Protein 5IOB (pdb70)

Solvent-accessible surface area: 94144 Å² total

Organism: Corynebacterium glutamicum (strain ATCC 13032 / DSM 20300 / JCM 1318 / BCRC 11384 / CCUG 27702 / LMG 3730 / NBRC 12168 / NCIMB 10025 / NRRL B-2784 / 534) (NCBI:txid196627)

Sequence (2459 aa):
PTAEDLARAQIPEQQRDQVASLVGVANYDQALDALNQGVGGIFIGSWTDENLLTEPGRNIEALREAVGRDFSVSIDFEGGRVQRATNILGDFPSPRVAQTTPEQVEDLAEILGTGLAAHGVTVNFAPVVDVDAWGLPVVFSNDPAVAATYATAFAKGLSKVGITPVFKHFPGHGTPALDELKTYDDLIPYGQALSETDGAVVGHIVPGLGTDGVPSSIDPATYQLLRSGDYPGGVPFDGVIYTDDLSGSAISSPAEAVLASLKAGADQALWIDYGSLGSAIDRVDAAVSSGEYPQEQLASALRVQLLYIPTAEDLARAQIPEQQRDQVASLVGVANYDQALDALNQGVGGIFIGSWTDENLLTEPGRNIEALREAVGRDFSVSIDFEGGRVQRATNILGDFPSPRVAQTTPEQVEDLAEILGTGLAAHGVTVNFAPVVDVDAWGLPVSFSNDPAVAATYATAFAKGLSKVGITPVFKHFPGHGTPALDELKTYDDLIPYGQALSETDGAVVGHIVPGLGTDGVPSSIDPATYQLLRSGDDYPGGVPFDGVIYTDDLSGHSPAEAVLASLKAGADQALWIDYGSLGSAIDRVDAAVSSGEYPQEQLASALRVQLLYITPPAPTAEDLARAQIPEQQRDQVASLVGVANYDQALDALNQGVGGIFIGSWTDENLLTEPGRNIEALRREAVGRDFSVSIDFEGGRVQRATNILGDFPSPRVAQTTPEQVEDLAEILGTGLAAHGVTVNFAPVVDVDAWGLPVFSNDPAVAATYATAFAKGLSKVGITPVFKHFPGHTPALDELKTYDDLIPYGQALSETDGAVVGHIVPGLGTDGVPSSIDPATYQLLRSGDYPGGVPFDGVIYTDDLSGSAISATHSPAEAVLASLKAGADQALWIDYGSLGSAIDRVDAAVSSGEYPQEQLASALRVQLLYISTPPAPTAEDLARAQIPEQQRDQVASLVGVANYDQALDALNQGVGGIFIGSWTDENLLTEPGRNIEALREAVGRDFSVSIDFEGGRVQRATNILGDFPSPRVAQTTPEQVEDLAEILGTGLAAHGVTVNFAPVVDVDAWGLPFSNDPAVAATYATAFAKGLSKVGIITPVFKHFPGHGTPALDELKTYDDLIPYGQALSETDGAVVGHIVPGLGTDGVPSSIDPATYQLLRSGDYPGGVPFDGVIYTDDLSGHSPAEAVLASLKAGADQALWIDYGSLGSAIDRVDAAVSSGEYPQEQLASALRVQLLYIPTAEDLARAQIPEQQRDQVASLVGVANYDQALDALNQGVGGIFIGSWTDENLLTEPGRNIEALREAVGRDFSVSIDFEGGRVQRATNILGDFPSPRVAQTTPEQVEDLAEILGTGLAAHGVTVNFAPVVDVDAWGLPVFSNDPAVAATYATAFAKGLSKVGITPVFKHFPGHTPALDELKTYDDLIPYGQALSETDGAVVGHIVPGLGTDGVPSSIDPATYQLLRSGDYPGGVPFDGVIYTDDLSGTHSPAEAVLASLKAGADQALWIDYGSLGSAIDRVDAAVSSGEYPQEQLASALRVQLLYIPPAPTAEDLARAQIPEQQRDQVASLVGVANYDQALDALNQGVGGIFIGSWTDENLLTEPGRNIEALREAVGRDFSVSIDFEGGRVQRATNILGDFPSPRVAQTTPEQVEDLAEILGTGLAAHGVTVNFAPVVDVDAWGLFSNDPAVAATYATAFAKGLSKVGITPVFKHFPGHGTPALDELKTYDLIPYGQALSETDGAVVGHIVPGLGTDGVPSSIDPATYQLLRSGDYPGGVPFDGVIYTDDLSGHSPAEAVLASLKAGADQALWIDYGSLGSAIDRVDAAVSSGEYPQEQLASALRVQLLYISTPPAPTAEDLARAQIPEQQRDQVASLVGVANYDQALDALNQGVGGIFIGSWTDENLLTEPGRNIEALREAVGRDFSVSIDFEGGRRVQRATNILGDFPSPRVAQTTPEQVEDLAEILGTGLAAHGVTVNFAPVVDVDAWGLPVFSNDPAVAATYATAFAKGLSKVGITPVFKHFPGHGTPALDELKTYDDLIPYGQALSETDGAVVGHIVPGLGTDGVPSSIDPATYQLLRSGDYPGGVPFDGVIYTDDLSGSAISATHSPAEAVLASLKAGADQALWIDYGSLGSAIDRVDAAVSSGEYPQEQLASALRVQLLYIPTAEDLARAQIPEQQRDQVASLVGVANYDQALDALNQGVGGIFIGSWTDENLLTEPGRNIEALREAVGRDFSVSIDFEGGRVQRATNILGDFPSPRVAQTTPEQVEDLAEILGTGLAAHGVTVNFAPVVDVDAWGLFSNDPAVAATYATAFAKGLSKVGITPVFKHFPGHTPALDELKTYDLIPYGQALSETDGAVVGHIVPGLGTDGVPSSIDPATYQLLRSGDYPGGVPFDGVIYTDDLSGHSPAEAVLASLKAGADQALWIDYGSLGSAIDRVDAAVSSGEYPQEQLASALRVQLLYI

Foldseek 3Di:
DDLLVVLLVVQDDDLLLNLQLLAEAAFQVRQLVSVVSNHQEYEAWLSHDPCCQPPVCGHQVVSCVSHPDDHAYEYAAEADDPTGRDPPLPGDHFLQVCVVDLQVLLQVLLVSLLSVVVSPHQEYADDELAQPSNHDDDVVGGDSVSSLSNRQSNQNSNVVNRHAYEYDAPPHDPVEAPVVSLVGRNVSQLSNQVPHPHHYHEFAHHPFADHQGTLLLGLRRQVCQQPLPGVSGDGHLAAYEYDAQQDDPSHPPLVSSQSNLLSLHLHYYHYPCPCSVVNSVSNSVCCVVCVRPPVSSSSSSNSSSSVD/DDLLVVLLVVQDDDLLLNVQLLAEDQFQVRQLVSVVSNHQEYEDELNHDQCLQPPPCRHVVVSCVVRVDDHAYEYAQAADDHGNCCVPQNHHHFLQVCVVDLQVLLQVLLVSLLSVVVRPHQEYADDELAQCRNHDDDVPDGDSVSSLSNRQSNQNSNVVNRHAYEYDAPPHDCLEAPVSSLVHSNVSQLSNVPRHPHHYHEFAHHPQADHPGTLLLGLSRQVCQQPLPGVSGDGDLAAYEYDAQVVVPLLNSQLSNLLSLHLHYYHHDPPCSVVSSVVNSVCCVVCVRPPVSSSSSSNSSSSPD/DDDDDDLLNVLLVLQDDDLLLNLQLLEEAQFQVRQLVSVVSNHQEYEAWLSHDPCLQPPPCRHLVVSCVVHVDDHAYEYAAEADDPTGRDPPLPGDHFLQVLVVDLQVLLQVLLVSLQSVVVRPHQEYADDELAQCSNHDHDVPGDSVSSLSNRQSNQNSNVVNRHAYEYDAPPHDAEAPVVSLVHSNQSQLSNQVVHPHHYHEFAHHPFADHQGTLLLGLSRVVCQQPLPGVSGDGHLAAYEYDALQDDPSGDDADPLRSQQSNVLSLHLHYYHYDDDCSVVNSVVNSVCCVVCVRPPVSSSSSSNSSSSVD/DDDDDQDLLNVLLVVQDPDLLLNLQCLAEDQFLVRQLVSVVSRHQEYEDELNHALCLQPPVCRHQVVSCVVNVDDHAYEYAQAACDHGNNCVPQNHHHFLQVCVVDLQVLLQVLLVSLLSCVVSPHQEYADDELAQPSNADVVVGDSVSSLSNRQSNQNSNVVNRYAYEYDAPPYDVLEAPVVSLVHSNVSQLSNVVRHPHHYHEFAHHPQADHPGTLLLGLSRQVCQQPLPGVSGDHDLAAYEYDAQQVVPPLNSQLSNLQSQHLHYYHHDPPCSVVSSVVNSVCCVVCVRPPVSSSSSSNSSSSPD/DDLLVVLLVPQDDDLLLNLQLLAEAAFQVRVLVSVVSNHQEYEAWLSHDPCCQPPVCRHQVVSCVSHVDDHAYEYAAEAPDPTGRDPPLPGDHFLQVLVVDLLVLLQVLLVSLLSVVVSPHQEYADDELAQVSNHDPEVGGDSVSSLSNRQSNQNSNVVNRHAYEYDAPPHDAEAPVVSLVGSNVSQLNNQPPHPHHYHEFAHHPFADHPGTLLLGLRRQVCQQPLPGVSGDGHLAAYEYDAPQPVDDLLRSSQSNLQSLHLHYYHYPCPCSVVNSVSNSVCCVVCVRPPVSSSSSSNSSSSVD/DDDCDLLNVLLVVQDPDLLLLVQLLAEDQFQVRQLVSVVSNHQEYEDELNHACCLQVVPCRHLVVSCVVSVGDHAYEYAQAAPDHGNCCVPLNHHHFLCVLVVDLQVLLQVLLVSLLSCVVRPHQEYADDELAQPSNHVLVGDSVSSLSNRQSNQNSNVVNRHAYEYDAPPHVCVEAPVVSLVRSNQSQLSNVPRHPHHYHEFAHHPQADHPGTLLLGLSRQVCQQPLPGVNGDGDLAAYEYDAQQVVPPLNSQQSNLLSQHLHYYHHPPPCSVVSSVVNSVCCVVVVRPPVSSSSSSNSSSSVD/DDDDDDDLLNVLLVQQDDDLLLNLQLLEEAQFQVRQLVSVVSNHQEYEAWLSHDCCCQPPVCGHQVVSCVSHPDDHAYEYAAEADDPTGRDPPLPGDHFLCVLVVDLQVLLQVLLVSLLVVVVSPHQEYADDELAQPSNHDPDVPGDSVSSLSNRQSNQNSNVVNRHAYEYDAPPYDCLEAPVVSLVHSNQSQLSNQVRHPHHYHEFAHHPQADHQGTLLLGLSRQVCQQPLPGVSGDHDLAAYEYDALVDDPSGDDDDLLRSQQSNLQSQHLHYYHYDDDCSVVNSVSNSVCCVVCVRPPVSSSSSSNSSSSVD/DDLLVVLLVVQDDDLLLNVQLLAEDAFLVRQLVSLVSNHQAYEDELRHDQCCQPPPCRHQVVSCVVSVDDHAYEYAQAACDHGNCCVPLNHHHFLQVCVVDLQVLLQVLLVSLLSCVVRPHQEYADDELAQCSNDVLVGDSVSSLSNRQSNQNSNVVNRHAYEYDAPPHDPEAVVVSLVRSNVSQLSNVVRHPHHYHEFAHPNFADHPGTLLLGLSRLVCQQPLPGVNGDGDLAAYEYDAQVVVPLLNSQQSNLLSLHLHYYHHPPPCSVVSSVVNSVCCVVCVRPPVSSSSSSNSSSSVD

Secondary structure (DSSP, 8-state):
--HHHHHHHTS-SSHHHHHHT--B-SSHHHHHHHHHTT-SEEEESTTS-THHHH-TTSSHHHHHHHSSS--EEEE---SS-S--S-STT-BPPPS------HHHHHHHHHHHHHHHHHTT--EE---B--TGGGSPPP---S-HHHHHHHHHHHHHHHHTTT-EEB-BSTT------HHHHTTTTTHHHHHHHHHS--B------TTSSSTT--GGG-HHHHHHHHHT-STT-----S--BPP-TT--TT--HHHHHHHHHHHT-SB---S-GGGHHHHHHHHHHHHHSSSS-TT--HHHHHHHHTT-/--HHHHHHHHS-SSHHHHHHT--EESSHHHHHHHHTTT-SEEEE-TTS-THHHH-TTSSHHHHHHHS-S--EEEE---SS---TTHHHH-BPPPTT-----HHHHHHHHHHHHHHHHHTT--EE---B--GGGSS--------HHHHHHHHHHHHHHHHHTT-EEB-BSTT------HHHHHTTTTHHHHHHHHHS--B------TTSSSTT--GGG-HHHHHHHHHT-STT-----S--BPP-TT---HHHHHHHHHHHT-SB---B-SSTHHHHHHHHHHHHHHTSS-S---HHHHHHHHTT-/-PPPPPHHHHHHHHS-SSHHHHHHH--B-SSHHHHHHHHHTT-SEEEESTTS-THHHH-TTSSHHHHHHHS-S--EEEE---SS-S--S-STT-BPPPS------HHHHHHHHHHHHHHHHHTT--EE---B--TGGGSS----S-HHHHHHHHHHHHHHHHTTT-EEB-BSTT-----HHHHTTTTTTHHHHHHHH---B------TTSSSTT--GGG-HHHHHHHHHT-STT-----S--BPP-TT--TTS----HHHHHHHHHHHT-SB----S-S-HHHHHHHHHHHHHTTSS-S---HHHHHHHTTT-/--PPPPPHHHHHHHHS-SSHHHHHHT--EESSHHHHHHHHTTT-SEEEE-TTS-THHHHSTTSSHHHHHHHH-S--EEEE---SS---TTHHHH-BPPPS------HHHHHHHHHHHHHHHHHTT--EE---B--GGGGS------HHHHHHHHHHHHHHHHTTT-EEB-BSTT------HHHHHTTTTHHHHHHHHHS--B------TTSSSTT--GGG-HHHHHHHHHT-STT-----S--BPP-TT---HHHHHHHHHHHT-SB---B-SS-HHHHHHHHHHHHHHTSS-S---HHHHHHHHTT-/--HHHHHHHTS-SSHHHHHHT--B-SSHHHHHHHHTTT-SEEE-STTS-THHHH-TTSSHHHHHHHS-S--EEEE---SS-S--S-STT-BPPPS------HHHHHHHHHHHHHHHHHTT--EE---B--HHHHS-----S-HHHHHHHHHHHHHHHHTTT-EEB-BSTT-----HHHHTTTTTTHHHHHHHHS--B------TTSSSTT--GGG-HHHHHHHHHT-STT-----S--BPP-S-----HHHHHHHHHHHT-SB---S-GGGHHHHHHHHHHHHHSSSS-S---HHHHHHHHTT-/-----HHHHHHHTS-SSHHHHHHT--EESSHHHHHHHHHTT-SEEEE-TTS-THHHH-TTSSHHHHHHHH-S--EEEE---SS---TTHHHH-BPPPS------HHHHHHHHHHHHHHHHHTT--EE---B--GGGG----S-HHHHHHHHHHHHHHHHHTT-EEB-BSTT------HHHHTTTTTHHHHHHHHHS--B------TTSSSTT--GGG-HHHHHHHHHT-STT-----S--BPP-TT---HHHHHHHHHHHT-SB---B-TT-HHHHHHHHHHHHHHTSS-S---HHHHHHHHTT-/--PPPP-HHHHHHHTS-SSHHHHHHH--B-SSHHHHHHHHHTT-SEEEESTTS-THHHH-TTSSHHHHHHHSSS--EEEE---SS-S--S-STT-BPPPS------HHHHHHHHHHHHHHHHHTT--EE---B--GGGGSS----S-HHHHHHHHHHHHHHHHTTT-EEB-BSTT------HHHHTTTTTTHHHHHHHH---B------TTSSSTT--GGG-HHHHHHHHHT-STT-----S--BPP-TT--TTS----HHHHHHHHHHHT-SB----SSS-HHHHHHHHHHHHHHTSS-S---HHHHHHHTT--/--HHHHHHHHS-SSHHHHHHT--EESSHHHHHHHHTTT-SEEEE-TTS-THHHHSTTSSHHHHHHHH-S--EEEE---SS---TTHHHH-BPPPS------HHHHHHHHHHHHHHHHHTT--EE---B--GGGG----S-HHHHHHHHHHHHHHHHHTT-EEB-BSTT-----HHHHTTTTTHHHHHHHHHS--B------TTSSSTT--GGG-HHHHHHHHHT-STT-----S--BPP-TT---HHHHHHHHHHHT-SB---B-TT-HHHHHHHHHHHHHHTSS-S---HHHHHHHHTT-

B-factor: mean 41.88, std 15.78, range [12.42, 142.04]

Nearest PDB structures (foldseek):
  5iob-assembly3_E  TM=9.865E-01  e=6.590E-57  Corynebacterium glutamicum ATCC 13032
  5iob-assembly2_C  TM=9.921E-01  e=2.551E-56  Corynebacterium glutamicum ATCC 13032
  5iob-assembly1_B  TM=9.792E-01  e=7.179E-54  Corynebacterium glutamicum ATCC 13032
  5iob-assembly2_D  TM=9.743E-01  e=2.940E-53  Corynebacterium glutamicum ATCC 13032
  5iob-assembly3_F  TM=9.694E-01  e=1.076E-52  Corynebacterium glutamicum ATCC 13032

CATH classification: 3.20.20.300

InterPro domains:
  IPR001764 Glycoside hydrolase, family 3, N-terminal [PF00933] (71-385)
  IPR017853 Glycoside hydrolase superfamily [SSF51445] (114-388)
  IPR036962 Glycoside hydrolase, family 3, N-terminal domain superfamily [G3DSA:3.20.20.300] (42-388)
  IPR050226 NagZ Beta-hexosaminidase [PTHR30480] (70-387)

Structure (mmCIF, N/CA/C/O backbone):
data_5IOB
#
_entry.id   5IOB
#
_cell.length_a   308.075
_cell.length_b   91.355
_cell.length_c   120.018
_cell.angle_alpha   90.000
_cell.angle_beta   90.000
_cell.angle_gamma   90.000
#
_symmetry.space_group_name_H-M   'P 21 21 2'
#
loop_
_entity.id
_entity.type
_entity.pdbx_description
1 polymer 'Beta-glucosidase-related glycosidases'
2 non-polymer GLYCEROL
3 non-polymer '2-(N-MORPHOLINO)-ETHANESULFONIC ACID'
4 non-polymer 'SULFATE ION'
5 non-polymer 'CHLORIDE ION'
6 water water
#
loop_
_atom_site.group_PDB
_atom_site.id
_atom_site.type_symbol
_atom_site.label_atom_id
_atom_site.label_alt_id
_atom_site.label_comp_id
_atom_site.label_asym_id
_atom_site.label_entity_id
_atom_site.label_seq_id
_atom_site.pdbx_PDB_ins_code
_atom_site.Cartn_x
_atom_site.Cartn_y
_atom_site.Cartn_z
_atom_site.occupancy
_atom_site.B_iso_or_equiv
_atom_site.auth_seq_id
_atom_site.auth_comp_id
_atom_site.auth_asym_id
_atom_site.auth_atom_id
_atom_site.pdbx_PDB_model_num
ATOM 1 N N . PRO A 1 14 ? 24.050 -34.458 153.935 1.00 98.29 55 PRO A N 1
ATOM 2 C CA . PRO A 1 14 ? 24.821 -33.253 154.221 1.00 95.45 55 PRO A CA 1
ATOM 3 C C . PRO A 1 14 ? 26.050 -33.171 153.318 1.00 96.64 55 PRO A C 1
ATOM 4 O O . PRO A 1 14 ? 27.045 -33.859 153.552 1.00 103.09 55 PRO A O 1
ATOM 6 N N . THR A 1 15 ? 25.972 -32.332 152.287 1.00 88.41 56 THR A N 1
ATOM 7 C CA . THR A 1 15 ? 27.056 -32.160 151.331 1.00 78.94 56 THR A CA 1
ATOM 8 C C . THR A 1 15 ? 27.963 -31.001 151.741 1.00 82.50 56 THR A C 1
ATOM 9 O O . THR A 1 15 ? 27.657 -30.223 152.648 1.00 84.37 56 THR A O 1
ATOM 11 N N . ALA A 1 16 ? 29.105 -30.894 151.056 1.00 78.28 57 ALA A N 1
ATOM 12 C CA . ALA A 1 16 ? 29.985 -29.753 151.285 1.00 65.01 57 ALA A CA 1
ATOM 13 C C . ALA A 1 16 ? 29.300 -28.453 150.890 1.00 59.75 57 ALA A C 1
ATOM 14 O O . ALA A 1 16 ? 29.379 -27.452 151.612 1.00 57.78 57 ALA A O 1
ATOM 16 N N . GLU A 1 17 ? 28.599 -28.460 149.755 1.00 63.12 58 GLU A N 1
ATOM 17 C CA . GLU A 1 17 ? 27.890 -27.270 149.300 1.00 65.88 58 GLU A CA 1
ATOM 18 C C . GLU A 1 17 ? 26.725 -26.920 150.217 1.00 67.73 58 GLU A C 1
ATOM 19 O O . GLU A 1 17 ? 26.384 -25.741 150.365 1.00 69.43 58 GLU A O 1
ATOM 25 N N . ASP A 1 18 ? 26.103 -27.921 150.841 1.00 70.21 59 ASP A N 1
ATOM 26 C CA . ASP A 1 18 ? 25.056 -27.625 151.812 1.00 70.78 59 ASP A CA 1
ATOM 27 C C . ASP A 1 18 ? 25.625 -26.894 153.021 1.00 64.82 59 ASP A C 1
ATOM 28 O O . ASP A 1 18 ? 25.024 -25.928 153.505 1.00 68.41 59 ASP A O 1
ATOM 33 N N . LEU A 1 19 ? 26.792 -27.325 153.509 1.00 58.05 60 LEU A N 1
ATOM 34 C CA . LEU A 1 19 ? 27.383 -26.675 154.675 1.00 63.51 60 LEU A CA 1
ATOM 35 C C . LEU A 1 19 ? 27.744 -25.226 154.376 1.00 60.70 60 LEU A C 1
ATOM 36 O O . LEU A 1 19 ? 27.550 -24.344 155.220 1.00 66.37 60 LEU A O 1
ATOM 41 N N . ALA A 1 20 ? 28.267 -24.959 153.179 1.00 53.60 61 ALA A N 1
ATOM 42 C CA . ALA A 1 20 ? 28.610 -23.585 152.828 1.00 47.61 61 ALA A CA 1
ATOM 43 C C . ALA A 1 20 ? 27.358 -22.745 152.615 1.00 54.21 61 ALA A C 1
ATOM 44 O O . ALA A 1 20 ? 27.288 -21.600 153.078 1.00 59.32 61 ALA A O 1
ATOM 46 N N . ARG A 1 21 ? 26.354 -23.298 151.926 1.00 57.29 62 ARG A N 1
ATOM 47 C CA . ARG A 1 21 ? 25.113 -22.560 151.706 1.00 63.33 62 ARG A CA 1
ATOM 48 C C . ARG A 1 21 ? 24.500 -22.091 153.019 1.00 59.22 62 ARG A C 1
ATOM 49 O O . ARG A 1 21 ? 23.881 -21.021 153.071 1.00 55.30 62 ARG A O 1
ATOM 57 N N . ALA A 1 22 ? 24.674 -22.871 154.088 1.00 55.10 63 ALA A N 1
ATOM 58 C CA . ALA A 1 22 ? 24.109 -22.518 155.382 1.00 57.06 63 ALA A CA 1
ATOM 59 C C . ALA A 1 22 ? 24.864 -21.378 156.052 1.00 62.88 63 ALA A C 1
ATOM 60 O O . ALA A 1 22 ? 24.288 -20.686 156.900 1.00 63.48 63 ALA A O 1
ATOM 62 N N . GLN A 1 23 ? 26.131 -21.168 155.694 1.00 64.44 64 GLN A N 1
ATOM 63 C CA . GLN A 1 23 ? 26.947 -20.109 156.274 1.00 60.18 64 GLN A CA 1
ATOM 64 C C . GLN A 1 23 ? 26.899 -18.816 155.472 1.00 56.84 64 GLN A C 1
ATOM 65 O O . GLN A 1 23 ? 27.624 -17.872 155.801 1.00 53.93 64 GLN A O 1
ATOM 71 N N . ILE A 1 24 ? 26.083 -18.756 154.424 1.00 56.23 65 ILE A N 1
ATOM 72 C CA . ILE A 1 24 ? 25.918 -17.487 153.709 1.00 52.22 65 ILE A CA 1
ATOM 73 C C . ILE A 1 24 ? 25.277 -16.475 154.649 1.00 45.59 65 ILE A C 1
ATOM 74 O O . ILE A 1 24 ? 24.325 -16.828 155.374 1.00 43.34 65 ILE A O 1
ATOM 79 N N . PRO A 1 25 ? 25.750 -15.228 154.701 1.00 44.81 66 PRO A N 1
ATOM 80 C CA . PRO A 1 25 ? 25.241 -14.284 155.706 1.00 46.28 66 PRO A CA 1
ATOM 81 C C . PRO A 1 25 ? 23.746 -14.042 155.558 1.00 53.62 66 PRO A C 1
ATOM 82 O O . PRO A 1 25 ? 23.151 -14.274 154.503 1.00 48.21 66 PRO A O 1
ATOM 86 N N . GLU A 1 26 ? 23.144 -13.566 156.652 1.00 61.17 67 GLU A N 1
ATOM 87 C CA . GLU A 1 26 ? 21.694 -13.415 156.733 1.00 63.95 67 GLU A CA 1
ATOM 88 C C . GLU A 1 26 ? 21.214 -12.159 156.010 1.00 58.12 67 GLU A C 1
ATOM 89 O O . GLU A 1 26 ? 20.345 -12.226 155.135 1.00 52.84 67 GLU A O 1
ATOM 95 N N . GLN A 1 27 ? 21.762 -11.002 156.371 1.00 56.79 68 GLN A N 1
ATOM 96 C CA . GLN A 1 27 ? 21.343 -9.750 155.759 1.00 50.99 68 GLN A CA 1
ATOM 97 C C . GLN A 1 27 ? 21.963 -9.584 154.376 1.00 56.24 68 GLN A C 1
ATOM 98 O O . GLN A 1 27 ? 23.077 -10.043 154.108 1.00 56.21 68 GLN A O 1
ATOM 104 N N . GLN A 1 28 ? 21.219 -8.916 153.490 1.00 52.80 69 GLN A N 1
ATOM 105 C CA . GLN A 1 28 ? 21.705 -8.706 152.133 1.00 46.27 69 GLN A CA 1
ATOM 106 C C . GLN A 1 28 ? 22.971 -7.861 152.117 1.00 44.66 69 GLN A C 1
ATOM 107 O O . GLN A 1 28 ? 23.846 -8.075 151.269 1.00 45.79 69 GLN A O 1
ATOM 113 N N . ARG A 1 29 ? 23.093 -6.907 153.047 1.00 44.82 70 ARG A N 1
ATOM 114 C CA . ARG A 1 29 ? 24.282 -6.062 153.091 1.00 41.33 70 ARG A CA 1
ATOM 115 C C . ARG A 1 29 ? 25.526 -6.882 153.397 1.00 38.72 70 ARG A C 1
ATOM 116 O O . ARG A 1 29 ? 26.589 -6.659 152.804 1.00 36.55 70 ARG A O 1
ATOM 124 N N . ASP A 1 30 ? 25.410 -7.838 154.318 1.00 42.27 71 ASP A N 1
ATOM 125 C CA . ASP A 1 30 ? 26.533 -8.718 154.617 1.00 39.90 71 ASP A CA 1
ATOM 126 C C . ASP A 1 30 ? 26.812 -9.679 153.475 1.00 43.68 71 ASP A C 1
ATOM 127 O O . ASP A 1 30 ? 27.967 -10.073 153.268 1.00 44.20 71 ASP A O 1
ATOM 132 N N . GLN A 1 31 ? 25.777 -10.059 152.720 1.00 41.59 72 GLN A N 1
ATOM 133 C CA . GLN A 1 31 ? 25.981 -10.946 151.582 1.00 40.08 72 GLN A CA 1
ATOM 134 C C . GLN A 1 31 ? 26.872 -10.291 150.533 1.00 45.28 72 GLN A C 1
ATOM 135 O O . GLN A 1 31 ? 27.906 -10.850 150.144 1.00 47.44 72 GLN A O 1
ATOM 141 N N . VAL A 1 32 ? 26.504 -9.092 150.072 1.00 40.40 73 VAL A N 1
ATOM 142 C CA . VAL A 1 32 ? 27.316 -8.467 149.030 1.00 35.40 73 VAL A CA 1
ATOM 143 C C . VAL A 1 32 ? 28.687 -8.089 149.577 1.00 34.70 73 VAL A C 1
ATOM 144 O O . VAL A 1 32 ? 29.692 -8.192 148.864 1.00 38.19 73 VAL A O 1
ATOM 148 N N . ALA A 1 33 ? 28.763 -7.680 150.849 1.00 33.84 74 ALA A N 1
ATOM 149 C CA . ALA A 1 33 ? 30.053 -7.333 151.437 1.00 29.74 74 ALA A CA 1
ATOM 150 C C . ALA A 1 33 ? 30.979 -8.541 151.512 1.00 36.26 74 ALA A C 1
ATOM 151 O O . ALA A 1 33 ? 32.204 -8.385 151.415 1.00 30.46 74 ALA A O 1
ATOM 153 N N . SER A 1 34 ? 30.417 -9.746 151.685 1.00 34.58 75 SER A N 1
ATOM 154 C CA . SER A 1 34 ? 31.214 -10.970 151.639 1.00 34.81 75 SER A CA 1
ATOM 155 C C . SER A 1 34 ? 31.866 -11.187 150.279 1.00 34.53 75 SER A C 1
ATOM 156 O O . SER A 1 34 ? 32.799 -11.992 150.172 1.00 31.65 75 SER A O 1
ATOM 159 N N . LEU A 1 35 ? 31.386 -10.510 149.240 1.00 27.32 76 LEU A N 1
ATOM 160 C CA . LEU A 1 35 ? 31.974 -10.601 147.911 1.00 29.14 76 LEU A CA 1
ATOM 161 C C . LEU A 1 35 ? 33.074 -9.576 147.696 1.00 37.43 76 LEU A C 1
ATOM 162 O O . LEU A 1 35 ? 33.542 -9.408 146.562 1.00 27.13 76 LEU A O 1
ATOM 183 N N . VAL A 1 38 ? 39.418 -6.046 150.716 1.00 31.65 79 VAL A N 1
ATOM 184 C CA . VAL A 1 38 ? 40.070 -4.742 150.718 1.00 33.53 79 VAL A CA 1
ATOM 185 C C . VAL A 1 38 ? 41.470 -4.855 151.303 1.00 26.59 79 VAL A C 1
ATOM 186 O O . VAL A 1 38 ? 41.735 -5.665 152.198 1.00 22.12 79 VAL A O 1
ATOM 190 N N . GLY A 1 39 ? 42.372 -4.025 150.784 1.00 22.40 80 GLY A N 1
ATOM 191 C CA . GLY A 1 39 ? 43.656 -3.839 151.428 1.00 22.93 80 GLY A CA 1
ATOM 192 C C . GLY A 1 39 ? 43.495 -3.121 152.757 1.00 33.76 80 GLY A C 1
ATOM 193 O O . GLY A 1 39 ? 42.655 -2.232 152.910 1.00 34.15 80 GLY A O 1
ATOM 194 N N . VAL A 1 40 ? 44.316 -3.514 153.729 1.00 24.82 81 VAL A N 1
ATOM 195 C CA . VAL A 1 40 ? 44.236 -2.994 155.086 1.00 29.09 81 VAL A CA 1
ATOM 196 C C . VAL A 1 40 ? 45.588 -2.430 155.487 1.00 33.75 81 VAL A C 1
ATOM 197 O O . VAL A 1 40 ? 46.635 -2.983 155.133 1.00 30.97 81 VAL A O 1
ATOM 201 N N . ALA A 1 41 ? 45.560 -1.333 156.243 1.00 32.93 82 ALA A N 1
ATOM 202 C CA . ALA A 1 41 ? 46.777 -0.627 156.604 1.00 28.90 82 ALA A CA 1
ATOM 203 C C . ALA A 1 41 ? 47.331 -1.053 157.948 1.00 28.51 82 ALA A C 1
ATOM 204 O O . ALA A 1 41 ? 48.541 -0.929 158.170 1.00 29.85 82 ALA A O 1
ATOM 206 N N . ASN A 1 42 ? 46.483 -1.544 158.845 1.00 30.30 83 ASN A N 1
ATOM 207 C CA . ASN A 1 42 ? 46.908 -1.960 160.181 1.00 29.93 83 ASN A CA 1
ATOM 208 C C . ASN A 1 42 ? 45.755 -2.718 160.832 1.00 22.68 83 ASN A C 1
ATOM 209 O O . ASN A 1 42 ? 44.679 -2.873 160.247 1.00 28.15 83 ASN A O 1
ATOM 214 N N . TYR A 1 43 ? 45.998 -3.190 162.056 1.00 33.52 84 TYR A N 1
ATOM 215 C CA . TYR A 1 43 ? 45.008 -3.979 162.785 1.00 30.29 84 TYR A CA 1
ATOM 216 C C . TYR A 1 43 ? 43.710 -3.203 162.991 1.00 32.32 84 TYR A C 1
ATOM 217 O O . TYR A 1 43 ? 42.613 -3.738 162.799 1.00 36.24 84 TYR A O 1
ATOM 226 N N . ASP A 1 44 ? 43.813 -1.942 163.406 1.00 30.02 85 ASP A N 1
ATOM 227 C CA . ASP A 1 44 ? 42.604 -1.180 163.688 1.00 30.21 85 ASP A CA 1
ATOM 228 C C . ASP A 1 44 ? 41.785 -0.983 162.425 1.00 29.50 85 ASP A C 1
ATOM 229 O O . ASP A 1 44 ? 40.553 -1.072 162.451 1.00 39.35 85 ASP A O 1
ATOM 234 N N . GLN A 1 45 ? 42.448 -0.744 161.299 1.00 25.59 86 GLN A N 1
ATOM 235 C CA . GLN A 1 45 ? 41.705 -0.609 160.052 1.00 29.91 86 GLN A CA 1
ATOM 236 C C . GLN A 1 45 ? 41.107 -1.945 159.624 1.00 28.54 86 GLN A C 1
ATOM 237 O O . GLN A 1 45 ? 39.965 -1.999 159.152 1.00 27.45 86 GLN A O 1
ATOM 243 N N . ALA A 1 46 ? 41.857 -3.036 159.805 1.00 33.28 87 ALA A N 1
ATOM 244 C CA . ALA A 1 46 ? 41.373 -4.357 159.413 1.00 30.25 87 ALA A CA 1
ATOM 245 C C . ALA A 1 46 ? 40.161 -4.765 160.238 1.00 24.69 87 ALA A C 1
ATOM 246 O O . ALA A 1 46 ? 39.159 -5.243 159.696 1.00 28.93 87 ALA A O 1
ATOM 248 N N . LEU A 1 47 ? 40.233 -4.574 161.557 1.00 29.65 88 LEU A N 1
ATOM 249 C CA . LEU A 1 47 ? 39.104 -4.913 162.418 1.00 27.70 88 LEU A CA 1
ATOM 250 C C . LEU A 1 47 ? 37.890 -4.053 162.098 1.00 34.04 88 LEU A C 1
ATOM 251 O O . LEU A 1 47 ? 36.751 -4.527 162.190 1.00 38.43 88 LEU A O 1
ATOM 256 N N . ASP A 1 48 ? 38.113 -2.794 161.708 1.00 34.49 89 ASP A N 1
ATOM 257 C CA . ASP A 1 48 ? 37.005 -1.922 161.327 1.00 32.38 89 ASP A CA 1
ATOM 258 C C . ASP A 1 48 ? 36.415 -2.350 159.992 1.00 39.10 89 ASP A C 1
ATOM 259 O O . ASP A 1 48 ? 35.193 -2.299 159.798 1.00 42.86 89 ASP A O 1
ATOM 264 N N . ALA A 1 49 ? 37.269 -2.762 159.053 1.00 34.26 90 ALA A N 1
ATOM 265 C CA . ALA A 1 49 ? 36.766 -3.290 157.792 1.00 29.05 90 ALA A CA 1
ATOM 266 C C . ALA A 1 49 ? 35.952 -4.554 158.023 1.00 30.36 90 ALA A C 1
ATOM 267 O O . ALA A 1 49 ? 34.888 -4.734 157.422 1.00 34.98 90 ALA A O 1
ATOM 269 N N . LEU A 1 50 ? 36.427 -5.430 158.914 1.00 37.38 91 LEU A N 1
ATOM 270 C CA . LEU A 1 50 ? 35.783 -6.725 159.103 1.00 31.84 91 LEU A CA 1
ATOM 271 C C . LEU A 1 50 ? 34.451 -6.592 159.828 1.00 40.06 91 LEU A C 1
ATOM 272 O O . LEU A 1 50 ? 33.535 -7.389 159.591 1.00 29.48 91 LEU A O 1
ATOM 277 N N . ASN A 1 51 ? 34.313 -5.598 160.704 1.00 39.74 92 ASN A N 1
ATOM 278 C CA . ASN A 1 51 ? 33.031 -5.400 161.365 1.00 40.75 92 ASN A CA 1
ATOM 279 C C . ASN A 1 51 ? 32.010 -4.703 160.476 1.00 47.72 92 ASN A C 1
ATOM 280 O O . ASN A 1 51 ? 30.838 -4.620 160.860 1.00 50.74 92 ASN A O 1
ATOM 285 N N . GLN A 1 52 ? 32.418 -4.211 159.305 1.00 43.69 93 GLN A N 1
ATOM 286 C CA . GLN A 1 52 ? 31.486 -3.763 158.280 1.00 38.40 93 GLN A CA 1
ATOM 287 C C . GLN A 1 52 ? 31.022 -4.904 157.388 1.00 40.34 93 GLN A C 1
ATOM 288 O O . GLN A 1 52 ? 30.225 -4.671 156.474 1.00 40.68 93 GLN A O 1
ATOM 294 N N . GLY A 1 53 ? 31.511 -6.120 157.618 1.00 43.02 94 GLY A N 1
ATOM 295 C CA . GLY A 1 53 ? 31.067 -7.286 156.881 1.00 35.76 94 GLY A CA 1
ATOM 296 C C . GLY A 1 53 ? 31.907 -7.685 155.691 1.00 37.80 94 GLY A C 1
ATOM 297 O O . GLY A 1 53 ? 31.483 -8.554 154.922 1.00 36.52 94 GLY A O 1
ATOM 298 N N . VAL A 1 54 ? 33.086 -7.095 155.512 1.00 37.17 95 VAL A N 1
ATOM 299 C CA . VAL A 1 54 ? 33.870 -7.386 154.321 1.00 34.26 95 VAL A CA 1
ATOM 300 C C . VAL A 1 54 ? 34.324 -8.843 154.336 1.00 34.09 95 VAL A C 1
ATOM 301 O O . VAL A 1 54 ? 34.574 -9.438 155.396 1.00 29.30 95 VAL A O 1
ATOM 305 N N . GLY A 1 55 ? 34.419 -9.436 153.144 1.00 31.75 96 GLY A N 1
ATOM 306 C CA . GLY A 1 55 ? 34.696 -10.859 153.058 1.00 36.76 96 GLY A CA 1
ATOM 307 C C . GLY A 1 55 ? 36.126 -11.235 153.404 1.00 42.37 96 GLY A C 1
ATOM 308 O O . GLY A 1 55 ? 36.371 -12.324 153.934 1.00 47.73 96 GLY A O 1
ATOM 309 N N . GLY A 1 56 ? 37.082 -10.363 153.109 1.00 36.44 97 GLY A N 1
ATOM 310 C CA . GLY A 1 56 ? 38.469 -10.665 153.421 1.00 26.11 97 GLY A CA 1
ATOM 311 C C . GLY A 1 56 ? 39.319 -9.420 153.334 1.00 28.79 97 GLY A C 1
ATOM 312 O O . GLY A 1 56 ? 38.873 -8.359 152.888 1.00 34.65 97 GLY A O 1
ATOM 313 N N . ILE A 1 57 ? 40.569 -9.569 153.759 1.00 25.85 98 ILE A N 1
ATOM 314 C CA . ILE A 1 57 ? 41.516 -8.468 153.792 1.00 24.32 98 ILE A CA 1
ATOM 315 C C . ILE A 1 57 ? 42.759 -8.879 153.020 1.00 30.80 98 ILE A C 1
ATOM 316 O O . ILE A 1 57 ? 43.055 -10.065 152.858 1.00 32.77 98 ILE A O 1
ATOM 321 N N . PHE A 1 58 ? 43.500 -7.873 152.560 1.00 33.41 99 PHE A N 1
ATOM 322 C CA . PHE A 1 58 ? 44.616 -8.042 151.631 1.00 28.59 99 PHE A CA 1
ATOM 323 C C . PHE A 1 58 ? 45.850 -7.399 152.257 1.00 20.76 99 PHE A C 1
ATOM 324 O O . PHE A 1 58 ? 45.878 -6.182 152.468 1.00 26.20 99 PHE A O 1
ATOM 332 N N . ILE A 1 59 ? 46.856 -8.216 152.573 1.00 25.30 100 ILE A N 1
ATOM 333 C CA . ILE A 1 59 ? 48.085 -7.751 153.214 1.00 22.24 100 ILE A CA 1
ATOM 334 C C . ILE A 1 59 ? 49.092 -7.398 152.129 1.00 28.03 100 ILE A C 1
ATOM 335 O O . ILE A 1 59 ? 49.286 -8.168 151.183 1.00 32.13 100 ILE A O 1
ATOM 340 N N . GLY A 1 60 ? 49.750 -6.254 152.267 1.00 27.16 101 GLY A N 1
ATOM 341 C CA . GLY A 1 60 ? 50.696 -5.837 151.256 1.00 24.45 101 GLY A CA 1
ATOM 342 C C . GLY A 1 60 ? 51.701 -4.846 151.799 1.00 26.94 101 GLY A C 1
ATOM 343 O O . GLY A 1 60 ? 51.799 -4.629 153.007 1.00 32.01 101 GLY A O 1
ATOM 344 N N . SER A 1 61 ? 52.462 -4.246 150.878 1.00 31.33 102 SER A N 1
ATOM 345 C CA . SER A 1 61 ? 53.436 -3.229 151.266 1.00 36.70 102 SER A CA 1
ATOM 346 C C . SER A 1 61 ? 52.777 -2.028 151.933 1.00 32.48 102 SER A C 1
ATOM 347 O O . SER A 1 61 ? 53.445 -1.295 152.667 1.00 36.03 102 SER A O 1
ATOM 350 N N . TRP A 1 62 ? 51.486 -1.817 151.697 1.00 34.74 103 TRP A N 1
ATOM 351 C CA . TRP A 1 62 ? 50.700 -0.791 152.363 1.00 28.58 103 TRP A CA 1
ATOM 352 C C . TRP A 1 62 ? 50.308 -1.160 153.791 1.00 31.95 103 TRP A C 1
ATOM 353 O O . TRP A 1 62 ? 49.620 -0.371 154.440 1.00 38.34 103 TRP A O 1
ATOM 364 N N . THR A 1 63 ? 50.709 -2.324 154.296 1.00 31.39 104 THR A N 1
ATOM 365 C CA . THR A 1 63 ? 50.234 -2.829 155.578 1.00 25.16 104 THR A CA 1
ATOM 366 C C . THR A 1 63 ? 51.317 -2.734 156.646 1.00 27.91 104 THR A C 1
ATOM 367 O O . THR A 1 63 ? 52.474 -3.080 156.402 1.00 28.11 104 THR A O 1
ATOM 371 N N . ASP A 1 64 ? 50.926 -2.273 157.832 1.00 28.87 105 ASP A N 1
ATOM 372 C CA . ASP A 1 64 ? 51.770 -2.366 159.020 1.00 34.08 105 ASP A CA 1
ATOM 373 C C . ASP A 1 64 ? 52.240 -3.798 159.227 1.00 34.55 105 ASP A C 1
ATOM 374 O O . ASP A 1 64 ? 51.428 -4.710 159.398 1.00 33.50 105 ASP A O 1
ATOM 379 N N . GLU A 1 65 ? 53.560 -3.988 159.235 1.00 35.34 106 GLU A N 1
ATOM 380 C CA . GLU A 1 65 ? 54.116 -5.325 159.423 1.00 34.56 106 GLU A CA 1
ATOM 381 C C . GLU A 1 65 ? 53.686 -5.949 160.744 1.00 33.90 106 GLU A C 1
ATOM 382 O O . GLU A 1 65 ? 53.645 -7.178 160.858 1.00 36.30 106 GLU A O 1
ATOM 388 N N . ASN A 1 66 ? 53.372 -5.131 161.752 1.00 34.86 107 ASN A N 1
ATOM 389 C CA . ASN A 1 66 ? 52.988 -5.672 163.049 1.00 32.04 107 ASN A CA 1
ATOM 390 C C . ASN A 1 66 ? 51.717 -6.493 162.969 1.00 24.55 107 ASN A C 1
ATOM 391 O O . ASN A 1 66 ? 51.509 -7.368 163.816 1.00 34.01 107 ASN A O 1
ATOM 396 N N . LEU A 1 67 ? 50.874 -6.237 161.966 1.00 22.98 108 LEU A N 1
ATOM 397 C CA . LEU A 1 67 ? 49.646 -7.008 161.794 1.00 23.64 108 LEU A CA 1
ATOM 398 C C . LEU A 1 67 ? 49.935 -8.493 161.639 1.00 25.76 108 LEU A C 1
ATOM 399 O O . LEU A 1 67 ? 49.081 -9.330 161.952 1.00 28.00 108 LEU A O 1
ATOM 404 N N . LEU A 1 68 ? 51.126 -8.842 161.158 1.00 26.56 109 LEU A N 1
ATOM 405 C CA . LEU A 1 68 ? 51.501 -10.238 160.988 1.00 28.69 109 LEU A CA 1
ATOM 406 C C . LEU A 1 68 ? 52.163 -10.835 162.221 1.00 30.99 109 LEU A C 1
ATOM 407 O O . LEU A 1 68 ? 52.201 -12.064 162.346 1.00 36.85 109 LEU A O 1
ATOM 412 N N . THR A 1 69 ? 52.664 -10.005 163.141 1.00 32.53 110 THR A N 1
ATOM 413 C CA . THR A 1 69 ? 53.583 -10.482 164.171 1.00 34.78 110 THR A CA 1
ATOM 414 C C . THR A 1 69 ? 53.189 -10.109 165.598 1.00 31.77 110 THR A C 1
ATOM 415 O O . THR A 1 69 ? 53.575 -10.805 166.542 1.00 38.55 110 THR A O 1
ATOM 419 N N . GLU A 1 70 ? 52.456 -9.019 165.785 1.00 34.51 111 GLU A N 1
ATOM 420 C CA . GLU A 1 70 ? 52.298 -8.460 167.129 1.00 40.28 111 GLU A CA 1
ATOM 421 C C . GLU A 1 70 ? 51.250 -9.241 167.913 1.00 43.89 111 GLU A C 1
ATOM 422 O O . GLU A 1 70 ? 50.081 -9.264 167.511 1.00 39.35 111 GLU A O 1
ATOM 428 N N . PRO A 1 71 ? 51.618 -9.884 169.024 1.00 38.90 112 PRO A N 1
ATOM 429 C CA . PRO A 1 71 ? 50.633 -10.657 169.790 1.00 41.38 112 PRO A CA 1
ATOM 430 C C . PRO A 1 71 ? 49.503 -9.764 170.270 1.00 41.74 112 PRO A C 1
ATOM 431 O O . PRO A 1 71 ? 49.726 -8.636 170.715 1.00 41.96 112 PRO A O 1
ATOM 435 N N . GLY A 1 72 ? 48.275 -10.274 170.154 1.00 38.35 113 GLY A N 1
ATOM 436 C CA . GLY A 1 72 ? 47.089 -9.500 170.456 1.00 33.85 113 GLY A CA 1
ATOM 437 C C . GLY A 1 72 ? 46.675 -8.523 169.380 1.00 34.94 113 GLY A C 1
ATOM 438 O O . GLY A 1 72 ? 45.575 -7.956 169.468 1.00 35.06 113 GLY A O 1
ATOM 439 N N . ARG A 1 73 ? 47.516 -8.304 168.363 1.00 32.43 114 ARG A N 1
ATOM 440 C CA . ARG A 1 73 ? 47.199 -7.393 167.271 1.00 33.65 114 ARG A CA 1
ATOM 441 C C . ARG A 1 73 ? 47.602 -7.998 165.933 1.00 33.74 114 ARG A C 1
ATOM 442 O O . ARG A 1 73 ? 47.999 -7.271 165.014 1.00 30.69 114 ARG A O 1
ATOM 450 N N . ASN A 1 74 ? 47.533 -9.319 165.814 1.00 32.09 115 ASN A N 1
ATOM 451 C CA . ASN A 1 74 ? 47.880 -10.018 164.586 1.00 30.36 115 ASN A CA 1
ATOM 452 C C . ASN A 1 74 ? 46.643 -10.721 164.033 1.00 32.25 115 ASN A C 1
ATOM 453 O O . ASN A 1 74 ? 45.520 -10.525 164.511 1.00 34.52 115 ASN A O 1
ATOM 458 N N . ILE A 1 75 ? 46.860 -11.559 163.020 1.00 21.34 116 ILE A N 1
ATOM 459 C CA . ILE A 1 75 ? 45.731 -12.162 162.326 1.00 25.36 116 ILE A CA 1
ATOM 460 C C . ILE A 1 75 ? 44.960 -13.078 163.263 1.00 26.50 116 ILE A C 1
ATOM 461 O O . ILE A 1 75 ? 43.725 -13.041 163.309 1.00 30.64 116 ILE A O 1
ATOM 466 N N . GLU A 1 76 ? 45.675 -13.901 164.037 1.00 28.69 117 GLU A N 1
ATOM 467 C CA . GLU A 1 76 ? 45.016 -14.764 165.013 1.00 29.11 117 GLU A CA 1
ATOM 468 C C . GLU A 1 76 ? 44.112 -13.966 165.939 1.00 39.13 117 GLU A C 1
ATOM 469 O O . GLU A 1 76 ? 43.018 -14.420 166.292 1.00 40.76 117 GLU A O 1
ATOM 475 N N . ALA A 1 77 ? 44.553 -12.766 166.339 1.00 38.00 118 ALA A N 1
ATOM 476 C CA . ALA A 1 77 ? 43.720 -11.902 167.171 1.00 35.05 118 ALA A CA 1
ATOM 477 C C . ALA A 1 77 ? 42.526 -11.354 166.400 1.00 36.61 118 ALA A C 1
ATOM 478 O O . ALA A 1 77 ? 41.456 -11.148 166.988 1.00 36.38 118 ALA A O 1
ATOM 480 N N . LEU A 1 78 ? 42.683 -11.110 165.092 1.00 26.33 119 LEU A N 1
ATOM 481 C CA . LEU A 1 78 ? 41.529 -10.757 164.269 1.00 31.54 119 LEU A CA 1
ATOM 482 C C . LEU A 1 78 ? 40.492 -11.872 164.267 1.00 35.29 119 LEU A C 1
ATOM 483 O O . LEU A 1 78 ? 39.292 -11.612 164.415 1.00 35.18 119 LEU A O 1
ATOM 488 N N . ARG A 1 79 ? 40.935 -13.124 164.095 1.00 32.05 120 ARG A N 1
ATOM 489 C CA . ARG A 1 79 ? 39.984 -14.233 164.044 1.00 35.85 120 ARG A CA 1
ATOM 490 C C . ARG A 1 79 ? 39.248 -14.403 165.364 1.00 38.48 120 ARG A C 1
ATOM 491 O O . ARG A 1 79 ? 38.127 -14.920 165.379 1.00 45.95 120 ARG A O 1
ATOM 499 N N . GLU A 1 80 ? 39.860 -13.985 166.475 1.00 39.16 121 GLU A N 1
ATOM 500 C CA . GLU A 1 80 ? 39.192 -14.044 167.769 1.00 45.35 121 GLU A CA 1
ATOM 501 C C . GLU A 1 80 ? 38.194 -12.909 167.949 1.00 48.53 121 GLU A C 1
ATOM 502 O O . GLU A 1 80 ? 37.180 -13.086 168.630 1.00 56.30 121 GLU A O 1
ATOM 508 N N . ALA A 1 81 ? 38.469 -11.740 167.371 1.00 48.43 122 ALA A N 1
ATOM 509 C CA . ALA A 1 81 ? 37.575 -10.598 167.523 1.00 41.52 122 ALA A CA 1
ATOM 510 C C . ALA A 1 81 ? 36.388 -10.657 166.576 1.00 41.79 122 ALA A C 1
ATOM 511 O O . ALA A 1 81 ? 35.350 -10.054 166.864 1.00 45.28 122 ALA A O 1
ATOM 513 N N . VAL A 1 82 ? 36.519 -11.372 165.466 1.00 34.88 123 VAL A N 1
ATOM 514 C CA . VAL A 1 82 ? 35.479 -11.494 164.456 1.00 33.84 123 VAL A CA 1
ATOM 515 C C . VAL A 1 82 ? 34.949 -12.919 164.511 1.00 48.31 123 VAL A C 1
ATOM 516 O O . VAL A 1 82 ? 35.727 -13.878 164.448 1.00 59.66 123 VAL A O 1
ATOM 520 N N . GLY A 1 83 ? 33.631 -13.062 164.618 1.00 53.01 124 GLY A N 1
ATOM 521 C CA . GLY A 1 83 ? 33.065 -14.394 164.764 1.00 58.86 124 GLY A CA 1
ATOM 522 C C . GLY A 1 83 ? 33.251 -15.268 163.537 1.00 59.14 124 GLY A C 1
ATOM 523 O O . GLY A 1 83 ? 33.614 -16.443 163.649 1.00 64.22 124 GLY A O 1
ATOM 524 N N . ARG A 1 84 ? 33.020 -14.709 162.354 1.00 53.53 125 ARG A N 1
ATOM 525 C CA . ARG A 1 84 ? 32.908 -15.493 161.135 1.00 52.95 125 ARG A CA 1
ATOM 526 C C . ARG A 1 84 ? 34.278 -15.778 160.526 1.00 48.37 125 ARG A C 1
ATOM 527 O O . ARG A 1 84 ? 35.293 -15.171 160.879 1.00 39.54 125 ARG A O 1
ATOM 535 N N . ASP A 1 85 ? 34.291 -16.715 159.583 1.00 42.24 126 ASP A N 1
ATOM 536 C CA . ASP A 1 85 ? 35.482 -16.980 158.798 1.00 41.69 126 ASP A CA 1
ATOM 537 C C . ASP A 1 85 ? 35.675 -15.888 157.756 1.00 43.29 126 ASP A C 1
ATOM 538 O O . ASP A 1 85 ? 34.713 -15.330 157.222 1.00 44.36 126 ASP A O 1
ATOM 543 N N . PHE A 1 86 ? 36.938 -15.582 157.470 1.00 36.50 127 PHE A N 1
ATOM 544 C CA . PHE A 1 86 ? 37.257 -14.595 156.451 1.00 34.78 127 PHE A CA 1
ATOM 545 C C . PHE A 1 86 ? 38.605 -14.938 155.843 1.00 33.57 127 PHE A C 1
ATOM 546 O O . PHE A 1 86 ? 39.420 -15.649 156.435 1.00 36.26 127 PHE A O 1
ATOM 554 N N . SER A 1 87 ? 38.837 -14.417 154.655 1.00 27.67 128 SER A N 1
ATOM 555 C CA . SER A 1 87 ? 40.057 -14.731 153.941 1.00 28.88 128 SER A CA 1
ATOM 556 C C . SER A 1 87 ? 41.124 -13.691 154.244 1.00 33.20 128 SER A C 1
ATOM 557 O O . SER A 1 87 ? 40.826 -12.528 154.530 1.00 31.39 128 SER A O 1
ATOM 560 N N . VAL A 1 88 ? 42.378 -14.130 154.207 1.00 27.95 129 VAL A N 1
ATOM 561 C CA . VAL A 1 88 ? 43.526 -13.250 154.350 1.00 28.28 129 VAL A CA 1
ATOM 562 C C . VAL A 1 88 ? 44.411 -13.510 153.138 1.00 32.78 129 VAL A C 1
ATOM 563 O O . VAL A 1 88 ? 44.946 -14.615 152.977 1.00 31.47 129 VAL A O 1
ATOM 567 N N . SER A 1 89 ? 44.525 -12.516 152.262 1.00 31.34 130 SER A N 1
ATOM 568 C CA . SER A 1 89 ? 45.291 -12.633 151.033 1.00 26.59 130 SER A CA 1
ATOM 569 C C . SER A 1 89 ? 46.621 -11.897 151.144 1.00 24.03 130 SER A C 1
ATOM 570 O O . SER A 1 89 ? 46.799 -10.986 151.956 1.00 34.79 130 SER A O 1
ATOM 573 N N . ILE A 1 90 ? 47.562 -12.328 150.305 1.00 25.47 131 ILE A N 1
ATOM 574 C CA . ILE A 1 90 ? 48.883 -11.730 150.190 1.00 21.90 131 ILE A CA 1
ATOM 575 C C . ILE A 1 90 ? 49.335 -11.977 148.763 1.00 24.24 131 ILE A C 1
ATOM 576 O O . ILE A 1 90 ? 48.825 -12.865 148.078 1.00 29.95 131 ILE A O 1
ATOM 581 N N . ASP A 1 91 ? 50.297 -11.186 148.311 1.00 23.10 132 ASP A N 1
ATOM 582 C CA . ASP A 1 91 ? 50.914 -11.378 147.005 1.00 24.91 132 ASP A CA 1
ATOM 583 C C . ASP A 1 91 ? 52.383 -11.723 147.249 1.00 21.99 132 ASP A C 1
ATOM 584 O O . ASP A 1 91 ? 53.210 -10.847 147.511 1.00 22.42 132 ASP A O 1
ATOM 589 N N . PHE A 1 92 ? 52.702 -13.007 147.125 1.00 27.07 133 PHE A N 1
ATOM 590 C CA . PHE A 1 92 ? 53.982 -13.580 147.541 1.00 22.49 133 PHE A CA 1
ATOM 591 C C . PHE A 1 92 ? 54.389 -14.532 146.416 1.00 24.99 133 PHE A C 1
ATOM 592 O O . PHE A 1 92 ? 54.023 -15.708 146.437 1.00 29.43 133 PHE A O 1
ATOM 600 N N . GLU A 1 93 ? 55.126 -14.018 145.428 1.00 23.55 134 GLU A N 1
ATOM 601 C CA . GLU A 1 93 ? 55.296 -14.728 144.161 1.00 25.30 134 GLU A CA 1
ATOM 602 C C . GLU A 1 93 ? 56.722 -14.794 143.642 1.00 27.07 134 GLU A C 1
ATOM 603 O O . GLU A 1 93 ? 56.986 -15.601 142.740 1.00 27.94 134 GLU A O 1
ATOM 609 N N . GLY A 1 94 ? 57.643 -13.985 144.157 1.00 28.77 135 GLY A N 1
ATOM 610 C CA . GLY A 1 94 ? 58.976 -13.921 143.596 1.00 23.98 135 GLY A CA 1
ATOM 611 C C . GLY A 1 94 ? 59.095 -12.894 142.488 1.00 31.64 135 GLY A C 1
ATOM 612 O O . GLY A 1 94 ? 58.178 -12.732 141.678 1.00 37.62 135 GLY A O 1
ATOM 613 N N . GLY A 1 95 ? 60.215 -12.177 142.452 1.00 30.75 136 GLY A N 1
ATOM 614 C CA . GLY A 1 95 ? 60.499 -11.280 141.353 1.00 25.60 136 GLY A CA 1
ATOM 615 C C . GLY A 1 95 ? 59.777 -9.950 141.371 1.00 36.42 136 GLY A C 1
ATOM 616 O O . GLY A 1 95 ? 59.897 -9.200 140.397 1.00 33.57 136 GLY A O 1
ATOM 617 N N . ARG A 1 96 ? 59.046 -9.621 142.440 1.00 34.73 137 ARG A N 1
ATOM 618 C CA . ARG A 1 96 ? 58.315 -8.360 142.543 1.00 35.58 137 ARG A CA 1
ATOM 619 C C . ARG A 1 96 ? 58.825 -7.551 143.730 1.00 42.20 137 ARG A C 1
ATOM 620 O O . ARG A 1 96 ? 59.074 -8.106 144.806 1.00 39.98 137 ARG A O 1
ATOM 628 N N . VAL A 1 97 ? 58.954 -6.235 143.548 1.00 34.73 138 VAL A N 1
ATOM 629 C CA . VAL A 1 97 ? 59.452 -5.407 144.645 1.00 33.27 138 VAL A CA 1
ATOM 630 C C . VAL A 1 97 ? 58.368 -5.080 145.664 1.00 33.93 138 VAL A C 1
ATOM 631 O O . VAL A 1 97 ? 58.687 -4.709 146.797 1.00 42.95 138 VAL A O 1
ATOM 635 N N . GLN A 1 98 ? 57.094 -5.234 145.312 1.00 39.08 139 GLN A N 1
ATOM 636 C CA . GLN A 1 98 ? 55.995 -4.818 146.184 1.00 41.85 139 GLN A CA 1
ATOM 637 C C . GLN A 1 98 ? 55.711 -5.926 147.201 1.00 40.67 139 GLN A C 1
ATOM 638 O O . GLN A 1 98 ? 54.737 -6.675 147.108 1.00 48.24 139 GLN A O 1
ATOM 644 N N . ARG A 1 99 ? 56.578 -6.018 148.206 1.00 37.64 140 ARG A N 1
ATOM 645 C CA . ARG A 1 99 ? 56.515 -7.074 149.212 1.00 36.69 140 ARG A CA 1
ATOM 646 C C . ARG A 1 99 ? 55.870 -6.573 150.500 1.00 41.59 140 ARG A C 1
ATOM 647 O O . ARG A 1 99 ? 56.170 -5.472 150.970 1.00 43.55 140 ARG A O 1
ATOM 655 N N . ALA A 1 100 ? 55.001 -7.401 151.087 1.00 39.50 141 ALA A N 1
ATOM 656 C CA . ALA A 1 100 ? 54.363 -7.017 152.344 1.00 31.80 141 ALA A CA 1
ATOM 657 C C . ALA A 1 100 ? 55.381 -6.908 153.467 1.00 33.15 141 ALA A C 1
ATOM 658 O O . ALA A 1 100 ? 55.360 -5.945 154.244 1.00 41.46 141 ALA A O 1
ATOM 660 N N . THR A 1 101 ? 56.283 -7.880 153.561 1.00 30.37 142 THR A N 1
ATOM 661 C CA . THR A 1 101 ? 57.250 -7.952 154.644 1.00 29.93 142 THR A CA 1
ATOM 662 C C . THR A 1 101 ? 58.478 -8.689 154.134 1.00 27.24 142 THR A C 1
ATOM 663 O O . THR A 1 101 ? 58.477 -9.250 153.038 1.00 36.87 142 THR A O 1
ATOM 667 N N . ASN A 1 102 ? 59.531 -8.697 154.947 1.00 27.83 143 ASN A N 1
ATOM 668 C CA . ASN A 1 102 ? 60.727 -9.451 154.617 1.00 35.97 143 ASN A CA 1
ATOM 669 C C . ASN A 1 102 ? 60.949 -10.645 155.532 1.00 35.13 143 ASN A C 1
ATOM 670 O O . ASN A 1 102 ? 61.800 -11.486 155.222 1.00 38.46 143 ASN A O 1
ATOM 675 N N . ILE A 1 103 ? 60.191 -10.765 156.626 1.00 26.47 144 ILE A N 1
ATOM 676 C CA . ILE A 1 103 ? 60.439 -11.852 157.565 1.00 29.52 144 ILE A CA 1
ATOM 677 C C . ILE A 1 103 ? 60.043 -13.212 157.006 1.00 25.24 144 ILE A C 1
ATOM 678 O O . ILE A 1 103 ? 60.496 -14.236 157.521 1.00 33.78 144 ILE A O 1
ATOM 683 N N . LEU A 1 104 ? 59.228 -13.260 155.958 1.00 23.27 145 LEU A N 1
ATOM 684 C CA . LEU A 1 104 ? 58.732 -14.526 155.434 1.00 20.52 145 LEU A CA 1
ATOM 685 C C . LEU A 1 104 ? 59.592 -15.096 154.312 1.00 30.62 145 LEU A C 1
ATOM 686 O O . LEU A 1 104 ? 59.286 -16.184 153.810 1.00 25.65 145 LEU A O 1
ATOM 691 N N . GLY A 1 105 ? 60.651 -14.399 153.910 1.00 30.45 146 GLY A N 1
ATOM 692 C CA . GLY A 1 105 ? 61.434 -14.823 152.766 1.00 23.77 146 GLY A CA 1
ATOM 693 C C . GLY A 1 105 ? 60.791 -14.375 151.466 1.00 29.13 146 GLY A C 1
ATOM 694 O O . GLY A 1 105 ? 59.936 -13.484 151.432 1.00 30.61 146 GLY A O 1
ATOM 695 N N . ASP A 1 106 ? 61.226 -15.001 150.377 1.00 22.13 147 ASP A N 1
ATOM 696 C CA . ASP A 1 106 ? 60.581 -14.807 149.089 1.00 26.40 147 ASP A CA 1
ATOM 697 C C . ASP A 1 106 ? 61.020 -15.917 148.148 1.00 26.89 147 ASP A C 1
ATOM 698 O O . ASP A 1 106 ? 62.118 -16.467 148.284 1.00 26.14 147 ASP A O 1
ATOM 703 N N . PHE A 1 107 ? 60.143 -16.243 147.203 1.00 23.44 148 PHE A N 1
ATOM 704 C CA . PHE A 1 107 ? 60.515 -17.096 146.094 1.00 25.60 148 PHE A CA 1
ATOM 705 C C . PHE A 1 107 ? 61.568 -16.399 145.235 1.00 31.19 148 PHE A C 1
ATOM 706 O O . PHE A 1 107 ? 61.650 -15.169 145.219 1.00 30.09 148 PHE A O 1
ATOM 714 N N . PRO A 1 108 ? 62.389 -17.160 144.511 1.00 26.42 149 PRO A N 1
ATOM 715 C CA . PRO A 1 108 ? 63.131 -16.571 143.390 1.00 19.02 149 PRO A CA 1
ATOM 716 C C . PRO A 1 108 ? 62.156 -16.124 142.319 1.00 25.57 149 PRO A C 1
ATOM 717 O O . PRO A 1 108 ? 60.963 -16.439 142.348 1.00 25.01 149 PRO A O 1
ATOM 721 N N . SER A 1 109 ? 62.673 -15.378 141.352 1.00 32.14 150 SER A N 1
ATOM 722 C CA . SER A 1 109 ? 61.828 -15.032 140.224 1.00 28.49 150 SER A CA 1
ATOM 723 C C . SER A 1 109 ? 61.392 -16.309 139.511 1.00 28.04 150 SER A C 1
ATOM 724 O O . SER A 1 109 ? 62.123 -17.307 139.503 1.00 30.18 150 SER A O 1
ATOM 727 N N . PRO A 1 110 ? 60.192 -16.320 138.935 1.00 29.95 151 PRO A N 1
ATOM 728 C CA . PRO A 1 110 ? 59.756 -17.506 138.184 1.00 23.07 151 PRO A CA 1
ATOM 729 C C . PRO A 1 110 ? 60.713 -17.902 137.079 1.00 30.19 151 PRO A C 1
ATOM 730 O O . PRO A 1 110 ? 60.810 -19.091 136.752 1.00 32.72 151 PRO A O 1
ATOM 734 N N . ARG A 1 111 ? 61.416 -16.940 136.475 1.00 37.82 152 ARG A N 1
ATOM 735 C CA . ARG A 1 111 ? 62.417 -17.289 135.473 1.00 34.25 152 ARG A CA 1
ATOM 736 C C . ARG A 1 111 ? 63.554 -18.077 136.105 1.00 33.74 152 ARG A C 1
ATOM 737 O O . ARG A 1 111 ? 63.977 -19.111 135.576 1.00 36.06 152 ARG A O 1
ATOM 745 N N . VAL A 1 112 ? 64.042 -17.610 137.255 1.00 29.27 153 VAL A N 1
ATOM 746 C CA . VAL A 1 112 ? 65.112 -18.306 137.964 1.00 32.37 153 VAL A CA 1
ATOM 747 C C . VAL A 1 112 ? 64.651 -19.686 138.409 1.00 36.19 153 VAL A C 1
ATOM 748 O O . VAL A 1 112 ? 65.432 -20.646 138.399 1.00 37.65 153 VAL A O 1
ATOM 760 N N . ALA A 1 114 ? 62.383 -21.672 136.957 1.00 30.15 155 ALA A N 1
ATOM 761 C CA . ALA A 1 114 ? 62.376 -22.546 135.789 1.00 30.92 155 ALA A CA 1
ATOM 762 C C . ALA A 1 114 ? 63.791 -22.823 135.286 1.00 29.71 155 ALA A C 1
ATOM 763 O O . ALA A 1 114 ? 64.088 -23.942 134.853 1.00 34.02 155 ALA A O 1
ATOM 765 N N . GLN A 1 115 ? 64.680 -21.823 135.340 1.00 37.12 156 GLN A N 1
ATOM 766 C CA . GLN A 1 115 ? 66.037 -21.995 134.809 1.00 37.94 156 GLN A CA 1
ATOM 767 C C . GLN A 1 115 ? 66.853 -22.979 135.637 1.00 36.97 156 GLN A C 1
ATOM 768 O O . GLN A 1 115 ? 67.615 -23.778 135.083 1.00 38.74 156 GLN A O 1
ATOM 774 N N . THR A 1 116 ? 66.730 -22.921 136.966 1.00 33.29 157 THR A N 1
ATOM 775 C CA . THR A 1 116 ? 67.709 -23.543 137.846 1.00 36.29 157 THR A CA 1
ATOM 776 C C . THR A 1 116 ? 67.171 -24.681 138.702 1.00 30.28 157 THR A C 1
ATOM 777 O O . THR A 1 116 ? 67.974 -25.408 139.296 1.00 37.07 157 THR A O 1
ATOM 789 N N . THR A 1 118 ? 64.139 -28.033 139.426 1.00 38.39 159 THR A N 1
ATOM 790 C CA . THR A 1 118 ? 63.158 -28.930 138.833 1.00 41.94 159 THR A CA 1
ATOM 791 C C . THR A 1 118 ? 61.770 -28.590 139.353 1.00 36.18 159 THR A C 1
ATOM 792 O O . THR A 1 118 ? 61.634 -27.965 140.404 1.00 37.96 159 THR A O 1
ATOM 796 N N . PRO A 1 119 ? 60.717 -28.987 138.633 1.00 32.85 160 PRO A N 1
ATOM 797 C CA . PRO A 1 119 ? 59.363 -28.755 139.158 1.00 33.37 160 PRO A CA 1
ATOM 798 C C . PRO A 1 119 ? 59.138 -29.388 140.520 1.00 34.92 160 PRO A C 1
ATOM 799 O O . PRO A 1 119 ? 58.345 -28.866 141.314 1.00 37.78 160 PRO A O 1
ATOM 803 N N . GLU A 1 120 ? 59.829 -30.487 140.824 1.00 36.71 161 GLU A N 1
ATOM 804 C CA . GLU A 1 120 ? 59.734 -31.079 142.155 1.00 40.07 161 GLU A CA 1
ATOM 805 C C . GLU A 1 120 ? 60.306 -30.144 143.214 1.00 37.28 161 GLU A C 1
ATOM 806 O O . GLU A 1 120 ? 59.772 -30.056 144.328 1.00 37.57 161 GLU A O 1
ATOM 812 N N . GLN A 1 121 ? 61.390 -29.437 142.889 1.00 29.37 162 GLN A N 1
ATOM 813 C CA . GLN A 1 121 ? 61.941 -28.481 143.840 1.00 30.91 162 GLN A CA 1
ATOM 814 C C . GLN A 1 121 ? 61.015 -27.289 144.027 1.00 25.64 162 GLN A C 1
ATOM 815 O O . GLN A 1 121 ? 60.857 -26.789 145.149 1.00 27.75 162 GLN A O 1
ATOM 821 N N . VAL A 1 122 ? 60.394 -26.816 142.945 1.00 24.67 163 VAL A N 1
ATOM 822 C CA . VAL A 1 122 ? 59.494 -25.674 143.068 1.00 29.00 163 VAL A CA 1
ATOM 823 C C . VAL A 1 122 ? 58.295 -26.036 143.938 1.00 36.35 163 VAL A C 1
ATOM 824 O O . VAL A 1 122 ? 57.902 -25.268 144.824 1.00 37.29 163 VAL A O 1
ATOM 828 N N . GLU A 1 123 ? 57.726 -27.227 143.740 1.00 29.26 164 GLU A N 1
ATOM 829 C CA . GLU A 1 123 ? 56.624 -27.658 144.595 1.00 23.99 164 GLU A CA 1
ATOM 830 C C . GLU A 1 123 ? 57.050 -27.723 146.056 1.00 24.27 164 GLU A C 1
ATOM 831 O O . GLU A 1 123 ? 56.371 -27.181 146.937 1.00 27.83 164 GLU A O 1
ATOM 837 N N . ASP A 1 124 ? 58.178 -28.376 146.339 1.00 26.09 165 ASP A N 1
ATOM 838 C CA . ASP A 1 124 ? 58.632 -28.453 147.724 1.00 29.06 165 ASP A CA 1
ATOM 839 C C . ASP A 1 124 ? 58.967 -27.079 148.280 1.00 32.93 165 ASP A C 1
ATOM 840 O O . ASP A 1 124 ? 58.738 -26.824 149.466 1.00 36.10 165 ASP A O 1
ATOM 845 N N . LEU A 1 125 ? 59.506 -26.185 147.446 1.00 32.42 166 LEU A N 1
ATOM 846 C CA . LEU A 1 125 ? 59.794 -24.824 147.892 1.00 28.30 166 LEU A CA 1
ATOM 847 C C . LEU A 1 125 ? 58.519 -24.096 148.307 1.00 32.81 166 LEU A C 1
ATOM 848 O O . LEU A 1 125 ? 58.479 -23.428 149.348 1.00 22.88 166 LEU A O 1
ATOM 853 N N . ALA A 1 126 ? 57.466 -24.210 147.494 1.00 27.26 167 ALA A N 1
ATOM 854 C CA . ALA A 1 126 ? 56.205 -23.548 147.807 1.00 24.40 167 ALA A CA 1
ATOM 855 C C . ALA A 1 126 ? 55.556 -24.128 149.057 1.00 27.24 167 ALA A C 1
ATOM 856 O O . ALA A 1 126 ? 54.919 -23.397 149.826 1.00 32.43 167 ALA A O 1
ATOM 858 N N . GLU A 1 127 ? 55.699 -25.438 149.274 1.00 26.44 168 GLU A N 1
ATOM 859 C CA . GLU A 1 127 ? 55.218 -26.046 150.512 1.00 24.37 168 GLU A CA 1
ATOM 860 C C . GLU A 1 127 ? 55.955 -25.487 151.725 1.00 31.12 168 GLU A C 1
ATOM 861 O O . GLU A 1 127 ? 55.346 -25.235 152.772 1.00 33.11 168 GLU A O 1
ATOM 867 N N . ILE A 1 128 ? 57.266 -25.284 151.602 1.00 29.32 169 ILE A N 1
ATOM 868 C CA . ILE A 1 128 ? 58.054 -24.816 152.737 1.00 31.09 169 ILE A CA 1
ATOM 869 C C . ILE A 1 128 ? 57.772 -23.341 153.015 1.00 32.73 169 ILE A C 1
ATOM 870 O O . ILE A 1 128 ? 57.412 -22.964 154.136 1.00 24.90 169 ILE A O 1
ATOM 875 N N . LEU A 1 129 ? 57.914 -22.480 152.002 1.00 32.26 170 LEU A N 1
ATOM 876 C CA . LEU A 1 129 ? 57.623 -21.065 152.222 1.00 27.12 170 LEU A CA 1
ATOM 877 C C . LEU A 1 129 ? 56.161 -20.860 152.604 1.00 30.63 170 LEU A C 1
ATOM 878 O O . LEU A 1 129 ? 55.843 -20.014 153.450 1.00 27.06 170 LEU A O 1
ATOM 883 N N . GLY A 1 130 ? 55.259 -21.645 152.013 1.00 30.78 171 GLY A N 1
ATOM 884 C CA . GLY A 1 130 ? 53.857 -21.548 152.374 1.00 24.78 171 GLY A CA 1
ATOM 885 C C . GLY A 1 130 ? 53.586 -21.885 153.826 1.00 26.10 171 GLY A C 1
ATOM 886 O O . GLY A 1 130 ? 52.623 -21.380 154.412 1.00 32.14 171 GLY A O 1
ATOM 887 N N . THR A 1 131 ? 54.416 -22.746 154.427 1.00 24.75 172 THR A N 1
ATOM 888 C CA . THR A 1 131 ? 54.240 -23.065 155.843 1.00 23.46 172 THR A CA 1
ATOM 889 C C . THR A 1 131 ? 54.394 -21.823 156.702 1.00 22.72 172 THR A C 1
ATOM 890 O O . THR A 1 131 ? 53.655 -21.635 157.676 1.00 30.54 172 THR A O 1
ATOM 894 N N . GLY A 1 132 ? 55.354 -20.960 156.358 1.00 24.65 173 GLY A N 1
ATOM 895 C CA . GLY A 1 132 ? 55.485 -19.704 157.080 1.00 29.56 173 GLY A CA 1
ATOM 896 C C . GLY A 1 132 ? 54.307 -18.778 156.841 1.00 27.93 173 GLY A C 1
ATOM 897 O O . GLY A 1 132 ? 53.827 -18.114 157.765 1.00 28.28 173 GLY A O 1
ATOM 898 N N . LEU A 1 133 ? 53.827 -18.720 155.597 1.00 26.66 174 LEU A N 1
ATOM 899 C CA . LEU A 1 133 ? 52.647 -17.916 155.302 1.00 33.08 174 LEU A CA 1
ATOM 900 C C . LEU A 1 133 ? 51.442 -18.410 156.090 1.00 31.65 174 LEU A C 1
ATOM 901 O O . LEU A 1 133 ? 50.669 -17.610 156.630 1.00 38.50 174 LEU A O 1
ATOM 906 N N . ALA A 1 134 ? 51.278 -19.728 156.184 1.00 26.10 175 ALA A N 1
ATOM 907 C CA . ALA A 1 134 ? 50.133 -20.274 156.902 1.00 28.40 175 ALA A CA 1
ATOM 908 C C . ALA A 1 134 ? 50.221 -19.977 158.395 1.00 28.47 175 ALA A C 1
ATOM 909 O O . ALA A 1 134 ? 49.226 -19.592 159.017 1.00 28.39 175 ALA A O 1
ATOM 911 N N . ALA A 1 135 ? 51.406 -20.121 158.987 1.00 28.61 176 ALA A N 1
ATOM 912 C CA . ALA A 1 135 ? 51.523 -19.845 160.413 1.00 29.14 176 ALA A CA 1
ATOM 913 C C . ALA A 1 135 ? 51.311 -18.379 160.754 1.00 31.60 176 ALA A C 1
ATOM 914 O O . ALA A 1 135 ? 51.157 -18.061 161.935 1.00 32.22 176 ALA A O 1
ATOM 916 N N . HIS A 1 136 ? 51.296 -17.478 159.771 1.00 32.32 177 HIS A N 1
ATOM 917 C CA . HIS A 1 136 ? 51.010 -16.077 160.041 1.00 21.53 177 HIS A CA 1
ATOM 918 C C . HIS A 1 136 ? 49.592 -15.682 159.663 1.00 23.25 177 HIS A C 1
ATOM 919 O O . HIS A 1 136 ? 49.256 -14.497 159.717 1.00 27.49 177 HIS A O 1
ATOM 926 N N . GLY A 1 137 ? 48.744 -16.646 159.316 1.00 20.76 178 GLY A N 1
ATOM 927 C CA . GLY A 1 137 ? 47.340 -16.378 159.100 1.00 26.12 178 GLY A CA 1
ATOM 928 C C . GLY A 1 137 ? 46.918 -16.177 157.661 1.00 27.85 178 GLY A C 1
ATOM 929 O O . GLY A 1 137 ? 45.738 -15.898 157.420 1.00 27.84 178 GLY A O 1
ATOM 930 N N . VAL A 1 138 ? 47.838 -16.305 156.700 1.00 26.59 179 VAL A N 1
ATOM 931 C CA . VAL A 1 138 ? 47.478 -16.191 155.293 1.00 19.96 179 VAL A CA 1
ATOM 932 C C . VAL A 1 138 ? 46.635 -17.389 154.895 1.00 23.59 179 VAL A C 1
ATOM 933 O O . VAL A 1 138 ? 46.905 -18.518 155.320 1.00 26.99 179 VAL A O 1
ATOM 937 N N . THR A 1 139 ? 45.595 -17.147 154.077 1.00 26.61 180 THR A N 1
ATOM 938 C CA . THR A 1 139 ? 44.808 -18.214 153.465 1.00 23.81 180 THR A CA 1
ATOM 939 C C . THR A 1 139 ? 44.763 -18.158 151.947 1.00 26.63 180 THR A C 1
ATOM 940 O O . THR A 1 139 ? 44.396 -19.160 151.321 1.00 26.63 180 THR A O 1
ATOM 944 N N . VAL A 1 140 ? 45.088 -17.026 151.339 1.00 22.27 181 VAL A N 1
ATOM 945 C CA . VAL A 1 140 ? 45.070 -16.880 149.891 1.00 22.83 181 VAL A CA 1
ATOM 946 C C . VAL A 1 140 ? 46.362 -16.208 149.463 1.00 26.65 181 VAL A C 1
ATOM 947 O O . VAL A 1 140 ? 46.806 -15.243 150.092 1.00 30.66 181 VAL A O 1
ATOM 951 N N . ASN A 1 141 ? 46.966 -16.713 148.393 1.00 28.76 182 ASN A N 1
ATOM 952 C CA . ASN A 1 141 ? 48.182 -16.133 147.842 1.00 28.63 182 ASN A CA 1
ATOM 953 C C . ASN A 1 141 ? 47.930 -15.809 146.379 1.00 32.73 182 ASN A C 1
ATOM 954 O O . ASN A 1 141 ? 47.654 -16.709 145.578 1.00 28.55 182 ASN A O 1
ATOM 959 N N . PHE A 1 142 ? 48.029 -14.529 146.025 1.00 21.40 183 PHE A N 1
ATOM 960 C CA . PHE A 1 142 ? 47.834 -14.136 144.632 1.00 19.89 183 PHE A CA 1
ATOM 961 C C . PHE A 1 142 ? 49.092 -14.508 143.841 1.00 26.84 183 PHE A C 1
ATOM 962 O O . PHE A 1 142 ? 49.921 -13.675 143.470 1.00 27.57 183 PHE A O 1
ATOM 970 N N . ALA A 1 143 ? 49.222 -15.814 143.594 1.00 29.35 184 ALA A N 1
ATOM 971 C CA . ALA A 1 143 ? 50.312 -16.407 142.827 1.00 28.10 184 ALA A CA 1
ATOM 972 C C . ALA A 1 143 ? 49.971 -17.861 142.506 1.00 21.04 184 ALA A C 1
ATOM 973 O O . ALA A 1 143 ? 49.270 -18.516 143.291 1.00 25.29 184 ALA A O 1
ATOM 975 N N . PRO A 1 144 ? 50.473 -18.426 141.398 1.00 26.31 185 PRO A N 1
ATOM 976 C CA . PRO A 1 144 ? 51.486 -17.903 140.475 1.00 29.12 185 PRO A CA 1
ATOM 977 C C . PRO A 1 144 ? 50.970 -17.179 139.229 1.00 30.06 185 PRO A C 1
ATOM 978 O O . PRO A 1 144 ? 49.859 -17.441 138.770 1.00 31.68 185 PRO A O 1
ATOM 982 N N . VAL A 1 145 ? 51.794 -16.266 138.704 1.00 29.93 186 VAL A N 1
ATOM 983 C CA . VAL A 1 145 ? 51.641 -15.813 137.328 1.00 34.80 186 VAL A CA 1
ATOM 984 C C . VAL A 1 145 ? 51.807 -17.011 136.407 1.00 33.44 186 VAL A C 1
ATOM 985 O O . VAL A 1 145 ? 52.710 -17.834 136.593 1.00 42.13 186 VAL A O 1
ATOM 989 N N . VAL A 1 146 ? 50.939 -17.127 135.404 1.00 32.20 187 VAL A N 1
ATOM 990 C CA . VAL A 1 146 ? 51.074 -18.205 134.434 1.00 24.30 187 VAL A CA 1
ATOM 991 C C . VAL A 1 146 ? 51.462 -17.683 133.060 1.00 35.15 187 VAL A C 1
ATOM 992 O O . VAL A 1 146 ? 51.424 -18.441 132.084 1.00 43.97 187 VAL A O 1
ATOM 996 N N . ASP A 1 147 ? 51.843 -16.411 132.951 1.00 27.50 188 ASP A N 1
ATOM 997 C CA . ASP A 1 147 ? 52.303 -15.900 131.666 1.00 29.80 188 ASP A CA 1
ATOM 998 C C . ASP A 1 147 ? 53.517 -16.693 131.198 1.00 37.59 188 ASP A C 1
ATOM 999 O O . ASP A 1 147 ? 54.404 -17.025 131.987 1.00 40.46 188 ASP A O 1
ATOM 1004 N N . VAL A 1 148 ? 53.539 -17.009 129.903 1.00 32.51 189 VAL A N 1
ATOM 1005 C CA . VAL A 1 148 ? 54.556 -17.909 129.369 1.00 37.51 189 VAL A CA 1
ATOM 1006 C C . VAL A 1 148 ? 55.944 -17.299 129.498 1.00 39.21 189 VAL A C 1
ATOM 1007 O O . VAL A 1 148 ? 56.926 -18.004 129.766 1.00 38.59 189 VAL A O 1
ATOM 1011 N N . ASP A 1 149 ? 56.054 -15.986 129.309 1.00 35.48 190 ASP A N 1
ATOM 1012 C CA . ASP A 1 149 ? 57.370 -15.361 129.321 1.00 38.67 190 ASP A CA 1
ATOM 1013 C C . ASP A 1 149 ? 57.918 -15.146 130.724 1.00 36.06 190 ASP A C 1
ATOM 1014 O O . ASP A 1 149 ? 59.139 -15.062 130.882 1.00 46.17 190 ASP A O 1
ATOM 1019 N N . ALA A 1 150 ? 57.059 -15.062 131.745 1.00 32.54 191 ALA A N 1
ATOM 1020 C CA . ALA A 1 150 ? 57.566 -14.959 133.111 1.00 31.83 191 ALA A CA 1
ATOM 1021 C C . ALA A 1 150 ? 58.371 -16.193 133.505 1.00 34.40 191 ALA A C 1
ATOM 1022 O O . ALA A 1 150 ? 59.262 -16.102 134.355 1.00 34.39 191 ALA A O 1
ATOM 1024 N N . TRP A 1 151 ? 58.091 -17.344 132.897 1.00 27.66 192 TRP A N 1
ATOM 1025 C CA . TRP A 1 151 ? 58.784 -18.584 133.227 1.00 36.34 192 TRP A CA 1
ATOM 1026 C C . TRP A 1 151 ? 59.901 -18.936 132.250 1.00 38.46 192 TRP A C 1
ATOM 1027 O O . TRP A 1 151 ? 60.563 -19.961 132.435 1.00 44.91 192 TRP A O 1
ATOM 1038 N N . GLY A 1 152 ? 60.132 -18.123 131.221 1.00 38.10 193 GLY A N 1
ATOM 1039 C CA . GLY A 1 152 ? 61.143 -18.399 130.228 1.00 44.83 193 GLY A CA 1
ATOM 1040 C C . GLY A 1 152 ? 62.190 -17.300 130.164 1.00 53.34 193 GLY A C 1
ATOM 1041 O O . GLY A 1 152 ? 62.150 -16.318 130.910 1.00 60.43 193 GLY A O 1
ATOM 1042 N N . LEU A 1 153 ? 63.135 -17.491 129.247 1.00 56.90 194 LEU A N 1
ATOM 1043 C CA . LEU A 1 153 ? 64.185 -16.511 129.029 1.00 59.72 194 LEU A CA 1
ATOM 1044 C C . LEU A 1 153 ? 63.594 -15.240 128.417 1.00 62.89 194 LEU A C 1
ATOM 1045 O O . LEU A 1 153 ? 62.475 -15.256 127.898 1.00 65.48 194 LEU A O 1
ATOM 1047 N N . PRO A 1 154 ? 64.317 -14.119 128.478 1.00 67.13 195 PRO A N 1
ATOM 1048 C CA . PRO A 1 154 ? 63.810 -12.880 127.869 1.00 70.19 195 PRO A CA 1
ATOM 1049 C C . PRO A 1 154 ? 63.588 -13.025 126.368 1.00 73.41 195 PRO A C 1
ATOM 1050 O O . PRO A 1 154 ? 64.209 -13.850 125.692 1.00 68.69 195 PRO A O 1
ATOM 1054 N N . VAL A 1 155 ? 62.685 -12.192 125.849 1.00 82.79 196 VAL A N 1
ATOM 1055 C CA . VAL A 1 155 ? 62.185 -12.341 124.483 1.00 89.73 196 VAL A CA 1
ATOM 1056 C C . VAL A 1 155 ? 63.208 -11.805 123.487 1.00 100.89 196 VAL A C 1
ATOM 1057 O O . VAL A 1 155 ? 63.749 -10.705 123.657 1.00 104.32 196 VAL A O 1
ATOM 1061 N N . VAL A 1 156 ? 63.468 -12.581 122.435 1.00 102.61 197 VAL A N 1
ATOM 1062 C CA . VAL A 1 156 ? 64.403 -12.184 121.384 1.00 99.55 197 VAL A CA 1
ATOM 1063 C C . VAL A 1 156 ? 63.662 -11.494 120.240 1.00 97.51 197 VAL A C 1
ATOM 1064 O O . VAL A 1 156 ? 63.197 -12.143 119.299 1.00 94.51 197 VAL A O 1
ATOM 1066 N N . PHE A 1 161 ? 56.492 -17.063 119.107 1.00 74.40 202 PHE A N 1
ATOM 1067 C CA . PHE A 1 161 ? 56.363 -18.255 119.941 1.00 74.05 202 PHE A CA 1
ATOM 1068 C C . PHE A 1 161 ? 57.690 -18.595 120.619 1.00 69.94 202 PHE A C 1
ATOM 1069 O O . PHE A 1 161 ? 58.142 -19.743 120.568 1.00 65.28 202 PHE A O 1
ATOM 1071 N N . SER A 1 162 ? 58.297 -17.592 121.262 1.00 67.11 203 SER A N 1
ATOM 1072 C CA . SER A 1 162 ? 59.649 -17.704 121.807 1.00 71.48 203 SER A CA 1
ATOM 1073 C C . SER A 1 162 ? 59.767 -18.806 122.857 1.00 72.32 203 SER A C 1
ATOM 1074 O O . SER A 1 162 ? 60.453 -19.810 122.634 1.00 71.54 203 SER A O 1
ATOM 1076 N N . ASN A 1 163 ? 59.109 -18.630 124.000 1.00 65.31 204 ASN A N 1
ATOM 1077 C CA . ASN A 1 163 ? 59.176 -19.593 125.089 1.00 52.33 204 ASN A CA 1
ATOM 1078 C C . ASN A 1 163 ? 58.071 -20.640 124.965 1.00 52.12 204 ASN A C 1
ATOM 1079 O O . ASN A 1 163 ? 57.129 -20.508 124.183 1.00 63.37 204 ASN A O 1
ATOM 1084 N N . ASP A 1 164 ? 58.196 -21.692 125.768 1.00 39.13 205 ASP A N 1
ATOM 1085 C CA . ASP A 1 164 ? 57.318 -22.848 125.682 1.00 40.21 205 ASP A CA 1
ATOM 1086 C C . ASP A 1 164 ? 56.217 -22.748 126.728 1.00 49.62 205 ASP A C 1
ATOM 1087 O O . ASP A 1 164 ? 56.514 -22.787 127.933 1.00 43.56 205 ASP A O 1
ATOM 1092 N N . PRO A 1 165 ? 54.945 -22.637 126.329 1.00 44.79 206 PRO A N 1
ATOM 1093 C CA . PRO A 1 165 ? 53.861 -22.570 127.325 1.00 40.16 206 PRO A CA 1
ATOM 1094 C C . PRO A 1 165 ? 53.759 -23.804 128.198 1.00 37.81 206 PRO A C 1
ATOM 1095 O O . PRO A 1 165 ? 53.204 -23.725 129.299 1.00 45.94 206 PRO A O 1
ATOM 1099 N N . ALA A 1 166 ? 54.267 -24.947 127.741 1.00 36.95 207 ALA A N 1
ATOM 1100 C CA . ALA A 1 166 ? 54.243 -26.143 128.569 1.00 34.49 207 ALA A CA 1
ATOM 1101 C C . ALA A 1 166 ? 55.132 -25.996 129.793 1.00 30.51 207 ALA A C 1
ATOM 1102 O O . ALA A 1 166 ? 54.850 -26.598 130.832 1.00 38.57 207 ALA A O 1
ATOM 1104 N N . VAL A 1 167 ? 56.210 -25.217 129.690 1.00 26.13 208 VAL A N 1
ATOM 1105 C CA . VAL A 1 167 ? 57.069 -24.990 130.850 1.00 33.08 208 VAL A CA 1
ATOM 1106 C C . VAL A 1 167 ? 56.343 -24.138 131.884 1.00 30.27 208 VAL A C 1
ATOM 1107 O O . VAL A 1 167 ? 56.255 -24.506 133.059 1.00 29.00 208 VAL A O 1
ATOM 1111 N N . ALA A 1 168 ? 55.792 -22.999 131.455 1.00 32.48 209 ALA A N 1
ATOM 1112 C CA . ALA A 1 168 ? 54.970 -22.185 132.345 1.00 29.97 209 ALA A CA 1
ATOM 1113 C C . ALA A 1 168 ? 53.889 -23.019 133.014 1.00 36.78 209 ALA A C 1
ATOM 1114 O O . ALA A 1 168 ? 53.664 -22.908 134.224 1.00 38.19 209 ALA A O 1
ATOM 1116 N N . ALA A 1 169 ? 53.220 -23.874 132.244 1.00 40.47 210 ALA A N 1
ATOM 1117 C CA . ALA A 1 169 ? 52.138 -24.680 132.795 1.00 30.71 210 ALA A CA 1
ATOM 1118 C C . ALA A 1 169 ? 52.660 -25.674 133.825 1.00 31.30 210 ALA A C 1
ATOM 1119 O O . ALA A 1 169 ? 52.059 -25.852 134.891 1.00 36.08 210 ALA A O 1
ATOM 1121 N N . THR A 1 170 ? 53.771 -26.337 133.513 1.00 27.24 211 THR A N 1
ATOM 1122 C CA . THR A 1 170 ? 54.323 -27.341 134.412 1.00 29.48 211 THR A CA 1
ATOM 1123 C C . THR A 1 170 ? 54.766 -26.715 135.727 1.00 34.95 211 THR A C 1
ATOM 1124 O O . THR A 1 170 ? 54.489 -27.246 136.808 1.00 34.39 211 THR A O 1
ATOM 1128 N N . TYR A 1 171 ? 55.470 -25.585 135.655 1.00 31.41 212 TYR A N 1
ATOM 1129 C CA . TYR A 1 171 ? 56.000 -24.994 136.876 1.00 31.67 212 TYR A CA 1
ATOM 1130 C C . TYR A 1 171 ? 54.922 -24.278 137.674 1.00 33.75 212 TYR A C 1
ATOM 1131 O O . TYR A 1 171 ? 54.913 -24.356 138.906 1.00 25.84 212 TYR A O 1
ATOM 1140 N N . ALA A 1 172 ? 54.008 -23.576 137.000 1.00 33.34 213 ALA A N 1
ATOM 1141 C CA . ALA A 1 172 ? 52.937 -22.923 137.739 1.00 28.65 213 ALA A CA 1
ATOM 1142 C C . ALA A 1 172 ? 52.052 -23.945 138.426 1.00 35.19 213 ALA A C 1
ATOM 1143 O O . ALA A 1 172 ? 51.534 -23.684 139.517 1.00 40.87 213 ALA A O 1
ATOM 1145 N N . THR A 1 173 ? 51.871 -25.112 137.809 1.00 30.18 214 THR A N 1
ATOM 1146 C CA . THR A 1 173 ? 51.075 -26.156 138.442 1.00 32.22 214 THR A CA 1
ATOM 1147 C C . THR A 1 173 ? 51.799 -26.729 139.655 1.00 34.71 214 THR A C 1
ATOM 1148 O O . THR A 1 173 ? 51.182 -26.968 140.701 1.00 34.88 214 THR A O 1
ATOM 1152 N N . ALA A 1 174 ? 53.110 -26.950 139.534 1.00 30.57 215 ALA A N 1
ATOM 1153 C CA . ALA A 1 174 ? 53.890 -27.440 140.666 1.00 32.19 215 ALA A CA 1
ATOM 1154 C C . ALA A 1 174 ? 53.898 -26.429 141.805 1.00 35.10 215 ALA A C 1
ATOM 1155 O O . ALA A 1 174 ? 53.753 -26.800 142.976 1.00 31.30 215 ALA A O 1
ATOM 1157 N N . PHE A 1 175 ? 54.073 -25.147 141.475 1.00 27.82 216 PHE A N 1
ATOM 1158 C CA . PHE A 1 175 ? 54.010 -24.087 142.474 1.00 29.87 216 PHE A CA 1
ATOM 1159 C C . PHE A 1 175 ? 52.679 -24.116 143.221 1.00 30.78 216 PHE A C 1
ATOM 1160 O O . PHE A 1 175 ? 52.638 -24.027 144.455 1.00 30.51 216 PHE A O 1
ATOM 1168 N N . ALA A 1 176 ? 51.578 -24.263 142.485 1.00 33.77 217 ALA A N 1
ATOM 1169 C CA . ALA A 1 176 ? 50.257 -24.237 143.102 1.00 33.89 217 ALA A CA 1
ATOM 1170 C C . ALA A 1 176 ? 50.036 -25.440 144.011 1.00 38.67 217 ALA A C 1
ATOM 1171 O O . ALA A 1 176 ? 49.505 -25.297 145.120 1.00 39.96 217 ALA A O 1
ATOM 1173 N N . LYS A 1 177 ? 50.424 -26.636 143.559 1.00 32.50 218 LYS A N 1
ATOM 1174 C CA . LYS A 1 177 ? 50.228 -27.818 144.395 1.00 37.52 218 LYS A CA 1
ATOM 1175 C C . LYS A 1 177 ? 50.987 -27.705 145.711 1.00 36.14 218 LYS A C 1
ATOM 1176 O O . LYS A 1 177 ? 50.551 -28.261 146.725 1.00 36.69 218 LYS A O 1
ATOM 1182 N N . GLY A 1 178 ? 52.120 -26.998 145.718 1.00 32.25 219 GLY A N 1
ATOM 1183 C CA . GLY A 1 178 ? 52.878 -26.856 146.950 1.00 33.37 219 GLY A CA 1
ATOM 1184 C C . GLY A 1 178 ? 52.164 -25.992 147.971 1.00 36.64 219 GLY A C 1
ATOM 1185 O O . GLY A 1 178 ? 52.150 -26.305 149.165 1.00 40.04 219 GLY A O 1
ATOM 1186 N N . LEU A 1 179 ? 51.562 -24.890 147.517 1.00 27.17 220 LEU A N 1
ATOM 1187 C CA . LEU A 1 179 ? 50.842 -24.016 148.431 1.00 29.14 220 LEU A CA 1
ATOM 1188 C C . LEU A 1 179 ? 49.634 -24.726 149.021 1.00 29.09 220 LEU A C 1
ATOM 1189 O O . LEU A 1 179 ? 49.363 -24.609 150.223 1.00 29.21 220 LEU A O 1
ATOM 1194 N N . SER A 1 180 ? 48.921 -25.493 148.194 1.00 24.58 221 SER A N 1
ATOM 1195 C CA . SER A 1 180 ? 47.721 -26.186 148.650 1.00 23.45 221 SER A CA 1
ATOM 1196 C C . SER A 1 180 ? 48.034 -27.170 149.763 1.00 28.31 221 SER A C 1
ATOM 1197 O O . SER A 1 180 ? 47.257 -27.302 150.716 1.00 36.91 221 SER A O 1
ATOM 1200 N N . LYS A 1 181 ? 49.177 -27.858 149.668 1.00 29.57 222 LYS A N 1
ATOM 1201 C CA . LYS A 1 181 ? 49.552 -28.830 150.695 1.00 32.23 222 LYS A CA 1
ATOM 1202 C C . LYS A 1 181 ? 49.535 -28.241 152.097 1.00 32.18 222 LYS A C 1
ATOM 1203 O O . LYS A 1 181 ? 49.377 -28.978 153.075 1.00 38.01 222 LYS A O 1
ATOM 1209 N N . VAL A 1 182 ? 49.705 -26.927 152.222 1.00 27.53 223 VAL A N 1
ATOM 1210 C CA . VAL A 1 182 ? 49.754 -26.284 153.526 1.00 23.08 223 VAL A CA 1
ATOM 1211 C C . VAL A 1 182 ? 48.556 -25.358 153.737 1.00 27.62 223 VAL A C 1
ATOM 1212 O O . VAL A 1 182 ? 48.591 -24.482 154.592 1.00 36.61 223 VAL A O 1
ATOM 1216 N N . GLY A 1 183 ? 47.488 -25.542 152.968 1.00 38.38 224 GLY A N 1
ATOM 1217 C CA . GLY A 1 183 ? 46.261 -24.820 153.239 1.00 43.10 224 GLY A CA 1
ATOM 1218 C C . GLY A 1 183 ? 46.176 -23.419 152.678 1.00 44.09 224 GLY A C 1
ATOM 1219 O O . GLY A 1 183 ? 45.306 -22.650 153.097 1.00 48.96 224 GLY A O 1
ATOM 1220 N N . ILE A 1 184 ? 47.036 -23.057 151.737 1.00 34.87 225 ILE A N 1
ATOM 1221 C CA . ILE A 1 184 ? 46.983 -21.750 151.100 1.00 32.37 225 ILE A CA 1
ATOM 1222 C C . ILE A 1 184 ? 46.430 -21.924 149.695 1.00 40.13 225 ILE A C 1
ATOM 1223 O O . ILE A 1 184 ? 46.886 -22.792 148.942 1.00 46.60 225 ILE A O 1
ATOM 1228 N N . THR A 1 185 ? 45.432 -21.118 149.358 1.00 33.49 226 THR A N 1
ATOM 1229 C CA . THR A 1 185 ? 44.817 -21.177 148.042 1.00 32.61 226 THR A CA 1
ATOM 1230 C C . THR A 1 185 ? 45.668 -20.417 147.030 1.00 30.35 226 THR A C 1
ATOM 1231 O O . THR A 1 185 ? 45.818 -19.198 147.160 1.00 24.60 226 THR A O 1
ATOM 1235 N N . PRO A 1 186 ? 46.227 -21.078 146.020 1.00 25.34 227 PRO A N 1
ATOM 1236 C CA . PRO A 1 186 ? 46.929 -20.346 144.963 1.00 29.35 227 PRO A CA 1
ATOM 1237 C C . PRO A 1 186 ? 45.937 -19.734 143.985 1.00 30.94 227 PRO A C 1
ATOM 1238 O O . PRO A 1 186 ? 44.840 -20.251 143.768 1.00 32.51 227 PRO A O 1
ATOM 1242 N N . VAL A 1 187 ? 46.324 -18.607 143.395 1.00 24.71 228 VAL A N 1
ATOM 1243 C CA . VAL A 1 187 ? 45.467 -17.903 142.447 1.00 29.55 228 VAL A CA 1
ATOM 1244 C C . VAL A 1 187 ? 46.260 -17.698 141.167 1.00 36.86 228 VAL A C 1
ATOM 1245 O O . VAL A 1 187 ? 47.235 -16.939 141.156 1.00 35.89 228 VAL A O 1
ATOM 1249 N N . PHE A 1 188 ? 45.836 -18.355 140.087 1.00 32.64 229 PHE A N 1
ATOM 1250 C CA . PHE A 1 188 ? 46.459 -18.160 138.785 1.00 25.76 229 PHE A CA 1
ATOM 1251 C C . PHE A 1 188 ? 46.029 -16.827 138.178 1.00 25.05 229 PHE A C 1
ATOM 1252 O O . PHE A 1 188 ? 44.848 -16.468 138.204 1.00 26.16 229 PHE A O 1
ATOM 1260 N N . LYS A 1 189 ? 46.998 -16.105 137.610 1.00 25.53 230 LYS A N 1
ATOM 1261 C CA . LYS A 1 189 ? 46.794 -14.747 137.123 1.00 27.79 230 LYS A CA 1
ATOM 1262 C C . LYS A 1 189 ? 47.759 -14.496 135.972 1.00 30.72 230 LYS A C 1
ATOM 1263 O O . LYS A 1 189 ? 48.749 -15.214 135.823 1.00 33.13 230 LYS A O 1
ATOM 1269 N N . HIS A 1 190 ? 47.462 -13.499 135.129 1.00 30.90 231 HIS A N 1
ATOM 1270 C CA . HIS A 1 190 ? 46.198 -12.749 135.100 1.00 32.09 231 HIS A CA 1
ATOM 1271 C C . HIS A 1 190 ? 45.377 -13.112 133.871 1.00 33.45 231 HIS A C 1
ATOM 1272 O O . HIS A 1 190 ? 45.778 -12.827 132.744 1.00 30.94 231 HIS A O 1
ATOM 1279 N N . PHE A 1 191 ? 44.220 -13.718 134.092 1.00 31.91 232 PHE A N 1
ATOM 1280 C CA . PHE A 1 191 ? 43.377 -14.129 132.984 1.00 27.13 232 PHE A CA 1
ATOM 1281 C C . PHE A 1 191 ? 42.891 -12.898 132.224 1.00 34.29 232 PHE A C 1
ATOM 1282 O O . PHE A 1 191 ? 42.577 -11.875 132.840 1.00 35.84 232 PHE A O 1
ATOM 1290 N N . PRO A 1 192 ? 42.838 -12.952 130.883 1.00 30.49 233 PRO A N 1
ATOM 1291 C CA . PRO A 1 192 ? 43.215 -14.093 130.037 1.00 36.08 233 PRO A CA 1
ATOM 1292 C C . PRO A 1 192 ? 44.653 -14.072 129.510 1.00 41.16 233 PRO A C 1
ATOM 1293 O O . PRO A 1 192 ? 44.976 -14.893 128.648 1.00 41.60 233 PRO A O 1
ATOM 1297 N N . GLY A 1 193 ? 45.493 -13.167 130.015 1.00 40.46 234 GLY A N 1
ATOM 1298 C CA . GLY A 1 193 ? 46.893 -13.125 129.626 1.00 49.62 234 GLY A CA 1
ATOM 1299 C C . GLY A 1 193 ? 47.424 -11.718 129.439 1.00 62.81 234 GLY A C 1
ATOM 1300 O O . GLY A 1 193 ? 46.744 -10.877 128.845 1.00 72.62 234 GLY A O 1
ATOM 1301 N N . HIS A 1 194 ? 48.641 -11.449 129.929 1.00 67.43 235 HIS A N 1
ATOM 1302 C CA . HIS A 1 194 ? 49.179 -10.088 129.883 1.00 69.73 235 HIS A CA 1
ATOM 1303 C C . HIS A 1 194 ? 49.569 -9.686 128.467 1.00 78.44 235 HIS A C 1
ATOM 1304 O O . HIS A 1 194 ? 49.340 -8.541 128.057 1.00 82.87 235 HIS A O 1
ATOM 1306 N N . GLY A 1 195 ? 50.158 -10.604 127.709 1.00 77.79 236 GLY A N 1
ATOM 1307 C CA . GLY A 1 195 ? 50.591 -10.310 126.355 1.00 68.28 236 GLY A CA 1
ATOM 1308 C C . GLY A 1 195 ? 50.982 -11.544 125.566 1.00 67.60 236 GLY A C 1
ATOM 1309 O O . GLY A 1 195 ? 52.107 -12.036 125.675 1.00 65.24 236 GLY A O 1
ATOM 1310 N N . THR A 1 208 ? 48.279 -5.239 123.758 1.00 62.33 249 THR A N 1
ATOM 1311 C CA . THR A 1 208 ? 47.503 -6.436 124.074 1.00 61.31 249 THR A CA 1
ATOM 1312 C C . THR A 1 208 ? 47.133 -7.237 122.823 1.00 57.02 249 THR A C 1
ATOM 1313 O O . THR A 1 208 ? 46.427 -6.738 121.946 1.00 55.45 249 THR A O 1
ATOM 1317 N N . PRO A 1 209 ? 47.597 -8.482 122.751 1.00 51.22 250 PRO A N 1
ATOM 1318 C CA . PRO A 1 209 ? 47.266 -9.331 121.603 1.00 47.38 250 PRO A CA 1
ATOM 1319 C C . PRO A 1 209 ? 45.788 -9.689 121.581 1.00 48.22 250 PRO A C 1
ATOM 1320 O O . PRO A 1 209 ? 45.079 -9.609 122.587 1.00 47.90 250 PRO A O 1
ATOM 1324 N N . ALA A 1 210 ? 45.327 -10.094 120.398 1.00 35.42 251 ALA A N 1
ATOM 1325 C CA . ALA A 1 210 ? 43.934 -10.461 120.225 1.00 37.21 251 ALA A CA 1
ATOM 1326 C C . ALA A 1 210 ? 43.659 -11.826 120.850 1.00 37.76 251 ALA A C 1
ATOM 1327 O O . ALA A 1 210 ? 44.560 -12.655 121.019 1.00 37.22 251 ALA A O 1
ATOM 1329 N N . LEU A 1 211 ? 42.382 -12.051 121.189 1.00 33.85 252 LEU A N 1
ATOM 1330 C CA . LEU A 1 211 ? 41.969 -13.302 121.820 1.00 32.34 252 LEU A CA 1
ATOM 1331 C C . LEU A 1 211 ? 42.480 -14.523 121.061 1.00 36.78 252 LEU A C 1
ATOM 1332 O O . LEU A 1 211 ? 42.973 -15.479 121.673 1.00 34.72 252 LEU A O 1
ATOM 1337 N N . ASP A 1 212 ? 42.373 -14.509 119.725 1.00 39.01 253 ASP A N 1
ATOM 1338 C CA . ASP A 1 212 ? 42.891 -15.616 118.919 1.00 34.30 253 ASP A CA 1
ATOM 1339 C C . ASP A 1 212 ? 44.371 -15.850 119.166 1.00 40.63 253 ASP A C 1
ATOM 1340 O O . ASP A 1 212 ? 44.831 -16.995 119.128 1.00 43.50 253 ASP A O 1
ATOM 1345 N N . GLU A 1 213 ? 45.135 -14.784 119.413 1.00 45.01 254 GLU A N 1
ATOM 1346 C CA . GLU A 1 213 ? 46.558 -14.957 119.683 1.00 48.29 254 GLU A CA 1
ATOM 1347 C C . GLU A 1 213 ? 46.787 -15.512 121.082 1.00 47.71 254 GLU A C 1
ATOM 1348 O O . GLU A 1 213 ? 47.656 -16.368 121.281 1.00 46.28 254 GLU A O 1
ATOM 1354 N N . LEU A 1 214 ? 46.019 -15.034 122.064 1.00 48.22 255 LEU A N 1
ATOM 1355 C CA . LEU A 1 214 ? 46.144 -15.567 123.416 1.00 41.09 255 LEU A CA 1
ATOM 1356 C C . LEU A 1 214 ? 45.804 -17.052 123.449 1.00 37.29 255 LEU A C 1
ATOM 1357 O O . LEU A 1 214 ? 46.417 -17.819 124.199 1.00 39.74 255 LEU A O 1
ATOM 1362 N N . LYS A 1 215 ? 44.840 -17.476 122.625 1.00 35.50 256 LYS A N 1
ATOM 1363 C CA . LYS A 1 215 ? 44.420 -18.876 122.590 1.00 39.72 256 LYS A CA 1
ATOM 1364 C C . LYS A 1 215 ? 45.536 -19.829 122.179 1.00 37.14 256 LYS A C 1
ATOM 1365 O O . LYS A 1 215 ? 45.460 -21.024 122.490 1.00 42.83 256 LYS A O 1
ATOM 1371 N N . THR A 1 216 ? 46.555 -19.346 121.478 1.00 37.20 257 THR A N 1
ATOM 1372 C CA . THR A 1 216 ? 47.660 -20.191 121.046 1.00 38.55 257 THR A CA 1
ATOM 1373 C C . THR A 1 216 ? 48.878 -20.068 121.947 1.00 43.07 257 THR A C 1
ATOM 1374 O O . THR A 1 216 ? 49.887 -20.729 121.691 1.00 49.46 257 THR A O 1
ATOM 1378 N N . TYR A 1 217 ? 48.813 -19.238 122.986 1.00 45.05 258 TYR A N 1
ATOM 1379 C CA . TYR A 1 217 ? 49.990 -18.946 123.793 1.00 44.79 258 TYR A CA 1
ATOM 1380 C C . TYR A 1 217 ? 49.655 -18.739 125.270 1.00 36.56 258 TYR A C 1
ATOM 1381 O O . TYR A 1 217 ? 49.724 -19.683 126.060 1.00 39.32 258 TYR A O 1
ATOM 1390 N N A ASP A 1 218 ? 49.306 -17.509 125.668 0.59 36.04 259 ASP A N 1
ATOM 1391 N N B ASP A 1 218 ? 49.227 -17.525 125.617 0.41 36.67 259 ASP A N 1
ATOM 1392 C CA A ASP A 1 218 ? 49.170 -17.205 127.093 0.59 38.20 259 ASP A CA 1
ATOM 1393 C CA B ASP A 1 218 ? 49.099 -17.137 127.018 0.41 37.85 259 ASP A CA 1
ATOM 1394 C C A ASP A 1 218 ? 47.991 -17.913 127.761 0.59 38.85 259 ASP A C 1
ATOM 1395 C C B ASP A 1 218 ? 48.004 -17.918 127.736 0.41 38.65 259 ASP A C 1
ATOM 1396 O O A ASP A 1 218 ? 47.963 -17.987 128.992 0.59 34.52 259 ASP A O 1
ATOM 1397 O O B ASP A 1 218 ? 48.050 -18.061 128.962 0.41 35.05 259 ASP A O 1
ATOM 1406 N N . LEU A 1 219 ? 47.020 -18.431 127.003 1.00 42.72 260 LEU A N 1
ATOM 1407 C CA . LEU A 1 219 ? 45.920 -19.172 127.622 1.00 35.09 260 LEU A CA 1
ATOM 1408 C C . LEU A 1 219 ? 46.219 -20.650 127.826 1.00 32.24 260 LEU A C 1
ATOM 1409 O O . LEU A 1 219 ? 45.464 -21.319 128.536 1.00 33.86 260 LEU A O 1
ATOM 1414 N N . ILE A 1 220 ? 47.295 -21.172 127.235 1.00 32.59 261 ILE A N 1
ATOM 1415 C CA . ILE A 1 220 ? 47.570 -22.608 127.329 1.00 30.44 261 ILE A CA 1
ATOM 1416 C C . ILE A 1 220 ? 47.799 -23.078 128.763 1.00 39.26 261 ILE A C 1
ATOM 1417 O O . ILE A 1 220 ? 47.247 -24.126 129.139 1.00 39.93 261 ILE A O 1
ATOM 1422 N N . PRO A 1 221 ? 48.569 -22.379 129.608 1.00 40.04 262 PRO A N 1
ATOM 1423 C CA . PRO A 1 221 ? 48.813 -22.916 130.959 1.00 34.59 262 PRO A CA 1
ATOM 1424 C C . PRO A 1 221 ? 47.564 -23.036 131.823 1.00 37.96 262 PRO A C 1
ATOM 1425 O O . PRO A 1 221 ? 47.530 -23.891 132.719 1.00 28.66 262 PRO A O 1
ATOM 1429 N N . TYR A 1 222 ? 46.534 -22.213 131.597 1.00 39.74 263 TYR A N 1
ATOM 1430 C CA . TYR A 1 222 ? 45.312 -22.356 132.387 1.00 34.72 263 TYR A CA 1
ATOM 1431 C C . TYR A 1 222 ? 44.688 -23.735 132.227 1.00 39.35 263 TYR A C 1
ATOM 1432 O O . TYR A 1 222 ? 43.957 -24.183 133.118 1.00 31.60 263 TYR A O 1
ATOM 1441 N N . GLY A 1 223 ? 44.970 -24.423 131.120 1.00 37.35 264 GLY A N 1
ATOM 1442 C CA . GLY A 1 223 ? 44.403 -25.746 130.925 1.00 24.82 264 GLY A CA 1
ATOM 1443 C C . GLY A 1 223 ? 44.884 -26.745 131.958 1.00 31.98 264 GLY A C 1
ATOM 1444 O O . GLY A 1 223 ? 44.085 -27.446 132.583 1.00 31.72 264 GLY A O 1
ATOM 1445 N N . GLN A 1 224 ? 46.202 -26.834 132.146 1.00 31.90 265 GLN A N 1
ATOM 1446 C CA . GLN A 1 224 ? 46.725 -27.757 133.147 1.00 39.12 265 GLN A CA 1
ATOM 1447 C C . GLN A 1 224 ? 46.489 -27.239 134.561 1.00 43.76 265 GLN A C 1
ATOM 1448 O O . GLN A 1 224 ? 46.230 -28.028 135.479 1.00 45.24 265 GLN A O 1
ATOM 1454 N N . ALA A 1 225 ? 46.563 -25.922 134.751 1.00 38.34 266 ALA A N 1
ATOM 1455 C CA . ALA A 1 225 ? 46.391 -25.347 136.079 1.00 35.95 266 ALA A CA 1
ATOM 1456 C C . ALA A 1 225 ? 45.014 -25.663 136.648 1.00 36.33 266 ALA A C 1
ATOM 1457 O O . ALA A 1 225 ? 44.894 -26.184 137.763 1.00 46.41 266 ALA A O 1
ATOM 1459 N N . LEU A 1 226 ? 43.958 -25.362 135.895 1.00 34.10 267 LEU A N 1
ATOM 1460 C CA . LEU A 1 226 ? 42.609 -25.508 136.428 1.00 34.20 267 LEU A CA 1
ATOM 1461 C C . LEU A 1 226 ? 42.101 -26.944 136.425 1.00 33.76 267 LEU A C 1
ATOM 1462 O O . LEU A 1 226 ? 41.089 -27.220 137.077 1.00 38.50 267 LEU A O 1
ATOM 1467 N N . SER A 1 227 ? 42.751 -27.861 135.714 1.00 39.18 268 SER A N 1
ATOM 1468 C CA . SER A 1 227 ? 42.312 -29.250 135.743 1.00 39.57 268 SER A CA 1
ATOM 1469 C C . SER A 1 227 ? 43.102 -30.109 136.717 1.00 38.18 268 SER A C 1
ATOM 1470 O O . SER A 1 227 ? 42.636 -31.195 137.073 1.00 46.86 268 SER A O 1
ATOM 1473 N N . GLU A 1 228 ? 44.274 -29.659 137.160 1.00 35.37 269 GLU A N 1
ATOM 1474 C CA . GLU A 1 228 ? 45.089 -30.445 138.070 1.00 33.57 269 GLU A CA 1
ATOM 1475 C C . GLU A 1 228 ? 45.178 -29.864 139.473 1.00 35.01 269 GLU A C 1
ATOM 1476 O O . GLU A 1 228 ? 45.755 -30.512 140.352 1.00 35.63 269 GLU A O 1
ATOM 1482 N N . THR A 1 229 ? 44.650 -28.665 139.712 1.00 30.63 270 THR A N 1
ATOM 1483 C CA . THR A 1 229 ? 44.729 -28.064 141.035 1.00 30.66 270 THR A CA 1
ATOM 1484 C C . THR A 1 229 ? 43.393 -27.442 141.403 1.00 34.41 270 THR A C 1
ATOM 1485 O O . THR A 1 229 ? 42.482 -27.313 140.576 1.00 34.40 270 THR A O 1
ATOM 1489 N N . ASP A 1 230 ? 43.301 -27.028 142.665 1.00 39.74 271 ASP A N 1
ATOM 1490 C CA . ASP A 1 230 ? 42.156 -26.300 143.189 1.00 48.09 271 ASP A CA 1
ATOM 1491 C C . ASP A 1 230 ? 42.416 -24.800 143.258 1.00 40.51 271 ASP A C 1
ATOM 1492 O O . ASP A 1 230 ? 41.782 -24.098 144.050 1.00 40.09 271 ASP A O 1
ATOM 1497 N N . GLY A 1 231 ? 43.349 -24.296 142.460 1.00 33.74 272 GLY A N 1
ATOM 1498 C CA . GLY A 1 231 ? 43.615 -22.874 142.468 1.00 33.50 272 GLY A CA 1
ATOM 1499 C C . GLY A 1 231 ? 42.440 -22.072 141.944 1.00 31.04 272 GLY A C 1
ATOM 1500 O O . GLY A 1 231 ? 41.641 -22.543 141.134 1.00 28.87 272 GLY A O 1
ATOM 1501 N N . ALA A 1 232 ? 42.332 -20.843 142.437 1.00 31.29 273 ALA A N 1
ATOM 1502 C CA . ALA A 1 232 ? 41.387 -19.868 141.922 1.00 24.73 273 ALA A CA 1
ATOM 1503 C C . ALA A 1 232 ? 42.033 -19.108 140.763 1.00 30.85 273 ALA A C 1
ATOM 1504 O O . ALA A 1 232 ? 43.164 -19.390 140.359 1.00 32.43 273 ALA A O 1
ATOM 1506 N N . VAL A 1 233 ? 41.317 -18.121 140.223 1.00 24.06 274 VAL A N 1
ATOM 1507 C CA . VAL A 1 233 ? 41.789 -17.360 139.072 1.00 22.67 274 VAL A CA 1
ATOM 1508 C C . VAL A 1 233 ? 41.537 -15.879 139.311 1.00 26.96 274 VAL A C 1
ATOM 1509 O O . VAL A 1 233 ? 40.472 -15.490 139.802 1.00 29.75 274 VAL A O 1
ATOM 1521 N N . VAL A 1 235 ? 41.275 -12.241 137.296 1.00 26.75 276 VAL A N 1
ATOM 1522 C CA . VAL A 1 235 ? 41.118 -11.610 135.992 1.00 27.29 276 VAL A CA 1
ATOM 1523 C C . VAL A 1 235 ? 41.795 -10.249 136.026 1.00 29.29 276 VAL A C 1
ATOM 1524 O O . VAL A 1 235 ? 41.636 -9.491 136.990 1.00 35.43 276 VAL A O 1
ATOM 1528 N N . GLY A 1 236 ? 42.560 -9.939 134.981 1.00 27.84 277 GLY A N 1
ATOM 1529 C CA . GLY A 1 236 ? 43.258 -8.673 134.898 1.00 36.50 277 GLY A CA 1
ATOM 1530 C C . GLY A 1 236 ? 42.437 -7.581 134.225 1.00 40.01 277 GLY A C 1
ATOM 1531 O O . GLY A 1 236 ? 41.274 -7.757 133.864 1.00 39.62 277 GLY A O 1
ATOM 1532 N N . HIS A 1 237 ? 43.082 -6.428 134.049 1.00 36.26 278 HIS A N 1
ATOM 1533 C CA . HIS A 1 237 ? 42.432 -5.227 133.540 1.00 37.01 278 HIS A CA 1
ATOM 1534 C C . HIS A 1 237 ? 42.683 -4.979 132.059 1.00 37.51 278 HIS A C 1
ATOM 1535 O O . HIS A 1 237 ? 42.184 -3.987 131.524 1.00 47.20 278 HIS A O 1
ATOM 1550 N N . ILE A 1 239 ? 42.729 -4.844 128.000 1.00 43.05 280 ILE A N 1
ATOM 1551 C CA . ILE A 1 239 ? 41.684 -4.752 126.989 1.00 41.32 280 ILE A CA 1
ATOM 1552 C C . ILE A 1 239 ? 42.071 -5.676 125.845 1.00 40.20 280 ILE A C 1
ATOM 1553 O O . ILE A 1 239 ? 43.023 -5.402 125.107 1.00 44.58 280 ILE A O 1
ATOM 1558 N N . VAL A 1 240 ? 41.328 -6.767 125.691 1.00 40.34 281 VAL A N 1
ATOM 1559 C CA . VAL A 1 240 ? 41.668 -7.827 124.747 1.00 42.37 281 VAL A CA 1
ATOM 1560 C C . VAL A 1 240 ? 40.785 -7.663 123.510 1.00 42.47 281 VAL A C 1
ATOM 1561 O O . VAL A 1 240 ? 39.566 -7.881 123.601 1.00 40.52 281 VAL A O 1
ATOM 1565 N N . PRO A 1 241 ? 41.340 -7.302 122.355 1.00 40.04 282 PRO A N 1
ATOM 1566 C CA . PRO A 1 241 ? 40.534 -7.296 121.131 1.00 39.06 282 PRO A CA 1
ATOM 1567 C C . PRO A 1 241 ? 40.046 -8.699 120.802 1.00 43.28 282 PRO A C 1
ATOM 1568 O O . PRO A 1 241 ? 40.765 -9.685 120.978 1.00 45.37 282 PRO A O 1
ATOM 1572 N N . GLY A 1 242 ? 38.806 -8.781 120.322 1.00 43.46 283 GLY A N 1
ATOM 1573 C CA . GLY A 1 242 ? 38.177 -10.057 120.053 1.00 41.43 283 GLY A CA 1
ATOM 1574 C C . GLY A 1 242 ? 37.509 -10.718 121.241 1.00 47.84 283 GLY A C 1
ATOM 1575 O O . GLY A 1 242 ? 37.023 -11.846 121.106 1.00 48.09 283 GLY A O 1
ATOM 1576 N N . LEU A 1 243 ? 37.465 -10.061 122.400 1.00 49.42 284 LEU A N 1
ATOM 1577 C CA . LEU A 1 243 ? 36.833 -10.615 123.598 1.00 42.07 284 LEU A CA 1
ATOM 1578 C C . LEU A 1 243 ? 35.893 -9.557 124.164 1.00 43.84 284 LEU A C 1
ATOM 1579 O O . LEU A 1 243 ? 36.338 -8.596 124.799 1.00 46.68 284 LEU A O 1
ATOM 1584 N N . GLY A 1 244 ? 34.598 -9.730 123.926 1.00 48.52 285 GLY A N 1
ATOM 1585 C CA . GLY A 1 244 ? 33.638 -8.823 124.512 1.00 45.09 285 GLY A CA 1
ATOM 1586 C C . GLY A 1 244 ? 33.629 -7.454 123.852 1.00 48.74 285 GLY A C 1
ATOM 1587 O O . GLY A 1 244 ? 34.037 -7.267 122.704 1.00 58.17 285 GLY A O 1
ATOM 1588 N N . THR A 1 245 ? 33.161 -6.478 124.618 1.00 48.64 286 THR A N 1
ATOM 1589 C CA . THR A 1 245 ? 32.953 -5.142 124.084 1.00 49.62 286 THR A CA 1
ATOM 1590 C C . THR A 1 245 ? 34.284 -4.453 123.807 1.00 52.61 286 THR A C 1
ATOM 1591 O O . THR A 1 245 ? 35.227 -4.549 124.596 1.00 50.47 286 THR A O 1
ATOM 1595 N N . ASP A 1 246 ? 34.358 -3.768 122.665 1.00 52.84 287 ASP A N 1
ATOM 1596 C CA . ASP A 1 246 ? 35.545 -2.998 122.317 1.00 45.45 287 ASP A CA 1
ATOM 1597 C C . ASP A 1 246 ? 35.897 -2.018 123.428 1.00 48.90 287 ASP A C 1
ATOM 1598 O O . ASP A 1 246 ? 35.026 -1.312 123.947 1.00 52.42 287 ASP A O 1
ATOM 1603 N N . GLY A 1 247 ? 37.179 -1.983 123.792 1.00 44.05 288 GLY A N 1
ATOM 1604 C CA . GLY A 1 247 ? 37.709 -0.977 124.690 1.00 47.05 288 GLY A CA 1
ATOM 1605 C C . GLY A 1 247 ? 37.405 -1.157 126.160 1.00 49.85 288 GLY A C 1
ATOM 1606 O O . GLY A 1 247 ? 37.704 -0.252 126.948 1.00 57.72 288 GLY A O 1
ATOM 1607 N N . VAL A 1 248 ? 36.837 -2.284 126.563 1.00 49.91 289 VAL A N 1
ATOM 1608 C CA . VAL A 1 248 ? 36.420 -2.513 127.946 1.00 50.71 289 VAL A CA 1
ATOM 1609 C C . VAL A 1 248 ? 37.436 -3.429 128.624 1.00 38.46 289 VAL A C 1
ATOM 1610 O O . VAL A 1 248 ? 37.728 -4.509 128.090 1.00 47.32 289 VAL A O 1
ATOM 1614 N N . PRO A 1 249 ? 37.993 -3.040 129.771 1.00 33.00 290 PRO A N 1
ATOM 1615 C CA . PRO A 1 249 ? 38.906 -3.933 130.501 1.00 36.76 290 PRO A CA 1
ATOM 1616 C C . PRO A 1 249 ? 38.262 -5.279 130.806 1.00 39.34 290 PRO A C 1
ATOM 1617 O O . PRO A 1 249 ? 37.051 -5.382 131.016 1.00 39.00 290 PRO A O 1
ATOM 1621 N N . SER A 1 250 ? 39.096 -6.323 130.830 1.00 32.43 291 SER A N 1
ATOM 1622 C CA . SER A 1 250 ? 38.571 -7.671 131.022 1.00 36.32 291 SER A CA 1
ATOM 1623 C C . SER A 1 250 ? 37.918 -7.829 132.388 1.00 35.77 291 SER A C 1
ATOM 1624 O O . SER A 1 250 ? 36.946 -8.579 132.529 1.00 42.43 291 SER A O 1
ATOM 1627 N N . SER A 1 251 ? 38.420 -7.120 133.398 1.00 30.70 292 SER A N 1
ATOM 1628 C CA . SER A 1 251 ? 37.910 -7.289 134.752 1.00 33.73 292 SER A CA 1
ATOM 1629 C C . SER A 1 251 ? 36.459 -6.850 134.906 1.00 41.70 292 SER A C 1
ATOM 1630 O O . SER A 1 251 ? 35.790 -7.305 135.839 1.00 39.26 292 SER A O 1
ATOM 1633 N N . ILE A 1 252 ? 35.952 -5.979 134.030 1.00 45.33 293 ILE A N 1
ATOM 1634 C CA . ILE A 1 252 ? 34.557 -5.564 134.096 1.00 44.86 293 ILE A CA 1
ATOM 1635 C C . ILE A 1 252 ? 33.779 -5.957 132.846 1.00 39.94 293 ILE A C 1
ATOM 1636 O O . ILE A 1 252 ? 32.643 -5.516 132.665 1.00 43.39 293 ILE A O 1
ATOM 1641 N N . ASP A 1 253 ? 34.359 -6.785 131.980 1.00 35.95 294 ASP A N 1
ATOM 1642 C CA . ASP A 1 253 ? 33.655 -7.257 130.794 1.00 40.17 294 ASP A CA 1
ATOM 1643 C C . ASP A 1 253 ? 33.049 -8.619 131.087 1.00 38.46 294 ASP A C 1
ATOM 1644 O O . ASP A 1 253 ? 33.787 -9.536 131.474 1.00 41.62 294 ASP A O 1
ATOM 1649 N N . PRO A 1 254 ? 31.739 -8.806 130.922 1.00 36.38 295 PRO A N 1
ATOM 1650 C CA . PRO A 1 254 ? 31.149 -10.113 131.248 1.00 44.25 295 PRO A CA 1
ATOM 1651 C C . PRO A 1 254 ? 31.693 -11.244 130.397 1.00 43.07 295 PRO A C 1
ATOM 1652 O O . PRO A 1 254 ? 31.685 -12.401 130.839 1.00 43.73 295 PRO A O 1
ATOM 1656 N N . ALA A 1 255 ? 32.179 -10.942 129.190 1.00 34.56 296 ALA A N 1
ATOM 1657 C CA . ALA A 1 255 ? 32.663 -11.993 128.304 1.00 34.17 296 ALA A CA 1
ATOM 1658 C C . ALA A 1 255 ? 33.929 -12.658 128.839 1.00 38.08 296 ALA A C 1
ATOM 1659 O O . ALA A 1 255 ? 34.169 -13.837 128.550 1.00 38.14 296 ALA A O 1
ATOM 1661 N N . THR A 1 256 ? 34.751 -11.933 129.606 1.00 36.41 297 THR A N 1
ATOM 1662 C CA . THR A 1 256 ? 35.912 -12.563 130.235 1.00 39.79 297 THR A CA 1
ATOM 1663 C C . THR A 1 256 ? 35.476 -13.690 131.159 1.00 37.85 297 THR A C 1
ATOM 1664 O O . THR A 1 256 ? 35.985 -14.815 131.077 1.00 31.05 297 THR A O 1
ATOM 1668 N N . TYR A 1 257 ? 34.514 -13.403 132.038 1.00 30.50 298 TYR A N 1
ATOM 1669 C CA . TYR A 1 257 ? 34.092 -14.396 133.017 1.00 31.62 298 TYR A CA 1
ATOM 1670 C C . TYR A 1 257 ? 33.343 -15.547 132.358 1.00 40.99 298 TYR A C 1
ATOM 1671 O O . TYR A 1 257 ? 33.503 -16.708 132.757 1.00 43.42 298 TYR A O 1
ATOM 1680 N N . GLN A 1 258 ? 32.544 -15.255 131.327 1.00 39.53 299 GLN A N 1
ATOM 1681 C CA . GLN A 1 258 ? 31.885 -16.330 130.596 1.00 39.13 299 GLN A CA 1
ATOM 1682 C C . GLN A 1 258 ? 32.908 -17.252 129.945 1.00 31.43 299 GLN A C 1
ATOM 1683 O O . GLN A 1 258 ? 32.737 -18.477 129.936 1.00 30.94 299 GLN A O 1
ATOM 1689 N N . LEU A 1 259 ? 33.990 -16.683 129.409 1.00 32.76 300 LEU A N 1
ATOM 1690 C CA . LEU A 1 259 ? 35.043 -17.503 128.822 1.00 32.54 300 LEU A CA 1
ATOM 1691 C C . LEU A 1 259 ? 35.700 -18.384 129.877 1.00 38.99 300 LEU A C 1
ATOM 1692 O O . LEU A 1 259 ? 35.999 -19.556 129.623 1.00 34.23 300 LEU A O 1
ATOM 1697 N N . LEU A 1 260 ? 35.933 -17.830 131.069 1.00 39.56 301 LEU A N 1
ATOM 1698 C CA . LEU A 1 260 ? 36.523 -18.607 132.151 1.00 30.51 301 LEU A CA 1
ATOM 1699 C C . LEU A 1 260 ? 35.576 -19.707 132.617 1.00 37.54 301 LEU A C 1
ATOM 1700 O O . LEU A 1 260 ? 35.996 -20.854 132.816 1.00 40.02 301 LEU A O 1
ATOM 1705 N N . ARG A 1 261 ? 34.289 -19.382 132.776 1.00 35.02 302 ARG A N 1
ATOM 1706 C CA . ARG A 1 261 ? 33.320 -20.382 133.216 1.00 39.80 302 ARG A CA 1
ATOM 1707 C C . ARG A 1 261 ? 33.186 -21.513 132.201 1.00 40.63 302 ARG A C 1
ATOM 1708 O O . ARG A 1 261 ? 33.071 -22.685 132.577 1.00 43.61 302 ARG A O 1
ATOM 1716 N N . SER A 1 262 ? 33.187 -21.183 130.909 1.00 28.80 303 SER A N 1
ATOM 1717 C CA . SER A 1 262 ? 32.955 -22.205 129.894 1.00 34.10 303 SER A CA 1
ATOM 1718 C C . SER A 1 262 ? 34.213 -22.995 129.561 1.00 33.99 303 SER A C 1
ATOM 1719 O O . SER A 1 262 ? 34.114 -24.162 129.169 1.00 39.91 303 SER A O 1
ATOM 1722 N N . GLY A 1 263 ? 35.393 -22.405 129.727 1.00 32.64 304 GLY A N 1
ATOM 1723 C CA . GLY A 1 263 ? 36.595 -23.061 129.248 1.00 36.96 304 GLY A CA 1
ATOM 1724 C C . GLY A 1 263 ? 36.661 -23.155 127.739 1.00 38.18 304 GLY A C 1
ATOM 1725 O O . GLY A 1 263 ? 37.307 -24.060 127.201 1.00 32.66 304 GLY A O 1
ATOM 1726 N N . ASP A 1 264 ? 36.013 -22.222 127.044 1.00 39.73 305 ASP A N 1
ATOM 1727 C CA . ASP A 1 264 ? 35.903 -22.222 125.586 1.00 38.25 305 ASP A CA 1
ATOM 1728 C C . ASP A 1 264 ? 37.200 -21.730 124.929 1.00 42.05 305 ASP A C 1
ATOM 1729 O O . ASP A 1 264 ? 37.241 -20.721 124.225 1.00 37.53 305 ASP A O 1
ATOM 1734 N N . TYR A 1 265 ? 38.281 -22.462 125.178 1.00 42.17 306 TYR A N 1
ATOM 1735 C CA . TYR A 1 265 ? 39.571 -22.158 124.573 1.00 35.37 306 TYR A CA 1
ATOM 1736 C C . TYR A 1 265 ? 40.397 -23.437 124.553 1.00 38.87 306 TYR A C 1
ATOM 1737 O O . TYR A 1 265 ? 40.141 -24.355 125.347 1.00 38.57 306 TYR A O 1
ATOM 1746 N N . PRO A 1 266 ? 41.390 -23.541 123.637 1.00 35.92 307 PRO A N 1
ATOM 1747 C CA . PRO A 1 266 ? 42.124 -24.807 123.475 1.00 33.13 307 PRO A CA 1
ATOM 1748 C C . PRO A 1 266 ? 42.697 -25.343 124.774 1.00 35.61 307 PRO A C 1
ATOM 1749 O O . PRO A 1 266 ? 43.513 -24.681 125.425 1.00 26.81 307 PRO A O 1
ATOM 1753 N N . GLY A 1 267 ? 42.263 -26.542 125.154 1.00 34.54 308 GLY A N 1
ATOM 1754 C CA . GLY A 1 267 ? 42.687 -27.177 126.385 1.00 28.26 308 GLY A CA 1
ATOM 1755 C C . GLY A 1 267 ? 41.981 -26.690 127.626 1.00 34.59 308 GLY A C 1
ATOM 1756 O O . GLY A 1 267 ? 42.290 -27.166 128.729 1.00 35.37 308 GLY A O 1
ATOM 1757 N N . GLY A 1 268 ? 41.045 -25.757 127.492 1.00 41.30 309 GLY A N 1
ATOM 1758 C CA . GLY A 1 268 ? 40.419 -25.177 128.661 1.00 36.67 309 GLY A CA 1
ATOM 1759 C C . GLY A 1 268 ? 39.315 -26.068 129.197 1.00 45.01 309 GLY A C 1
ATOM 1760 O O . GLY A 1 268 ? 38.574 -26.701 128.444 1.00 46.54 309 GLY A O 1
ATOM 1761 N N . VAL A 1 269 ? 39.215 -26.106 130.524 1.00 36.27 310 VAL A N 1
ATOM 1762 C CA . VAL A 1 269 ? 38.157 -26.827 131.225 1.00 33.00 310 VAL A CA 1
ATOM 1763 C C . VAL A 1 269 ? 37.227 -25.794 131.851 1.00 40.51 310 VAL A C 1
ATOM 1764 O O . VAL A 1 269 ? 37.673 -24.683 132.174 1.00 42.97 310 VAL A O 1
ATOM 1768 N N . PRO A 1 270 ? 35.939 -26.091 132.015 1.00 38.31 311 PRO A N 1
ATOM 1769 C CA . PRO A 1 270 ? 35.058 -25.151 132.719 1.00 34.14 311 PRO A CA 1
ATOM 1770 C C . PRO A 1 270 ? 35.548 -24.939 134.141 1.00 37.00 311 PRO A C 1
ATOM 1771 O O . PRO A 1 270 ? 35.962 -25.883 134.815 1.00 40.74 311 PRO A O 1
ATOM 1775 N N . PHE A 1 271 ? 35.516 -23.686 134.593 1.00 33.55 312 PHE A N 1
ATOM 1776 C CA . PHE A 1 271 ? 35.987 -23.331 135.928 1.00 36.58 312 PHE A CA 1
ATOM 1777 C C . PHE A 1 271 ? 34.829 -22.756 136.729 1.00 32.82 312 PHE A C 1
ATOM 1778 O O . PHE A 1 271 ? 34.296 -21.699 136.376 1.00 37.87 312 PHE A O 1
ATOM 1786 N N . ASP A 1 272 ? 34.441 -23.440 137.808 1.00 33.46 313 ASP A N 1
ATOM 1787 C CA . ASP A 1 272 ? 33.349 -22.963 138.651 1.00 35.61 313 ASP A CA 1
ATOM 1788 C C . ASP A 1 272 ? 33.825 -22.496 140.020 1.00 39.63 313 ASP A C 1
ATOM 1789 O O . ASP A 1 272 ? 33.011 -22.370 140.941 1.00 39.22 313 ASP A O 1
ATOM 1794 N N . GLY A 1 273 ? 35.121 -22.230 140.177 1.00 35.92 314 GLY A N 1
ATOM 1795 C CA . GLY A 1 273 ? 35.658 -21.729 141.426 1.00 27.53 314 GLY A CA 1
ATOM 1796 C C . GLY A 1 273 ? 35.570 -20.216 141.524 1.00 27.31 314 GLY A C 1
ATOM 1797 O O . GLY A 1 273 ? 35.021 -19.534 140.657 1.00 38.84 314 GLY A O 1
ATOM 1798 N N . VAL A 1 274 ? 36.146 -19.685 142.605 1.00 32.23 315 VAL A N 1
ATOM 1799 C CA . VAL A 1 274 ? 36.070 -18.253 142.877 1.00 24.95 315 VAL A CA 1
ATOM 1800 C C . VAL A 1 274 ? 36.953 -17.494 141.895 1.00 27.09 315 VAL A C 1
ATOM 1801 O O . VAL A 1 274 ? 38.101 -17.881 141.641 1.00 37.71 315 VAL A O 1
ATOM 1805 N N . ILE A 1 275 ? 36.425 -16.404 141.337 1.00 28.73 316 ILE A N 1
ATOM 1806 C CA . ILE A 1 275 ? 37.175 -15.552 140.414 1.00 33.56 316 ILE A CA 1
ATOM 1807 C C . ILE A 1 275 ? 37.431 -14.216 141.093 1.00 34.35 316 ILE A C 1
ATOM 1808 O O . ILE A 1 275 ? 36.492 -13.534 141.519 1.00 36.63 316 ILE A O 1
ATOM 1813 N N . TYR A 1 276 ? 38.699 -13.843 141.182 1.00 34.49 317 TYR A N 1
ATOM 1814 C CA . TYR A 1 276 ? 39.109 -12.571 141.753 1.00 23.50 317 TYR A CA 1
ATOM 1815 C C . TYR A 1 276 ? 39.288 -11.544 140.646 1.00 31.06 317 TYR A C 1
ATOM 1816 O O . TYR A 1 276 ? 39.589 -11.885 139.500 1.00 27.26 317 TYR A O 1
ATOM 1825 N N . THR A 1 277 ? 39.108 -10.278 140.992 1.00 29.27 318 THR A N 1
ATOM 1826 C CA . THR A 1 277 ? 39.591 -9.225 140.116 1.00 29.71 318 THR A CA 1
ATOM 1827 C C . THR A 1 277 ? 40.982 -8.805 140.561 1.00 34.15 318 THR A C 1
ATOM 1828 O O . THR A 1 277 ? 41.358 -8.967 141.723 1.00 32.25 318 THR A O 1
ATOM 1832 N N . ASP A 1 278 ? 41.751 -8.270 139.620 1.00 34.35 319 ASP A N 1
ATOM 1833 C CA . ASP A 1 278 ? 42.929 -7.512 139.985 1.00 23.64 319 ASP A CA 1
ATOM 1834 C C . ASP A 1 278 ? 42.498 -6.267 140.770 1.00 30.30 319 ASP A C 1
ATOM 1835 O O . ASP A 1 278 ? 41.319 -5.894 140.803 1.00 34.45 319 ASP A O 1
ATOM 1840 N N . ASP A 1 279 ? 43.471 -5.626 141.416 1.00 28.43 320 ASP A N 1
ATOM 1841 C CA . ASP A 1 279 ? 43.233 -4.433 142.220 1.00 31.41 320 ASP A CA 1
ATOM 1842 C C . ASP A 1 279 ? 42.406 -3.387 141.476 1.00 35.87 320 ASP A C 1
ATOM 1843 O O . ASP A 1 279 ? 42.910 -2.713 140.571 1.00 44.95 320 ASP A O 1
ATOM 1848 N N . LEU A 1 280 ? 41.135 -3.240 141.858 1.00 31.27 321 LEU A N 1
ATOM 1849 C CA . LEU A 1 280 ? 40.269 -2.263 141.199 1.00 37.64 321 LEU A CA 1
ATOM 1850 C C . LEU A 1 280 ? 40.736 -0.828 141.426 1.00 52.09 321 LEU A C 1
ATOM 1851 O O . LEU A 1 280 ? 40.518 0.029 140.563 1.00 46.94 321 LEU A O 1
ATOM 1856 N N . SER A 1 281 ? 41.374 -0.546 142.574 1.00 58.89 322 SER A N 1
ATOM 1857 C CA . SER A 1 281 ? 41.840 0.798 142.931 1.00 58.40 322 SER A CA 1
ATOM 1858 C C . SER A 1 281 ? 43.112 1.193 142.197 1.00 65.26 322 SER A C 1
ATOM 1859 O O . SER A 1 281 ? 43.997 1.834 142.769 1.00 60.44 322 SER A O 1
ATOM 1861 N N . GLY A 1 282 ? 43.218 0.815 140.928 1.00 80.11 323 GLY A N 1
ATOM 1862 C CA . GLY A 1 282 ? 44.382 1.079 140.110 1.00 89.58 323 GLY A CA 1
ATOM 1863 C C . GLY A 1 282 ? 44.179 0.486 138.733 1.00 99.01 323 GLY A C 1
ATOM 1864 O O . GLY A 1 282 ? 45.007 -0.292 138.250 1.00 95.86 323 GLY A O 1
ATOM 1873 N N . SER A 1 284 ? 43.885 2.089 135.874 1.00 137.55 325 SER A N 1
ATOM 1874 C CA . SER A 1 284 ? 44.467 2.934 134.834 1.00 140.92 325 SER A CA 1
ATOM 1875 C C . SER A 1 284 ? 43.406 3.700 134.049 1.00 140.84 325 SER A C 1
ATOM 1876 O O . SER A 1 284 ? 42.213 3.383 134.114 1.00 141.11 325 SER A O 1
ATOM 1878 N N . ALA A 1 285 ? 43.838 4.720 133.304 1.00 137.81 326 ALA A N 1
ATOM 1879 C CA . ALA A 1 285 ? 42.949 5.564 132.518 1.00 129.80 326 ALA A CA 1
ATOM 1880 C C . ALA A 1 285 ? 42.752 5.051 131.093 1.00 119.77 326 ALA A C 1
ATOM 1881 O O . ALA A 1 285 ? 42.339 5.822 130.219 1.00 113.62 326 ALA A O 1
ATOM 1883 N N . ILE A 1 286 ? 43.044 3.771 130.840 1.00 114.91 327 ILE A N 1
ATOM 1884 C CA . ILE A 1 286 ? 42.769 3.170 129.538 1.00 104.20 327 ILE A CA 1
ATOM 1885 C C . ILE A 1 286 ? 41.283 2.937 129.313 1.00 96.79 327 ILE A C 1
ATOM 1886 O O . ILE A 1 286 ? 40.866 2.679 128.177 1.00 86.67 327 ILE A O 1
ATOM 1888 N N . SER A 1 287 ? 40.478 3.023 130.370 1.00 99.53 328 SER A N 1
ATOM 1889 C CA . SER A 1 287 ? 39.027 2.930 130.266 1.00 99.00 328 SER A CA 1
ATOM 1890 C C . SER A 1 287 ? 38.361 4.212 130.766 1.00 103.31 328 SER A C 1
ATOM 1891 O O . SER A 1 287 ? 38.299 4.468 131.971 1.00 104.56 328 SER A O 1
ATOM 1894 N N . SER A 1 291 ? 34.200 5.597 139.717 1.00 73.46 332 SER A N 1
ATOM 1895 C CA . SER A 1 291 ? 34.510 5.599 141.145 1.00 68.21 332 SER A CA 1
ATOM 1896 C C . SER A 1 291 ? 34.735 4.168 141.643 1.00 54.36 332 SER A C 1
ATOM 1897 O O . SER A 1 291 ? 34.295 3.215 141.004 1.00 46.81 332 SER A O 1
ATOM 1900 N N . PRO A 1 292 ? 35.437 4.018 142.771 1.00 56.50 333 PRO A N 1
ATOM 1901 C CA . PRO A 1 292 ? 35.653 2.668 143.324 1.00 56.06 333 PRO A CA 1
ATOM 1902 C C . PRO A 1 292 ? 34.381 1.845 143.483 1.00 52.00 333 PRO A C 1
ATOM 1903 O O . PRO A 1 292 ? 34.367 0.665 143.111 1.00 54.58 333 PRO A O 1
ATOM 1907 N N . ALA A 1 293 ? 33.308 2.436 144.014 1.00 42.56 334 ALA A N 1
ATOM 1908 C CA . ALA A 1 293 ? 32.074 1.682 144.205 1.00 42.14 334 ALA A CA 1
ATOM 1909 C C . ALA A 1 293 ? 31.500 1.200 142.878 1.00 49.40 334 ALA A C 1
ATOM 1910 O O . ALA A 1 293 ? 30.941 0.099 142.804 1.00 53.30 334 ALA A O 1
ATOM 1912 N N . GLU A 1 294 ? 31.628 2.010 141.819 1.00 56.05 335 GLU A N 1
ATOM 1913 C CA . GLU A 1 294 ? 31.148 1.598 140.499 1.00 54.84 335 GLU A CA 1
ATOM 1914 C C . GLU A 1 294 ? 32.003 0.474 139.924 1.00 42.79 335 GLU A C 1
ATOM 1915 O O . GLU A 1 294 ? 31.488 -0.415 139.236 1.00 48.47 335 GLU A O 1
ATOM 1921 N N . ALA A 1 295 ? 33.312 0.505 140.181 1.00 39.36 336 ALA A N 1
ATOM 1922 C CA . ALA A 1 295 ? 34.184 -0.571 139.719 1.00 43.77 336 ALA A CA 1
ATOM 1923 C C . ALA A 1 295 ? 33.826 -1.890 140.389 1.00 40.77 336 ALA A C 1
ATOM 1924 O O . ALA A 1 295 ? 33.789 -2.940 139.736 1.00 37.97 336 ALA A O 1
ATOM 1926 N N . VAL A 1 296 ? 33.566 -1.852 141.696 1.00 38.29 337 VAL A N 1
ATOM 1927 C CA . VAL A 1 296 ? 33.148 -3.051 142.417 1.00 31.12 337 VAL A CA 1
ATOM 1928 C C . VAL A 1 296 ? 31.864 -3.603 141.820 1.00 31.55 337 VAL A C 1
ATOM 1929 O O . VAL A 1 296 ? 31.773 -4.789 141.488 1.00 39.88 337 VAL A O 1
ATOM 1933 N N . LEU A 1 297 ? 30.855 -2.743 141.663 1.00 39.37 338 LEU A N 1
ATOM 1934 C CA . LEU A 1 297 ? 29.587 -3.186 141.093 1.00 41.08 338 LEU A CA 1
ATOM 1935 C C . LEU A 1 297 ? 29.779 -3.740 139.688 1.00 33.73 338 LEU A C 1
ATOM 1936 O O . LEU A 1 297 ? 29.226 -4.792 139.350 1.00 40.76 338 LEU A O 1
ATOM 1941 N N . ALA A 1 298 ? 30.579 -3.059 138.864 1.00 35.00 339 ALA A N 1
ATOM 1942 C CA . ALA A 1 298 ? 30.762 -3.495 137.481 1.00 36.04 339 ALA A CA 1
ATOM 1943 C C . ALA A 1 298 ? 31.433 -4.863 137.407 1.00 41.52 339 ALA A C 1
ATOM 1944 O O . ALA A 1 298 ? 31.035 -5.716 136.607 1.00 35.66 339 ALA A O 1
ATOM 1946 N N . SER A 1 299 ? 32.455 -5.092 138.233 1.00 43.95 340 SER A N 1
ATOM 1947 C CA . SER A 1 299 ? 33.151 -6.373 138.185 1.00 33.85 340 SER A CA 1
ATOM 1948 C C . SER A 1 299 ? 32.279 -7.498 138.725 1.00 33.02 340 SER A C 1
ATOM 1949 O O . SER A 1 299 ? 32.336 -8.625 138.223 1.00 37.21 340 SER A O 1
ATOM 1952 N N . LEU A 1 300 ? 31.469 -7.220 139.750 1.00 32.00 341 LEU A N 1
ATOM 1953 C CA . LEU A 1 300 ? 30.583 -8.254 140.278 1.00 34.64 341 LEU A CA 1
ATOM 1954 C C . LEU A 1 300 ? 29.464 -8.563 139.293 1.00 40.71 341 LEU A C 1
ATOM 1955 O O . LEU A 1 300 ? 29.192 -9.733 138.998 1.00 45.18 341 LEU A O 1
ATOM 1960 N N . LYS A 1 301 ? 28.808 -7.522 138.768 1.00 39.52 342 LYS A N 1
ATOM 1961 C CA . LYS A 1 301 ? 27.828 -7.725 137.706 1.00 41.65 342 LYS A CA 1
ATOM 1962 C C . LYS A 1 301 ? 28.410 -8.554 136.571 1.00 34.85 342 LYS A C 1
ATOM 1963 O O . LYS A 1 301 ? 27.751 -9.459 136.054 1.00 36.40 342 LYS A O 1
ATOM 1969 N N . ALA A 1 302 ? 29.658 -8.278 136.192 1.00 33.94 343 ALA A N 1
ATOM 1970 C CA . ALA A 1 302 ? 30.258 -8.954 135.048 1.00 32.31 343 ALA A CA 1
ATOM 1971 C C . ALA A 1 302 ? 30.561 -10.424 135.320 1.00 33.33 343 ALA A C 1
ATOM 1972 O O . ALA A 1 302 ? 30.747 -11.188 134.368 1.00 30.35 343 ALA A O 1
ATOM 1974 N N . GLY A 1 303 ? 30.623 -10.843 136.581 1.00 31.08 344 GLY A N 1
ATOM 1975 C CA . GLY A 1 303 ? 30.817 -12.253 136.852 1.00 32.25 344 GLY A CA 1
ATOM 1976 C C . GLY A 1 303 ? 31.861 -12.588 137.899 1.00 35.80 344 GLY A C 1
ATOM 1977 O O . GLY A 1 303 ? 32.093 -13.765 138.187 1.00 43.30 344 GLY A O 1
ATOM 1978 N N . ALA A 1 304 ? 32.504 -11.578 138.476 1.00 33.36 345 ALA A N 1
ATOM 1979 C CA . ALA A 1 304 ? 33.482 -11.856 139.512 1.00 31.79 345 ALA A CA 1
ATOM 1980 C C . ALA A 1 304 ? 32.790 -12.299 140.793 1.00 30.04 345 ALA A C 1
ATOM 1981 O O . ALA A 1 304 ? 31.619 -11.998 141.032 1.00 32.09 345 ALA A O 1
ATOM 1983 N N . ASP A 1 305 ? 33.533 -13.040 141.618 1.00 32.67 346 ASP A N 1
ATOM 1984 C CA . ASP A 1 305 ? 33.068 -13.436 142.937 1.00 32.64 346 ASP A CA 1
ATOM 1985 C C . ASP A 1 305 ? 33.747 -12.679 144.058 1.00 36.20 346 ASP A C 1
ATOM 1986 O O . ASP A 1 305 ? 33.200 -12.620 145.163 1.00 37.48 346 ASP A O 1
ATOM 1991 N N . GLN A 1 306 ? 34.925 -12.120 143.810 1.00 33.42 347 GLN A N 1
ATOM 1992 C CA . GLN A 1 306 ? 35.654 -11.361 144.815 1.00 31.94 347 GLN A CA 1
ATOM 1993 C C . GLN A 1 306 ? 36.157 -10.082 144.163 1.00 36.14 347 GLN A C 1
ATOM 1994 O O . GLN A 1 306 ? 37.077 -10.116 143.339 1.00 33.87 347 GLN A O 1
ATOM 2000 N N . ALA A 1 307 ? 35.533 -8.963 144.508 1.00 34.23 348 ALA A N 1
ATOM 2001 C CA . ALA A 1 307 ? 35.982 -7.664 144.037 1.00 31.03 348 ALA A CA 1
ATOM 2002 C C . ALA A 1 307 ? 37.090 -7.176 144.958 1.00 33.47 348 ALA A C 1
ATOM 2003 O O . ALA A 1 307 ? 36.858 -6.954 146.149 1.00 37.79 348 ALA A O 1
ATOM 2005 N N . LEU A 1 308 ? 38.290 -7.015 144.407 1.00 32.27 349 LEU A N 1
ATOM 2006 C CA . LEU A 1 308 ? 39.486 -6.686 145.170 1.00 31.68 349 LEU A CA 1
ATOM 2007 C C . LEU A 1 308 ? 39.903 -5.243 144.918 1.00 39.84 349 LEU A C 1
ATOM 2008 O O . LEU A 1 308 ? 39.954 -4.800 143.764 1.00 34.19 349 LEU A O 1
ATOM 2013 N N . TRP A 1 309 ? 40.215 -4.516 145.993 1.00 40.17 350 TRP A N 1
ATOM 2014 C CA . TRP A 1 309 ? 40.838 -3.207 145.836 1.00 40.74 350 TRP A CA 1
ATOM 2015 C C . TRP A 1 309 ? 41.565 -2.826 147.117 1.00 36.02 350 TRP A C 1
ATOM 2016 O O . TRP A 1 309 ? 41.315 -3.384 148.189 1.00 38.88 350 TRP A O 1
ATOM 2027 N N . ILE A 1 310 ? 42.467 -1.860 146.988 1.00 35.05 351 ILE A N 1
ATOM 2028 C CA . ILE A 1 310 ? 43.441 -1.562 148.029 1.00 40.17 351 ILE A CA 1
ATOM 2029 C C . ILE A 1 310 ? 42.998 -0.412 148.931 1.00 45.88 351 ILE A C 1
ATOM 2030 O O . ILE A 1 310 ? 43.119 -0.509 150.154 1.00 52.57 351 ILE A O 1
ATOM 2035 N N . ASP A 1 311 ? 42.472 0.677 148.367 1.00 49.59 352 ASP A N 1
ATOM 2036 C CA . ASP A 1 311 ? 42.145 1.875 149.149 1.00 49.91 352 ASP A CA 1
ATOM 2037 C C . ASP A 1 311 ? 40.793 1.690 149.833 1.00 56.92 352 ASP A C 1
ATOM 2038 O O . ASP A 1 311 ? 39.741 1.824 149.205 1.00 61.74 352 ASP A O 1
ATOM 2040 N N . TYR A 1 312 ? 40.820 1.427 151.142 1.00 59.28 353 TYR A N 1
ATOM 2041 C CA . TYR A 1 312 ? 39.650 0.972 151.890 1.00 59.21 353 TYR A CA 1
ATOM 2042 C C . TYR A 1 312 ? 38.651 2.081 152.209 1.00 58.21 353 TYR A C 1
ATOM 2043 O O . TYR A 1 312 ? 37.580 1.785 152.753 1.00 62.31 353 TYR A O 1
ATOM 2052 N N . GLY A 1 313 ? 38.947 3.335 151.863 1.00 49.00 354 GLY A N 1
ATOM 2053 C CA . GLY A 1 313 ? 38.051 4.428 152.211 1.00 44.19 354 GLY A CA 1
ATOM 2054 C C . GLY A 1 313 ? 36.652 4.317 151.627 1.00 46.03 354 GLY A C 1
ATOM 2055 O O . GLY A 1 313 ? 35.709 4.892 152.185 1.00 47.74 354 GLY A O 1
ATOM 2056 N N . SER A 1 314 ? 36.483 3.577 150.534 1.00 35.51 355 SER A N 1
ATOM 2057 C CA . SER A 1 314 ? 35.199 3.502 149.848 1.00 35.30 355 SER A CA 1
ATOM 2058 C C . SER A 1 314 ? 34.415 2.229 150.158 1.00 39.53 355 SER A C 1
ATOM 2059 O O . SER A 1 314 ? 33.441 1.935 149.459 1.00 38.94 355 SER A O 1
ATOM 2062 N N . LEU A 1 315 ? 34.802 1.478 151.194 1.00 41.00 356 LEU A N 1
ATOM 2063 C CA . LEU A 1 315 ? 34.125 0.215 151.489 1.00 40.03 356 LEU A CA 1
ATOM 2064 C C . LEU A 1 315 ? 32.636 0.425 151.739 1.00 42.55 356 LEU A C 1
ATOM 2065 O O . LEU A 1 315 ? 31.793 -0.223 151.106 1.00 43.61 356 LEU A O 1
ATOM 2070 N N . GLY A 1 316 ? 32.296 1.322 152.670 1.00 43.64 357 GLY A N 1
ATOM 2071 C CA . GLY A 1 316 ? 30.896 1.585 152.961 1.00 43.72 357 GLY A CA 1
ATOM 2072 C C . GLY A 1 316 ? 30.120 2.042 151.740 1.00 50.88 357 GLY A C 1
ATOM 2073 O O . GLY A 1 316 ? 28.977 1.625 151.522 1.00 45.12 357 GLY A O 1
ATOM 2074 N N . SER A 1 317 ? 30.735 2.896 150.919 1.00 48.91 358 SER A N 1
ATOM 2075 C CA . SER A 1 317 ? 30.092 3.321 149.684 1.00 49.91 358 SER A CA 1
ATOM 2076 C C . SER A 1 317 ? 29.811 2.133 148.771 1.00 51.19 358 SER A C 1
ATOM 2077 O O . SER A 1 317 ? 28.730 2.040 148.174 1.00 54.23 358 SER A O 1
ATOM 2080 N N . ALA A 1 318 ? 30.772 1.210 148.655 1.00 39.46 359 ALA A N 1
ATOM 2081 C CA . ALA A 1 318 ? 30.595 0.072 147.761 1.00 45.16 359 ALA A CA 1
ATOM 2082 C C . ALA A 1 318 ? 29.492 -0.853 148.254 1.00 44.01 359 ALA A C 1
ATOM 2083 O O . ALA A 1 318 ? 28.677 -1.335 147.459 1.00 45.82 359 ALA A O 1
ATOM 2085 N N . ILE A 1 319 ? 29.456 -1.118 149.561 1.00 42.33 360 ILE A N 1
ATOM 2086 C CA . ILE A 1 319 ? 28.375 -1.915 150.135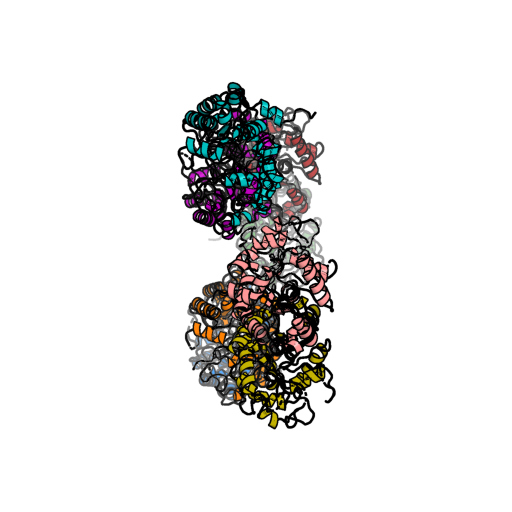 1.00 39.50 360 ILE A CA 1
ATOM 2087 C C . ILE A 1 319 ? 27.027 -1.279 149.829 1.00 46.21 360 ILE A C 1
ATOM 2088 O O . ILE A 1 319 ? 26.070 -1.969 149.463 1.00 52.83 360 ILE A O 1
ATOM 2093 N N . ASP A 1 320 ? 26.931 0.046 149.955 1.00 45.23 361 ASP A N 1
ATOM 2094 C CA . ASP A 1 320 ? 25.681 0.724 149.623 1.00 51.51 361 ASP A CA 1
ATOM 2095 C C . ASP A 1 320 ? 25.342 0.560 148.142 1.00 49.57 361 ASP A C 1
ATOM 2096 O O . ASP A 1 320 ? 24.209 0.215 147.786 1.00 53.07 361 ASP A O 1
ATOM 2101 N N . ARG A 1 321 ? 26.323 0.784 147.264 1.00 48.53 362 ARG A N 1
ATOM 2102 C CA . ARG A 1 321 ? 26.055 0.767 145.827 1.00 48.71 362 ARG A CA 1
ATOM 2103 C C . ARG A 1 321 ? 25.604 -0.615 145.363 1.00 52.35 362 ARG A C 1
ATOM 2104 O O . ARG A 1 321 ? 24.606 -0.745 144.644 1.00 55.54 362 ARG A O 1
ATOM 2112 N N . VAL A 1 322 ? 26.319 -1.663 145.784 1.00 46.99 363 VAL A N 1
ATOM 2113 C CA . VAL A 1 322 ? 25.990 -3.018 145.348 1.00 42.41 363 VAL A CA 1
ATOM 2114 C C . VAL A 1 322 ? 24.717 -3.526 146.020 1.00 45.04 363 VAL A C 1
ATOM 2115 O O . VAL A 1 322 ? 23.956 -4.296 145.422 1.00 40.28 363 VAL A O 1
ATOM 2119 N N . ASP A 1 323 ? 24.463 -3.123 147.266 1.00 42.63 364 ASP A N 1
ATOM 2120 C CA . ASP A 1 323 ? 23.241 -3.553 147.936 1.00 43.81 364 ASP A CA 1
ATOM 2121 C C . ASP A 1 323 ? 22.010 -3.024 147.214 1.00 45.39 364 ASP A C 1
ATOM 2122 O O . ASP A 1 323 ? 21.052 -3.768 146.967 1.00 43.58 364 ASP A O 1
ATOM 2127 N N . ALA A 1 324 ? 22.015 -1.731 146.877 1.00 48.85 365 ALA A N 1
ATOM 2128 C CA . ALA A 1 324 ? 20.886 -1.157 146.154 1.00 53.85 365 ALA A CA 1
ATOM 2129 C C . ALA A 1 324 ? 20.717 -1.801 144.786 1.00 53.37 365 ALA A C 1
ATOM 2130 O O . ALA A 1 324 ? 19.589 -1.947 144.305 1.00 54.78 365 ALA A O 1
ATOM 2132 N N . ALA A 1 325 ? 21.821 -2.208 144.154 1.00 56.96 366 ALA A N 1
ATOM 2133 C CA . ALA A 1 325 ? 21.729 -2.810 142.829 1.00 56.11 366 ALA A CA 1
ATOM 2134 C C . ALA A 1 325 ? 21.110 -4.200 142.881 1.00 51.24 366 ALA A C 1
ATOM 2135 O O . ALA A 1 325 ? 20.531 -4.653 141.890 1.00 56.05 366 ALA A O 1
ATOM 2137 N N . VAL A 1 326 ? 21.215 -4.893 144.012 1.00 50.12 367 VAL A N 1
ATOM 2138 C CA . VAL A 1 326 ? 20.530 -6.175 144.120 1.00 58.35 367 VAL A CA 1
ATOM 2139 C C . VAL A 1 326 ? 19.042 -5.966 144.384 1.00 57.24 367 VAL A C 1
ATOM 2140 O O . VAL A 1 326 ? 18.204 -6.732 143.889 1.00 52.61 367 VAL A O 1
ATOM 2144 N N . SER A 1 327 ? 18.691 -4.921 145.136 1.00 58.31 368 SER A N 1
ATOM 2145 C CA . SER A 1 327 ? 17.284 -4.627 145.393 1.00 59.81 368 SER A CA 1
ATOM 2146 C C . SER A 1 327 ? 16.574 -4.151 144.129 1.00 58.26 368 SER A C 1
ATOM 2147 O O . SER A 1 327 ? 15.418 -4.512 143.889 1.00 58.72 368 SER A O 1
ATOM 2150 N N . SER A 1 328 ? 17.249 -3.350 143.305 1.00 59.71 369 SER A N 1
ATOM 2151 C CA . SER A 1 328 ? 16.648 -2.841 142.078 1.00 57.30 369 SER A CA 1
ATOM 2152 C C . SER A 1 328 ? 16.710 -3.832 140.923 1.00 53.18 369 SER A C 1
ATOM 2153 O O . SER A 1 328 ? 16.125 -3.561 139.868 1.00 53.42 369 SER A O 1
ATOM 2156 N N . GLY A 1 329 ? 17.400 -4.959 141.089 1.00 53.01 370 GLY A N 1
ATOM 2157 C CA . GLY A 1 329 ? 17.527 -5.949 140.041 1.00 50.52 370 GLY A CA 1
ATOM 2158 C C . GLY A 1 329 ? 18.665 -5.722 139.067 1.00 54.59 370 GLY A C 1
ATOM 2159 O O . GLY A 1 329 ? 18.909 -6.589 138.217 1.00 59.42 370 GLY A O 1
ATOM 2160 N N . GLU A 1 330 ? 19.365 -4.584 139.155 1.00 53.00 371 GLU A N 1
ATOM 2161 C CA . GLU A 1 330 ? 20.493 -4.333 138.259 1.00 54.59 371 GLU A CA 1
ATOM 2162 C C . GLU A 1 330 ? 21.556 -5.415 138.395 1.00 55.11 371 GLU A C 1
ATOM 2163 O O . GLU A 1 330 ? 22.166 -5.832 137.402 1.00 53.59 371 GLU A O 1
ATOM 2169 N N . TYR A 1 331 ? 21.797 -5.871 139.624 1.00 56.49 372 TYR A N 1
ATOM 2170 C CA . TYR A 1 331 ? 22.682 -6.991 139.923 1.00 49.34 372 TYR A CA 1
ATOM 2171 C C . TYR A 1 331 ? 21.804 -8.164 140.341 1.00 45.35 372 TYR A C 1
ATOM 2172 O O . TYR A 1 331 ? 21.317 -8.194 141.482 1.00 46.58 372 TYR A O 1
ATOM 2181 N N . PRO A 1 332 ? 21.564 -9.137 139.459 1.00 38.16 373 PRO A N 1
ATOM 2182 C CA . PRO A 1 332 ? 20.568 -10.179 139.748 1.00 43.35 373 PRO A CA 1
ATOM 2183 C C . PRO A 1 332 ? 20.905 -10.960 141.008 1.00 52.52 373 PRO A C 1
ATOM 2184 O O . PRO A 1 332 ? 22.056 -11.333 141.243 1.00 52.33 373 PRO A O 1
ATOM 2188 N N . GLN A 1 333 ? 19.869 -11.218 141.811 1.00 56.72 374 GLN A N 1
ATOM 2189 C CA . GLN A 1 333 ? 20.069 -11.802 143.133 1.00 47.97 374 GLN A CA 1
ATOM 2190 C C . GLN A 1 333 ? 20.630 -13.216 143.050 1.00 47.26 374 GLN A C 1
ATOM 2191 O O . GLN A 1 333 ? 21.507 -13.585 143.840 1.00 52.09 374 GLN A O 1
ATOM 2197 N N . GLU A 1 334 ? 20.140 -14.028 142.110 1.00 45.90 375 GLU A N 1
ATOM 2198 C CA . GLU A 1 334 ? 20.637 -15.395 142.007 1.00 51.62 375 GLU A CA 1
ATOM 2199 C C . GLU A 1 334 ? 22.084 -15.446 141.541 1.00 53.16 375 GLU A C 1
ATOM 2200 O O . GLU A 1 334 ? 22.777 -16.430 141.822 1.00 53.66 375 GLU A O 1
ATOM 2206 N N . GLN A 1 335 ? 22.556 -14.413 140.841 1.00 45.40 376 GLN A N 1
ATOM 2207 C CA . GLN A 1 335 ? 23.968 -14.352 140.481 1.00 39.63 376 GLN A CA 1
ATOM 2208 C C . GLN A 1 335 ? 24.816 -14.017 141.699 1.00 41.75 376 GLN A C 1
ATOM 2209 O O . GLN A 1 335 ? 25.842 -14.658 141.955 1.00 44.42 376 GLN A O 1
ATOM 2223 N N . LEU A 1 337 ? 24.092 -14.457 144.866 1.00 38.50 378 LEU A N 1
ATOM 2224 C CA . LEU A 1 337 ? 24.072 -15.539 145.848 1.00 40.40 378 LEU A CA 1
ATOM 2225 C C . LEU A 1 337 ? 24.916 -16.728 145.405 1.00 40.20 378 LEU A C 1
ATOM 2226 O O . LEU A 1 337 ? 25.594 -17.353 146.230 1.00 50.86 378 LEU A O 1
ATOM 2231 N N . ALA A 1 338 ? 24.875 -17.074 144.119 1.00 33.97 379 ALA A N 1
ATOM 2232 C CA . ALA A 1 338 ? 25.771 -18.109 143.614 1.00 39.11 379 ALA A CA 1
ATOM 2233 C C . ALA A 1 338 ? 27.227 -17.762 143.906 1.00 40.21 379 ALA A C 1
ATOM 2234 O O . ALA A 1 338 ? 28.003 -18.619 144.347 1.00 45.40 379 ALA A O 1
ATOM 2236 N N . SER A 1 339 ? 27.613 -16.507 143.676 1.00 29.89 380 SER A N 1
ATOM 2237 C CA . SER A 1 339 ? 28.949 -16.070 144.059 1.00 31.33 380 SER A CA 1
ATOM 2238 C C . SER A 1 339 ? 29.159 -16.201 145.561 1.00 35.92 380 SER A C 1
ATOM 2239 O O . SER A 1 339 ? 30.223 -16.648 146.007 1.00 45.32 380 SER A O 1
ATOM 2242 N N . ALA A 1 340 ? 28.157 -15.815 146.362 1.00 33.56 381 ALA A N 1
ATOM 2243 C CA . ALA A 1 340 ? 28.286 -15.944 147.811 1.00 42.17 381 ALA A CA 1
ATOM 2244 C C . ALA A 1 340 ? 28.521 -17.390 148.218 1.00 45.50 381 ALA A C 1
ATOM 2245 O O . ALA A 1 340 ? 29.228 -17.655 149.199 1.00 47.81 381 ALA A O 1
ATOM 2247 N N . LEU A 1 341 ? 27.941 -18.331 147.470 1.00 40.26 382 LEU A N 1
ATOM 2248 C CA . LEU A 1 341 ? 28.137 -19.749 147.738 1.00 41.96 382 LEU A CA 1
ATOM 2249 C C . LEU A 1 341 ? 29.567 -20.169 147.429 1.00 48.76 382 LEU A C 1
ATOM 2250 O O . LEU A 1 341 ? 30.206 -20.875 148.220 1.00 46.26 382 LEU A O 1
ATOM 2255 N N . ARG A 1 342 ? 30.079 -19.760 146.266 1.00 37.69 383 ARG A N 1
ATOM 2256 C CA . ARG A 1 342 ? 31.475 -20.017 145.944 1.00 33.37 383 ARG A CA 1
ATOM 2257 C C . ARG A 1 342 ? 32.395 -19.505 147.039 1.00 34.45 383 ARG A C 1
ATOM 2258 O O . ARG A 1 342 ? 33.385 -20.158 147.384 1.00 37.50 383 ARG A O 1
ATOM 2266 N N . VAL A 1 343 ? 32.089 -18.337 147.597 1.00 34.61 384 VAL A N 1
ATOM 2267 C CA . VAL A 1 343 ? 32.962 -17.761 148.613 1.00 39.50 384 VAL A CA 1
ATOM 2268 C C . VAL A 1 343 ? 32.894 -18.577 149.896 1.00 41.13 384 VAL A C 1
ATOM 2269 O O . VAL A 1 343 ? 33.923 -18.893 150.502 1.00 50.50 384 VAL A O 1
ATOM 2273 N N . GLN A 1 344 ? 31.681 -18.939 150.325 1.00 36.66 385 GLN A N 1
ATOM 2274 C CA . GLN A 1 344 ? 31.538 -19.736 151.540 1.00 40.12 385 GLN A CA 1
ATOM 2275 C C . GLN A 1 344 ? 32.243 -21.079 151.424 1.00 42.93 385 GLN A C 1
ATOM 2276 O O . GLN A 1 344 ? 32.726 -21.609 152.429 1.00 56.21 385 GLN A O 1
ATOM 2282 N N . LEU A 1 345 ? 32.331 -21.634 150.214 1.00 39.72 386 LEU A N 1
ATOM 2283 C CA . LEU A 1 345 ? 33.008 -22.914 150.028 1.00 41.08 386 LEU A CA 1
ATOM 2284 C C . LEU A 1 345 ? 34.488 -22.857 150.374 1.00 46.93 386 LEU A C 1
ATOM 2285 O O . LEU A 1 345 ? 35.074 -23.901 150.674 1.00 54.89 386 LEU A O 1
ATOM 2290 N N . LEU A 1 346 ? 35.113 -21.676 150.326 1.00 49.09 387 LEU A N 1
ATOM 2291 C CA . LEU A 1 346 ? 36.521 -21.573 150.695 1.00 45.95 387 LEU A CA 1
ATOM 2292 C C . LEU A 1 346 ? 36.757 -21.914 152.157 1.00 46.19 387 LEU A C 1
ATOM 2293 O O . LEU A 1 346 ? 37.877 -22.280 152.526 1.00 51.03 387 LEU A O 1
ATOM 2298 N N . TYR A 1 347 ? 35.731 -21.791 152.995 1.00 45.97 388 TYR A N 1
ATOM 2299 C CA . TYR A 1 347 ? 35.873 -21.978 154.430 1.00 50.12 388 TYR A CA 1
ATOM 2300 C C . TYR A 1 347 ? 35.487 -23.374 154.901 1.00 54.05 388 TYR A C 1
ATOM 2301 O O . TYR A 1 347 ? 35.873 -23.765 156.006 1.00 59.37 388 TYR A O 1
ATOM 2310 N N . ILE A 1 348 ? 34.755 -24.134 154.097 1.00 65.58 389 ILE A N 1
ATOM 2311 C CA . ILE A 1 348 ? 34.337 -25.474 154.488 1.00 69.04 389 ILE A CA 1
ATOM 2312 C C . ILE A 1 348 ? 35.486 -26.458 154.304 1.00 68.80 389 ILE A C 1
ATOM 2313 O O . ILE A 1 348 ? 36.261 -26.694 155.229 1.00 69.29 389 ILE A O 1
ATOM 2318 N N . PRO B 1 14 ? 98.079 -37.483 144.892 1.00 117.36 55 PRO B N 1
ATOM 2319 C CA . PRO B 1 14 ? 98.828 -36.582 145.772 1.00 112.22 55 PRO B CA 1
ATOM 2320 C C . PRO B 1 14 ? 97.979 -36.043 146.925 1.00 101.38 55 PRO B C 1
ATOM 2321 O O . PRO B 1 14 ? 96.759 -36.213 146.921 1.00 107.52 55 PRO B O 1
ATOM 2325 N N . THR B 1 15 ? 98.621 -35.403 147.899 1.00 85.08 56 THR B N 1
ATOM 2326 C CA . THR B 1 15 ? 97.908 -34.812 149.025 1.00 75.59 56 THR B CA 1
ATOM 2327 C C . THR B 1 15 ? 97.232 -33.508 148.607 1.00 78.57 56 THR B C 1
ATOM 2328 O O . THR B 1 15 ? 97.799 -32.710 147.853 1.00 79.48 56 THR B O 1
ATOM 2332 N N . ALA B 1 16 ? 95.997 -33.312 149.085 1.00 71.03 57 ALA B N 1
ATOM 2333 C CA . ALA B 1 16 ? 95.261 -32.088 148.775 1.00 59.54 57 ALA B CA 1
ATOM 2334 C C . ALA B 1 16 ? 96.007 -30.851 149.262 1.00 50.33 57 ALA B C 1
ATOM 2335 O O . ALA B 1 16 ? 96.027 -29.822 148.578 1.00 45.36 57 ALA B O 1
ATOM 2337 N N . GLU B 1 17 ? 96.614 -30.930 150.447 1.00 47.68 58 GLU B N 1
ATOM 2338 C CA . GLU B 1 17 ? 97.417 -29.822 150.951 1.00 50.37 58 GLU B CA 1
ATOM 2339 C C . GLU B 1 17 ? 98.620 -29.556 150.054 1.00 57.25 58 GLU B C 1
ATOM 2340 O O . GLU B 1 17 ? 98.936 -28.400 149.746 1.00 51.76 58 GLU B O 1
ATOM 2346 N N . ASP B 1 18 ? 99.300 -30.615 149.617 1.00 65.51 59 ASP B N 1
ATOM 2347 C CA . ASP B 1 18 ? 100.432 -30.435 148.717 1.00 63.44 59 ASP B CA 1
ATOM 2348 C C . ASP B 1 18 ? 99.993 -29.849 147.384 1.00 53.78 59 ASP B C 1
ATOM 2349 O O . ASP B 1 18 ? 100.727 -29.058 146.784 1.00 60.39 59 ASP B O 1
ATOM 2354 N N . LEU B 1 19 ? 98.799 -30.208 146.912 1.00 45.63 60 LEU B N 1
ATOM 2355 C CA . LEU B 1 19 ? 98.272 -29.598 145.696 1.00 48.37 60 LEU B CA 1
ATOM 2356 C C . LEU B 1 19 ? 97.973 -28.116 145.904 1.00 50.42 60 LEU B C 1
ATOM 2357 O O . LEU B 1 19 ? 98.309 -27.281 145.054 1.00 55.42 60 LEU B O 1
ATOM 2362 N N . ALA B 1 20 ? 97.334 -27.772 147.026 1.00 45.73 61 ALA B N 1
ATOM 2363 C CA . ALA B 1 20 ? 97.045 -26.370 147.310 1.00 39.64 61 ALA B CA 1
ATOM 2364 C C . ALA B 1 20 ? 98.328 -25.567 147.469 1.00 40.36 61 ALA B C 1
ATOM 2365 O O . ALA B 1 20 ? 98.439 -24.457 146.938 1.00 40.46 61 ALA B O 1
ATOM 2367 N N . ARG B 1 21 ? 99.307 -26.117 148.195 1.00 36.72 62 ARG B N 1
ATOM 2368 C CA . ARG B 1 21 ? 100.603 -25.463 148.327 1.00 43.90 62 ARG B CA 1
ATOM 2369 C C . ARG B 1 21 ? 101.187 -25.113 146.962 1.00 49.80 62 ARG B C 1
ATOM 2370 O O . ARG B 1 21 ? 101.813 -24.059 146.796 1.00 58.44 62 ARG B O 1
ATOM 2378 N N . ALA B 1 22 ? 100.974 -25.978 145.966 1.00 48.10 63 ALA B N 1
ATOM 2379 C CA . ALA B 1 22 ? 101.448 -25.700 144.614 1.00 49.23 63 ALA B CA 1
ATOM 2380 C C . ALA B 1 22 ? 100.653 -24.597 143.934 1.00 44.99 63 ALA B C 1
ATOM 2381 O O . ALA B 1 22 ? 101.127 -24.033 142.941 1.00 44.85 63 ALA B O 1
ATOM 2383 N N . GLN B 1 23 ? 99.461 -24.276 144.432 1.00 38.33 64 GLN B N 1
ATOM 2384 C CA . GLN B 1 23 ? 98.667 -23.210 143.839 1.00 41.13 64 GLN B CA 1
ATOM 2385 C C . GLN B 1 23 ? 98.849 -21.872 144.539 1.00 32.23 64 GLN B C 1
ATOM 2386 O O . GLN B 1 23 ? 98.265 -20.878 144.101 1.00 43.33 64 GLN B O 1
ATOM 2392 N N . ILE B 1 24 ? 99.641 -21.817 145.604 1.00 29.29 65 ILE B N 1
ATOM 2393 C CA . ILE B 1 24 ? 99.939 -20.523 146.226 1.00 34.43 65 ILE B CA 1
ATOM 2394 C C . ILE B 1 24 ? 100.638 -19.635 145.205 1.00 35.52 65 ILE B C 1
ATOM 2395 O O . ILE B 1 24 ? 101.530 -20.113 144.476 1.00 35.37 65 ILE B O 1
ATOM 2400 N N . PRO B 1 25 ? 100.249 -18.368 145.072 1.00 34.78 66 PRO B N 1
ATOM 2401 C CA . PRO B 1 25 ? 100.817 -17.523 144.012 1.00 40.48 66 PRO B CA 1
ATOM 2402 C C . PRO B 1 25 ? 102.313 -17.320 144.181 1.00 41.63 66 PRO B C 1
ATOM 2403 O O . PRO B 1 25 ? 102.849 -17.343 145.292 1.00 41.64 66 PRO B O 1
ATOM 2407 N N . GLU B 1 26 ? 102.986 -17.104 143.051 1.00 36.30 67 GLU B N 1
ATOM 2408 C CA . GLU B 1 26 ? 104.442 -17.028 143.059 1.00 37.07 67 GLU B CA 1
ATOM 2409 C C . GLU B 1 26 ? 104.942 -15.712 143.642 1.00 37.92 67 GLU B C 1
ATOM 2410 O O . GLU B 1 26 ? 105.910 -15.704 144.412 1.00 42.64 67 GLU B O 1
ATOM 2416 N N . GLN B 1 27 ? 104.294 -14.600 143.294 1.00 38.17 68 GLN B N 1
ATOM 2417 C CA . GLN B 1 27 ? 104.701 -13.271 143.740 1.00 34.45 68 GLN B CA 1
ATOM 2418 C C . GLN B 1 27 ? 104.103 -12.957 145.103 1.00 37.75 68 GLN B C 1
ATOM 2419 O O . GLN B 1 27 ? 102.952 -13.302 145.381 1.00 44.69 68 GLN B O 1
ATOM 2425 N N . GLN B 1 28 ? 104.880 -12.268 145.940 1.00 32.72 69 GLN B N 1
ATOM 2426 C CA . GLN B 1 28 ? 104.429 -12.002 147.301 1.00 29.82 69 GLN B CA 1
ATOM 2427 C C . GLN B 1 28 ? 103.240 -11.047 147.330 1.00 34.41 69 GLN B C 1
ATOM 2428 O O . GLN B 1 28 ? 102.349 -11.193 148.179 1.00 30.55 69 GLN B O 1
ATOM 2434 N N . ARG B 1 29 ? 103.209 -10.061 146.426 1.00 24.16 70 ARG B N 1
ATOM 2435 C CA . ARG B 1 29 ? 102.038 -9.188 146.331 1.00 26.84 70 ARG B CA 1
ATOM 2436 C C . ARG B 1 29 ? 100.772 -9.989 146.054 1.00 27.22 70 ARG B C 1
ATOM 2437 O O . ARG B 1 29 ? 99.708 -9.689 146.608 1.00 34.75 70 ARG B O 1
ATOM 2445 N N . ASP B 1 30 ? 100.861 -11.002 145.185 1.00 23.40 71 ASP B N 1
ATOM 2446 C CA . ASP B 1 30 ? 99.689 -11.825 144.895 1.00 26.63 71 ASP B CA 1
ATOM 2447 C C . ASP B 1 30 ? 99.364 -12.764 146.048 1.00 27.25 71 ASP B C 1
ATOM 2448 O O . ASP B 1 30 ? 98.209 -13.173 146.213 1.00 32.06 71 ASP B O 1
ATOM 2453 N N . GLN B 1 31 ? 100.371 -13.135 146.835 1.00 26.31 72 GLN B N 1
ATOM 2454 C CA . GLN B 1 31 ? 100.127 -13.960 148.011 1.00 32.84 72 GLN B CA 1
ATOM 2455 C C . GLN B 1 31 ? 99.265 -13.220 149.023 1.00 32.61 72 GLN B C 1
ATOM 2456 O O . GLN B 1 31 ? 98.238 -13.742 149.474 1.00 31.63 72 GLN B O 1
ATOM 2462 N N . VAL B 1 32 ? 99.646 -11.986 149.367 1.00 25.26 73 VAL B N 1
ATOM 2463 C CA . VAL B 1 32 ? 98.859 -11.254 150.353 1.00 27.20 73 VAL B CA 1
ATOM 2464 C C . VAL B 1 32 ? 97.535 -10.816 149.752 1.00 29.58 73 VAL B C 1
ATOM 2465 O O . VAL B 1 32 ? 96.528 -10.731 150.462 1.00 32.20 73 VAL B O 1
ATOM 2469 N N . ALA B 1 33 ? 97.498 -10.562 148.440 1.00 23.03 74 ALA B N 1
ATOM 2470 C CA . ALA B 1 33 ? 96.245 -10.167 147.811 1.00 19.81 74 ALA B CA 1
ATOM 2471 C C . ALA B 1 33 ? 95.212 -11.282 147.882 1.00 27.15 74 ALA B C 1
ATOM 2472 O O . ALA B 1 33 ? 94.009 -11.009 147.985 1.00 28.54 74 ALA B O 1
ATOM 2474 N N . SER B 1 34 ? 95.656 -12.540 147.854 1.00 32.68 75 SER B N 1
ATOM 2475 C CA . SER B 1 34 ? 94.735 -13.663 147.961 1.00 31.83 75 SER B CA 1
ATOM 2476 C C . SER B 1 34 ? 94.073 -13.741 149.324 1.00 33.56 75 SER B C 1
ATOM 2477 O O . SER B 1 34 ? 93.087 -14.470 149.472 1.00 27.93 75 SER B O 1
ATOM 2480 N N . LEU B 1 35 ? 94.594 -13.031 150.319 1.00 24.81 76 LEU B N 1
ATOM 2481 C CA . LEU B 1 35 ? 94.003 -13.033 151.648 1.00 25.01 76 LEU B CA 1
ATOM 2482 C C . LEU B 1 35 ? 92.912 -11.986 151.797 1.00 29.41 76 LEU B C 1
ATOM 2483 O O . LEU B 1 35 ? 92.386 -11.811 152.900 1.00 22.07 76 LEU B O 1
ATOM 2504 N N . VAL B 1 38 ? 86.906 -8.250 148.581 1.00 25.36 79 VAL B N 1
ATOM 2505 C CA . VAL B 1 38 ? 86.356 -6.904 148.528 1.00 20.94 79 VAL B CA 1
ATOM 2506 C C . VAL B 1 38 ? 84.915 -6.948 148.040 1.00 24.04 79 VAL B C 1
ATOM 2507 O O . VAL B 1 38 ? 84.572 -7.704 147.123 1.00 27.26 79 VAL B O 1
ATOM 2511 N N . GLY B 1 39 ? 84.065 -6.142 148.674 1.00 28.71 80 GLY B N 1
ATOM 2512 C CA . GLY B 1 39 ? 82.753 -5.883 148.116 1.00 22.59 80 GLY B CA 1
ATOM 2513 C C . GLY B 1 39 ? 82.876 -5.046 146.854 1.00 29.45 80 GLY B C 1
ATOM 2514 O O . GLY B 1 39 ? 83.637 -4.081 146.794 1.00 38.29 80 GLY B O 1
ATOM 2515 N N . VAL B 1 40 ? 82.122 -5.433 145.830 1.00 26.82 81 VAL B N 1
ATOM 2516 C CA . VAL B 1 40 ? 82.156 -4.782 144.531 1.00 34.54 81 VAL B CA 1
ATOM 2517 C C . VAL B 1 40 ? 80.748 -4.329 144.177 1.00 41.22 81 VAL B C 1
ATOM 2518 O O . VAL B 1 40 ? 79.756 -4.931 144.599 1.00 38.99 81 VAL B O 1
ATOM 2522 N N . ALA B 1 41 ? 80.666 -3.255 143.391 1.00 40.99 82 ALA B N 1
ATOM 2523 C CA . ALA B 1 41 ? 79.381 -2.705 142.992 1.00 42.92 82 ALA B CA 1
ATOM 2524 C C . ALA B 1 41 ? 78.900 -3.205 141.638 1.00 37.02 82 ALA B C 1
ATOM 2525 O O . ALA B 1 41 ? 77.692 -3.185 141.386 1.00 43.28 82 ALA B O 1
ATOM 2527 N N . ASN B 1 42 ? 79.792 -3.666 140.769 1.00 31.39 83 ASN B N 1
ATOM 2528 C CA . ASN B 1 42 ? 79.375 -4.051 139.427 1.00 30.28 83 ASN B CA 1
ATOM 2529 C C . ASN B 1 42 ? 80.448 -4.936 138.807 1.00 32.81 83 ASN B C 1
ATOM 2530 O O . ASN B 1 42 ? 81.446 -5.280 139.447 1.00 39.34 83 ASN B O 1
ATOM 2535 N N . TYR B 1 43 ? 80.246 -5.286 137.539 1.00 34.12 84 TYR B N 1
ATOM 2536 C CA . TYR B 1 43 ? 81.164 -6.193 136.864 1.00 41.50 84 TYR B CA 1
ATOM 2537 C C . TYR B 1 43 ? 82.542 -5.567 136.701 1.00 42.75 84 TYR B C 1
ATOM 2538 O O . TYR B 1 43 ? 83.562 -6.238 136.896 1.00 43.88 84 TYR B O 1
ATOM 2547 N N . ASP B 1 44 ? 82.597 -4.286 136.336 1.00 36.90 85 ASP B N 1
ATOM 2548 C CA . ASP B 1 44 ? 83.888 -3.646 136.108 1.00 38.91 85 ASP B CA 1
ATOM 2549 C C . ASP B 1 44 ? 84.725 -3.633 137.382 1.00 32.80 85 ASP B C 1
ATOM 2550 O O . ASP B 1 44 ? 85.905 -4.000 137.364 1.00 31.33 85 ASP B O 1
ATOM 2555 N N . GLN B 1 45 ? 84.135 -3.201 138.499 1.00 33.65 86 GLN B N 1
ATOM 2556 C CA . GLN B 1 45 ? 84.883 -3.195 139.750 1.00 30.86 86 GLN B CA 1
ATOM 2557 C C . GLN B 1 45 ? 85.360 -4.600 140.095 1.00 28.52 86 GLN B C 1
ATOM 2558 O O . GLN B 1 45 ? 86.497 -4.788 140.537 1.00 34.99 86 GLN B O 1
ATOM 2564 N N . ALA B 1 46 ? 84.522 -5.606 139.841 1.00 27.70 87 ALA B N 1
ATOM 2565 C CA . ALA B 1 46 ? 84.886 -6.981 140.162 1.00 33.14 87 ALA B CA 1
ATOM 2566 C C . ALA B 1 46 ? 86.107 -7.422 139.374 1.00 34.40 87 ALA B C 1
ATOM 2567 O O . ALA B 1 46 ? 87.030 -8.035 139.923 1.00 38.28 87 ALA B O 1
ATOM 2569 N N . LEU B 1 47 ? 86.126 -7.119 138.075 1.00 39.11 88 LEU B N 1
ATOM 2570 C CA . LEU B 1 47 ? 87.233 -7.551 137.229 1.00 38.74 88 LEU B CA 1
ATOM 2571 C C . LEU B 1 47 ? 88.512 -6.799 137.568 1.00 43.24 88 LEU B C 1
ATOM 2572 O O . LEU B 1 47 ? 89.605 -7.371 137.516 1.00 47.09 88 LEU B O 1
ATOM 2577 N N . ASP B 1 48 ? 88.397 -5.516 137.913 1.00 41.71 89 ASP B N 1
ATOM 2578 C CA . ASP B 1 48 ? 89.577 -4.763 138.315 1.00 37.50 89 ASP B CA 1
ATOM 2579 C C . ASP B 1 48 ? 90.169 -5.326 139.599 1.00 38.99 89 ASP B C 1
ATOM 2580 O O . ASP B 1 48 ? 91.394 -5.434 139.732 1.00 35.90 89 ASP B O 1
ATOM 2585 N N . ALA B 1 49 ? 89.314 -5.708 140.550 1.00 38.63 90 ALA B N 1
ATOM 2586 C CA . ALA B 1 49 ? 89.812 -6.256 141.805 1.00 30.61 90 ALA B CA 1
ATOM 2587 C C . ALA B 1 49 ? 90.474 -7.605 141.580 1.00 31.78 90 ALA B C 1
ATOM 2588 O O . ALA B 1 49 ? 91.586 -7.850 142.056 1.00 36.14 90 ALA B O 1
ATOM 2590 N N . LEU B 1 50 ? 89.809 -8.490 140.837 1.00 30.37 91 LEU B N 1
ATOM 2591 C CA . LEU B 1 50 ? 90.358 -9.819 140.601 1.00 35.04 91 LEU B CA 1
ATOM 2592 C C . LEU B 1 50 ? 91.643 -9.772 139.781 1.00 36.87 91 LEU B C 1
ATOM 2593 O O . LEU B 1 50 ? 92.512 -10.637 139.941 1.00 33.74 91 LEU B O 1
ATOM 2598 N N . ASN B 1 51 ? 91.788 -8.778 138.903 1.00 33.07 92 ASN B N 1
ATOM 2599 C CA . ASN B 1 51 ? 93.026 -8.639 138.147 1.00 39.39 92 ASN B CA 1
ATOM 2600 C C . ASN B 1 51 ? 94.190 -8.171 139.010 1.00 51.00 92 ASN B C 1
ATOM 2601 O O . ASN B 1 51 ? 95.341 -8.251 138.563 1.00 52.85 92 ASN B O 1
ATOM 2606 N N . GLN B 1 52 ? 93.929 -7.689 140.225 1.00 44.52 93 GLN B N 1
ATOM 2607 C CA . GLN B 1 52 ? 94.994 -7.325 141.148 1.00 37.41 93 GLN B CA 1
ATOM 2608 C C . GLN B 1 52 ? 95.354 -8.458 142.092 1.00 32.98 93 GLN B C 1
ATOM 2609 O O . GLN B 1 52 ? 96.203 -8.270 142.968 1.00 39.04 93 GLN B O 1
ATOM 2615 N N . GLY B 1 53 ? 94.727 -9.621 141.938 1.00 34.71 94 GLY B N 1
ATOM 2616 C CA . GLY B 1 53 ? 95.073 -10.799 142.704 1.00 36.64 94 GLY B CA 1
ATOM 2617 C C . GLY B 1 53 ? 94.154 -11.117 143.858 1.00 35.93 94 GLY B C 1
ATOM 2618 O O . GLY B 1 53 ? 94.420 -12.079 144.588 1.00 35.86 94 GLY B O 1
ATOM 2619 N N . VAL B 1 54 ? 93.074 -10.354 144.036 1.00 29.54 95 VAL B N 1
ATOM 2620 C CA . VAL B 1 54 ? 92.239 -10.508 145.220 1.00 24.63 95 VAL B CA 1
ATOM 2621 C C . VAL B 1 54 ? 91.651 -11.916 145.268 1.00 22.32 95 VAL B C 1
ATOM 2622 O O . VAL B 1 54 ? 91.282 -12.502 144.242 1.00 38.83 95 VAL B O 1
ATOM 2626 N N . GLY B 1 55 ? 91.602 -12.490 146.467 1.00 30.21 96 GLY B N 1
ATOM 2627 C CA . GLY B 1 55 ? 91.166 -13.867 146.590 1.00 24.80 96 GLY B CA 1
ATOM 2628 C C . GLY B 1 55 ? 89.682 -14.079 146.368 1.00 33.28 96 GLY B C 1
ATOM 2629 O O . GLY B 1 55 ? 89.265 -15.208 146.095 1.00 31.27 96 GLY B O 1
ATOM 2630 N N . GLY B 1 56 ? 88.873 -13.030 146.482 1.00 34.22 97 GLY B N 1
ATOM 2631 C CA . GLY B 1 56 ? 87.444 -13.180 146.276 1.00 32.53 97 GLY B CA 1
ATOM 2632 C C . GLY B 1 56 ? 86.743 -11.847 146.192 1.00 24.60 97 GLY B C 1
ATOM 2633 O O . GLY B 1 56 ? 87.291 -10.812 146.573 1.00 25.95 97 GLY B O 1
ATOM 2634 N N . ILE B 1 57 ? 85.516 -11.887 145.687 1.00 27.14 98 ILE B N 1
ATOM 2635 C CA . ILE B 1 57 ? 84.676 -10.699 145.627 1.00 23.12 98 ILE B CA 1
ATOM 2636 C C . ILE B 1 57 ? 83.402 -10.971 146.414 1.00 26.17 98 ILE B C 1
ATOM 2637 O O . ILE B 1 57 ? 82.956 -12.117 146.535 1.00 27.16 98 ILE B O 1
ATOM 2642 N N . PHE B 1 58 ? 82.823 -9.901 146.960 1.00 24.97 99 PHE B N 1
ATOM 2643 C CA . PHE B 1 58 ? 81.613 -9.966 147.774 1.00 24.54 99 PHE B CA 1
ATOM 2644 C C . PHE B 1 58 ? 80.484 -9.230 147.067 1.00 25.68 99 PHE B C 1
ATOM 2645 O O . PHE B 1 58 ? 80.650 -8.074 146.667 1.00 26.82 99 PHE B O 1
ATOM 2653 N N . ILE B 1 59 ? 79.347 -9.901 146.912 1.00 25.91 100 ILE B N 1
ATOM 2654 C CA . ILE B 1 59 ? 78.140 -9.302 146.352 1.00 24.05 100 ILE B CA 1
ATOM 2655 C C . ILE B 1 59 ? 77.324 -8.706 147.499 1.00 23.91 100 ILE B C 1
ATOM 2656 O O . ILE B 1 59 ? 76.734 -9.437 148.296 1.00 29.16 100 ILE B O 1
ATOM 2661 N N . GLY B 1 60 ? 77.284 -7.374 147.586 1.00 30.74 101 GLY B N 1
ATOM 2662 C CA . GLY B 1 60 ? 76.628 -6.697 148.689 1.00 32.64 101 GLY B CA 1
ATOM 2663 C C . GLY B 1 60 ? 75.154 -6.417 148.431 1.00 38.47 101 GLY B C 1
ATOM 2664 O O . GLY B 1 60 ? 74.602 -6.714 147.371 1.00 35.79 101 GLY B O 1
ATOM 2665 N N . SER B 1 61 ? 74.507 -5.824 149.439 1.00 30.80 102 SER B N 1
ATOM 2666 C CA . SER B 1 61 ? 73.086 -5.516 149.312 1.00 30.53 102 SER B CA 1
ATOM 2667 C C . SER B 1 61 ? 72.814 -4.552 148.164 1.00 28.97 102 SER B C 1
ATOM 2668 O O . SER B 1 61 ? 71.757 -4.620 147.528 1.00 30.13 102 SER B O 1
ATOM 2671 N N . TRP B 1 62 ? 73.746 -3.653 147.885 1.00 34.03 103 TRP B N 1
ATOM 2672 C CA . TRP B 1 62 ? 73.559 -2.635 146.866 1.00 37.77 103 TRP B CA 1
ATOM 2673 C C . TRP B 1 62 ? 74.221 -2.992 145.545 1.00 35.19 103 TRP B C 1
ATOM 2674 O O . TRP B 1 62 ? 74.179 -2.187 144.613 1.00 32.01 103 TRP B O 1
ATOM 2685 N N . THR B 1 63 ? 74.818 -4.176 145.439 1.00 34.45 104 THR B N 1
ATOM 2686 C CA . THR B 1 63 ? 75.532 -4.548 144.226 1.00 28.15 104 THR B CA 1
ATOM 2687 C C . THR B 1 63 ? 74.578 -4.670 143.045 1.00 40.32 104 THR B C 1
ATOM 2688 O O . THR B 1 63 ? 73.482 -5.223 143.166 1.00 42.87 104 THR B O 1
ATOM 2692 N N . ASP B 1 64 ? 75.005 -4.132 141.902 1.00 44.18 105 ASP B N 1
ATOM 2693 C CA . ASP B 1 64 ? 74.238 -4.209 140.665 1.00 44.72 105 ASP B CA 1
ATOM 2694 C C . ASP B 1 64 ? 73.829 -5.646 140.368 1.00 33.66 105 ASP B C 1
ATOM 2695 O O . ASP B 1 64 ? 74.663 -6.552 140.343 1.00 41.55 105 ASP B O 1
ATOM 2700 N N . GLU B 1 65 ? 72.537 -5.853 140.142 1.00 30.30 106 GLU B N 1
ATOM 2701 C CA . GLU B 1 65 ? 72.039 -7.213 139.988 1.00 42.27 106 GLU B CA 1
ATOM 2702 C C . GLU B 1 65 ? 72.385 -7.817 138.635 1.00 41.46 106 GLU B C 1
ATOM 2703 O O . GLU B 1 65 ? 72.334 -9.043 138.488 1.00 41.11 106 GLU B O 1
ATOM 2709 N N . ASN B 1 66 ? 72.744 -6.990 137.653 1.00 37.86 107 ASN B N 1
ATOM 2710 C CA . ASN B 1 66 ? 73.165 -7.524 136.363 1.00 41.85 107 ASN B CA 1
ATOM 2711 C C . ASN B 1 66 ? 74.411 -8.389 136.500 1.00 40.15 107 ASN B C 1
ATOM 2712 O O . ASN B 1 66 ? 74.608 -9.320 135.711 1.00 40.33 107 ASN B O 1
ATOM 2717 N N . LEU B 1 67 ? 75.247 -8.110 137.505 1.00 38.08 108 LEU B N 1
ATOM 2718 C CA . LEU B 1 67 ? 76.422 -8.931 137.779 1.00 37.88 108 LEU B CA 1
ATOM 2719 C C . LEU B 1 67 ? 76.055 -10.388 138.017 1.00 34.73 108 LEU B C 1
ATOM 2720 O O . LEU B 1 67 ? 76.885 -11.275 137.797 1.00 33.82 108 LEU B O 1
ATOM 2725 N N . LEU B 1 68 ? 74.833 -10.660 138.449 1.00 32.03 109 LEU B N 1
ATOM 2726 C CA . LEU B 1 68 ? 74.385 -12.040 138.536 1.00 40.12 109 LEU B CA 1
ATOM 2727 C C . LEU B 1 68 ? 73.758 -12.540 137.238 1.00 37.78 109 LEU B C 1
ATOM 2728 O O . LEU B 1 68 ? 73.924 -13.716 136.896 1.00 34.49 109 LEU B O 1
ATOM 2733 N N . THR B 1 69 ? 73.062 -11.673 136.492 1.00 31.39 110 THR B N 1
ATOM 2734 C CA . THR B 1 69 ? 72.176 -12.125 135.425 1.00 41.43 110 THR B CA 1
ATOM 2735 C C . THR B 1 69 ? 72.610 -11.753 134.009 1.00 37.58 110 THR B C 1
ATOM 2736 O O . THR B 1 69 ? 72.132 -12.379 133.063 1.00 50.98 110 THR B O 1
ATOM 2740 N N . GLU B 1 70 ? 73.485 -10.770 133.829 1.00 34.37 111 GLU B N 1
ATOM 2741 C CA . GLU B 1 70 ? 73.775 -10.280 132.481 1.00 44.63 111 GLU B CA 1
ATOM 2742 C C . GLU B 1 70 ? 74.749 -11.196 131.744 1.00 48.25 111 GLU B C 1
ATOM 2743 O O . GLU B 1 70 ? 75.921 -11.298 132.133 1.00 49.71 111 GLU B O 1
ATOM 2749 N N . PRO B 1 71 ? 74.306 -11.869 130.676 1.00 49.29 112 PRO B N 1
ATOM 2750 C CA . PRO B 1 71 ? 75.208 -12.769 129.941 1.00 49.94 112 PRO B CA 1
ATOM 2751 C C . PRO B 1 71 ? 76.399 -12.012 129.373 1.00 48.59 112 PRO B C 1
ATOM 2752 O O . PRO B 1 71 ? 76.263 -10.907 128.842 1.00 38.47 112 PRO B O 1
ATOM 2756 N N . GLY B 1 72 ? 77.579 -12.617 129.500 1.00 46.89 113 GLY B N 1
ATOM 2757 C CA . GLY B 1 72 ? 78.809 -11.964 129.117 1.00 44.42 113 GLY B CA 1
ATOM 2758 C C . GLY B 1 72 ? 79.353 -10.989 130.133 1.00 47.54 113 GLY B C 1
ATOM 2759 O O . GLY B 1 72 ? 80.512 -10.570 130.011 1.00 48.81 113 GLY B O 1
ATOM 2760 N N . ARG B 1 73 ? 78.566 -10.620 131.140 1.00 45.95 114 ARG B N 1
ATOM 2761 C CA . ARG B 1 73 ? 79.013 -9.697 132.168 1.00 43.33 114 ARG B CA 1
ATOM 2762 C C . ARG B 1 73 ? 78.505 -10.143 133.530 1.00 46.38 114 ARG B C 1
ATOM 2763 O O . ARG B 1 73 ? 78.129 -9.321 134.373 1.00 52.78 114 ARG B O 1
ATOM 2771 N N . ASN B 1 74 ? 78.495 -11.457 133.761 1.00 38.82 115 ASN B N 1
ATOM 2772 C CA . ASN B 1 74 ? 78.118 -12.022 135.052 1.00 40.60 115 ASN B CA 1
ATOM 2773 C C . ASN B 1 74 ? 79.274 -12.827 135.637 1.00 38.20 115 ASN B C 1
ATOM 2774 O O . ASN B 1 74 ? 80.418 -12.681 135.194 1.00 40.73 115 ASN B O 1
ATOM 2779 N N . ILE B 1 75 ? 78.991 -13.694 136.613 1.00 29.80 116 ILE B N 1
ATOM 2780 C CA . ILE B 1 75 ? 80.075 -14.394 137.302 1.00 33.27 116 ILE B CA 1
ATOM 2781 C C . ILE B 1 75 ? 80.761 -15.388 136.368 1.00 39.97 116 ILE B C 1
ATOM 2782 O O . ILE B 1 75 ? 81.985 -15.556 136.414 1.00 47.52 116 ILE B O 1
ATOM 2787 N N . GLU B 1 76 ? 79.995 -16.063 135.508 1.00 39.26 117 GLU B N 1
ATOM 2788 C CA . GLU B 1 76 ? 80.616 -16.985 134.560 1.00 49.21 117 GLU B CA 1
ATOM 2789 C C . GLU B 1 76 ? 81.606 -16.258 133.656 1.00 47.47 117 GLU B C 1
ATOM 2790 O O . GLU B 1 76 ? 82.688 -16.778 133.357 1.00 44.21 117 GLU B O 1
ATOM 2796 N N . ALA B 1 77 ? 81.261 -15.045 133.224 1.00 44.59 118 ALA B N 1
ATOM 2797 C CA . ALA B 1 77 ? 82.191 -14.265 132.414 1.00 44.87 118 ALA B CA 1
ATOM 2798 C C . ALA B 1 77 ? 83.431 -13.882 133.215 1.00 41.86 118 ALA B C 1
ATOM 2799 O O . ALA B 1 77 ? 84.545 -13.898 132.679 1.00 47.73 118 ALA B O 1
ATOM 2801 N N . LEU B 1 78 ? 83.263 -13.537 134.496 1.00 39.56 119 LEU B N 1
ATOM 2802 C CA . LEU B 1 78 ? 84.426 -13.267 135.337 1.00 35.57 119 LEU B CA 1
ATOM 2803 C C . LEU B 1 78 ? 85.369 -14.459 135.348 1.00 40.49 119 LEU B C 1
ATOM 2804 O O . LEU B 1 78 ? 86.566 -14.315 135.073 1.00 47.10 119 LEU B O 1
ATOM 2809 N N . ARG B 1 79 ? 84.842 -15.654 135.645 1.00 38.43 120 ARG B N 1
ATOM 2810 C CA . ARG B 1 79 ? 85.684 -16.848 135.648 1.00 41.41 120 ARG B CA 1
ATOM 2811 C C . ARG B 1 79 ? 86.352 -17.051 134.299 1.00 38.28 120 ARG B C 1
ATOM 2812 O O . ARG B 1 79 ? 87.452 -17.607 134.229 1.00 49.08 120 ARG B O 1
ATOM 2820 N N . GLU B 1 80 ? 85.711 -16.602 133.223 1.00 37.10 121 GLU B N 1
ATOM 2821 C CA . GLU B 1 80 ? 86.340 -16.673 131.911 1.00 45.63 121 GLU B CA 1
ATOM 2822 C C . GLU B 1 80 ? 87.534 -15.732 131.832 1.00 45.12 121 GLU B C 1
ATOM 2823 O O . GLU B 1 80 ? 88.645 -16.150 131.486 1.00 41.92 121 GLU B O 1
ATOM 2829 N N . ALA B 1 81 ? 87.321 -14.458 132.167 1.00 46.82 122 ALA B N 1
ATOM 2830 C CA . ALA B 1 81 ? 88.351 -13.439 132.013 1.00 45.02 122 ALA B CA 1
ATOM 2831 C C . ALA B 1 81 ? 89.516 -13.622 132.976 1.00 50.52 122 ALA B C 1
ATOM 2832 O O . ALA B 1 81 ? 90.617 -13.151 132.683 1.00 51.52 122 ALA B O 1
ATOM 2834 N N . VAL B 1 82 ? 89.301 -14.286 134.111 1.00 57.07 123 VAL B N 1
ATOM 2835 C CA . VAL B 1 82 ? 90.343 -14.534 135.104 1.00 50.25 123 VAL B CA 1
ATOM 2836 C C . VAL B 1 82 ? 90.674 -16.018 135.070 1.00 57.35 123 VAL B C 1
ATOM 2837 O O . VAL B 1 82 ? 89.811 -16.863 135.332 1.00 64.24 123 VAL B O 1
ATOM 2841 N N . GLY B 1 83 ? 91.922 -16.338 134.761 1.00 59.42 124 GLY B N 1
ATOM 2842 C CA . GLY B 1 83 ? 92.292 -17.725 134.579 1.00 63.63 124 GLY B CA 1
ATOM 2843 C C . GLY B 1 83 ? 92.693 -18.432 135.853 1.00 70.24 124 GLY B C 1
ATOM 2844 O O . GLY B 1 83 ? 93.564 -19.308 135.827 1.00 80.32 124 GLY B O 1
ATOM 2845 N N . ARG B 1 84 ? 92.071 -18.072 136.974 1.00 65.18 125 ARG B N 1
ATOM 2846 C CA . ARG B 1 84 ? 92.377 -18.707 138.249 1.00 56.52 125 ARG B CA 1
ATOM 2847 C C . ARG B 1 84 ? 91.107 -18.841 139.072 1.00 45.51 125 ARG B C 1
ATOM 2848 O O . ARG B 1 84 ? 90.085 -18.211 138.797 1.00 40.31 125 ARG B O 1
ATOM 2856 N N . ASP B 1 85 ? 91.192 -19.675 140.096 1.00 38.17 126 ASP B N 1
ATOM 2857 C CA . ASP B 1 85 ? 90.069 -19.874 140.990 1.00 39.27 126 ASP B CA 1
ATOM 2858 C C . ASP B 1 85 ? 89.951 -18.707 141.958 1.00 37.82 126 ASP B C 1
ATOM 2859 O O . ASP B 1 85 ? 90.954 -18.181 142.445 1.00 39.24 126 ASP B O 1
ATOM 2864 N N . PHE B 1 86 ? 88.715 -18.292 142.221 1.00 35.04 127 PHE B N 1
ATOM 2865 C CA . PHE B 1 86 ? 88.472 -17.260 143.215 1.00 39.38 127 PHE B CA 1
ATOM 2866 C C . PHE B 1 86 ? 87.105 -17.487 143.844 1.00 36.76 127 PHE B C 1
ATOM 2867 O O . PHE B 1 86 ? 86.248 -18.180 143.290 1.00 38.92 127 PHE B O 1
ATOM 2875 N N . SER B 1 87 ? 86.907 -16.891 145.011 1.00 28.33 128 SER B N 1
ATOM 2876 C CA . SER B 1 87 ? 85.652 -17.042 145.732 1.00 35.25 128 SER B CA 1
ATOM 2877 C C . SER B 1 87 ? 84.664 -15.940 145.365 1.00 35.15 128 SER B C 1
ATOM 2878 O O . SER B 1 87 ? 85.045 -14.822 145.008 1.00 30.85 128 SER B O 1
ATOM 2881 N N . VAL B 1 88 ? 83.379 -16.271 145.454 1.00 34.74 129 VAL B N 1
ATOM 2882 C CA . VAL B 1 88 ? 82.295 -15.317 145.245 1.00 29.00 129 VAL B CA 1
ATOM 2883 C C . VAL B 1 88 ? 81.345 -15.444 146.429 1.00 30.48 129 VAL B C 1
ATOM 2884 O O . VAL B 1 88 ? 80.620 -16.441 146.544 1.00 28.32 129 VAL B O 1
ATOM 2888 N N . SER B 1 89 ? 81.346 -14.447 147.307 1.00 24.74 130 SER B N 1
ATOM 2889 C CA . SER B 1 89 ? 80.521 -14.481 148.502 1.00 24.91 130 SER B CA 1
ATOM 2890 C C . SER B 1 89 ? 79.257 -13.650 148.321 1.00 28.24 130 SER B C 1
ATOM 2891 O O . SER B 1 89 ? 79.161 -12.787 147.445 1.00 25.20 130 SER B O 1
ATOM 2894 N N . ILE B 1 90 ? 78.267 -13.950 149.159 1.00 25.36 131 ILE B N 1
ATOM 2895 C CA . ILE B 1 90 ? 77.044 -13.167 149.254 1.00 23.77 131 ILE B CA 1
ATOM 2896 C C . ILE B 1 90 ? 76.570 -13.254 150.698 1.00 22.53 131 ILE B C 1
ATOM 2897 O O . ILE B 1 90 ? 76.989 -14.130 151.454 1.00 25.46 131 ILE B O 1
ATOM 2902 N N . ASP B 1 91 ? 75.732 -12.301 151.097 1.00 24.59 132 ASP B N 1
ATOM 2903 C CA . ASP B 1 91 ? 75.125 -12.279 152.425 1.00 32.47 132 ASP B CA 1
ATOM 2904 C C . ASP B 1 91 ? 73.648 -12.608 152.229 1.00 40.58 132 ASP B C 1
ATOM 2905 O O . ASP B 1 91 ? 72.843 -11.732 151.903 1.00 36.77 132 ASP B O 1
ATOM 2910 N N . PHE B 1 92 ? 73.304 -13.879 152.448 1.00 36.36 133 PHE B N 1
ATOM 2911 C CA . PHE B 1 92 ? 72.013 -14.451 152.082 1.00 28.92 133 PHE B CA 1
ATOM 2912 C C . PHE B 1 92 ? 71.515 -15.245 153.294 1.00 29.19 133 PHE B C 1
ATOM 2913 O O . PHE B 1 92 ? 71.460 -16.473 153.278 1.00 32.67 133 PHE B O 1
ATOM 2921 N N . GLU B 1 93 ? 71.177 -14.529 154.364 1.00 25.63 134 GLU B N 1
ATOM 2922 C CA . GLU B 1 93 ? 70.934 -15.150 155.657 1.00 26.52 134 GLU B CA 1
ATOM 2923 C C . GLU B 1 93 ? 69.471 -15.207 156.051 1.00 29.29 134 GLU B C 1
ATOM 2924 O O . GLU B 1 93 ? 69.146 -15.861 157.050 1.00 27.59 134 GLU B O 1
ATOM 2930 N N . GLY B 1 94 ? 68.594 -14.538 155.322 1.00 28.96 135 GLY B N 1
ATOM 2931 C CA . GLY B 1 94 ? 67.168 -14.612 155.582 1.00 23.55 135 GLY B CA 1
ATOM 2932 C C . GLY B 1 94 ? 66.624 -13.315 156.154 1.00 31.51 135 GLY B C 1
ATOM 2933 O O . GLY B 1 94 ? 67.292 -12.619 156.928 1.00 27.51 135 GLY B O 1
ATOM 2934 N N . GLY B 1 95 ? 65.400 -12.980 155.761 1.00 31.72 136 GLY B N 1
ATOM 2935 C CA . GLY B 1 95 ? 64.704 -11.859 156.355 1.00 32.69 136 GLY B CA 1
ATOM 2936 C C . GLY B 1 95 ? 65.257 -10.493 156.029 1.00 34.68 136 GLY B C 1
ATOM 2937 O O . GLY B 1 95 ? 65.016 -9.550 156.782 1.00 37.71 136 GLY B O 1
ATOM 2938 N N . ARG B 1 96 ? 65.984 -10.348 154.925 1.00 36.61 137 ARG B N 1
ATOM 2939 C CA . ARG B 1 96 ? 66.584 -9.069 154.562 1.00 38.38 137 ARG B CA 1
ATOM 2940 C C . ARG B 1 96 ? 66.534 -8.911 153.051 1.00 40.57 137 ARG B C 1
ATOM 2941 O O . ARG B 1 96 ? 67.064 -9.752 152.319 1.00 40.43 137 ARG B O 1
ATOM 2949 N N . VAL B 1 97 ? 65.909 -7.837 152.591 1.00 35.13 138 VAL B N 1
ATOM 2950 C CA . VAL B 1 97 ? 65.818 -7.552 151.166 1.00 34.46 138 VAL B CA 1
ATOM 2951 C C . VAL B 1 97 ? 67.142 -6.964 150.699 1.00 31.08 138 VAL B C 1
ATOM 2952 O O . VAL B 1 97 ? 67.821 -6.239 151.439 1.00 31.23 138 VAL B O 1
ATOM 2956 N N . GLN B 1 98 ? 67.542 -7.320 149.484 1.00 23.05 139 GLN B N 1
ATOM 2957 C CA . GLN B 1 98 ? 68.722 -6.751 148.850 1.00 25.46 139 GLN B CA 1
ATOM 2958 C C . GLN B 1 98 ? 68.474 -6.739 147.348 1.00 26.35 139 GLN B C 1
ATOM 2959 O O . GLN B 1 98 ? 67.473 -7.267 146.865 1.00 31.81 139 GLN B O 1
ATOM 2965 N N . ARG B 1 99 ? 69.389 -6.112 146.605 1.00 24.55 140 ARG B N 1
ATOM 2966 C CA . ARG B 1 99 ? 69.244 -6.071 145.151 1.00 31.21 140 ARG B CA 1
ATOM 2967 C C . ARG B 1 99 ? 69.085 -7.467 144.557 1.00 32.33 140 ARG B C 1
ATOM 2968 O O . ARG B 1 99 ? 68.301 -7.666 143.623 1.00 36.32 140 ARG B O 1
ATOM 2976 N N . ALA B 1 100 ? 69.818 -8.450 145.086 1.00 28.13 141 ALA B N 1
ATOM 2977 C CA . ALA B 1 100 ? 69.758 -9.795 144.527 1.00 27.24 141 ALA B CA 1
ATOM 2978 C C . ALA B 1 100 ? 68.462 -10.525 144.858 1.00 30.53 141 ALA B C 1
ATOM 2979 O O . ALA B 1 100 ? 68.229 -11.602 144.298 1.00 34.73 141 ALA B O 1
ATOM 2981 N N . THR B 1 101 ? 67.616 -9.969 145.732 1.00 23.28 142 THR B N 1
ATOM 2982 C CA . THR B 1 101 ? 66.420 -10.686 146.170 1.00 25.84 142 THR B CA 1
ATOM 2983 C C . THR B 1 101 ? 65.449 -10.907 145.019 1.00 32.83 142 THR B C 1
ATOM 2984 O O . THR B 1 101 ? 64.824 -11.971 144.919 1.00 33.22 142 THR B O 1
ATOM 2988 N N . ASN B 1 102 ? 65.312 -9.917 144.132 1.00 29.08 143 ASN B N 1
ATOM 2989 C CA . ASN B 1 102 ? 64.408 -10.067 143.000 1.00 28.18 143 ASN B CA 1
ATOM 2990 C C . ASN B 1 102 ? 64.815 -11.214 142.091 1.00 25.81 143 ASN B C 1
ATOM 2991 O O . ASN B 1 102 ? 64.009 -11.648 141.263 1.00 30.01 143 ASN B O 1
ATOM 2996 N N . ILE B 1 103 ? 66.041 -11.702 142.222 1.00 26.73 144 ILE B N 1
ATOM 2997 C CA . ILE B 1 103 ? 66.563 -12.789 141.404 1.00 25.50 144 ILE B CA 1
ATOM 2998 C C . ILE B 1 103 ? 66.516 -14.110 142.149 1.00 30.86 144 ILE B C 1
ATOM 2999 O O . ILE B 1 103 ? 65.941 -15.082 141.663 1.00 28.19 144 ILE B O 1
ATOM 3004 N N . LEU B 1 104 ? 67.109 -14.141 143.348 1.00 23.27 145 LEU B N 1
ATOM 3005 C CA . LEU B 1 104 ? 67.446 -15.354 144.084 1.00 20.87 145 LEU B CA 1
ATOM 3006 C C . LEU B 1 104 ? 66.463 -15.702 145.194 1.00 28.46 145 LEU B C 1
ATOM 3007 O O . LEU B 1 104 ? 66.611 -16.760 145.820 1.00 25.41 145 LEU B O 1
ATOM 3012 N N . GLY B 1 105 ? 65.501 -14.833 145.487 1.00 25.65 146 GLY B N 1
ATOM 3013 C CA . GLY B 1 105 ? 64.630 -15.088 146.617 1.00 17.69 146 GLY B CA 1
ATOM 3014 C C . GLY B 1 105 ? 65.317 -14.771 147.935 1.00 30.10 146 GLY B C 1
ATOM 3015 O O . GLY B 1 105 ? 66.335 -14.057 147.998 1.00 30.62 146 GLY B O 1
ATOM 3016 N N . ASP B 1 106 ? 64.745 -15.314 149.009 1.00 23.16 147 ASP B N 1
ATOM 3017 C CA . ASP B 1 106 ? 65.326 -15.115 150.326 1.00 22.55 147 ASP B CA 1
ATOM 3018 C C . ASP B 1 106 ? 64.790 -16.155 151.287 1.00 25.84 147 ASP B C 1
ATOM 3019 O O . ASP B 1 106 ? 63.635 -16.573 151.190 1.00 29.10 147 ASP B O 1
ATOM 3024 N N . PHE B 1 107 ? 65.647 -16.553 152.222 1.00 22.89 148 PHE B N 1
ATOM 3025 C CA . PHE B 1 107 ? 65.195 -17.307 153.373 1.00 28.79 148 PHE B CA 1
ATOM 3026 C C . PHE B 1 107 ? 64.277 -16.436 154.214 1.00 29.34 148 PHE B C 1
ATOM 3027 O O . PHE B 1 107 ? 64.377 -15.208 154.182 1.00 29.75 148 PHE B O 1
ATOM 3035 N N . PRO B 1 108 ? 63.395 -17.044 154.999 1.00 25.86 149 PRO B N 1
ATOM 3036 C CA . PRO B 1 108 ? 62.737 -16.293 156.073 1.00 25.17 149 PRO B CA 1
ATOM 3037 C C . PRO B 1 108 ? 63.770 -15.852 157.097 1.00 27.15 149 PRO B C 1
ATOM 3038 O O . PRO B 1 108 ? 64.926 -16.278 157.083 1.00 27.72 149 PRO B O 1
ATOM 3042 N N . SER B 1 109 ? 63.350 -14.973 157.995 1.00 30.38 150 SER B N 1
ATOM 3043 C CA . SER B 1 109 ? 64.222 -14.629 159.098 1.00 28.73 150 SER B CA 1
ATOM 3044 C C . SER B 1 109 ? 64.453 -15.874 159.948 1.00 27.69 150 SER B C 1
ATOM 3045 O O . SER B 1 109 ? 63.568 -16.726 160.065 1.00 31.75 150 SER B O 1
ATOM 3048 N N . PRO B 1 110 ? 65.647 -16.024 160.513 1.00 24.95 151 PRO B N 1
ATOM 3049 C CA . PRO B 1 110 ? 65.907 -17.173 161.390 1.00 20.20 151 PRO B CA 1
ATOM 3050 C C . PRO B 1 110 ? 64.842 -17.395 162.445 1.00 28.49 151 PRO B C 1
ATOM 3051 O O . PRO B 1 110 ? 64.547 -18.548 162.782 1.00 34.87 151 PRO B O 1
ATOM 3055 N N . ARG B 1 111 ? 64.233 -16.330 162.964 1.00 33.02 152 ARG B N 1
ATOM 3056 C CA . ARG B 1 111 ? 63.188 -16.516 163.963 1.00 32.96 152 ARG B CA 1
ATOM 3057 C C . ARG B 1 111 ? 61.956 -17.182 163.357 1.00 26.41 152 ARG B C 1
ATOM 3058 O O . ARG B 1 111 ? 61.359 -18.070 163.973 1.00 33.51 152 ARG B O 1
ATOM 3066 N N . VAL B 1 112 ? 61.566 -16.771 162.150 1.00 28.14 153 VAL B N 1
ATOM 3067 C CA . VAL B 1 112 ? 60.420 -17.387 161.481 1.00 33.29 153 VAL B CA 1
ATOM 3068 C C . VAL B 1 112 ? 60.703 -18.853 161.146 1.00 29.84 153 VAL B C 1
ATOM 3069 O O . VAL B 1 112 ? 59.830 -19.716 161.296 1.00 32.95 153 VAL B O 1
ATOM 3081 N N . ALA B 1 114 ? 62.704 -21.091 162.681 1.00 32.94 155 ALA B N 1
ATOM 3082 C CA . ALA B 1 114 ? 62.622 -21.953 163.853 1.00 32.60 155 ALA B CA 1
ATOM 3083 C C . ALA B 1 114 ? 61.239 -21.928 164.490 1.00 34.06 155 ALA B C 1
ATOM 3084 O O . ALA B 1 114 ? 60.835 -22.917 165.110 1.00 43.86 155 ALA B O 1
ATOM 3086 N N . GLN B 1 115 ? 60.510 -20.816 164.356 1.00 32.62 156 GLN B N 1
ATOM 3087 C CA . GLN B 1 115 ? 59.147 -20.749 164.880 1.00 32.41 156 GLN B CA 1
ATOM 3088 C C . GLN B 1 115 ? 58.204 -21.669 164.120 1.00 32.95 156 GLN B C 1
ATOM 3089 O O . GLN B 1 115 ? 57.323 -22.295 164.718 1.00 34.49 156 GLN B O 1
ATOM 3095 N N . THR B 1 116 ? 58.336 -21.734 162.797 1.00 31.90 157 THR B N 1
ATOM 3096 C CA . THR B 1 116 ? 57.291 -22.332 161.978 1.00 30.78 157 THR B CA 1
ATOM 3097 C C . THR B 1 116 ? 57.729 -23.559 161.196 1.00 31.21 157 THR B C 1
ATOM 3098 O O . THR B 1 116 ? 56.863 -24.282 160.693 1.00 38.15 157 THR B O 1
ATOM 3110 N N . THR B 1 118 ? 60.373 -27.191 160.602 1.00 37.78 159 THR B N 1
ATOM 3111 C CA . THR B 1 118 ? 61.211 -28.207 161.221 1.00 38.11 159 THR B CA 1
ATOM 3112 C C . THR B 1 118 ? 62.652 -28.056 160.749 1.00 37.47 159 THR B C 1
ATOM 3113 O O . THR B 1 118 ? 62.910 -27.468 159.695 1.00 36.37 159 THR B O 1
ATOM 3117 N N . PRO B 1 119 ? 63.614 -28.587 161.512 1.00 32.32 160 PRO B N 1
ATOM 3118 C CA . PRO B 1 119 ? 65.000 -28.594 161.024 1.00 22.38 160 PRO B CA 1
ATOM 3119 C C . PRO B 1 119 ? 65.160 -29.263 159.671 1.00 31.24 160 PRO B C 1
ATOM 3120 O O . PRO B 1 119 ? 66.037 -28.870 158.894 1.00 31.61 160 PRO B O 1
ATOM 3124 N N . GLU B 1 120 ? 64.334 -30.259 159.358 1.00 33.78 161 GLU B N 1
ATOM 3125 C CA . GLU B 1 120 ? 64.415 -30.896 158.048 1.00 28.89 161 GLU B CA 1
ATOM 3126 C C . GLU B 1 120 ? 63.935 -29.956 156.952 1.00 34.60 161 GLU B C 1
ATOM 3127 O O . GLU B 1 120 ? 64.499 -29.936 155.850 1.00 41.22 161 GLU B O 1
ATOM 3133 N N . GLN B 1 121 ? 62.885 -29.179 157.226 1.00 25.73 162 GLN B N 1
ATOM 3134 C CA . GLN B 1 121 ? 62.409 -28.227 156.229 1.00 26.42 162 GLN B CA 1
ATOM 3135 C C . GLN B 1 121 ? 63.457 -27.158 155.950 1.00 34.78 162 GLN B C 1
ATOM 3136 O O . GLN B 1 121 ? 63.667 -26.771 154.791 1.00 33.69 162 GLN B O 1
ATOM 3142 N N . VAL B 1 122 ? 64.141 -26.689 156.996 1.00 21.27 163 VAL B N 1
ATOM 3143 C CA . VAL B 1 122 ? 65.152 -25.653 156.815 1.00 27.07 163 VAL B CA 1
ATOM 3144 C C . VAL B 1 122 ? 66.322 -26.182 155.996 1.00 30.93 163 VAL B C 1
ATOM 3145 O O . VAL B 1 122 ? 66.831 -25.497 155.100 1.00 34.67 163 VAL B O 1
ATOM 3149 N N . GLU B 1 123 ? 66.752 -27.415 156.265 1.00 29.85 164 GLU B N 1
ATOM 3150 C CA . GLU B 1 123 ? 67.819 -28.003 155.462 1.00 31.45 164 GLU B CA 1
ATOM 3151 C C . GLU B 1 123 ? 67.381 -28.171 154.015 1.00 31.19 164 GLU B C 1
ATOM 3152 O O . GLU B 1 123 ? 68.128 -27.836 153.090 1.00 30.69 164 GLU B O 1
ATOM 3158 N N . ASP B 1 124 ? 66.167 -28.679 153.800 1.00 33.52 165 ASP B N 1
ATOM 3159 C CA . ASP B 1 124 ? 65.660 -28.808 152.438 1.00 34.98 165 ASP B CA 1
ATOM 3160 C C . ASP B 1 124 ? 65.509 -27.445 151.775 1.00 33.35 165 ASP B C 1
ATOM 3161 O O . ASP B 1 124 ? 65.740 -27.307 150.567 1.00 30.41 165 ASP B O 1
ATOM 3166 N N . LEU B 1 125 ? 65.118 -26.424 152.547 1.00 28.65 166 LEU B N 1
ATOM 3167 C CA . LEU B 1 125 ? 64.993 -25.087 151.978 1.00 21.88 166 LEU B CA 1
ATOM 3168 C C . LEU B 1 125 ? 66.349 -24.561 151.520 1.00 21.35 166 LEU B C 1
ATOM 3169 O O . LEU B 1 125 ? 66.458 -23.959 150.447 1.00 24.65 166 LEU B O 1
ATOM 3174 N N . ALA B 1 126 ? 67.398 -24.794 152.312 1.00 26.43 167 ALA B N 1
ATOM 3175 C CA . ALA B 1 126 ? 68.722 -24.290 151.952 1.00 28.14 167 ALA B CA 1
ATOM 3176 C C . ALA B 1 126 ? 69.283 -24.995 150.726 1.00 32.57 167 ALA B C 1
ATOM 3177 O O . ALA B 1 126 ? 70.031 -24.392 149.947 1.00 30.95 167 ALA B O 1
ATOM 3179 N N . GLU B 1 127 ? 68.944 -26.266 150.543 1.00 30.44 168 GLU B N 1
ATOM 3180 C CA . GLU B 1 127 ? 69.384 -26.970 149.350 1.00 34.71 168 GLU B CA 1
ATOM 3181 C C . GLU B 1 127 ? 68.730 -26.384 148.103 1.00 28.31 168 GLU B C 1
ATOM 3182 O O . GLU B 1 127 ? 69.396 -26.166 147.086 1.00 29.88 168 GLU B O 1
ATOM 3188 N N . ILE B 1 128 ? 67.433 -26.088 148.178 1.00 25.77 169 ILE B N 1
ATOM 3189 C CA . ILE B 1 128 ? 66.722 -25.519 147.036 1.00 22.04 169 ILE B CA 1
ATOM 3190 C C . ILE B 1 128 ? 67.203 -24.102 146.745 1.00 22.08 169 ILE B C 1
ATOM 3191 O O . ILE B 1 128 ? 67.592 -23.777 145.619 1.00 32.28 169 ILE B O 1
ATOM 3196 N N . LEU B 1 129 ? 67.147 -23.221 147.745 1.00 24.78 170 LEU B N 1
ATOM 3197 C CA . LEU B 1 129 ? 67.583 -21.848 147.515 1.00 27.16 170 LEU B CA 1
ATOM 3198 C C . LEU B 1 129 ? 69.062 -21.798 147.162 1.00 27.80 170 LEU B C 1
ATOM 3199 O O . LEU B 1 129 ? 69.480 -21.000 146.314 1.00 30.39 170 LEU B O 1
ATOM 3204 N N . GLY B 1 130 ? 69.871 -22.656 147.784 1.00 23.68 171 GLY B N 1
ATOM 3205 C CA . GLY B 1 130 ? 71.277 -22.713 147.425 1.00 30.05 171 GLY B CA 1
ATOM 3206 C C . GLY B 1 130 ? 71.506 -23.148 145.990 1.00 30.74 171 GLY B C 1
ATOM 3207 O O . GLY B 1 130 ? 72.529 -22.807 145.387 1.00 31.83 171 GLY B O 1
ATOM 3208 N N . THR B 1 131 ? 70.565 -23.907 145.422 1.00 26.32 172 THR B N 1
ATOM 3209 C CA . THR B 1 131 ? 70.667 -24.271 144.012 1.00 25.14 172 THR B CA 1
ATOM 3210 C C . THR B 1 131 ? 70.665 -23.032 143.126 1.00 24.75 172 THR B C 1
ATOM 3211 O O . THR B 1 131 ? 71.457 -22.931 142.181 1.00 28.26 172 THR B O 1
ATOM 3215 N N . GLY B 1 132 ? 69.793 -22.068 143.428 1.00 18.18 173 GLY B N 1
ATOM 3216 C CA . GLY B 1 132 ? 69.780 -20.829 142.665 1.00 22.73 173 GLY B CA 1
ATOM 3217 C C . GLY B 1 132 ? 71.034 -20.001 142.870 1.00 33.41 173 GLY B C 1
ATOM 3218 O O . GLY B 1 132 ? 71.531 -19.371 141.932 1.00 32.54 173 GLY B O 1
ATOM 3219 N N . LEU B 1 133 ? 71.556 -19.978 144.103 1.00 27.66 174 LEU B N 1
ATOM 3220 C CA . LEU B 1 133 ? 72.823 -19.301 144.362 1.00 26.48 174 LEU B CA 1
ATOM 3221 C C . LEU B 1 133 ? 73.947 -19.942 143.564 1.00 33.93 174 LEU B C 1
ATOM 3222 O O . LEU B 1 133 ? 74.722 -19.251 142.895 1.00 30.19 174 LEU B O 1
ATOM 3227 N N . ALA B 1 134 ? 74.052 -21.273 143.627 1.00 35.24 175 ALA B N 1
ATOM 3228 C CA . ALA B 1 134 ? 75.118 -21.956 142.905 1.00 33.29 175 ALA B CA 1
ATOM 3229 C C . ALA B 1 134 ? 75.032 -21.680 141.414 1.00 34.68 175 ALA B C 1
ATOM 3230 O O . ALA B 1 134 ? 76.038 -21.343 140.782 1.00 32.63 175 ALA B O 1
ATOM 3232 N N . ALA B 1 135 ? 73.827 -21.773 140.842 1.00 36.09 176 ALA B N 1
ATOM 3233 C CA . ALA B 1 135 ? 73.660 -21.565 139.408 1.00 28.49 176 ALA B CA 1
ATOM 3234 C C . ALA B 1 135 ? 74.081 -20.169 138.969 1.00 31.05 176 ALA B C 1
ATOM 3235 O O . ALA B 1 135 ? 74.283 -19.942 137.773 1.00 39.64 176 ALA B O 1
ATOM 3237 N N . HIS B 1 136 ? 74.217 -19.226 139.897 1.00 32.92 177 HIS B N 1
ATOM 3238 C CA . HIS B 1 136 ? 74.663 -17.886 139.553 1.00 32.00 177 HIS B CA 1
ATOM 3239 C C . HIS B 1 136 ? 76.104 -17.629 139.965 1.00 29.68 177 HIS B C 1
ATOM 3240 O O . HIS B 1 136 ? 76.573 -16.494 139.855 1.00 33.61 177 HIS B O 1
ATOM 3247 N N . GLY B 1 137 ? 76.821 -18.653 140.422 1.00 30.15 178 GLY B N 1
ATOM 3248 C CA . GLY B 1 137 ? 78.248 -18.539 140.632 1.00 29.91 178 GLY B CA 1
ATOM 3249 C C . GLY B 1 137 ? 78.661 -18.157 142.030 1.00 32.41 178 GLY B C 1
ATOM 3250 O O . GLY B 1 137 ? 79.851 -17.924 142.266 1.00 41.97 178 GLY B O 1
ATOM 3251 N N . VAL B 1 138 ? 77.720 -18.059 142.960 1.00 27.76 179 VAL B N 1
ATOM 3252 C CA . VAL B 1 138 ? 78.076 -17.893 144.357 1.00 27.72 179 VAL B CA 1
ATOM 3253 C C . VAL B 1 138 ? 78.772 -19.155 144.839 1.00 28.91 179 VAL B C 1
ATOM 3254 O O . VAL B 1 138 ? 78.364 -20.272 144.501 1.00 33.54 179 VAL B O 1
ATOM 3258 N N . THR B 1 139 ? 79.853 -18.990 145.606 1.00 26.79 180 THR B N 1
ATOM 3259 C CA . THR B 1 139 ? 80.515 -20.128 146.234 1.00 28.27 180 THR B CA 1
ATOM 3260 C C . THR B 1 139 ? 80.536 -20.055 147.753 1.00 31.54 180 THR B C 1
ATOM 3261 O O . THR B 1 139 ? 80.734 -21.090 148.400 1.00 30.53 180 THR B O 1
ATOM 3265 N N . VAL B 1 140 ? 80.327 -18.880 148.336 1.00 29.89 181 VAL B N 1
ATOM 3266 C CA . VAL B 1 140 ? 80.329 -18.696 149.777 1.00 27.01 181 VAL B CA 1
ATOM 3267 C C . VAL B 1 140 ? 79.080 -17.912 150.165 1.00 28.77 181 VAL B C 1
ATOM 3268 O O . VAL B 1 140 ? 78.716 -16.937 149.500 1.00 21.84 181 VAL B O 1
ATOM 3272 N N . ASN B 1 141 ? 78.411 -18.351 151.231 1.00 24.78 182 ASN B N 1
ATOM 3273 C CA . ASN B 1 141 ? 77.279 -17.630 151.797 1.00 21.12 182 ASN B CA 1
ATOM 3274 C C . ASN B 1 141 ? 77.635 -17.243 153.222 1.00 26.66 182 ASN B C 1
ATOM 3275 O O . ASN B 1 141 ? 77.966 -18.107 154.040 1.00 31.25 182 ASN B O 1
ATOM 3280 N N . PHE B 1 142 ? 77.590 -15.941 153.512 1.00 26.09 183 PHE B N 1
ATOM 3281 C CA . PHE B 1 142 ? 77.856 -15.439 154.858 1.00 22.14 183 PHE B CA 1
ATOM 3282 C C . PHE B 1 142 ? 76.610 -15.658 155.718 1.00 27.69 183 PHE B C 1
ATOM 3283 O O . PHE B 1 142 ? 75.882 -14.732 156.081 1.00 31.92 183 PHE B O 1
ATOM 3291 N N . ALA B 1 143 ? 76.369 -16.929 156.025 1.00 27.84 184 ALA B N 1
ATOM 3292 C CA . ALA B 1 143 ? 75.211 -17.399 156.777 1.00 27.79 184 ALA B CA 1
ATOM 3293 C C . ALA B 1 143 ? 75.434 -18.873 157.081 1.00 26.73 184 ALA B C 1
ATOM 3294 O O . ALA B 1 143 ? 76.153 -19.542 156.329 1.00 29.26 184 ALA B O 1
ATOM 3296 N N . PRO B 1 144 ? 74.836 -19.428 158.150 1.00 25.42 185 PRO B N 1
ATOM 3297 C CA . PRO B 1 144 ? 73.846 -18.818 159.049 1.00 24.14 185 PRO B CA 1
ATOM 3298 C C . PRO B 1 144 ? 74.403 -17.987 160.203 1.00 26.39 185 PRO B C 1
ATOM 3299 O O . PRO B 1 144 ? 75.520 -18.188 160.671 1.00 31.11 185 PRO B O 1
ATOM 3303 N N . VAL B 1 145 ? 73.589 -17.039 160.663 1.00 26.97 186 VAL B N 1
ATOM 3304 C CA . VAL B 1 145 ? 73.779 -16.498 161.998 1.00 31.40 186 VAL B CA 1
ATOM 3305 C C . VAL B 1 145 ? 73.586 -17.627 162.996 1.00 30.06 186 VAL B C 1
ATOM 3306 O O . VAL B 1 145 ? 72.660 -18.433 162.867 1.00 35.99 186 VAL B O 1
ATOM 3310 N N . VAL B 1 146 ? 74.463 -17.708 163.991 1.00 23.11 187 VAL B N 1
ATOM 3311 C CA . VAL B 1 146 ? 74.294 -18.694 165.048 1.00 31.33 187 VAL B CA 1
ATOM 3312 C C . VAL B 1 146 ? 74.051 -18.040 166.397 1.00 35.18 187 VAL B C 1
ATOM 3313 O O . VAL B 1 146 ? 74.051 -18.725 167.418 1.00 41.93 187 VAL B O 1
ATOM 3317 N N . ASP B 1 147 ? 73.845 -16.722 166.419 1.00 33.23 188 ASP B N 1
ATOM 3318 C CA . ASP B 1 147 ? 73.438 -16.040 167.641 1.00 38.52 188 ASP B CA 1
ATOM 3319 C C . ASP B 1 147 ? 72.172 -16.689 168.194 1.00 44.24 188 ASP B C 1
ATOM 3320 O O . ASP B 1 147 ? 71.191 -16.886 167.470 1.00 42.86 188 ASP B O 1
ATOM 3325 N N . VAL B 1 148 ? 72.210 -17.043 169.480 1.00 37.51 189 VAL B N 1
ATOM 3326 C CA . VAL B 1 148 ? 71.146 -17.855 170.069 1.00 38.78 189 VAL B CA 1
ATOM 3327 C C . VAL B 1 148 ? 69.808 -17.129 170.021 1.00 44.53 189 VAL B C 1
ATOM 3328 O O . VAL B 1 148 ? 68.760 -17.742 169.767 1.00 44.42 189 VAL B O 1
ATOM 3332 N N . ASP B 1 149 ? 69.814 -15.819 170.269 1.00 40.50 190 ASP B N 1
ATOM 3333 C CA . ASP B 1 149 ? 68.561 -15.073 170.309 1.00 45.74 190 ASP B CA 1
ATOM 3334 C C . ASP B 1 149 ? 67.962 -14.859 168.925 1.00 42.30 190 ASP B C 1
ATOM 3335 O O . ASP B 1 149 ? 66.775 -14.529 168.827 1.00 43.73 190 ASP B O 1
ATOM 3340 N N . ALA B 1 150 ? 68.746 -15.043 167.857 1.00 37.97 191 ALA B N 1
ATOM 3341 C CA . ALA B 1 150 ? 68.216 -14.832 166.513 1.00 37.58 191 ALA B CA 1
ATOM 3342 C C . ALA B 1 150 ? 67.287 -15.960 166.089 1.00 36.10 191 ALA B C 1
ATOM 3343 O O . ALA B 1 150 ? 66.410 -15.750 165.244 1.00 32.26 191 ALA B O 1
ATOM 3345 N N . TRP B 1 151 ? 67.470 -17.157 166.643 1.00 34.96 192 TRP B N 1
ATOM 3346 C CA . TRP B 1 151 ? 66.608 -18.292 166.342 1.00 38.43 192 TRP B CA 1
ATOM 3347 C C . TRP B 1 151 ? 65.506 -18.477 167.372 1.00 45.05 192 TRP B C 1
ATOM 3348 O O . TRP B 1 151 ? 64.687 -19.390 167.230 1.00 41.50 192 TRP B O 1
ATOM 3359 N N . GLY B 1 152 ? 65.473 -17.647 168.411 1.00 51.69 193 GLY B N 1
ATOM 3360 C CA . GLY B 1 152 ? 64.454 -17.716 169.427 1.00 53.33 193 GLY B CA 1
ATOM 3361 C C . GLY B 1 152 ? 63.508 -16.532 169.378 1.00 62.92 193 GLY B C 1
ATOM 3362 O O . GLY B 1 152 ? 63.575 -15.673 168.495 1.00 53.87 193 GLY B O 1
ATOM 3363 N N . LEU B 1 153 ? 62.615 -16.498 170.366 1.00 69.29 194 LEU B N 1
ATOM 3364 C CA . LEU B 1 153 ? 61.638 -15.435 170.516 1.00 75.25 194 LEU B CA 1
ATOM 3365 C C . LEU B 1 153 ? 62.283 -14.210 171.164 1.00 72.76 194 LEU B C 1
ATOM 3366 O O . LEU B 1 153 ? 63.197 -14.345 171.981 1.00 74.24 194 LEU B O 1
ATOM 3371 N N . PRO B 1 154 ? 61.829 -13.007 170.813 1.00 74.66 195 PRO B N 1
ATOM 3372 C CA . PRO B 1 154 ? 62.450 -11.791 171.355 1.00 83.92 195 PRO B CA 1
ATOM 3373 C C . PRO B 1 154 ? 62.193 -11.646 172.850 1.00 94.15 195 PRO B C 1
ATOM 3374 O O . PRO B 1 154 ? 61.413 -12.384 173.455 1.00 99.43 195 PRO B O 1
ATOM 3378 N N . VAL B 1 155 ? 62.875 -10.662 173.438 1.00 99.44 196 VAL B N 1
ATOM 3379 C CA . VAL B 1 155 ? 62.841 -10.382 174.879 1.00 106.52 196 VAL B CA 1
ATOM 3380 C C . VAL B 1 155 ? 63.178 -11.635 175.684 1.00 113.18 196 VAL B C 1
ATOM 3381 O O . VAL B 1 155 ? 64.350 -11.965 175.877 1.00 113.79 196 VAL B O 1
ATOM 3385 N N . SER B 1 160 ? 70.718 -10.668 179.131 1.00 91.99 201 SER B N 1
ATOM 3386 C CA . SER B 1 160 ? 70.228 -11.929 179.681 1.00 97.10 201 SER B CA 1
ATOM 3387 C C . SER B 1 160 ? 68.844 -12.277 179.133 1.00 102.81 201 SER B C 1
ATOM 3388 O O . SER B 1 160 ? 67.929 -11.451 179.151 1.00 100.53 201 SER B O 1
ATOM 3390 N N . PHE B 1 161 ? 68.705 -13.508 178.641 1.00 108.89 202 PHE B N 1
ATOM 3391 C CA . PHE B 1 161 ? 67.443 -14.000 178.105 1.00 109.34 202 PHE B CA 1
ATOM 3392 C C . PHE B 1 161 ? 67.401 -15.512 178.273 1.00 101.17 202 PHE B C 1
ATOM 3393 O O . PHE B 1 161 ? 68.382 -16.142 178.677 1.00 92.11 202 PHE B O 1
ATOM 3395 N N . SER B 1 162 ? 66.250 -16.094 177.943 1.00 100.03 203 SER B N 1
ATOM 3396 C CA . SER B 1 162 ? 65.993 -17.504 178.205 1.00 102.39 203 SER B CA 1
ATOM 3397 C C . SER B 1 162 ? 65.765 -18.300 176.923 1.00 92.92 203 SER B C 1
ATOM 3398 O O . SER B 1 162 ? 64.997 -19.263 176.915 1.00 100.45 203 SER B O 1
ATOM 3401 N N . ASN B 1 163 ? 66.426 -17.923 175.833 1.00 75.07 204 ASN B N 1
ATOM 3402 C CA . ASN B 1 163 ? 66.329 -18.730 174.626 1.00 69.13 204 ASN B CA 1
ATOM 3403 C C . ASN B 1 163 ? 67.226 -19.964 174.747 1.00 68.15 204 ASN B C 1
ATOM 3404 O O . ASN B 1 163 ? 68.010 -20.106 175.690 1.00 74.98 204 ASN B O 1
ATOM 3409 N N . ASP B 1 164 ? 67.098 -20.876 173.784 1.00 47.45 205 ASP B N 1
ATOM 3410 C CA . ASP B 1 164 ? 67.779 -22.161 173.881 1.00 45.56 205 ASP B CA 1
ATOM 3411 C C . ASP B 1 164 ? 68.925 -22.237 172.881 1.00 46.44 205 ASP B C 1
ATOM 3412 O O . ASP B 1 164 ? 68.684 -22.226 171.667 1.00 45.55 205 ASP B O 1
ATOM 3417 N N . PRO B 1 165 ? 70.175 -22.335 173.339 1.00 39.86 206 PRO B N 1
ATOM 3418 C CA . PRO B 1 165 ? 71.293 -22.482 172.390 1.00 41.56 206 PRO B CA 1
ATOM 3419 C C . PRO B 1 165 ? 71.228 -23.759 171.566 1.00 41.70 206 PRO B C 1
ATOM 3420 O O . PRO B 1 165 ? 71.656 -23.759 170.400 1.00 42.58 206 PRO B O 1
ATOM 3424 N N . ALA B 1 166 ? 70.707 -24.848 172.139 1.00 32.73 207 ALA B N 1
ATOM 3425 C CA . ALA B 1 166 ? 70.562 -26.092 171.386 1.00 35.17 207 ALA B CA 1
ATOM 3426 C C . ALA B 1 166 ? 69.668 -25.915 170.165 1.00 36.81 207 ALA B C 1
ATOM 3427 O O . ALA B 1 166 ? 69.870 -26.587 169.147 1.00 39.45 207 ALA B O 1
ATOM 3429 N N . VAL B 1 167 ? 68.675 -25.027 170.243 1.00 33.53 208 VAL B N 1
ATOM 3430 C CA . VAL B 1 167 ? 67.826 -24.782 169.083 1.00 34.44 208 VAL B CA 1
ATOM 3431 C C . VAL B 1 167 ? 68.607 -24.049 168.006 1.00 36.82 208 VAL B C 1
ATOM 3432 O O . VAL B 1 167 ? 68.592 -24.440 166.831 1.00 37.45 208 VAL B O 1
ATOM 3436 N N . ALA B 1 168 ? 69.303 -22.974 168.389 1.00 35.31 209 ALA B N 1
ATOM 3437 C CA . ALA B 1 168 ? 70.115 -22.248 167.420 1.00 33.22 209 ALA B CA 1
ATOM 3438 C C . ALA B 1 168 ? 71.131 -23.169 166.769 1.00 30.80 209 ALA B C 1
ATOM 3439 O O . ALA B 1 168 ? 71.335 -23.121 165.551 1.00 36.75 209 ALA B O 1
ATOM 3441 N N . ALA B 1 169 ? 71.765 -24.026 167.566 1.00 30.37 210 ALA B N 1
ATOM 3442 C CA . ALA B 1 169 ? 72.733 -24.965 167.013 1.00 37.64 210 ALA B CA 1
ATOM 3443 C C . ALA B 1 169 ? 72.071 -25.930 166.035 1.00 37.12 210 ALA B C 1
ATOM 3444 O O . ALA B 1 169 ? 72.622 -26.219 164.967 1.00 33.35 210 ALA B O 1
ATOM 3446 N N . THR B 1 170 ? 70.888 -26.438 166.387 1.00 37.22 211 THR B N 1
ATOM 3447 C CA . THR B 1 170 ? 70.216 -27.427 165.552 1.00 32.13 211 THR B CA 1
ATOM 3448 C C . THR B 1 170 ? 69.816 -26.831 164.210 1.00 29.87 211 THR B C 1
ATOM 3449 O O . THR B 1 170 ? 70.059 -27.432 163.158 1.00 36.61 211 THR B O 1
ATOM 3453 N N . TYR B 1 171 ? 69.214 -25.641 164.222 1.00 28.04 212 TYR B N 1
ATOM 3454 C CA . TYR B 1 171 ? 68.743 -25.059 162.970 1.00 32.76 212 TYR B CA 1
ATOM 3455 C C . TYR B 1 171 ? 69.900 -24.526 162.135 1.00 33.70 212 TYR B C 1
ATOM 3456 O O . TYR B 1 171 ? 69.893 -24.662 160.906 1.00 37.77 212 TYR B O 1
ATOM 3465 N N . ALA B 1 172 ? 70.912 -23.932 162.778 1.00 29.74 213 ALA B N 1
ATOM 3466 C CA . ALA B 1 172 ? 72.071 -23.460 162.025 1.00 28.40 213 ALA B CA 1
ATOM 3467 C C . ALA B 1 172 ? 72.792 -24.618 161.355 1.00 25.65 213 ALA B C 1
ATOM 3468 O O . ALA B 1 172 ? 73.260 -24.497 160.218 1.00 28.67 213 ALA B O 1
ATOM 3470 N N . THR B 1 173 ? 72.892 -25.750 162.050 1.00 28.95 214 THR B N 1
ATOM 3471 C CA . THR B 1 173 ? 73.540 -26.926 161.484 1.00 31.13 214 THR B CA 1
ATOM 3472 C C . THR B 1 173 ? 72.760 -27.447 160.289 1.00 32.36 214 THR B C 1
ATOM 3473 O O . THR B 1 173 ? 73.344 -27.779 159.249 1.00 39.51 214 THR B O 1
ATOM 3477 N N . ALA B 1 174 ? 71.434 -27.503 160.411 1.00 30.24 215 ALA B N 1
ATOM 3478 C CA . ALA B 1 174 ? 70.602 -27.947 159.300 1.00 30.68 215 ALA B CA 1
ATOM 3479 C C . ALA B 1 174 ? 70.730 -26.999 158.115 1.00 32.11 215 ALA B C 1
ATOM 3480 O O . ALA B 1 174 ? 70.958 -27.428 156.975 1.00 34.68 215 ALA B O 1
ATOM 3482 N N . PHE B 1 175 ? 70.564 -25.702 158.372 1.00 30.16 216 PHE B N 1
ATOM 3483 C CA . PHE B 1 175 ? 70.741 -24.682 157.343 1.00 26.42 216 PHE B CA 1
ATOM 3484 C C . PHE B 1 175 ? 72.059 -24.877 156.599 1.00 28.42 216 PHE B C 1
ATOM 3485 O O . PHE B 1 175 ? 72.090 -24.919 155.363 1.00 37.28 216 PHE B O 1
ATOM 3493 N N . ALA B 1 176 ? 73.156 -25.027 157.346 1.00 31.82 217 ALA B N 1
ATOM 3494 C CA . ALA B 1 176 ? 74.477 -25.185 156.745 1.00 27.55 217 ALA B CA 1
ATOM 3495 C C . ALA B 1 176 ? 74.601 -26.480 155.946 1.00 28.32 217 ALA B C 1
ATOM 3496 O O . ALA B 1 176 ? 75.281 -26.505 154.913 1.00 26.50 217 ALA B O 1
ATOM 3498 N N . LYS B 1 177 ? 73.964 -27.561 156.403 1.00 31.44 218 LYS B N 1
ATOM 3499 C CA . LYS B 1 177 ? 74.055 -28.832 155.687 1.00 36.39 218 LYS B CA 1
ATOM 3500 C C . LYS B 1 177 ? 73.358 -28.758 154.339 1.00 34.26 218 LYS B C 1
ATOM 3501 O O . LYS B 1 177 ? 73.816 -29.362 153.362 1.00 41.51 218 LYS B O 1
ATOM 3507 N N . GLY B 1 178 ? 72.233 -28.045 154.270 1.00 30.54 219 GLY B N 1
ATOM 3508 C CA . GLY B 1 178 ? 71.544 -27.900 152.999 1.00 27.32 219 GLY B CA 1
ATOM 3509 C C . GLY B 1 178 ? 72.344 -27.108 151.982 1.00 28.36 219 GLY B C 1
ATOM 3510 O O . GLY B 1 178 ? 72.334 -27.427 150.788 1.00 29.50 219 GLY B O 1
ATOM 3511 N N . LEU B 1 179 ? 73.049 -26.066 152.437 1.00 31.80 220 LEU B N 1
ATOM 3512 C CA . LEU B 1 179 ? 73.899 -25.291 151.536 1.00 28.74 220 LEU B CA 1
ATOM 3513 C C . LEU B 1 179 ? 75.052 -26.131 151.003 1.00 27.98 220 LEU B C 1
ATOM 3514 O O . LEU B 1 179 ? 75.374 -26.063 149.813 1.00 31.12 220 LEU B O 1
ATOM 3519 N N . SER B 1 180 ? 75.687 -26.927 151.873 1.00 26.68 221 SER B N 1
ATOM 3520 C CA . SER B 1 180 ? 76.830 -27.739 151.459 1.00 30.96 221 SER B CA 1
ATOM 3521 C C . SER B 1 180 ? 76.450 -28.770 150.407 1.00 38.55 221 SER B C 1
ATOM 3522 O O . SER B 1 180 ? 77.275 -29.107 149.549 1.00 37.54 221 SER B O 1
ATOM 3525 N N . LYS B 1 181 ? 75.217 -29.290 150.464 1.00 36.01 222 LYS B N 1
ATOM 3526 C CA . LYS B 1 181 ? 74.788 -30.300 149.501 1.00 33.93 222 LYS B CA 1
ATOM 3527 C C . LYS B 1 181 ? 74.859 -29.786 148.073 1.00 35.49 222 LYS B C 1
ATOM 3528 O O . LYS B 1 181 ? 75.004 -30.579 147.135 1.00 44.89 222 LYS B O 1
ATOM 3534 N N . VAL B 1 182 ? 74.742 -28.478 147.880 1.00 33.40 223 VAL B N 1
ATOM 3535 C CA . VAL B 1 182 ? 74.755 -27.901 146.546 1.00 25.75 223 VAL B CA 1
ATOM 3536 C C . VAL B 1 182 ? 76.012 -27.073 146.313 1.00 30.86 223 VAL B C 1
ATOM 3537 O O . VAL B 1 182 ? 76.049 -26.247 145.409 1.00 37.30 223 VAL B O 1
ATOM 3541 N N . GLY B 1 183 ? 77.047 -27.285 147.119 1.00 41.62 224 GLY B N 1
ATOM 3542 C CA . GLY B 1 183 ? 78.334 -26.683 146.831 1.00 49.61 224 GLY B CA 1
ATOM 3543 C C . GLY B 1 183 ? 78.486 -25.239 147.241 1.00 42.47 224 GLY B C 1
ATOM 3544 O O . GLY B 1 183 ? 79.275 -24.510 146.636 1.00 47.92 224 GLY B O 1
ATOM 3545 N N . ILE B 1 184 ? 77.755 -24.798 148.254 1.00 32.66 225 ILE B N 1
ATOM 3546 C CA . ILE B 1 184 ? 77.894 -23.455 148.795 1.00 26.15 225 ILE B CA 1
ATOM 3547 C C . ILE B 1 184 ? 78.469 -23.585 150.192 1.00 36.41 225 ILE B C 1
ATOM 3548 O O . ILE B 1 184 ? 77.902 -24.281 151.041 1.00 40.66 225 ILE B O 1
ATOM 3553 N N . THR B 1 185 ? 79.591 -22.934 150.427 1.00 34.62 226 THR B N 1
ATOM 3554 C CA . THR B 1 185 ? 80.220 -22.999 151.738 1.00 33.98 226 THR B CA 1
ATOM 3555 C C . THR B 1 185 ? 79.442 -22.137 152.722 1.00 30.17 226 THR B C 1
ATOM 3556 O O . THR B 1 185 ? 79.343 -20.921 152.520 1.00 27.62 226 THR B O 1
ATOM 3560 N N . PRO B 1 186 ? 78.871 -22.703 153.773 1.00 28.19 227 PRO B N 1
ATOM 3561 C CA . PRO B 1 186 ? 78.256 -21.871 154.805 1.00 26.12 227 PRO B CA 1
ATOM 3562 C C . PRO B 1 186 ? 79.320 -21.284 155.718 1.00 28.66 227 PRO B C 1
ATOM 3563 O O . PRO B 1 186 ? 80.399 -21.851 155.896 1.00 33.06 227 PRO B O 1
ATOM 3567 N N . VAL B 1 187 ? 79.013 -20.117 156.283 1.00 28.52 228 VAL B N 1
ATOM 3568 C CA . VAL B 1 187 ? 79.919 -19.410 157.188 1.00 24.76 228 VAL B CA 1
ATOM 3569 C C . VAL B 1 187 ? 79.131 -19.014 158.428 1.00 26.63 228 VAL B C 1
ATOM 3570 O O . VAL B 1 187 ? 78.190 -18.216 158.334 1.00 21.84 228 VAL B O 1
ATOM 3574 N N . PHE B 1 188 ? 79.506 -19.569 159.586 1.00 22.77 229 PHE B N 1
ATOM 3575 C CA . PHE B 1 188 ? 78.833 -19.244 160.842 1.00 12.42 229 PHE B CA 1
ATOM 3576 C C . PHE B 1 188 ? 79.331 -17.906 161.372 1.00 17.75 229 PHE B C 1
ATOM 3577 O O . PHE B 1 188 ? 80.535 -17.642 161.387 1.00 27.17 229 PHE B O 1
ATOM 3585 N N . LYS B 1 189 ? 78.403 -17.069 161.840 1.00 23.31 230 LYS B N 1
ATOM 3586 C CA . LYS B 1 189 ? 78.738 -15.725 162.301 1.00 23.06 230 LYS B CA 1
ATOM 3587 C C . LYS B 1 189 ? 77.787 -15.344 163.428 1.00 28.24 230 LYS B C 1
ATOM 3588 O O . LYS B 1 189 ? 76.725 -15.952 163.586 1.00 29.22 230 LYS B O 1
ATOM 3594 N N . HIS B 1 190 ? 78.172 -14.356 164.241 1.00 24.86 231 HIS B N 1
ATOM 3595 C CA . HIS B 1 190 ? 79.487 -13.715 164.241 1.00 31.32 231 HIS B CA 1
ATOM 3596 C C . HIS B 1 190 ? 80.259 -14.113 165.490 1.00 36.40 231 HIS B C 1
ATOM 3597 O O . HIS B 1 190 ? 79.827 -13.818 166.602 1.00 37.08 231 HIS B O 1
ATOM 3604 N N . PHE B 1 191 ? 81.408 -14.750 165.308 1.00 33.50 232 PHE B N 1
ATOM 3605 C CA . PHE B 1 191 ? 82.165 -15.257 166.444 1.00 31.62 232 PHE B CA 1
ATOM 3606 C C . PHE B 1 191 ? 82.791 -14.100 167.227 1.00 33.32 232 PHE B C 1
ATOM 3607 O O . PHE B 1 191 ? 83.317 -13.156 166.630 1.00 38.47 232 PHE B O 1
ATOM 3615 N N . PRO B 1 192 ? 82.757 -14.141 168.567 1.00 29.07 233 PRO B N 1
ATOM 3616 C CA . PRO B 1 192 ? 82.203 -15.221 169.383 1.00 26.03 233 PRO B CA 1
ATOM 3617 C C . PRO B 1 192 ? 80.778 -14.988 169.868 1.00 35.34 233 PRO B C 1
ATOM 3618 O O . PRO B 1 192 ? 80.362 -15.709 170.770 1.00 35.54 233 PRO B O 1
ATOM 3622 N N . GLY B 1 193 ? 80.065 -14.015 169.317 1.00 35.27 234 GLY B N 1
ATOM 3623 C CA . GLY B 1 193 ? 78.662 -13.804 169.623 1.00 39.55 234 GLY B CA 1
ATOM 3624 C C . GLY B 1 193 ? 78.412 -12.475 170.315 1.00 53.11 234 GLY B C 1
ATOM 3625 O O . GLY B 1 193 ? 79.330 -11.747 170.692 1.00 54.82 234 GLY B O 1
ATOM 3626 N N . HIS B 1 194 ? 77.117 -12.179 170.481 1.00 66.07 235 HIS B N 1
ATOM 3627 C CA . HIS B 1 194 ? 76.677 -10.928 171.100 1.00 77.06 235 HIS B CA 1
ATOM 3628 C C . HIS B 1 194 ? 76.236 -11.121 172.548 1.00 84.72 235 HIS B C 1
ATOM 3629 O O . HIS B 1 194 ? 77.058 -11.405 173.423 1.00 95.43 235 HIS B O 1
ATOM 3636 N N . GLY B 1 195 ? 74.943 -10.952 172.812 1.00 82.24 236 GLY B N 1
ATOM 3637 C CA . GLY B 1 195 ? 74.421 -11.042 174.163 1.00 74.15 236 GLY B CA 1
ATOM 3638 C C . GLY B 1 195 ? 73.458 -12.191 174.376 1.00 72.86 236 GLY B C 1
ATOM 3639 O O . GLY B 1 195 ? 73.145 -12.545 175.514 1.00 76.13 236 GLY B O 1
ATOM 3640 N N . THR B 1 208 ? 79.643 -8.025 174.015 1.00 58.18 249 THR B N 1
ATOM 3641 C CA . THR B 1 208 ? 79.822 -7.136 175.168 1.00 67.50 249 THR B CA 1
ATOM 3642 C C . THR B 1 208 ? 79.609 -7.772 176.562 1.00 59.98 249 THR B C 1
ATOM 3643 O O . THR B 1 208 ? 80.161 -7.272 177.540 1.00 68.73 249 THR B O 1
ATOM 3647 N N . PRO B 1 209 ? 78.803 -8.833 176.684 1.00 48.44 250 PRO B N 1
ATOM 3648 C CA . PRO B 1 209 ? 78.920 -9.674 177.881 1.00 51.60 250 PRO B CA 1
ATOM 3649 C C . PRO B 1 209 ? 80.294 -10.326 177.924 1.00 48.85 250 PRO B C 1
ATOM 3650 O O . PRO B 1 209 ? 80.903 -10.605 176.890 1.00 52.74 250 PRO B O 1
ATOM 3654 N N . ALA B 1 210 ? 80.787 -10.551 179.139 1.00 45.22 251 ALA B N 1
ATOM 3655 C CA . ALA B 1 210 ? 82.126 -11.092 179.315 1.00 38.06 251 ALA B CA 1
ATOM 3656 C C . ALA B 1 210 ? 82.260 -12.458 178.643 1.00 34.88 251 ALA B C 1
ATOM 3657 O O . ALA B 1 210 ? 81.277 -13.147 178.358 1.00 34.03 251 ALA B O 1
ATOM 3659 N N . LEU B 1 211 ? 83.512 -12.845 178.391 1.00 34.89 252 LEU B N 1
ATOM 3660 C CA . LEU B 1 211 ? 83.782 -14.116 177.729 1.00 29.42 252 LEU B CA 1
ATOM 3661 C C . LEU B 1 211 ? 83.145 -15.280 178.475 1.00 33.33 252 LEU B C 1
ATOM 3662 O O . LEU B 1 211 ? 82.535 -16.159 177.856 1.00 38.16 252 LEU B O 1
ATOM 3667 N N . ASP B 1 212 ? 83.268 -15.296 179.807 1.00 30.57 253 ASP B N 1
ATOM 3668 C CA . ASP B 1 212 ? 82.682 -16.369 180.607 1.00 29.46 253 ASP B CA 1
ATOM 3669 C C . ASP B 1 212 ? 81.203 -16.547 180.315 1.00 30.11 253 ASP B C 1
ATOM 3670 O O . ASP B 1 212 ? 80.703 -17.676 180.266 1.00 34.96 253 ASP B O 1
ATOM 3675 N N . GLU B 1 213 ? 80.481 -15.442 180.129 1.00 35.46 254 GLU B N 1
ATOM 3676 C CA . GLU B 1 213 ? 79.054 -15.547 179.860 1.00 36.62 254 GLU B CA 1
ATOM 3677 C C . GLU B 1 213 ? 78.779 -16.005 178.431 1.00 38.99 254 GLU B C 1
ATOM 3678 O O . GLU B 1 213 ? 77.777 -16.684 178.184 1.00 44.97 254 GLU B O 1
ATOM 3684 N N . LEU B 1 214 ? 79.650 -15.656 177.482 1.00 38.09 255 LEU B N 1
ATOM 3685 C CA . LEU B 1 214 ? 79.510 -16.194 176.132 1.00 30.60 255 LEU B CA 1
ATOM 3686 C C . LEU B 1 214 ? 79.722 -17.700 176.117 1.00 30.11 255 LEU B C 1
ATOM 3687 O O . LEU B 1 214 ? 79.070 -18.414 175.349 1.00 32.30 255 LEU B O 1
ATOM 3692 N N . LYS B 1 215 ? 80.635 -18.201 176.956 1.00 31.04 256 LYS B N 1
ATOM 3693 C CA . LYS B 1 215 ? 80.978 -19.621 176.942 1.00 28.94 256 LYS B CA 1
ATOM 3694 C C . LYS B 1 215 ? 79.829 -20.512 177.392 1.00 36.07 256 LYS B C 1
ATOM 3695 O O . LYS B 1 215 ? 79.825 -21.704 177.064 1.00 43.70 256 LYS B O 1
ATOM 3701 N N . THR B 1 216 ? 78.863 -19.974 178.134 1.00 34.02 257 THR B N 1
ATOM 3702 C CA . THR B 1 216 ? 77.702 -20.744 178.554 1.00 36.58 257 THR B CA 1
ATOM 3703 C C . THR B 1 216 ? 76.478 -20.457 177.706 1.00 32.28 257 THR B C 1
ATOM 3704 O O . THR B 1 216 ? 75.393 -20.953 178.012 1.00 38.97 257 THR B O 1
ATOM 3708 N N . TYR B 1 217 ? 76.615 -19.661 176.655 1.00 36.99 258 TYR B N 1
ATOM 3709 C CA . TYR B 1 217 ? 75.434 -19.302 175.885 1.00 39.31 258 TYR B CA 1
ATOM 3710 C C . TYR B 1 217 ? 75.753 -19.197 174.400 1.00 31.05 258 TYR B C 1
ATOM 3711 O O . TYR B 1 217 ? 75.588 -20.172 173.659 1.00 37.69 258 TYR B O 1
ATOM 3720 N N A ASP B 1 218 ? 76.224 -18.030 173.950 0.54 30.39 259 ASP B N 1
ATOM 3721 N N B ASP B 1 218 ? 76.246 -18.028 173.976 0.46 30.71 259 ASP B N 1
ATOM 3722 C CA A ASP B 1 218 ? 76.372 -17.797 172.516 0.54 34.85 259 ASP B CA 1
ATOM 3723 C CA B ASP B 1 218 ? 76.424 -17.749 172.553 0.46 35.02 259 ASP B CA 1
ATOM 3724 C C A ASP B 1 218 ? 77.494 -18.612 171.881 0.54 34.43 259 ASP B C 1
ATOM 3725 C C B ASP B 1 218 ? 77.439 -18.680 171.903 0.46 34.34 259 ASP B C 1
ATOM 3726 O O A ASP B 1 218 ? 77.540 -18.715 170.650 0.54 33.49 259 ASP B O 1
ATOM 3727 O O B ASP B 1 218 ? 77.362 -18.931 170.695 0.46 34.60 259 ASP B O 1
ATOM 3736 N N . LEU B 1 219 ? 78.403 -19.184 172.671 1.00 31.49 260 LEU B N 1
ATOM 3737 C CA . LEU B 1 219 ? 79.455 -20.006 172.087 1.00 29.29 260 LEU B CA 1
ATOM 3738 C C . LEU B 1 219 ? 79.025 -21.452 171.884 1.00 29.38 260 LEU B C 1
ATOM 3739 O O . LEU B 1 219 ? 79.683 -22.180 171.131 1.00 35.64 260 LEU B O 1
ATOM 3744 N N . ILE B 1 220 ? 77.930 -21.876 172.515 1.00 34.48 261 ILE B N 1
ATOM 3745 C CA . ILE B 1 220 ? 77.523 -23.281 172.428 1.00 33.34 261 ILE B CA 1
ATOM 3746 C C . ILE B 1 220 ? 77.228 -23.720 170.997 1.00 34.13 261 ILE B C 1
ATOM 3747 O O . ILE B 1 220 ? 77.670 -24.815 170.610 1.00 35.85 261 ILE B O 1
ATOM 3752 N N . PRO B 1 221 ? 76.505 -22.950 170.170 1.00 32.83 262 PRO B N 1
ATOM 3753 C CA . PRO B 1 221 ? 76.203 -23.438 168.811 1.00 34.20 262 PRO B CA 1
ATOM 3754 C C . PRO B 1 221 ? 77.421 -23.718 167.944 1.00 34.57 262 PRO B C 1
ATOM 3755 O O . PRO B 1 221 ? 77.337 -24.579 167.061 1.00 36.14 262 PRO B O 1
ATOM 3759 N N . TYR B 1 222 ? 78.545 -23.022 168.141 1.00 34.33 263 TYR B N 1
ATOM 3760 C CA . TYR B 1 222 ? 79.710 -23.308 167.309 1.00 27.46 263 TYR B CA 1
ATOM 3761 C C . TYR B 1 222 ? 80.207 -24.724 167.527 1.00 33.02 263 TYR B C 1
ATOM 3762 O O . TYR B 1 222 ? 80.823 -25.311 166.626 1.00 32.58 263 TYR B O 1
ATOM 3771 N N . GLY B 1 223 ? 79.948 -25.287 168.709 1.00 38.93 264 GLY B N 1
ATOM 3772 C CA . GLY B 1 223 ? 80.280 -26.668 169.003 1.00 31.62 264 GLY B CA 1
ATOM 3773 C C . GLY B 1 223 ? 79.719 -27.613 167.961 1.00 34.58 264 GLY B C 1
ATOM 3774 O O . GLY B 1 223 ? 80.471 -28.185 167.169 1.00 35.06 264 GLY B O 1
ATOM 3775 N N . GLN B 1 224 ? 78.392 -27.769 167.940 1.00 31.62 265 GLN B N 1
ATOM 3776 C CA . GLN B 1 224 ? 77.776 -28.657 166.962 1.00 35.44 265 GLN B CA 1
ATOM 3777 C C . GLN B 1 224 ? 78.045 -28.178 165.542 1.00 40.67 265 GLN B C 1
ATOM 3778 O O . GLN B 1 224 ? 78.284 -28.991 164.640 1.00 43.09 265 GLN B O 1
ATOM 3784 N N . ALA B 1 225 ? 78.038 -26.857 165.334 1.00 32.41 266 ALA B N 1
ATOM 3785 C CA . ALA B 1 225 ? 78.212 -26.304 163.994 1.00 27.65 266 ALA B CA 1
ATOM 3786 C C . ALA B 1 225 ? 79.519 -26.759 163.365 1.00 31.65 266 ALA B C 1
ATOM 3787 O O . ALA B 1 225 ? 79.548 -27.200 162.209 1.00 41.94 266 ALA B O 1
ATOM 3789 N N . LEU B 1 226 ? 80.614 -26.655 164.105 1.00 31.78 267 LEU B N 1
ATOM 3790 C CA . LEU B 1 226 ? 81.915 -26.940 163.522 1.00 33.00 267 LEU B CA 1
ATOM 3791 C C . LEU B 1 226 ? 82.281 -28.417 163.546 1.00 41.99 267 LEU B C 1
ATOM 3792 O O . LEU B 1 226 ? 83.250 -28.807 162.890 1.00 39.28 267 LEU B O 1
ATOM 3797 N N . SER B 1 227 ? 81.538 -29.249 164.268 1.00 44.08 268 SER B N 1
ATOM 3798 C CA . SER B 1 227 ? 81.850 -30.668 164.318 1.00 43.76 268 SER B CA 1
ATOM 3799 C C . SER B 1 227 ? 80.986 -31.504 163.384 1.00 47.07 268 SER B C 1
ATOM 3800 O O . SER B 1 227 ? 81.328 -32.662 163.125 1.00 50.27 268 SER B O 1
ATOM 3803 N N . GLU B 1 228 ? 79.890 -30.952 162.860 1.00 44.00 269 GLU B N 1
ATOM 3804 C CA . GLU B 1 228 ? 78.995 -31.708 161.997 1.00 35.23 269 GLU B CA 1
ATOM 3805 C C . GLU B 1 228 ? 78.888 -31.147 160.591 1.00 32.89 269 GLU B C 1
ATOM 3806 O O . GLU B 1 228 ? 78.229 -31.765 159.747 1.00 37.42 269 GLU B O 1
ATOM 3812 N N . THR B 1 229 ? 79.505 -30.002 160.310 1.00 34.94 270 THR B N 1
ATOM 3813 C CA . THR B 1 229 ? 79.479 -29.408 158.982 1.00 26.00 270 THR B CA 1
ATOM 3814 C C . THR B 1 229 ? 80.883 -28.992 158.588 1.00 32.03 270 THR B C 1
ATOM 3815 O O . THR B 1 229 ? 81.809 -28.978 159.402 1.00 35.77 270 THR B O 1
ATOM 3819 N N . ASP B 1 230 ? 81.017 -28.614 157.319 1.00 41.69 271 ASP B N 1
ATOM 3820 C CA . ASP B 1 230 ? 82.266 -28.109 156.771 1.00 46.44 271 ASP B CA 1
ATOM 3821 C C . ASP B 1 230 ? 82.298 -26.588 156.712 1.00 37.20 271 ASP B C 1
ATOM 3822 O O . ASP B 1 230 ? 83.099 -26.020 155.966 1.00 37.74 271 ASP B O 1
ATOM 3827 N N . GLY B 1 231 ? 81.446 -25.914 157.480 1.00 33.23 272 GLY B N 1
ATOM 3828 C CA . GLY B 1 231 ? 81.350 -24.473 157.371 1.00 31.07 272 GLY B CA 1
ATOM 3829 C C . GLY B 1 231 ? 82.595 -23.759 157.860 1.00 37.90 272 GLY B C 1
ATOM 3830 O O . GLY B 1 231 ? 83.398 -24.285 158.630 1.00 43.96 272 GLY B O 1
ATOM 3831 N N . ALA B 1 232 ? 82.756 -22.527 157.386 1.00 29.78 273 ALA B N 1
ATOM 3832 C CA . ALA B 1 232 ? 83.792 -21.636 157.872 1.00 28.03 273 ALA B CA 1
ATOM 3833 C C . ALA B 1 232 ? 83.208 -20.750 158.970 1.00 24.88 273 ALA B C 1
ATOM 3834 O O . ALA B 1 232 ? 82.033 -20.858 159.319 1.00 26.42 273 ALA B O 1
ATOM 3836 N N . VAL B 1 233 ? 84.034 -19.863 159.526 1.00 29.53 274 VAL B N 1
ATOM 3837 C CA . VAL B 1 233 ? 83.618 -18.984 160.616 1.00 23.47 274 VAL B CA 1
ATOM 3838 C C . VAL B 1 233 ? 83.973 -17.545 160.271 1.00 23.39 274 VAL B C 1
ATOM 3839 O O . VAL B 1 233 ? 85.029 -17.275 159.687 1.00 22.29 274 VAL B O 1
ATOM 3851 N N . VAL B 1 235 ? 84.468 -13.739 162.066 1.00 22.42 276 VAL B N 1
ATOM 3852 C CA . VAL B 1 235 ? 84.659 -13.050 163.339 1.00 23.52 276 VAL B CA 1
ATOM 3853 C C . VAL B 1 235 ? 84.062 -11.654 163.241 1.00 26.19 276 VAL B C 1
ATOM 3854 O O . VAL B 1 235 ? 84.305 -10.933 162.267 1.00 28.48 276 VAL B O 1
ATOM 3858 N N . GLY B 1 236 ? 83.292 -11.262 164.258 1.00 30.68 277 GLY B N 1
ATOM 3859 C CA . GLY B 1 236 ? 82.674 -9.953 164.281 1.00 28.25 277 GLY B CA 1
ATOM 3860 C C . GLY B 1 236 ? 83.549 -8.898 164.939 1.00 32.70 277 GLY B C 1
ATOM 3861 O O . GLY B 1 236 ? 84.665 -9.155 165.387 1.00 34.93 277 GLY B O 1
ATOM 3862 N N . HIS B 1 237 ? 83.009 -7.679 164.993 1.00 33.98 278 HIS B N 1
ATOM 3863 C CA . HIS B 1 237 ? 83.724 -6.527 165.532 1.00 37.78 278 HIS B CA 1
ATOM 3864 C C . HIS B 1 237 ? 83.421 -6.246 166.993 1.00 30.86 278 HIS B C 1
ATOM 3865 O O . HIS B 1 237 ? 84.037 -5.341 167.562 1.00 35.66 278 HIS B O 1
ATOM 3880 N N . ILE B 1 239 ? 83.277 -5.981 170.986 1.00 38.11 280 ILE B N 1
ATOM 3881 C CA . ILE B 1 239 ? 84.336 -5.923 171.983 1.00 37.07 280 ILE B CA 1
ATOM 3882 C C . ILE B 1 239 ? 83.901 -6.771 173.170 1.00 40.33 280 ILE B C 1
ATOM 3883 O O . ILE B 1 239 ? 82.853 -6.517 173.776 1.00 44.54 280 ILE B O 1
ATOM 3888 N N . VAL B 1 240 ? 84.691 -7.791 173.488 1.00 36.28 281 VAL B N 1
ATOM 3889 C CA . VAL B 1 240 ? 84.317 -8.785 174.486 1.00 35.31 281 VAL B CA 1
ATOM 3890 C C . VAL B 1 240 ? 85.231 -8.605 175.696 1.00 38.11 281 VAL B C 1
ATOM 3891 O O . VAL B 1 240 ? 86.443 -8.849 175.600 1.00 41.63 281 VAL B O 1
ATOM 3895 N N . PRO B 1 241 ? 84.706 -8.165 176.837 1.00 41.76 282 PRO B N 1
ATOM 3896 C CA . PRO B 1 241 ? 85.510 -8.142 178.065 1.00 36.36 282 PRO B CA 1
ATOM 3897 C C . PRO B 1 241 ? 85.980 -9.541 178.430 1.00 39.40 282 PRO B C 1
ATOM 3898 O O . PRO B 1 241 ? 85.200 -10.498 178.423 1.00 37.84 282 PRO B O 1
ATOM 3902 N N . GLY B 1 242 ? 87.269 -9.653 178.754 1.00 39.16 283 GLY B N 1
ATOM 3903 C CA . GLY B 1 242 ? 87.862 -10.919 179.125 1.00 28.31 283 GLY B CA 1
ATOM 3904 C C . GLY B 1 242 ? 88.438 -11.717 177.978 1.00 32.78 283 GLY B C 1
ATOM 3905 O O . GLY B 1 242 ? 89.036 -12.774 178.217 1.00 44.63 283 GLY B O 1
ATOM 3906 N N . LEU B 1 243 ? 88.274 -11.256 176.743 1.00 30.09 284 LEU B N 1
ATOM 3907 C CA . LEU B 1 243 ? 88.880 -11.885 175.575 1.00 36.38 284 LEU B CA 1
ATOM 3908 C C . LEU B 1 243 ? 89.900 -10.911 175.002 1.00 32.93 284 LEU B C 1
ATOM 3909 O O . LEU B 1 243 ? 89.529 -9.895 174.405 1.00 29.07 284 LEU B O 1
ATOM 3914 N N . GLY B 1 244 ? 91.178 -11.207 175.207 1.00 35.10 285 GLY B N 1
ATOM 3915 C CA . GLY B 1 244 ? 92.218 -10.372 174.637 1.00 32.63 285 GLY B CA 1
ATOM 3916 C C . GLY B 1 244 ? 92.347 -9.041 175.349 1.00 33.70 285 GLY B C 1
ATOM 3917 O O . GLY B 1 244 ? 92.209 -8.939 176.571 1.00 40.24 285 GLY B O 1
ATOM 3918 N N . THR B 1 245 ? 92.602 -8.002 174.562 1.00 42.82 286 THR B N 1
ATOM 3919 C CA . THR B 1 245 ? 92.933 -6.679 175.070 1.00 39.67 286 THR B CA 1
ATOM 3920 C C . THR B 1 245 ? 91.683 -5.818 175.211 1.00 41.71 286 THR B C 1
ATOM 3921 O O . THR B 1 245 ? 90.777 -5.876 174.375 1.00 40.19 286 THR B O 1
ATOM 3925 N N . ASP B 1 246 ? 91.649 -5.010 176.272 1.00 38.16 287 ASP B N 1
ATOM 3926 C CA . ASP B 1 246 ? 90.500 -4.156 176.547 1.00 35.04 287 ASP B CA 1
ATOM 3927 C C . ASP B 1 246 ? 90.250 -3.163 175.418 1.00 36.97 287 ASP B C 1
ATOM 3928 O O . ASP B 1 246 ? 91.174 -2.515 174.919 1.00 38.32 287 ASP B O 1
ATOM 3933 N N . GLY B 1 247 ? 88.988 -3.037 175.026 1.00 40.87 288 GLY B N 1
ATOM 3934 C CA . GLY B 1 247 ? 88.596 -2.052 174.050 1.00 42.54 288 GLY B CA 1
ATOM 3935 C C . GLY B 1 247 ? 88.906 -2.400 172.615 1.00 44.63 288 GLY B C 1
ATOM 3936 O O . GLY B 1 247 ? 88.602 -1.596 171.728 1.00 43.95 288 GLY B O 1
ATOM 3937 N N . VAL B 1 248 ? 89.492 -3.563 172.352 1.00 36.48 289 VAL B N 1
ATOM 3938 C CA . VAL B 1 248 ? 89.836 -3.944 170.986 1.00 37.57 289 VAL B CA 1
ATOM 3939 C C . VAL B 1 248 ? 88.717 -4.773 170.363 1.00 31.55 289 VAL B C 1
ATOM 3940 O O . VAL B 1 248 ? 88.274 -5.770 170.951 1.00 30.65 289 VAL B O 1
ATOM 3944 N N . PRO B 1 249 ? 88.237 -4.403 169.182 1.00 26.51 290 PRO B N 1
ATOM 3945 C CA . PRO B 1 249 ? 87.265 -5.252 168.483 1.00 35.39 290 PRO B CA 1
ATOM 3946 C C . PRO B 1 249 ? 87.815 -6.657 168.263 1.00 35.87 290 PRO B C 1
ATOM 3947 O O . PRO B 1 249 ? 89.020 -6.859 168.100 1.00 28.26 290 PRO B O 1
ATOM 3951 N N . SER B 1 250 ? 86.911 -7.642 168.283 1.00 27.82 291 SER B N 1
ATOM 3952 C CA . SER B 1 250 ? 87.343 -9.034 168.196 1.00 22.17 291 SER B CA 1
ATOM 3953 C C . SER B 1 250 ? 88.026 -9.325 166.864 1.00 25.67 291 SER B C 1
ATOM 3954 O O . SER B 1 250 ? 88.992 -10.097 166.805 1.00 20.90 291 SER B O 1
ATOM 3957 N N . SER B 1 251 ? 87.542 -8.710 165.785 1.00 20.14 292 SER B N 1
ATOM 3958 C CA . SER B 1 251 ? 88.080 -8.973 164.456 1.00 21.46 292 SER B CA 1
ATOM 3959 C C . SER B 1 251 ? 89.558 -8.624 164.326 1.00 22.92 292 SER B C 1
ATOM 3960 O O . SER B 1 251 ? 90.224 -9.144 163.426 1.00 28.48 292 SER B O 1
ATOM 3963 N N . ILE B 1 252 ? 90.093 -7.756 165.183 1.00 25.61 293 ILE B N 1
ATOM 3964 C CA . ILE B 1 252 ? 91.509 -7.418 165.105 1.00 26.48 293 ILE B CA 1
ATOM 3965 C C . ILE B 1 252 ? 92.255 -7.810 166.378 1.00 30.27 293 ILE B C 1
ATOM 3966 O O . ILE B 1 252 ? 93.370 -7.359 166.598 1.00 32.16 293 ILE B O 1
ATOM 3971 N N . ASP B 1 253 ? 91.659 -8.653 167.221 1.00 22.94 294 ASP B N 1
ATOM 3972 C CA . ASP B 1 253 ? 92.333 -9.105 168.432 1.00 36.41 294 ASP B CA 1
ATOM 3973 C C . ASP B 1 253 ? 92.867 -10.514 168.230 1.00 29.59 294 ASP B C 1
ATOM 3974 O O . ASP B 1 253 ? 92.074 -11.445 168.020 1.00 25.89 294 ASP B O 1
ATOM 3979 N N . PRO B 1 254 ? 94.181 -10.728 168.318 1.00 31.92 295 PRO B N 1
ATOM 3980 C CA . PRO B 1 254 ? 94.719 -12.087 168.121 1.00 32.29 295 PRO B CA 1
ATOM 3981 C C . PRO B 1 254 ? 94.114 -13.126 169.053 1.00 28.87 295 PRO B C 1
ATOM 3982 O O . PRO B 1 254 ? 94.060 -14.310 168.697 1.00 27.46 295 PRO B O 1
ATOM 3986 N N . ALA B 1 255 ? 93.657 -12.731 170.242 1.00 27.05 296 ALA B N 1
ATOM 3987 C CA . ALA B 1 255 ? 93.071 -13.719 171.143 1.00 32.51 296 ALA B CA 1
ATOM 3988 C C . ALA B 1 255 ? 91.803 -14.331 170.559 1.00 33.14 296 ALA B C 1
ATOM 3989 O O . ALA B 1 255 ? 91.502 -15.497 170.829 1.00 29.77 296 ALA B O 1
ATOM 3991 N N . THR B 1 256 ? 91.054 -13.575 169.753 1.00 30.79 297 THR B N 1
ATOM 3992 C CA . THR B 1 256 ? 89.848 -14.137 169.155 1.00 18.51 297 THR B CA 1
ATOM 3993 C C . THR B 1 256 ? 90.201 -15.310 168.257 1.00 23.61 297 THR B C 1
ATOM 3994 O O . THR B 1 256 ? 89.593 -16.381 168.342 1.00 23.42 297 THR B O 1
ATOM 3998 N N . TYR B 1 257 ? 91.213 -15.130 167.407 1.00 21.68 298 TYR B N 1
ATOM 3999 C CA . TYR B 1 257 ? 91.571 -16.164 166.452 1.00 24.99 298 TYR B CA 1
ATOM 4000 C C . TYR B 1 257 ? 92.233 -17.340 167.140 1.00 30.42 298 TYR B C 1
ATOM 4001 O O . TYR B 1 257 ? 92.019 -18.490 166.738 1.00 34.34 298 TYR B O 1
ATOM 4010 N N . GLN B 1 258 ? 93.006 -17.076 168.195 1.00 34.45 299 GLN B N 1
ATOM 4011 C CA . GLN B 1 258 ? 93.596 -18.157 168.971 1.00 30.44 299 GLN B CA 1
ATOM 4012 C C . GLN B 1 258 ? 92.530 -18.971 169.690 1.00 28.17 299 GLN B C 1
ATOM 4013 O O . GLN B 1 258 ? 92.670 -20.189 169.817 1.00 29.09 299 GLN B O 1
ATOM 4019 N N . LEU B 1 259 ? 91.462 -18.323 170.156 1.00 30.61 300 LEU B N 1
ATOM 4020 C CA . LEU B 1 259 ? 90.337 -19.060 170.726 1.00 27.20 300 LEU B CA 1
ATOM 4021 C C . LEU B 1 259 ? 89.696 -19.966 169.683 1.00 32.24 300 LEU B C 1
ATOM 4022 O O . LEU B 1 259 ? 89.340 -21.113 169.970 1.00 31.42 300 LEU B O 1
ATOM 4027 N N . LEU B 1 260 ? 89.541 -19.464 168.465 1.00 29.10 301 LEU B N 1
ATOM 4028 C CA . LEU B 1 260 ? 88.923 -20.262 167.419 1.00 34.83 301 LEU B CA 1
ATOM 4029 C C . LEU B 1 260 ? 89.812 -21.438 167.037 1.00 35.14 301 LEU B C 1
ATOM 4030 O O . LEU B 1 260 ? 89.332 -22.571 166.909 1.00 33.01 301 LEU B O 1
ATOM 4035 N N . ARG B 1 261 ? 91.113 -21.191 166.875 1.00 32.09 302 ARG B N 1
ATOM 4036 C CA . ARG B 1 261 ? 92.034 -22.253 166.482 1.00 44.82 302 ARG B CA 1
ATOM 4037 C C . ARG B 1 261 ? 92.072 -23.361 167.526 1.00 42.71 302 ARG B C 1
ATOM 4038 O O . ARG B 1 261 ? 91.992 -24.547 167.192 1.00 45.21 302 ARG B O 1
ATOM 4046 N N . SER B 1 262 ? 92.186 -22.992 168.802 1.00 37.02 303 SER B N 1
ATOM 4047 C CA . SER B 1 262 ? 92.346 -23.987 169.858 1.00 39.49 303 SER B CA 1
ATOM 4048 C C . SER B 1 262 ? 91.031 -24.657 170.240 1.00 37.33 303 SER B C 1
ATOM 4049 O O . SER B 1 262 ? 91.041 -25.801 170.701 1.00 40.85 303 SER B O 1
ATOM 4052 N N . GLY B 1 263 ? 89.902 -23.975 170.057 1.00 39.79 304 GLY B N 1
ATOM 4053 C CA . GLY B 1 263 ? 88.633 -24.500 170.525 1.00 38.46 304 GLY B CA 1
ATOM 4054 C C . GLY B 1 263 ? 88.504 -24.541 172.030 1.00 37.90 304 GLY B C 1
ATOM 4055 O O . GLY B 1 263 ? 87.699 -25.312 172.555 1.00 34.63 304 GLY B O 1
ATOM 4056 N N A ASP B 1 264 ? 89.252 -23.692 172.733 0.48 37.16 305 ASP B N 1
ATOM 4057 N N B ASP B 1 264 ? 89.286 -23.737 172.752 0.52 37.26 305 ASP B N 1
ATOM 4058 C CA A ASP B 1 264 ? 89.348 -23.723 174.189 0.48 35.40 305 ASP B CA 1
ATOM 4059 C CA B ASP B 1 264 ? 89.338 -23.811 174.214 0.52 35.41 305 ASP B CA 1
ATOM 4060 C C A ASP B 1 264 ? 88.130 -23.058 174.838 0.48 35.83 305 ASP B C 1
ATOM 4061 C C B ASP B 1 264 ? 88.141 -23.074 174.818 0.52 35.84 305 ASP B C 1
ATOM 4062 O O A ASP B 1 264 ? 88.223 -22.054 175.544 0.48 35.65 305 ASP B O 1
ATOM 4063 O O B ASP B 1 264 ? 88.257 -22.037 175.474 0.52 35.75 305 ASP B O 1
ATOM 4072 N N . TYR B 1 265 ? 86.965 -23.646 174.584 1.00 36.09 306 TYR B N 1
ATOM 4073 C CA . TYR B 1 265 ? 85.718 -23.177 175.165 1.00 29.88 306 TYR B CA 1
ATOM 4074 C C . TYR B 1 265 ? 84.778 -24.369 175.228 1.00 34.32 306 TYR B C 1
ATOM 4075 O O . TYR B 1 265 ? 84.940 -25.318 174.451 1.00 35.29 306 TYR B O 1
ATOM 4084 N N . PRO B 1 266 ? 83.810 -24.368 176.153 1.00 34.32 307 PRO B N 1
ATOM 4085 C CA . PRO B 1 266 ? 82.956 -25.553 176.346 1.00 33.17 307 PRO B CA 1
ATOM 4086 C C . PRO B 1 266 ? 82.327 -26.080 175.065 1.00 40.67 307 PRO B C 1
ATOM 4087 O O . PRO B 1 266 ? 81.579 -25.364 174.389 1.00 33.66 307 PRO B O 1
ATOM 4091 N N . GLY B 1 267 ? 82.627 -27.336 174.729 1.00 36.58 308 GLY B N 1
ATOM 4092 C CA . GLY B 1 267 ? 82.129 -27.962 173.523 1.00 28.10 308 GLY B CA 1
ATOM 4093 C C . GLY B 1 267 ? 82.894 -27.630 172.261 1.00 33.90 308 GLY B C 1
ATOM 4094 O O . GLY B 1 267 ? 82.581 -28.181 171.197 1.00 32.97 308 GLY B O 1
ATOM 4095 N N . GLY B 1 268 ? 83.878 -26.743 172.333 1.00 36.37 309 GLY B N 1
ATOM 4096 C CA . GLY B 1 268 ? 84.536 -26.291 171.135 1.00 36.65 309 GLY B CA 1
ATOM 4097 C C . GLY B 1 268 ? 85.487 -27.329 170.581 1.00 42.19 309 GLY B C 1
ATOM 4098 O O . GLY B 1 268 ? 86.096 -28.103 171.313 1.00 46.05 309 GLY B O 1
ATOM 4099 N N . VAL B 1 269 ? 85.607 -27.338 169.257 1.00 41.12 310 VAL B N 1
ATOM 4100 C CA . VAL B 1 269 ? 86.575 -28.196 168.579 1.00 46.25 310 VAL B CA 1
ATOM 4101 C C . VAL B 1 269 ? 87.560 -27.303 167.838 1.00 41.49 310 VAL B C 1
ATOM 4102 O O . VAL B 1 269 ? 87.164 -26.251 167.309 1.00 41.13 310 VAL B O 1
ATOM 4106 N N . PRO B 1 270 ? 88.841 -27.664 167.794 1.00 38.02 311 PRO B N 1
ATOM 4107 C CA . PRO B 1 270 ? 89.820 -26.835 167.080 1.00 38.92 311 PRO B CA 1
ATOM 4108 C C . PRO B 1 270 ? 89.384 -26.612 165.641 1.00 32.47 311 PRO B C 1
ATOM 4109 O O . PRO B 1 270 ? 88.779 -27.485 165.022 1.00 37.35 311 PRO B O 1
ATOM 4113 N N . PHE B 1 271 ? 89.660 -25.415 165.124 1.00 30.40 312 PHE B N 1
ATOM 4114 C CA . PHE B 1 271 ? 89.223 -25.029 163.781 1.00 38.23 312 PHE B CA 1
ATOM 4115 C C . PHE B 1 271 ? 90.429 -24.572 162.974 1.00 33.38 312 PHE B C 1
ATOM 4116 O O . PHE B 1 271 ? 91.040 -23.546 163.296 1.00 31.65 312 PHE B O 1
ATOM 4124 N N . ASP B 1 272 ? 90.766 -25.326 161.927 1.00 30.37 313 ASP B N 1
ATOM 4125 C CA . ASP B 1 272 ? 91.875 -24.976 161.047 1.00 38.11 313 ASP B CA 1
ATOM 4126 C C . ASP B 1 272 ? 91.405 -24.558 159.663 1.00 36.50 313 ASP B C 1
ATOM 4127 O O . ASP B 1 272 ? 92.220 -24.478 158.741 1.00 34.02 313 ASP B O 1
ATOM 4132 N N . GLY B 1 273 ? 90.115 -24.292 159.492 1.00 37.50 314 GLY B N 1
ATOM 4133 C CA . GLY B 1 273 ? 89.610 -23.773 158.244 1.00 25.99 314 GLY B CA 1
ATOM 4134 C C . GLY B 1 273 ? 89.845 -22.279 158.111 1.00 31.35 314 GLY B C 1
ATOM 4135 O O . GLY B 1 273 ? 90.572 -21.649 158.880 1.00 33.56 314 GLY B O 1
ATOM 4136 N N . VAL B 1 274 ? 89.190 -21.704 157.113 1.00 36.23 315 VAL B N 1
ATOM 4137 C CA . VAL B 1 274 ? 89.345 -20.287 156.809 1.00 25.34 315 VAL B CA 1
ATOM 4138 C C . VAL B 1 274 ? 88.490 -19.463 157.765 1.00 26.06 315 VAL B C 1
ATOM 4139 O O . VAL B 1 274 ? 87.309 -19.764 157.980 1.00 24.12 315 VAL B O 1
ATOM 4143 N N . ILE B 1 275 ? 89.080 -18.414 158.333 1.00 27.03 316 ILE B N 1
ATOM 4144 C CA . ILE B 1 275 ? 88.367 -17.467 159.187 1.00 28.45 316 ILE B CA 1
ATOM 4145 C C . ILE B 1 275 ? 88.183 -16.157 158.424 1.00 30.20 316 ILE B C 1
ATOM 4146 O O . ILE B 1 275 ? 89.163 -15.529 158.000 1.00 26.00 316 ILE B O 1
ATOM 4151 N N . TYR B 1 276 ? 86.930 -15.741 158.252 1.00 26.40 317 TYR B N 1
ATOM 4152 C CA . TYR B 1 276 ? 86.612 -14.457 157.643 1.00 23.90 317 TYR B CA 1
ATOM 4153 C C . TYR B 1 276 ? 86.470 -13.375 158.707 1.00 24.29 317 TYR B C 1
ATOM 4154 O O . TYR B 1 276 ? 86.175 -13.648 159.874 1.00 20.57 317 TYR B O 1
ATOM 4163 N N . THR B 1 277 ? 86.662 -12.130 158.289 1.00 24.08 318 THR B N 1
ATOM 4164 C CA . THR B 1 277 ? 86.258 -10.998 159.110 1.00 29.58 318 THR B CA 1
ATOM 4165 C C . THR B 1 277 ? 84.907 -10.487 158.632 1.00 34.06 318 THR B C 1
ATOM 4166 O O . THR B 1 277 ? 84.554 -10.618 157.457 1.00 30.46 318 THR B O 1
ATOM 4170 N N . ASP B 1 278 ? 84.162 -9.881 159.547 1.00 30.10 319 ASP B N 1
ATOM 4171 C CA . ASP B 1 278 ? 83.059 -9.034 159.126 1.00 22.92 319 ASP B CA 1
ATOM 4172 C C . ASP B 1 278 ? 83.613 -7.864 158.308 1.00 25.15 319 ASP B C 1
ATOM 4173 O O . ASP B 1 278 ? 84.821 -7.628 158.251 1.00 25.72 319 ASP B O 1
ATOM 4178 N N . ASP B 1 279 ? 82.713 -7.130 157.661 1.00 28.93 320 ASP B N 1
ATOM 4179 C CA . ASP B 1 279 ? 83.104 -6.002 156.822 1.00 22.09 320 ASP B CA 1
ATOM 4180 C C . ASP B 1 279 ? 83.936 -5.001 157.626 1.00 31.42 320 ASP B C 1
ATOM 4181 O O . ASP B 1 279 ? 83.426 -4.336 158.533 1.00 27.24 320 ASP B O 1
ATOM 4186 N N . LEU B 1 280 ? 85.231 -4.901 157.313 1.00 29.64 321 LEU B N 1
ATOM 4187 C CA . LEU B 1 280 ? 86.117 -4.009 158.052 1.00 27.15 321 LEU B CA 1
ATOM 4188 C C . LEU B 1 280 ? 85.842 -2.538 157.771 1.00 36.55 321 LEU B C 1
ATOM 4189 O O . LEU B 1 280 ? 86.422 -1.683 158.446 1.00 39.23 321 LEU B O 1
ATOM 4194 N N . SER B 1 281 ? 84.993 -2.222 156.791 1.00 37.65 322 SER B N 1
ATOM 4195 C CA . SER B 1 281 ? 84.639 -0.830 156.537 1.00 47.15 322 SER B CA 1
ATOM 4196 C C . SER B 1 281 ? 83.587 -0.320 157.516 1.00 54.67 322 SER B C 1
ATOM 4197 O O . SER B 1 281 ? 83.526 0.886 157.777 1.00 51.97 322 SER B O 1
ATOM 4200 N N . GLY B 1 282 ? 82.761 -1.211 158.062 1.00 63.89 323 GLY B N 1
ATOM 4201 C CA . GLY B 1 282 ? 81.766 -0.832 159.047 1.00 67.78 323 GLY B CA 1
ATOM 4202 C C . GLY B 1 282 ? 82.213 -1.083 160.474 1.00 71.59 323 GLY B C 1
ATOM 4203 O O . GLY B 1 282 ? 81.421 -1.525 161.314 1.00 70.89 323 GLY B O 1
ATOM 4212 N N . HIS B 1 290 ? 91.009 3.520 162.793 1.00 101.89 331 HIS B N 1
ATOM 4213 C CA . HIS B 1 290 ? 91.706 2.807 161.726 1.00 99.76 331 HIS B CA 1
ATOM 4214 C C . HIS B 1 290 ? 91.285 3.282 160.333 1.00 94.72 331 HIS B C 1
ATOM 4215 O O . HIS B 1 290 ? 90.147 3.700 160.119 1.00 102.03 331 HIS B O 1
ATOM 4222 N N . SER B 1 291 ? 92.219 3.216 159.396 1.00 77.01 332 SER B N 1
ATOM 4223 C CA . SER B 1 291 ? 91.936 3.311 157.976 1.00 55.09 332 SER B CA 1
ATOM 4224 C C . SER B 1 291 ? 91.640 1.920 157.429 1.00 43.92 332 SER B C 1
ATOM 4225 O O . SER B 1 291 ? 91.942 0.916 158.080 1.00 41.92 332 SER B O 1
ATOM 4228 N N . PRO B 1 292 ? 91.028 1.815 156.243 1.00 36.50 333 PRO B N 1
ATOM 4229 C CA . PRO B 1 292 ? 90.709 0.474 155.720 1.00 26.99 333 PRO B CA 1
ATOM 4230 C C . PRO B 1 292 ? 91.929 -0.415 155.547 1.00 27.25 333 PRO B C 1
ATOM 4231 O O . PRO B 1 292 ? 91.897 -1.590 155.928 1.00 41.37 333 PRO B O 1
ATOM 4235 N N . ALA B 1 293 ? 93.019 0.123 155.006 1.00 28.82 334 ALA B N 1
ATOM 4236 C CA . ALA B 1 293 ? 94.219 -0.680 154.809 1.00 30.18 334 ALA B CA 1
ATOM 4237 C C . ALA B 1 293 ? 94.812 -1.119 156.139 1.00 26.04 334 ALA B C 1
ATOM 4238 O O . ALA B 1 293 ? 95.216 -2.277 156.294 1.00 37.22 334 ALA B O 1
ATOM 4240 N N . GLU B 1 294 ? 94.885 -0.209 157.110 1.00 21.95 335 GLU B N 1
ATOM 4241 C CA . GLU B 1 294 ? 95.422 -0.586 158.411 1.00 27.69 335 GLU B CA 1
ATOM 4242 C C . GLU B 1 294 ? 94.525 -1.621 159.085 1.00 28.53 335 GLU B C 1
ATOM 4243 O O . GLU B 1 294 ? 95.015 -2.537 159.757 1.00 25.67 335 GLU B O 1
ATOM 4249 N N . ALA B 1 295 ? 93.207 -1.503 158.895 1.00 25.27 336 ALA B N 1
ATOM 4250 C CA . ALA B 1 295 ? 92.282 -2.479 159.460 1.00 24.99 336 ALA B CA 1
ATOM 4251 C C . ALA B 1 295 ? 92.409 -3.836 158.777 1.00 29.05 336 ALA B C 1
ATOM 4252 O O . ALA B 1 295 ? 92.268 -4.871 159.434 1.00 25.70 336 ALA B O 1
ATOM 4254 N N . VAL B 1 296 ? 92.659 -3.851 157.465 1.00 26.46 337 VAL B N 1
ATOM 4255 C CA . VAL B 1 296 ? 92.922 -5.108 156.771 1.00 25.40 337 VAL B CA 1
ATOM 4256 C C . VAL B 1 296 ? 94.150 -5.792 157.361 1.00 29.08 337 VAL B C 1
ATOM 4257 O O . VAL B 1 296 ? 94.101 -6.959 157.767 1.00 29.23 337 VAL B O 1
ATOM 4261 N N . LEU B 1 297 ? 95.270 -5.069 157.421 1.00 25.93 338 LEU B N 1
ATOM 4262 C CA . LEU B 1 297 ? 96.497 -5.646 157.963 1.00 31.64 338 LEU B CA 1
ATOM 4263 C C . LEU B 1 297 ? 96.308 -6.084 159.411 1.00 31.20 338 LEU B C 1
ATOM 4264 O O . LEU B 1 297 ? 96.718 -7.186 159.795 1.00 28.71 338 LEU B O 1
ATOM 4269 N N . ALA B 1 298 ? 95.655 -5.245 160.217 1.00 27.82 339 ALA B N 1
ATOM 4270 C CA . ALA B 1 298 ? 95.438 -5.575 161.618 1.00 24.69 339 ALA B CA 1
ATOM 4271 C C . ALA B 1 298 ? 94.673 -6.884 161.775 1.00 26.36 339 ALA B C 1
ATOM 4272 O O . ALA B 1 298 ? 94.949 -7.663 162.694 1.00 27.97 339 ALA B O 1
ATOM 4274 N N . SER B 1 299 ? 93.709 -7.153 160.894 1.00 26.04 340 SER B N 1
ATOM 4275 C CA . SER B 1 299 ? 92.949 -8.392 161.038 1.00 28.80 340 SER B CA 1
ATOM 4276 C C . SER B 1 299 ? 93.767 -9.603 160.601 1.00 25.19 340 SER B C 1
ATOM 4277 O O . SER B 1 299 ? 93.692 -10.666 161.229 1.00 24.75 340 SER B O 1
ATOM 4280 N N . LEU B 1 300 ? 94.552 -9.459 159.530 1.00 25.47 341 LEU B N 1
ATOM 4281 C CA . LEU B 1 300 ? 95.386 -10.558 159.055 1.00 21.79 341 LEU B CA 1
ATOM 4282 C C . LEU B 1 300 ? 96.459 -10.909 160.073 1.00 31.00 341 LEU B C 1
ATOM 4283 O O . LEU B 1 300 ? 96.685 -12.090 160.363 1.00 37.22 341 LEU B O 1
ATOM 4288 N N . LYS B 1 301 ? 97.130 -9.892 160.621 1.00 29.75 342 LYS B N 1
ATOM 4289 C CA . LYS B 1 301 ? 98.136 -10.121 161.650 1.00 29.52 342 LYS B CA 1
ATOM 4290 C C . LYS B 1 301 ? 97.550 -10.826 162.869 1.00 31.14 342 LYS B C 1
ATOM 4291 O O . LYS B 1 301 ? 98.228 -11.644 163.506 1.00 25.82 342 LYS B O 1
ATOM 4297 N N . ALA B 1 302 ? 96.292 -10.538 163.202 1.00 29.15 343 ALA B N 1
ATOM 4298 C CA . ALA B 1 302 ? 95.680 -11.165 164.365 1.00 28.30 343 ALA B CA 1
ATOM 4299 C C . ALA B 1 302 ? 95.335 -12.633 164.127 1.00 34.91 343 ALA B C 1
ATOM 4300 O O . ALA B 1 302 ? 95.128 -13.372 165.099 1.00 30.47 343 ALA B O 1
ATOM 4302 N N . GLY B 1 303 ? 95.266 -13.074 162.869 1.00 29.97 344 GLY B N 1
ATOM 4303 C CA . GLY B 1 303 ? 94.987 -14.470 162.589 1.00 20.43 344 GLY B CA 1
ATOM 4304 C C . GLY B 1 303 ? 93.933 -14.745 161.530 1.00 29.68 344 GLY B C 1
ATOM 4305 O O . GLY B 1 303 ? 93.635 -15.907 161.255 1.00 39.24 344 GLY B O 1
ATOM 4306 N N . ALA B 1 304 ? 93.353 -13.716 160.926 1.00 29.81 345 ALA B N 1
ATOM 4307 C CA . ALA B 1 304 ? 92.336 -13.960 159.914 1.00 27.86 345 ALA B CA 1
ATOM 4308 C C . ALA B 1 304 ? 92.977 -14.489 158.638 1.00 25.22 345 ALA B C 1
ATOM 4309 O O . ALA B 1 304 ? 94.144 -14.222 158.352 1.00 28.03 345 ALA B O 1
ATOM 4311 N N . ASP B 1 305 ? 92.209 -15.264 157.869 1.00 26.76 346 ASP B N 1
ATOM 4312 C CA . ASP B 1 305 ? 92.677 -15.713 156.561 1.00 27.38 346 ASP B CA 1
ATOM 4313 C C . ASP B 1 305 ? 92.045 -14.947 155.412 1.00 22.19 346 ASP B C 1
ATOM 4314 O O . ASP B 1 305 ? 92.596 -14.951 154.310 1.00 32.35 346 ASP B O 1
ATOM 4319 N N . GLN B 1 306 ? 90.898 -14.314 155.629 1.00 27.06 347 GLN B N 1
ATOM 4320 C CA . GLN B 1 306 ? 90.195 -13.592 154.574 1.00 26.92 347 GLN B CA 1
ATOM 4321 C C . GLN B 1 306 ? 89.712 -12.285 155.169 1.00 23.63 347 GLN B C 1
ATOM 4322 O O . GLN B 1 306 ? 88.808 -12.285 156.008 1.00 26.42 347 GLN B O 1
ATOM 4328 N N . ALA B 1 307 ? 90.313 -11.178 154.743 1.00 25.46 348 ALA B N 1
ATOM 4329 C CA . ALA B 1 307 ? 89.934 -9.859 155.228 1.00 22.03 348 ALA B CA 1
ATOM 4330 C C . ALA B 1 307 ? 88.884 -9.282 154.284 1.00 23.91 348 ALA B C 1
ATOM 4331 O O . ALA B 1 307 ? 89.181 -8.965 153.130 1.00 26.00 348 ALA B O 1
ATOM 4333 N N . LEU B 1 308 ? 87.661 -9.148 154.773 1.00 23.74 349 LEU B N 1
ATOM 4334 C CA . LEU B 1 308 ? 86.538 -8.678 153.973 1.00 19.87 349 LEU B CA 1
ATOM 4335 C C . LEU B 1 308 ? 86.300 -7.199 154.225 1.00 24.64 349 LEU B C 1
ATOM 4336 O O . LEU B 1 308 ? 86.202 -6.772 155.378 1.00 27.11 349 LEU B O 1
ATOM 4341 N N . TRP B 1 309 ? 86.189 -6.420 153.154 1.00 23.47 350 TRP B N 1
ATOM 4342 C CA . TRP B 1 309 ? 85.830 -5.024 153.336 1.00 28.47 350 TRP B CA 1
ATOM 4343 C C . TRP B 1 309 ? 85.311 -4.471 152.019 1.00 31.88 350 TRP B C 1
ATOM 4344 O O . TRP B 1 309 ? 85.539 -5.041 150.951 1.00 30.82 350 TRP B O 1
ATOM 4355 N N . ILE B 1 310 ? 84.559 -3.380 152.115 1.00 35.61 351 ILE B N 1
ATOM 4356 C CA . ILE B 1 310 ? 83.974 -2.747 150.941 1.00 36.95 351 ILE B CA 1
ATOM 4357 C C . ILE B 1 310 ? 85.013 -1.788 150.378 1.00 39.13 351 ILE B C 1
ATOM 4358 O O . ILE B 1 310 ? 85.290 -0.738 150.963 1.00 45.90 351 ILE B O 1
ATOM 4363 N N . ASP B 1 311 ? 85.602 -2.165 149.251 1.00 37.79 352 ASP B N 1
ATOM 4364 C CA . ASP B 1 311 ? 86.667 -1.386 148.642 1.00 44.68 352 ASP B CA 1
ATOM 4365 C C . ASP B 1 311 ? 86.082 -0.206 147.879 1.00 53.64 352 ASP B C 1
ATOM 4366 O O . ASP B 1 311 ? 85.204 -0.376 147.023 1.00 52.55 352 ASP B O 1
ATOM 4371 N N . TYR B 1 312 ? 86.573 0.991 148.190 1.00 44.38 353 TYR B N 1
ATOM 4372 C CA . TYR B 1 312 ? 86.177 2.201 147.488 1.00 40.77 353 TYR B CA 1
ATOM 4373 C C . TYR B 1 312 ? 87.262 2.681 146.535 1.00 48.58 353 TYR B C 1
ATOM 4374 O O . TYR B 1 312 ? 87.237 3.836 146.101 1.00 49.23 353 TYR B O 1
ATOM 4383 N N . GLY B 1 313 ? 88.209 1.810 146.200 1.00 61.49 354 GLY B N 1
ATOM 4384 C CA . GLY B 1 313 ? 89.358 2.155 145.383 1.00 65.12 354 GLY B CA 1
ATOM 4385 C C . GLY B 1 313 ? 90.692 1.943 146.064 1.00 64.34 354 GLY B C 1
ATOM 4386 O O . GLY B 1 313 ? 91.731 2.012 145.391 1.00 66.54 354 GLY B O 1
ATOM 4387 N N . SER B 1 314 ? 90.709 1.667 147.365 1.00 65.01 355 SER B N 1
ATOM 4388 C CA . SER B 1 314 ? 91.935 1.559 148.144 1.00 67.60 355 SER B CA 1
ATOM 4389 C C . SER B 1 314 ? 92.550 0.159 148.131 1.00 52.76 355 SER B C 1
ATOM 4390 O O . SER B 1 314 ? 93.454 -0.107 148.932 1.00 47.29 355 SER B O 1
ATOM 4393 N N . LEU B 1 315 ? 92.095 -0.737 147.250 1.00 47.65 356 LEU B N 1
ATOM 4394 C CA . LEU B 1 315 ? 92.633 -2.097 147.244 1.00 40.30 356 LEU B CA 1
ATOM 4395 C C . LEU B 1 315 ? 94.140 -2.093 147.026 1.00 33.05 356 LEU B C 1
ATOM 4396 O O . LEU B 1 315 ? 94.879 -2.795 147.725 1.00 35.10 356 LEU B O 1
ATOM 4401 N N . GLY B 1 316 ? 94.613 -1.302 146.061 1.00 30.14 357 GLY B N 1
ATOM 4402 C CA . GLY B 1 316 ? 96.037 -1.281 145.772 1.00 27.07 357 GLY B CA 1
ATOM 4403 C C . GLY B 1 316 ? 96.861 -0.760 146.934 1.00 27.76 357 GLY B C 1
ATOM 4404 O O . GLY B 1 316 ? 97.974 -1.230 147.179 1.00 29.62 357 GLY B O 1
ATOM 4405 N N . SER B 1 317 ? 96.327 0.220 147.665 1.00 29.61 358 SER B N 1
ATOM 4406 C CA . SER B 1 317 ? 97.022 0.716 148.847 1.00 31.20 358 SER B CA 1
ATOM 4407 C C . SER B 1 317 ? 97.084 -0.345 149.940 1.00 30.94 358 SER B C 1
ATOM 4408 O O . SER B 1 317 ? 98.090 -0.450 150.650 1.00 32.90 358 SER B O 1
ATOM 4411 N N . ALA B 1 318 ? 96.021 -1.136 150.099 1.00 27.34 359 ALA B N 1
ATOM 4412 C CA . ALA B 1 318 ? 96.048 -2.196 151.101 1.00 26.19 359 ALA B CA 1
ATOM 4413 C C . ALA B 1 318 ? 97.087 -3.247 150.748 1.00 23.90 359 ALA B C 1
ATOM 4414 O O . ALA B 1 318 ? 97.856 -3.688 151.607 1.00 29.04 359 ALA B O 1
ATOM 4416 N N . ILE B 1 319 ? 97.127 -3.658 149.483 1.00 30.51 360 ILE B N 1
ATOM 4417 C CA . ILE B 1 319 ? 98.128 -4.627 149.051 1.00 29.62 360 ILE B CA 1
ATOM 4418 C C . ILE B 1 319 ? 99.528 -4.073 149.265 1.00 27.42 360 ILE B C 1
ATOM 4419 O O . ILE B 1 319 ? 100.429 -4.785 149.721 1.00 33.90 360 ILE B O 1
ATOM 4424 N N . ASP B 1 320 ? 99.731 -2.788 148.962 1.00 22.26 361 ASP B N 1
ATOM 4425 C CA . ASP B 1 320 ? 101.028 -2.172 149.232 1.00 25.40 361 ASP B CA 1
ATOM 4426 C C . ASP B 1 320 ? 101.383 -2.287 150.710 1.00 26.26 361 ASP B C 1
ATOM 4427 O O . ASP B 1 320 ? 102.478 -2.736 151.066 1.00 27.83 361 ASP B O 1
ATOM 4432 N N . ARG B 1 321 ? 100.457 -1.900 151.587 1.00 27.55 362 ARG B N 1
ATOM 4433 C CA . ARG B 1 321 ? 100.744 -1.898 153.016 1.00 27.35 362 ARG B CA 1
ATOM 4434 C C . ARG B 1 321 ? 100.996 -3.308 153.541 1.00 26.06 362 ARG B C 1
ATOM 4435 O O . ARG B 1 321 ? 101.903 -3.515 154.356 1.00 29.09 362 ARG B O 1
ATOM 4443 N N . VAL B 1 322 ? 100.213 -4.292 153.085 1.00 23.60 363 VAL B N 1
ATOM 4444 C CA . VAL B 1 322 ? 100.337 -5.646 153.627 1.00 26.07 363 VAL B CA 1
ATOM 4445 C C . VAL B 1 322 ? 101.565 -6.350 153.060 1.00 27.96 363 VAL B C 1
ATOM 4446 O O . VAL B 1 322 ? 102.255 -7.087 153.772 1.00 31.17 363 VAL B O 1
ATOM 4450 N N . ASP B 1 323 ? 101.854 -6.157 151.773 1.00 32.36 364 ASP B N 1
ATOM 4451 C CA . ASP B 1 323 ? 103.079 -6.715 151.208 1.00 27.73 364 ASP B CA 1
ATOM 4452 C C . ASP B 1 323 ? 104.308 -6.145 151.901 1.00 28.25 364 ASP B C 1
ATOM 4453 O O . ASP B 1 323 ? 105.273 -6.868 152.167 1.00 26.62 364 ASP B O 1
ATOM 4458 N N . ALA B 1 324 ? 104.290 -4.844 152.207 1.00 30.94 365 ALA B N 1
ATOM 4459 C CA . ALA B 1 324 ? 105.422 -4.240 152.901 1.00 33.63 365 ALA B CA 1
ATOM 4460 C C . ALA B 1 324 ? 105.557 -4.761 154.326 1.00 29.31 365 ALA B C 1
ATOM 4461 O O . ALA B 1 324 ? 106.676 -4.867 154.841 1.00 34.61 365 ALA B O 1
ATOM 4463 N N . ALA B 1 325 ? 104.441 -5.088 154.981 1.00 27.89 366 ALA B N 1
ATOM 4464 C CA . ALA B 1 325 ? 104.530 -5.616 156.337 1.00 20.94 366 ALA B CA 1
ATOM 4465 C C . ALA B 1 325 ? 105.132 -7.012 156.342 1.00 25.37 366 ALA B C 1
ATOM 4466 O O . ALA B 1 325 ? 105.804 -7.392 157.302 1.00 32.00 366 ALA B O 1
ATOM 4468 N N . VAL B 1 326 ? 104.911 -7.783 155.279 1.00 34.37 367 VAL B N 1
ATOM 4469 C CA . VAL B 1 326 ? 105.553 -9.085 155.180 1.00 32.81 367 VAL B CA 1
ATOM 4470 C C . VAL B 1 326 ? 107.049 -8.922 154.957 1.00 33.66 367 VAL B C 1
ATOM 4471 O O . VAL B 1 326 ? 107.859 -9.675 155.509 1.00 39.67 367 VAL B O 1
ATOM 4475 N N . SER B 1 327 ? 107.442 -7.944 154.140 1.00 29.04 368 SER B N 1
ATOM 4476 C CA . SER B 1 327 ? 108.861 -7.749 153.874 1.00 27.47 368 SER B CA 1
ATOM 4477 C C . SER B 1 327 ? 109.577 -7.191 155.095 1.00 33.48 368 SER B C 1
ATOM 4478 O O . SER B 1 327 ? 110.723 -7.556 155.367 1.00 36.97 368 SER B O 1
ATOM 4481 N N . SER B 1 328 ? 108.918 -6.314 155.850 1.00 33.61 369 SER B N 1
ATOM 4482 C CA . SER B 1 328 ? 109.552 -5.746 157.032 1.00 35.72 369 SER B CA 1
ATOM 4483 C C . SER B 1 328 ? 109.575 -6.706 158.215 1.00 39.18 369 SER B C 1
ATOM 4484 O O . SER B 1 328 ? 110.320 -6.459 159.172 1.00 38.16 369 SER B O 1
ATOM 4487 N N . GLY B 1 329 ? 108.793 -7.788 158.173 1.00 32.08 370 GLY B N 1
ATOM 4488 C CA . GLY B 1 329 ? 108.630 -8.666 159.313 1.00 25.71 370 GLY B CA 1
ATOM 4489 C C . GLY B 1 329 ? 107.504 -8.291 160.257 1.00 33.09 370 GLY B C 1
ATOM 4490 O O . GLY B 1 329 ? 107.248 -9.033 161.214 1.00 37.10 370 GLY B O 1
ATOM 4491 N N . GLU B 1 330 ? 106.823 -7.161 160.025 1.00 32.79 371 GLU B N 1
ATOM 4492 C CA . GLU B 1 330 ? 105.685 -6.808 160.868 1.00 31.42 371 GLU B CA 1
ATOM 4493 C C . GLU B 1 330 ? 104.586 -7.852 160.757 1.00 29.78 371 GLU B C 1
ATOM 4494 O O . GLU B 1 330 ? 103.938 -8.192 161.751 1.00 38.15 371 GLU B O 1
ATOM 4500 N N . TYR B 1 331 ? 104.365 -8.375 159.555 1.00 26.44 372 TYR B N 1
ATOM 4501 C CA . TYR B 1 331 ? 103.448 -9.487 159.335 1.00 23.89 372 TYR B CA 1
ATOM 4502 C C . TYR B 1 331 ? 104.297 -10.714 159.033 1.00 25.19 372 TYR B C 1
ATOM 4503 O O . TYR B 1 331 ? 104.808 -10.846 157.913 1.00 37.92 372 TYR B O 1
ATOM 4512 N N . PRO B 1 332 ? 104.498 -11.624 159.992 1.00 23.07 373 PRO B N 1
ATOM 4513 C CA . PRO B 1 332 ? 105.442 -12.732 159.778 1.00 25.45 373 PRO B CA 1
ATOM 4514 C C . PRO B 1 332 ? 105.075 -13.580 158.567 1.00 30.67 373 PRO B C 1
ATOM 4515 O O . PRO B 1 332 ? 103.915 -13.936 158.358 1.00 37.30 373 PRO B O 1
ATOM 4519 N N . GLN B 1 333 ? 106.098 -13.934 157.788 1.00 36.80 374 GLN B N 1
ATOM 4520 C CA . GLN B 1 333 ? 105.880 -14.577 156.497 1.00 33.89 374 GLN B CA 1
ATOM 4521 C C . GLN B 1 333 ? 105.198 -15.934 156.638 1.00 38.93 374 GLN B C 1
ATOM 4522 O O . GLN B 1 333 ? 104.368 -16.304 155.800 1.00 36.02 374 GLN B O 1
ATOM 4528 N N . GLU B 1 334 ? 105.542 -16.704 157.674 1.00 38.45 375 GLU B N 1
ATOM 4529 C CA . GLU B 1 334 ? 104.982 -18.049 157.759 1.00 37.45 375 GLU B CA 1
ATOM 4530 C C . GLU B 1 334 ? 103.510 -18.015 158.134 1.00 31.44 375 GLU B C 1
ATOM 4531 O O . GLU B 1 334 ? 102.734 -18.846 157.651 1.00 35.98 375 GLU B O 1
ATOM 4537 N N . GLN B 1 335 ? 103.100 -17.061 158.970 1.00 26.52 376 GLN B N 1
ATOM 4538 C CA . GLN B 1 335 ? 101.678 -16.900 159.245 1.00 25.18 376 GLN B CA 1
ATOM 4539 C C . GLN B 1 335 ? 100.918 -16.519 157.984 1.00 30.35 376 GLN B C 1
ATOM 4540 O O . GLN B 1 335 ? 99.815 -17.018 157.737 1.00 35.86 376 GLN B O 1
ATOM 4554 N N . LEU B 1 337 ? 101.787 -17.115 154.781 1.00 32.21 378 LEU B N 1
ATOM 4555 C CA . LEU B 1 337 ? 101.745 -18.279 153.904 1.00 31.45 378 LEU B CA 1
ATOM 4556 C C . LEU B 1 337 ? 100.827 -19.374 154.440 1.00 28.71 378 LEU B C 1
ATOM 4557 O O . LEU B 1 337 ? 100.191 -20.082 153.654 1.00 33.38 378 LEU B O 1
ATOM 4562 N N . ALA B 1 338 ? 100.750 -19.552 155.758 1.00 24.20 379 ALA B N 1
ATOM 4563 C CA . ALA B 1 338 ? 99.805 -20.528 156.285 1.00 30.83 379 ALA B CA 1
ATOM 4564 C C . ALA B 1 338 ? 98.373 -20.126 155.956 1.00 33.71 379 ALA B C 1
ATOM 4565 O O . ALA B 1 338 ? 97.539 -20.977 155.625 1.00 36.95 379 ALA B O 1
ATOM 4567 N N . SER B 1 339 ? 98.067 -18.830 156.033 1.00 31.10 380 SER B N 1
ATOM 4568 C CA . SER B 1 339 ? 96.750 -18.374 155.608 1.00 30.54 380 SER B CA 1
ATOM 4569 C C . SER B 1 339 ? 96.553 -18.591 154.113 1.00 26.30 380 SER B C 1
ATOM 4570 O O . SER B 1 339 ? 95.494 -19.061 153.681 1.00 24.82 380 SER B O 1
ATOM 4573 N N . ALA B 1 340 ? 97.571 -18.274 153.309 1.00 18.60 381 ALA B N 1
ATOM 4574 C CA . ALA B 1 340 ? 97.437 -18.432 151.865 1.00 31.13 381 ALA B CA 1
ATOM 4575 C C . ALA B 1 340 ? 97.171 -19.883 151.476 1.00 33.23 381 ALA B C 1
ATOM 4576 O O . ALA B 1 340 ? 96.473 -20.142 150.486 1.00 32.86 381 ALA B O 1
ATOM 4578 N N . LEU B 1 341 ? 97.709 -20.836 152.244 1.00 33.17 382 LEU B N 1
ATOM 4579 C CA . LEU B 1 341 ? 97.438 -22.251 152.002 1.00 27.03 382 LEU B CA 1
ATOM 4580 C C . LEU B 1 341 ? 95.991 -22.599 152.326 1.00 31.46 382 LEU B C 1
ATOM 4581 O O . LEU B 1 341 ? 95.353 -23.370 151.599 1.00 37.47 382 LEU B O 1
ATOM 4586 N N . ARG B 1 342 ? 95.462 -22.055 153.424 1.00 30.42 383 ARG B N 1
ATOM 4587 C CA . ARG B 1 342 ? 94.056 -22.260 153.741 1.00 32.18 383 ARG B CA 1
ATOM 4588 C C . ARG B 1 342 ? 93.167 -21.729 152.630 1.00 32.23 383 ARG B C 1
ATOM 4589 O O . ARG B 1 342 ? 92.178 -22.368 152.256 1.00 39.25 383 ARG B O 1
ATOM 4597 N N . VAL B 1 343 ? 93.502 -20.561 152.089 1.00 31.53 384 VAL B N 1
ATOM 4598 C CA . VAL B 1 343 ? 92.716 -20.028 150.985 1.00 31.21 384 VAL B CA 1
ATOM 4599 C C . VAL B 1 343 ? 92.790 -20.963 149.788 1.00 33.97 384 VAL B C 1
ATOM 4600 O O . VAL B 1 343 ? 91.771 -21.260 149.158 1.00 37.75 384 VAL B O 1
ATOM 4604 N N . GLN B 1 344 ? 93.987 -21.470 149.469 1.00 27.52 385 GLN B N 1
ATOM 4605 C CA . GLN B 1 344 ? 94.109 -22.331 148.294 1.00 31.21 385 GLN B CA 1
ATOM 4606 C C . GLN B 1 344 ? 93.372 -23.657 148.474 1.00 33.16 385 GLN B C 1
ATOM 4607 O O . GLN B 1 344 ? 92.905 -24.238 147.487 1.00 28.32 385 GLN B O 1
ATOM 4613 N N . LEU B 1 345 ? 93.234 -24.142 149.710 1.00 38.71 386 LEU B N 1
ATOM 4614 C CA . LEU B 1 345 ? 92.478 -25.372 149.935 1.00 34.98 386 LEU B CA 1
ATOM 4615 C C . LEU B 1 345 ? 91.008 -25.239 149.560 1.00 38.20 386 LEU B C 1
ATOM 4616 O O . LEU B 1 345 ? 90.332 -26.259 149.394 1.00 38.56 386 LEU B O 1
ATOM 4621 N N . LEU B 1 346 ? 90.494 -24.014 149.433 1.00 39.80 387 LEU B N 1
ATOM 4622 C CA . LEU B 1 346 ? 89.093 -23.831 149.079 1.00 40.58 387 LEU B CA 1
ATOM 4623 C C . LEU B 1 346 ? 88.796 -24.285 147.660 1.00 47.98 387 LEU B C 1
ATOM 4624 O O . LEU B 1 346 ? 87.627 -24.506 147.330 1.00 54.89 387 LEU B O 1
ATOM 4629 N N . TYR B 1 347 ? 89.823 -24.423 146.820 1.00 47.74 388 TYR B N 1
ATOM 4630 C CA . TYR B 1 347 ? 89.658 -24.662 145.392 1.00 47.38 388 TYR B CA 1
ATOM 4631 C C . TYR B 1 347 ? 90.066 -26.074 144.982 1.00 50.90 388 TYR B C 1
ATOM 4632 O O . TYR B 1 347 ? 90.375 -26.312 143.812 1.00 48.81 388 TYR B O 1
ATOM 4641 N N . ILE B 1 348 ? 90.064 -27.015 145.916 1.00 51.23 389 ILE B N 1
ATOM 4642 C CA . ILE B 1 348 ? 90.520 -28.363 145.622 1.00 50.54 389 ILE B CA 1
ATOM 4643 C C . ILE B 1 348 ? 89.481 -29.411 145.997 1.00 60.01 389 ILE B C 1
ATOM 4644 O O . ILE B 1 348 ? 89.036 -29.480 147.142 1.00 64.76 389 ILE B O 1
ATOM 4649 N N . THR C 1 10 ? 18.277 -0.717 91.222 1.00 71.57 51 THR C N 1
ATOM 4650 C CA . THR C 1 10 ? 19.171 -1.374 90.271 1.00 74.69 51 THR C CA 1
ATOM 4651 C C . THR C 1 10 ? 19.568 -2.779 90.743 1.00 71.60 51 THR C C 1
ATOM 4652 O O . THR C 1 10 ? 20.206 -2.936 91.788 1.00 68.83 51 THR C O 1
ATOM 4654 N N . PRO C 1 11 ? 19.184 -3.795 89.973 1.00 64.91 52 PRO C N 1
ATOM 4655 C CA . PRO C 1 11 ? 19.531 -5.180 90.323 1.00 58.85 52 PRO C CA 1
ATOM 4656 C C . PRO C 1 11 ? 21.001 -5.458 90.067 1.00 60.73 52 PRO C C 1
ATOM 4657 O O . PRO C 1 11 ? 21.651 -4.735 89.296 1.00 55.36 52 PRO C O 1
ATOM 4661 N N . PRO C 1 12 ? 21.560 -6.500 90.685 1.00 70.21 53 PRO C N 1
ATOM 4662 C CA . PRO C 1 12 ? 22.984 -6.799 90.489 1.00 71.03 53 PRO C CA 1
ATOM 4663 C C . PRO C 1 12 ? 23.257 -7.366 89.105 1.00 68.62 53 PRO C C 1
ATOM 4664 O O . PRO C 1 12 ? 22.381 -7.921 88.440 1.00 77.58 53 PRO C O 1
ATOM 4668 N N . ALA C 1 13 ? 24.507 -7.219 88.678 1.00 62.81 54 ALA C N 1
ATOM 4669 C CA . ALA C 1 13 ? 24.940 -7.772 87.409 1.00 61.87 54 ALA C CA 1
ATOM 4670 C C . ALA C 1 13 ? 25.075 -9.292 87.516 1.00 71.56 54 ALA C C 1
ATOM 4671 O O . ALA C 1 13 ? 25.089 -9.846 88.620 1.00 68.52 54 ALA C O 1
ATOM 4673 N N . PRO C 1 14 ? 25.153 -9.993 86.381 1.00 75.47 55 PRO C N 1
ATOM 4674 C CA . PRO C 1 14 ? 25.398 -11.442 86.432 1.00 74.13 55 PRO C CA 1
ATOM 4675 C C . PRO C 1 14 ? 26.728 -11.747 87.105 1.00 64.38 55 PRO C C 1
ATOM 4676 O O . PRO C 1 14 ? 27.767 -11.187 86.748 1.00 67.83 55 PRO C O 1
ATOM 4680 N N . THR C 1 15 ? 26.692 -12.642 88.083 1.00 60.60 56 THR C N 1
ATOM 4681 C CA . THR C 1 15 ? 27.868 -12.941 88.889 1.00 63.48 56 THR C CA 1
ATOM 4682 C C . THR C 1 15 ? 28.521 -14.244 88.437 1.00 55.68 56 THR C C 1
ATOM 4683 O O . THR C 1 15 ? 27.939 -15.048 87.707 1.00 57.00 56 THR C O 1
ATOM 4687 N N . ALA C 1 16 ? 29.763 -14.439 88.886 1.00 51.71 57 ALA C N 1
ATOM 4688 C CA . ALA C 1 16 ? 30.448 -15.704 88.634 1.00 45.78 57 ALA C CA 1
ATOM 4689 C C . ALA C 1 16 ? 29.637 -16.883 89.158 1.00 44.67 57 ALA C C 1
ATOM 4690 O O . ALA C 1 16 ? 29.537 -17.924 88.499 1.00 49.49 57 ALA C O 1
ATOM 4692 N N . GLU C 1 17 ? 29.031 -16.727 90.335 1.00 34.94 58 GLU C N 1
ATOM 4693 C CA . GLU C 1 17 ? 28.248 -17.809 90.917 1.00 38.89 58 GLU C CA 1
ATOM 4694 C C . GLU C 1 17 ? 27.024 -18.147 90.074 1.00 45.29 58 GLU C C 1
ATOM 4695 O O . GLU C 1 17 ? 26.543 -19.285 90.118 1.00 48.29 58 GLU C O 1
ATOM 4701 N N . ASP C 1 18 ? 26.511 -17.186 89.297 1.00 50.85 59 ASP C N 1
ATOM 4702 C CA . ASP C 1 18 ? 25.365 -17.454 88.429 1.00 53.68 59 ASP C CA 1
ATOM 4703 C C . ASP C 1 18 ? 25.774 -18.220 87.179 1.00 56.30 59 ASP C C 1
ATOM 4704 O O . ASP C 1 18 ? 25.041 -19.106 86.725 1.00 64.08 59 ASP C O 1
ATOM 4709 N N . LEU C 1 19 ? 26.922 -17.876 86.592 1.00 49.77 60 LEU C N 1
ATOM 4710 C CA . LEU C 1 19 ? 27.404 -18.623 85.436 1.00 48.59 60 LEU C CA 1
ATOM 4711 C C . LEU C 1 19 ? 27.726 -20.063 85.815 1.00 47.06 60 LEU C C 1
ATOM 4712 O O . LEU C 1 19 ? 27.375 -21.001 85.090 1.00 41.65 60 LEU C O 1
ATOM 4717 N N . ALA C 1 20 ? 28.385 -20.259 86.957 1.00 50.37 61 ALA C N 1
ATOM 4718 C CA . ALA C 1 20 ? 28.691 -21.614 87.399 1.00 39.21 61 ALA C CA 1
ATOM 4719 C C . ALA C 1 20 ? 27.417 -22.416 87.629 1.00 38.69 61 ALA C C 1
ATOM 4720 O O . ALA C 1 20 ? 27.341 -23.596 87.264 1.00 31.17 61 ALA C O 1
ATOM 4722 N N . ARG C 1 21 ? 26.401 -21.786 88.228 1.00 36.62 62 ARG C N 1
ATOM 4723 C CA . ARG C 1 21 ? 25.149 -22.483 88.508 1.00 40.21 62 ARG C CA 1
ATOM 4724 C C . ARG C 1 21 ? 24.538 -23.055 87.233 1.00 42.22 62 ARG C C 1
ATOM 4725 O O . ARG C 1 21 ? 24.059 -24.196 87.223 1.00 43.60 62 ARG C O 1
ATOM 4733 N N . ALA C 1 22 ? 24.567 -22.282 86.141 1.00 38.75 63 ALA C N 1
ATOM 4734 C CA . ALA C 1 22 ? 24.054 -22.759 84.861 1.00 31.40 63 ALA C CA 1
ATOM 4735 C C . ALA C 1 22 ? 24.914 -23.860 84.255 1.00 41.08 63 ALA C C 1
ATOM 4736 O O . ALA C 1 22 ? 24.407 -24.649 83.448 1.00 46.59 63 ALA C O 1
ATOM 4738 N N . GLN C 1 23 ? 26.198 -23.933 84.611 1.00 37.95 64 GLN C N 1
ATOM 4739 C CA . GLN C 1 23 ? 27.050 -25.010 84.120 1.00 29.44 64 GLN C CA 1
ATOM 4740 C C . GLN C 1 23 ? 26.863 -26.317 84.882 1.00 38.59 64 GLN C C 1
ATOM 4741 O O . GLN C 1 23 ? 27.413 -27.341 84.457 1.00 47.51 64 GLN C O 1
ATOM 4747 N N . ILE C 1 24 ? 26.117 -26.311 85.983 1.00 36.56 65 ILE C N 1
ATOM 4748 C CA . ILE C 1 24 ? 25.872 -27.554 86.725 1.00 34.68 65 ILE C CA 1
ATOM 4749 C C . ILE C 1 24 ? 25.134 -28.534 85.822 1.00 32.48 65 ILE C C 1
ATOM 4750 O O . ILE C 1 24 ? 24.135 -28.149 85.185 1.00 42.18 65 ILE C O 1
ATOM 4755 N N . PRO C 1 25 ? 25.572 -29.791 85.729 1.00 34.81 66 PRO C N 1
ATOM 4756 C CA . PRO C 1 25 ? 25.003 -30.713 84.734 1.00 37.17 66 PRO C CA 1
ATOM 4757 C C . PRO C 1 25 ? 23.508 -30.937 84.909 1.00 47.97 66 PRO C C 1
ATOM 4758 O O . PRO C 1 25 ? 22.964 -30.815 86.009 1.00 46.83 66 PRO C O 1
ATOM 4762 N N . GLU C 1 26 ? 22.852 -31.296 83.800 1.00 46.50 67 GLU C N 1
ATOM 4763 C CA . GLU C 1 26 ? 21.402 -31.482 83.815 1.00 45.03 67 GLU C CA 1
ATOM 4764 C C . GLU C 1 26 ? 21.007 -32.765 84.545 1.00 43.87 67 GLU C C 1
ATOM 4765 O O . GLU C 1 26 ? 20.173 -32.735 85.458 1.00 45.55 67 GLU C O 1
ATOM 4767 N N . GLN C 1 27 ? 21.588 -33.902 84.153 1.00 42.57 68 GLN C N 1
ATOM 4768 C CA . GLN C 1 27 ? 21.245 -35.186 84.760 1.00 42.44 68 GLN C CA 1
ATOM 4769 C C . GLN C 1 27 ? 21.862 -35.320 86.146 1.00 44.79 68 GLN C C 1
ATOM 4770 O O . GLN C 1 27 ? 22.988 -34.880 86.387 1.00 47.41 68 GLN C O 1
ATOM 4776 N N . GLN C 1 28 ? 21.122 -35.957 87.054 1.00 34.82 69 GLN C N 1
ATOM 4777 C CA . GLN C 1 28 ? 21.598 -36.082 88.426 1.00 36.00 69 GLN C CA 1
ATOM 4778 C C . GLN C 1 28 ? 22.863 -36.930 88.499 1.00 38.24 69 GLN C C 1
ATOM 4779 O O . GLN C 1 28 ? 23.778 -36.617 89.269 1.00 35.98 69 GLN C O 1
ATOM 4785 N N . ARG C 1 29 ? 22.944 -37.994 87.692 1.00 33.14 70 ARG C N 1
ATOM 4786 C CA . ARG C 1 29 ? 24.139 -38.832 87.718 1.00 36.05 70 ARG C CA 1
ATOM 4787 C C . ARG C 1 29 ? 25.382 -38.054 87.294 1.00 37.16 70 ARG C C 1
ATOM 4788 O O . ARG C 1 29 ? 26.477 -38.316 87.799 1.00 41.23 70 ARG C O 1
ATOM 4796 N N . ASP C 1 30 ? 25.233 -37.087 86.383 1.00 39.53 71 ASP C N 1
ATOM 4797 C CA . ASP C 1 30 ? 26.364 -36.246 86.004 1.00 33.68 71 ASP C CA 1
ATOM 4798 C C . ASP C 1 30 ? 26.702 -35.238 87.092 1.00 37.87 71 ASP C C 1
ATOM 4799 O O . ASP C 1 30 ? 27.866 -34.844 87.227 1.00 41.66 71 ASP C O 1
ATOM 4804 N N . GLN C 1 31 ? 25.705 -34.797 87.862 1.00 36.88 72 GLN C N 1
ATOM 4805 C CA . GLN C 1 31 ? 25.984 -33.916 88.991 1.00 39.10 72 GLN C CA 1
ATOM 4806 C C . GLN C 1 31 ? 26.846 -34.625 90.031 1.00 36.42 72 GLN C C 1
ATOM 4807 O O . GLN C 1 31 ? 27.924 -34.138 90.398 1.00 33.20 72 GLN C O 1
ATOM 4813 N N . VAL C 1 32 ? 26.398 -35.792 90.505 1.00 30.26 73 VAL C N 1
ATOM 4814 C CA . VAL C 1 32 ? 27.171 -36.488 91.529 1.00 27.27 73 VAL C CA 1
ATOM 4815 C C . VAL C 1 32 ? 28.523 -36.910 90.979 1.00 29.34 73 VAL C C 1
ATOM 4816 O O . VAL C 1 32 ? 29.524 -36.897 91.706 1.00 33.19 73 VAL C O 1
ATOM 4820 N N . ALA C 1 33 ? 28.594 -37.259 89.688 1.00 24.98 74 ALA C N 1
ATOM 4821 C CA . ALA C 1 33 ? 29.882 -37.661 89.141 1.00 27.11 74 ALA C CA 1
ATOM 4822 C C . ALA C 1 33 ? 30.856 -36.489 89.130 1.00 29.04 74 ALA C C 1
ATOM 4823 O O . ALA C 1 33 ? 32.062 -36.685 89.320 1.00 25.82 74 ALA C O 1
ATOM 4825 N N . SER C 1 34 ? 30.345 -35.267 88.947 1.00 28.92 75 SER C N 1
ATOM 4826 C CA . SER C 1 34 ? 31.194 -34.081 88.958 1.00 25.28 75 SER C CA 1
ATOM 4827 C C . SER C 1 34 ? 31.849 -33.858 90.312 1.00 24.20 75 SER C C 1
ATOM 4828 O O . SER C 1 34 ? 32.848 -33.138 90.388 1.00 28.74 75 SER C O 1
ATOM 4831 N N . LEU C 1 35 ? 31.300 -34.434 91.378 1.00 27.80 76 LEU C N 1
ATOM 4832 C CA . LEU C 1 35 ? 31.904 -34.355 92.700 1.00 30.96 76 LEU C CA 1
ATOM 4833 C C . LEU C 1 35 ? 33.014 -35.385 92.896 1.00 34.47 76 LEU C C 1
ATOM 4834 O O . LEU C 1 35 ? 33.481 -35.574 94.026 1.00 29.46 76 LEU C O 1
ATOM 4855 N N . VAL C 1 38 ? 39.278 -39.161 89.743 1.00 20.57 79 VAL C N 1
ATOM 4856 C CA . VAL C 1 38 ? 39.921 -40.469 89.804 1.00 24.79 79 VAL C CA 1
ATOM 4857 C C . VAL C 1 38 ? 41.323 -40.397 89.217 1.00 26.86 79 VAL C C 1
ATOM 4858 O O . VAL C 1 38 ? 41.560 -39.707 88.219 1.00 28.91 79 VAL C O 1
ATOM 4862 N N . GLY C 1 39 ? 42.250 -41.125 89.836 1.00 21.22 80 GLY C N 1
ATOM 4863 C CA . GLY C 1 39 ? 43.511 -41.393 89.168 1.00 25.53 80 GLY C CA 1
ATOM 4864 C C . GLY C 1 39 ? 43.273 -42.127 87.859 1.00 27.72 80 GLY C C 1
ATOM 4865 O O . GLY C 1 39 ? 42.361 -42.948 87.742 1.00 33.15 80 GLY C O 1
ATOM 4866 N N . VAL C 1 40 ? 44.096 -41.818 86.858 1.00 22.70 81 VAL C N 1
ATOM 4867 C CA . VAL C 1 40 ? 43.955 -42.386 85.525 1.00 28.26 81 VAL C CA 1
ATOM 4868 C C . VAL C 1 40 ? 45.276 -43.017 85.102 1.00 29.87 81 VAL C C 1
ATOM 4869 O O . VAL C 1 40 ? 46.349 -42.445 85.322 1.00 32.64 81 VAL C O 1
ATOM 4873 N N . ALA C 1 41 ? 45.198 -44.197 84.486 1.00 33.63 82 ALA C N 1
ATOM 4874 C CA . ALA C 1 41 ? 46.401 -44.926 84.110 1.00 34.12 82 ALA C CA 1
ATOM 4875 C C . ALA C 1 41 ? 46.956 -44.502 82.764 1.00 31.87 82 ALA C C 1
ATOM 4876 O O . ALA C 1 41 ? 48.170 -44.610 82.543 1.00 28.81 82 ALA C O 1
ATOM 4878 N N . ASN C 1 42 ? 46.104 -44.017 81.868 1.00 31.30 83 ASN C N 1
ATOM 4879 C CA . ASN C 1 42 ? 46.517 -43.670 80.513 1.00 33.13 83 ASN C CA 1
ATOM 4880 C C . ASN C 1 42 ? 45.392 -42.870 79.874 1.00 32.95 83 ASN C C 1
ATOM 4881 O O . ASN C 1 42 ? 44.348 -42.639 80.489 1.00 34.13 83 ASN C O 1
ATOM 4886 N N . TYR C 1 43 ? 45.607 -42.479 78.613 1.00 37.32 84 TYR C N 1
ATOM 4887 C CA . TYR C 1 43 ? 44.644 -41.641 77.900 1.00 36.76 84 TYR C CA 1
ATOM 4888 C C . TYR C 1 43 ? 43.291 -42.332 77.759 1.00 38.42 84 TYR C C 1
ATOM 4889 O O . TYR C 1 43 ? 42.241 -41.714 77.969 1.00 47.13 84 TYR C O 1
ATOM 4898 N N . ASP C 1 44 ? 43.288 -43.611 77.382 1.00 33.63 85 ASP C N 1
ATOM 4899 C CA . ASP C 1 44 ? 42.011 -44.275 77.149 1.00 37.92 85 ASP C CA 1
ATOM 4900 C C . ASP C 1 44 ? 41.214 -44.378 78.440 1.00 42.16 85 ASP C C 1
ATOM 4901 O O . ASP C 1 44 ? 40.016 -44.075 78.464 1.00 54.41 85 ASP C O 1
ATOM 4906 N N . GLN C 1 45 ? 41.865 -44.774 79.531 1.00 34.22 86 GLN C N 1
ATOM 4907 C CA . GLN C 1 45 ? 41.168 -44.824 80.811 1.00 36.70 86 GLN C CA 1
ATOM 4908 C C . GLN C 1 45 ? 40.654 -43.442 81.204 1.00 31.64 86 GLN C C 1
ATOM 4909 O O . GLN C 1 45 ? 39.547 -43.309 81.738 1.00 31.25 86 GLN C O 1
ATOM 4915 N N . ALA C 1 46 ? 41.435 -42.395 80.920 1.00 30.69 87 ALA C N 1
ATOM 4916 C CA . ALA C 1 46 ? 41.010 -41.040 81.264 1.00 35.27 87 ALA C CA 1
ATOM 4917 C C . ALA C 1 46 ? 39.791 -40.618 80.451 1.00 38.49 87 ALA C C 1
ATOM 4918 O O . ALA C 1 46 ? 38.841 -40.038 80.996 1.00 37.47 87 ALA C O 1
ATOM 4920 N N . LEU C 1 47 ? 39.799 -40.898 79.146 1.00 33.19 88 LEU C N 1
ATOM 4921 C CA . LEU C 1 47 ? 38.647 -40.566 78.313 1.00 41.77 88 LEU C CA 1
ATOM 4922 C C . LEU C 1 47 ? 37.410 -41.341 78.752 1.00 38.49 88 LEU C C 1
ATOM 4923 O O . LEU C 1 47 ? 36.316 -40.772 78.862 1.00 37.17 88 LEU C O 1
ATOM 4928 N N . ASP C 1 48 ? 37.575 -42.635 79.030 1.00 40.54 89 ASP C N 1
ATOM 4929 C CA . ASP C 1 48 ? 36.463 -43.456 79.502 1.00 38.99 89 ASP C CA 1
ATOM 4930 C C . ASP C 1 48 ? 35.867 -42.896 80.791 1.00 37.96 89 ASP C C 1
ATOM 4931 O O . ASP C 1 48 ? 34.643 -42.916 80.980 1.00 42.65 89 ASP C O 1
ATOM 4936 N N . ALA C 1 49 ? 36.713 -42.383 81.688 1.00 28.83 90 ALA C N 1
ATOM 4937 C CA . ALA C 1 49 ? 36.210 -41.862 82.958 1.00 25.88 90 ALA C CA 1
ATOM 4938 C C . ALA C 1 49 ? 35.471 -40.547 82.759 1.00 31.10 90 ALA C C 1
ATOM 4939 O O . ALA C 1 49 ? 34.413 -40.321 83.364 1.00 32.66 90 ALA C O 1
ATOM 4941 N N . LEU C 1 50 ? 36.015 -39.664 81.917 1.00 33.12 91 LEU C N 1
ATOM 4942 C CA . LEU C 1 50 ? 35.362 -38.385 81.667 1.00 32.22 91 LEU C CA 1
ATOM 4943 C C . LEU C 1 50 ? 34.035 -38.566 80.939 1.00 37.39 91 LEU C C 1
ATOM 4944 O O . LEU C 1 50 ? 33.089 -37.808 81.184 1.00 35.95 91 LEU C O 1
ATOM 4949 N N . ASN C 1 51 ? 33.939 -39.578 80.068 1.00 37.89 92 ASN C N 1
ATOM 4950 C CA . ASN C 1 51 ? 32.677 -39.888 79.403 1.00 40.39 92 ASN C CA 1
ATOM 4951 C C . ASN C 1 51 ? 31.636 -40.471 80.349 1.00 41.85 92 ASN C C 1
ATOM 4952 O O . ASN C 1 51 ? 30.457 -40.527 79.983 1.00 36.74 92 ASN C O 1
ATOM 4957 N N . GLN C 1 52 ? 32.040 -40.937 81.532 1.00 40.58 93 GLN C N 1
ATOM 4958 C CA . GLN C 1 52 ? 31.081 -41.338 82.551 1.00 32.61 93 GLN C CA 1
ATOM 4959 C C . GLN C 1 52 ? 30.622 -40.172 83.405 1.00 36.08 93 GLN C C 1
ATOM 4960 O O . GLN C 1 52 ? 29.721 -40.346 84.230 1.00 47.12 93 GLN C O 1
ATOM 4966 N N . GLY C 1 53 ? 31.230 -39.000 83.241 1.00 34.29 94 GLY C N 1
ATOM 4967 C CA . GLY C 1 53 ? 30.811 -37.815 83.959 1.00 30.48 94 GLY C CA 1
ATOM 4968 C C . GLY C 1 53 ? 31.772 -37.318 85.015 1.00 34.15 94 GLY C C 1
ATOM 4969 O O . GLY C 1 53 ? 31.507 -36.265 85.608 1.00 38.76 94 GLY C O 1
ATOM 4970 N N . VAL C 1 54 ? 32.880 -38.026 85.265 1.00 32.10 95 VAL C N 1
ATOM 4971 C CA . VAL C 1 54 ? 33.734 -37.690 86.399 1.00 31.17 95 VAL C CA 1
ATOM 4972 C C . VAL C 1 54 ? 34.219 -36.251 86.271 1.00 24.66 95 VAL C C 1
ATOM 4973 O O . VAL C 1 54 ? 34.418 -35.737 85.166 1.00 25.87 95 VAL C O 1
ATOM 4977 N N . GLY C 1 55 ? 34.358 -35.573 87.413 1.00 30.34 96 GLY C N 1
ATOM 4978 C CA . GLY C 1 55 ? 34.673 -34.154 87.406 1.00 31.10 96 GLY C CA 1
ATOM 4979 C C . GLY C 1 55 ? 36.114 -33.839 87.062 1.00 38.41 96 GLY C C 1
ATOM 4980 O O . GLY C 1 55 ? 36.400 -32.733 86.584 1.00 30.42 96 GLY C O 1
ATOM 4981 N N . GLY C 1 56 ? 37.025 -34.780 87.296 1.00 36.52 97 GLY C N 1
ATOM 4982 C CA . GLY C 1 56 ? 38.429 -34.544 87.011 1.00 28.30 97 GLY C CA 1
ATOM 4983 C C . GLY C 1 56 ? 39.220 -35.830 87.081 1.00 25.17 97 GLY C C 1
ATOM 4984 O O . GLY C 1 56 ? 38.718 -36.879 87.493 1.00 31.28 97 GLY C O 1
ATOM 4985 N N . ILE C 1 57 ? 40.478 -35.728 86.668 1.00 20.60 98 ILE C N 1
ATOM 4986 C CA . ILE C 1 57 ? 41.402 -36.851 86.634 1.00 23.93 98 ILE C CA 1
ATOM 4987 C C . ILE C 1 57 ? 42.667 -36.467 87.395 1.00 26.95 98 ILE C C 1
ATOM 4988 O O . ILE C 1 57 ? 42.991 -35.284 87.543 1.00 27.10 98 ILE C O 1
ATOM 4993 N N . PHE C 1 58 ? 43.383 -37.478 87.887 1.00 22.75 99 PHE C N 1
ATOM 4994 C CA . PHE C 1 58 ? 44.522 -37.286 88.782 1.00 22.77 99 PHE C CA 1
ATOM 4995 C C . PHE C 1 58 ? 45.736 -37.993 88.177 1.00 21.46 99 PHE C C 1
ATOM 4996 O O . PHE C 1 58 ? 45.769 -39.224 88.092 1.00 22.69 99 PHE C O 1
ATOM 5004 N N . ILE C 1 59 ? 46.729 -37.207 87.757 1.00 28.13 100 ILE C N 1
ATOM 5005 C CA . ILE C 1 59 ? 47.933 -37.709 87.094 1.00 30.70 100 ILE C CA 1
ATOM 5006 C C . ILE C 1 59 ? 48.987 -38.030 88.148 1.00 33.18 100 ILE C C 1
ATOM 5007 O O . ILE C 1 59 ? 49.306 -37.186 88.994 1.00 36.29 100 ILE C O 1
ATOM 5012 N N . GLY C 1 60 ? 49.560 -39.230 88.081 1.00 31.67 101 GLY C N 1
ATOM 5013 C CA . GLY C 1 60 ? 50.578 -39.609 89.049 1.00 28.23 101 GLY C CA 1
ATOM 5014 C C . GLY C 1 60 ? 51.581 -40.618 88.525 1.00 32.64 101 GLY C C 1
ATOM 5015 O O . GLY C 1 60 ? 51.670 -40.839 87.316 1.00 31.07 101 GLY C O 1
ATOM 5016 N N . SER C 1 61 ? 52.355 -41.231 89.424 1.00 33.30 102 SER C N 1
ATOM 5017 C CA . SER C 1 61 ? 53.299 -42.265 89.010 1.00 31.21 102 SER C CA 1
ATOM 5018 C C . SER C 1 61 ? 52.592 -43.474 88.409 1.00 34.10 102 SER C C 1
ATOM 5019 O O . SER C 1 61 ? 53.220 -44.260 87.696 1.00 33.12 102 SER C O 1
ATOM 5022 N N . TRP C 1 62 ? 51.304 -43.638 88.683 1.00 34.11 103 TRP C N 1
ATOM 5023 C CA . TRP C 1 62 ? 50.479 -44.667 88.068 1.00 33.58 103 TRP C CA 1
ATOM 5024 C C . TRP C 1 62 ? 50.065 -44.322 86.644 1.00 27.98 103 TRP C C 1
ATOM 5025 O O . TRP C 1 62 ? 49.413 -45.142 85.995 1.00 36.27 103 TRP C O 1
ATOM 5036 N N . THR C 1 63 ? 50.417 -43.142 86.150 1.00 24.40 104 THR C N 1
ATOM 5037 C CA . THR C 1 63 ? 49.913 -42.634 84.883 1.00 23.06 104 THR C CA 1
ATOM 5038 C C . THR C 1 63 ? 50.963 -42.778 83.790 1.00 29.39 104 THR C C 1
ATOM 5039 O O . THR C 1 63 ? 52.114 -42.363 83.964 1.00 23.33 104 THR C O 1
ATOM 5043 N N . ASP C 1 64 ? 50.560 -43.360 82.667 1.00 30.76 105 ASP C N 1
ATOM 5044 C CA . ASP C 1 64 ? 51.356 -43.305 81.448 1.00 26.96 105 ASP C CA 1
ATOM 5045 C C . ASP C 1 64 ? 51.807 -41.875 81.179 1.00 28.55 105 ASP C C 1
ATOM 5046 O O . ASP C 1 64 ? 50.980 -40.970 81.048 1.00 31.39 105 ASP C O 1
ATOM 5051 N N . GLU C 1 65 ? 53.125 -41.681 81.074 1.00 32.27 106 GLU C N 1
ATOM 5052 C CA . GLU C 1 65 ? 53.684 -40.345 80.898 1.00 39.75 106 GLU C CA 1
ATOM 5053 C C . GLU C 1 65 ? 53.364 -39.744 79.536 1.00 32.31 106 GLU C C 1
ATOM 5054 O O . GLU C 1 65 ? 53.433 -38.522 79.381 1.00 36.29 106 GLU C O 1
ATOM 5060 N N . ASN C 1 66 ? 53.016 -40.565 78.549 1.00 30.10 107 ASN C N 1
ATOM 5061 C CA . ASN C 1 66 ? 52.617 -40.017 77.259 1.00 30.06 107 ASN C CA 1
ATOM 5062 C C . ASN C 1 66 ? 51.367 -39.161 77.377 1.00 29.85 107 ASN C C 1
ATOM 5063 O O . ASN C 1 66 ? 51.161 -38.252 76.565 1.00 31.85 107 ASN C O 1
ATOM 5068 N N . LEU C 1 67 ? 50.523 -39.433 78.377 1.00 33.36 108 LEU C N 1
ATOM 5069 C CA . LEU C 1 67 ? 49.332 -38.615 78.576 1.00 26.31 108 LEU C CA 1
ATOM 5070 C C . LEU C 1 67 ? 49.690 -37.146 78.748 1.00 29.73 108 LEU C C 1
ATOM 5071 O O . LEU C 1 67 ? 48.875 -36.271 78.446 1.00 29.25 108 LEU C O 1
ATOM 5076 N N . LEU C 1 68 ? 50.901 -36.848 79.222 1.00 27.21 109 LEU C N 1
ATOM 5077 C CA . LEU C 1 68 ? 51.327 -35.460 79.334 1.00 30.15 109 LEU C CA 1
ATOM 5078 C C . LEU C 1 68 ? 51.995 -34.927 78.073 1.00 30.68 109 LEU C C 1
ATOM 5079 O O . LEU C 1 68 ? 51.993 -33.707 77.864 1.00 28.50 109 LEU C O 1
ATOM 5084 N N . THR C 1 69 ? 52.554 -35.799 77.223 1.00 29.47 110 THR C N 1
ATOM 5085 C CA . THR C 1 69 ? 53.450 -35.358 76.154 1.00 37.28 110 THR C CA 1
ATOM 5086 C C . THR C 1 69 ? 53.041 -35.732 74.735 1.00 33.64 110 THR C C 1
ATOM 5087 O O . THR C 1 69 ? 53.505 -35.074 73.799 1.00 38.01 110 THR C O 1
ATOM 5091 N N . GLU C 1 70 ? 52.225 -36.760 74.535 1.00 34.32 111 GLU C N 1
ATOM 5092 C CA . GLU C 1 70 ? 52.056 -37.303 73.187 1.00 38.93 111 GLU C CA 1
ATOM 5093 C C . GLU C 1 70 ? 50.999 -36.523 72.413 1.00 42.75 111 GLU C C 1
ATOM 5094 O O . GLU C 1 70 ? 49.817 -36.573 72.777 1.00 40.06 111 GLU C O 1
ATOM 5100 N N . PRO C 1 71 ? 51.369 -35.813 71.345 1.00 40.36 112 PRO C N 1
ATOM 5101 C CA . PRO C 1 71 ? 50.370 -35.071 70.566 1.00 41.62 112 PRO C CA 1
ATOM 5102 C C . PRO C 1 71 ? 49.269 -35.994 70.075 1.00 46.66 112 PRO C C 1
ATOM 5103 O O . PRO C 1 71 ? 49.515 -37.142 69.699 1.00 49.48 112 PRO C O 1
ATOM 5107 N N . GLY C 1 72 ? 48.040 -35.487 70.102 1.00 42.80 113 GLY C N 1
ATOM 5108 C CA . GLY C 1 72 ? 46.887 -36.297 69.785 1.00 37.97 113 GLY C CA 1
ATOM 5109 C C . GLY C 1 72 ? 46.424 -37.199 70.902 1.00 38.53 113 GLY C C 1
ATOM 5110 O O . GLY C 1 72 ? 45.323 -37.755 70.808 1.00 47.03 113 GLY C O 1
ATOM 5111 N N . ARG C 1 73 ? 47.223 -37.365 71.962 1.00 31.34 114 ARG C N 1
ATOM 5112 C CA . ARG C 1 73 ? 46.875 -38.244 73.072 1.00 35.08 114 ARG C CA 1
ATOM 5113 C C . ARG C 1 73 ? 47.290 -37.642 74.413 1.00 34.45 114 ARG C C 1
ATOM 5114 O O . ARG C 1 73 ? 47.570 -38.378 75.368 1.00 35.29 114 ARG C O 1
ATOM 5122 N N . ASN C 1 74 ? 47.355 -36.319 74.502 1.00 29.19 115 ASN C N 1
ATOM 5123 C CA . ASN C 1 74 ? 47.712 -35.651 75.742 1.00 35.25 115 ASN C CA 1
ATOM 5124 C C . ASN C 1 74 ? 46.486 -34.937 76.314 1.00 30.44 115 ASN C C 1
ATOM 5125 O O . ASN C 1 74 ? 45.353 -35.154 75.873 1.00 37.02 115 ASN C O 1
ATOM 5130 N N . ILE C 1 75 ? 46.713 -34.079 77.309 1.00 26.12 116 ILE C N 1
ATOM 5131 C CA . ILE C 1 75 ? 45.592 -33.435 77.984 1.00 26.18 116 ILE C CA 1
ATOM 5132 C C . ILE C 1 75 ? 44.843 -32.527 77.016 1.00 29.10 116 ILE C C 1
ATOM 5133 O O . ILE C 1 75 ? 43.609 -32.441 77.046 1.00 27.25 116 ILE C O 1
ATOM 5138 N N . GLU C 1 76 ? 45.573 -31.855 76.128 1.00 33.98 117 GLU C N 1
ATOM 5139 C CA . GLU C 1 76 ? 44.928 -30.981 75.158 1.00 33.00 117 GLU C CA 1
ATOM 5140 C C . GLU C 1 76 ? 43.944 -31.757 74.294 1.00 37.39 117 GLU C C 1
ATOM 5141 O O . GLU C 1 76 ? 42.834 -31.283 74.023 1.00 31.95 117 GLU C O 1
ATOM 5147 N N . ALA C 1 77 ? 44.319 -32.968 73.877 1.00 37.69 118 ALA C N 1
ATOM 5148 C CA . ALA C 1 77 ? 43.410 -33.789 73.087 1.00 38.98 118 ALA C CA 1
ATOM 5149 C C . ALA C 1 77 ? 42.219 -34.264 73.913 1.00 37.02 118 ALA C C 1
ATOM 5150 O O . ALA C 1 77 ? 41.112 -34.391 73.381 1.00 48.50 118 ALA C O 1
ATOM 5152 N N . LEU C 1 78 ? 42.416 -34.532 75.205 1.00 41.84 119 LEU C N 1
ATOM 5153 C CA . LEU C 1 78 ? 41.277 -34.857 76.063 1.00 41.13 119 LEU C CA 1
ATOM 5154 C C . LEU C 1 78 ? 40.271 -33.710 76.098 1.00 34.52 119 LEU C C 1
ATOM 5155 O O . LEU C 1 78 ? 39.060 -33.928 75.969 1.00 33.21 119 LEU C O 1
ATOM 5160 N N A ARG C 1 79 ? 40.756 -32.477 76.268 0.21 35.48 120 ARG C N 1
ATOM 5161 N N B ARG C 1 79 ? 40.760 -32.477 76.286 0.79 34.27 120 ARG C N 1
ATOM 5162 C CA A ARG C 1 79 ? 39.860 -31.327 76.298 0.21 37.79 120 ARG C CA 1
ATOM 5163 C CA B ARG C 1 79 ? 39.880 -31.313 76.290 0.79 36.84 120 ARG C CA 1
ATOM 5164 C C A ARG C 1 79 ? 39.131 -31.122 74.977 0.21 44.99 120 ARG C C 1
ATOM 5165 C C B ARG C 1 79 ? 39.092 -31.194 74.992 0.79 46.33 120 ARG C C 1
ATOM 5166 O O A ARG C 1 79 ? 38.098 -30.446 74.951 0.21 49.26 120 ARG C O 1
ATOM 5167 O O B ARG C 1 79 ? 37.984 -30.651 74.989 0.79 51.04 120 ARG C O 1
ATOM 5182 N N . GLU C 1 80 ? 39.642 -31.685 73.882 1.00 44.40 121 GLU C N 1
ATOM 5183 C CA . GLU C 1 80 ? 38.943 -31.617 72.608 1.00 47.66 121 GLU C CA 1
ATOM 5184 C C . GLU C 1 80 ? 37.985 -32.778 72.408 1.00 41.93 121 GLU C C 1
ATOM 5185 O O . GLU C 1 80 ? 37.009 -32.639 71.668 1.00 53.01 121 GLU C O 1
ATOM 5191 N N . ALA C 1 81 ? 38.238 -33.920 73.045 1.00 40.19 122 ALA C N 1
ATOM 5192 C CA . ALA C 1 81 ? 37.317 -35.043 72.942 1.00 38.45 122 ALA C CA 1
ATOM 5193 C C . ALA C 1 81 ? 36.115 -34.857 73.856 1.00 41.12 122 ALA C C 1
ATOM 5194 O O . ALA C 1 81 ? 34.991 -35.222 73.498 1.00 46.59 122 ALA C O 1
ATOM 5196 N N . VAL C 1 82 ? 36.331 -34.287 75.031 1.00 41.98 123 VAL C N 1
ATOM 5197 C CA . VAL C 1 82 ? 35.274 -34.040 75.999 1.00 45.33 123 VAL C CA 1
ATOM 5198 C C . VAL C 1 82 ? 34.811 -32.601 75.826 1.00 51.73 123 VAL C C 1
ATOM 5199 O O . VAL C 1 82 ? 35.634 -31.684 75.751 1.00 62.34 123 VAL C O 1
ATOM 5203 N N . GLY C 1 83 ? 33.499 -32.395 75.755 1.00 51.37 124 GLY C N 1
ATOM 5204 C CA . GLY C 1 83 ? 33.004 -31.053 75.506 1.00 52.86 124 GLY C CA 1
ATOM 5205 C C . GLY C 1 83 ? 33.125 -30.133 76.703 1.00 62.03 124 GLY C C 1
ATOM 5206 O O . GLY C 1 83 ? 33.382 -28.935 76.547 1.00 71.32 124 GLY C O 1
ATOM 5207 N N . ARG C 1 84 ? 32.969 -30.676 77.902 1.00 53.96 125 ARG C N 1
ATOM 5208 C CA . ARG C 1 84 ? 32.810 -29.905 79.122 1.00 48.07 125 ARG C CA 1
ATOM 5209 C C . ARG C 1 84 ? 34.152 -29.622 79.795 1.00 45.88 125 ARG C C 1
ATOM 5210 O O . ARG C 1 84 ? 35.178 -30.241 79.504 1.00 35.88 125 ARG C O 1
ATOM 5218 N N . ASP C 1 85 ? 34.120 -28.688 80.740 1.00 45.62 126 ASP C N 1
ATOM 5219 C CA . ASP C 1 85 ? 35.279 -28.426 81.575 1.00 41.79 126 ASP C CA 1
ATOM 5220 C C . ASP C 1 85 ? 35.487 -29.561 82.575 1.00 38.27 126 ASP C C 1
ATOM 5221 O O . ASP C 1 85 ? 34.536 -30.205 83.030 1.00 33.63 126 ASP C O 1
ATOM 5226 N N . PHE C 1 86 ? 36.754 -29.817 82.899 1.00 32.57 127 PHE C N 1
ATOM 5227 C CA . PHE C 1 86 ? 37.109 -30.777 83.936 1.00 29.25 127 PHE C CA 1
ATOM 5228 C C . PHE C 1 86 ? 38.459 -30.394 84.528 1.00 32.54 127 PHE C C 1
ATOM 5229 O O . PHE C 1 86 ? 39.250 -29.674 83.912 1.00 29.55 127 PHE C O 1
ATOM 5237 N N . SER C 1 87 ? 38.713 -30.869 85.740 1.00 23.48 128 SER C N 1
ATOM 5238 C CA . SER C 1 87 ? 39.967 -30.569 86.404 1.00 18.57 128 SER C CA 1
ATOM 5239 C C . SER C 1 87 ? 41.001 -31.638 86.081 1.00 28.01 128 SER C C 1
ATOM 5240 O O . SER C 1 87 ? 40.671 -32.783 85.761 1.00 27.09 128 SER C O 1
ATOM 5243 N N . VAL C 1 88 ? 42.266 -31.245 86.151 1.00 25.98 129 VAL C N 1
ATOM 5244 C CA . VAL C 1 88 ? 43.391 -32.145 85.943 1.00 29.87 129 VAL C CA 1
ATOM 5245 C C . VAL C 1 88 ? 44.344 -31.868 87.091 1.00 23.69 129 VAL C C 1
ATOM 5246 O O . VAL C 1 88 ? 44.882 -30.760 87.198 1.00 28.32 129 VAL C O 1
ATOM 5250 N N . SER C 1 89 ? 44.529 -32.849 87.965 1.00 23.44 130 SER C N 1
ATOM 5251 C CA . SER C 1 89 ? 45.328 -32.657 89.159 1.00 21.12 130 SER C CA 1
ATOM 5252 C C . SER C 1 89 ? 46.644 -33.417 89.058 1.00 26.96 130 SER C C 1
ATOM 5253 O O . SER C 1 89 ? 46.774 -34.398 88.322 1.00 25.80 130 SER C O 1
ATOM 5256 N N . ILE C 1 90 ? 47.620 -32.938 89.831 1.00 27.87 131 ILE C N 1
ATOM 5257 C CA . ILE C 1 90 ? 48.919 -33.577 89.984 1.00 21.27 131 ILE C CA 1
ATOM 5258 C C . ILE C 1 90 ? 49.357 -33.324 91.418 1.00 27.75 131 ILE C C 1
ATOM 5259 O O . ILE C 1 90 ? 48.863 -32.410 92.081 1.00 20.59 131 ILE C O 1
ATOM 5264 N N . ASP C 1 91 ? 50.274 -34.152 91.910 1.00 19.35 132 ASP C N 1
ATOM 5265 C CA . ASP C 1 91 ? 50.926 -33.924 93.195 1.00 21.01 132 ASP C CA 1
ATOM 5266 C C . ASP C 1 91 ? 52.385 -33.595 92.897 1.00 19.41 132 ASP C C 1
ATOM 5267 O O . ASP C 1 91 ? 53.181 -34.482 92.586 1.00 24.67 132 ASP C O 1
ATOM 5272 N N . PHE C 1 92 ? 52.730 -32.310 93.015 1.00 20.14 133 PHE C N 1
ATOM 5273 C CA . PHE C 1 92 ? 53.983 -31.736 92.515 1.00 18.22 133 PHE C CA 1
ATOM 5274 C C . PHE C 1 92 ? 54.449 -30.750 93.591 1.00 21.15 133 PHE C C 1
ATOM 5275 O O . PHE C 1 92 ? 54.169 -29.552 93.534 1.00 30.07 133 PHE C O 1
ATOM 5283 N N . GLU C 1 93 ? 55.161 -31.260 94.595 1.00 28.18 134 GLU C N 1
ATOM 5284 C CA . GLU C 1 93 ? 55.363 -30.504 95.825 1.00 25.85 134 GLU C CA 1
ATOM 5285 C C . GLU C 1 93 ? 56.793 -30.444 96.321 1.00 26.79 134 GLU C C 1
ATOM 5286 O O . GLU C 1 93 ? 57.072 -29.639 97.219 1.00 25.22 134 GLU C O 1
ATOM 5292 N N . GLY C 1 94 ? 57.701 -31.251 95.782 1.00 24.45 135 GLY C N 1
ATOM 5293 C CA . GLY C 1 94 ? 59.053 -31.301 96.307 1.00 21.15 135 GLY C CA 1
ATOM 5294 C C . GLY C 1 94 ? 59.170 -32.210 97.518 1.00 32.74 135 GLY C C 1
ATOM 5295 O O . GLY C 1 94 ? 58.288 -32.220 98.380 1.00 31.30 135 GLY C O 1
ATOM 5296 N N . GLY C 1 95 ? 60.246 -32.991 97.589 1.00 35.08 136 GLY C N 1
ATOM 5297 C CA . GLY C 1 95 ? 60.503 -33.834 98.736 1.00 25.51 136 GLY C CA 1
ATOM 5298 C C . GLY C 1 95 ? 59.814 -35.183 98.735 1.00 35.23 136 GLY C C 1
ATOM 5299 O O . GLY C 1 95 ? 59.966 -35.928 99.707 1.00 39.12 136 GLY C O 1
ATOM 5300 N N . ARG C 1 96 ? 59.069 -35.533 97.685 1.00 37.25 137 ARG C N 1
ATOM 5301 C CA . ARG C 1 96 ? 58.345 -36.799 97.625 1.00 35.11 137 ARG C CA 1
ATOM 5302 C C . ARG C 1 96 ? 58.866 -37.630 96.462 1.00 37.50 137 ARG C C 1
ATOM 5303 O O . ARG C 1 96 ? 59.121 -37.096 95.379 1.00 35.06 137 ARG C O 1
ATOM 5311 N N . VAL C 1 97 ? 59.002 -38.942 96.673 1.00 34.40 138 VAL C N 1
ATOM 5312 C CA . VAL C 1 97 ? 59.492 -39.801 95.596 1.00 39.46 138 VAL C CA 1
ATOM 5313 C C . VAL C 1 97 ? 58.401 -40.171 94.602 1.00 34.76 138 VAL C C 1
ATOM 5314 O O . VAL C 1 97 ? 58.713 -40.584 93.479 1.00 41.64 138 VAL C O 1
ATOM 5318 N N . GLN C 1 98 ? 57.129 -40.022 94.967 1.00 34.08 139 GLN C N 1
ATOM 5319 C CA . GLN C 1 98 ? 56.033 -40.436 94.091 1.00 37.10 139 GLN C CA 1
ATOM 5320 C C . GLN C 1 98 ? 55.763 -39.322 93.075 1.00 40.89 139 GLN C C 1
ATOM 5321 O O . GLN C 1 98 ? 54.868 -38.490 93.228 1.00 45.39 139 GLN C O 1
ATOM 5327 N N . ARG C 1 99 ? 56.560 -39.315 92.008 1.00 42.68 140 ARG C N 1
ATOM 5328 C CA . ARG C 1 99 ? 56.509 -38.278 90.984 1.00 40.33 140 ARG C CA 1
ATOM 5329 C C . ARG C 1 99 ? 55.849 -38.807 89.718 1.00 40.81 140 ARG C C 1
ATOM 5330 O O . ARG C 1 99 ? 56.129 -39.928 89.286 1.00 46.02 140 ARG C O 1
ATOM 5338 N N . ALA C 1 100 ? 54.988 -37.986 89.110 1.00 37.52 141 ALA C N 1
ATOM 5339 C CA . ALA C 1 100 ? 54.301 -38.416 87.893 1.00 34.57 141 ALA C CA 1
ATOM 5340 C C . ALA C 1 100 ? 55.262 -38.507 86.717 1.00 31.11 141 ALA C C 1
ATOM 5341 O O . ALA C 1 100 ? 55.169 -39.434 85.901 1.00 29.56 141 ALA C O 1
ATOM 5343 N N . THR C 1 101 ? 56.178 -37.550 86.606 1.00 28.42 142 THR C N 1
ATOM 5344 C CA . THR C 1 101 ? 57.142 -37.517 85.518 1.00 28.86 142 THR C CA 1
ATOM 5345 C C . THR C 1 101 ? 58.379 -36.780 86.010 1.00 29.82 142 THR C C 1
ATOM 5346 O O . THR C 1 101 ? 58.401 -36.235 87.113 1.00 28.62 142 THR C O 1
ATOM 5350 N N . ASN C 1 102 ? 59.420 -36.768 85.182 1.00 26.89 143 ASN C N 1
ATOM 5351 C CA . ASN C 1 102 ? 60.618 -36.005 85.491 1.00 26.38 143 ASN C CA 1
ATOM 5352 C C . ASN C 1 102 ? 60.842 -34.833 84.552 1.00 28.63 143 ASN C C 1
ATOM 5353 O O . ASN C 1 102 ? 61.727 -34.012 84.815 1.00 33.53 143 ASN C O 1
ATOM 5358 N N . ILE C 1 103 ? 60.051 -34.711 83.486 1.00 22.34 144 ILE C N 1
ATOM 5359 C CA . ILE C 1 103 ? 60.337 -33.683 82.496 1.00 23.14 144 ILE C CA 1
ATOM 5360 C C . ILE C 1 103 ? 59.960 -32.286 82.971 1.00 25.17 144 ILE C C 1
ATOM 5361 O O . ILE C 1 103 ? 60.443 -31.302 82.398 1.00 32.69 144 ILE C O 1
ATOM 5366 N N . LEU C 1 104 ? 59.126 -32.167 84.004 1.00 21.12 145 LEU C N 1
ATOM 5367 C CA . LEU C 1 104 ? 58.674 -30.875 84.510 1.00 18.50 145 LEU C CA 1
ATOM 5368 C C . LEU C 1 104 ? 59.529 -30.341 85.653 1.00 23.26 145 LEU C C 1
ATOM 5369 O O . LEU C 1 104 ? 59.246 -29.250 86.163 1.00 25.12 145 LEU C O 1
ATOM 5374 N N . GLY C 1 105 ? 60.564 -31.068 86.062 1.00 21.98 146 GLY C N 1
ATOM 5375 C CA . GLY C 1 105 ? 61.373 -30.643 87.187 1.00 24.15 146 GLY C CA 1
ATOM 5376 C C . GLY C 1 105 ? 60.726 -31.026 88.507 1.00 27.28 146 GLY C C 1
ATOM 5377 O O . GLY C 1 105 ? 59.849 -31.892 88.574 1.00 26.68 146 GLY C O 1
ATOM 5378 N N . ASP C 1 106 ? 61.182 -30.375 89.574 1.00 21.05 147 ASP C N 1
ATOM 5379 C CA . ASP C 1 106 ? 60.549 -30.533 90.875 1.00 21.31 147 ASP C CA 1
ATOM 5380 C C . ASP C 1 106 ? 61.009 -29.403 91.776 1.00 26.10 147 ASP C C 1
ATOM 5381 O O . ASP C 1 106 ? 62.117 -28.881 91.624 1.00 28.79 147 ASP C O 1
ATOM 5386 N N . PHE C 1 107 ? 60.137 -29.023 92.702 1.00 23.54 148 PHE C N 1
ATOM 5387 C CA . PHE C 1 107 ? 60.542 -28.126 93.765 1.00 23.43 148 PHE C CA 1
ATOM 5388 C C . PHE C 1 107 ? 61.586 -28.806 94.643 1.00 27.19 148 PHE C C 1
ATOM 5389 O O . PHE C 1 107 ? 61.609 -30.035 94.752 1.00 23.75 148 PHE C O 1
ATOM 5397 N N . PRO C 1 108 ? 62.443 -28.032 95.305 1.00 26.37 149 PRO C N 1
ATOM 5398 C CA . PRO C 1 108 ? 63.186 -28.574 96.445 1.00 22.78 149 PRO C CA 1
ATOM 5399 C C . PRO C 1 108 ? 62.213 -28.968 97.546 1.00 25.44 149 PRO C C 1
ATOM 5400 O O . PRO C 1 108 ? 61.027 -28.633 97.514 1.00 19.21 149 PRO C O 1
ATOM 5404 N N . SER C 1 109 ? 62.720 -29.691 98.541 1.00 19.99 150 SER C N 1
ATOM 5405 C CA . SER C 1 109 ? 61.864 -30.033 99.663 1.00 24.24 150 SER C CA 1
ATOM 5406 C C . SER C 1 109 ? 61.443 -28.760 100.395 1.00 22.74 150 SER C C 1
ATOM 5407 O O . SER C 1 109 ? 62.167 -27.763 100.385 1.00 26.33 150 SER C O 1
ATOM 5410 N N . PRO C 1 110 ? 60.260 -28.756 101.002 1.00 28.84 151 PRO C N 1
ATOM 5411 C CA . PRO C 1 110 ? 59.838 -27.567 101.757 1.00 17.66 151 PRO C CA 1
ATOM 5412 C C . PRO C 1 110 ? 60.850 -27.125 102.802 1.00 31.67 151 PRO C C 1
ATOM 5413 O O . PRO C 1 110 ? 61.089 -25.920 102.961 1.00 39.13 151 PRO C O 1
ATOM 5417 N N . ARG C 1 111 ? 61.453 -28.074 103.520 1.00 37.41 152 ARG C N 1
ATOM 5418 C CA . ARG C 1 111 ? 62.540 -27.734 104.430 1.00 35.92 152 ARG C CA 1
ATOM 5419 C C . ARG C 1 111 ? 63.625 -26.943 103.712 1.00 34.59 152 ARG C C 1
ATOM 5420 O O . ARG C 1 111 ? 63.999 -25.845 104.141 1.00 41.00 152 ARG C O 1
ATOM 5428 N N . VAL C 1 112 ? 64.120 -27.476 102.591 1.00 29.16 153 VAL C N 1
ATOM 5429 C CA . VAL C 1 112 ? 65.200 -26.811 101.868 1.00 32.82 153 VAL C CA 1
ATOM 5430 C C . VAL C 1 112 ? 64.750 -25.450 101.357 1.00 25.56 153 VAL C C 1
ATOM 5431 O O . VAL C 1 112 ? 65.518 -24.480 101.371 1.00 28.49 153 VAL C O 1
ATOM 5443 N N . ALA C 1 114 ? 62.547 -23.370 102.741 1.00 28.88 155 ALA C N 1
ATOM 5444 C CA . ALA C 1 114 ? 62.488 -22.408 103.837 1.00 34.65 155 ALA C CA 1
ATOM 5445 C C . ALA C 1 114 ? 63.867 -22.112 104.408 1.00 32.91 155 ALA C C 1
ATOM 5446 O O . ALA C 1 114 ? 64.108 -21.003 104.894 1.00 34.13 155 ALA C O 1
ATOM 5448 N N . GLN C 1 115 ? 64.792 -23.064 104.345 1.00 35.19 156 GLN C N 1
ATOM 5449 C CA . GLN C 1 115 ? 66.089 -22.825 104.961 1.00 40.02 156 GLN C CA 1
ATOM 5450 C C . GLN C 1 115 ? 67.036 -22.034 104.072 1.00 37.01 156 GLN C C 1
ATOM 5451 O O . GLN C 1 115 ? 67.953 -21.391 104.594 1.00 41.17 156 GLN C O 1
ATOM 5457 N N . THR C 1 116 ? 66.835 -22.048 102.755 1.00 35.76 157 THR C N 1
ATOM 5458 C CA . THR C 1 116 ? 67.792 -21.463 101.826 1.00 31.56 157 THR C CA 1
ATOM 5459 C C . THR C 1 116 ? 67.231 -20.342 100.964 1.00 33.90 157 THR C C 1
ATOM 5460 O O . THR C 1 116 ? 68.015 -19.619 100.336 1.00 36.74 157 THR C O 1
ATOM 5472 N N . THR C 1 118 ? 64.197 -17.063 100.185 1.00 33.38 159 THR C N 1
ATOM 5473 C CA . THR C 1 118 ? 63.243 -16.132 100.761 1.00 31.86 159 THR C CA 1
ATOM 5474 C C . THR C 1 118 ? 61.836 -16.508 100.321 1.00 39.15 159 THR C C 1
ATOM 5475 O O . THR C 1 118 ? 61.660 -17.226 99.333 1.00 33.04 159 THR C O 1
ATOM 5479 N N . PRO C 1 119 ? 60.810 -16.045 101.041 1.00 36.56 160 PRO C N 1
ATOM 5480 C CA . PRO C 1 119 ? 59.440 -16.286 100.566 1.00 31.16 160 PRO C CA 1
ATOM 5481 C C . PRO C 1 119 ? 59.205 -15.760 99.165 1.00 32.34 160 PRO C C 1
ATOM 5482 O O . PRO C 1 119 ? 58.416 -16.346 98.412 1.00 28.81 160 PRO C O 1
ATOM 5486 N N . GLU C 1 120 ? 59.880 -14.672 98.794 1.00 31.11 161 GLU C N 1
ATOM 5487 C CA . GLU C 1 120 ? 59.721 -14.114 97.461 1.00 32.76 161 GLU C CA 1
ATOM 5488 C C . GLU C 1 120 ? 60.292 -15.051 96.410 1.00 33.20 161 GLU C C 1
ATOM 5489 O O . GLU C 1 120 ? 59.724 -15.186 95.320 1.00 27.91 161 GLU C O 1
ATOM 5495 N N . GLN C 1 121 ? 61.416 -15.710 96.720 1.00 32.04 162 GLN C N 1
ATOM 5496 C CA . GLN C 1 121 ? 61.987 -16.679 95.790 1.00 33.26 162 GLN C CA 1
ATOM 5497 C C . GLN C 1 121 ? 61.083 -17.895 95.631 1.00 34.31 162 GLN C C 1
ATOM 5498 O O . GLN C 1 121 ? 60.958 -18.449 94.534 1.00 33.18 162 GLN C O 1
ATOM 5504 N N . VAL C 1 122 ? 60.451 -18.331 96.717 1.00 29.59 163 VAL C N 1
ATOM 5505 C CA . VAL C 1 122 ? 59.567 -19.479 96.621 1.00 33.55 163 VAL C CA 1
ATOM 5506 C C . VAL C 1 122 ? 58.373 -19.149 95.743 1.00 36.73 163 VAL C C 1
ATOM 5507 O O . VAL C 1 122 ? 57.988 -19.938 94.869 1.00 31.65 163 VAL C O 1
ATOM 5511 N N . GLU C 1 123 ? 57.795 -17.963 95.929 1.00 36.89 164 GLU C N 1
ATOM 5512 C CA . GLU C 1 123 ? 56.672 -17.549 95.099 1.00 29.89 164 GLU C CA 1
ATOM 5513 C C . GLU C 1 123 ? 57.066 -17.512 93.629 1.00 32.50 164 GLU C C 1
ATOM 5514 O O . GLU C 1 123 ? 56.347 -18.041 92.772 1.00 32.21 164 GLU C O 1
ATOM 5520 N N . ASP C 1 124 ? 58.217 -16.902 93.317 1.00 20.95 165 ASP C N 1
ATOM 5521 C CA . ASP C 1 124 ? 58.681 -16.891 91.931 1.00 26.11 165 ASP C CA 1
ATOM 5522 C C . ASP C 1 124 ? 58.958 -18.299 91.423 1.00 23.89 165 ASP C C 1
ATOM 5523 O O . ASP C 1 124 ? 58.685 -18.608 90.256 1.00 35.10 165 ASP C O 1
ATOM 5528 N N . LEU C 1 125 ? 59.522 -19.159 92.276 1.00 24.19 166 LEU C N 1
ATOM 5529 C CA . LEU C 1 125 ? 59.814 -20.531 91.868 1.00 26.15 166 LEU C CA 1
ATOM 5530 C C . LEU C 1 125 ? 58.540 -21.277 91.487 1.00 30.79 166 LEU C C 1
ATOM 5531 O O . LEU C 1 125 ? 58.501 -21.976 90.466 1.00 23.41 166 LEU C O 1
ATOM 5536 N N . ALA C 1 126 ? 57.482 -21.123 92.286 1.00 24.53 167 ALA C N 1
ATOM 5537 C CA . ALA C 1 126 ? 56.211 -21.771 91.977 1.00 23.24 167 ALA C CA 1
ATOM 5538 C C . ALA C 1 126 ? 55.567 -21.200 90.711 1.00 25.96 167 ALA C C 1
ATOM 5539 O O . ALA C 1 126 ? 54.900 -21.930 89.970 1.00 23.17 167 ALA C O 1
ATOM 5541 N N . GLU C 1 127 ? 55.738 -19.904 90.452 1.00 21.81 168 GLU C N 1
ATOM 5542 C CA . GLU C 1 127 ? 55.212 -19.337 89.218 1.00 23.65 168 GLU C CA 1
ATOM 5543 C C . GLU C 1 127 ? 55.931 -19.904 87.999 1.00 25.23 168 GLU C C 1
ATOM 5544 O O . GLU C 1 127 ? 55.294 -20.239 86.996 1.00 27.22 168 GLU C O 1
ATOM 5550 N N . ILE C 1 128 ? 57.254 -20.046 88.074 1.00 26.86 169 ILE C N 1
ATOM 5551 C CA . ILE C 1 128 ? 58.008 -20.545 86.928 1.00 29.98 169 ILE C CA 1
ATOM 5552 C C . ILE C 1 128 ? 57.747 -22.034 86.710 1.00 30.20 169 ILE C C 1
ATOM 5553 O O . ILE C 1 128 ? 57.425 -22.463 85.595 1.00 30.65 169 ILE C O 1
ATOM 5558 N N . LEU C 1 129 ? 57.891 -22.848 87.762 1.00 24.21 170 LEU C N 1
ATOM 5559 C CA . LEU C 1 129 ? 57.619 -24.274 87.602 1.00 19.75 170 LEU C CA 1
ATOM 5560 C C . LEU C 1 129 ? 56.157 -24.524 87.276 1.00 19.00 170 LEU C C 1
ATOM 5561 O O . LEU C 1 129 ? 55.836 -25.473 86.551 1.00 28.67 170 LEU C O 1
ATOM 5566 N N . GLY C 1 130 ? 55.261 -23.679 87.788 1.00 20.59 171 GLY C N 1
ATOM 5567 C CA . GLY C 1 130 ? 53.860 -23.814 87.461 1.00 22.18 171 GLY C CA 1
ATOM 5568 C C . GLY C 1 130 ? 53.554 -23.513 86.016 1.00 18.10 171 GLY C C 1
ATOM 5569 O O . GLY C 1 130 ? 52.509 -23.939 85.519 1.00 24.20 171 GLY C O 1
ATOM 5570 N N . THR C 1 131 ? 54.439 -22.786 85.333 1.00 22.71 172 THR C N 1
ATOM 5571 C CA . THR C 1 131 ? 54.228 -22.488 83.916 1.00 26.36 172 THR C CA 1
ATOM 5572 C C . THR C 1 131 ? 54.355 -23.746 83.063 1.00 17.59 172 THR C C 1
ATOM 5573 O O . THR C 1 131 ? 53.562 -23.958 82.141 1.00 22.34 172 THR C O 1
ATOM 5577 N N . GLY C 1 132 ? 55.326 -24.608 83.375 1.00 20.70 173 GLY C N 1
ATOM 5578 C CA . GLY C 1 132 ? 55.404 -25.894 82.691 1.00 16.73 173 GLY C CA 1
ATOM 5579 C C . GLY C 1 132 ? 54.222 -26.797 82.999 1.00 27.53 173 GLY C C 1
ATOM 5580 O O . GLY C 1 132 ? 53.725 -27.504 82.120 1.00 28.90 173 GLY C O 1
ATOM 5581 N N . LEU C 1 133 ? 53.756 -26.791 84.253 1.00 23.45 174 LEU C N 1
ATOM 5582 C CA . LEU C 1 133 ? 52.549 -27.542 84.604 1.00 24.76 174 LEU C CA 1
ATOM 5583 C C . LEU C 1 133 ? 51.345 -27.073 83.790 1.00 28.42 174 LEU C C 1
ATOM 5584 O O . LEU C 1 133 ? 50.612 -27.887 83.217 1.00 25.95 174 LEU C O 1
ATOM 5589 N N . ALA C 1 134 ? 51.117 -25.758 83.743 1.00 27.64 175 ALA C N 1
ATOM 5590 C CA . ALA C 1 134 ? 49.993 -25.218 82.981 1.00 25.13 175 ALA C CA 1
ATOM 5591 C C . ALA C 1 134 ? 50.083 -25.615 81.519 1.00 26.41 175 ALA C C 1
ATOM 5592 O O . ALA C 1 134 ? 49.107 -26.090 80.927 1.00 25.57 175 ALA C O 1
ATOM 5594 N N . ALA C 1 135 ? 51.262 -25.442 80.922 1.00 24.97 176 ALA C N 1
ATOM 5595 C CA . ALA C 1 135 ? 51.428 -25.764 79.514 1.00 26.52 176 ALA C CA 1
ATOM 5596 C C . ALA C 1 135 ? 51.107 -27.218 79.218 1.00 32.79 176 ALA C C 1
ATOM 5597 O O . ALA C 1 135 ? 50.825 -27.555 78.067 1.00 33.09 176 ALA C O 1
ATOM 5599 N N . HIS C 1 136 ? 51.131 -28.084 80.228 1.00 27.54 177 HIS C N 1
ATOM 5600 C CA . HIS C 1 136 ? 50.857 -29.496 80.032 1.00 19.91 177 HIS C CA 1
ATOM 5601 C C . HIS C 1 136 ? 49.450 -29.877 80.451 1.00 20.94 177 HIS C C 1
ATOM 5602 O O . HIS C 1 136 ? 49.124 -31.067 80.483 1.00 25.18 177 HIS C O 1
ATOM 5609 N N . GLY C 1 137 ? 48.606 -28.897 80.756 1.00 18.04 178 GLY C N 1
ATOM 5610 C CA . GLY C 1 137 ? 47.214 -29.161 81.026 1.00 25.60 178 GLY C CA 1
ATOM 5611 C C . GLY C 1 137 ? 46.835 -29.336 82.482 1.00 29.26 178 GLY C C 1
ATOM 5612 O O . GLY C 1 137 ? 45.671 -29.651 82.764 1.00 24.25 178 GLY C O 1
ATOM 5613 N N . VAL C 1 138 ? 47.769 -29.148 83.415 1.00 23.67 179 VAL C N 1
ATOM 5614 C CA . VAL C 1 138 ? 47.431 -29.225 84.830 1.00 26.01 179 VAL C CA 1
ATOM 5615 C C . VAL C 1 138 ? 46.590 -28.017 85.212 1.00 22.26 179 VAL C C 1
ATOM 5616 O O . VAL C 1 138 ? 46.876 -26.888 84.792 1.00 25.17 179 VAL C O 1
ATOM 5620 N N . THR C 1 139 ? 45.532 -28.246 85.999 1.00 24.57 180 THR C N 1
ATOM 5621 C CA . THR C 1 139 ? 44.744 -27.154 86.558 1.00 22.52 180 THR C CA 1
ATOM 5622 C C . THR C 1 139 ? 44.716 -27.136 88.074 1.00 23.23 180 THR C C 1
ATOM 5623 O O . THR C 1 139 ? 44.259 -26.143 88.647 1.00 28.32 180 THR C O 1
ATOM 5627 N N . VAL C 1 140 ? 45.158 -28.202 88.737 1.00 23.23 181 VAL C N 1
ATOM 5628 C CA . VAL C 1 140 ? 45.093 -28.319 90.190 1.00 23.60 181 VAL C CA 1
ATOM 5629 C C . VAL C 1 140 ? 46.348 -29.034 90.667 1.00 26.07 181 VAL C C 1
ATOM 5630 O O . VAL C 1 140 ? 46.761 -30.039 90.081 1.00 22.53 181 VAL C O 1
ATOM 5634 N N . ASN C 1 141 ? 46.963 -28.515 91.726 1.00 32.31 182 ASN C N 1
ATOM 5635 C CA . ASN C 1 141 ? 48.167 -29.110 92.294 1.00 23.78 182 ASN C CA 1
ATOM 5636 C C . ASN C 1 141 ? 47.919 -29.391 93.767 1.00 25.60 182 ASN C C 1
ATOM 5637 O O . ASN C 1 141 ? 47.543 -28.485 94.522 1.00 28.28 182 ASN C O 1
ATOM 5642 N N . PHE C 1 142 ? 48.122 -30.647 94.172 1.00 22.06 183 PHE C N 1
ATOM 5643 C CA . PHE C 1 142 ? 47.894 -31.069 95.553 1.00 21.09 183 PHE C CA 1
ATOM 5644 C C . PHE C 1 142 ? 49.119 -30.713 96.396 1.00 22.14 183 PHE C C 1
ATOM 5645 O O . PHE C 1 142 ? 49.904 -31.562 96.830 1.00 21.47 183 PHE C O 1
ATOM 5653 N N . ALA C 1 143 ? 49.250 -29.405 96.647 1.00 17.63 184 ALA C N 1
ATOM 5654 C CA . ALA C 1 143 ? 50.397 -28.800 97.314 1.00 21.34 184 ALA C CA 1
ATOM 5655 C C . ALA C 1 143 ? 50.078 -27.336 97.576 1.00 15.12 184 ALA C C 1
ATOM 5656 O O . ALA C 1 143 ? 49.328 -26.730 96.803 1.00 22.43 184 ALA C O 1
ATOM 5658 N N . PRO C 1 144 ? 50.626 -26.715 98.631 1.00 21.33 185 PRO C N 1
ATOM 5659 C CA . PRO C 1 144 ? 51.659 -27.192 99.550 1.00 19.98 185 PRO C CA 1
ATOM 5660 C C . PRO C 1 144 ? 51.134 -27.841 100.824 1.00 21.68 185 PRO C C 1
ATOM 5661 O O . PRO C 1 144 ? 50.064 -27.487 101.307 1.00 22.34 185 PRO C O 1
ATOM 5665 N N . VAL C 1 145 ? 51.893 -28.805 101.348 1.00 23.49 186 VAL C N 1
ATOM 5666 C CA . VAL C 1 145 ? 51.734 -29.199 102.739 1.00 29.07 186 VAL C CA 1
ATOM 5667 C C . VAL C 1 145 ? 51.894 -27.953 103.587 1.00 30.18 186 VAL C C 1
ATOM 5668 O O . VAL C 1 145 ? 52.752 -27.109 103.302 1.00 31.05 186 VAL C O 1
ATOM 5672 N N . VAL C 1 146 ? 51.069 -27.814 104.628 1.00 26.60 187 VAL C N 1
ATOM 5673 C CA . VAL C 1 146 ? 51.239 -26.715 105.576 1.00 27.08 187 VAL C CA 1
ATOM 5674 C C . VAL C 1 146 ? 51.684 -27.209 106.947 1.00 35.75 187 VAL C C 1
ATOM 5675 O O . VAL C 1 146 ? 51.750 -26.413 107.893 1.00 46.34 187 VAL C O 1
ATOM 5679 N N . ASP C 1 147 ? 51.987 -28.503 107.081 1.00 32.44 188 ASP C N 1
ATOM 5680 C CA . ASP C 1 147 ? 52.535 -29.040 108.326 1.00 30.44 188 ASP C CA 1
ATOM 5681 C C . ASP C 1 147 ? 53.715 -28.207 108.784 1.00 35.89 188 ASP C C 1
ATOM 5682 O O . ASP C 1 147 ? 54.600 -27.878 107.990 1.00 31.86 188 ASP C O 1
ATOM 5687 N N . VAL C 1 148 ? 53.721 -27.871 110.076 1.00 35.81 189 VAL C N 1
ATOM 5688 C CA . VAL C 1 148 ? 54.740 -26.974 110.615 1.00 32.28 189 VAL C CA 1
ATOM 5689 C C . VAL C 1 148 ? 56.129 -27.583 110.472 1.00 41.54 189 VAL C C 1
ATOM 5690 O O . VAL C 1 148 ? 57.080 -26.897 110.078 1.00 49.36 189 VAL C O 1
ATOM 5694 N N . ASP C 1 149 ? 56.270 -28.878 110.776 1.00 37.12 190 ASP C N 1
ATOM 5695 C CA . ASP C 1 149 ? 57.589 -29.504 110.741 1.00 34.09 190 ASP C CA 1
ATOM 5696 C C . ASP C 1 149 ? 58.109 -29.717 109.319 1.00 39.61 190 ASP C C 1
ATOM 5697 O O . ASP C 1 149 ? 59.321 -29.860 109.137 1.00 47.14 190 ASP C O 1
ATOM 5702 N N . ALA C 1 150 ? 57.233 -29.742 108.311 1.00 32.90 191 ALA C N 1
ATOM 5703 C CA . ALA C 1 150 ? 57.703 -29.912 106.938 1.00 35.83 191 ALA C CA 1
ATOM 5704 C C . ALA C 1 150 ? 58.533 -28.726 106.478 1.00 28.04 191 ALA C C 1
ATOM 5705 O O . ALA C 1 150 ? 59.473 -28.897 105.696 1.00 34.14 191 ALA C O 1
ATOM 5707 N N . TRP C 1 151 ? 58.211 -27.528 106.950 1.00 31.80 192 TRP C N 1
ATOM 5708 C CA . TRP C 1 151 ? 58.930 -26.318 106.579 1.00 39.11 192 TRP C CA 1
ATOM 5709 C C . TRP C 1 151 ? 60.004 -25.930 107.587 1.00 40.24 192 TRP C C 1
ATOM 5710 O O . TRP C 1 151 ? 60.668 -24.907 107.400 1.00 34.69 192 TRP C O 1
ATOM 5721 N N . GLY C 1 152 ? 60.184 -26.710 108.654 1.00 41.77 193 GLY C N 1
ATOM 5722 C CA . GLY C 1 152 ? 61.154 -26.406 109.679 1.00 41.36 193 GLY C CA 1
ATOM 5723 C C . GLY C 1 152 ? 62.243 -27.462 109.772 1.00 46.15 193 GLY C C 1
ATOM 5724 O O . GLY C 1 152 ? 62.211 -28.495 109.097 1.00 46.57 193 GLY C O 1
ATOM 5725 N N . LEU C 1 153 ? 63.216 -27.173 110.642 1.00 45.42 194 LEU C N 1
ATOM 5726 C CA . LEU C 1 153 ? 64.310 -28.091 110.917 1.00 47.82 194 LEU C CA 1
ATOM 5727 C C . LEU C 1 153 ? 63.774 -29.413 111.477 1.00 54.30 194 LEU C C 1
ATOM 5728 O O . LEU C 1 153 ? 62.649 -29.472 111.980 1.00 53.53 194 LEU C O 1
ATOM 5730 N N . PRO C 1 154 ? 64.562 -30.492 111.394 1.00 65.84 195 PRO C N 1
ATOM 5731 C CA . PRO C 1 154 ? 64.082 -31.793 111.887 1.00 71.00 195 PRO C CA 1
ATOM 5732 C C . PRO C 1 154 ? 63.781 -31.769 113.380 1.00 66.77 195 PRO C C 1
ATOM 5733 O O . PRO C 1 154 ? 64.504 -31.159 114.170 1.00 65.45 195 PRO C O 1
ATOM 5737 N N . VAL C 1 155 ? 62.705 -32.454 113.758 1.00 68.83 196 VAL C N 1
ATOM 5738 C CA . VAL C 1 155 ? 62.282 -32.532 115.153 1.00 68.16 196 VAL C CA 1
ATOM 5739 C C . VAL C 1 155 ? 63.259 -33.384 115.952 1.00 73.90 196 VAL C C 1
ATOM 5740 O O . VAL C 1 155 ? 62.947 -33.827 117.055 1.00 78.08 196 VAL C O 1
ATOM 5742 N N . PHE C 1 161 ? 56.286 -28.780 119.039 1.00 73.81 202 PHE C N 1
ATOM 5743 C CA . PHE C 1 161 ? 56.318 -27.446 119.633 1.00 71.45 202 PHE C CA 1
ATOM 5744 C C . PHE C 1 161 ? 57.631 -26.709 119.335 1.00 70.43 202 PHE C C 1
ATOM 5745 O O . PHE C 1 161 ? 57.840 -25.585 119.800 1.00 67.24 202 PHE C O 1
ATOM 5747 N N . SER C 1 162 ? 58.504 -27.340 118.544 1.00 65.65 203 SER C N 1
ATOM 5748 C CA . SER C 1 162 ? 59.839 -26.793 118.312 1.00 71.71 203 SER C CA 1
ATOM 5749 C C . SER C 1 162 ? 59.850 -25.736 117.209 1.00 72.55 203 SER C C 1
ATOM 5750 O O . SER C 1 162 ? 60.391 -24.640 117.398 1.00 71.57 203 SER C O 1
ATOM 5753 N N . ASN C 1 163 ? 59.270 -26.047 116.049 1.00 65.01 204 ASN C N 1
ATOM 5754 C CA . ASN C 1 163 ? 59.311 -25.153 114.901 1.00 49.00 204 ASN C CA 1
ATOM 5755 C C . ASN C 1 163 ? 58.246 -24.063 115.014 1.00 48.83 204 ASN C C 1
ATOM 5756 O O . ASN C 1 163 ? 57.367 -24.097 115.877 1.00 58.55 204 ASN C O 1
ATOM 5761 N N . ASP C 1 164 ? 58.328 -23.082 114.116 1.00 44.69 205 ASP C N 1
ATOM 5762 C CA . ASP C 1 164 ? 57.472 -21.908 114.187 1.00 36.35 205 ASP C CA 1
ATOM 5763 C C . ASP C 1 164 ? 56.357 -22.019 113.162 1.00 41.34 205 ASP C C 1
ATOM 5764 O O . ASP C 1 164 ? 56.639 -22.085 111.954 1.00 34.57 205 ASP C O 1
ATOM 5769 N N . PRO C 1 165 ? 55.093 -22.038 113.586 1.00 42.13 206 PRO C N 1
ATOM 5770 C CA . PRO C 1 165 ? 53.992 -22.101 112.612 1.00 38.31 206 PRO C CA 1
ATOM 5771 C C . PRO C 1 165 ? 53.953 -20.919 111.667 1.00 36.83 206 PRO C C 1
ATOM 5772 O O . PRO C 1 165 ? 53.357 -21.029 110.589 1.00 35.70 206 PRO C O 1
ATOM 5776 N N . ALA C 1 166 ? 54.547 -19.786 112.043 1.00 35.90 207 ALA C N 1
ATOM 5777 C CA . ALA C 1 166 ? 54.497 -18.614 111.180 1.00 38.80 207 ALA C CA 1
ATOM 5778 C C . ALA C 1 166 ? 55.400 -18.777 109.970 1.00 32.23 207 ALA C C 1
ATOM 5779 O O . ALA C 1 166 ? 55.155 -18.160 108.927 1.00 34.28 207 ALA C O 1
ATOM 5781 N N . VAL C 1 167 ? 56.441 -19.599 110.082 1.00 34.48 208 VAL C N 1
ATOM 5782 C CA . VAL C 1 167 ? 57.295 -19.857 108.927 1.00 32.53 208 VAL C CA 1
ATOM 5783 C C . VAL C 1 167 ? 56.560 -20.729 107.914 1.00 31.25 208 VAL C C 1
ATOM 5784 O O . VAL C 1 167 ? 56.538 -20.431 106.714 1.00 34.27 208 VAL C O 1
ATOM 5788 N N . ALA C 1 168 ? 55.929 -21.807 108.383 1.00 24.51 209 ALA C N 1
ATOM 5789 C CA . ALA C 1 168 ? 55.152 -22.643 107.479 1.00 26.46 209 ALA C CA 1
ATOM 5790 C C . ALA C 1 168 ? 54.048 -21.840 106.806 1.00 29.64 209 ALA C C 1
ATOM 5791 O O . ALA C 1 168 ? 53.806 -21.983 105.599 1.00 32.07 209 ALA C O 1
ATOM 5793 N N . ALA C 1 169 ? 53.389 -20.965 107.562 1.00 24.01 210 ALA C N 1
ATOM 5794 C CA . ALA C 1 169 ? 52.298 -20.174 107.002 1.00 25.87 210 ALA C CA 1
ATOM 5795 C C . ALA C 1 169 ? 52.803 -19.209 105.942 1.00 23.39 210 ALA C C 1
ATOM 5796 O O . ALA C 1 169 ? 52.165 -19.031 104.898 1.00 36.01 210 ALA C O 1
ATOM 5798 N N . THR C 1 170 ? 53.937 -18.563 106.203 1.00 28.94 211 THR C N 1
ATOM 5799 C CA . THR C 1 170 ? 54.495 -17.608 105.252 1.00 31.74 211 THR C CA 1
ATOM 5800 C C . THR C 1 170 ? 54.912 -18.298 103.967 1.00 33.14 211 THR C C 1
ATOM 5801 O O . THR C 1 170 ? 54.602 -17.830 102.864 1.00 36.52 211 THR C O 1
ATOM 5805 N N . TYR C 1 171 ? 55.642 -19.408 104.095 1.00 26.57 212 TYR C N 1
ATOM 5806 C CA . TYR C 1 171 ? 56.208 -20.052 102.921 1.00 29.56 212 TYR C CA 1
ATOM 5807 C C . TYR C 1 171 ? 55.156 -20.801 102.117 1.00 27.81 212 TYR C C 1
ATOM 5808 O O . TYR C 1 171 ? 55.233 -20.832 100.884 1.00 28.51 212 TYR C O 1
ATOM 5817 N N . ALA C 1 172 ? 54.162 -21.394 102.784 1.00 25.15 213 ALA C N 1
ATOM 5818 C CA . ALA C 1 172 ? 53.086 -22.038 102.044 1.00 27.42 213 ALA C CA 1
ATOM 5819 C C . ALA C 1 172 ? 52.186 -21.011 101.377 1.00 29.39 213 ALA C C 1
ATOM 5820 O O . ALA C 1 172 ? 51.642 -21.272 100.301 1.00 31.13 213 ALA C O 1
ATOM 5822 N N . THR C 1 173 ? 52.009 -19.842 101.991 1.00 27.53 214 THR C N 1
ATOM 5823 C CA . THR C 1 173 ? 51.179 -18.829 101.353 1.00 24.13 214 THR C CA 1
ATOM 5824 C C . THR C 1 173 ? 51.863 -18.278 100.107 1.00 25.15 214 THR C C 1
ATOM 5825 O O . THR C 1 173 ? 51.208 -18.049 99.080 1.00 24.91 214 THR C O 1
ATOM 5829 N N . ALA C 1 174 ? 53.184 -18.089 100.171 1.00 28.19 215 ALA C N 1
ATOM 5830 C CA . ALA C 1 174 ? 53.942 -17.658 98.999 1.00 27.92 215 ALA C CA 1
ATOM 5831 C C . ALA C 1 174 ? 53.915 -18.722 97.907 1.00 26.16 215 ALA C C 1
ATOM 5832 O O . ALA C 1 174 ? 53.685 -18.413 96.732 1.00 31.23 215 ALA C O 1
ATOM 5834 N N . PHE C 1 175 ? 54.174 -19.979 98.277 1.00 30.12 216 PHE C N 1
ATOM 5835 C CA . PHE C 1 175 ? 54.076 -21.093 97.333 1.00 25.24 216 PHE C CA 1
ATOM 5836 C C . PHE C 1 175 ? 52.758 -21.053 96.568 1.00 31.40 216 PHE C C 1
ATOM 5837 O O . PHE C 1 175 ? 52.733 -21.181 95.339 1.00 25.34 216 PHE C O 1
ATOM 5845 N N . ALA C 1 176 ? 51.649 -20.854 97.288 1.00 31.61 217 ALA C N 1
ATOM 5846 C CA . ALA C 1 176 ? 50.328 -20.917 96.667 1.00 30.53 217 ALA C CA 1
ATOM 5847 C C . ALA C 1 176 ? 50.061 -19.706 95.782 1.00 23.66 217 ALA C C 1
ATOM 5848 O O . ALA C 1 176 ? 49.460 -19.831 94.709 1.00 30.04 217 ALA C O 1
ATOM 5850 N N . LYS C 1 177 ? 50.483 -18.521 96.220 1.00 30.20 218 LYS C N 1
ATOM 5851 C CA . LYS C 1 177 ? 50.337 -17.340 95.380 1.00 32.23 218 LYS C CA 1
ATOM 5852 C C . LYS C 1 177 ? 51.049 -17.526 94.045 1.00 34.24 218 LYS C C 1
ATOM 5853 O O . LYS C 1 177 ? 50.518 -17.150 92.995 1.00 35.77 218 LYS C O 1
ATOM 5859 N N . GLY C 1 178 ? 52.239 -18.128 94.059 1.00 29.70 219 GLY C N 1
ATOM 5860 C CA . GLY C 1 178 ? 52.967 -18.319 92.815 1.00 28.88 219 GLY C CA 1
ATOM 5861 C C . GLY C 1 178 ? 52.243 -19.236 91.847 1.00 36.20 219 GLY C C 1
ATOM 5862 O O . GLY C 1 178 ? 52.159 -18.949 90.651 1.00 31.91 219 GLY C O 1
ATOM 5863 N N . LEU C 1 179 ? 51.707 -20.352 92.351 1.00 33.94 220 LEU C N 1
ATOM 5864 C CA . LEU C 1 179 ? 50.946 -21.260 91.500 1.00 29.51 220 LEU C CA 1
ATOM 5865 C C . LEU C 1 179 ? 49.728 -20.572 90.895 1.00 31.94 220 LEU C C 1
ATOM 5866 O O . LEU C 1 179 ? 49.371 -20.828 89.740 1.00 27.70 220 LEU C O 1
ATOM 5871 N N . SER C 1 180 ? 49.063 -19.714 91.669 1.00 35.76 221 SER C N 1
ATOM 5872 C CA . SER C 1 180 ? 47.837 -19.084 91.190 1.00 29.42 221 SER C CA 1
ATOM 5873 C C . SER C 1 180 ? 48.100 -18.124 90.041 1.00 32.88 221 SER C C 1
ATOM 5874 O O . SER C 1 180 ? 47.248 -17.975 89.156 1.00 34.98 221 SER C O 1
ATOM 5877 N N . LYS C 1 181 ? 49.263 -17.469 90.035 1.00 32.45 222 LYS C N 1
ATOM 5878 C CA . LYS C 1 181 ? 49.601 -16.542 88.958 1.00 30.68 222 LYS C CA 1
ATOM 5879 C C . LYS C 1 181 ? 49.529 -17.185 87.583 1.00 29.66 222 LYS C C 1
ATOM 5880 O O . LYS C 1 181 ? 49.359 -16.469 86.592 1.00 40.69 222 LYS C O 1
ATOM 5886 N N . VAL C 1 182 ? 49.662 -18.504 87.492 1.00 32.45 223 VAL C N 1
ATOM 5887 C CA . VAL C 1 182 ? 49.647 -19.193 86.210 1.00 27.21 223 VAL C CA 1
ATOM 5888 C C . VAL C 1 182 ? 48.412 -20.079 86.071 1.00 28.40 223 VAL C C 1
ATOM 5889 O O . VAL C 1 182 ? 48.374 -20.957 85.220 1.00 29.31 223 VAL C O 1
ATOM 5893 N N . GLY C 1 183 ? 47.397 -19.859 86.901 1.00 36.26 224 GLY C N 1
ATOM 5894 C CA . GLY C 1 183 ? 46.133 -20.543 86.709 1.00 41.50 224 GLY C CA 1
ATOM 5895 C C . GLY C 1 183 ? 46.085 -21.959 87.224 1.00 40.87 224 GLY C C 1
ATOM 5896 O O . GLY C 1 183 ? 45.297 -22.773 86.727 1.00 39.58 224 GLY C O 1
ATOM 5897 N N . ILE C 1 184 ? 46.903 -22.286 88.210 1.00 38.47 225 ILE C N 1
ATOM 5898 C CA . ILE C 1 184 ? 46.851 -23.582 88.869 1.00 40.32 225 ILE C CA 1
ATOM 5899 C C . ILE C 1 184 ? 46.301 -23.375 90.268 1.00 37.51 225 ILE C C 1
ATOM 5900 O O . ILE C 1 184 ? 46.762 -22.492 90.999 1.00 39.74 225 ILE C O 1
ATOM 5905 N N . THR C 1 185 ? 45.305 -24.165 90.627 1.00 34.86 226 THR C N 1
ATOM 5906 C CA . THR C 1 185 ? 44.728 -24.080 91.957 1.00 27.41 226 THR C CA 1
ATOM 5907 C C . THR C 1 185 ? 45.623 -24.810 92.954 1.00 30.37 226 THR C C 1
ATOM 5908 O O . THR C 1 185 ? 45.790 -26.029 92.840 1.00 27.39 226 THR C O 1
ATOM 5912 N N . PRO C 1 186 ? 46.218 -24.121 93.922 1.00 29.05 227 PRO C N 1
ATOM 5913 C CA . PRO C 1 186 ? 46.978 -24.822 94.958 1.00 24.48 227 PRO C CA 1
ATOM 5914 C C . PRO C 1 186 ? 46.036 -25.363 96.020 1.00 26.97 227 PRO C C 1
ATOM 5915 O O . PRO C 1 186 ? 44.943 -24.841 96.240 1.00 27.83 227 PRO C O 1
ATOM 5919 N N . VAL C 1 187 ? 46.452 -26.444 96.670 1.00 20.20 228 VAL C N 1
ATOM 5920 C CA . VAL C 1 187 ? 45.604 -27.132 97.639 1.00 19.94 228 VAL C CA 1
ATOM 5921 C C . VAL C 1 187 ? 46.407 -27.304 98.916 1.00 26.15 228 VAL C C 1
ATOM 5922 O O . VAL C 1 187 ? 47.399 -28.043 98.933 1.00 26.82 228 VAL C O 1
ATOM 5926 N N . PHE C 1 188 ? 45.987 -26.622 99.980 1.00 22.30 229 PHE C N 1
ATOM 5927 C CA . PHE C 1 188 ? 46.625 -26.779 101.276 1.00 26.75 229 PHE C CA 1
ATOM 5928 C C . PHE C 1 188 ? 46.209 -28.108 101.892 1.00 31.94 229 PHE C C 1
ATOM 5929 O O . PHE C 1 188 ? 45.041 -28.503 101.816 1.00 30.94 229 PHE C O 1
ATOM 5937 N N . LYS C 1 189 ? 47.179 -28.811 102.484 1.00 26.28 230 LYS C N 1
ATOM 5938 C CA . LYS C 1 189 ? 46.958 -30.167 102.970 1.00 26.64 230 LYS C CA 1
ATOM 5939 C C . LYS C 1 189 ? 47.905 -30.424 104.134 1.00 26.18 230 LYS C C 1
ATOM 5940 O O . LYS C 1 189 ? 48.916 -29.733 104.280 1.00 21.08 230 LYS C O 1
ATOM 5946 N N . HIS C 1 190 ? 47.576 -31.404 104.986 1.00 30.61 231 HIS C N 1
ATOM 5947 C CA . HIS C 1 190 ? 46.307 -32.136 105.021 1.00 30.40 231 HIS C CA 1
ATOM 5948 C C . HIS C 1 190 ? 45.509 -31.727 106.257 1.00 31.35 231 HIS C C 1
ATOM 5949 O O . HIS C 1 190 ? 45.937 -31.984 107.386 1.00 31.29 231 HIS C O 1
ATOM 5956 N N . PHE C 1 191 ? 44.344 -31.127 106.048 1.00 31.67 232 PHE C N 1
ATOM 5957 C CA . PHE C 1 191 ? 43.538 -30.657 107.167 1.00 29.88 232 PHE C CA 1
ATOM 5958 C C . PHE C 1 191 ? 43.067 -31.842 108.014 1.00 30.03 232 PHE C C 1
ATOM 5959 O O . PHE C 1 191 ? 42.674 -32.875 107.466 1.00 25.56 232 PHE C O 1
ATOM 5967 N N . PRO C 1 192 ? 43.092 -31.733 109.359 1.00 33.00 233 PRO C N 1
ATOM 5968 C CA . PRO C 1 192 ? 43.500 -30.614 110.224 1.00 35.60 233 PRO C CA 1
ATOM 5969 C C . PRO C 1 192 ? 44.941 -30.643 110.752 1.00 41.66 233 PRO C C 1
ATOM 5970 O O . PRO C 1 192 ? 45.290 -29.762 111.546 1.00 39.19 233 PRO C O 1
ATOM 5974 N N . GLY C 1 193 ? 45.745 -31.612 110.353 1.00 43.37 234 GLY C N 1
ATOM 5975 C CA . GLY C 1 193 ? 47.143 -31.649 110.744 1.00 47.86 234 GLY C CA 1
ATOM 5976 C C . GLY C 1 193 ? 47.650 -33.071 110.851 1.00 60.08 234 GLY C C 1
ATOM 5977 O O . GLY C 1 193 ? 46.901 -34.022 111.074 1.00 71.75 234 GLY C O 1
ATOM 5978 N N . HIS C 1 194 ? 48.964 -33.219 110.698 1.00 58.59 235 HIS C N 1
ATOM 5979 C CA . HIS C 1 194 ? 49.596 -34.544 110.728 1.00 60.52 235 HIS C CA 1
ATOM 5980 C C . HIS C 1 194 ? 49.729 -35.083 112.154 1.00 58.62 235 HIS C C 1
ATOM 5981 O O . HIS C 1 194 ? 50.373 -34.471 113.011 1.00 56.37 235 HIS C O 1
ATOM 5983 N N . THR C 1 208 ? 48.693 -39.393 116.790 1.00 60.57 249 THR C N 1
ATOM 5984 C CA . THR C 1 208 ? 47.863 -38.259 116.394 1.00 58.15 249 THR C CA 1
ATOM 5985 C C . THR C 1 208 ? 47.532 -37.346 117.572 1.00 61.12 249 THR C C 1
ATOM 5986 O O . THR C 1 208 ? 46.987 -37.799 118.580 1.00 60.79 249 THR C O 1
ATOM 5990 N N . PRO C 1 209 ? 47.854 -36.062 117.443 1.00 56.12 250 PRO C N 1
ATOM 5991 C CA . PRO C 1 209 ? 47.536 -35.113 118.514 1.00 54.55 250 PRO C CA 1
ATOM 5992 C C . PRO C 1 209 ? 46.042 -34.823 118.571 1.00 47.07 250 PRO C C 1
ATOM 5993 O O . PRO C 1 209 ? 45.307 -35.005 117.600 1.00 42.22 250 PRO C O 1
ATOM 5997 N N . ALA C 1 210 ? 45.594 -34.376 119.743 1.00 39.12 251 ALA C N 1
ATOM 5998 C CA . ALA C 1 210 ? 44.200 -34.014 119.930 1.00 33.82 251 ALA C CA 1
ATOM 5999 C C . ALA C 1 210 ? 43.909 -32.660 119.295 1.00 33.07 251 ALA C C 1
ATOM 6000 O O . ALA C 1 210 ? 44.809 -31.848 119.055 1.00 33.67 251 ALA C O 1
ATOM 6002 N N . LEU C 1 211 ? 42.622 -32.422 119.022 1.00 33.17 252 LEU C N 1
ATOM 6003 C CA . LEU C 1 211 ? 42.221 -31.174 118.380 1.00 32.11 252 LEU C CA 1
ATOM 6004 C C . LEU C 1 211 ? 42.714 -29.973 119.172 1.00 36.77 252 LEU C C 1
ATOM 6005 O O . LEU C 1 211 ? 43.134 -28.967 118.589 1.00 46.15 252 LEU C O 1
ATOM 6010 N N . ASP C 1 212 ? 42.683 -30.069 120.504 1.00 36.93 253 ASP C N 1
ATOM 6011 C CA . ASP C 1 212 ? 43.183 -28.987 121.350 1.00 34.69 253 ASP C CA 1
ATOM 6012 C C . ASP C 1 212 ? 44.643 -28.677 121.046 1.00 35.58 253 ASP C C 1
ATOM 6013 O O . ASP C 1 212 ? 45.059 -27.511 121.077 1.00 39.15 253 ASP C O 1
ATOM 6018 N N . GLU C 1 213 ? 45.436 -29.707 120.739 1.00 38.31 254 GLU C N 1
ATOM 6019 C CA . GLU C 1 213 ? 46.846 -29.506 120.415 1.00 45.68 254 GLU C CA 1
ATOM 6020 C C . GLU C 1 213 ? 47.027 -28.939 119.013 1.00 40.77 254 GLU C C 1
ATOM 6021 O O . GLU C 1 213 ? 47.939 -28.141 118.777 1.00 37.79 254 GLU C O 1
ATOM 6027 N N . LEU C 1 214 ? 46.184 -29.362 118.070 1.00 36.11 255 LEU C N 1
ATOM 6028 C CA . LEU C 1 214 ? 46.268 -28.828 116.715 1.00 30.90 255 LEU C CA 1
ATOM 6029 C C . LEU C 1 214 ? 45.956 -27.338 116.691 1.00 34.80 255 LEU C C 1
ATOM 6030 O O . LEU C 1 214 ? 46.612 -26.573 115.973 1.00 33.68 255 LEU C O 1
ATOM 6035 N N . LYS C 1 215 ? 44.965 -26.907 117.485 1.00 26.71 256 LYS C N 1
ATOM 6036 C CA . LYS C 1 215 ? 44.529 -25.513 117.479 1.00 27.39 256 LYS C CA 1
ATOM 6037 C C . LYS C 1 215 ? 45.635 -24.549 117.875 1.00 29.47 256 LYS C C 1
ATOM 6038 O O . LYS C 1 215 ? 45.550 -23.361 117.547 1.00 39.58 256 LYS C O 1
ATOM 6044 N N . THR C 1 216 ? 46.664 -25.022 118.570 1.00 32.92 257 THR C N 1
ATOM 6045 C CA . THR C 1 216 ? 47.773 -24.175 118.984 1.00 35.36 257 THR C CA 1
ATOM 6046 C C . THR C 1 216 ? 49.020 -24.377 118.139 1.00 34.33 257 THR C C 1
ATOM 6047 O O . THR C 1 216 ? 50.061 -23.790 118.446 1.00 35.65 257 THR C O 1
ATOM 6051 N N . TYR C 1 217 ? 48.951 -25.187 117.085 1.00 37.30 258 TYR C N 1
ATOM 6052 C CA . TYR C 1 217 ? 50.164 -25.488 116.340 1.00 39.85 258 TYR C CA 1
ATOM 6053 C C . TYR C 1 217 ? 49.877 -25.747 114.862 1.00 31.02 258 TYR C C 1
ATOM 6054 O O . TYR C 1 217 ? 49.967 -24.833 114.038 1.00 39.06 258 TYR C O 1
ATOM 6063 N N A ASP C 1 218 ? 49.524 -26.987 114.518 0.47 27.37 259 ASP C N 1
ATOM 6064 N N B ASP C 1 218 ? 49.499 -26.984 114.541 0.53 27.21 259 ASP C N 1
ATOM 6065 C CA A ASP C 1 218 ? 49.358 -27.357 113.114 0.47 32.36 259 ASP C CA 1
ATOM 6066 C CA B ASP C 1 218 ? 49.323 -27.392 113.151 0.53 32.49 259 ASP C CA 1
ATOM 6067 C C A ASP C 1 218 ? 48.221 -26.607 112.422 0.47 36.15 259 ASP C C 1
ATOM 6068 C C B ASP C 1 218 ? 48.243 -26.582 112.436 0.53 36.46 259 ASP C C 1
ATOM 6069 O O A ASP C 1 218 ? 48.226 -26.506 111.191 0.47 34.88 259 ASP C O 1
ATOM 6070 O O B ASP C 1 218 ? 48.307 -26.407 111.214 0.53 35.26 259 ASP C O 1
ATOM 6079 N N . LEU C 1 219 ? 47.248 -26.081 113.166 1.00 34.34 260 LEU C N 1
ATOM 6080 C CA . LEU C 1 219 ? 46.142 -25.379 112.525 1.00 27.13 260 LEU C CA 1
ATOM 6081 C C . LEU C 1 219 ? 46.446 -23.920 112.241 1.00 29.38 260 LEU C C 1
ATOM 6082 O O . LEU C 1 219 ? 45.719 -23.293 111.464 1.00 32.83 260 LEU C O 1
ATOM 6087 N N . ILE C 1 220 ? 47.515 -23.375 112.824 1.00 34.40 261 ILE C N 1
ATOM 6088 C CA . ILE C 1 220 ? 47.789 -21.944 112.674 1.00 25.41 261 ILE C CA 1
ATOM 6089 C C . ILE C 1 220 ? 48.029 -21.537 111.227 1.00 25.04 261 ILE C C 1
ATOM 6090 O O . ILE C 1 220 ? 47.489 -20.501 110.806 1.00 26.14 261 ILE C O 1
ATOM 6095 N N . PRO C 1 221 ? 48.798 -22.269 110.406 1.00 28.47 262 PRO C N 1
ATOM 6096 C CA . PRO C 1 221 ? 49.042 -21.787 109.035 1.00 27.10 262 PRO C CA 1
ATOM 6097 C C . PRO C 1 221 ? 47.788 -21.659 108.170 1.00 27.28 262 PRO C C 1
ATOM 6098 O O . PRO C 1 221 ? 47.807 -20.876 107.211 1.00 34.24 262 PRO C O 1
ATOM 6102 N N . TYR C 1 222 ? 46.699 -22.382 108.463 1.00 30.18 263 TYR C N 1
ATOM 6103 C CA . TYR C 1 222 ? 45.509 -22.234 107.622 1.00 30.01 263 TYR C CA 1
ATOM 6104 C C . TYR C 1 222 ? 44.878 -20.856 107.751 1.00 33.33 263 TYR C C 1
ATOM 6105 O O . TYR C 1 222 ? 44.071 -20.480 106.896 1.00 36.63 263 TYR C O 1
ATOM 6114 N N . GLY C 1 223 ? 45.222 -20.098 108.793 1.00 32.33 264 GLY C N 1
ATOM 6115 C CA . GLY C 1 223 ? 44.625 -18.783 108.962 1.00 27.36 264 GLY C CA 1
ATOM 6116 C C . GLY C 1 223 ? 45.106 -17.794 107.920 1.00 36.99 264 GLY C C 1
ATOM 6117 O O . GLY C 1 223 ? 44.311 -17.078 107.305 1.00 41.54 264 GLY C O 1
ATOM 6118 N N . GLN C 1 224 ? 46.418 -17.732 107.711 1.00 38.49 265 GLN C N 1
ATOM 6119 C CA . GLN C 1 224 ? 46.934 -16.909 106.625 1.00 32.07 265 GLN C CA 1
ATOM 6120 C C . GLN C 1 224 ? 46.658 -17.551 105.271 1.00 37.69 265 GLN C C 1
ATOM 6121 O O . GLN C 1 224 ? 46.259 -16.865 104.323 1.00 37.56 265 GLN C O 1
ATOM 6127 N N . ALA C 1 225 ? 46.832 -18.870 105.168 1.00 32.82 266 ALA C N 1
ATOM 6128 C CA . ALA C 1 225 ? 46.631 -19.546 103.890 1.00 26.22 266 ALA C CA 1
ATOM 6129 C C . ALA C 1 225 ? 45.258 -19.240 103.306 1.00 30.21 266 ALA C C 1
ATOM 6130 O O . ALA C 1 225 ? 45.142 -18.771 102.165 1.00 27.12 266 ALA C O 1
ATOM 6132 N N . LEU C 1 226 ? 44.203 -19.483 104.081 1.00 34.00 267 LEU C N 1
ATOM 6133 C CA . LEU C 1 226 ? 42.841 -19.365 103.571 1.00 29.84 267 LEU C CA 1
ATOM 6134 C C . LEU C 1 226 ? 42.317 -17.935 103.529 1.00 33.59 267 LEU C C 1
ATOM 6135 O O . LEU C 1 226 ? 41.270 -17.702 102.918 1.00 34.48 267 LEU C O 1
ATOM 6140 N N . SER C 1 227 ? 42.984 -16.977 104.168 1.00 33.22 268 SER C N 1
ATOM 6141 C CA . SER C 1 227 ? 42.515 -15.601 104.104 1.00 34.74 268 SER C CA 1
ATOM 6142 C C . SER C 1 227 ? 43.286 -14.761 103.095 1.00 36.45 268 SER C C 1
ATOM 6143 O O . SER C 1 227 ? 42.815 -13.677 102.738 1.00 36.79 268 SER C O 1
ATOM 6146 N N . GLU C 1 228 ? 44.438 -15.236 102.614 1.00 36.49 269 GLU C N 1
ATOM 6147 C CA . GLU C 1 228 ? 45.233 -14.506 101.636 1.00 30.62 269 GLU C CA 1
ATOM 6148 C C . GLU C 1 228 ? 45.334 -15.191 100.281 1.00 33.13 269 GLU C C 1
ATOM 6149 O O . GLU C 1 228 ? 46.005 -14.658 99.388 1.00 36.61 269 GLU C O 1
ATOM 6155 N N . THR C 1 229 ? 44.707 -16.350 100.083 1.00 26.43 270 THR C N 1
ATOM 6156 C CA . THR C 1 229 ? 44.808 -17.020 98.792 1.00 22.77 270 THR C CA 1
ATOM 6157 C C . THR C 1 229 ? 43.472 -17.630 98.410 1.00 31.28 270 THR C C 1
ATOM 6158 O O . THR C 1 229 ? 42.574 -17.795 99.238 1.00 33.15 270 THR C O 1
ATOM 6162 N N . ASP C 1 230 ? 43.359 -17.969 97.127 1.00 36.27 271 ASP C N 1
ATOM 6163 C CA . ASP C 1 230 ? 42.247 -18.743 96.599 1.00 38.54 271 ASP C CA 1
ATOM 6164 C C . ASP C 1 230 ? 42.522 -20.242 96.626 1.00 37.04 271 ASP C C 1
ATOM 6165 O O . ASP C 1 230 ? 41.939 -20.987 95.833 1.00 32.47 271 ASP C O 1
ATOM 6170 N N . GLY C 1 231 ? 43.407 -20.700 97.507 1.00 32.65 272 GLY C N 1
ATOM 6171 C CA . GLY C 1 231 ? 43.696 -22.115 97.576 1.00 31.59 272 GLY C CA 1
ATOM 6172 C C . GLY C 1 231 ? 42.489 -22.923 98.008 1.00 26.19 272 GLY C C 1
ATOM 6173 O O . GLY C 1 231 ? 41.604 -22.440 98.713 1.00 27.13 272 GLY C O 1
ATOM 6174 N N . ALA C 1 232 ? 42.442 -24.169 97.541 1.00 21.01 273 ALA C N 1
ATOM 6175 C CA . ALA C 1 232 ? 41.517 -25.159 98.064 1.00 26.48 273 ALA C CA 1
ATOM 6176 C C . ALA C 1 232 ? 42.159 -25.851 99.269 1.00 28.12 273 ALA C C 1
ATOM 6177 O O . ALA C 1 232 ? 43.307 -25.581 99.626 1.00 32.66 273 ALA C O 1
ATOM 6179 N N . VAL C 1 233 ? 41.426 -26.758 99.911 1.00 24.36 274 VAL C N 1
ATOM 6180 C CA . VAL C 1 233 ? 41.961 -27.529 101.028 1.00 18.85 274 VAL C CA 1
ATOM 6181 C C . VAL C 1 233 ? 41.697 -29.007 100.785 1.00 20.96 274 VAL C C 1
ATOM 6182 O O . VAL C 1 233 ? 40.665 -29.378 100.215 1.00 24.34 274 VAL C O 1
ATOM 6194 N N . VAL C 1 235 ? 41.457 -32.674 102.932 1.00 26.87 276 VAL C N 1
ATOM 6195 C CA . VAL C 1 235 ? 41.303 -33.240 104.266 1.00 24.34 276 VAL C CA 1
ATOM 6196 C C . VAL C 1 235 ? 41.929 -34.629 104.286 1.00 24.74 276 VAL C C 1
ATOM 6197 O O . VAL C 1 235 ? 41.697 -35.435 103.375 1.00 21.71 276 VAL C O 1
ATOM 6201 N N . GLY C 1 236 ? 42.712 -34.916 105.330 1.00 16.24 277 GLY C N 1
ATOM 6202 C CA . GLY C 1 236 ? 43.404 -36.181 105.445 1.00 26.31 277 GLY C CA 1
ATOM 6203 C C . GLY C 1 236 ? 42.581 -37.246 106.154 1.00 29.86 277 GLY C C 1
ATOM 6204 O O . GLY C 1 236 ? 41.423 -37.049 106.514 1.00 28.98 277 GLY C O 1
ATOM 6205 N N . HIS C 1 237 ? 43.209 -38.407 106.340 1.00 32.56 278 HIS C N 1
ATOM 6206 C CA . HIS C 1 237 ? 42.553 -39.569 106.920 1.00 29.95 278 HIS C CA 1
ATOM 6207 C C . HIS C 1 237 ? 42.836 -39.737 108.402 1.00 25.92 278 HIS C C 1
ATOM 6208 O O . HIS C 1 237 ? 42.275 -40.644 109.017 1.00 34.29 278 HIS C O 1
ATOM 6223 N N . ILE C 1 239 ? 42.928 -39.835 112.355 1.00 31.59 280 ILE C N 1
ATOM 6224 C CA . ILE C 1 239 ? 41.887 -39.882 113.372 1.00 32.90 280 ILE C CA 1
ATOM 6225 C C . ILE C 1 239 ? 42.298 -38.936 114.490 1.00 35.06 280 ILE C C 1
ATOM 6226 O O . ILE C 1 239 ? 43.335 -39.139 115.126 1.00 36.93 280 ILE C O 1
ATOM 6231 N N . VAL C 1 240 ? 41.497 -37.900 114.726 1.00 26.99 281 VAL C N 1
ATOM 6232 C CA . VAL C 1 240 ? 41.877 -36.797 115.602 1.00 34.17 281 VAL C CA 1
ATOM 6233 C C . VAL C 1 240 ? 41.053 -36.886 116.887 1.00 34.02 281 VAL C C 1
ATOM 6234 O O . VAL C 1 240 ? 39.851 -36.584 116.876 1.00 31.57 281 VAL C O 1
ATOM 6238 N N . PRO C 1 241 ? 41.654 -37.272 118.014 1.00 35.52 282 PRO C N 1
ATOM 6239 C CA . PRO C 1 241 ? 40.925 -37.247 119.292 1.00 31.22 282 PRO C CA 1
ATOM 6240 C C . PRO C 1 241 ? 40.349 -35.866 119.578 1.00 29.91 282 PRO C C 1
ATOM 6241 O O . PRO C 1 241 ? 41.054 -34.854 119.528 1.00 32.94 282 PRO C O 1
ATOM 6245 N N . GLY C 1 242 ? 39.055 -35.828 119.875 1.00 30.06 283 GLY C N 1
ATOM 6246 C CA . GLY C 1 242 ? 38.384 -34.587 120.203 1.00 33.58 283 GLY C CA 1
ATOM 6247 C C . GLY C 1 242 ? 37.766 -33.855 119.034 1.00 38.19 283 GLY C C 1
ATOM 6248 O O . GLY C 1 242 ? 37.159 -32.798 119.239 1.00 42.71 283 GLY C O 1
ATOM 6249 N N . LEU C 1 243 ? 37.907 -34.373 117.816 1.00 43.08 284 LEU C N 1
ATOM 6250 C CA . LEU C 1 243 ? 37.259 -33.825 116.631 1.00 36.16 284 LEU C CA 1
ATOM 6251 C C . LEU C 1 243 ? 36.254 -34.856 116.133 1.00 33.99 284 LEU C C 1
ATOM 6252 O O . LEU C 1 243 ? 36.640 -35.944 115.695 1.00 39.88 284 LEU C O 1
ATOM 6257 N N . GLY C 1 244 ? 34.972 -34.515 116.198 1.00 39.07 285 GLY C N 1
ATOM 6258 C CA . GLY C 1 244 ? 33.980 -35.462 115.745 1.00 37.06 285 GLY C CA 1
ATOM 6259 C C . GLY C 1 244 ? 33.959 -36.701 116.620 1.00 40.81 285 GLY C C 1
ATOM 6260 O O . GLY C 1 244 ? 34.307 -36.670 117.807 1.00 41.69 285 GLY C O 1
ATOM 6261 N N . THR C 1 245 ? 33.570 -37.820 116.013 1.00 31.24 286 THR C N 1
ATOM 6262 C CA . THR C 1 245 ? 33.325 -39.054 116.745 1.00 34.34 286 THR C CA 1
ATOM 6263 C C . THR C 1 245 ? 34.610 -39.863 116.881 1.00 37.05 286 THR C C 1
ATOM 6264 O O . THR C 1 245 ? 35.345 -40.044 115.903 1.00 36.32 286 THR C O 1
ATOM 6268 N N . ASP C 1 246 ? 34.866 -40.348 118.098 1.00 35.78 287 ASP C N 1
ATOM 6269 C CA . ASP C 1 246 ? 36.053 -41.143 118.403 1.00 36.37 287 ASP C CA 1
ATOM 6270 C C . ASP C 1 246 ? 36.236 -42.268 117.393 1.00 26.54 287 ASP C C 1
ATOM 6271 O O . ASP C 1 246 ? 35.286 -42.975 117.061 1.00 27.45 287 ASP C O 1
ATOM 6276 N N . GLY C 1 247 ? 37.466 -42.434 116.911 1.00 28.37 288 GLY C N 1
ATOM 6277 C CA . GLY C 1 247 ? 37.817 -43.526 116.023 1.00 32.12 288 GLY C CA 1
ATOM 6278 C C . GLY C 1 247 ? 37.469 -43.358 114.553 1.00 38.45 288 GLY C C 1
ATOM 6279 O O . GLY C 1 247 ? 37.698 -44.292 113.775 1.00 30.31 288 GLY C O 1
ATOM 6280 N N . VAL C 1 248 ? 36.922 -42.227 114.134 1.00 38.50 289 VAL C N 1
ATOM 6281 C CA . VAL C 1 248 ? 36.512 -42.021 112.744 1.00 33.03 289 VAL C CA 1
ATOM 6282 C C . VAL C 1 248 ? 37.562 -41.170 112.037 1.00 28.54 289 VAL C C 1
ATOM 6283 O O . VAL C 1 248 ? 37.934 -40.109 112.559 1.00 29.27 289 VAL C O 1
ATOM 6287 N N . PRO C 1 249 ? 38.071 -41.597 110.885 1.00 26.69 290 PRO C N 1
ATOM 6288 C CA . PRO C 1 249 ? 39.017 -40.759 110.129 1.00 29.73 290 PRO C CA 1
ATOM 6289 C C . PRO C 1 249 ? 38.413 -39.410 109.754 1.00 31.32 290 PRO C C 1
ATOM 6290 O O . PRO C 1 249 ? 37.224 -39.300 109.458 1.00 22.63 290 PRO C O 1
ATOM 6294 N N . SER C 1 250 ? 39.262 -38.378 109.747 1.00 35.86 291 SER C N 1
ATOM 6295 C CA . SER C 1 250 ? 38.781 -37.015 109.521 1.00 31.53 291 SER C CA 1
ATOM 6296 C C . SER C 1 250 ? 38.059 -36.879 108.188 1.00 29.77 291 SER C C 1
ATOM 6297 O O . SER C 1 250 ? 37.080 -36.132 108.084 1.00 28.45 291 SER C O 1
ATOM 6300 N N . SER C 1 251 ? 38.519 -37.593 107.156 1.00 21.58 292 SER C N 1
ATOM 6301 C CA . SER C 1 251 ? 37.982 -37.395 105.812 1.00 24.11 292 SER C CA 1
ATOM 6302 C C . SER C 1 251 ? 36.527 -37.822 105.674 1.00 27.31 292 SER C C 1
ATOM 6303 O O . SER C 1 251 ? 35.860 -37.402 104.715 1.00 26.22 292 SER C O 1
ATOM 6306 N N . ILE C 1 252 ? 36.015 -38.639 106.592 1.00 27.64 293 ILE C N 1
ATOM 6307 C CA . ILE C 1 252 ? 34.610 -39.022 106.552 1.00 31.86 293 ILE C CA 1
ATOM 6308 C C . ILE C 1 252 ? 33.864 -38.596 107.823 1.00 33.22 293 ILE C C 1
ATOM 6309 O O . ILE C 1 252 ? 32.757 -39.055 108.076 1.00 42.85 293 ILE C O 1
ATOM 6314 N N . ASP C 1 253 ? 34.437 -37.699 108.618 1.00 32.42 294 ASP C N 1
ATOM 6315 C CA . ASP C 1 253 ? 33.733 -37.188 109.787 1.00 27.28 294 ASP C CA 1
ATOM 6316 C C . ASP C 1 253 ? 33.141 -35.829 109.465 1.00 27.83 294 ASP C C 1
ATOM 6317 O O . ASP C 1 253 ? 33.894 -34.896 109.147 1.00 33.70 294 ASP C O 1
ATOM 6322 N N . PRO C 1 254 ? 31.824 -35.666 109.557 1.00 19.95 295 PRO C N 1
ATOM 6323 C CA . PRO C 1 254 ? 31.205 -34.351 109.287 1.00 28.96 295 PRO C CA 1
ATOM 6324 C C . PRO C 1 254 ? 31.794 -33.179 110.068 1.00 28.60 295 PRO C C 1
ATOM 6325 O O . PRO C 1 254 ? 31.796 -32.056 109.551 1.00 28.33 295 PRO C O 1
ATOM 6329 N N . ALA C 1 255 ? 32.279 -33.386 111.299 1.00 26.72 296 ALA C N 1
ATOM 6330 C CA . ALA C 1 255 ? 32.773 -32.252 112.082 1.00 31.61 296 ALA C CA 1
ATOM 6331 C C . ALA C 1 255 ? 34.055 -31.669 111.496 1.00 30.36 296 ALA C C 1
ATOM 6332 O O . ALA C 1 255 ? 34.338 -30.480 111.688 1.00 31.00 296 ALA C O 1
ATOM 6334 N N . THR C 1 256 ? 34.844 -32.486 110.797 1.00 28.63 297 THR C N 1
ATOM 6335 C CA . THR C 1 256 ? 36.029 -31.973 110.120 1.00 22.58 297 THR C CA 1
ATOM 6336 C C . THR C 1 256 ? 35.652 -30.875 109.141 1.00 23.87 297 THR C C 1
ATOM 6337 O O . THR C 1 256 ? 36.195 -29.768 109.189 1.00 25.99 297 THR C O 1
ATOM 6341 N N . TYR C 1 257 ? 34.718 -31.170 108.237 1.00 32.66 298 TYR C N 1
ATOM 6342 C CA . TYR C 1 257 ? 34.330 -30.200 107.223 1.00 29.15 298 TYR C CA 1
ATOM 6343 C C . TYR C 1 257 ? 33.587 -29.018 107.837 1.00 34.79 298 TYR C C 1
ATOM 6344 O O . TYR C 1 257 ? 33.750 -27.880 107.378 1.00 30.60 298 TYR C O 1
ATOM 6353 N N . GLN C 1 258 ? 32.787 -29.262 108.879 1.00 30.39 299 GLN C N 1
ATOM 6354 C CA . GLN C 1 258 ? 32.118 -28.171 109.580 1.00 27.60 299 GLN C CA 1
ATOM 6355 C C . GLN C 1 258 ? 33.129 -27.256 110.253 1.00 28.31 299 GLN C C 1
ATOM 6356 O O . GLN C 1 258 ? 32.935 -26.035 110.311 1.00 25.32 299 GLN C O 1
ATOM 6362 N N . LEU C 1 259 ? 34.203 -27.831 110.796 1.00 22.51 300 LEU C N 1
ATOM 6363 C CA . LEU C 1 259 ? 35.265 -27.007 111.355 1.00 24.66 300 LEU C CA 1
ATOM 6364 C C . LEU C 1 259 ? 35.919 -26.166 110.268 1.00 31.96 300 LEU C C 1
ATOM 6365 O O . LEU C 1 259 ? 36.265 -25.001 110.494 1.00 26.05 300 LEU C O 1
ATOM 6370 N N . LEU C 1 260 ? 36.072 -26.737 109.071 1.00 32.46 301 LEU C N 1
ATOM 6371 C CA . LEU C 1 260 ? 36.699 -26.010 107.974 1.00 32.10 301 LEU C CA 1
ATOM 6372 C C . LEU C 1 260 ? 35.787 -24.903 107.452 1.00 32.41 301 LEU C C 1
ATOM 6373 O O . LEU C 1 260 ? 36.251 -23.798 107.154 1.00 39.39 301 LEU C O 1
ATOM 6378 N N . ARG C 1 261 ? 34.482 -25.173 107.358 1.00 34.79 302 ARG C N 1
ATOM 6379 C CA . ARG C 1 261 ? 33.547 -24.165 106.867 1.00 33.85 302 ARG C CA 1
ATOM 6380 C C . ARG C 1 261 ? 33.425 -22.997 107.838 1.00 33.79 302 ARG C C 1
ATOM 6381 O O . ARG C 1 261 ? 33.397 -21.834 107.418 1.00 32.11 302 ARG C O 1
ATOM 6389 N N . SER C 1 262 ? 33.346 -23.285 109.142 1.00 22.25 303 SER C N 1
ATOM 6390 C CA . SER C 1 262 ? 33.133 -22.236 110.133 1.00 27.70 303 SER C CA 1
ATOM 6391 C C . SER C 1 262 ? 34.402 -21.467 110.475 1.00 32.31 303 SER C C 1
ATOM 6392 O O . SER C 1 262 ? 34.307 -20.331 110.959 1.00 32.68 303 SER C O 1
ATOM 6395 N N . GLY C 1 263 ? 35.573 -22.053 110.245 1.00 24.49 304 GLY C N 1
ATOM 6396 C CA . GLY C 1 263 ? 36.815 -21.435 110.666 1.00 27.25 304 GLY C CA 1
ATOM 6397 C C . GLY C 1 263 ? 36.961 -21.339 112.167 1.00 33.15 304 GLY C C 1
ATOM 6398 O O . GLY C 1 263 ? 37.678 -20.460 112.664 1.00 30.74 304 GLY C O 1
ATOM 6399 N N . ASP C 1 264 ? 36.312 -22.236 112.905 1.00 32.00 305 ASP C N 1
ATOM 6400 C CA . ASP C 1 264 ? 36.168 -22.103 114.356 1.00 35.09 305 ASP C CA 1
ATOM 6401 C C . ASP C 1 264 ? 37.392 -22.665 115.088 1.00 35.90 305 ASP C C 1
ATOM 6402 O O . ASP C 1 264 ? 37.315 -23.554 115.938 1.00 32.08 305 ASP C O 1
ATOM 6407 N N . TYR C 1 265 ? 38.543 -22.113 114.735 1.00 28.89 306 TYR C N 1
ATOM 6408 C CA . TYR C 1 265 ? 39.808 -22.446 115.366 1.00 28.18 306 TYR C CA 1
ATOM 6409 C C . TYR C 1 265 ? 40.646 -21.180 115.384 1.00 30.00 306 TYR C C 1
ATOM 6410 O O . TYR C 1 265 ? 40.410 -20.270 114.579 1.00 32.35 306 TYR C O 1
ATOM 6419 N N . PRO C 1 266 ? 41.610 -21.072 116.300 1.00 34.18 307 PRO C N 1
ATOM 6420 C CA . PRO C 1 266 ? 42.305 -19.786 116.487 1.00 38.57 307 PRO C CA 1
ATOM 6421 C C . PRO C 1 266 ? 42.935 -19.296 115.193 1.00 34.80 307 PRO C C 1
ATOM 6422 O O . PRO C 1 266 ? 43.735 -19.990 114.565 1.00 37.80 307 PRO C O 1
ATOM 6426 N N . GLY C 1 267 ? 42.554 -18.087 114.794 1.00 37.33 308 GLY C N 1
ATOM 6427 C CA . GLY C 1 267 ? 43.031 -17.497 113.567 1.00 31.59 308 GLY C CA 1
ATOM 6428 C C . GLY C 1 267 ? 42.280 -17.919 112.329 1.00 34.89 308 GLY C C 1
ATOM 6429 O O . GLY C 1 267 ? 42.493 -17.325 111.264 1.00 38.01 308 GLY C O 1
ATOM 6430 N N . GLY C 1 268 ? 41.409 -18.917 112.426 1.00 29.28 309 GLY C N 1
ATOM 6431 C CA . GLY C 1 268 ? 40.741 -19.419 111.248 1.00 29.93 309 GLY C CA 1
ATOM 6432 C C . GLY C 1 268 ? 39.788 -18.405 110.651 1.00 34.50 309 GLY C C 1
ATOM 6433 O O . GLY C 1 268 ? 39.359 -17.450 111.293 1.00 38.52 309 GLY C O 1
ATOM 6434 N N . VAL C 1 269 ? 39.467 -18.620 109.381 1.00 31.86 310 VAL C N 1
ATOM 6435 C CA . VAL C 1 269 ? 38.484 -17.806 108.675 1.00 36.17 310 VAL C CA 1
ATOM 6436 C C . VAL C 1 269 ? 37.489 -18.774 108.052 1.00 37.06 310 VAL C C 1
ATOM 6437 O O . VAL C 1 269 ? 37.849 -19.927 107.781 1.00 35.62 310 VAL C O 1
ATOM 6441 N N . PRO C 1 270 ? 36.240 -18.379 107.830 1.00 39.80 311 PRO C N 1
ATOM 6442 C CA . PRO C 1 270 ? 35.310 -19.280 107.142 1.00 34.02 311 PRO C CA 1
ATOM 6443 C C . PRO C 1 270 ? 35.830 -19.594 105.748 1.00 33.80 311 PRO C C 1
ATOM 6444 O O . PRO C 1 270 ? 36.289 -18.707 105.027 1.00 37.66 311 PRO C O 1
ATOM 6448 N N . PHE C 1 271 ? 35.778 -20.872 105.379 1.00 32.58 312 PHE C N 1
ATOM 6449 C CA . PHE C 1 271 ? 36.241 -21.327 104.074 1.00 32.05 312 PHE C CA 1
ATOM 6450 C C . PHE C 1 271 ? 35.062 -21.890 103.302 1.00 30.24 312 PHE C C 1
ATOM 6451 O O . PHE C 1 271 ? 34.428 -22.855 103.744 1.00 33.29 312 PHE C O 1
ATOM 6459 N N . ASP C 1 272 ? 34.759 -21.283 102.158 1.00 33.07 313 ASP C N 1
ATOM 6460 C CA . ASP C 1 272 ? 33.674 -21.757 101.315 1.00 30.56 313 ASP C CA 1
ATOM 6461 C C . ASP C 1 272 ? 34.179 -22.302 99.988 1.00 26.09 313 ASP C C 1
ATOM 6462 O O . ASP C 1 272 ? 33.383 -22.501 99.067 1.00 32.58 313 ASP C O 1
ATOM 6467 N N . GLY C 1 273 ? 35.475 -22.569 99.870 1.00 20.46 314 GLY C N 1
ATOM 6468 C CA . GLY C 1 273 ? 36.019 -23.126 98.652 1.00 24.54 314 GLY C CA 1
ATOM 6469 C C . GLY C 1 273 ? 35.811 -24.625 98.575 1.00 32.23 314 GLY C C 1
ATOM 6470 O O . GLY C 1 273 ? 35.073 -25.229 99.354 1.00 30.71 314 GLY C O 1
ATOM 6471 N N . VAL C 1 274 ? 36.495 -25.234 97.612 1.00 31.82 315 VAL C N 1
ATOM 6472 C CA . VAL C 1 274 ? 36.377 -26.668 97.370 1.00 23.65 315 VAL C CA 1
ATOM 6473 C C . VAL C 1 274 ? 37.219 -27.430 98.385 1.00 26.89 315 VAL C C 1
ATOM 6474 O O . VAL C 1 274 ? 38.396 -27.110 98.599 1.00 19.82 315 VAL C O 1
ATOM 6478 N N . ILE C 1 275 ? 36.630 -28.460 98.994 1.00 22.91 316 ILE C N 1
ATOM 6479 C CA . ILE C 1 275 ? 37.351 -29.370 99.878 1.00 21.68 316 ILE C CA 1
ATOM 6480 C C . ILE C 1 275 ? 37.525 -30.707 99.172 1.00 20.08 316 ILE C C 1
ATOM 6481 O O . ILE C 1 275 ? 36.535 -31.384 98.872 1.00 22.55 316 ILE C O 1
ATOM 6486 N N . TYR C 1 276 ? 38.778 -31.098 98.926 1.00 23.85 317 TYR C N 1
ATOM 6487 C CA . TYR C 1 276 ? 39.137 -32.435 98.452 1.00 21.65 317 TYR C CA 1
ATOM 6488 C C . TYR C 1 276 ? 39.356 -33.374 99.634 1.00 28.34 317 TYR C C 1
ATOM 6489 O O . TYR C 1 276 ? 39.690 -32.950 100.741 1.00 22.64 317 TYR C O 1
ATOM 6498 N N . THR C 1 277 ? 39.196 -34.665 99.381 1.00 25.60 318 THR C N 1
ATOM 6499 C CA . THR C 1 277 ? 39.669 -35.683 100.306 1.00 22.31 318 THR C CA 1
ATOM 6500 C C . THR C 1 277 ? 41.036 -36.169 99.859 1.00 26.96 318 THR C C 1
ATOM 6501 O O . THR C 1 277 ? 41.391 -36.104 98.680 1.00 25.36 318 THR C O 1
ATOM 6505 N N . ASP C 1 278 ? 41.799 -36.680 100.816 1.00 25.45 319 ASP C N 1
ATOM 6506 C CA . ASP C 1 278 ? 42.952 -37.479 100.453 1.00 17.86 319 ASP C CA 1
ATOM 6507 C C . ASP C 1 278 ? 42.472 -38.713 99.680 1.00 20.91 319 ASP C C 1
ATOM 6508 O O . ASP C 1 278 ? 41.280 -39.033 99.637 1.00 27.75 319 ASP C O 1
ATOM 6513 N N . ASP C 1 279 ? 43.416 -39.393 99.036 1.00 26.05 320 ASP C N 1
ATOM 6514 C CA . ASP C 1 279 ? 43.108 -40.564 98.221 1.00 22.02 320 ASP C CA 1
ATOM 6515 C C . ASP C 1 279 ? 42.313 -41.602 99.017 1.00 33.55 320 ASP C C 1
ATOM 6516 O O . ASP C 1 279 ? 42.839 -42.210 99.958 1.00 33.46 320 ASP C O 1
ATOM 6521 N N . LEU C 1 280 ? 41.040 -41.815 98.656 1.00 25.26 321 LEU C N 1
ATOM 6522 C CA . LEU C 1 280 ? 40.212 -42.752 99.415 1.00 28.95 321 LEU C CA 1
ATOM 6523 C C . LEU C 1 280 ? 40.591 -44.210 99.181 1.00 41.82 321 LEU C C 1
ATOM 6524 O O . LEU C 1 280 ? 40.085 -45.082 99.894 1.00 45.94 321 LEU C O 1
ATOM 6529 N N . SER C 1 281 ? 41.461 -44.494 98.209 1.00 43.05 322 SER C N 1
ATOM 6530 C CA . SER C 1 281 ? 41.959 -45.845 97.984 1.00 42.69 322 SER C CA 1
ATOM 6531 C C . SER C 1 281 ? 43.040 -46.248 98.973 1.00 51.65 322 SER C C 1
ATOM 6532 O O . SER C 1 281 ? 43.422 -47.423 99.001 1.00 57.49 322 SER C O 1
ATOM 6535 N N . GLY C 1 282 ? 43.550 -45.311 99.767 1.00 48.12 323 GLY C N 1
ATOM 6536 C CA . GLY C 1 282 ? 44.663 -45.604 100.644 1.00 44.93 323 GLY C CA 1
ATOM 6537 C C . GLY C 1 282 ? 44.395 -45.312 102.104 1.00 52.28 323 GLY C C 1
ATOM 6538 O O . GLY C 1 282 ? 45.287 -44.841 102.816 1.00 59.49 323 GLY C O 1
ATOM 6547 N N . SER C 1 284 ? 43.726 -46.207 106.071 1.00 69.29 325 SER C N 1
ATOM 6548 C CA . SER C 1 284 ? 44.303 -47.183 106.984 1.00 67.68 325 SER C CA 1
ATOM 6549 C C . SER C 1 284 ? 43.251 -48.194 107.430 1.00 63.03 325 SER C C 1
ATOM 6550 O O . SER C 1 284 ? 42.085 -47.850 107.649 1.00 58.81 325 SER C O 1
ATOM 6553 N N . ALA C 1 285 ? 43.673 -49.455 107.563 1.00 61.96 326 ALA C N 1
ATOM 6554 C CA . ALA C 1 285 ? 42.813 -50.499 108.110 1.00 57.85 326 ALA C CA 1
ATOM 6555 C C . ALA C 1 285 ? 42.552 -50.328 109.605 1.00 60.63 326 ALA C C 1
ATOM 6556 O O . ALA C 1 285 ? 41.850 -51.161 110.192 1.00 58.35 326 ALA C O 1
ATOM 6558 N N . ILE C 1 286 ? 43.103 -49.277 110.222 1.00 65.78 327 ILE C N 1
ATOM 6559 C CA . ILE C 1 286 ? 42.881 -49.004 111.640 1.00 73.42 327 ILE C CA 1
ATOM 6560 C C . ILE C 1 286 ? 41.409 -48.717 111.918 1.00 67.29 327 ILE C C 1
ATOM 6561 O O . ILE C 1 286 ? 40.887 -49.070 112.983 1.00 63.96 327 ILE C O 1
ATOM 6566 N N . SER C 1 287 ? 40.714 -48.096 110.969 1.00 61.70 328 SER C N 1
ATOM 6567 C CA . SER C 1 287 ? 39.314 -47.743 111.126 1.00 62.97 328 SER C CA 1
ATOM 6568 C C . SER C 1 287 ? 38.427 -48.740 110.373 1.00 64.06 328 SER C C 1
ATOM 6569 O O . SER C 1 287 ? 38.904 -49.693 109.747 1.00 60.65 328 SER C O 1
ATOM 6572 N N . ALA C 1 288 ? 37.114 -48.507 110.442 1.00 56.61 329 ALA C N 1
ATOM 6573 C CA . ALA C 1 288 ? 36.145 -49.414 109.836 1.00 60.73 329 ALA C CA 1
ATOM 6574 C C . ALA C 1 288 ? 36.344 -49.508 108.324 1.00 69.74 329 ALA C C 1
ATOM 6575 O O . ALA C 1 288 ? 36.569 -48.502 107.643 1.00 68.58 329 ALA C O 1
ATOM 6577 N N . THR C 1 289 ? 36.256 -50.732 107.802 1.00 71.80 330 THR C N 1
ATOM 6578 C CA . THR C 1 289 ? 36.502 -50.975 106.386 1.00 68.61 330 THR C CA 1
ATOM 6579 C C . THR C 1 289 ? 35.399 -50.360 105.531 1.00 62.17 330 THR C C 1
ATOM 6580 O O . THR C 1 289 ? 34.213 -50.444 105.862 1.00 61.86 330 THR C O 1
ATOM 6582 N N . HIS C 1 290 ? 35.800 -49.737 104.424 1.00 57.56 331 HIS C N 1
ATOM 6583 C CA . HIS C 1 290 ? 34.881 -49.074 103.506 1.00 58.46 331 HIS C CA 1
ATOM 6584 C C . HIS C 1 290 ? 35.143 -49.548 102.084 1.00 58.22 331 HIS C C 1
ATOM 6585 O O . HIS C 1 290 ? 36.281 -49.483 101.608 1.00 58.37 331 HIS C O 1
ATOM 6592 N N . SER C 1 291 ? 34.092 -50.009 101.404 1.00 56.76 332 SER C N 1
ATOM 6593 C CA . SER C 1 291 ? 34.189 -50.235 99.971 1.00 52.84 332 SER C CA 1
ATOM 6594 C C . SER C 1 291 ? 34.457 -48.900 99.275 1.00 49.09 332 SER C C 1
ATOM 6595 O O . SER C 1 291 ? 34.135 -47.839 99.821 1.00 42.99 332 SER C O 1
ATOM 6598 N N . PRO C 1 292 ? 35.069 -48.914 98.083 1.00 45.56 333 PRO C N 1
ATOM 6599 C CA . PRO C 1 292 ? 35.377 -47.634 97.414 1.00 35.05 333 PRO C CA 1
ATOM 6600 C C . PRO C 1 292 ? 34.165 -46.738 97.234 1.00 30.79 333 PRO C C 1
ATOM 6601 O O . PRO C 1 292 ? 34.250 -45.533 97.499 1.00 32.97 333 PRO C O 1
ATOM 6605 N N . ALA C 1 293 ? 33.026 -47.295 96.818 1.00 34.28 334 ALA C N 1
ATOM 6606 C CA . ALA C 1 293 ? 31.828 -46.475 96.666 1.00 35.16 334 ALA C CA 1
ATOM 6607 C C . ALA C 1 293 ? 31.327 -45.970 98.012 1.00 41.38 334 ALA C C 1
ATOM 6608 O O . ALA C 1 293 ? 30.901 -44.815 98.126 1.00 46.69 334 ALA C O 1
ATOM 6610 N N . GLU C 1 294 ? 31.366 -46.821 99.043 1.00 37.36 335 GLU C N 1
ATOM 6611 C CA . GLU C 1 294 ? 30.971 -46.386 100.380 1.00 39.53 335 GLU C CA 1
ATOM 6612 C C . GLU C 1 294 ? 31.867 -45.258 100.881 1.00 39.33 335 GLU C C 1
ATOM 6613 O O . GLU C 1 294 ? 31.390 -44.311 101.520 1.00 39.82 335 GLU C O 1
ATOM 6619 N N . ALA C 1 295 ? 33.173 -45.349 100.612 1.00 35.85 336 ALA C N 1
ATOM 6620 C CA . ALA C 1 295 ? 34.080 -44.292 101.039 1.00 33.87 336 ALA C CA 1
ATOM 6621 C C . ALA C 1 295 ? 33.780 -42.992 100.305 1.00 30.74 336 ALA C C 1
ATOM 6622 O O . ALA C 1 295 ? 33.817 -41.910 100.903 1.00 25.32 336 ALA C O 1
ATOM 6624 N N . VAL C 1 296 ? 33.444 -43.078 99.018 1.00 28.12 337 VAL C N 1
ATOM 6625 C CA . VAL C 1 296 ? 33.117 -41.868 98.272 1.00 32.49 337 VAL C CA 1
ATOM 6626 C C . VAL C 1 296 ? 31.860 -41.218 98.839 1.00 31.09 337 VAL C C 1
ATOM 6627 O O . VAL C 1 296 ? 31.814 -39.997 99.040 1.00 34.48 337 VAL C O 1
ATOM 6631 N N . LEU C 1 297 ? 30.835 -42.022 99.145 1.00 25.46 338 LEU C N 1
ATOM 6632 C CA . LEU C 1 297 ? 29.589 -41.466 99.680 1.00 21.17 338 LEU C CA 1
ATOM 6633 C C . LEU C 1 297 ? 29.778 -40.893 101.080 1.00 23.98 338 LEU C C 1
ATOM 6634 O O . LEU C 1 297 ? 29.244 -39.820 101.398 1.00 29.01 338 LEU C O 1
ATOM 6639 N N . ALA C 1 298 ? 30.524 -41.592 101.936 1.00 20.67 339 ALA C N 1
ATOM 6640 C CA . ALA C 1 298 ? 30.710 -41.090 103.292 1.00 30.62 339 ALA C CA 1
ATOM 6641 C C . ALA C 1 298 ? 31.436 -39.753 103.281 1.00 30.85 339 ALA C C 1
ATOM 6642 O O . ALA C 1 298 ? 31.095 -38.848 104.051 1.00 34.46 339 ALA C O 1
ATOM 6644 N N . SER C 1 299 ? 32.419 -39.596 102.393 1.00 30.74 340 SER C N 1
ATOM 6645 C CA . SER C 1 299 ? 33.190 -38.358 102.367 1.00 31.85 340 SER C CA 1
ATOM 6646 C C . SER C 1 299 ? 32.359 -37.196 101.832 1.00 30.21 340 SER C C 1
ATOM 6647 O O . SER C 1 299 ? 32.427 -36.081 102.369 1.00 27.63 340 SER C O 1
ATOM 6650 N N . LEU C 1 300 ? 31.559 -37.439 100.786 1.00 28.61 341 LEU C N 1
ATOM 6651 C CA . LEU C 1 300 ? 30.668 -36.399 100.269 1.00 30.23 341 LEU C CA 1
ATOM 6652 C C . LEU C 1 300 ? 29.586 -36.045 101.282 1.00 31.12 341 LEU C C 1
ATOM 6653 O O . LEU C 1 300 ? 29.313 -34.863 101.525 1.00 28.58 341 LEU C O 1
ATOM 6658 N N . LYS C 1 301 ? 28.943 -37.053 101.876 1.00 26.69 342 LYS C N 1
ATOM 6659 C CA . LYS C 1 301 ? 27.969 -36.758 102.920 1.00 30.37 342 LYS C CA 1
ATOM 6660 C C . LYS C 1 301 ? 28.604 -35.956 104.043 1.00 30.63 342 LYS C C 1
ATOM 6661 O O . LYS C 1 301 ? 28.007 -34.994 104.541 1.00 28.59 342 LYS C O 1
ATOM 6667 N N . ALA C 1 302 ? 29.828 -36.318 104.436 1.00 27.53 343 ALA C N 1
ATOM 6668 C CA . ALA C 1 302 ? 30.491 -35.607 105.525 1.00 30.91 343 ALA C CA 1
ATOM 6669 C C . ALA C 1 302 ? 30.744 -34.148 105.178 1.00 33.52 343 ALA C C 1
ATOM 6670 O O . ALA C 1 302 ? 30.856 -33.309 106.078 1.00 42.17 343 ALA C O 1
ATOM 6672 N N . GLY C 1 303 ? 30.849 -33.826 103.891 1.00 28.91 344 GLY C N 1
ATOM 6673 C CA . GLY C 1 303 ? 30.955 -32.434 103.499 1.00 33.78 344 GLY C CA 1
ATOM 6674 C C . GLY C 1 303 ? 32.040 -32.119 102.491 1.00 29.22 344 GLY C C 1
ATOM 6675 O O . GLY C 1 303 ? 32.347 -30.947 102.256 1.00 41.13 344 GLY C O 1
ATOM 6676 N N . ALA C 1 304 ? 32.630 -33.142 101.888 1.00 31.96 345 ALA C N 1
ATOM 6677 C CA . ALA C 1 304 ? 33.610 -32.920 100.838 1.00 26.35 345 ALA C CA 1
ATOM 6678 C C . ALA C 1 304 ? 32.920 -32.515 99.546 1.00 31.18 345 ALA C C 1
ATOM 6679 O O . ALA C 1 304 ? 31.789 -32.918 99.273 1.00 34.97 345 ALA C O 1
ATOM 6681 N N . ASP C 1 305 ? 33.613 -31.704 98.749 1.00 27.30 346 ASP C N 1
ATOM 6682 C CA . ASP C 1 305 ? 33.142 -31.357 97.417 1.00 26.96 346 ASP C CA 1
ATOM 6683 C C . ASP C 1 305 ? 33.785 -32.193 96.326 1.00 28.79 346 ASP C C 1
ATOM 6684 O O . ASP C 1 305 ? 33.256 -32.239 95.212 1.00 34.47 346 ASP C O 1
ATOM 6689 N N . GLN C 1 306 ? 34.914 -32.836 96.614 1.00 20.95 347 GLN C N 1
ATOM 6690 C CA . GLN C 1 306 ? 35.644 -33.629 95.631 1.00 23.87 347 GLN C CA 1
ATOM 6691 C C . GLN C 1 306 ? 36.155 -34.879 96.330 1.00 31.89 347 GLN C C 1
ATOM 6692 O O . GLN C 1 306 ? 37.089 -34.802 97.134 1.00 29.04 347 GLN C O 1
ATOM 6698 N N . ALA C 1 307 ? 35.545 -36.020 96.035 1.00 32.44 348 ALA C N 1
ATOM 6699 C CA . ALA C 1 307 ? 36.029 -37.299 96.533 1.00 26.93 348 ALA C CA 1
ATOM 6700 C C . ALA C 1 307 ? 37.106 -37.807 95.584 1.00 27.54 348 ALA C C 1
ATOM 6701 O O . ALA C 1 307 ? 36.858 -37.982 94.387 1.00 27.08 348 ALA C O 1
ATOM 6703 N N . LEU C 1 308 ? 38.299 -38.031 96.118 1.00 28.89 349 LEU C N 1
ATOM 6704 C CA . LEU C 1 308 ? 39.473 -38.389 95.337 1.00 21.97 349 LEU C CA 1
ATOM 6705 C C . LEU C 1 308 ? 39.855 -39.834 95.608 1.00 33.10 349 LEU C C 1
ATOM 6706 O O . LEU C 1 308 ? 39.952 -40.240 96.770 1.00 30.73 349 LEU C O 1
ATOM 6711 N N . TRP C 1 309 ? 40.086 -40.608 94.547 1.00 30.23 350 TRP C N 1
ATOM 6712 C CA . TRP C 1 309 ? 40.661 -41.931 94.744 1.00 30.26 350 TRP C CA 1
ATOM 6713 C C . TRP C 1 309 ? 41.399 -42.369 93.487 1.00 30.66 350 TRP C C 1
ATOM 6714 O O . TRP C 1 309 ? 41.053 -41.978 92.373 1.00 33.04 350 TRP C O 1
ATOM 6725 N N . ILE C 1 310 ? 42.426 -43.186 93.688 1.00 31.67 351 ILE C N 1
ATOM 6726 C CA . ILE C 1 310 ? 43.417 -43.459 92.653 1.00 35.80 351 ILE C CA 1
ATOM 6727 C C . ILE C 1 310 ? 43.084 -44.718 91.874 1.00 46.67 351 ILE C C 1
ATOM 6728 O O . ILE C 1 310 ? 43.123 -44.728 90.640 1.00 43.84 351 ILE C O 1
ATOM 6733 N N . ASP C 1 311 ? 42.771 -45.804 92.574 1.00 61.31 352 ASP C N 1
ATOM 6734 C CA . ASP C 1 311 ? 42.696 -47.109 91.933 1.00 70.82 352 ASP C CA 1
ATOM 6735 C C . ASP C 1 311 ? 41.405 -47.213 91.134 1.00 70.63 352 ASP C C 1
ATOM 6736 O O . ASP C 1 311 ? 40.307 -47.103 91.690 1.00 68.19 352 ASP C O 1
ATOM 6741 N N . TYR C 1 312 ? 41.546 -47.412 89.828 1.00 75.32 353 TYR C N 1
ATOM 6742 C CA . TYR C 1 312 ? 40.398 -47.452 88.942 1.00 75.53 353 TYR C CA 1
ATOM 6743 C C . TYR C 1 312 ? 39.616 -48.751 89.131 1.00 64.27 353 TYR C C 1
ATOM 6744 O O . TYR C 1 312 ? 40.096 -49.724 89.722 1.00 45.71 353 TYR C O 1
ATOM 6746 N N . GLY C 1 313 ? 38.384 -48.748 88.628 1.00 61.20 354 GLY C N 1
ATOM 6747 C CA . GLY C 1 313 ? 37.549 -49.926 88.701 1.00 53.51 354 GLY C CA 1
ATOM 6748 C C . GLY C 1 313 ? 36.157 -49.686 89.247 1.00 56.90 354 GLY C C 1
ATOM 6749 O O . GLY C 1 313 ? 35.202 -50.337 88.809 1.00 61.01 354 GLY C O 1
ATOM 6750 N N . SER C 1 314 ? 36.011 -48.755 90.194 1.00 48.88 355 SER C N 1
ATOM 6751 C CA . SER C 1 314 ? 34.744 -48.593 90.903 1.00 47.60 355 SER C CA 1
ATOM 6752 C C . SER C 1 314 ? 34.054 -47.255 90.622 1.00 34.65 355 SER C C 1
ATOM 6753 O O . SER C 1 314 ? 33.173 -46.853 91.385 1.00 41.47 355 SER C O 1
ATOM 6756 N N . LEU C 1 315 ? 34.401 -46.570 89.530 1.00 32.08 356 LEU C N 1
ATOM 6757 C CA . LEU C 1 315 ? 33.757 -45.291 89.231 1.00 37.65 356 LEU C CA 1
ATOM 6758 C C . LEU C 1 315 ? 32.256 -45.456 89.013 1.00 36.94 356 LEU C C 1
ATOM 6759 O O . LEU C 1 315 ? 31.450 -44.717 89.594 1.00 35.94 356 LEU C O 1
ATOM 6764 N N . GLY C 1 316 ? 31.858 -46.409 88.162 1.00 29.15 357 GLY C N 1
ATOM 6765 C CA . GLY C 1 316 ? 30.437 -46.625 87.936 1.00 28.72 357 GLY C CA 1
ATOM 6766 C C . GLY C 1 316 ? 29.699 -47.011 89.205 1.00 36.24 357 GLY C C 1
ATOM 6767 O O . GLY C 1 316 ? 28.602 -46.514 89.478 1.00 35.18 357 GLY C O 1
ATOM 6768 N N . SER C 1 317 ? 30.299 -47.894 90.003 1.00 35.12 358 SER C N 1
ATOM 6769 C CA . SER C 1 317 ? 29.695 -48.294 91.266 1.00 38.11 358 SER C CA 1
ATOM 6770 C C . SER C 1 317 ? 29.519 -47.098 92.200 1.00 42.07 358 SER C C 1
ATOM 6771 O O . SER C 1 317 ? 28.509 -46.988 92.904 1.00 36.88 358 SER C O 1
ATOM 6774 N N . ALA C 1 318 ? 30.496 -46.192 92.220 1.00 40.97 359 ALA C N 1
ATOM 6775 C CA . ALA C 1 318 ? 30.381 -45.013 93.067 1.00 37.28 359 ALA C CA 1
ATOM 6776 C C . ALA C 1 318 ? 29.276 -44.092 92.570 1.00 38.92 359 ALA C C 1
ATOM 6777 O O . ALA C 1 318 ? 28.466 -43.603 93.366 1.00 38.25 359 ALA C O 1
ATOM 6779 N N . ILE C 1 319 ? 29.227 -43.849 91.257 1.00 31.83 360 ILE C N 1
ATOM 6780 C CA . ILE C 1 319 ? 28.176 -43.011 90.688 1.00 30.41 360 ILE C CA 1
ATOM 6781 C C . ILE C 1 319 ? 26.803 -43.580 91.026 1.00 31.10 360 ILE C C 1
ATOM 6782 O O . ILE C 1 319 ? 25.876 -42.836 91.364 1.00 34.28 360 ILE C O 1
ATOM 6787 N N . ASP C 1 320 ? 26.656 -44.906 90.955 1.00 29.99 361 ASP C N 1
ATOM 6788 C CA . ASP C 1 320 ? 25.389 -45.539 91.316 1.00 34.83 361 ASP C CA 1
ATOM 6789 C C . ASP C 1 320 ? 25.032 -45.285 92.777 1.00 42.02 361 ASP C C 1
ATOM 6790 O O . ASP C 1 320 ? 23.920 -44.845 93.090 1.00 47.95 361 ASP C O 1
ATOM 6795 N N . ARG C 1 321 ? 25.967 -45.568 93.687 1.00 35.07 362 ARG C N 1
ATOM 6796 C CA . ARG C 1 321 ? 25.670 -45.474 95.114 1.00 39.87 362 ARG C CA 1
ATOM 6797 C C . ARG C 1 321 ? 25.321 -44.044 95.517 1.00 43.29 362 ARG C C 1
ATOM 6798 O O . ARG C 1 321 ? 24.352 -43.816 96.252 1.00 38.19 362 ARG C O 1
ATOM 6806 N N . VAL C 1 322 ? 26.087 -43.065 95.030 1.00 37.86 363 VAL C N 1
ATOM 6807 C CA . VAL C 1 322 ? 25.871 -41.683 95.443 1.00 35.36 363 VAL C CA 1
ATOM 6808 C C . VAL C 1 322 ? 24.591 -41.128 94.826 1.00 37.06 363 VAL C C 1
ATOM 6809 O O . VAL C 1 322 ? 23.850 -40.377 95.476 1.00 41.48 363 VAL C O 1
ATOM 6813 N N . ASP C 1 323 ? 24.296 -41.503 93.576 1.00 30.45 364 ASP C N 1
ATOM 6814 C CA . ASP C 1 323 ? 23.066 -41.045 92.932 1.00 33.41 364 ASP C CA 1
ATOM 6815 C C . ASP C 1 323 ? 21.832 -41.572 93.655 1.00 34.42 364 ASP C C 1
ATOM 6816 O O . ASP C 1 323 ? 20.858 -40.836 93.857 1.00 33.99 364 ASP C O 1
ATOM 6821 N N . ALA C 1 324 ? 21.849 -42.848 94.046 1.00 36.81 365 ALA C N 1
ATOM 6822 C CA . ALA C 1 324 ? 20.726 -43.402 94.793 1.00 35.35 365 ALA C CA 1
ATOM 6823 C C . ALA C 1 324 ? 20.583 -42.743 96.164 1.00 37.71 365 ALA C C 1
ATOM 6824 O O . ALA C 1 324 ? 19.464 -42.610 96.677 1.00 35.76 365 ALA C O 1
ATOM 6826 N N . ALA C 1 325 ? 21.696 -42.301 96.760 1.00 31.70 366 ALA C N 1
ATOM 6827 C CA . ALA C 1 325 ? 21.625 -41.647 98.065 1.00 36.38 366 ALA C CA 1
ATOM 6828 C C . ALA C 1 325 ? 21.038 -40.243 97.968 1.00 35.40 366 ALA C C 1
ATOM 6829 O O . ALA C 1 325 ? 20.423 -39.764 98.928 1.00 40.54 366 ALA C O 1
ATOM 6831 N N . VAL C 1 326 ? 21.231 -39.562 96.837 1.00 29.87 367 VAL C N 1
ATOM 6832 C CA . VAL C 1 326 ? 20.584 -38.269 96.641 1.00 32.72 367 VAL C CA 1
ATOM 6833 C C . VAL C 1 326 ? 19.093 -38.463 96.411 1.00 36.81 367 VAL C C 1
ATOM 6834 O O . VAL C 1 326 ? 18.265 -37.684 96.900 1.00 43.45 367 VAL C O 1
ATOM 6838 N N . SER C 1 327 ? 18.722 -39.524 95.690 1.00 27.32 368 SER C N 1
ATOM 6839 C CA . SER C 1 327 ? 17.311 -39.759 95.411 1.00 36.34 368 SER C CA 1
ATOM 6840 C C . SER C 1 327 ? 16.546 -40.151 96.663 1.00 44.37 368 SER C C 1
ATOM 6841 O O . SER C 1 327 ? 15.369 -39.804 96.802 1.00 46.18 368 SER C O 1
ATOM 6844 N N . SER C 1 328 ? 17.186 -40.872 97.579 1.00 42.41 369 SER C N 1
ATOM 6845 C CA . SER C 1 328 ? 16.529 -41.299 98.802 1.00 34.84 369 SER C CA 1
ATOM 6846 C C . SER C 1 328 ? 16.597 -40.250 99.900 1.00 43.17 369 SER C C 1
ATOM 6847 O O . SER C 1 328 ? 15.968 -40.429 100.947 1.00 44.59 369 SER C O 1
ATOM 6850 N N . GLY C 1 329 ? 17.334 -39.162 99.690 1.00 38.70 370 GLY C N 1
ATOM 6851 C CA . GLY C 1 329 ? 17.491 -38.153 100.707 1.00 30.77 370 GLY C CA 1
ATOM 6852 C C . GLY C 1 329 ? 18.597 -38.428 101.694 1.00 36.39 370 GLY C C 1
ATOM 6853 O O . GLY C 1 329 ? 18.877 -37.565 102.537 1.00 42.52 370 GLY C O 1
ATOM 6854 N N . GLU C 1 330 ? 19.230 -39.605 101.624 1.00 34.49 371 GLU C N 1
ATOM 6855 C CA . GLU C 1 330 ? 20.358 -39.904 102.504 1.00 34.50 371 GLU C CA 1
ATOM 6856 C C . GLU C 1 330 ? 21.487 -38.903 102.307 1.00 38.42 371 GLU C C 1
ATOM 6857 O O . GLU C 1 330 ? 22.149 -38.503 103.271 1.00 31.84 371 GLU C O 1
ATOM 6863 N N . TYR C 1 331 ? 21.728 -38.495 101.062 1.00 36.42 372 TYR C N 1
ATOM 6864 C CA . TYR C 1 331 ? 22.659 -37.418 100.745 1.00 34.69 372 TYR C CA 1
ATOM 6865 C C . TYR C 1 331 ? 21.827 -36.227 100.275 1.00 34.74 372 TYR C C 1
ATOM 6866 O O . TYR C 1 331 ? 21.357 -36.217 99.129 1.00 30.57 372 TYR C O 1
ATOM 6875 N N . PRO C 1 332 ? 21.608 -35.212 101.113 1.00 32.20 373 PRO C N 1
ATOM 6876 C CA . PRO C 1 332 ? 20.629 -34.167 100.777 1.00 32.12 373 PRO C CA 1
ATOM 6877 C C . PRO C 1 332 ? 20.988 -33.436 99.488 1.00 38.67 373 PRO C C 1
ATOM 6878 O O . PRO C 1 332 ? 22.136 -33.036 99.277 1.00 45.14 373 PRO C O 1
ATOM 6882 N N . GLN C 1 333 ? 19.981 -33.263 98.624 1.00 37.70 374 GLN C N 1
ATOM 6883 C CA . GLN C 1 333 ? 20.202 -32.651 97.318 1.00 36.13 374 GLN C CA 1
ATOM 6884 C C . GLN C 1 333 ? 20.733 -31.230 97.449 1.00 40.68 374 GLN C C 1
ATOM 6885 O O . GLN C 1 333 ? 21.594 -30.808 96.666 1.00 39.26 374 GLN C O 1
ATOM 6891 N N . GLU C 1 334 ? 20.228 -30.476 98.431 1.00 41.57 375 GLU C N 1
ATOM 6892 C CA . GLU C 1 334 ? 20.689 -29.104 98.628 1.00 40.97 375 GLU C CA 1
ATOM 6893 C C . GLU C 1 334 ? 22.176 -29.060 98.958 1.00 37.41 375 GLU C C 1
ATOM 6894 O O . GLU C 1 334 ? 22.902 -28.182 98.473 1.00 32.03 375 GLU C O 1
ATOM 6900 N N . GLN C 1 335 ? 22.653 -30.008 99.772 1.00 32.05 376 GLN C N 1
ATOM 6901 C CA . GLN C 1 335 ? 24.082 -30.082 100.057 1.00 28.35 376 GLN C CA 1
ATOM 6902 C C . GLN C 1 335 ? 24.870 -30.543 98.834 1.00 31.88 376 GLN C C 1
ATOM 6903 O O . GLN C 1 335 ? 25.939 -29.998 98.531 1.00 30.28 376 GLN C O 1
ATOM 6917 N N . LEU C 1 337 ? 24.062 -30.156 95.737 1.00 32.86 378 LEU C N 1
ATOM 6918 C CA . LEU C 1 337 ? 24.071 -29.099 94.729 1.00 40.60 378 LEU C CA 1
ATOM 6919 C C . LEU C 1 337 ? 24.976 -27.937 95.128 1.00 32.99 378 LEU C C 1
ATOM 6920 O O . LEU C 1 337 ? 25.612 -27.329 94.262 1.00 38.60 378 LEU C O 1
ATOM 6925 N N . ALA C 1 338 ? 25.054 -27.613 96.420 1.00 27.92 379 ALA C N 1
ATOM 6926 C CA . ALA C 1 338 ? 26.020 -26.611 96.859 1.00 29.58 379 ALA C CA 1
ATOM 6927 C C . ALA C 1 338 ? 27.439 -27.053 96.533 1.00 34.00 379 ALA C C 1
ATOM 6928 O O . ALA C 1 338 ? 28.274 -26.237 96.122 1.00 41.10 379 ALA C O 1
ATOM 6930 N N . SER C 1 339 ? 27.729 -28.348 96.697 1.00 17.02 380 SER C N 1
ATOM 6931 C CA . SER C 1 339 ? 29.035 -28.850 96.287 1.00 26.07 380 SER C CA 1
ATOM 6932 C C . SER C 1 339 ? 29.215 -28.749 94.779 1.00 30.76 380 SER C C 1
ATOM 6933 O O . SER C 1 339 ? 30.294 -28.371 94.308 1.00 35.50 380 SER C O 1
ATOM 6936 N N . ALA C 1 340 ? 28.176 -29.089 94.004 1.00 30.18 381 ALA C N 1
ATOM 6937 C CA . ALA C 1 340 ? 28.293 -29.017 92.546 1.00 25.70 381 ALA C CA 1
ATOM 6938 C C . ALA C 1 340 ? 28.604 -27.598 92.091 1.00 32.10 381 ALA C C 1
ATOM 6939 O O . ALA C 1 340 ? 29.385 -27.396 91.156 1.00 36.08 381 ALA C O 1
ATOM 6941 N N . LEU C 1 341 ? 28.010 -26.604 92.756 1.00 28.42 382 LEU C N 1
ATOM 6942 C CA . LEU C 1 341 ? 28.260 -25.209 92.415 1.00 28.41 382 LEU C CA 1
ATOM 6943 C C . LEU C 1 341 ? 29.710 -24.826 92.688 1.00 34.12 382 LEU C C 1
ATOM 6944 O O . LEU C 1 341 ? 30.366 -24.196 91.849 1.00 28.01 382 LEU C O 1
ATOM 6949 N N . ARG C 1 342 ? 30.223 -25.180 93.870 1.00 35.85 383 ARG C N 1
ATOM 6950 C CA . ARG C 1 342 ? 31.616 -24.886 94.186 1.00 31.65 383 ARG C CA 1
ATOM 6951 C C . ARG C 1 342 ? 32.546 -25.441 93.122 1.00 30.84 383 ARG C C 1
ATOM 6952 O O . ARG C 1 342 ? 33.556 -24.812 92.778 1.00 25.09 383 ARG C O 1
ATOM 6960 N N . VAL C 1 343 ? 32.220 -26.621 92.590 1.00 24.34 384 VAL C N 1
ATOM 6961 C CA . VAL C 1 343 ? 33.064 -27.252 91.583 1.00 30.05 384 VAL C CA 1
ATOM 6962 C C . VAL C 1 343 ? 33.006 -26.471 90.277 1.00 33.33 384 VAL C C 1
ATOM 6963 O O . VAL C 1 343 ? 34.041 -26.145 89.685 1.00 35.49 384 VAL C O 1
ATOM 6967 N N . GLN C 1 344 ? 31.795 -26.151 89.811 1.00 22.26 385 GLN C N 1
ATOM 6968 C CA . GLN C 1 344 ? 31.665 -25.362 88.590 1.00 36.69 385 GLN C CA 1
ATOM 6969 C C . GLN C 1 344 ? 32.375 -24.019 88.706 1.00 34.35 385 GLN C C 1
ATOM 6970 O O . GLN C 1 344 ? 32.875 -23.497 87.707 1.00 41.59 385 GLN C O 1
ATOM 6976 N N . LEU C 1 345 ? 32.452 -23.458 89.912 1.00 37.05 386 LEU C N 1
ATOM 6977 C CA . LEU C 1 345 ? 33.169 -22.206 90.109 1.00 30.85 386 LEU C CA 1
ATOM 6978 C C . LEU C 1 345 ? 34.656 -22.330 89.818 1.00 36.69 386 LEU C C 1
ATOM 6979 O O . LEU C 1 345 ? 35.325 -21.306 89.646 1.00 41.75 386 LEU C O 1
ATOM 6984 N N . LEU C 1 346 ? 35.200 -23.549 89.789 1.00 36.58 387 LEU C N 1
ATOM 6985 C CA . LEU C 1 346 ? 36.604 -23.707 89.437 1.00 34.83 387 LEU C CA 1
ATOM 6986 C C . LEU C 1 346 ? 36.866 -23.366 87.973 1.00 39.06 387 LEU C C 1
ATOM 6987 O O . LEU C 1 346 ? 38.004 -23.044 87.618 1.00 48.87 387 LEU C O 1
ATOM 6992 N N . TYR C 1 347 ? 35.837 -23.400 87.128 1.00 36.75 388 TYR C N 1
ATOM 6993 C CA . TYR C 1 347 ? 35.994 -23.201 85.694 1.00 44.86 388 TYR C CA 1
ATOM 6994 C C . TYR C 1 347 ? 35.575 -21.815 85.217 1.00 54.22 388 TYR C C 1
ATOM 6995 O O . TYR C 1 347 ? 35.853 -21.469 84.065 1.00 60.23 388 TYR C O 1
ATOM 7004 N N . ILE C 1 348 ? 34.913 -21.024 86.056 1.00 59.28 389 ILE C N 1
ATOM 7005 C CA . ILE C 1 348 ? 34.579 -19.645 85.706 1.00 65.78 389 ILE C CA 1
ATOM 7006 C C . ILE C 1 348 ? 35.715 -18.714 86.124 1.00 70.96 389 ILE C C 1
ATOM 7007 O O . ILE C 1 348 ? 36.611 -18.415 85.334 1.00 72.75 389 ILE C O 1
ATOM 7012 N N . SER D 1 9 ? 111.034 1.703 86.026 1.00 92.26 50 SER D N 1
ATOM 7013 C CA . SER D 1 9 ? 109.796 2.290 86.531 1.00 96.08 50 SER D CA 1
ATOM 7014 C C . SER D 1 9 ? 109.267 1.508 87.737 1.00 95.83 50 SER D C 1
ATOM 7015 O O . SER D 1 9 ? 110.014 1.225 88.677 1.00 96.27 50 SER D O 1
ATOM 7017 N N . THR D 1 10 ? 107.962 1.162 87.707 1.00 90.35 51 THR D N 1
ATOM 7018 C CA . THR D 1 10 ? 107.295 0.425 88.775 1.00 83.01 51 THR D CA 1
ATOM 7019 C C . THR D 1 10 ? 106.879 -0.962 88.296 1.00 88.20 51 THR D C 1
ATOM 7020 O O . THR D 1 10 ? 106.370 -1.104 87.179 1.00 94.32 51 THR D O 1
ATOM 7022 N N . PRO D 1 11 ? 107.086 -2.001 89.101 1.00 84.31 52 PRO D N 1
ATOM 7023 C CA . PRO D 1 11 ? 106.644 -3.340 88.709 1.00 79.83 52 PRO D CA 1
ATOM 7024 C C . PRO D 1 11 ? 105.167 -3.527 89.005 1.00 71.98 52 PRO D C 1
ATOM 7025 O O . PRO D 1 11 ? 104.647 -2.976 89.986 1.00 74.22 52 PRO D O 1
ATOM 7029 N N . PRO D 1 12 ? 104.453 -4.284 88.175 1.00 65.69 53 PRO D N 1
ATOM 7030 C CA . PRO D 1 12 ? 103.037 -4.542 88.453 1.00 62.08 53 PRO D CA 1
ATOM 7031 C C . PRO D 1 12 ? 102.851 -5.292 89.765 1.00 70.93 53 PRO D C 1
ATOM 7032 O O . PRO D 1 12 ? 103.743 -5.987 90.258 1.00 71.28 53 PRO D O 1
ATOM 7036 N N . ALA D 1 13 ? 101.663 -5.132 90.333 1.00 76.83 54 ALA D N 1
ATOM 7037 C CA . ALA D 1 13 ? 101.303 -5.778 91.581 1.00 89.68 54 ALA D CA 1
ATOM 7038 C C . ALA D 1 13 ? 101.030 -7.263 91.352 1.00 92.67 54 ALA D C 1
ATOM 7039 O O . ALA D 1 13 ? 100.852 -7.701 90.211 1.00 83.09 54 ALA D O 1
ATOM 7041 N N . PRO D 1 14 ? 101.012 -8.066 92.419 1.00 101.27 55 PRO D N 1
ATOM 7042 C CA . PRO D 1 14 ? 100.713 -9.500 92.260 1.00 95.27 55 PRO D CA 1
ATOM 7043 C C . PRO D 1 14 ? 99.335 -9.733 91.659 1.00 78.63 55 PRO D C 1
ATOM 7044 O O . PRO D 1 14 ? 98.308 -9.363 92.238 1.00 62.86 55 PRO D O 1
ATOM 7048 N N . THR D 1 15 ? 99.323 -10.357 90.482 1.00 77.76 56 THR D N 1
ATOM 7049 C CA . THR D 1 15 ? 98.083 -10.724 89.818 1.00 67.98 56 THR D CA 1
ATOM 7050 C C . THR D 1 15 ? 97.438 -11.916 90.515 1.00 64.18 56 THR D C 1
ATOM 7051 O O . THR D 1 15 ? 98.078 -12.651 91.273 1.00 65.78 56 THR D O 1
ATOM 7055 N N . ALA D 1 16 ? 96.143 -12.103 90.252 1.00 60.13 57 ALA D N 1
ATOM 7056 C CA . ALA D 1 16 ? 95.462 -13.288 90.762 1.00 48.52 57 ALA D CA 1
ATOM 7057 C C . ALA D 1 16 ? 96.061 -14.561 90.177 1.00 47.67 57 ALA D C 1
ATOM 7058 O O . ALA D 1 16 ? 96.080 -15.603 90.844 1.00 38.22 57 ALA D O 1
ATOM 7060 N N . GLU D 1 17 ? 96.552 -14.498 88.934 1.00 47.78 58 GLU D N 1
ATOM 7061 C CA . GLU D 1 17 ? 97.279 -15.630 88.372 1.00 47.16 58 GLU D CA 1
ATOM 7062 C C . GLU D 1 17 ? 98.535 -15.922 89.176 1.00 50.02 58 GLU D C 1
ATOM 7063 O O . GLU D 1 17 ? 98.838 -17.084 89.466 1.00 60.75 58 GLU D O 1
ATOM 7069 N N . ASP D 1 18 ? 99.267 -14.880 89.567 1.00 51.85 59 ASP D N 1
ATOM 7070 C CA . ASP D 1 18 ? 100.453 -15.088 90.391 1.00 57.30 59 ASP D CA 1
ATOM 7071 C C . ASP D 1 18 ? 100.085 -15.647 91.760 1.00 53.70 59 ASP D C 1
ATOM 7072 O O . ASP D 1 18 ? 100.800 -16.498 92.299 1.00 58.27 59 ASP D O 1
ATOM 7077 N N . LEU D 1 19 ? 98.968 -15.190 92.333 1.00 51.23 60 LEU D N 1
ATOM 7078 C CA . LEU D 1 19 ? 98.536 -15.713 93.626 1.00 49.21 60 LEU D CA 1
ATOM 7079 C C . LEU D 1 19 ? 98.133 -17.177 93.520 1.00 47.57 60 LEU D C 1
ATOM 7080 O O . LEU D 1 19 ? 98.396 -17.968 94.433 1.00 48.52 60 LEU D O 1
ATOM 7085 N N . ALA D 1 20 ? 97.496 -17.557 92.413 1.00 45.76 61 ALA D N 1
ATOM 7086 C CA . ALA D 1 20 ? 97.143 -18.958 92.225 1.00 38.64 61 ALA D CA 1
ATOM 7087 C C . ALA D 1 20 ? 98.385 -19.808 92.024 1.00 34.96 61 ALA D C 1
ATOM 7088 O O . ALA D 1 20 ? 98.433 -20.956 92.479 1.00 34.46 61 ALA D O 1
ATOM 7090 N N . ARG D 1 21 ? 99.398 -19.262 91.342 1.00 32.69 62 ARG D N 1
ATOM 7091 C CA . ARG D 1 21 ? 100.633 -20.010 91.139 1.00 34.29 62 ARG D CA 1
ATOM 7092 C C . ARG D 1 21 ? 101.239 -20.418 92.472 1.00 40.96 62 ARG D C 1
ATOM 7093 O O . ARG D 1 21 ? 101.725 -21.545 92.620 1.00 45.25 62 ARG D O 1
ATOM 7101 N N . ALA D 1 22 ? 101.184 -19.526 93.466 1.00 37.95 63 ALA D N 1
ATOM 7102 C CA . ALA D 1 22 ? 101.705 -19.856 94.791 1.00 40.88 63 ALA D CA 1
ATOM 7103 C C . ALA D 1 22 ? 100.922 -20.987 95.448 1.00 38.44 63 ALA D C 1
ATOM 7104 O O . ALA D 1 22 ? 101.494 -21.777 96.207 1.00 47.59 63 ALA D O 1
ATOM 7106 N N . GLN D 1 23 ? 99.624 -21.092 95.166 1.00 35.67 64 GLN D N 1
ATOM 7107 C CA . GLN D 1 23 ? 98.795 -22.127 95.771 1.00 38.95 64 GLN D CA 1
ATOM 7108 C C . GLN D 1 23 ? 98.940 -23.494 95.111 1.00 34.28 64 GLN D C 1
ATOM 7109 O O . GLN D 1 23 ? 98.366 -24.463 95.618 1.00 39.24 64 GLN D O 1
ATOM 7115 N N . ILE D 1 24 ? 99.662 -23.598 94.000 1.00 28.30 65 ILE D N 1
ATOM 7116 C CA . ILE D 1 24 ? 99.912 -24.915 93.400 1.00 29.45 65 ILE D CA 1
ATOM 7117 C C . ILE D 1 24 ? 100.620 -25.797 94.416 1.00 31.65 65 ILE D C 1
ATOM 7118 O O . ILE D 1 24 ? 101.567 -25.334 95.080 1.00 30.69 65 ILE D O 1
ATOM 7123 N N . PRO D 1 25 ? 100.203 -27.047 94.596 1.00 29.86 66 PRO D N 1
ATOM 7124 C CA . PRO D 1 25 ? 100.816 -27.890 95.628 1.00 31.16 66 PRO D CA 1
ATOM 7125 C C . PRO D 1 25 ? 102.303 -28.088 95.391 1.00 35.26 66 PRO D C 1
ATOM 7126 O O . PRO D 1 25 ? 102.785 -28.097 94.254 1.00 42.63 66 PRO D O 1
ATOM 7130 N N . GLU D 1 26 ? 103.031 -28.259 96.492 1.00 31.51 67 GLU D N 1
ATOM 7131 C CA . GLU D 1 26 ? 104.481 -28.361 96.408 1.00 33.04 67 GLU D CA 1
ATOM 7132 C C . GLU D 1 26 ? 104.923 -29.739 95.933 1.00 33.07 67 GLU D C 1
ATOM 7133 O O . GLU D 1 26 ? 105.905 -29.852 95.195 1.00 36.00 67 GLU D O 1
ATOM 7139 N N . GLN D 1 27 ? 104.225 -30.793 96.344 1.00 34.89 68 GLN D N 1
ATOM 7140 C CA . GLN D 1 27 ? 104.579 -32.144 95.926 1.00 39.14 68 GLN D CA 1
ATOM 7141 C C . GLN D 1 27 ? 103.996 -32.459 94.552 1.00 34.51 68 GLN D C 1
ATOM 7142 O O . GLN D 1 27 ? 102.846 -32.126 94.262 1.00 32.21 68 GLN D O 1
ATOM 7148 N N . GLN D 1 28 ? 104.793 -33.111 93.701 1.00 31.70 69 GLN D N 1
ATOM 7149 C CA . GLN D 1 28 ? 104.342 -33.380 92.336 1.00 25.68 69 GLN D CA 1
ATOM 7150 C C . GLN D 1 28 ? 103.138 -34.316 92.318 1.00 29.84 69 GLN D C 1
ATOM 7151 O O . GLN D 1 28 ? 102.211 -34.124 91.520 1.00 26.47 69 GLN D O 1
ATOM 7157 N N . ARG D 1 29 ? 103.137 -35.339 93.185 1.00 29.87 70 ARG D N 1
ATOM 7158 C CA . ARG D 1 29 ? 101.960 -36.192 93.352 1.00 32.88 70 ARG D CA 1
ATOM 7159 C C . ARG D 1 29 ? 100.707 -35.367 93.624 1.00 30.50 70 ARG D C 1
ATOM 7160 O O . ARG D 1 29 ? 99.638 -35.645 93.071 1.00 33.06 70 ARG D O 1
ATOM 7168 N N . ASP D 1 30 ? 100.815 -34.365 94.499 1.00 28.51 71 ASP D N 1
ATOM 7169 C CA . ASP D 1 30 ? 99.674 -33.501 94.786 1.00 25.22 71 ASP D CA 1
ATOM 7170 C C . ASP D 1 30 ? 99.346 -32.583 93.608 1.00 29.25 71 ASP D C 1
ATOM 7171 O O . ASP D 1 30 ? 98.191 -32.180 93.431 1.00 30.02 71 ASP D O 1
ATOM 7176 N N . GLN D 1 31 ? 100.337 -32.237 92.791 1.00 26.95 72 GLN D N 1
ATOM 7177 C CA . GLN D 1 31 ? 100.044 -31.431 91.612 1.00 27.20 72 GLN D CA 1
ATOM 7178 C C . GLN D 1 31 ? 99.155 -32.195 90.640 1.00 27.37 72 GLN D C 1
ATOM 7179 O O . GLN D 1 31 ? 98.096 -31.701 90.233 1.00 22.13 72 GLN D O 1
ATOM 7185 N N . VAL D 1 32 ? 99.559 -33.415 90.271 1.00 25.05 73 VAL D N 1
ATOM 7186 C CA . VAL D 1 32 ? 98.761 -34.167 89.311 1.00 26.96 73 VAL D CA 1
ATOM 7187 C C . VAL D 1 32 ? 97.439 -34.581 89.936 1.00 25.85 73 VAL D C 1
ATOM 7188 O O . VAL D 1 32 ? 96.418 -34.657 89.243 1.00 28.47 73 VAL D O 1
ATOM 7192 N N . ALA D 1 33 ? 97.411 -34.816 91.251 1.00 27.63 74 ALA D N 1
ATOM 7193 C CA . ALA D 1 33 ? 96.150 -35.187 91.881 1.00 29.21 74 ALA D CA 1
ATOM 7194 C C . ALA D 1 33 ? 95.126 -34.061 91.779 1.00 26.59 74 ALA D C 1
ATOM 7195 O O . ALA D 1 33 ? 93.930 -34.321 91.604 1.00 25.19 74 ALA D O 1
ATOM 7197 N N . SER D 1 34 ? 95.577 -32.808 91.858 1.00 28.84 75 SER D N 1
ATOM 7198 C CA . SER D 1 34 ? 94.662 -31.680 91.738 1.00 32.33 75 SER D CA 1
ATOM 7199 C C . SER D 1 34 ? 94.002 -31.631 90.374 1.00 25.57 75 SER D C 1
ATOM 7200 O O . SER D 1 34 ? 92.984 -30.952 90.220 1.00 26.91 75 SER D O 1
ATOM 7203 N N . LEU D 1 35 ? 94.564 -32.316 89.381 1.00 21.90 76 LEU D N 1
ATOM 7204 C CA . LEU D 1 35 ? 93.971 -32.349 88.056 1.00 20.12 76 LEU D CA 1
ATOM 7205 C C . LEU D 1 35 ? 92.876 -33.395 87.931 1.00 24.07 76 LEU D C 1
ATOM 7206 O O . LEU D 1 35 ? 92.358 -3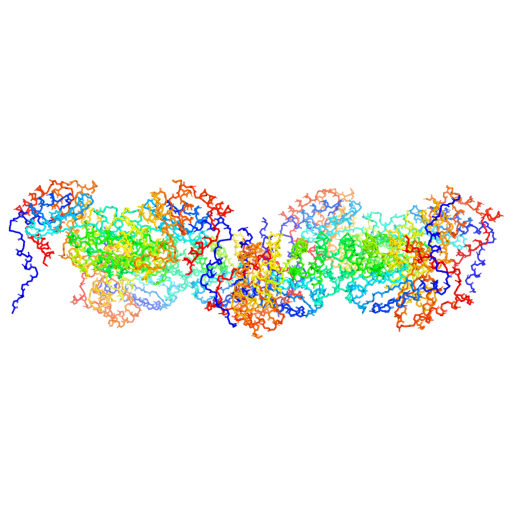3.588 86.828 1.00 26.14 76 LEU D O 1
ATOM 7227 N N . VAL D 1 38 ? 86.823 -37.098 91.199 1.00 30.08 79 VAL D N 1
ATOM 7228 C CA . VAL D 1 38 ? 86.274 -38.438 91.345 1.00 27.01 79 VAL D CA 1
ATOM 7229 C C . VAL D 1 38 ? 84.846 -38.343 91.861 1.00 25.27 79 VAL D C 1
ATOM 7230 O O . VAL D 1 38 ? 84.552 -37.561 92.773 1.00 21.23 79 VAL D O 1
ATOM 7234 N N . GLY D 1 39 ? 83.953 -39.119 91.259 1.00 26.33 80 GLY D N 1
ATOM 7235 C CA . GLY D 1 39 ? 82.654 -39.313 91.858 1.00 24.89 80 GLY D CA 1
ATOM 7236 C C . GLY D 1 39 ? 82.796 -40.154 93.112 1.00 31.94 80 GLY D C 1
ATOM 7237 O O . GLY D 1 39 ? 83.567 -41.113 93.155 1.00 35.60 80 GLY D O 1
ATOM 7238 N N . VAL D 1 40 ? 82.058 -39.776 94.149 1.00 26.98 81 VAL D N 1
ATOM 7239 C CA . VAL D 1 40 ? 82.119 -40.455 95.432 1.00 37.58 81 VAL D CA 1
ATOM 7240 C C . VAL D 1 40 ? 80.717 -40.902 95.812 1.00 46.32 81 VAL D C 1
ATOM 7241 O O . VAL D 1 40 ? 79.720 -40.316 95.378 1.00 42.68 81 VAL D O 1
ATOM 7245 N N . ALA D 1 41 ? 80.645 -41.951 96.634 1.00 45.42 82 ALA D N 1
ATOM 7246 C CA . ALA D 1 41 ? 79.368 -42.508 97.057 1.00 36.75 82 ALA D CA 1
ATOM 7247 C C . ALA D 1 41 ? 78.877 -41.961 98.389 1.00 34.59 82 ALA D C 1
ATOM 7248 O O . ALA D 1 41 ? 77.667 -41.974 98.641 1.00 35.34 82 ALA D O 1
ATOM 7250 N N . ASN D 1 42 ? 79.771 -41.475 99.239 1.00 29.09 83 ASN D N 1
ATOM 7251 C CA . ASN D 1 42 ? 79.374 -41.055 100.572 1.00 31.13 83 ASN D CA 1
ATOM 7252 C C . ASN D 1 42 ? 80.474 -40.181 101.146 1.00 32.98 83 ASN D C 1
ATOM 7253 O O . ASN D 1 42 ? 81.469 -39.883 100.481 1.00 34.57 83 ASN D O 1
ATOM 7258 N N . TYR D 1 43 ? 80.289 -39.789 102.407 1.00 33.39 84 TYR D N 1
ATOM 7259 C CA . TYR D 1 43 ? 81.240 -38.902 103.063 1.00 39.78 84 TYR D CA 1
ATOM 7260 C C . TYR D 1 43 ? 82.607 -39.557 103.198 1.00 45.08 84 TYR D C 1
ATOM 7261 O O . TYR D 1 43 ? 83.637 -38.899 103.016 1.00 49.28 84 TYR D O 1
ATOM 7270 N N . ASP D 1 44 ? 82.639 -40.851 103.519 1.00 38.49 85 ASP D N 1
ATOM 7271 C CA . ASP D 1 44 ? 83.918 -41.514 103.756 1.00 40.88 85 ASP D CA 1
ATOM 7272 C C . ASP D 1 44 ? 84.778 -41.535 102.497 1.00 37.46 85 ASP D C 1
ATOM 7273 O O . ASP D 1 44 ? 85.964 -41.190 102.540 1.00 40.87 85 ASP D O 1
ATOM 7278 N N . GLN D 1 45 ? 84.199 -41.944 101.362 1.00 33.11 86 GLN D N 1
ATOM 7279 C CA . GLN D 1 45 ? 84.963 -41.973 100.117 1.00 35.24 86 GLN D CA 1
ATOM 7280 C C . GLN D 1 45 ? 85.436 -40.579 99.724 1.00 25.77 86 GLN D C 1
ATOM 7281 O O . GLN D 1 45 ? 86.550 -40.415 99.215 1.00 38.06 86 GLN D O 1
ATOM 7287 N N . ALA D 1 46 ? 84.609 -39.558 99.961 1.00 26.43 87 ALA D N 1
ATOM 7288 C CA . ALA D 1 46 ? 85.003 -38.192 99.625 1.00 32.36 87 ALA D CA 1
ATOM 7289 C C . ALA D 1 46 ? 86.198 -37.742 100.455 1.00 34.63 87 ALA D C 1
ATOM 7290 O O . ALA D 1 46 ? 87.115 -37.091 99.939 1.00 38.60 87 ALA D O 1
ATOM 7292 N N . LEU D 1 47 ? 86.215 -38.090 101.743 1.00 35.48 88 LEU D N 1
ATOM 7293 C CA . LEU D 1 47 ? 87.321 -37.677 102.603 1.00 39.84 88 LEU D CA 1
ATOM 7294 C C . LEU D 1 47 ? 88.605 -38.418 102.242 1.00 41.89 88 LEU D C 1
ATOM 7295 O O . LEU D 1 47 ? 89.670 -37.807 102.093 1.00 42.82 88 LEU D O 1
ATOM 7300 N N . ASP D 1 48 ? 88.519 -39.742 102.102 1.00 34.64 89 ASP D N 1
ATOM 7301 C CA . ASP D 1 48 ? 89.642 -40.523 101.597 1.00 35.64 89 ASP D CA 1
ATOM 7302 C C . ASP D 1 48 ? 90.185 -39.944 100.287 1.00 38.20 89 ASP D C 1
ATOM 7303 O O . ASP D 1 48 ? 91.401 -39.855 100.091 1.00 38.03 89 ASP D O 1
ATOM 7308 N N . ALA D 1 49 ? 89.296 -39.535 99.380 1.00 32.81 90 ALA D N 1
ATOM 7309 C CA . ALA D 1 49 ? 89.753 -39.007 98.097 1.00 33.02 90 ALA D CA 1
ATOM 7310 C C . ALA D 1 49 ? 90.418 -37.647 98.260 1.00 36.12 90 ALA D C 1
ATOM 7311 O O . ALA D 1 49 ? 91.478 -37.392 97.675 1.00 35.14 90 ALA D O 1
ATOM 7313 N N . LEU D 1 50 ? 89.810 -36.763 99.052 1.00 34.47 91 LEU D N 1
ATOM 7314 C CA . LEU D 1 50 ? 90.358 -35.424 99.233 1.00 34.78 91 LEU D CA 1
ATOM 7315 C C . LEU D 1 50 ? 91.679 -35.452 99.991 1.00 37.15 91 LEU D C 1
ATOM 7316 O O . LEU D 1 50 ? 92.562 -34.625 99.727 1.00 38.43 91 LEU D O 1
ATOM 7321 N N . ASN D 1 51 ? 91.843 -36.400 100.917 1.00 27.34 92 ASN D N 1
ATOM 7322 C CA . ASN D 1 51 ? 93.108 -36.557 101.627 1.00 28.96 92 ASN D CA 1
ATOM 7323 C C . ASN D 1 51 ? 94.225 -37.078 100.738 1.00 39.75 92 ASN D C 1
ATOM 7324 O O . ASN D 1 51 ? 95.386 -37.062 101.163 1.00 42.56 92 ASN D O 1
ATOM 7329 N N . GLN D 1 52 ? 93.910 -37.560 99.537 1.00 35.57 93 GLN D N 1
ATOM 7330 C CA . GLN D 1 52 ? 94.933 -37.906 98.566 1.00 34.13 93 GLN D CA 1
ATOM 7331 C C . GLN D 1 52 ? 95.173 -36.774 97.590 1.00 33.90 93 GLN D C 1
ATOM 7332 O O . GLN D 1 52 ? 95.988 -36.913 96.674 1.00 43.02 93 GLN D O 1
ATOM 7338 N N . GLY D 1 53 ? 94.461 -35.666 97.756 1.00 33.38 94 GLY D N 1
ATOM 7339 C CA . GLY D 1 53 ? 94.776 -34.450 97.046 1.00 30.65 94 GLY D CA 1
ATOM 7340 C C . GLY D 1 53 ? 94.010 -34.191 95.776 1.00 30.21 94 GLY D C 1
ATOM 7341 O O . GLY D 1 53 ? 94.480 -33.392 94.963 1.00 39.87 94 GLY D O 1
ATOM 7342 N N . VAL D 1 54 ? 92.844 -34.820 95.569 1.00 31.71 95 VAL D N 1
ATOM 7343 C CA . VAL D 1 54 ? 92.117 -34.584 94.325 1.00 32.25 95 VAL D CA 1
ATOM 7344 C C . VAL D 1 54 ? 91.590 -33.161 94.309 1.00 28.83 95 VAL D C 1
ATOM 7345 O O . VAL D 1 54 ? 91.238 -32.590 95.347 1.00 25.46 95 VAL D O 1
ATOM 7349 N N . GLY D 1 55 ? 91.523 -32.585 93.108 1.00 30.52 96 GLY D N 1
ATOM 7350 C CA . GLY D 1 55 ? 91.019 -31.236 92.962 1.00 27.62 96 GLY D CA 1
ATOM 7351 C C . GLY D 1 55 ? 89.550 -31.084 93.297 1.00 35.83 96 GLY D C 1
ATOM 7352 O O . GLY D 1 55 ? 89.113 -29.970 93.610 1.00 38.32 96 GLY D O 1
ATOM 7353 N N . GLY D 1 56 ? 88.775 -32.166 93.238 1.00 29.39 97 GLY D N 1
ATOM 7354 C CA . GLY D 1 56 ? 87.363 -32.040 93.561 1.00 38.47 97 GLY D CA 1
ATOM 7355 C C . GLY D 1 56 ? 86.654 -33.373 93.582 1.00 36.46 97 GLY D C 1
ATOM 7356 O O . GLY D 1 56 ? 87.182 -34.395 93.138 1.00 34.01 97 GLY D O 1
ATOM 7357 N N . ILE D 1 57 ? 85.424 -33.341 94.092 1.00 32.15 98 ILE D N 1
ATOM 7358 C CA . ILE D 1 57 ? 84.580 -34.524 94.143 1.00 29.28 98 ILE D CA 1
ATOM 7359 C C . ILE D 1 57 ? 83.315 -34.275 93.329 1.00 27.07 98 ILE D C 1
ATOM 7360 O O . ILE D 1 57 ? 82.889 -33.135 93.125 1.00 26.84 98 ILE D O 1
ATOM 7365 N N . PHE D 1 58 ? 82.716 -35.370 92.853 1.00 25.29 99 PHE D N 1
ATOM 7366 C CA . PHE D 1 58 ? 81.513 -35.332 92.027 1.00 23.31 99 PHE D CA 1
ATOM 7367 C C . PHE D 1 58 ? 80.397 -36.085 92.732 1.00 26.17 99 PHE D C 1
ATOM 7368 O O . PHE D 1 58 ? 80.543 -37.274 93.032 1.00 26.43 99 PHE D O 1
ATOM 7376 N N . ILE D 1 59 ? 79.292 -35.393 92.998 1.00 30.36 100 ILE D N 1
ATOM 7377 C CA . ILE D 1 59 ? 78.098 -36.011 93.566 1.00 27.41 100 ILE D CA 1
ATOM 7378 C C . ILE D 1 59 ? 77.310 -36.643 92.424 1.00 28.41 100 ILE D C 1
ATOM 7379 O O . ILE D 1 59 ? 76.810 -35.942 91.543 1.00 33.01 100 ILE D O 1
ATOM 7384 N N . GLY D 1 60 ? 77.197 -37.971 92.429 1.00 36.87 101 GLY D N 1
ATOM 7385 C CA . GLY D 1 60 ? 76.555 -38.680 91.342 1.00 34.30 101 GLY D CA 1
ATOM 7386 C C . GLY D 1 60 ? 75.071 -38.903 91.580 1.00 36.13 101 GLY D C 1
ATOM 7387 O O . GLY D 1 60 ? 74.515 -38.566 92.624 1.00 35.44 101 GLY D O 1
ATOM 7388 N N . SER D 1 61 ? 74.426 -39.490 90.570 1.00 36.40 102 SER D N 1
ATOM 7389 C CA . SER D 1 61 ? 73.019 -39.846 90.697 1.00 33.26 102 SER D CA 1
ATOM 7390 C C . SER D 1 61 ? 72.775 -40.770 91.879 1.00 30.26 102 SER D C 1
ATOM 7391 O O . SER D 1 61 ? 71.730 -40.681 92.526 1.00 32.50 102 SER D O 1
ATOM 7394 N N . TRP D 1 62 ? 73.717 -41.665 92.167 1.00 35.66 103 TRP D N 1
ATOM 7395 C CA . TRP D 1 62 ? 73.569 -42.667 93.214 1.00 35.95 103 TRP D CA 1
ATOM 7396 C C . TRP D 1 62 ? 74.227 -42.261 94.525 1.00 33.69 103 TRP D C 1
ATOM 7397 O O . TRP D 1 62 ? 74.102 -42.990 95.514 1.00 36.51 103 TRP D O 1
ATOM 7408 N N . THR D 1 63 ? 74.914 -41.118 94.555 1.00 24.95 104 THR D N 1
ATOM 7409 C CA . THR D 1 63 ? 75.590 -40.665 95.764 1.00 33.65 104 THR D CA 1
ATOM 7410 C C . THR D 1 63 ? 74.606 -40.506 96.919 1.00 33.12 104 THR D C 1
ATOM 7411 O O . THR D 1 63 ? 73.483 -40.037 96.735 1.00 33.91 104 THR D O 1
ATOM 7415 N N . ASP D 1 64 ? 75.049 -40.897 98.113 1.00 34.08 105 ASP D N 1
ATOM 7416 C CA . ASP D 1 64 ? 74.215 -40.866 99.310 1.00 39.89 105 ASP D CA 1
ATOM 7417 C C . ASP D 1 64 ? 73.748 -39.447 99.623 1.00 38.33 105 ASP D C 1
ATOM 7418 O O . ASP D 1 64 ? 74.560 -38.521 99.708 1.00 42.03 105 ASP D O 1
ATOM 7423 N N . GLU D 1 65 ? 72.432 -39.293 99.839 1.00 41.15 106 GLU D N 1
ATOM 7424 C CA . GLU D 1 65 ? 71.844 -37.969 100.051 1.00 43.62 106 GLU D CA 1
ATOM 7425 C C . GLU D 1 65 ? 72.372 -37.313 101.311 1.00 35.83 106 GLU D C 1
ATOM 7426 O O . GLU D 1 65 ? 72.379 -36.081 101.413 1.00 36.06 106 GLU D O 1
ATOM 7432 N N . ASN D 1 66 ? 72.798 -38.115 102.286 1.00 31.69 107 ASN D N 1
ATOM 7433 C CA . ASN D 1 66 ? 73.260 -37.555 103.547 1.00 35.58 107 ASN D CA 1
ATOM 7434 C C . ASN D 1 66 ? 74.496 -36.696 103.360 1.00 34.57 107 ASN D C 1
ATOM 7435 O O . ASN D 1 66 ? 74.726 -35.775 104.151 1.00 36.30 107 ASN D O 1
ATOM 7440 N N . LEU D 1 67 ? 75.294 -36.968 102.319 1.00 31.45 108 LEU D N 1
ATOM 7441 C CA . LEU D 1 67 ? 76.456 -36.134 102.042 1.00 32.89 108 LEU D CA 1
ATOM 7442 C C . LEU D 1 67 ? 76.065 -34.677 101.837 1.00 29.86 108 LEU D C 1
ATOM 7443 O O . LEU D 1 67 ? 76.880 -33.785 102.081 1.00 34.28 108 LEU D O 1
ATOM 7448 N N . LEU D 1 68 ? 74.832 -34.412 101.419 1.00 30.23 109 LEU D N 1
ATOM 7449 C CA . LEU D 1 68 ? 74.370 -33.034 101.323 1.00 41.21 109 LEU D CA 1
ATOM 7450 C C . LEU D 1 68 ? 73.745 -32.526 102.620 1.00 40.58 109 LEU D C 1
ATOM 7451 O O . LEU D 1 68 ? 73.862 -31.334 102.926 1.00 37.35 109 LEU D O 1
ATOM 7456 N N . THR D 1 69 ? 73.102 -33.391 103.404 1.00 41.12 110 THR D N 1
ATOM 7457 C CA . THR D 1 69 ? 72.237 -32.923 104.482 1.00 42.61 110 THR D CA 1
ATOM 7458 C C . THR D 1 69 ? 72.725 -33.240 105.888 1.00 43.85 110 THR D C 1
ATOM 7459 O O . THR D 1 69 ? 72.390 -32.499 106.810 1.00 46.56 110 THR D O 1
ATOM 7463 N N . GLU D 1 70 ? 73.489 -34.307 106.087 1.00 43.54 111 GLU D N 1
ATOM 7464 C CA . GLU D 1 70 ? 73.797 -34.795 107.437 1.00 41.04 111 GLU D CA 1
ATOM 7465 C C . GLU D 1 70 ? 74.771 -33.889 108.180 1.00 38.47 111 GLU D C 1
ATOM 7466 O O . GLU D 1 70 ? 75.953 -33.840 107.810 1.00 41.23 111 GLU D O 1
ATOM 7472 N N . PRO D 1 71 ? 74.346 -33.191 109.238 1.00 42.38 112 PRO D N 1
ATOM 7473 C CA . PRO D 1 71 ? 75.265 -32.290 109.951 1.00 42.84 112 PRO D CA 1
ATOM 7474 C C . PRO D 1 71 ? 76.484 -33.035 110.471 1.00 43.66 112 PRO D C 1
ATOM 7475 O O . PRO D 1 71 ? 76.377 -34.132 111.023 1.00 45.61 112 PRO D O 1
ATOM 7479 N N . GLY D 1 72 ? 77.658 -32.434 110.271 1.00 41.29 113 GLY D N 1
ATOM 7480 C CA . GLY D 1 72 ? 78.913 -33.063 110.624 1.00 39.93 113 GLY D CA 1
ATOM 7481 C C . GLY D 1 72 ? 79.417 -34.098 109.643 1.00 45.58 113 GLY D C 1
ATOM 7482 O O . GLY D 1 72 ? 80.583 -34.506 109.747 1.00 48.07 113 GLY D O 1
ATOM 7483 N N . ARG D 1 73 ? 78.581 -34.543 108.698 1.00 45.95 114 ARG D N 1
ATOM 7484 C CA . ARG D 1 73 ? 78.998 -35.436 107.622 1.00 40.29 114 ARG D CA 1
ATOM 7485 C C . ARG D 1 73 ? 78.539 -34.919 106.258 1.00 35.25 114 ARG D C 1
ATOM 7486 O O . ARG D 1 73 ? 78.223 -35.709 105.366 1.00 32.11 114 ARG D O 1
ATOM 7494 N N . ASN D 1 74 ? 78.497 -33.604 106.070 1.00 36.37 115 ASN D N 1
ATOM 7495 C CA . ASN D 1 74 ? 78.126 -33.066 104.767 1.00 41.12 115 ASN D CA 1
ATOM 7496 C C . ASN D 1 74 ? 79.282 -32.306 104.117 1.00 43.08 115 ASN D C 1
ATOM 7497 O O . ASN D 1 74 ? 80.443 -32.498 104.496 1.00 44.63 115 ASN D O 1
ATOM 7502 N N . ILE D 1 75 ? 78.991 -31.448 103.133 1.00 33.44 116 ILE D N 1
ATOM 7503 C CA . ILE D 1 75 ? 80.080 -30.770 102.430 1.00 35.16 116 ILE D CA 1
ATOM 7504 C C . ILE D 1 75 ? 80.799 -29.798 103.362 1.00 35.69 116 ILE D C 1
ATOM 7505 O O . ILE D 1 75 ? 82.035 -29.714 103.366 1.00 33.64 116 ILE D O 1
ATOM 7510 N N . GLU D 1 76 ? 80.044 -29.059 104.174 1.00 34.69 117 GLU D N 1
ATOM 7511 C CA . GLU D 1 76 ? 80.663 -28.117 105.100 1.00 43.83 117 GLU D CA 1
ATOM 7512 C C . GLU D 1 76 ? 81.655 -28.811 106.030 1.00 40.02 117 GLU D C 1
ATOM 7513 O O . GLU D 1 76 ? 82.727 -28.268 106.322 1.00 44.37 117 GLU D O 1
ATOM 7519 N N . ALA D 1 77 ? 81.318 -30.011 106.505 1.00 36.70 118 ALA D N 1
ATOM 7520 C CA . ALA D 1 77 ? 82.246 -30.736 107.369 1.00 46.64 118 ALA D CA 1
ATOM 7521 C C . ALA D 1 77 ? 83.494 -31.166 106.606 1.00 47.32 118 ALA D C 1
ATOM 7522 O O . ALA D 1 77 ? 84.603 -31.127 107.154 1.00 49.60 118 ALA D O 1
ATOM 7524 N N . LEU D 1 78 ? 83.336 -31.584 105.345 1.00 48.07 119 LEU D N 1
ATOM 7525 C CA . LEU D 1 78 ? 84.495 -31.863 104.503 1.00 38.63 119 LEU D CA 1
ATOM 7526 C C . LEU D 1 78 ? 85.434 -30.667 104.451 1.00 38.53 119 LEU D C 1
ATOM 7527 O O . LEU D 1 78 ? 86.648 -30.803 104.649 1.00 44.17 119 LEU D O 1
ATOM 7532 N N . ARG D 1 79 ? 84.889 -29.483 104.166 1.00 33.09 120 ARG D N 1
ATOM 7533 C CA . ARG D 1 79 ? 85.734 -28.298 104.107 1.00 32.57 120 ARG D CA 1
ATOM 7534 C C . ARG D 1 79 ? 86.480 -28.110 105.416 1.00 43.19 120 ARG D C 1
ATOM 7535 O O . ARG D 1 79 ? 87.656 -27.728 105.422 1.00 52.34 120 ARG D O 1
ATOM 7543 N N . GLU D 1 80 ? 85.819 -28.415 106.534 1.00 46.40 121 GLU D N 1
ATOM 7544 C CA . GLU D 1 80 ? 86.459 -28.299 107.837 1.00 50.71 121 GLU D CA 1
ATOM 7545 C C . GLU D 1 80 ? 87.622 -29.272 107.958 1.00 44.02 121 GLU D C 1
ATOM 7546 O O . GLU D 1 80 ? 88.712 -28.898 108.399 1.00 46.05 121 GLU D O 1
ATOM 7552 N N . ALA D 1 81 ? 87.410 -30.524 107.562 1.00 37.02 122 ALA D N 1
ATOM 7553 C CA . ALA D 1 81 ? 88.419 -31.547 107.795 1.00 38.30 122 ALA D CA 1
ATOM 7554 C C . ALA D 1 81 ? 89.577 -31.465 106.813 1.00 37.51 122 ALA D C 1
ATOM 7555 O O . ALA D 1 81 ? 90.691 -31.884 107.147 1.00 45.48 122 ALA D O 1
ATOM 7557 N N . VAL D 1 82 ? 89.351 -30.931 105.616 1.00 42.11 123 VAL D N 1
ATOM 7558 C CA . VAL D 1 82 ? 90.365 -30.975 104.564 1.00 37.20 123 VAL D CA 1
ATOM 7559 C C . VAL D 1 82 ? 91.253 -29.737 104.583 1.00 45.03 123 VAL D C 1
ATOM 7560 O O . VAL D 1 82 ? 92.453 -29.824 104.309 1.00 48.85 123 VAL D O 1
ATOM 7564 N N . GLY D 1 83 ? 90.693 -28.566 104.883 1.00 46.66 124 GLY D N 1
ATOM 7565 C CA . GLY D 1 83 ? 91.487 -27.377 105.110 1.00 57.77 124 GLY D CA 1
ATOM 7566 C C . GLY D 1 83 ? 91.996 -26.664 103.875 1.00 72.19 124 GLY D C 1
ATOM 7567 O O . GLY D 1 83 ? 92.378 -25.492 103.972 1.00 90.18 124 GLY D O 1
ATOM 7568 N N . ARG D 1 84 ? 92.037 -27.319 102.722 1.00 58.39 125 ARG D N 1
ATOM 7569 C CA . ARG D 1 84 ? 92.383 -26.652 101.477 1.00 50.64 125 ARG D CA 1
ATOM 7570 C C . ARG D 1 84 ? 91.135 -26.501 100.619 1.00 43.60 125 ARG D C 1
ATOM 7571 O O . ARG D 1 84 ? 90.094 -27.099 100.881 1.00 48.63 125 ARG D O 1
ATOM 7579 N N . ASP D 1 85 ? 91.246 -25.693 99.579 1.00 42.26 126 ASP D N 1
ATOM 7580 C CA . ASP D 1 85 ? 90.118 -25.485 98.688 1.00 39.32 126 ASP D CA 1
ATOM 7581 C C . ASP D 1 85 ? 89.997 -26.634 97.691 1.00 41.09 126 ASP D C 1
ATOM 7582 O O . ASP D 1 85 ? 90.998 -27.197 97.242 1.00 45.44 126 ASP D O 1
ATOM 7587 N N . PHE D 1 86 ? 88.757 -26.989 97.362 1.00 34.43 127 PHE D N 1
ATOM 7588 C CA . PHE D 1 86 ? 88.473 -28.040 96.395 1.00 33.92 127 PHE D CA 1
ATOM 7589 C C . PHE D 1 86 ? 87.089 -27.788 95.815 1.00 36.53 127 PHE D C 1
ATOM 7590 O O . PHE D 1 86 ? 86.280 -27.058 96.392 1.00 33.27 127 PHE D O 1
ATOM 7598 N N . SER D 1 87 ? 86.824 -28.405 94.667 1.00 27.19 128 SER D N 1
ATOM 7599 C CA . SER D 1 87 ? 85.549 -28.243 93.982 1.00 31.44 128 SER D CA 1
ATOM 7600 C C . SER D 1 87 ? 84.561 -29.334 94.382 1.00 30.63 128 SER D C 1
ATOM 7601 O O . SER D 1 87 ? 84.949 -30.432 94.792 1.00 30.57 128 SER D O 1
ATOM 7604 N N . VAL D 1 88 ? 83.271 -29.025 94.235 1.00 28.05 129 VAL D N 1
ATOM 7605 C CA . VAL D 1 88 ? 82.182 -29.984 94.448 1.00 22.27 129 VAL D CA 1
ATOM 7606 C C . VAL D 1 88 ? 81.222 -29.872 93.268 1.00 26.10 129 VAL D C 1
ATOM 7607 O O . VAL D 1 88 ? 80.498 -28.877 93.144 1.00 30.06 129 VAL D O 1
ATOM 7611 N N . SER D 1 89 ? 81.195 -30.891 92.413 1.00 24.94 130 SER D N 1
ATOM 7612 C CA . SER D 1 89 ? 80.393 -30.848 91.202 1.00 23.27 130 SER D CA 1
ATOM 7613 C C . SER D 1 89 ? 79.145 -31.710 91.335 1.00 20.78 130 SER D C 1
ATOM 7614 O O . SER D 1 89 ? 79.065 -32.608 92.171 1.00 25.30 130 SER D O 1
ATOM 7617 N N . ILE D 1 90 ? 78.166 -31.425 90.477 1.00 25.69 131 ILE D N 1
ATOM 7618 C CA . ILE D 1 90 ? 76.939 -32.204 90.402 1.00 18.77 131 ILE D CA 1
ATOM 7619 C C . ILE D 1 90 ? 76.422 -32.118 88.976 1.00 26.70 131 ILE D C 1
ATOM 7620 O O . ILE D 1 90 ? 76.733 -31.178 88.240 1.00 20.68 131 ILE D O 1
ATOM 7625 N N . ASP D 1 91 ? 75.655 -33.126 88.573 1.00 28.46 132 ASP D N 1
ATOM 7626 C CA . ASP D 1 91 ? 75.043 -33.163 87.248 1.00 28.99 132 ASP D CA 1
ATOM 7627 C C . ASP D 1 91 ? 73.576 -32.797 87.438 1.00 32.08 132 ASP D C 1
ATOM 7628 O O . ASP D 1 91 ? 72.716 -33.648 87.659 1.00 39.27 132 ASP D O 1
ATOM 7633 N N . PHE D 1 92 ? 73.297 -31.510 87.335 1.00 29.34 133 PHE D N 1
ATOM 7634 C CA . PHE D 1 92 ? 71.993 -30.972 87.682 1.00 27.99 133 PHE D CA 1
ATOM 7635 C C . PHE D 1 92 ? 71.438 -30.254 86.463 1.00 26.55 133 PHE D C 1
ATOM 7636 O O . PHE D 1 92 ? 71.219 -29.042 86.507 1.00 19.88 133 PHE D O 1
ATOM 7644 N N . GLU D 1 93 ? 71.246 -30.989 85.359 1.00 31.34 134 GLU D N 1
ATOM 7645 C CA . GLU D 1 93 ? 70.953 -30.378 84.066 1.00 28.28 134 GLU D CA 1
ATOM 7646 C C . GLU D 1 93 ? 69.469 -30.284 83.767 1.00 28.84 134 GLU D C 1
ATOM 7647 O O . GLU D 1 93 ? 69.079 -29.509 82.885 1.00 25.78 134 GLU D O 1
ATOM 7653 N N . GLY D 1 94 ? 68.644 -31.041 84.470 1.00 30.18 135 GLY D N 1
ATOM 7654 C CA . GLY D 1 94 ? 67.209 -30.924 84.327 1.00 25.12 135 GLY D CA 1
ATOM 7655 C C . GLY D 1 94 ? 66.597 -32.163 83.696 1.00 31.00 135 GLY D C 1
ATOM 7656 O O . GLY D 1 94 ? 67.198 -32.824 82.839 1.00 29.10 135 GLY D O 1
ATOM 7657 N N . GLY D 1 95 ? 65.379 -32.480 84.124 1.00 33.97 136 GLY D N 1
ATOM 7658 C CA . GLY D 1 95 ? 64.644 -33.572 83.517 1.00 32.93 136 GLY D CA 1
ATOM 7659 C C . GLY D 1 95 ? 65.126 -34.962 83.862 1.00 34.49 136 GLY D C 1
ATOM 7660 O O . GLY D 1 95 ? 64.798 -35.905 83.143 1.00 37.98 136 GLY D O 1
ATOM 7661 N N . ARG D 1 96 ? 65.887 -35.124 84.944 1.00 35.26 137 ARG D N 1
ATOM 7662 C CA . ARG D 1 96 ? 66.400 -36.432 85.340 1.00 42.02 137 ARG D CA 1
ATOM 7663 C C . ARG D 1 96 ? 66.428 -36.534 86.859 1.00 41.47 137 ARG D C 1
ATOM 7664 O O . ARG D 1 96 ? 66.987 -35.663 87.532 1.00 43.74 137 ARG D O 1
ATOM 7666 N N . VAL D 1 97 ? 65.841 -37.602 87.391 1.00 33.71 138 VAL D N 1
ATOM 7667 C CA . VAL D 1 97 ? 65.767 -37.800 88.834 1.00 34.38 138 VAL D CA 1
ATOM 7668 C C . VAL D 1 97 ? 67.069 -38.412 89.345 1.00 26.75 138 VAL D C 1
ATOM 7669 O O . VAL D 1 97 ? 67.698 -39.249 88.684 1.00 30.16 138 VAL D O 1
ATOM 7673 N N . GLN D 1 98 ? 67.495 -37.977 90.525 1.00 27.38 139 GLN D N 1
ATOM 7674 C CA . GLN D 1 98 ? 68.675 -38.531 91.170 1.00 26.01 139 GLN D CA 1
ATOM 7675 C C . GLN D 1 98 ? 68.425 -38.552 92.666 1.00 29.48 139 GLN D C 1
ATOM 7676 O O . GLN D 1 98 ? 67.378 -38.105 93.142 1.00 31.47 139 GLN D O 1
ATOM 7682 N N . ARG D 1 99 ? 69.392 -39.083 93.418 1.00 27.49 140 ARG D N 1
ATOM 7683 C CA . ARG D 1 99 ? 69.247 -39.102 94.869 1.00 27.79 140 ARG D CA 1
ATOM 7684 C C . ARG D 1 99 ? 69.096 -37.690 95.422 1.00 31.44 140 ARG D C 1
ATOM 7685 O O . ARG D 1 99 ? 68.302 -37.455 96.340 1.00 28.72 140 ARG D O 1
ATOM 7693 N N . ALA D 1 100 ? 69.826 -36.728 94.857 1.00 26.11 141 ALA D N 1
ATOM 7694 C CA . ALA D 1 100 ? 69.751 -35.365 95.365 1.00 27.49 141 ALA D CA 1
ATOM 7695 C C . ALA D 1 100 ? 68.435 -34.662 95.033 1.00 29.02 141 ALA D C 1
ATOM 7696 O O . ALA D 1 100 ? 68.181 -33.584 95.583 1.00 33.32 141 ALA D O 1
ATOM 7698 N N . THR D 1 101 ? 67.597 -35.229 94.158 1.00 28.88 142 THR D N 1
ATOM 7699 C CA . THR D 1 101 ? 66.375 -34.533 93.749 1.00 29.95 142 THR D CA 1
ATOM 7700 C C . THR D 1 101 ? 65.436 -34.290 94.927 1.00 30.02 142 THR D C 1
ATOM 7701 O O . THR D 1 101 ? 64.731 -33.273 94.955 1.00 23.83 142 THR D O 1
ATOM 7705 N N . ASN D 1 102 ? 65.418 -35.201 95.911 1.00 23.11 143 ASN D N 1
ATOM 7706 C CA . ASN D 1 102 ? 64.508 -35.068 97.047 1.00 24.13 143 ASN D CA 1
ATOM 7707 C C . ASN D 1 102 ? 64.898 -33.928 97.970 1.00 20.22 143 ASN D C 1
ATOM 7708 O O . ASN D 1 102 ? 64.089 -33.518 98.803 1.00 36.13 143 ASN D O 1
ATOM 7713 N N . ILE D 1 103 ? 66.125 -33.445 97.861 1.00 21.32 144 ILE D N 1
ATOM 7714 C CA . ILE D 1 103 ? 66.632 -32.323 98.630 1.00 21.06 144 ILE D CA 1
ATOM 7715 C C . ILE D 1 103 ? 66.547 -31.066 97.774 1.00 26.64 144 ILE D C 1
ATOM 7716 O O . ILE D 1 103 ? 65.882 -30.093 98.142 1.00 31.83 144 ILE D O 1
ATOM 7721 N N . LEU D 1 104 ? 67.199 -31.090 96.609 1.00 24.57 145 LEU D N 1
ATOM 7722 C CA . LEU D 1 104 ? 67.483 -29.882 95.844 1.00 21.04 145 LEU D CA 1
ATOM 7723 C C . LEU D 1 104 ? 66.456 -29.567 94.767 1.00 22.74 145 LEU D C 1
ATOM 7724 O O . LEU D 1 104 ? 66.499 -28.465 94.209 1.00 27.91 145 LEU D O 1
ATOM 7729 N N . GLY D 1 105 ? 65.544 -30.485 94.451 1.00 22.63 146 GLY D N 1
ATOM 7730 C CA . GLY D 1 105 ? 64.622 -30.255 93.351 1.00 19.00 146 GLY D CA 1
ATOM 7731 C C . GLY D 1 105 ? 65.296 -30.554 92.026 1.00 24.57 146 GLY D C 1
ATOM 7732 O O . GLY D 1 105 ? 66.309 -31.253 91.972 1.00 30.78 146 GLY D O 1
ATOM 7733 N N . ASP D 1 106 ? 64.734 -30.012 90.942 1.00 24.46 147 ASP D N 1
ATOM 7734 C CA . ASP D 1 106 ? 65.326 -30.253 89.630 1.00 18.66 147 ASP D CA 1
ATOM 7735 C C . ASP D 1 106 ? 64.784 -29.252 88.627 1.00 23.79 147 ASP D C 1
ATOM 7736 O O . ASP D 1 106 ? 63.650 -28.778 88.747 1.00 20.36 147 ASP D O 1
ATOM 7741 N N . PHE D 1 107 ? 65.618 -28.934 87.639 1.00 20.10 148 PHE D N 1
ATOM 7742 C CA . PHE D 1 107 ? 65.148 -28.176 86.492 1.00 29.62 148 PHE D CA 1
ATOM 7743 C C . PHE D 1 107 ? 64.208 -29.042 85.665 1.00 25.43 148 PHE D C 1
ATOM 7744 O O . PHE D 1 107 ? 64.312 -30.271 85.678 1.00 23.48 148 PHE D O 1
ATOM 7752 N N . PRO D 1 108 ? 63.288 -28.428 84.929 1.00 24.81 149 PRO D N 1
ATOM 7753 C CA . PRO D 1 108 ? 62.609 -29.159 83.856 1.00 26.19 149 PRO D CA 1
ATOM 7754 C C . PRO D 1 108 ? 63.630 -29.639 82.840 1.00 25.66 149 PRO D C 1
ATOM 7755 O O . PRO D 1 108 ? 64.795 -29.238 82.848 1.00 20.00 149 PRO D O 1
ATOM 7759 N N . SER D 1 109 ? 63.191 -30.514 81.948 1.00 25.85 150 SER D N 1
ATOM 7760 C CA . SER D 1 109 ? 64.069 -30.884 80.857 1.00 26.77 150 SER D CA 1
ATOM 7761 C C . SER D 1 109 ? 64.286 -29.673 79.946 1.00 22.33 150 SER D C 1
ATOM 7762 O O . SER D 1 109 ? 63.389 -28.839 79.788 1.00 26.07 150 SER D O 1
ATOM 7765 N N . PRO D 1 110 ? 65.480 -29.540 79.359 1.00 24.53 151 PRO D N 1
ATOM 7766 C CA . PRO D 1 110 ? 65.731 -28.410 78.450 1.00 26.63 151 PRO D CA 1
ATOM 7767 C C . PRO D 1 110 ? 64.652 -28.212 77.396 1.00 29.09 151 PRO D C 1
ATOM 7768 O O . PRO D 1 110 ? 64.298 -27.070 77.076 1.00 32.49 151 PRO D O 1
ATOM 7772 N N . ARG D 1 111 ? 64.108 -29.304 76.860 1.00 28.37 152 ARG D N 1
ATOM 7773 C CA . ARG D 1 111 ? 63.029 -29.203 75.883 1.00 28.51 152 ARG D CA 1
ATOM 7774 C C . ARG D 1 111 ? 61.819 -28.486 76.473 1.00 31.79 152 ARG D C 1
ATOM 7775 O O . ARG D 1 111 ? 61.249 -27.588 75.845 1.00 42.14 152 ARG D O 1
ATOM 7783 N N . VAL D 1 112 ? 61.419 -28.860 77.690 1.00 28.51 153 VAL D N 1
ATOM 7784 C CA . VAL D 1 112 ? 60.270 -28.221 78.327 1.00 26.53 153 VAL D CA 1
ATOM 7785 C C . VAL D 1 112 ? 60.563 -26.751 78.611 1.00 25.50 153 VAL D C 1
ATOM 7786 O O . VAL D 1 112 ? 59.700 -25.884 78.419 1.00 27.87 153 VAL D O 1
ATOM 7798 N N . ALA D 1 114 ? 62.559 -24.645 76.974 1.00 34.69 155 ALA D N 1
ATOM 7799 C CA . ALA D 1 114 ? 62.484 -23.867 75.745 1.00 32.00 155 ALA D CA 1
ATOM 7800 C C . ALA D 1 114 ? 61.067 -23.819 75.189 1.00 31.36 155 ALA D C 1
ATOM 7801 O O . ALA D 1 114 ? 60.674 -22.814 74.586 1.00 37.48 155 ALA D O 1
ATOM 7803 N N . GLN D 1 115 ? 60.286 -24.883 75.376 1.00 30.88 156 GLN D N 1
ATOM 7804 C CA . GLN D 1 115 ? 58.928 -24.892 74.845 1.00 29.96 156 GLN D CA 1
ATOM 7805 C C . GLN D 1 115 ? 57.957 -24.071 75.686 1.00 31.68 156 GLN D C 1
ATOM 7806 O O . GLN D 1 115 ? 57.008 -23.505 75.136 1.00 31.82 156 GLN D O 1
ATOM 7812 N N . THR D 1 116 ? 58.157 -23.985 77.005 1.00 29.22 157 THR D N 1
ATOM 7813 C CA . THR D 1 116 ? 57.169 -23.345 77.866 1.00 27.65 157 THR D CA 1
ATOM 7814 C C . THR D 1 116 ? 57.649 -22.078 78.563 1.00 31.29 157 THR D C 1
ATOM 7815 O O . THR D 1 116 ? 56.814 -21.348 79.108 1.00 32.51 157 THR D O 1
ATOM 7827 N N . THR D 1 118 ? 60.269 -18.409 78.996 1.00 28.26 159 THR D N 1
ATOM 7828 C CA . THR D 1 118 ? 61.108 -17.394 78.378 1.00 30.88 159 THR D CA 1
ATOM 7829 C C . THR D 1 118 ? 62.548 -17.537 78.857 1.00 32.17 159 THR D C 1
ATOM 7830 O O . THR D 1 118 ? 62.811 -18.167 79.884 1.00 32.98 159 THR D O 1
ATOM 7834 N N . PRO D 1 119 ? 63.505 -16.959 78.129 1.00 32.69 160 PRO D N 1
ATOM 7835 C CA . PRO D 1 119 ? 64.887 -16.949 78.632 1.00 31.29 160 PRO D CA 1
ATOM 7836 C C . PRO D 1 119 ? 65.030 -16.253 79.966 1.00 31.66 160 PRO D C 1
ATOM 7837 O O . PRO D 1 119 ? 65.856 -16.674 80.786 1.00 38.47 160 PRO D O 1
ATOM 7841 N N . GLU D 1 120 ? 64.244 -15.201 80.211 1.00 33.12 161 GLU D N 1
ATOM 7842 C CA . GLU D 1 120 ? 64.249 -14.550 81.518 1.00 36.22 161 GLU D CA 1
ATOM 7843 C C . GLU D 1 120 ? 63.818 -15.517 82.618 1.00 31.40 161 GLU D C 1
ATOM 7844 O O . GLU D 1 120 ? 64.434 -15.566 83.690 1.00 40.25 161 GLU D O 1
ATOM 7850 N N . GLN D 1 121 ? 62.771 -16.308 82.364 1.00 30.74 162 GLN D N 1
ATOM 7851 C CA . GLN D 1 121 ? 62.308 -17.261 83.369 1.00 32.09 162 GLN D CA 1
ATOM 7852 C C . GLN D 1 121 ? 63.359 -18.322 83.646 1.00 30.78 162 GLN D C 1
ATOM 7853 O O . GLN D 1 121 ? 63.568 -18.710 84.803 1.00 25.86 162 GLN D O 1
ATOM 7859 N N . VAL D 1 122 ? 64.036 -18.800 82.600 1.00 20.94 163 VAL D N 1
ATOM 7860 C CA . VAL D 1 122 ? 65.039 -19.834 82.799 1.00 28.56 163 VAL D CA 1
ATOM 7861 C C . VAL D 1 122 ? 66.225 -19.290 83.589 1.00 31.76 163 VAL D C 1
ATOM 7862 O O . VAL D 1 122 ? 66.763 -19.971 84.469 1.00 30.97 163 VAL D O 1
ATOM 7866 N N . GLU D 1 123 ? 66.632 -18.049 83.324 1.00 36.81 164 GLU D N 1
ATOM 7867 C CA . GLU D 1 123 ? 67.724 -17.475 84.105 1.00 31.07 164 GLU D CA 1
ATOM 7868 C C . GLU D 1 123 ? 67.316 -17.297 85.561 1.00 32.19 164 GLU D C 1
ATOM 7869 O O . GLU D 1 123 ? 68.064 -17.675 86.472 1.00 29.14 164 GLU D O 1
ATOM 7875 N N . ASP D 1 124 ? 66.125 -16.734 85.798 1.00 25.55 165 ASP D N 1
ATOM 7876 C CA . ASP D 1 124 ? 65.625 -16.589 87.165 1.00 32.18 165 ASP D CA 1
ATOM 7877 C C . ASP D 1 124 ? 65.479 -17.940 87.852 1.00 32.60 165 ASP D C 1
ATOM 7878 O O . ASP D 1 124 ? 65.736 -18.064 89.055 1.00 35.69 165 ASP D O 1
ATOM 7883 N N . LEU D 1 125 ? 65.035 -18.957 87.111 1.00 29.70 166 LEU D N 1
ATOM 7884 C CA . LEU D 1 125 ? 64.914 -20.294 87.680 1.00 20.43 166 LEU D CA 1
ATOM 7885 C C . LEU D 1 125 ? 66.267 -20.804 88.157 1.00 29.28 166 LEU D C 1
ATOM 7886 O O . LEU D 1 125 ? 66.396 -21.304 89.280 1.00 29.11 166 LEU D O 1
ATOM 7891 N N . ALA D 1 126 ? 67.291 -20.682 87.311 1.00 30.95 167 ALA D N 1
ATOM 7892 C CA . ALA D 1 126 ? 68.622 -21.160 87.673 1.00 29.46 167 ALA D CA 1
ATOM 7893 C C . ALA D 1 126 ? 69.191 -20.404 88.866 1.00 31.31 167 ALA D C 1
ATOM 7894 O O . ALA D 1 126 ? 69.945 -20.978 89.661 1.00 27.19 167 ALA D O 1
ATOM 7896 N N . GLU D 1 127 ? 68.858 -19.122 89.009 1.00 29.74 168 GLU D N 1
ATOM 7897 C CA . GLU D 1 127 ? 69.304 -18.396 90.191 1.00 33.02 168 GLU D CA 1
ATOM 7898 C C . GLU D 1 127 ? 68.685 -18.989 91.448 1.00 27.46 168 GLU D C 1
ATOM 7899 O O . GLU D 1 127 ? 69.378 -19.232 92.443 1.00 27.44 168 GLU D O 1
ATOM 7905 N N . ILE D 1 128 ? 67.387 -19.276 91.399 1.00 22.18 169 ILE D N 1
ATOM 7906 C CA . ILE D 1 128 ? 66.688 -19.787 92.570 1.00 21.09 169 ILE D CA 1
ATOM 7907 C C . ILE D 1 128 ? 67.161 -21.195 92.915 1.00 27.00 169 ILE D C 1
ATOM 7908 O O . ILE D 1 128 ? 67.562 -21.469 94.052 1.00 35.36 169 ILE D O 1
ATOM 7913 N N . LEU D 1 129 ? 67.105 -22.120 91.956 1.00 29.84 170 LEU D N 1
ATOM 7914 C CA . LEU D 1 129 ? 67.566 -23.468 92.260 1.00 22.34 170 LEU D CA 1
ATOM 7915 C C . LEU D 1 129 ? 69.055 -23.478 92.561 1.00 23.34 170 LEU D C 1
ATOM 7916 O O . LEU D 1 129 ? 69.513 -24.253 93.405 1.00 31.95 170 LEU D O 1
ATOM 7921 N N . GLY D 1 130 ? 69.821 -22.606 91.910 1.00 21.36 171 GLY D N 1
ATOM 7922 C CA . GLY D 1 130 ? 71.230 -22.503 92.235 1.00 22.70 171 GLY D CA 1
ATOM 7923 C C . GLY D 1 130 ? 71.484 -22.087 93.671 1.00 28.82 171 GLY D C 1
ATOM 7924 O O . GLY D 1 130 ? 72.511 -22.446 94.254 1.00 26.39 171 GLY D O 1
ATOM 7925 N N . THR D 1 131 ? 70.560 -21.327 94.262 1.00 25.71 172 THR D N 1
ATOM 7926 C CA . THR D 1 131 ? 70.704 -20.952 95.666 1.00 25.93 172 THR D CA 1
ATOM 7927 C C . THR D 1 131 ? 70.738 -22.182 96.560 1.00 23.56 172 THR D C 1
ATOM 7928 O O . THR D 1 131 ? 71.561 -22.272 97.478 1.00 30.95 172 THR D O 1
ATOM 7932 N N . GLY D 1 132 ? 69.858 -23.148 96.296 1.00 24.75 173 GLY D N 1
ATOM 7933 C CA . GLY D 1 132 ? 69.839 -24.355 97.103 1.00 23.71 173 GLY D CA 1
ATOM 7934 C C . GLY D 1 132 ? 71.077 -25.201 96.901 1.00 32.35 173 GLY D C 1
ATOM 7935 O O . GLY D 1 132 ? 71.575 -25.822 97.846 1.00 31.83 173 GLY D O 1
ATOM 7936 N N . LEU D 1 133 ? 71.587 -25.240 95.664 1.00 30.19 174 LEU D N 1
ATOM 7937 C CA . LEU D 1 133 ? 72.852 -25.917 95.401 1.00 30.66 174 LEU D CA 1
ATOM 7938 C C . LEU D 1 133 ? 73.977 -25.291 96.209 1.00 32.60 174 LEU D C 1
ATOM 7939 O O . LEU D 1 133 ? 74.727 -25.991 96.898 1.00 30.53 174 LEU D O 1
ATOM 7944 N N . ALA D 1 134 ? 74.101 -23.963 96.144 1.00 33.57 175 ALA D N 1
ATOM 7945 C CA . ALA D 1 134 ? 75.206 -23.292 96.821 1.00 31.81 175 ALA D CA 1
ATOM 7946 C C . ALA D 1 134 ? 75.133 -23.488 98.329 1.00 34.44 175 ALA D C 1
ATOM 7947 O O . ALA D 1 134 ? 76.161 -23.665 98.990 1.00 29.51 175 ALA D O 1
ATOM 7949 N N . ALA D 1 135 ? 73.924 -23.469 98.891 1.00 34.34 176 ALA D N 1
ATOM 7950 C CA . ALA D 1 135 ? 73.776 -23.638 100.327 1.00 33.74 176 ALA D CA 1
ATOM 7951 C C . ALA D 1 135 ? 74.154 -25.033 100.798 1.00 37.58 176 ALA D C 1
ATOM 7952 O O . ALA D 1 135 ? 74.310 -25.234 102.006 1.00 36.29 176 ALA D O 1
ATOM 7954 N N . HIS D 1 136 ? 74.296 -25.996 99.890 1.00 29.78 177 HIS D N 1
ATOM 7955 C CA . HIS D 1 136 ? 74.728 -27.337 100.251 1.00 26.37 177 HIS D CA 1
ATOM 7956 C C . HIS D 1 136 ? 76.160 -27.623 99.821 1.00 27.86 177 HIS D C 1
ATOM 7957 O O . HIS D 1 136 ? 76.599 -28.777 99.884 1.00 31.82 177 HIS D O 1
ATOM 7964 N N . GLY D 1 137 ? 76.897 -26.601 99.390 1.00 22.96 178 GLY D N 1
ATOM 7965 C CA . GLY D 1 137 ? 78.318 -26.724 99.142 1.00 25.87 178 GLY D CA 1
ATOM 7966 C C . GLY D 1 137 ? 78.706 -27.017 97.712 1.00 27.43 178 GLY D C 1
ATOM 7967 O O . GLY D 1 137 ? 79.897 -27.171 97.432 1.00 33.74 178 GLY D O 1
ATOM 7968 N N . VAL D 1 138 ? 77.745 -27.116 96.803 1.00 25.63 179 VAL D N 1
ATOM 7969 C CA . VAL D 1 138 ? 78.074 -27.306 95.401 1.00 27.51 179 VAL D CA 1
ATOM 7970 C C . VAL D 1 138 ? 78.768 -26.058 94.879 1.00 25.27 179 VAL D C 1
ATOM 7971 O O . VAL D 1 138 ? 78.337 -24.933 95.153 1.00 30.86 179 VAL D O 1
ATOM 7975 N N . THR D 1 139 ? 79.862 -26.247 94.137 1.00 30.22 180 THR D N 1
ATOM 7976 C CA . THR D 1 139 ? 80.519 -25.142 93.457 1.00 27.02 180 THR D CA 1
ATOM 7977 C C . THR D 1 139 ? 80.527 -25.270 91.941 1.00 27.27 180 THR D C 1
ATOM 7978 O O . THR D 1 139 ? 80.740 -24.260 91.264 1.00 26.83 180 THR D O 1
ATOM 7982 N N . VAL D 1 140 ? 80.290 -26.463 91.389 1.00 27.87 181 VAL D N 1
ATOM 7983 C CA . VAL D 1 140 ? 80.308 -26.684 89.946 1.00 25.84 181 VAL D CA 1
ATOM 7984 C C . VAL D 1 140 ? 79.069 -27.476 89.548 1.00 18.63 181 VAL D C 1
ATOM 7985 O O . VAL D 1 140 ? 78.685 -28.433 90.227 1.00 17.67 181 VAL D O 1
ATOM 7989 N N . ASN D 1 141 ? 78.434 -27.072 88.453 1.00 21.88 182 ASN D N 1
ATOM 7990 C CA . ASN D 1 141 ? 77.286 -27.787 87.910 1.00 14.80 182 ASN D CA 1
ATOM 7991 C C . ASN D 1 141 ? 77.599 -28.192 86.476 1.00 26.29 182 ASN D C 1
ATOM 7992 O O . ASN D 1 141 ? 77.880 -27.335 85.634 1.00 23.37 182 ASN D O 1
ATOM 7997 N N . PHE D 1 142 ? 77.551 -29.493 86.195 1.00 27.93 183 PHE D N 1
ATOM 7998 C CA . PHE D 1 142 ? 77.793 -29.981 84.838 1.00 22.53 183 PHE D CA 1
ATOM 7999 C C . PHE D 1 142 ? 76.531 -29.771 84.010 1.00 24.11 183 PHE D C 1
ATOM 8000 O O . PHE D 1 142 ? 75.799 -30.704 83.677 1.00 23.72 183 PHE D O 1
ATOM 8008 N N . ALA D 1 143 ? 76.286 -28.498 83.688 1.00 20.92 184 ALA D N 1
ATOM 8009 C CA . ALA D 1 143 ? 75.079 -28.030 83.021 1.00 23.24 184 ALA D CA 1
ATOM 8010 C C . ALA D 1 143 ? 75.310 -26.585 82.607 1.00 26.24 184 ALA D C 1
ATOM 8011 O O . ALA D 1 143 ? 76.083 -25.882 83.270 1.00 22.28 184 ALA D O 1
ATOM 8013 N N . PRO D 1 144 ? 74.665 -26.093 81.532 1.00 27.64 185 PRO D N 1
ATOM 8014 C CA . PRO D 1 144 ? 73.685 -26.750 80.653 1.00 26.34 185 PRO D CA 1
ATOM 8015 C C . PRO D 1 144 ? 74.253 -27.584 79.509 1.00 22.27 185 PRO D C 1
ATOM 8016 O O . PRO D 1 144 ? 75.362 -27.339 79.042 1.00 25.57 185 PRO D O 1
ATOM 8020 N N . VAL D 1 145 ? 73.466 -28.568 79.064 1.00 23.31 186 VAL D N 1
ATOM 8021 C CA . VAL D 1 145 ? 73.645 -29.126 77.731 1.00 27.54 186 VAL D CA 1
ATOM 8022 C C . VAL D 1 145 ? 73.495 -28.004 76.720 1.00 32.88 186 VAL D C 1
ATOM 8023 O O . VAL D 1 145 ? 72.611 -27.151 76.849 1.00 39.49 186 VAL D O 1
ATOM 8027 N N . VAL D 1 146 ? 74.349 -27.986 75.699 1.00 29.99 187 VAL D N 1
ATOM 8028 C CA . VAL D 1 146 ? 74.183 -26.991 74.651 1.00 32.49 187 VAL D CA 1
ATOM 8029 C C . VAL D 1 146 ? 73.947 -27.633 73.297 1.00 38.57 187 VAL D C 1
ATOM 8030 O O . VAL D 1 146 ? 73.936 -26.938 72.283 1.00 47.34 187 VAL D O 1
ATOM 8034 N N . ASP D 1 147 ? 73.748 -28.950 73.261 1.00 41.98 188 ASP D N 1
ATOM 8035 C CA . ASP D 1 147 ? 73.312 -29.602 72.035 1.00 39.25 188 ASP D CA 1
ATOM 8036 C C . ASP D 1 147 ? 72.054 -28.924 71.519 1.00 42.58 188 ASP D C 1
ATOM 8037 O O . ASP D 1 147 ? 71.143 -28.604 72.287 1.00 42.83 188 ASP D O 1
ATOM 8042 N N . VAL D 1 148 ? 72.021 -28.683 70.208 1.00 36.57 189 VAL D N 1
ATOM 8043 C CA . VAL D 1 148 ? 70.934 -27.898 69.642 1.00 36.30 189 VAL D CA 1
ATOM 8044 C C . VAL D 1 148 ? 69.611 -28.640 69.752 1.00 40.01 189 VAL D C 1
ATOM 8045 O O . VAL D 1 148 ? 68.552 -28.017 69.917 1.00 41.89 189 VAL D O 1
ATOM 8049 N N . ASP D 1 149 ? 69.640 -29.969 69.682 1.00 40.92 190 ASP D N 1
ATOM 8050 C CA . ASP D 1 149 ? 68.401 -30.739 69.670 1.00 50.23 190 ASP D CA 1
ATOM 8051 C C . ASP D 1 149 ? 67.833 -30.978 71.062 1.00 45.62 190 ASP D C 1
ATOM 8052 O O . ASP D 1 149 ? 66.648 -31.307 71.180 1.00 48.66 190 ASP D O 1
ATOM 8057 N N . ALA D 1 150 ? 68.644 -30.823 72.114 1.00 37.48 191 ALA D N 1
ATOM 8058 C CA . ALA D 1 150 ? 68.123 -30.960 73.468 1.00 34.27 191 ALA D CA 1
ATOM 8059 C C . ALA D 1 150 ? 67.154 -29.834 73.809 1.00 36.44 191 ALA D C 1
ATOM 8060 O O . ALA D 1 150 ? 66.277 -30.009 74.666 1.00 30.71 191 ALA D O 1
ATOM 8062 N N . TRP D 1 151 ? 67.287 -28.684 73.147 1.00 36.34 192 TRP D N 1
ATOM 8063 C CA . TRP D 1 151 ? 66.435 -27.528 73.386 1.00 41.78 192 TRP D CA 1
ATOM 8064 C C . TRP D 1 151 ? 65.337 -27.358 72.348 1.00 46.77 192 TRP D C 1
ATOM 8065 O O . TRP D 1 151 ? 64.555 -26.409 72.450 1.00 48.09 192 TRP D O 1
ATOM 8076 N N . GLY D 1 152 ? 65.264 -28.233 71.347 1.00 58.73 193 GLY D N 1
ATOM 8077 C CA . GLY D 1 152 ? 64.331 -28.086 70.257 1.00 66.60 193 GLY D CA 1
ATOM 8078 C C . GLY D 1 152 ? 63.175 -29.070 70.341 1.00 71.96 193 GLY D C 1
ATOM 8079 O O . GLY D 1 152 ? 63.063 -29.873 71.263 1.00 72.31 193 GLY D O 1
ATOM 8080 N N . LEU D 1 153 ? 62.309 -28.987 69.334 1.00 77.43 194 LEU D N 1
ATOM 8081 C CA . LEU D 1 153 ? 61.160 -29.876 69.244 1.00 77.97 194 LEU D CA 1
ATOM 8082 C C . LEU D 1 153 ? 61.609 -31.317 68.989 1.00 77.79 194 LEU D C 1
ATOM 8083 O O . LEU D 1 153 ? 62.723 -31.585 68.526 1.00 76.21 194 LEU D O 1
ATOM 8085 N N . PRO D 1 154 ? 60.719 -32.253 69.307 1.00 74.23 195 PRO D N 1
ATOM 8086 C CA . PRO D 1 154 ? 61.036 -33.674 69.233 1.00 73.94 195 PRO D CA 1
ATOM 8087 C C . PRO D 1 154 ? 61.182 -34.137 67.786 1.00 80.93 195 PRO D C 1
ATOM 8088 O O . PRO D 1 154 ? 62.250 -34.591 67.374 1.00 84.00 195 PRO D O 1
ATOM 8090 N N . PHE D 1 161 ? 68.641 -32.549 60.990 1.00 78.37 202 PHE D N 1
ATOM 8091 C CA . PHE D 1 161 ? 67.716 -31.935 61.944 1.00 89.82 202 PHE D CA 1
ATOM 8092 C C . PHE D 1 161 ? 67.510 -30.451 61.633 1.00 91.06 202 PHE D C 1
ATOM 8093 O O . PHE D 1 161 ? 68.390 -29.799 61.063 1.00 88.88 202 PHE D O 1
ATOM 8095 N N . SER D 1 162 ? 66.344 -29.920 62.019 1.00 90.10 203 SER D N 1
ATOM 8096 C CA . SER D 1 162 ? 65.932 -28.571 61.644 1.00 95.14 203 SER D CA 1
ATOM 8097 C C . SER D 1 162 ? 65.741 -27.651 62.850 1.00 96.54 203 SER D C 1
ATOM 8098 O O . SER D 1 162 ? 65.054 -26.629 62.738 1.00 103.00 203 SER D O 1
ATOM 8100 N N . ASN D 1 163 ? 66.332 -27.980 63.996 1.00 85.57 204 ASN D N 1
ATOM 8101 C CA . ASN D 1 163 ? 66.230 -27.105 65.154 1.00 74.83 204 ASN D CA 1
ATOM 8102 C C . ASN D 1 163 ? 67.181 -25.916 65.010 1.00 72.84 204 ASN D C 1
ATOM 8103 O O . ASN D 1 163 ? 68.027 -25.864 64.114 1.00 80.32 204 ASN D O 1
ATOM 8108 N N . ASP D 1 164 ? 67.034 -24.951 65.914 1.00 55.12 205 ASP D N 1
ATOM 8109 C CA . ASP D 1 164 ? 67.692 -23.655 65.779 1.00 44.41 205 ASP D CA 1
ATOM 8110 C C . ASP D 1 164 ? 68.835 -23.529 66.779 1.00 47.57 205 ASP D C 1
ATOM 8111 O O . ASP D 1 164 ? 68.587 -23.506 67.996 1.00 49.98 205 ASP D O 1
ATOM 8116 N N . PRO D 1 165 ? 70.089 -23.442 66.331 1.00 39.99 206 PRO D N 1
ATOM 8117 C CA . PRO D 1 165 ? 71.195 -23.282 67.290 1.00 38.19 206 PRO D CA 1
ATOM 8118 C C . PRO D 1 165 ? 71.125 -21.997 68.093 1.00 39.44 206 PRO D C 1
ATOM 8119 O O . PRO D 1 165 ? 71.569 -21.976 69.249 1.00 41.40 206 PRO D O 1
ATOM 8123 N N . ALA D 1 166 ? 70.583 -20.921 67.524 1.00 33.16 207 ALA D N 1
ATOM 8124 C CA . ALA D 1 166 ? 70.508 -19.673 68.272 1.00 35.30 207 ALA D CA 1
ATOM 8125 C C . ALA D 1 166 ? 69.572 -19.793 69.466 1.00 33.19 207 ALA D C 1
ATOM 8126 O O . ALA D 1 166 ? 69.724 -19.055 70.443 1.00 44.08 207 ALA D O 1
ATOM 8128 N N . VAL D 1 167 ? 68.604 -20.710 69.409 1.00 29.24 208 VAL D N 1
ATOM 8129 C CA . VAL D 1 167 ? 67.716 -20.916 70.547 1.00 28.50 208 VAL D CA 1
ATOM 8130 C C . VAL D 1 167 ? 68.458 -21.618 71.675 1.00 35.48 208 VAL D C 1
ATOM 8131 O O . VAL D 1 167 ? 68.427 -21.175 72.830 1.00 35.89 208 VAL D O 1
ATOM 8135 N N . ALA D 1 168 ? 69.134 -22.724 71.357 1.00 35.59 209 ALA D N 1
ATOM 8136 C CA . ALA D 1 168 ? 69.970 -23.391 72.349 1.00 28.15 209 ALA D CA 1
ATOM 8137 C C . ALA D 1 168 ? 70.969 -22.421 72.958 1.00 28.07 209 ALA D C 1
ATOM 8138 O O . ALA D 1 168 ? 71.143 -22.377 74.179 1.00 35.77 209 ALA D O 1
ATOM 8140 N N . ALA D 1 169 ? 71.614 -21.614 72.118 1.00 21.40 210 ALA D N 1
ATOM 8141 C CA . ALA D 1 169 ? 72.548 -20.606 72.606 1.00 23.96 210 ALA D CA 1
ATOM 8142 C C . ALA D 1 169 ? 71.870 -19.644 73.573 1.00 33.69 210 ALA D C 1
ATOM 8143 O O . ALA D 1 169 ? 72.393 -19.366 74.658 1.00 31.50 210 ALA D O 1
ATOM 8145 N N . THR D 1 170 ? 70.697 -19.126 73.197 1.00 35.32 211 THR D N 1
ATOM 8146 C CA . THR D 1 170 ? 70.025 -18.133 74.034 1.00 34.22 211 THR D CA 1
ATOM 8147 C C . THR D 1 170 ? 69.630 -18.721 75.385 1.00 32.94 211 THR D C 1
ATOM 8148 O O . THR D 1 170 ? 69.879 -18.115 76.433 1.00 34.02 211 THR D O 1
ATOM 8152 N N . TYR D 1 171 ? 69.031 -19.916 75.386 1.00 27.96 212 TYR D N 1
ATOM 8153 C CA . TYR D 1 171 ? 68.566 -20.497 76.646 1.00 34.79 212 TYR D CA 1
ATOM 8154 C C . TYR D 1 171 ? 69.726 -20.988 77.503 1.00 35.47 212 TYR D C 1
ATOM 8155 O O . TYR D 1 171 ? 69.733 -20.792 78.725 1.00 35.73 212 TYR D O 1
ATOM 8164 N N . ALA D 1 172 ? 70.714 -21.635 76.884 1.00 26.85 213 ALA D N 1
ATOM 8165 C CA . ALA D 1 172 ? 71.854 -22.123 77.647 1.00 28.77 213 ALA D CA 1
ATOM 8166 C C . ALA D 1 172 ? 72.657 -20.977 78.243 1.00 25.43 213 ALA D C 1
ATOM 8167 O O . ALA D 1 172 ? 73.209 -21.112 79.342 1.00 26.35 213 ALA D O 1
ATOM 8169 N N . THR D 1 173 ? 72.744 -19.847 77.535 1.00 27.74 214 THR D N 1
ATOM 8170 C CA . THR D 1 173 ? 73.452 -18.692 78.082 1.00 32.37 214 THR D CA 1
ATOM 8171 C C . THR D 1 173 ? 72.713 -18.130 79.287 1.00 28.99 214 THR D C 1
ATOM 8172 O O . THR D 1 173 ? 73.333 -17.797 80.304 1.00 29.37 214 THR D O 1
ATOM 8176 N N . ALA D 1 174 ? 71.383 -18.040 79.196 1.00 25.11 215 ALA D N 1
ATOM 8177 C CA . ALA D 1 174 ? 70.586 -17.542 80.312 1.00 29.25 215 ALA D CA 1
ATOM 8178 C C . ALA D 1 174 ? 70.681 -18.477 81.510 1.00 28.29 215 ALA D C 1
ATOM 8179 O O . ALA D 1 174 ? 70.868 -18.033 82.648 1.00 30.91 215 ALA D O 1
ATOM 8181 N N . PHE D 1 175 ? 70.544 -19.781 81.269 1.00 28.71 216 PHE D N 1
ATOM 8182 C CA . PHE D 1 175 ? 70.709 -20.776 82.326 1.00 21.70 216 PHE D CA 1
ATOM 8183 C C . PHE D 1 175 ? 72.045 -20.595 83.035 1.00 27.97 216 PHE D C 1
ATOM 8184 O O . PHE D 1 175 ? 72.117 -20.599 84.270 1.00 30.31 216 PHE D O 1
ATOM 8192 N N . ALA D 1 176 ? 73.115 -20.411 82.261 1.00 27.60 217 ALA D N 1
ATOM 8193 C CA . ALA D 1 176 ? 74.441 -20.270 82.850 1.00 29.21 217 ALA D CA 1
ATOM 8194 C C . ALA D 1 176 ? 74.559 -18.982 83.654 1.00 29.94 217 ALA D C 1
ATOM 8195 O O . ALA D 1 176 ? 75.124 -18.983 84.756 1.00 33.37 217 ALA D O 1
ATOM 8197 N N . LYS D 1 177 ? 74.040 -17.875 83.115 1.00 32.18 218 LYS D N 1
ATOM 8198 C CA . LYS D 1 177 ? 74.081 -16.602 83.829 1.00 31.67 218 LYS D CA 1
ATOM 8199 C C . LYS D 1 177 ? 73.395 -16.704 85.180 1.00 29.11 218 LYS D C 1
ATOM 8200 O O . LYS D 1 177 ? 73.876 -16.143 86.170 1.00 34.15 218 LYS D O 1
ATOM 8206 N N . GLY D 1 178 ? 72.264 -17.409 85.241 1.00 23.04 219 GLY D N 1
ATOM 8207 C CA . GLY D 1 178 ? 71.545 -17.511 86.502 1.00 27.52 219 GLY D CA 1
ATOM 8208 C C . GLY D 1 178 ? 72.329 -18.258 87.564 1.00 26.15 219 GLY D C 1
ATOM 8209 O O . GLY D 1 178 ? 72.283 -17.903 88.743 1.00 35.76 219 GLY D O 1
ATOM 8210 N N . LEU D 1 179 ? 73.051 -19.306 87.167 1.00 31.22 220 LEU D N 1
ATOM 8211 C CA . LEU D 1 179 ? 73.859 -20.047 88.130 1.00 27.10 220 LEU D CA 1
ATOM 8212 C C . LEU D 1 179 ? 75.061 -19.228 88.584 1.00 28.14 220 LEU D C 1
ATOM 8213 O O . LEU D 1 179 ? 75.454 -19.286 89.756 1.00 21.77 220 LEU D O 1
ATOM 8218 N N . SER D 1 180 ? 75.672 -18.476 87.666 1.00 30.36 221 SER D N 1
ATOM 8219 C CA . SER D 1 180 ? 76.824 -17.660 88.039 1.00 35.08 221 SER D CA 1
ATOM 8220 C C . SER D 1 180 ? 76.460 -16.615 89.085 1.00 38.29 221 SER D C 1
ATOM 8221 O O . SER D 1 180 ? 77.310 -16.234 89.901 1.00 31.25 221 SER D O 1
ATOM 8224 N N . LYS D 1 181 ? 75.206 -16.145 89.075 1.00 33.57 222 LYS D N 1
ATOM 8225 C CA . LYS D 1 181 ? 74.767 -15.114 90.008 1.00 31.06 222 LYS D CA 1
ATOM 8226 C C . LYS D 1 181 ? 74.796 -15.583 91.452 1.00 32.98 222 LYS D C 1
ATOM 8227 O O . LYS D 1 181 ? 74.850 -14.747 92.356 1.00 43.13 222 LYS D O 1
ATOM 8233 N N . VAL D 1 182 ? 74.753 -16.891 91.697 1.00 25.39 223 VAL D N 1
ATOM 8234 C CA . VAL D 1 182 ? 74.727 -17.405 93.056 1.00 22.52 223 VAL D CA 1
ATOM 8235 C C . VAL D 1 182 ? 75.966 -18.218 93.392 1.00 27.51 223 VAL D C 1
ATOM 8236 O O . VAL D 1 182 ? 75.985 -18.911 94.407 1.00 37.30 223 VAL D O 1
ATOM 8240 N N . GLY D 1 183 ? 77.005 -18.150 92.564 1.00 31.55 224 GLY D N 1
ATOM 8241 C CA . GLY D 1 183 ? 78.265 -18.791 92.893 1.00 33.26 224 GLY D CA 1
ATOM 8242 C C . GLY D 1 183 ? 78.455 -20.202 92.381 1.00 37.61 224 GLY D C 1
ATOM 8243 O O . GLY D 1 183 ? 79.342 -20.909 92.870 1.00 43.19 224 GLY D O 1
ATOM 8244 N N A ILE D 1 184 ? 77.662 -20.632 91.411 0.09 34.81 225 ILE D N 1
ATOM 8245 N N B ILE D 1 184 ? 77.650 -20.640 91.416 0.91 38.21 225 ILE D N 1
ATOM 8246 C CA A ILE D 1 184 ? 77.816 -21.944 90.803 0.09 31.26 225 ILE D CA 1
ATOM 8247 C CA B ILE D 1 184 ? 77.774 -21.958 90.798 0.91 30.74 225 ILE D CA 1
ATOM 8248 C C A ILE D 1 184 ? 78.444 -21.764 89.435 0.09 31.71 225 ILE D C 1
ATOM 8249 C C B ILE D 1 184 ? 78.418 -21.784 89.430 0.91 30.69 225 ILE D C 1
ATOM 8250 O O A ILE D 1 184 ? 77.965 -20.963 88.622 0.09 32.63 225 ILE D O 1
ATOM 8251 O O B ILE D 1 184 ? 77.924 -21.009 88.604 0.91 34.34 225 ILE D O 1
ATOM 8260 N N . THR D 1 185 ? 79.513 -22.497 89.182 1.00 30.86 226 THR D N 1
ATOM 8261 C CA . THR D 1 185 ? 80.143 -22.450 87.877 1.00 31.05 226 THR D CA 1
ATOM 8262 C C . THR D 1 185 ? 79.341 -23.308 86.908 1.00 27.71 226 THR D C 1
ATOM 8263 O O . THR D 1 185 ? 79.236 -24.519 87.115 1.00 31.13 226 THR D O 1
ATOM 8267 N N . PRO D 1 186 ? 78.753 -22.739 85.868 1.00 22.23 227 PRO D N 1
ATOM 8268 C CA . PRO D 1 186 ? 78.154 -23.570 84.825 1.00 24.76 227 PRO D CA 1
ATOM 8269 C C . PRO D 1 186 ? 79.238 -24.167 83.948 1.00 27.97 227 PRO D C 1
ATOM 8270 O O . PRO D 1 186 ? 80.335 -23.623 83.815 1.00 28.03 227 PRO D O 1
ATOM 8274 N N . VAL D 1 187 ? 78.921 -25.313 83.352 1.00 29.88 228 VAL D N 1
ATOM 8275 C CA . VAL D 1 187 ? 79.835 -26.024 82.468 1.00 29.33 228 VAL D CA 1
ATOM 8276 C C . VAL D 1 187 ? 79.053 -26.452 81.241 1.00 27.82 228 VAL D C 1
ATOM 8277 O O . VAL D 1 187 ? 78.130 -27.270 81.344 1.00 22.37 228 VAL D O 1
ATOM 8281 N N . PHE D 1 188 ? 79.416 -25.907 80.085 1.00 21.04 229 PHE D N 1
ATOM 8282 C CA . PHE D 1 188 ? 78.749 -26.280 78.851 1.00 23.89 229 PHE D CA 1
ATOM 8283 C C . PHE D 1 188 ? 79.264 -27.638 78.388 1.00 27.35 229 PHE D C 1
ATOM 8284 O O . PHE D 1 188 ? 80.450 -27.955 78.543 1.00 26.05 229 PHE D O 1
ATOM 8292 N N . LYS D 1 189 ? 78.359 -28.445 77.837 1.00 16.89 230 LYS D N 1
ATOM 8293 C CA . LYS D 1 189 ? 78.637 -29.833 77.503 1.00 21.23 230 LYS D CA 1
ATOM 8294 C C . LYS D 1 189 ? 77.671 -30.251 76.404 1.00 29.46 230 LYS D C 1
ATOM 8295 O O . LYS D 1 189 ? 76.602 -29.655 76.261 1.00 35.65 230 LYS D O 1
ATOM 8301 N N . HIS D 1 190 ? 78.058 -31.240 75.592 1.00 38.33 231 HIS D N 1
ATOM 8302 C CA . HIS D 1 190 ? 79.379 -31.864 75.572 1.00 32.59 231 HIS D CA 1
ATOM 8303 C C . HIS D 1 190 ? 80.124 -31.463 74.308 1.00 29.01 231 HIS D C 1
ATOM 8304 O O . HIS D 1 190 ? 79.695 -31.780 73.200 1.00 30.51 231 HIS D O 1
ATOM 8311 N N . PHE D 1 191 ? 81.249 -30.789 74.478 1.00 28.77 232 PHE D N 1
ATOM 8312 C CA . PHE D 1 191 ? 82.027 -30.335 73.336 1.00 28.58 232 PHE D CA 1
ATOM 8313 C C . PHE D 1 191 ? 82.648 -31.530 72.608 1.00 31.57 232 PHE D C 1
ATOM 8314 O O . PHE D 1 191 ? 83.141 -32.462 73.251 1.00 32.77 232 PHE D O 1
ATOM 8322 N N . PRO D 1 192 ? 82.653 -31.534 71.265 1.00 25.70 233 PRO D N 1
ATOM 8323 C CA . PRO D 1 192 ? 82.166 -30.475 70.377 1.00 31.24 233 PRO D CA 1
ATOM 8324 C C . PRO D 1 192 ? 80.752 -30.668 69.853 1.00 33.06 233 PRO D C 1
ATOM 8325 O O . PRO D 1 192 ? 80.372 -29.910 68.970 1.00 38.50 233 PRO D O 1
ATOM 8329 N N . GLY D 1 193 ? 80.007 -31.651 70.340 1.00 26.78 234 GLY D N 1
ATOM 8330 C CA . GLY D 1 193 ? 78.616 -31.817 69.960 1.00 36.90 234 GLY D CA 1
ATOM 8331 C C . GLY D 1 193 ? 78.315 -33.222 69.477 1.00 46.32 234 GLY D C 1
ATOM 8332 O O . GLY D 1 193 ? 79.200 -34.054 69.288 1.00 48.90 234 GLY D O 1
ATOM 8333 N N . HIS D 1 194 ? 77.016 -33.468 69.278 1.00 55.39 235 HIS D N 1
ATOM 8334 C CA . HIS D 1 194 ? 76.548 -34.763 68.787 1.00 65.79 235 HIS D CA 1
ATOM 8335 C C . HIS D 1 194 ? 76.099 -34.689 67.334 1.00 76.29 235 HIS D C 1
ATOM 8336 O O . HIS D 1 194 ? 76.748 -34.043 66.506 1.00 80.88 235 HIS D O 1
ATOM 8343 N N . GLY D 1 195 ? 74.988 -35.349 67.019 1.00 80.11 236 GLY D N 1
ATOM 8344 C CA . GLY D 1 195 ? 74.457 -35.366 65.667 1.00 78.79 236 GLY D CA 1
ATOM 8345 C C . GLY D 1 195 ? 73.603 -34.162 65.323 1.00 72.73 236 GLY D C 1
ATOM 8346 O O . GLY D 1 195 ? 72.910 -33.620 66.183 1.00 70.59 236 GLY D O 1
ATOM 8347 N N . THR D 1 208 ? 79.519 -37.506 65.780 1.00 46.08 249 THR D N 1
ATOM 8348 C CA . THR D 1 208 ? 79.409 -38.555 64.764 1.00 48.86 249 THR D CA 1
ATOM 8349 C C . THR D 1 208 ? 79.246 -38.007 63.327 1.00 54.76 249 THR D C 1
ATOM 8350 O O . THR D 1 208 ? 79.726 -38.636 62.383 1.00 59.42 249 THR D O 1
ATOM 8352 N N . PRO D 1 209 ? 78.565 -36.870 63.141 1.00 51.45 250 PRO D N 1
ATOM 8353 C CA . PRO D 1 209 ? 78.745 -36.123 61.891 1.00 44.60 250 PRO D CA 1
ATOM 8354 C C . PRO D 1 209 ? 80.131 -35.499 61.841 1.00 44.19 250 PRO D C 1
ATOM 8355 O O . PRO D 1 209 ? 80.730 -35.183 62.871 1.00 44.20 250 PRO D O 1
ATOM 8359 N N . ALA D 1 210 ? 80.640 -35.322 60.623 1.00 39.59 251 ALA D N 1
ATOM 8360 C CA . ALA D 1 210 ? 81.987 -34.803 60.451 1.00 31.92 251 ALA D CA 1
ATOM 8361 C C . ALA D 1 210 ? 82.098 -33.385 61.008 1.00 31.56 251 ALA D C 1
ATOM 8362 O O . ALA D 1 210 ? 81.108 -32.659 61.145 1.00 33.70 251 ALA D O 1
ATOM 8364 N N . LEU D 1 211 ? 83.340 -32.997 61.318 1.00 30.24 252 LEU D N 1
ATOM 8365 C CA . LEU D 1 211 ? 83.610 -31.721 61.977 1.00 34.39 252 LEU D CA 1
ATOM 8366 C C . LEU D 1 211 ? 82.989 -30.548 61.229 1.00 35.00 252 LEU D C 1
ATOM 8367 O O . LEU D 1 211 ? 82.447 -29.624 61.847 1.00 37.48 252 LEU D O 1
ATOM 8372 N N . ASP D 1 212 ? 83.070 -30.565 59.897 1.00 36.19 253 ASP D N 1
ATOM 8373 C CA . ASP D 1 212 ? 82.537 -29.466 59.100 1.00 37.78 253 ASP D CA 1
ATOM 8374 C C . ASP D 1 212 ? 81.054 -29.263 59.361 1.00 40.68 253 ASP D C 1
ATOM 8375 O O . ASP D 1 212 ? 80.567 -28.126 59.363 1.00 41.40 253 ASP D O 1
ATOM 8380 N N . GLU D 1 213 ? 80.319 -30.352 59.587 1.00 41.29 254 GLU D N 1
ATOM 8381 C CA . GLU D 1 213 ? 78.891 -30.216 59.842 1.00 40.30 254 GLU D CA 1
ATOM 8382 C C . GLU D 1 213 ? 78.628 -29.688 61.243 1.00 33.13 254 GLU D C 1
ATOM 8383 O O . GLU D 1 213 ? 77.669 -28.940 61.447 1.00 42.59 254 GLU D O 1
ATOM 8389 N N . LEU D 1 214 ? 79.479 -30.037 62.210 1.00 35.42 255 LEU D N 1
ATOM 8390 C CA . LEU D 1 214 ? 79.349 -29.461 63.546 1.00 34.32 255 LEU D CA 1
ATOM 8391 C C . LEU D 1 214 ? 79.584 -27.959 63.518 1.00 32.70 255 LEU D C 1
ATOM 8392 O O . LEU D 1 214 ? 78.929 -27.207 64.250 1.00 30.53 255 LEU D O 1
ATOM 8397 N N . LYS D 1 215 ? 80.509 -27.504 62.667 1.00 25.54 256 LYS D N 1
ATOM 8398 C CA . LYS D 1 215 ? 80.883 -26.096 62.627 1.00 25.34 256 LYS D CA 1
ATOM 8399 C C . LYS D 1 215 ? 79.751 -25.208 62.144 1.00 31.03 256 LYS D C 1
ATOM 8400 O O . LYS D 1 215 ? 79.776 -23.998 62.393 1.00 31.41 256 LYS D O 1
ATOM 8406 N N . THR D 1 216 ? 78.757 -25.773 61.464 1.00 38.23 257 THR D N 1
ATOM 8407 C CA . THR D 1 216 ? 77.604 -25.007 61.018 1.00 38.65 257 THR D CA 1
ATOM 8408 C C . THR D 1 216 ? 76.358 -25.343 61.824 1.00 37.21 257 THR D C 1
ATOM 8409 O O . THR D 1 216 ? 75.244 -25.065 61.384 1.00 45.28 257 THR D O 1
ATOM 8413 N N . TYR D 1 217 ? 76.519 -25.939 62.999 1.00 39.00 258 TYR D N 1
ATOM 8414 C CA . TYR D 1 217 ? 75.340 -26.322 63.761 1.00 39.94 258 TYR D CA 1
ATOM 8415 C C . TYR D 1 217 ? 75.648 -26.441 65.251 1.00 37.70 258 TYR D C 1
ATOM 8416 O O . TYR D 1 217 ? 75.407 -25.498 66.011 1.00 34.41 258 TYR D O 1
ATOM 8425 N N A ASP D 1 218 ? 76.192 -27.581 65.687 0.50 36.91 259 ASP D N 1
ATOM 8426 N N B ASP D 1 218 ? 76.208 -27.584 65.659 0.50 36.88 259 ASP D N 1
ATOM 8427 C CA A ASP D 1 218 ? 76.331 -27.819 67.122 0.50 34.79 259 ASP D CA 1
ATOM 8428 C CA B ASP D 1 218 ? 76.388 -27.877 67.078 0.50 34.88 259 ASP D CA 1
ATOM 8429 C C A ASP D 1 218 ? 77.461 -27.020 67.765 0.50 33.31 259 ASP D C 1
ATOM 8430 C C B ASP D 1 218 ? 77.403 -26.952 67.739 0.50 33.32 259 ASP D C 1
ATOM 8431 O O A ASP D 1 218 ? 77.501 -26.918 68.996 0.50 32.58 259 ASP D O 1
ATOM 8432 O O B ASP D 1 218 ? 77.311 -26.694 68.944 0.50 33.41 259 ASP D O 1
ATOM 8441 N N . LEU D 1 219 ? 78.382 -26.458 66.987 1.00 32.23 260 LEU D N 1
ATOM 8442 C CA . LEU D 1 219 ? 79.419 -25.626 67.586 1.00 25.03 260 LEU D CA 1
ATOM 8443 C C . LEU D 1 219 ? 78.991 -24.175 67.740 1.00 26.88 260 LEU D C 1
ATOM 8444 O O . LEU D 1 219 ? 79.689 -23.412 68.415 1.00 29.35 260 LEU D O 1
ATOM 8449 N N . ILE D 1 220 ? 77.867 -23.780 67.138 1.00 31.99 261 ILE D N 1
ATOM 8450 C CA . ILE D 1 220 ? 77.440 -22.381 67.205 1.00 27.02 261 ILE D CA 1
ATOM 8451 C C . ILE D 1 220 ? 77.119 -21.943 68.630 1.00 28.53 261 ILE D C 1
ATOM 8452 O O . ILE D 1 220 ? 77.554 -20.850 69.028 1.00 27.56 261 ILE D O 1
ATOM 8457 N N . PRO D 1 221 ? 76.370 -22.707 69.437 1.00 29.89 262 PRO D N 1
ATOM 8458 C CA . PRO D 1 221 ? 76.057 -22.225 70.793 1.00 27.67 262 PRO D CA 1
ATOM 8459 C C . PRO D 1 221 ? 77.274 -21.919 71.649 1.00 34.17 262 PRO D C 1
ATOM 8460 O O . PRO D 1 221 ? 77.183 -21.051 72.525 1.00 32.45 262 PRO D O 1
ATOM 8464 N N . TYR D 1 222 ? 78.412 -22.589 71.431 1.00 33.14 263 TYR D N 1
ATOM 8465 C CA . TYR D 1 222 ? 79.599 -22.279 72.227 1.00 24.29 263 TYR D CA 1
ATOM 8466 C C . TYR D 1 222 ? 80.104 -20.868 71.981 1.00 32.37 263 TYR D C 1
ATOM 8467 O O . TYR D 1 222 ? 80.786 -20.307 72.847 1.00 39.20 263 TYR D O 1
ATOM 8476 N N . GLY D 1 223 ? 79.779 -20.278 70.829 1.00 34.02 264 GLY D N 1
ATOM 8477 C CA . GLY D 1 223 ? 80.163 -18.910 70.547 1.00 27.95 264 GLY D CA 1
ATOM 8478 C C . GLY D 1 223 ? 79.607 -17.935 71.561 1.00 27.71 264 GLY D C 1
ATOM 8479 O O . GLY D 1 223 ? 80.362 -17.257 72.263 1.00 36.04 264 GLY D O 1
ATOM 8480 N N . GLN D 1 224 ? 78.279 -17.872 71.661 1.00 24.76 265 GLN D N 1
ATOM 8481 C CA . GLN D 1 224 ? 77.658 -16.974 72.626 1.00 31.23 265 GLN D CA 1
ATOM 8482 C C . GLN D 1 224 ? 77.998 -17.377 74.055 1.00 31.09 265 GLN D C 1
ATOM 8483 O O . GLN D 1 224 ? 78.255 -16.518 74.907 1.00 41.97 265 GLN D O 1
ATOM 8489 N N . ALA D 1 225 ? 78.033 -18.683 74.327 1.00 24.49 266 ALA D N 1
ATOM 8490 C CA . ALA D 1 225 ? 78.188 -19.165 75.697 1.00 33.59 266 ALA D CA 1
ATOM 8491 C C . ALA D 1 225 ? 79.515 -18.726 76.302 1.00 37.81 266 ALA D C 1
ATOM 8492 O O . ALA D 1 225 ? 79.562 -18.225 77.433 1.00 40.37 266 ALA D O 1
ATOM 8494 N N . LEU D 1 226 ? 80.611 -18.916 75.569 1.00 31.33 267 LEU D N 1
ATOM 8495 C CA . LEU D 1 226 ? 81.927 -18.639 76.124 1.00 26.05 267 LEU D CA 1
ATOM 8496 C C . LEU D 1 226 ? 82.310 -17.173 76.041 1.00 38.00 267 LEU D C 1
ATOM 8497 O O . LEU D 1 226 ? 83.318 -16.782 76.638 1.00 44.65 267 LEU D O 1
ATOM 8502 N N . SER D 1 227 ? 81.549 -16.362 75.309 1.00 35.17 268 SER D N 1
ATOM 8503 C CA . SER D 1 227 ? 81.837 -14.941 75.203 1.00 40.55 268 SER D CA 1
ATOM 8504 C C . SER D 1 227 ? 80.930 -14.089 76.076 1.00 39.34 268 SER D C 1
ATOM 8505 O O . SER D 1 227 ? 81.229 -12.910 76.277 1.00 50.81 268 SER D O 1
ATOM 8508 N N . GLU D 1 228 ? 79.844 -14.654 76.609 1.00 36.48 269 GLU D N 1
ATOM 8509 C CA . GLU D 1 228 ? 78.925 -13.920 77.463 1.00 32.58 269 GLU D CA 1
ATOM 8510 C C . GLU D 1 228 ? 78.839 -14.454 78.884 1.00 36.52 269 GLU D C 1
ATOM 8511 O O . GLU D 1 228 ? 78.166 -13.833 79.715 1.00 39.85 269 GLU D O 1
ATOM 8517 N N . THR D 1 229 ? 79.472 -15.581 79.193 1.00 35.19 270 THR D N 1
ATOM 8518 C CA . THR D 1 229 ? 79.426 -16.115 80.544 1.00 29.11 270 THR D CA 1
ATOM 8519 C C . THR D 1 229 ? 80.818 -16.550 80.968 1.00 32.93 270 THR D C 1
ATOM 8520 O O . THR D 1 229 ? 81.761 -16.573 80.171 1.00 38.31 270 THR D O 1
ATOM 8524 N N . ASP D 1 230 ? 80.926 -16.918 82.245 1.00 33.12 271 ASP D N 1
ATOM 8525 C CA . ASP D 1 230 ? 82.169 -17.396 82.833 1.00 37.28 271 ASP D CA 1
ATOM 8526 C C . ASP D 1 230 ? 82.207 -18.914 82.945 1.00 33.89 271 ASP D C 1
ATOM 8527 O O . ASP D 1 230 ? 83.002 -19.456 83.722 1.00 31.64 271 ASP D O 1
ATOM 8532 N N . GLY D 1 231 ? 81.367 -19.607 82.181 1.00 25.21 272 GLY D N 1
ATOM 8533 C CA . GLY D 1 231 ? 81.274 -21.043 82.316 1.00 29.26 272 GLY D CA 1
ATOM 8534 C C . GLY D 1 231 ? 82.501 -21.762 81.794 1.00 33.99 272 GLY D C 1
ATOM 8535 O O . GLY D 1 231 ? 83.288 -21.237 81.007 1.00 38.16 272 GLY D O 1
ATOM 8536 N N . ALA D 1 232 ? 82.671 -22.994 82.263 1.00 28.82 273 ALA D N 1
ATOM 8537 C CA . ALA D 1 232 ? 83.723 -23.855 81.757 1.00 24.83 273 ALA D CA 1
ATOM 8538 C C . ALA D 1 232 ? 83.153 -24.730 80.641 1.00 21.66 273 ALA D C 1
ATOM 8539 O O . ALA D 1 232 ? 82.013 -24.554 80.204 1.00 24.66 273 ALA D O 1
ATOM 8541 N N . VAL D 1 233 ? 83.939 -25.688 80.162 1.00 20.35 274 VAL D N 1
ATOM 8542 C CA . VAL D 1 233 ? 83.519 -26.559 79.070 1.00 23.61 274 VAL D CA 1
ATOM 8543 C C . VAL D 1 233 ? 83.844 -28.001 79.431 1.00 23.30 274 VAL D C 1
ATOM 8544 O O . VAL D 1 233 ? 84.841 -28.274 80.109 1.00 23.59 274 VAL D O 1
ATOM 8556 N N . VAL D 1 235 ? 84.332 -31.826 77.627 1.00 17.83 276 VAL D N 1
ATOM 8557 C CA . VAL D 1 235 ? 84.535 -32.542 76.376 1.00 16.63 276 VAL D CA 1
ATOM 8558 C C . VAL D 1 235 ? 83.928 -33.934 76.492 1.00 22.70 276 VAL D C 1
ATOM 8559 O O . VAL D 1 235 ? 84.141 -34.633 77.488 1.00 20.48 276 VAL D O 1
ATOM 8563 N N . GLY D 1 236 ? 83.179 -34.346 75.467 1.00 27.28 277 GLY D N 1
ATOM 8564 C CA . GLY D 1 236 ? 82.543 -35.647 75.465 1.00 30.73 277 GLY D CA 1
ATOM 8565 C C . GLY D 1 236 ? 83.401 -36.739 74.845 1.00 28.22 277 GLY D C 1
ATOM 8566 O O . GLY D 1 236 ? 84.534 -36.526 74.414 1.00 29.95 277 GLY D O 1
ATOM 8567 N N . HIS D 1 237 ? 82.821 -37.940 74.795 1.00 29.69 278 HIS D N 1
ATOM 8568 C CA . HIS D 1 237 ? 83.498 -39.130 74.290 1.00 31.59 278 HIS D CA 1
ATOM 8569 C C . HIS D 1 237 ? 83.181 -39.439 72.834 1.00 29.38 278 HIS D C 1
ATOM 8570 O O . HIS D 1 237 ? 83.767 -40.373 72.280 1.00 32.54 278 HIS D O 1
ATOM 8585 N N . ILE D 1 239 ? 83.070 -39.747 68.858 1.00 37.97 280 ILE D N 1
ATOM 8586 C CA . ILE D 1 239 ? 84.112 -39.814 67.841 1.00 31.55 280 ILE D CA 1
ATOM 8587 C C . ILE D 1 239 ? 83.664 -38.947 66.677 1.00 30.44 280 ILE D C 1
ATOM 8588 O O . ILE D 1 239 ? 82.578 -39.157 66.123 1.00 31.81 280 ILE D O 1
ATOM 8593 N N . VAL D 1 240 ? 84.490 -37.977 66.302 1.00 25.06 281 VAL D N 1
ATOM 8594 C CA . VAL D 1 240 ? 84.112 -36.962 65.326 1.00 33.73 281 VAL D CA 1
ATOM 8595 C C . VAL D 1 240 ? 85.006 -37.132 64.099 1.00 37.59 281 VAL D C 1
ATOM 8596 O O . VAL D 1 240 ? 86.206 -36.835 64.172 1.00 31.02 281 VAL D O 1
ATOM 8600 N N . PRO D 1 241 ? 84.483 -37.608 62.967 1.00 33.82 282 PRO D N 1
ATOM 8601 C CA . PRO D 1 241 ? 85.316 -37.708 61.763 1.00 30.53 282 PRO D CA 1
ATOM 8602 C C . PRO D 1 241 ? 85.855 -36.340 61.373 1.00 36.47 282 PRO D C 1
ATOM 8603 O O . PRO D 1 241 ? 85.150 -35.330 61.448 1.00 34.39 282 PRO D O 1
ATOM 8607 N N . GLY D 1 242 ? 87.125 -36.312 60.978 1.00 36.72 283 GLY D N 1
ATOM 8608 C CA . GLY D 1 242 ? 87.775 -35.080 60.592 1.00 36.39 283 GLY D CA 1
ATOM 8609 C C . GLY D 1 242 ? 88.312 -34.248 61.736 1.00 31.31 283 GLY D C 1
ATOM 8610 O O . GLY D 1 242 ? 88.901 -33.189 61.486 1.00 43.17 283 GLY D O 1
ATOM 8611 N N . LEU D 1 243 ? 88.122 -34.675 62.974 1.00 27.29 284 LEU D N 1
ATOM 8612 C CA . LEU D 1 243 ? 88.704 -34.009 64.137 1.00 30.01 284 LEU D CA 1
ATOM 8613 C C . LEU D 1 243 ? 89.729 -34.965 64.732 1.00 29.25 284 LEU D C 1
ATOM 8614 O O . LEU D 1 243 ? 89.367 -35.960 65.364 1.00 33.88 284 LEU D O 1
ATOM 8619 N N . GLY D 1 244 ? 91.010 -34.671 64.522 1.00 30.83 285 GLY D N 1
ATOM 8620 C CA . GLY D 1 244 ? 92.038 -35.535 65.069 1.00 25.40 285 GLY D CA 1
ATOM 8621 C C . GLY D 1 244 ? 92.096 -36.898 64.391 1.00 34.84 285 GLY D C 1
ATOM 8622 O O . GLY D 1 244 ? 91.827 -37.053 63.194 1.00 38.63 285 GLY D O 1
ATOM 8623 N N . THR D 1 245 ? 92.456 -37.902 65.180 1.00 29.39 286 THR D N 1
ATOM 8624 C CA . THR D 1 245 ? 92.730 -39.235 64.668 1.00 33.04 286 THR D CA 1
ATOM 8625 C C . THR D 1 245 ? 91.456 -40.066 64.576 1.00 37.72 286 THR D C 1
ATOM 8626 O O . THR D 1 245 ? 90.635 -40.067 65.497 1.00 36.19 286 THR D O 1
ATOM 8630 N N . ASP D 1 246 ? 91.303 -40.773 63.454 1.00 35.74 287 ASP D N 1
ATOM 8631 C CA . ASP D 1 246 ? 90.136 -41.618 63.228 1.00 33.09 287 ASP D CA 1
ATOM 8632 C C . ASP D 1 246 ? 89.930 -42.576 64.392 1.00 30.36 287 ASP D C 1
ATOM 8633 O O . ASP D 1 246 ? 90.878 -43.201 64.871 1.00 27.19 287 ASP D O 1
ATOM 8638 N N . GLY D 1 247 ? 88.677 -42.702 64.830 1.00 33.60 288 GLY D N 1
ATOM 8639 C CA . GLY D 1 247 ? 88.309 -43.696 65.816 1.00 34.24 288 GLY D CA 1
ATOM 8640 C C . GLY D 1 247 ? 88.609 -43.351 67.260 1.00 42.86 288 GLY D C 1
ATOM 8641 O O . GLY D 1 247 ? 88.287 -44.154 68.144 1.00 45.40 288 GLY D O 1
ATOM 8642 N N . VAL D 1 248 ? 89.199 -42.197 67.538 1.00 34.90 289 VAL D N 1
ATOM 8643 C CA . VAL D 1 248 ? 89.605 -41.824 68.892 1.00 28.61 289 VAL D CA 1
ATOM 8644 C C . VAL D 1 248 ? 88.514 -40.959 69.518 1.00 28.98 289 VAL D C 1
ATOM 8645 O O . VAL D 1 248 ? 88.110 -39.957 68.909 1.00 28.82 289 VAL D O 1
ATOM 8649 N N . PRO D 1 249 ? 88.018 -41.305 70.703 1.00 21.77 290 PRO D N 1
ATOM 8650 C CA . PRO D 1 249 ? 87.039 -40.445 71.383 1.00 24.67 290 PRO D CA 1
ATOM 8651 C C . PRO D 1 249 ? 87.590 -39.042 71.608 1.00 27.64 290 PRO D C 1
ATOM 8652 O O . PRO D 1 249 ? 88.773 -38.861 71.897 1.00 23.76 290 PRO D O 1
ATOM 8656 N N . SER D 1 250 ? 86.713 -38.041 71.486 1.00 25.50 291 SER D N 1
ATOM 8657 C CA . SER D 1 250 ? 87.169 -36.654 71.501 1.00 16.36 291 SER D CA 1
ATOM 8658 C C . SER D 1 250 ? 87.885 -36.300 72.789 1.00 25.48 291 SER D C 1
ATOM 8659 O O . SER D 1 250 ? 88.846 -35.522 72.764 1.00 22.43 291 SER D O 1
ATOM 8662 N N . SER D 1 251 ? 87.446 -36.873 73.913 1.00 21.15 292 SER D N 1
ATOM 8663 C CA . SER D 1 251 ? 87.994 -36.560 75.227 1.00 20.52 292 SER D CA 1
ATOM 8664 C C . SER D 1 251 ? 89.435 -37.020 75.417 1.00 22.26 292 SER D C 1
ATOM 8665 O O . SER D 1 251 ? 90.080 -36.587 76.379 1.00 24.76 292 SER D O 1
ATOM 8668 N N . ILE D 1 252 ? 89.964 -37.872 74.549 1.00 22.11 293 ILE D N 1
ATOM 8669 C CA . ILE D 1 252 ? 91.373 -38.229 74.646 1.00 27.59 293 ILE D CA 1
ATOM 8670 C C . ILE D 1 252 ? 92.113 -37.944 73.343 1.00 32.42 293 ILE D C 1
ATOM 8671 O O . ILE D 1 252 ? 93.151 -38.537 73.082 1.00 33.18 293 ILE D O 1
ATOM 8676 N N . ASP D 1 253 ? 91.586 -37.035 72.523 1.00 26.77 294 ASP D N 1
ATOM 8677 C CA . ASP D 1 253 ? 92.237 -36.639 71.282 1.00 28.64 294 ASP D CA 1
ATOM 8678 C C . ASP D 1 253 ? 92.761 -35.216 71.413 1.00 26.91 294 ASP D C 1
ATOM 8679 O O . ASP D 1 253 ? 91.963 -34.283 71.589 1.00 22.71 294 ASP D O 1
ATOM 8684 N N . PRO D 1 254 ? 94.074 -35.004 71.304 1.00 30.64 295 PRO D N 1
ATOM 8685 C CA . PRO D 1 254 ? 94.627 -33.639 71.435 1.00 28.02 295 PRO D CA 1
ATOM 8686 C C . PRO D 1 254 ? 93.945 -32.601 70.558 1.00 27.33 295 PRO D C 1
ATOM 8687 O O . PRO D 1 254 ? 93.845 -31.435 70.966 1.00 25.76 295 PRO D O 1
ATOM 8691 N N . ALA D 1 255 ? 93.471 -32.982 69.366 1.00 19.45 296 ALA D N 1
ATOM 8692 C CA . ALA D 1 255 ? 92.874 -31.995 68.467 1.00 26.80 296 ALA D CA 1
ATOM 8693 C C . ALA D 1 255 ? 91.626 -31.351 69.066 1.00 27.75 296 ALA D C 1
ATOM 8694 O O . ALA D 1 255 ? 91.366 -30.170 68.816 1.00 29.14 296 ALA D O 1
ATOM 8696 N N . THR D 1 256 ? 90.850 -32.098 69.856 1.00 18.76 297 THR D N 1
ATOM 8697 C CA . THR D 1 256 ? 89.653 -31.531 70.472 1.00 19.14 297 THR D CA 1
ATOM 8698 C C . THR D 1 256 ? 90.006 -30.343 71.351 1.00 25.46 297 THR D C 1
ATOM 8699 O O . THR D 1 256 ? 89.455 -29.246 71.199 1.00 24.19 297 THR D O 1
ATOM 8703 N N . TYR D 1 257 ? 90.930 -30.552 72.281 1.00 24.07 298 TYR D N 1
ATOM 8704 C CA . TYR D 1 257 ? 91.298 -29.501 73.215 1.00 32.53 298 TYR D CA 1
ATOM 8705 C C . TYR D 1 257 ? 91.961 -28.330 72.501 1.00 37.34 298 TYR D C 1
ATOM 8706 O O . TYR D 1 257 ? 91.720 -27.168 72.856 1.00 33.08 298 TYR D O 1
ATOM 8715 N N . GLN D 1 258 ? 92.779 -28.614 71.478 1.00 27.27 299 GLN D N 1
ATOM 8716 C CA . GLN D 1 258 ? 93.419 -27.548 70.706 1.00 28.47 299 GLN D CA 1
ATOM 8717 C C . GLN D 1 258 ? 92.383 -26.707 69.970 1.00 31.30 299 GLN D C 1
ATOM 8718 O O . GLN D 1 258 ? 92.520 -25.480 69.872 1.00 31.15 299 GLN D O 1
ATOM 8724 N N . LEU D 1 259 ? 91.337 -27.356 69.450 1.00 28.01 300 LEU D N 1
ATOM 8725 C CA . LEU D 1 259 ? 90.212 -26.640 68.857 1.00 26.32 300 LEU D CA 1
ATOM 8726 C C . LEU D 1 259 ? 89.538 -25.736 69.879 1.00 26.86 300 LEU D C 1
ATOM 8727 O O . LEU D 1 259 ? 89.150 -24.604 69.568 1.00 24.31 300 LEU D O 1
ATOM 8732 N N . LEU D 1 260 ? 89.391 -26.221 71.108 1.00 28.20 301 LEU D N 1
ATOM 8733 C CA . LEU D 1 260 ? 88.777 -25.418 72.159 1.00 23.25 301 LEU D CA 1
ATOM 8734 C C . LEU D 1 260 ? 89.670 -24.243 72.546 1.00 29.87 301 LEU D C 1
ATOM 8735 O O . LEU D 1 260 ? 89.191 -23.111 72.686 1.00 26.28 301 LEU D O 1
ATOM 8740 N N . ARG D 1 261 ? 90.975 -24.497 72.715 1.00 31.09 302 ARG D N 1
ATOM 8741 C CA . ARG D 1 261 ? 91.903 -23.445 73.121 1.00 27.29 302 ARG D CA 1
ATOM 8742 C C . ARG D 1 261 ? 91.982 -22.344 72.078 1.00 30.77 302 ARG D C 1
ATOM 8743 O O . ARG D 1 261 ? 92.028 -21.160 72.423 1.00 38.21 302 ARG D O 1
ATOM 8751 N N . SER D 1 262 ? 92.025 -22.718 70.797 1.00 28.71 303 SER D N 1
ATOM 8752 C CA . SER D 1 262 ? 92.211 -21.739 69.734 1.00 28.65 303 SER D CA 1
ATOM 8753 C C . SER D 1 262 ? 90.909 -21.074 69.315 1.00 35.59 303 SER D C 1
ATOM 8754 O O . SER D 1 262 ? 90.942 -19.959 68.794 1.00 32.70 303 SER D O 1
ATOM 8757 N N . GLY D 1 263 ? 89.770 -21.722 69.541 1.00 44.04 304 GLY D N 1
ATOM 8758 C CA . GLY D 1 263 ? 88.511 -21.176 69.081 1.00 36.51 304 GLY D CA 1
ATOM 8759 C C . GLY D 1 263 ? 88.365 -21.145 67.579 1.00 40.01 304 GLY D C 1
ATOM 8760 O O . GLY D 1 263 ? 87.593 -20.335 67.059 1.00 37.82 304 GLY D O 1
ATOM 8761 N N . ASP D 1 264 ? 89.079 -22.018 66.866 1.00 36.18 305 ASP D N 1
ATOM 8762 C CA . ASP D 1 264 ? 89.169 -21.958 65.407 1.00 33.01 305 ASP D CA 1
ATOM 8763 C C . ASP D 1 264 ? 87.976 -22.664 64.756 1.00 33.13 305 ASP D C 1
ATOM 8764 O O . ASP D 1 264 ? 88.103 -23.592 63.959 1.00 34.33 305 ASP D O 1
ATOM 8769 N N . TYR D 1 265 ? 86.794 -22.211 65.137 1.00 29.56 306 TYR D N 1
ATOM 8770 C CA . TYR D 1 265 ? 85.545 -22.646 64.538 1.00 28.60 306 TYR D CA 1
ATOM 8771 C C . TYR D 1 265 ? 84.656 -21.420 64.427 1.00 32.21 306 TYR D C 1
ATOM 8772 O O . TYR D 1 265 ? 84.861 -20.434 65.145 1.00 34.90 306 TYR D O 1
ATOM 8781 N N . PRO D 1 266 ? 83.679 -21.435 63.520 1.00 34.21 307 PRO D N 1
ATOM 8782 C CA . PRO D 1 266 ? 82.887 -20.220 63.262 1.00 31.51 307 PRO D CA 1
ATOM 8783 C C . PRO D 1 266 ? 82.236 -19.688 64.527 1.00 32.58 307 PRO D C 1
ATOM 8784 O O . PRO D 1 266 ? 81.473 -20.385 65.195 1.00 27.98 307 PRO D O 1
ATOM 8788 N N . GLY D 1 267 ? 82.548 -18.432 64.849 1.00 35.18 308 GLY D N 1
ATOM 8789 C CA . GLY D 1 267 ? 82.063 -17.791 66.047 1.00 32.96 308 GLY D CA 1
ATOM 8790 C C . GLY D 1 267 ? 82.846 -18.098 67.305 1.00 36.42 308 GLY D C 1
ATOM 8791 O O . GLY D 1 267 ? 82.645 -17.418 68.319 1.00 35.19 308 GLY D O 1
ATOM 8792 N N . GLY D 1 268 ? 83.736 -19.085 67.280 1.00 34.59 309 GLY D N 1
ATOM 8793 C CA . GLY D 1 268 ? 84.442 -19.460 68.489 1.00 33.37 309 GLY D CA 1
ATOM 8794 C C . GLY D 1 268 ? 85.373 -18.369 68.986 1.00 40.17 309 GLY D C 1
ATOM 8795 O O . GLY D 1 268 ? 85.927 -17.585 68.217 1.00 39.96 309 GLY D O 1
ATOM 8796 N N . VAL D 1 269 ? 85.538 -18.325 70.305 1.00 38.08 310 VAL D N 1
ATOM 8797 C CA . VAL D 1 269 ? 86.506 -17.445 70.955 1.00 36.07 310 VAL D CA 1
ATOM 8798 C C . VAL D 1 269 ? 87.526 -18.336 71.655 1.00 31.83 310 VAL D C 1
ATOM 8799 O O . VAL D 1 269 ? 87.169 -19.425 72.124 1.00 34.05 310 VAL D O 1
ATOM 8803 N N . PRO D 1 270 ? 88.796 -17.946 71.723 1.00 33.71 311 PRO D N 1
ATOM 8804 C CA . PRO D 1 270 ? 89.772 -18.767 72.449 1.00 31.13 311 PRO D CA 1
ATOM 8805 C C . PRO D 1 270 ? 89.331 -18.963 73.893 1.00 32.87 311 PRO D C 1
ATOM 8806 O O . PRO D 1 270 ? 88.742 -18.071 74.506 1.00 40.67 311 PRO D O 1
ATOM 8810 N N . PHE D 1 271 ? 89.598 -20.147 74.436 1.00 25.57 312 PHE D N 1
ATOM 8811 C CA . PHE D 1 271 ? 89.143 -20.493 75.783 1.00 29.40 312 PHE D CA 1
ATOM 8812 C C . PHE D 1 271 ? 90.330 -20.939 76.624 1.00 22.81 312 PHE D C 1
ATOM 8813 O O . PHE D 1 271 ? 90.860 -22.036 76.419 1.00 26.28 312 PHE D O 1
ATOM 8821 N N . ASP D 1 272 ? 90.749 -20.110 77.577 1.00 28.39 313 ASP D N 1
ATOM 8822 C CA . ASP D 1 272 ? 91.843 -20.499 78.459 1.00 30.88 313 ASP D CA 1
ATOM 8823 C C . ASP D 1 272 ? 91.362 -20.920 79.844 1.00 28.65 313 ASP D C 1
ATOM 8824 O O . ASP D 1 272 ? 92.163 -20.969 80.783 1.00 31.30 313 ASP D O 1
ATOM 8829 N N . GLY D 1 273 ? 90.080 -21.251 79.986 1.00 24.36 314 GLY D N 1
ATOM 8830 C CA . GLY D 1 273 ? 89.547 -21.755 81.233 1.00 19.67 314 GLY D CA 1
ATOM 8831 C C . GLY D 1 273 ? 89.732 -23.255 81.389 1.00 26.31 314 GLY D C 1
ATOM 8832 O O . GLY D 1 273 ? 90.373 -23.932 80.582 1.00 28.53 314 GLY D O 1
ATOM 8833 N N . VAL D 1 274 ? 89.132 -23.778 82.454 1.00 27.19 315 VAL D N 1
ATOM 8834 C CA . VAL D 1 274 ? 89.258 -25.191 82.786 1.00 21.98 315 VAL D CA 1
ATOM 8835 C C . VAL D 1 274 ? 88.406 -26.022 81.837 1.00 23.05 315 VAL D C 1
ATOM 8836 O O . VAL D 1 274 ? 87.237 -25.702 81.593 1.00 23.83 315 VAL D O 1
ATOM 8840 N N . ILE D 1 275 ? 88.980 -27.102 81.309 1.00 25.87 316 ILE D N 1
ATOM 8841 C CA . ILE D 1 275 ? 88.269 -28.050 80.454 1.00 21.34 316 ILE D CA 1
ATOM 8842 C C . ILE D 1 275 ? 88.069 -29.341 81.238 1.00 23.72 316 ILE D C 1
ATOM 8843 O O . ILE D 1 275 ? 89.043 -29.964 81.675 1.00 21.78 316 ILE D O 1
ATOM 8848 N N . TYR D 1 276 ? 86.815 -29.736 81.433 1.00 26.38 317 TYR D N 1
ATOM 8849 C CA . TYR D 1 276 ? 86.491 -31.004 82.072 1.00 23.67 317 TYR D CA 1
ATOM 8850 C C . TYR D 1 276 ? 86.325 -32.085 81.015 1.00 25.31 317 TYR D C 1
ATOM 8851 O O . TYR D 1 276 ? 85.996 -31.799 79.865 1.00 25.68 317 TYR D O 1
ATOM 8860 N N . THR D 1 277 ? 86.547 -33.331 81.410 1.00 17.74 318 THR D N 1
ATOM 8861 C CA . THR D 1 277 ? 86.120 -34.457 80.596 1.00 18.65 318 THR D CA 1
ATOM 8862 C C . THR D 1 277 ? 84.780 -34.946 81.113 1.00 18.04 318 THR D C 1
ATOM 8863 O O . THR D 1 277 ? 84.424 -34.737 82.271 1.00 28.01 318 THR D O 1
ATOM 8867 N N . ASP D 1 278 ? 84.038 -35.604 80.237 1.00 26.86 319 ASP D N 1
ATOM 8868 C CA . ASP D 1 278 ? 82.954 -36.438 80.706 1.00 22.61 319 ASP D CA 1
ATOM 8869 C C . ASP D 1 278 ? 83.543 -37.591 81.510 1.00 23.29 319 ASP D C 1
ATOM 8870 O O . ASP D 1 278 ? 84.750 -37.850 81.473 1.00 23.43 319 ASP D O 1
ATOM 8875 N N . ASP D 1 279 ? 82.673 -38.273 82.260 1.00 22.22 320 ASP D N 1
ATOM 8876 C CA . ASP D 1 279 ? 83.043 -39.407 83.101 1.00 25.42 320 ASP D CA 1
ATOM 8877 C C . ASP D 1 279 ? 83.843 -40.434 82.309 1.00 25.21 320 ASP D C 1
ATOM 8878 O O . ASP D 1 279 ? 83.292 -41.130 81.451 1.00 27.37 320 ASP D O 1
ATOM 8883 N N . LEU D 1 280 ? 85.144 -40.537 82.587 1.00 24.27 321 LEU D N 1
ATOM 8884 C CA . LEU D 1 280 ? 85.996 -41.434 81.810 1.00 24.40 321 LEU D CA 1
ATOM 8885 C C . LEU D 1 280 ? 85.686 -42.898 82.078 1.00 29.95 321 LEU D C 1
ATOM 8886 O O . LEU D 1 280 ? 86.100 -43.761 81.299 1.00 34.29 321 LEU D O 1
ATOM 8891 N N . SER D 1 281 ? 84.965 -43.200 83.156 1.00 33.97 322 SER D N 1
ATOM 8892 C CA . SER D 1 281 ? 84.591 -44.583 83.426 1.00 42.84 322 SER D CA 1
ATOM 8893 C C . SER D 1 281 ? 83.540 -45.094 82.453 1.00 45.78 322 SER D C 1
ATOM 8894 O O . SER D 1 281 ? 83.433 -46.308 82.263 1.00 52.14 322 SER D O 1
ATOM 8897 N N . GLY D 1 282 ? 82.774 -44.201 81.830 1.00 52.73 323 GLY D N 1
ATOM 8898 C CA . GLY D 1 282 ? 81.697 -44.605 80.945 1.00 59.07 323 GLY D CA 1
ATOM 8899 C C . GLY D 1 282 ? 82.038 -44.568 79.468 1.00 73.91 323 GLY D C 1
ATOM 8900 O O . GLY D 1 282 ? 81.150 -44.388 78.628 1.00 78.82 323 GLY D O 1
ATOM 8909 N N . HIS D 1 290 ? 90.727 -48.567 77.009 1.00 64.62 331 HIS D N 1
ATOM 8910 C CA . HIS D 1 290 ? 91.499 -47.912 78.058 1.00 70.81 331 HIS D CA 1
ATOM 8911 C C . HIS D 1 290 ? 91.022 -48.298 79.455 1.00 73.41 331 HIS D C 1
ATOM 8912 O O . HIS D 1 290 ? 89.830 -48.228 79.760 1.00 86.32 331 HIS D O 1
ATOM 8919 N N . SER D 1 291 ? 91.967 -48.712 80.297 1.00 59.79 332 SER D N 1
ATOM 8920 C CA . SER D 1 291 ? 91.726 -48.802 81.726 1.00 48.44 332 SER D CA 1
ATOM 8921 C C . SER D 1 291 ? 91.476 -47.404 82.296 1.00 43.68 332 SER D C 1
ATOM 8922 O O . SER D 1 291 ? 91.870 -46.405 81.693 1.00 47.79 332 SER D O 1
ATOM 8925 N N . PRO D 1 292 ? 90.826 -47.306 83.460 1.00 41.39 333 PRO D N 1
ATOM 8926 C CA . PRO D 1 292 ? 90.575 -45.974 84.050 1.00 32.99 333 PRO D CA 1
ATOM 8927 C C . PRO D 1 292 ? 91.812 -45.093 84.181 1.00 31.42 333 PRO D C 1
ATOM 8928 O O . PRO D 1 292 ? 91.792 -43.936 83.747 1.00 39.24 333 PRO D O 1
ATOM 8932 N N . ALA D 1 293 ? 92.893 -45.610 84.767 1.00 29.47 334 ALA D N 1
ATOM 8933 C CA . ALA D 1 293 ? 94.091 -44.799 84.959 1.00 25.78 334 ALA D CA 1
ATOM 8934 C C . ALA D 1 293 ? 94.686 -44.354 83.630 1.00 27.34 334 ALA D C 1
ATOM 8935 O O . ALA D 1 293 ? 95.146 -43.214 83.502 1.00 33.68 334 ALA D O 1
ATOM 8937 N N . GLU D 1 294 ? 94.697 -45.235 82.631 1.00 24.63 335 GLU D N 1
ATOM 8938 C CA . GLU D 1 294 ? 95.198 -44.841 81.315 1.00 32.75 335 GLU D CA 1
ATOM 8939 C C . GLU D 1 294 ? 94.314 -43.772 80.678 1.00 34.48 335 GLU D C 1
ATOM 8940 O O . GLU D 1 294 ? 94.816 -42.868 79.998 1.00 36.37 335 GLU D O 1
ATOM 8946 N N . ALA D 1 295 ? 92.998 -43.859 80.885 1.00 27.75 336 ALA D N 1
A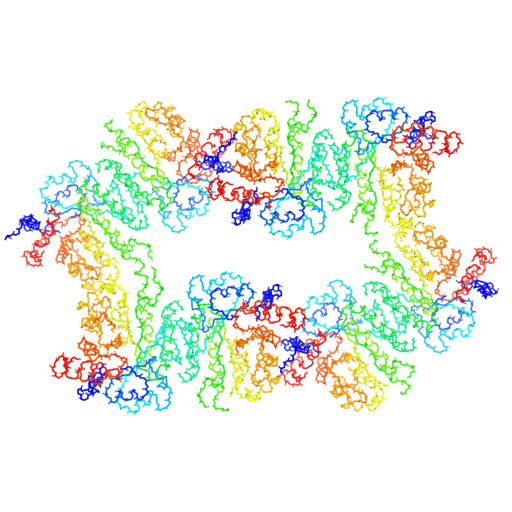TOM 8947 C CA . ALA D 1 295 ? 92.094 -42.873 80.303 1.00 28.22 336 ALA D CA 1
ATOM 8948 C C . ALA D 1 295 ? 92.265 -41.513 80.964 1.00 27.53 336 ALA D C 1
ATOM 8949 O O . ALA D 1 295 ? 92.171 -40.475 80.298 1.00 27.47 336 ALA D O 1
ATOM 8951 N N . VAL D 1 296 ? 92.511 -41.500 82.273 1.00 27.97 337 VAL D N 1
ATOM 8952 C CA . VAL D 1 296 ? 92.836 -40.257 82.966 1.00 25.93 337 VAL D CA 1
ATOM 8953 C C . VAL D 1 296 ? 94.081 -39.618 82.360 1.00 27.88 337 VAL D C 1
ATOM 8954 O O . VAL D 1 296 ? 94.073 -38.443 81.973 1.00 31.69 337 VAL D O 1
ATOM 8958 N N . LEU D 1 297 ? 95.173 -40.385 82.270 1.00 22.57 338 LEU D N 1
ATOM 8959 C CA . LEU D 1 297 ? 96.412 -39.852 81.709 1.00 23.52 338 LEU D CA 1
ATOM 8960 C C . LEU D 1 297 ? 96.211 -39.382 80.274 1.00 27.80 338 LEU D C 1
ATOM 8961 O O . LEU D 1 297 ? 96.653 -38.288 79.902 1.00 25.98 338 LEU D O 1
ATOM 8966 N N . ALA D 1 298 ? 95.513 -40.179 79.466 1.00 19.61 339 ALA D N 1
ATOM 8967 C CA . ALA D 1 298 ? 95.354 -39.845 78.059 1.00 20.07 339 ALA D CA 1
ATOM 8968 C C . ALA D 1 298 ? 94.550 -38.560 77.878 1.00 26.18 339 ALA D C 1
ATOM 8969 O O . ALA D 1 298 ? 94.842 -37.761 76.982 1.00 26.42 339 ALA D O 1
ATOM 8971 N N . SER D 1 299 ? 93.548 -38.326 78.725 1.00 25.19 340 SER D N 1
ATOM 8972 C CA . SER D 1 299 ? 92.783 -37.092 78.568 1.00 28.21 340 SER D CA 1
ATOM 8973 C C . SER D 1 299 ? 93.564 -35.889 79.075 1.00 26.41 340 SER D C 1
ATOM 8974 O O . SER D 1 299 ? 93.465 -34.798 78.501 1.00 25.09 340 SER D O 1
ATOM 8977 N N . LEU D 1 300 ? 94.344 -36.067 80.145 1.00 24.99 341 LEU D N 1
ATOM 8978 C CA . LEU D 1 300 ? 95.182 -34.972 80.620 1.00 26.35 341 LEU D CA 1
ATOM 8979 C C . LEU D 1 300 ? 96.271 -34.642 79.610 1.00 26.66 341 LEU D C 1
ATOM 8980 O O . LEU D 1 300 ? 96.539 -33.465 79.343 1.00 22.69 341 LEU D O 1
ATOM 8985 N N . LYS D 1 301 ? 96.901 -35.671 79.032 1.00 26.34 342 LYS D N 1
ATOM 8986 C CA . LYS D 1 301 ? 97.908 -35.442 78.004 1.00 25.35 342 LYS D CA 1
ATOM 8987 C C . LYS D 1 301 ? 97.311 -34.731 76.797 1.00 30.91 342 LYS D C 1
ATOM 8988 O O . LYS D 1 301 ? 97.950 -33.854 76.206 1.00 26.81 342 LYS D O 1
ATOM 8994 N N . ALA D 1 302 ? 96.081 -35.083 76.424 1.00 27.60 343 ALA D N 1
ATOM 8995 C CA . ALA D 1 302 ? 95.455 -34.461 75.265 1.00 23.87 343 ALA D CA 1
ATOM 8996 C C . ALA D 1 302 ? 95.128 -32.990 75.490 1.00 33.01 343 ALA D C 1
ATOM 8997 O O . ALA D 1 302 ? 94.949 -32.254 74.509 1.00 30.33 343 ALA D O 1
ATOM 8999 N N . GLY D 1 303 ? 95.030 -32.546 76.745 1.00 31.74 344 GLY D N 1
ATOM 9000 C CA . GLY D 1 303 ? 94.768 -31.145 77.015 1.00 21.15 344 GLY D CA 1
ATOM 9001 C C . GLY D 1 303 ? 93.748 -30.825 78.093 1.00 24.80 344 GLY D C 1
ATOM 9002 O O . GLY D 1 303 ? 93.554 -29.649 78.412 1.00 33.65 344 GLY D O 1
ATOM 9003 N N . ALA D 1 304 ? 93.086 -31.826 78.671 1.00 26.99 345 ALA D N 1
ATOM 9004 C CA . ALA D 1 304 ? 92.108 -31.518 79.707 1.00 22.29 345 ALA D CA 1
ATOM 9005 C C . ALA D 1 304 ? 92.808 -30.985 80.950 1.00 20.65 345 ALA D C 1
ATOM 9006 O O . ALA D 1 304 ? 94.006 -31.194 81.149 1.00 22.67 345 ALA D O 1
ATOM 9008 N N . ASP D 1 305 ? 92.043 -30.277 81.790 1.00 20.78 346 ASP D N 1
ATOM 9009 C CA . ASP D 1 305 ? 92.543 -29.807 83.077 1.00 23.86 346 ASP D CA 1
ATOM 9010 C C . ASP D 1 305 ? 91.895 -30.496 84.259 1.00 25.04 346 ASP D C 1
ATOM 9011 O O . ASP D 1 305 ? 92.417 -30.392 85.369 1.00 25.32 346 ASP D O 1
ATOM 9016 N N . GLN D 1 306 ? 90.766 -31.170 84.053 1.00 21.30 347 GLN D N 1
ATOM 9017 C CA . GLN D 1 306 ? 90.053 -31.872 85.120 1.00 27.81 347 GLN D CA 1
ATOM 9018 C C . GLN D 1 306 ? 89.581 -33.195 84.534 1.00 27.68 347 GLN D C 1
ATOM 9019 O O . GLN D 1 306 ? 88.621 -33.231 83.758 1.00 25.46 347 GLN D O 1
ATOM 9025 N N . ALA D 1 307 ? 90.268 -34.272 84.889 1.00 25.92 348 ALA D N 1
ATOM 9026 C CA . ALA D 1 307 ? 89.862 -35.599 84.457 1.00 20.96 348 ALA D CA 1
ATOM 9027 C C . ALA D 1 307 ? 88.811 -36.111 85.434 1.00 25.25 348 ALA D C 1
ATOM 9028 O O . ALA D 1 307 ? 89.106 -36.350 86.609 1.00 25.45 348 ALA D O 1
ATOM 9030 N N . LEU D 1 308 ? 87.582 -36.252 84.961 1.00 23.07 349 LEU D N 1
ATOM 9031 C CA . LEU D 1 308 ? 86.460 -36.687 85.780 1.00 29.88 349 LEU D CA 1
ATOM 9032 C C . LEU D 1 308 ? 86.184 -38.163 85.537 1.00 31.14 349 LEU D C 1
ATOM 9033 O O . LEU D 1 308 ? 86.008 -38.583 84.390 1.00 29.97 349 LEU D O 1
ATOM 9038 N N . TRP D 1 309 ? 86.120 -38.941 86.612 1.00 28.05 350 TRP D N 1
ATOM 9039 C CA . TRP D 1 309 ? 85.744 -40.334 86.456 1.00 31.38 350 TRP D CA 1
ATOM 9040 C C . TRP D 1 309 ? 85.253 -40.877 87.791 1.00 31.20 350 TRP D C 1
ATOM 9041 O O . TRP D 1 309 ? 85.540 -40.325 88.855 1.00 27.25 350 TRP D O 1
ATOM 9052 N N . ILE D 1 310 ? 84.465 -41.943 87.717 1.00 35.24 351 ILE D N 1
ATOM 9053 C CA . ILE D 1 310 ? 83.939 -42.569 88.922 1.00 36.46 351 ILE D CA 1
ATOM 9054 C C . ILE D 1 310 ? 85.018 -43.493 89.468 1.00 43.56 351 ILE D C 1
ATOM 9055 O O . ILE D 1 310 ? 85.359 -44.507 88.855 1.00 40.85 351 ILE D O 1
ATOM 9060 N N . ASP D 1 311 ? 85.572 -43.124 90.613 1.00 51.86 352 ASP D N 1
ATOM 9061 C CA . ASP D 1 311 ? 86.610 -43.909 91.249 1.00 44.42 352 ASP D CA 1
ATOM 9062 C C . ASP D 1 311 ? 85.994 -45.093 91.979 1.00 51.19 352 ASP D C 1
ATOM 9063 O O . ASP D 1 311 ? 84.949 -44.972 92.628 1.00 54.68 352 ASP D O 1
ATOM 9068 N N . TYR D 1 312 ? 86.649 -46.245 91.864 1.00 48.68 353 TYR D N 1
ATOM 9069 C CA . TYR D 1 312 ? 86.257 -47.443 92.595 1.00 46.43 353 TYR D CA 1
ATOM 9070 C C . TYR D 1 312 ? 87.353 -47.889 93.551 1.00 55.84 353 TYR D C 1
ATOM 9071 O O . TYR D 1 312 ? 87.353 -49.039 93.997 1.00 65.51 353 TYR D O 1
ATOM 9080 N N . GLY D 1 313 ? 88.286 -46.999 93.873 1.00 61.68 354 GLY D N 1
ATOM 9081 C CA . GLY D 1 313 ? 89.507 -47.347 94.570 1.00 61.50 354 GLY D CA 1
ATOM 9082 C C . GLY D 1 313 ? 90.752 -47.262 93.710 1.00 60.77 354 GLY D C 1
ATOM 9083 O O . GLY D 1 313 ? 91.858 -47.436 94.235 1.00 67.89 354 GLY D O 1
ATOM 9084 N N . SER D 1 314 ? 90.610 -46.988 92.412 1.00 57.65 355 SER D N 1
ATOM 9085 C CA . SER D 1 314 ? 91.739 -46.836 91.497 1.00 59.58 355 SER D CA 1
ATOM 9086 C C . SER D 1 314 ? 92.481 -45.509 91.651 1.00 52.01 355 SER D C 1
ATOM 9087 O O . SER D 1 314 ? 93.468 -45.294 90.936 1.00 55.90 355 SER D O 1
ATOM 9090 N N . LEU D 1 315 ? 92.034 -44.615 92.538 1.00 40.83 356 LEU D N 1
ATOM 9091 C CA . LEU D 1 315 ? 92.564 -43.252 92.554 1.00 37.29 356 LEU D CA 1
ATOM 9092 C C . LEU D 1 315 ? 94.066 -43.235 92.803 1.00 36.57 356 LEU D C 1
ATOM 9093 O O . LEU D 1 315 ? 94.815 -42.582 92.065 1.00 34.36 356 LEU D O 1
ATOM 9098 N N . GLY D 1 316 ? 94.526 -43.934 93.846 1.00 34.38 357 GLY D N 1
ATOM 9099 C CA . GLY D 1 316 ? 95.959 -44.018 94.094 1.00 26.51 357 GLY D CA 1
ATOM 9100 C C . GLY D 1 316 ? 96.739 -44.502 92.882 1.00 30.87 357 GLY D C 1
ATOM 9101 O O . GLY D 1 316 ? 97.810 -43.975 92.568 1.00 31.89 357 GLY D O 1
ATOM 9102 N N . SER D 1 317 ? 96.194 -45.494 92.167 1.00 32.45 358 SER D N 1
ATOM 9103 C CA . SER D 1 317 ? 96.869 -46.029 90.985 1.00 31.97 358 SER D CA 1
ATOM 9104 C C . SER D 1 317 ? 96.922 -45.007 89.850 1.00 31.04 358 SER D C 1
ATOM 9105 O O . SER D 1 317 ? 97.921 -44.933 89.126 1.00 32.47 358 SER D O 1
ATOM 9108 N N . ALA D 1 318 ? 95.854 -44.225 89.663 1.00 24.85 359 ALA D N 1
ATOM 9109 C CA . ALA D 1 318 ? 95.896 -43.155 88.670 1.00 25.06 359 ALA D CA 1
ATOM 9110 C C . ALA D 1 318 ? 96.958 -42.122 89.018 1.00 26.26 359 ALA D C 1
ATOM 9111 O O . ALA D 1 318 ? 97.711 -41.677 88.145 1.00 35.26 359 ALA D O 1
ATOM 9113 N N . ILE D 1 319 ? 97.026 -41.715 90.284 1.00 23.83 360 ILE D N 1
ATOM 9114 C CA . ILE D 1 319 ? 98.058 -40.769 90.696 1.00 24.79 360 ILE D CA 1
ATOM 9115 C C . ILE D 1 319 ? 99.443 -41.349 90.437 1.00 25.65 360 ILE D C 1
ATOM 9116 O O . ILE D 1 319 ? 100.339 -40.653 89.947 1.00 26.17 360 ILE D O 1
ATOM 9121 N N . ASP D 1 320 ? 99.637 -42.635 90.742 1.00 23.88 361 ASP D N 1
ATOM 9122 C CA . ASP D 1 320 ? 100.925 -43.269 90.462 1.00 24.67 361 ASP D CA 1
ATOM 9123 C C . ASP D 1 320 ? 101.268 -43.182 88.979 1.00 26.82 361 ASP D C 1
ATOM 9124 O O . ASP D 1 320 ? 102.388 -42.818 88.612 1.00 31.64 361 ASP D O 1
ATOM 9129 N N . ARG D 1 321 ? 100.309 -43.510 88.113 1.00 21.27 362 ARG D N 1
ATOM 9130 C CA . ARG D 1 321 ? 100.562 -43.530 86.675 1.00 25.25 362 ARG D CA 1
ATOM 9131 C C . ARG D 1 321 ? 100.863 -42.131 86.137 1.00 24.68 362 ARG D C 1
ATOM 9132 O O . ARG D 1 321 ? 101.839 -41.931 85.403 1.00 25.40 362 ARG D O 1
ATOM 9140 N N . VAL D 1 322 ? 100.037 -41.148 86.495 1.00 24.08 363 VAL D N 1
ATOM 9141 C CA . VAL D 1 322 ? 100.206 -39.805 85.954 1.00 25.60 363 VAL D CA 1
ATOM 9142 C C . VAL D 1 322 ? 101.484 -39.177 86.480 1.00 27.54 363 VAL D C 1
ATOM 9143 O O . VAL D 1 322 ? 102.234 -38.540 85.729 1.00 26.57 363 VAL D O 1
ATOM 9147 N N . ASP D 1 323 ? 101.748 -39.340 87.778 1.00 21.86 364 ASP D N 1
ATOM 9148 C CA . ASP D 1 323 ? 102.956 -38.780 88.371 1.00 21.23 364 ASP D CA 1
ATOM 9149 C C . ASP D 1 323 ? 104.209 -39.378 87.747 1.00 26.69 364 ASP D C 1
ATOM 9150 O O . ASP D 1 323 ? 105.197 -38.671 87.521 1.00 25.00 364 ASP D O 1
ATOM 9155 N N . ALA D 1 324 ? 104.201 -40.687 87.483 1.00 25.70 365 ALA D N 1
ATOM 9156 C CA . ALA D 1 324 ? 105.335 -41.284 86.797 1.00 26.84 365 ALA D CA 1
ATOM 9157 C C . ALA D 1 324 ? 105.442 -40.764 85.368 1.00 33.31 365 ALA D C 1
ATOM 9158 O O . ALA D 1 324 ? 106.554 -40.602 84.850 1.00 33.75 365 ALA D O 1
ATOM 9160 N N . ALA D 1 325 ? 104.302 -40.474 84.731 1.00 30.95 366 ALA D N 1
ATOM 9161 C CA . ALA D 1 325 ? 104.315 -39.945 83.373 1.00 23.46 366 ALA D CA 1
ATOM 9162 C C . ALA D 1 325 ? 104.936 -38.560 83.323 1.00 27.02 366 ALA D C 1
ATOM 9163 O O . ALA D 1 325 ? 105.578 -38.208 82.331 1.00 25.12 366 ALA D O 1
ATOM 9165 N N . VAL D 1 326 ? 104.757 -37.764 84.377 1.00 24.66 367 VAL D N 1
ATOM 9166 C CA . VAL D 1 326 ? 105.428 -36.472 84.442 1.00 24.59 367 VAL D CA 1
ATOM 9167 C C . VAL D 1 326 ? 106.930 -36.660 84.601 1.00 26.53 367 VAL D C 1
ATOM 9168 O O . VAL D 1 326 ? 107.728 -35.974 83.954 1.00 31.00 367 VAL D O 1
ATOM 9172 N N . SER D 1 327 ? 107.342 -37.583 85.470 1.00 24.92 368 SER D N 1
ATOM 9173 C CA . SER D 1 327 ? 108.769 -37.772 85.698 1.00 29.19 368 SER D CA 1
ATOM 9174 C C . SER D 1 327 ? 109.461 -38.383 84.486 1.00 23.72 368 SER D C 1
ATOM 9175 O O . SER D 1 327 ? 110.639 -38.110 84.247 1.00 32.53 368 SER D O 1
ATOM 9178 N N . SER D 1 328 ? 108.760 -39.211 83.714 1.00 24.56 369 SER D N 1
ATOM 9179 C CA . SER D 1 328 ? 109.370 -39.835 82.545 1.00 28.74 369 SER D CA 1
ATOM 9180 C C . SER D 1 328 ? 109.374 -38.927 81.322 1.00 33.41 369 SER D C 1
ATOM 9181 O O . SER D 1 328 ? 110.077 -39.223 80.349 1.00 33.64 369 SER D O 1
ATOM 9184 N N . GLY D 1 329 ? 108.592 -37.850 81.337 1.00 28.88 370 GLY D N 1
ATOM 9185 C CA . GLY D 1 329 ? 108.447 -36.986 80.187 1.00 26.90 370 GLY D CA 1
ATOM 9186 C C . GLY D 1 329 ? 107.277 -37.328 79.290 1.00 30.55 370 GLY D C 1
ATOM 9187 O O . GLY D 1 329 ? 106.992 -36.574 78.352 1.00 35.12 370 GLY D O 1
ATOM 9188 N N . GLU D 1 330 ? 106.598 -38.448 79.543 1.00 30.69 371 GLU D N 1
ATOM 9189 C CA . GLU D 1 330 ? 105.435 -38.806 78.743 1.00 22.01 371 GLU D CA 1
ATOM 9190 C C . GLU D 1 330 ? 104.330 -37.767 78.878 1.00 32.53 371 GLU D C 1
ATOM 9191 O O . GLU D 1 330 ? 103.589 -37.521 77.919 1.00 32.85 371 GLU D O 1
ATOM 9197 N N . TYR D 1 331 ? 104.214 -37.140 80.048 1.00 25.18 372 TYR D N 1
ATOM 9198 C CA . TYR D 1 331 ? 103.289 -36.029 80.267 1.00 23.75 372 TYR D CA 1
ATOM 9199 C C . TYR D 1 331 ? 104.131 -34.794 80.569 1.00 26.99 372 TYR D C 1
ATOM 9200 O O . TYR D 1 331 ? 104.601 -34.631 81.707 1.00 29.08 372 TYR D O 1
ATOM 9209 N N . PRO D 1 332 ? 104.351 -33.900 79.600 1.00 23.17 373 PRO D N 1
ATOM 9210 C CA . PRO D 1 332 ? 105.326 -32.813 79.797 1.00 20.01 373 PRO D CA 1
ATOM 9211 C C . PRO D 1 332 ? 104.975 -31.927 80.987 1.00 32.07 373 PRO D C 1
ATOM 9212 O O . PRO D 1 332 ? 103.849 -31.440 81.114 1.00 32.41 373 PRO D O 1
ATOM 9216 N N . GLN D 1 333 ? 105.968 -31.706 81.853 1.00 30.96 374 GLN D N 1
ATOM 9217 C CA . GLN D 1 333 ? 105.744 -30.983 83.104 1.00 30.39 374 GLN D CA 1
ATOM 9218 C C . GLN D 1 333 ? 105.196 -29.581 82.862 1.00 29.70 374 GLN D C 1
ATOM 9219 O O . GLN D 1 333 ? 104.360 -29.093 83.632 1.00 34.84 374 GLN D O 1
ATOM 9225 N N . GLU D 1 334 ? 105.657 -28.917 81.805 1.00 30.63 375 GLU D N 1
ATOM 9226 C CA . GLU D 1 334 ? 105.150 -27.588 81.475 1.00 28.11 375 GLU D CA 1
ATOM 9227 C C . GLU D 1 334 ? 103.638 -27.613 81.247 1.00 31.40 375 GLU D C 1
ATOM 9228 O O . GLU D 1 334 ? 102.900 -26.777 81.781 1.00 30.26 375 GLU D O 1
ATOM 9234 N N . GLN D 1 335 ? 103.159 -28.579 80.466 1.00 33.42 376 GLN D N 1
ATOM 9235 C CA . GLN D 1 335 ? 101.726 -28.688 80.208 1.00 31.60 376 GLN D CA 1
ATOM 9236 C C . GLN D 1 335 ? 100.954 -28.989 81.485 1.00 25.63 376 GLN D C 1
ATOM 9237 O O . GLN D 1 335 ? 99.905 -28.391 81.748 1.00 30.90 376 GLN D O 1
ATOM 9251 N N . LEU D 1 337 ? 101.745 -28.373 84.596 1.00 28.59 378 LEU D N 1
ATOM 9252 C CA . LEU D 1 337 ? 101.739 -27.248 85.528 1.00 27.70 378 LEU D CA 1
ATOM 9253 C C . LEU D 1 337 ? 100.819 -26.123 85.067 1.00 24.75 378 LEU D C 1
ATOM 9254 O O . LEU D 1 337 ? 100.255 -25.412 85.906 1.00 24.13 378 LEU D O 1
ATOM 9259 N N . ALA D 1 338 ? 100.667 -25.933 83.751 1.00 19.88 379 ALA D N 1
ATOM 9260 C CA . ALA D 1 338 ? 99.717 -24.945 83.247 1.00 24.44 379 ALA D CA 1
ATOM 9261 C C . ALA D 1 338 ? 98.275 -25.356 83.526 1.00 32.38 379 ALA D C 1
ATOM 9262 O O . ALA D 1 338 ? 97.422 -24.496 83.771 1.00 37.68 379 ALA D O 1
ATOM 9264 N N . SER D 1 339 ? 97.978 -26.655 83.476 1.00 25.51 380 SER D N 1
ATOM 9265 C CA . SER D 1 339 ? 96.670 -27.113 83.919 1.00 27.57 380 SER D CA 1
ATOM 9266 C C . SER D 1 339 ? 96.494 -26.886 85.417 1.00 31.27 380 SER D C 1
ATOM 9267 O O . SER D 1 339 ? 95.436 -26.424 85.864 1.00 26.32 380 SER D O 1
ATOM 9270 N N . ALA D 1 340 ? 97.527 -27.187 86.206 1.00 22.96 381 ALA D N 1
ATOM 9271 C CA . ALA D 1 340 ? 97.419 -27.014 87.650 1.00 23.14 381 ALA D CA 1
ATOM 9272 C C . ALA D 1 340 ? 97.162 -25.558 88.025 1.00 28.12 381 ALA D C 1
ATOM 9273 O O . ALA D 1 340 ? 96.478 -25.281 89.019 1.00 36.93 381 ALA D O 1
ATOM 9275 N N . LEU D 1 341 ? 97.707 -24.624 87.248 1.00 26.25 382 LEU D N 1
ATOM 9276 C CA . LEU D 1 341 ? 97.432 -23.207 87.456 1.00 29.44 382 LEU D CA 1
ATOM 9277 C C . LEU D 1 341 ? 95.965 -22.888 87.194 1.00 33.33 382 LEU D C 1
ATOM 9278 O O . LEU D 1 341 ? 95.300 -22.256 88.028 1.00 33.03 382 LEU D O 1
ATOM 9283 N N . ARG D 1 342 ? 95.445 -23.310 86.030 1.00 24.98 383 ARG D N 1
ATOM 9284 C CA . ARG D 1 342 ? 94.023 -23.136 85.743 1.00 20.63 383 ARG D CA 1
ATOM 9285 C C . ARG D 1 342 ? 93.164 -23.635 86.893 1.00 24.70 383 ARG D C 1
ATOM 9286 O O . ARG D 1 342 ? 92.149 -23.020 87.235 1.00 30.21 383 ARG D O 1
ATOM 9294 N N . VAL D 1 343 ? 93.567 -24.736 87.522 1.00 21.50 384 VAL D N 1
ATOM 9295 C CA . VAL D 1 343 ? 92.756 -25.281 88.595 1.00 20.97 384 VAL D CA 1
ATOM 9296 C C . VAL D 1 343 ? 92.810 -24.373 89.813 1.00 30.71 384 VAL D C 1
ATOM 9297 O O . VAL D 1 343 ? 91.773 -24.045 90.400 1.00 31.53 384 VAL D O 1
ATOM 9301 N N . GLN D 1 344 ? 94.014 -23.935 90.203 1.00 28.58 385 GLN D N 1
ATOM 9302 C CA . GLN D 1 344 ? 94.115 -23.063 91.370 1.00 25.61 385 GLN D CA 1
ATOM 9303 C C . GLN D 1 344 ? 93.382 -21.752 91.146 1.00 29.46 385 GLN D C 1
ATOM 9304 O O . GLN D 1 344 ? 92.837 -21.188 92.096 1.00 24.40 385 GLN D O 1
ATOM 9310 N N . LEU D 1 345 ? 93.334 -21.268 89.898 1.00 32.67 386 LEU D N 1
ATOM 9311 C CA . LEU D 1 345 ? 92.560 -20.070 89.579 1.00 34.44 386 LEU D CA 1
ATOM 9312 C C . LEU D 1 345 ? 91.088 -20.187 89.955 1.00 39.89 386 LEU D C 1
ATOM 9313 O O . LEU D 1 345 ? 90.432 -19.159 90.147 1.00 43.64 386 LEU D O 1
ATOM 9318 N N . LEU D 1 346 ? 90.549 -21.406 90.046 1.00 46.25 387 LEU D N 1
ATOM 9319 C CA . LEU D 1 346 ? 89.149 -21.576 90.418 1.00 40.53 387 LEU D CA 1
ATOM 9320 C C . LEU D 1 346 ? 88.854 -21.062 91.815 1.00 43.06 387 LEU D C 1
ATOM 9321 O O . LEU D 1 346 ? 87.691 -20.786 92.123 1.00 46.43 387 LEU D O 1
ATOM 9326 N N . TYR D 1 347 ? 89.872 -20.933 92.660 1.00 45.37 388 TYR D N 1
ATOM 9327 C CA . TYR D 1 347 ? 89.710 -20.604 94.071 1.00 45.12 388 TYR D CA 1
ATOM 9328 C C . TYR D 1 347 ? 90.281 -19.232 94.417 1.00 52.79 388 TYR D C 1
ATOM 9329 O O . TYR D 1 347 ? 90.921 -19.058 95.454 1.00 54.37 388 TYR D O 1
ATOM 9338 N N . ILE D 1 348 ? 90.069 -18.242 93.558 1.00 56.11 389 ILE D N 1
ATOM 9339 C CA . ILE D 1 348 ? 90.593 -16.906 93.823 1.00 60.23 389 ILE D CA 1
ATOM 9340 C C . ILE D 1 348 ? 89.572 -15.840 93.457 1.00 62.51 389 ILE D C 1
ATOM 9341 O O . ILE D 1 348 ? 88.821 -15.998 92.496 1.00 68.25 389 ILE D O 1
ATOM 9346 N N . PRO E 1 14 ? 100.553 -31.902 113.583 1.00 120.42 55 PRO E N 1
ATOM 9347 C CA . PRO E 1 14 ? 101.507 -32.633 114.407 1.00 118.78 55 PRO E CA 1
ATOM 9348 C C . PRO E 1 14 ? 102.893 -32.636 113.765 1.00 114.79 55 PRO E C 1
ATOM 9349 O O . PRO E 1 14 ? 103.855 -33.125 114.358 1.00 112.88 55 PRO E O 1
ATOM 9351 N N . THR E 1 15 ? 102.984 -32.079 112.556 1.00 108.71 56 THR E N 1
ATOM 9352 C CA . THR E 1 15 ? 104.224 -32.068 111.792 1.00 97.31 56 THR E CA 1
ATOM 9353 C C . THR E 1 15 ? 104.963 -30.749 112.012 1.00 85.95 56 THR E C 1
ATOM 9354 O O . THR E 1 15 ? 104.582 -29.927 112.850 1.00 83.63 56 THR E O 1
ATOM 9356 N N . ALA E 1 16 ? 106.041 -30.534 111.252 1.00 80.56 57 ALA E N 1
ATOM 9357 C CA . ALA E 1 16 ? 106.829 -29.314 111.411 1.00 76.82 57 ALA E CA 1
ATOM 9358 C C . ALA E 1 16 ? 106.035 -28.080 111.000 1.00 75.02 57 ALA E C 1
ATOM 9359 O O . ALA E 1 16 ? 106.047 -27.065 111.707 1.00 74.24 57 ALA E O 1
ATOM 9361 N N . GLU E 1 17 ? 105.339 -28.150 109.860 1.00 72.78 58 GLU E N 1
ATOM 9362 C CA . GLU E 1 17 ? 104.580 -27.002 109.373 1.00 73.24 58 GLU E CA 1
ATOM 9363 C C . GLU E 1 17 ? 103.435 -26.642 110.312 1.00 78.52 58 GLU E C 1
ATOM 9364 O O . GLU E 1 17 ? 103.085 -25.462 110.440 1.00 73.65 58 GLU E O 1
ATOM 9370 N N . ASP E 1 18 ? 102.847 -27.639 110.981 1.00 86.55 59 ASP E N 1
ATOM 9371 C CA . ASP E 1 18 ? 101.771 -27.364 111.928 1.00 87.69 59 ASP E CA 1
ATOM 9372 C C . ASP E 1 18 ? 102.301 -26.680 113.181 1.00 73.80 59 ASP E C 1
ATOM 9373 O O . ASP E 1 18 ? 101.647 -25.785 113.730 1.00 73.18 59 ASP E O 1
ATOM 9378 N N . LEU E 1 19 ? 103.482 -27.088 113.650 1.00 64.90 60 LEU E N 1
ATOM 9379 C CA . LEU E 1 19 ? 104.078 -26.430 114.808 1.00 70.80 60 LEU E CA 1
ATOM 9380 C C . LEU E 1 19 ? 104.469 -24.992 114.486 1.00 67.99 60 LEU E C 1
ATOM 9381 O O . LEU E 1 19 ? 104.266 -24.089 115.305 1.00 70.84 60 LEU E O 1
ATOM 9386 N N . ALA E 1 20 ? 105.029 -24.763 113.296 1.00 66.37 61 ALA E N 1
ATOM 9387 C CA . ALA E 1 20 ? 105.412 -23.412 112.897 1.00 56.75 61 ALA E CA 1
ATOM 9388 C C . ALA E 1 20 ? 104.189 -22.519 112.739 1.00 59.85 61 ALA E C 1
ATOM 9389 O O . ALA E 1 20 ? 104.157 -21.396 113.258 1.00 66.94 61 ALA E O 1
ATOM 9391 N N . ARG E 1 21 ? 103.168 -23.003 112.024 1.00 60.05 62 ARG E N 1
ATOM 9392 C CA . ARG E 1 21 ? 101.953 -22.216 111.833 1.00 66.21 62 ARG E CA 1
ATOM 9393 C C . ARG E 1 21 ? 101.328 -21.813 113.162 1.00 62.96 62 ARG E C 1
ATOM 9394 O O . ARG E 1 21 ? 100.743 -20.729 113.269 1.00 62.76 62 ARG E O 1
ATOM 9402 N N . ALA E 1 22 ? 101.444 -22.665 114.184 1.00 61.11 63 ALA E N 1
ATOM 9403 C CA . ALA E 1 22 ? 100.886 -22.339 115.489 1.00 63.68 63 ALA E CA 1
ATOM 9404 C C . ALA E 1 22 ? 101.669 -21.240 116.191 1.00 65.11 63 ALA E C 1
ATOM 9405 O O . ALA E 1 22 ? 101.140 -20.621 117.121 1.00 61.51 63 ALA E O 1
ATOM 9407 N N . GLN E 1 23 ? 102.909 -20.985 115.773 1.00 71.23 64 GLN E N 1
ATOM 9408 C CA . GLN E 1 23 ? 103.745 -19.963 116.388 1.00 72.78 64 GLN E CA 1
ATOM 9409 C C . GLN E 1 23 ? 103.738 -18.644 115.625 1.00 66.81 64 GLN E C 1
ATOM 9410 O O . GLN E 1 23 ? 104.470 -17.725 116.004 1.00 67.82 64 GLN E O 1
A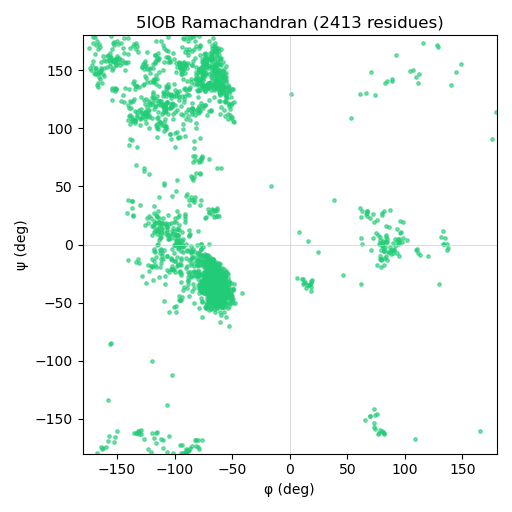TOM 9416 N N . ILE E 1 24 ? 102.941 -18.527 114.569 1.00 62.38 65 ILE E N 1
ATOM 9417 C CA . ILE E 1 24 ? 102.799 -17.240 113.875 1.00 57.11 65 ILE E CA 1
ATOM 9418 C C . ILE E 1 24 ? 102.128 -16.243 114.814 1.00 54.93 65 ILE E C 1
ATOM 9419 O O . ILE E 1 24 ? 101.126 -16.593 115.464 1.00 55.98 65 ILE E O 1
ATOM 9424 N N . PRO E 1 25 ? 102.643 -15.014 114.937 1.00 52.39 66 PRO E N 1
ATOM 9425 C CA . PRO E 1 25 ? 102.088 -14.067 115.917 1.00 52.95 66 PRO E CA 1
ATOM 9426 C C . PRO E 1 25 ? 100.593 -13.835 115.740 1.00 58.60 66 PRO E C 1
ATOM 9427 O O . PRO E 1 25 ? 100.043 -13.972 114.645 1.00 58.68 66 PRO E O 1
ATOM 9431 N N . GLU E 1 26 ? 99.940 -13.474 116.849 1.00 67.96 67 GLU E N 1
ATOM 9432 C CA . GLU E 1 26 ? 98.488 -13.309 116.878 1.00 72.71 67 GLU E CA 1
ATOM 9433 C C . GLU E 1 26 ? 98.052 -12.007 116.212 1.00 61.99 67 GLU E C 1
ATOM 9434 O O . GLU E 1 26 ? 97.136 -12.002 115.384 1.00 56.99 67 GLU E O 1
ATOM 9440 N N . GLN E 1 27 ? 98.687 -10.894 116.572 1.00 62.09 68 GLN E N 1
ATOM 9441 C CA . GLN E 1 27 ? 98.333 -9.597 116.010 1.00 61.61 68 GLN E CA 1
ATOM 9442 C C . GLN E 1 27 ? 98.985 -9.399 114.647 1.00 55.78 68 GLN E C 1
ATOM 9443 O O . GLN E 1 27 ? 100.134 -9.795 114.428 1.00 54.69 68 GLN E O 1
ATOM 9449 N N . GLN E 1 28 ? 98.240 -8.776 113.729 1.00 52.01 69 GLN E N 1
ATOM 9450 C CA . GLN E 1 28 ? 98.740 -8.594 112.369 1.00 58.05 69 GLN E CA 1
ATOM 9451 C C . GLN E 1 28 ? 100.001 -7.740 112.342 1.00 56.82 69 GLN E C 1
ATOM 9452 O O . GLN E 1 28 ? 100.885 -7.973 111.507 1.00 48.82 69 GLN E O 1
ATOM 9458 N N . ARG E 1 29 ? 100.101 -6.754 113.242 1.00 55.35 70 ARG E N 1
ATOM 9459 C CA . ARG E 1 29 ? 101.303 -5.927 113.313 1.00 51.06 70 ARG E CA 1
ATOM 9460 C C . ARG E 1 29 ? 102.530 -6.779 113.608 1.00 49.31 70 ARG E C 1
ATOM 9461 O O . ARG E 1 29 ? 103.577 -6.630 112.965 1.00 47.89 70 ARG E O 1
ATOM 9469 N N . ASP E 1 30 ? 102.414 -7.689 114.577 1.00 47.96 71 ASP E N 1
ATOM 9470 C CA . ASP E 1 30 ? 103.530 -8.568 114.901 1.00 46.26 71 ASP E CA 1
ATOM 9471 C C . ASP E 1 30 ? 103.807 -9.560 113.779 1.00 44.05 71 ASP E C 1
ATOM 9472 O O . ASP E 1 30 ? 104.951 -10.002 113.619 1.00 43.69 71 ASP E O 1
ATOM 9477 N N . GLN E 1 31 ? 102.785 -9.911 112.992 1.00 40.00 72 GLN E N 1
ATOM 9478 C CA . GLN E 1 31 ? 102.986 -10.820 111.865 1.00 47.07 72 GLN E CA 1
ATOM 9479 C C . GLN E 1 31 ? 103.870 -10.182 110.803 1.00 44.91 72 GLN E C 1
ATOM 9480 O O . GLN E 1 31 ? 104.905 -10.742 110.420 1.00 37.90 72 GLN E O 1
ATOM 9486 N N . VAL E 1 32 ? 103.476 -9.002 110.316 1.00 47.81 73 VAL E N 1
ATOM 9487 C CA . VAL E 1 32 ? 104.269 -8.344 109.284 1.00 42.57 73 VAL E CA 1
ATOM 9488 C C . VAL E 1 32 ? 105.640 -7.965 109.824 1.00 37.24 73 VAL E C 1
ATOM 9489 O O . VAL E 1 32 ? 106.628 -7.979 109.081 1.00 43.25 73 VAL E O 1
ATOM 9493 N N . ALA E 1 33 ? 105.732 -7.645 111.121 1.00 36.31 74 ALA E N 1
ATOM 9494 C CA . ALA E 1 33 ? 107.017 -7.289 111.713 1.00 34.19 74 ALA E CA 1
ATOM 9495 C C . ALA E 1 33 ? 107.974 -8.473 111.726 1.00 36.79 74 ALA E C 1
ATOM 9496 O O . ALA E 1 33 ? 109.194 -8.283 111.669 1.00 35.58 74 ALA E O 1
ATOM 9498 N N . SER E 1 34 ? 107.446 -9.699 111.794 1.00 42.06 75 SER E N 1
ATOM 9499 C CA . SER E 1 34 ? 108.307 -10.875 111.752 1.00 43.37 75 SER E CA 1
ATOM 9500 C C . SER E 1 34 ? 108.896 -11.126 110.368 1.00 38.45 75 SER E C 1
ATOM 9501 O O . SER E 1 34 ? 109.776 -11.983 110.242 1.00 31.28 75 SER E O 1
ATOM 9504 N N . LEU E 1 35 ? 108.438 -10.412 109.337 1.00 36.40 76 LEU E N 1
ATOM 9505 C CA . LEU E 1 35 ? 109.031 -10.492 108.007 1.00 36.96 76 LEU E CA 1
ATOM 9506 C C . LEU E 1 35 ? 110.149 -9.473 107.807 1.00 42.90 76 LEU E C 1
ATOM 9507 O O . LEU E 1 35 ? 110.628 -9.300 106.679 1.00 34.57 76 LEU E O 1
ATOM 9528 N N . VAL E 1 38 ? 116.388 -5.899 110.877 1.00 37.28 79 VAL E N 1
ATOM 9529 C CA . VAL E 1 38 ? 117.038 -4.595 110.928 1.00 35.97 79 VAL E CA 1
ATOM 9530 C C . VAL E 1 38 ? 118.425 -4.731 111.543 1.00 35.02 79 VAL E C 1
ATOM 9531 O O . VAL E 1 38 ? 118.663 -5.574 112.414 1.00 29.52 79 VAL E O 1
ATOM 9535 N N . GLY E 1 39 ? 119.349 -3.897 111.066 1.00 33.79 80 GLY E N 1
ATOM 9536 C CA . GLY E 1 39 ? 120.632 -3.772 111.729 1.00 33.13 80 GLY E CA 1
ATOM 9537 C C . GLY E 1 39 ? 120.492 -3.078 113.070 1.00 36.83 80 GLY E C 1
ATOM 9538 O O . GLY E 1 39 ? 119.649 -2.204 113.259 1.00 42.69 80 GLY E O 1
ATOM 9539 N N . VAL E 1 40 ? 121.325 -3.474 114.025 1.00 31.03 81 VAL E N 1
ATOM 9540 C CA . VAL E 1 40 ? 121.243 -2.939 115.376 1.00 32.69 81 VAL E CA 1
ATOM 9541 C C . VAL E 1 40 ? 122.589 -2.350 115.773 1.00 34.51 81 VAL E C 1
ATOM 9542 O O . VAL E 1 40 ? 123.646 -2.911 115.462 1.00 39.23 81 VAL E O 1
ATOM 9546 N N . ALA E 1 41 ? 122.543 -1.212 116.461 1.00 29.65 82 ALA E N 1
ATOM 9547 C CA . ALA E 1 41 ? 123.754 -0.501 116.840 1.00 36.66 82 ALA E CA 1
ATOM 9548 C C . ALA E 1 41 ? 124.357 -0.998 118.144 1.00 37.59 82 ALA E C 1
ATOM 9549 O O . ALA E 1 41 ? 125.575 -0.873 118.335 1.00 34.94 82 ALA E O 1
ATOM 9551 N N . ASN E 1 42 ? 123.540 -1.548 119.042 1.00 36.73 83 ASN E N 1
ATOM 9552 C CA . ASN E 1 42 ? 123.985 -1.950 120.377 1.00 40.43 83 ASN E CA 1
ATOM 9553 C C . ASN E 1 42 ? 122.860 -2.737 121.044 1.00 29.49 83 ASN E C 1
ATOM 9554 O O . ASN E 1 42 ? 121.774 -2.902 120.481 1.00 33.28 83 ASN E O 1
ATOM 9559 N N . TYR E 1 43 ? 123.129 -3.207 122.266 1.00 32.95 84 TYR E N 1
ATOM 9560 C CA . TYR E 1 43 ? 122.143 -3.992 123.008 1.00 32.10 84 TYR E CA 1
ATOM 9561 C C . TYR E 1 43 ? 120.856 -3.209 123.240 1.00 38.00 84 TYR E C 1
ATOM 9562 O O . TYR E 1 43 ? 119.752 -3.742 123.062 1.00 33.39 84 TYR E O 1
ATOM 9571 N N . ASP E 1 44 ? 120.979 -1.948 123.678 1.00 35.49 85 ASP E N 1
ATOM 9572 C CA . ASP E 1 44 ? 119.792 -1.160 124.008 1.00 35.38 85 ASP E CA 1
ATOM 9573 C C . ASP E 1 44 ? 118.930 -0.919 122.781 1.00 37.49 85 ASP E C 1
ATOM 9574 O O . ASP E 1 44 ? 117.698 -0.951 122.864 1.00 38.07 85 ASP E O 1
ATOM 9579 N N . GLN E 1 45 ? 119.556 -0.683 121.628 1.00 34.51 86 GLN E N 1
ATOM 9580 C CA . GLN E 1 45 ? 118.780 -0.504 120.407 1.00 32.73 86 GLN E CA 1
ATOM 9581 C C . GLN E 1 45 ? 118.171 -1.823 119.943 1.00 36.20 86 GLN E C 1
ATOM 9582 O O . GLN E 1 45 ? 117.041 -1.851 119.439 1.00 30.22 86 GLN E O 1
ATOM 9588 N N . ALA E 1 46 ? 118.901 -2.930 120.110 1.00 35.35 87 ALA E N 1
ATOM 9589 C CA . ALA E 1 46 ? 118.393 -4.217 119.644 1.00 36.21 87 ALA E CA 1
ATOM 9590 C C . ALA E 1 46 ? 117.216 -4.684 120.490 1.00 42.05 87 ALA E C 1
ATOM 9591 O O . ALA E 1 46 ? 116.236 -5.224 119.957 1.00 43.87 87 ALA E O 1
ATOM 9593 N N . LEU E 1 47 ? 117.296 -4.490 121.811 1.00 41.06 88 LEU E N 1
ATOM 9594 C CA . LEU E 1 47 ? 116.164 -4.807 122.678 1.00 34.38 88 LEU E CA 1
ATOM 9595 C C . LEU E 1 47 ? 114.943 -3.974 122.312 1.00 34.49 88 LEU E C 1
ATOM 9596 O O . LEU E 1 47 ? 113.806 -4.454 122.409 1.00 40.19 88 LEU E O 1
ATOM 9601 N N . ASP E 1 48 ? 115.160 -2.726 121.890 1.00 37.55 89 ASP E N 1
ATOM 9602 C CA . ASP E 1 48 ? 114.047 -1.859 121.519 1.00 49.00 89 ASP E CA 1
ATOM 9603 C C . ASP E 1 48 ? 113.426 -2.304 120.200 1.00 53.69 89 ASP E C 1
ATOM 9604 O O . ASP E 1 48 ? 112.199 -2.285 120.046 1.00 58.31 89 ASP E O 1
ATOM 9609 N N . ALA E 1 49 ? 114.261 -2.713 119.241 1.00 45.75 90 ALA E N 1
ATOM 9610 C CA . ALA E 1 49 ? 113.750 -3.227 117.975 1.00 37.31 90 ALA E CA 1
ATOM 9611 C C . ALA E 1 49 ? 112.939 -4.495 118.192 1.00 37.55 90 ALA E C 1
ATOM 9612 O O . ALA E 1 49 ? 111.844 -4.647 117.642 1.00 36.58 90 ALA E O 1
ATOM 9614 N N . LEU E 1 50 ? 113.471 -5.425 118.990 1.00 42.91 91 LEU E N 1
ATOM 9615 C CA . LEU E 1 50 ? 112.762 -6.672 119.256 1.00 37.66 91 LEU E CA 1
ATOM 9616 C C . LEU E 1 50 ? 111.462 -6.427 120.012 1.00 44.00 91 LEU E C 1
ATOM 9617 O O . LEU E 1 50 ? 110.491 -7.168 119.827 1.00 41.87 91 LEU E O 1
ATOM 9622 N N . ASN E 1 51 ? 111.408 -5.391 120.851 1.00 47.77 92 ASN E N 1
ATOM 9623 C CA . ASN E 1 51 ? 110.165 -5.095 121.553 1.00 54.19 92 ASN E CA 1
ATOM 9624 C C . ASN E 1 51 ? 109.121 -4.437 120.658 1.00 55.64 92 ASN E C 1
ATOM 9625 O O . ASN E 1 51 ? 107.968 -4.298 121.082 1.00 50.97 92 ASN E O 1
ATOM 9630 N N . GLN E 1 52 ? 109.488 -4.041 119.440 1.00 49.75 93 GLN E N 1
ATOM 9631 C CA . GLN E 1 52 ? 108.521 -3.583 118.451 1.00 49.46 93 GLN E CA 1
ATOM 9632 C C . GLN E 1 52 ? 107.986 -4.715 117.588 1.00 49.27 93 GLN E C 1
ATOM 9633 O O . GLN E 1 52 ? 107.172 -4.460 116.695 1.00 50.80 93 GLN E O 1
ATOM 9639 N N . GLY E 1 53 ? 108.430 -5.947 117.820 1.00 50.51 94 GLY E N 1
ATOM 9640 C CA . GLY E 1 53 ? 107.985 -7.092 117.052 1.00 36.80 94 GLY E CA 1
ATOM 9641 C C . GLY E 1 53 ? 108.903 -7.532 115.935 1.00 35.89 94 GLY E C 1
ATOM 9642 O O . GLY E 1 53 ? 108.537 -8.444 115.186 1.00 38.30 94 GLY E O 1
ATOM 9643 N N . VAL E 1 54 ? 110.088 -6.930 115.800 1.00 42.18 95 VAL E N 1
ATOM 9644 C CA . VAL E 1 54 ? 110.930 -7.220 114.645 1.00 42.07 95 VAL E CA 1
ATOM 9645 C C . VAL E 1 54 ? 111.352 -8.689 114.663 1.00 41.34 95 VAL E C 1
ATOM 9646 O O . VAL E 1 54 ? 111.614 -9.276 115.721 1.00 39.55 95 VAL E O 1
ATOM 9650 N N . GLY E 1 55 ? 111.385 -9.304 113.478 1.00 37.37 96 GLY E N 1
ATOM 9651 C CA . GLY E 1 55 ? 111.654 -10.729 113.408 1.00 32.53 96 GLY E CA 1
ATOM 9652 C C . GLY E 1 55 ? 113.097 -11.116 113.658 1.00 39.54 96 GLY E C 1
ATOM 9653 O O . GLY E 1 55 ? 113.360 -12.256 114.056 1.00 36.93 96 GLY E O 1
ATOM 9654 N N . GLY E 1 56 ? 114.035 -10.201 113.436 1.00 44.76 97 GLY E N 1
ATOM 9655 C CA . GLY E 1 56 ? 115.443 -10.521 113.596 1.00 38.73 97 GLY E CA 1
ATOM 9656 C C . GLY E 1 56 ? 116.283 -9.266 113.602 1.00 34.91 97 GLY E C 1
ATOM 9657 O O . GLY E 1 56 ? 115.810 -8.171 113.285 1.00 32.77 97 GLY E O 1
ATOM 9658 N N . ILE E 1 57 ? 117.549 -9.445 113.979 1.00 31.44 98 ILE E N 1
ATOM 9659 C CA . ILE E 1 57 ? 118.508 -8.353 114.062 1.00 27.43 98 ILE E CA 1
ATOM 9660 C C . ILE E 1 57 ? 119.749 -8.735 113.272 1.00 37.47 98 ILE E C 1
ATOM 9661 O O . ILE E 1 57 ? 120.037 -9.918 113.064 1.00 39.52 98 ILE E O 1
ATOM 9666 N N . PHE E 1 58 ? 120.478 -7.717 112.812 1.00 43.11 99 PHE E N 1
ATOM 9667 C CA . PHE E 1 58 ? 121.600 -7.882 111.887 1.00 37.51 99 PHE E CA 1
ATOM 9668 C C . PHE E 1 58 ? 122.836 -7.259 112.525 1.00 29.88 99 PHE E C 1
ATOM 9669 O O . PHE E 1 58 ? 122.897 -6.036 112.699 1.00 30.18 99 PHE E O 1
ATOM 9677 N N . ILE E 1 59 ? 123.813 -8.108 112.876 1.00 28.22 100 ILE E N 1
ATOM 9678 C CA . ILE E 1 59 ? 125.058 -7.687 113.518 1.00 27.04 100 ILE E CA 1
ATOM 9679 C C . ILE E 1 59 ? 126.078 -7.373 112.431 1.00 36.54 100 ILE E C 1
ATOM 9680 O O . ILE E 1 59 ? 126.272 -8.175 111.507 1.00 42.50 100 ILE E O 1
ATOM 9685 N N . GLY E 1 60 ? 126.751 -6.231 112.548 1.00 30.87 101 GLY E N 1
ATOM 9686 C CA . GLY E 1 60 ? 127.712 -5.850 111.537 1.00 31.95 101 GLY E CA 1
ATOM 9687 C C . GLY E 1 60 ? 128.752 -4.884 112.065 1.00 38.21 101 GLY E C 1
ATOM 9688 O O . GLY E 1 60 ? 128.923 -4.722 113.278 1.00 35.43 101 GLY E O 1
ATOM 9689 N N . SER E 1 61 ? 129.469 -4.255 111.124 1.00 33.50 102 SER E N 1
ATOM 9690 C CA . SER E 1 61 ? 130.440 -3.226 111.481 1.00 35.78 102 SER E CA 1
ATOM 9691 C C . SER E 1 61 ? 129.775 -1.985 112.067 1.00 33.17 102 SER E C 1
ATOM 9692 O O . SER E 1 61 ? 130.454 -1.159 112.687 1.00 34.02 102 SER E O 1
ATOM 9695 N N . TRP E 1 62 ? 128.466 -1.839 111.888 1.00 33.95 103 TRP E N 1
ATOM 9696 C CA . TRP E 1 62 ? 127.696 -0.781 112.525 1.00 37.67 103 TRP E CA 1
ATOM 9697 C C . TRP E 1 62 ? 127.323 -1.101 113.971 1.00 44.48 103 TRP E C 1
ATOM 9698 O O . TRP E 1 62 ? 126.676 -0.272 114.623 1.00 39.76 103 TRP E O 1
ATOM 9709 N N . THR E 1 63 ? 127.708 -2.270 114.482 1.00 40.79 104 THR E N 1
ATOM 9710 C CA . THR E 1 63 ? 127.231 -2.774 115.762 1.00 39.39 104 THR E CA 1
ATOM 9711 C C . THR E 1 63 ? 128.313 -2.663 116.828 1.00 35.57 104 THR E C 1
ATOM 9712 O O . THR E 1 63 ? 129.476 -3.005 116.585 1.00 33.39 104 THR E O 1
ATOM 9716 N N . ASP E 1 64 ? 127.917 -2.187 118.010 1.00 37.11 105 ASP E N 1
ATOM 9717 C CA . ASP E 1 64 ? 128.756 -2.266 119.202 1.00 40.96 105 ASP E CA 1
ATOM 9718 C C . ASP E 1 64 ? 129.268 -3.691 119.392 1.00 39.69 105 ASP E C 1
ATOM 9719 O O . ASP E 1 64 ? 128.484 -4.638 119.506 1.00 40.02 105 ASP E O 1
ATOM 9724 N N . GLU E 1 65 ? 130.593 -3.833 119.424 1.00 38.11 106 GLU E N 1
ATOM 9725 C CA . GLU E 1 65 ? 131.202 -5.148 119.585 1.00 47.42 106 GLU E CA 1
ATOM 9726 C C . GLU E 1 65 ? 130.742 -5.829 120.869 1.00 47.35 106 GLU E C 1
ATOM 9727 O O . GLU E 1 65 ? 130.686 -7.062 120.932 1.00 43.71 106 GLU E O 1
ATOM 9733 N N . ASN E 1 66 ? 130.390 -5.045 121.892 1.00 45.67 107 ASN E N 1
ATOM 9734 C CA . ASN E 1 66 ? 130.038 -5.617 123.186 1.00 42.88 107 ASN E CA 1
ATOM 9735 C C . ASN E 1 66 ? 128.763 -6.449 123.116 1.00 41.83 107 ASN E C 1
ATOM 9736 O O . ASN E 1 66 ? 128.574 -7.360 123.931 1.00 40.68 107 ASN E O 1
ATOM 9741 N N . LEU E 1 67 ? 127.880 -6.160 122.152 1.00 29.42 108 LEU E N 1
ATOM 9742 C CA . LEU E 1 67 ? 126.666 -6.950 121.972 1.00 29.37 108 LEU E CA 1
ATOM 9743 C C . LEU E 1 67 ? 126.962 -8.433 121.808 1.00 30.16 108 LEU E C 1
ATOM 9744 O O . LEU E 1 67 ? 126.096 -9.266 122.094 1.00 30.64 108 LEU E O 1
ATOM 9749 N N . LEU E 1 68 ? 128.162 -8.785 121.347 1.00 33.26 109 LEU E N 1
ATOM 9750 C CA . LEU E 1 68 ? 128.523 -10.184 121.183 1.00 42.74 109 LEU E CA 1
ATOM 9751 C C . LEU E 1 68 ? 129.165 -10.784 122.424 1.00 46.22 109 LEU E C 1
ATOM 9752 O O . LEU E 1 68 ? 129.143 -12.010 122.580 1.00 49.41 109 LEU E O 1
ATOM 9757 N N . THR E 1 69 ? 129.700 -9.950 123.318 1.00 46.27 110 THR E N 1
ATOM 9758 C CA . THR E 1 69 ? 130.565 -10.405 124.400 1.00 46.25 110 THR E CA 1
ATOM 9759 C C . THR E 1 69 ? 130.120 -10.007 125.802 1.00 47.60 110 THR E C 1
ATOM 9760 O O . THR E 1 69 ? 130.370 -10.766 126.736 1.00 43.30 110 THR E O 1
ATOM 9764 N N . GLU E 1 70 ? 129.499 -8.850 125.983 1.00 52.29 111 GLU E N 1
ATOM 9765 C CA . GLU E 1 70 ? 129.281 -8.303 127.326 1.00 53.17 111 GLU E CA 1
ATOM 9766 C C . GLU E 1 70 ? 128.274 -9.134 128.121 1.00 52.08 111 GLU E C 1
ATOM 9767 O O . GLU E 1 70 ? 127.095 -9.183 127.739 1.00 41.30 111 GLU E O 1
ATOM 9773 N N . PRO E 1 71 ? 128.679 -9.793 129.212 1.00 51.89 112 PRO E N 1
ATOM 9774 C CA . PRO E 1 71 ? 127.718 -10.582 129.993 1.00 54.79 112 PRO E CA 1
ATOM 9775 C C . PRO E 1 71 ? 126.594 -9.701 130.514 1.00 51.06 112 PRO E C 1
ATOM 9776 O O . PRO E 1 71 ? 126.819 -8.567 130.946 1.00 40.58 112 PRO E O 1
ATOM 9780 N N . GLY E 1 72 ? 125.371 -10.232 130.453 1.00 48.17 113 GLY E N 1
ATOM 9781 C CA . GLY E 1 72 ? 124.180 -9.460 130.735 1.00 43.24 113 GLY E CA 1
ATOM 9782 C C . GLY E 1 72 ? 123.726 -8.561 129.607 1.00 48.75 113 GLY E C 1
ATOM 9783 O O . GLY E 1 72 ? 122.601 -8.045 129.660 1.00 54.09 113 GLY E O 1
ATOM 9784 N N . ARG E 1 73 ? 124.560 -8.346 128.585 1.00 42.27 114 ARG E N 1
ATOM 9785 C CA . ARG E 1 73 ? 124.199 -7.463 127.483 1.00 46.17 114 ARG E CA 1
ATOM 9786 C C . ARG E 1 73 ? 124.565 -8.074 126.134 1.00 49.04 114 ARG E C 1
ATOM 9787 O O . ARG E 1 73 ? 124.799 -7.331 125.171 1.00 49.18 114 ARG E O 1
ATOM 9795 N N . ASN E 1 74 ? 124.643 -9.400 126.041 1.00 41.94 115 ASN E N 1
ATOM 9796 C CA . ASN E 1 74 ? 124.956 -10.060 124.785 1.00 42.70 115 ASN E CA 1
ATOM 9797 C C . ASN E 1 74 ? 123.690 -10.689 124.205 1.00 40.64 115 ASN E C 1
ATOM 9798 O O . ASN E 1 74 ? 122.567 -10.381 124.627 1.00 42.74 115 ASN E O 1
ATOM 9803 N N . ILE E 1 75 ? 123.877 -11.580 123.229 1.00 28.91 116 ILE E N 1
ATOM 9804 C CA . ILE E 1 75 ? 122.740 -12.170 122.528 1.00 31.98 116 ILE E CA 1
ATOM 9805 C C . ILE E 1 75 ? 121.970 -13.113 123.449 1.00 34.65 116 ILE E C 1
ATOM 9806 O O . ILE E 1 75 ? 120.734 -13.151 123.425 1.00 34.60 116 ILE E O 1
ATOM 9811 N N . GLU E 1 76 ? 122.683 -13.873 124.284 1.00 29.24 117 GLU E N 1
ATOM 9812 C CA . GLU E 1 76 ? 122.025 -14.712 125.280 1.00 43.08 117 GLU E CA 1
ATOM 9813 C C . GLU E 1 76 ? 121.127 -13.886 126.196 1.00 41.40 117 GLU E C 1
ATOM 9814 O O . GLU E 1 76 ? 120.039 -14.333 126.575 1.00 38.06 117 GLU E O 1
ATOM 9820 N N . ALA E 1 77 ? 121.565 -12.678 126.562 1.00 34.88 118 ALA E N 1
ATOM 9821 C CA . ALA E 1 77 ? 120.738 -11.821 127.406 1.00 31.69 118 ALA E CA 1
ATOM 9822 C C . ALA E 1 77 ? 119.518 -11.306 126.646 1.00 35.79 118 ALA E C 1
ATOM 9823 O O . ALA E 1 77 ? 118.427 -11.187 127.220 1.00 41.16 118 ALA E O 1
ATOM 9825 N N . LEU E 1 78 ? 119.681 -10.997 125.355 1.00 37.00 119 LEU E N 1
ATOM 9826 C CA . LEU E 1 78 ? 118.538 -10.597 124.536 1.00 41.42 119 LEU E CA 1
ATOM 9827 C C . LEU E 1 78 ? 117.468 -11.681 124.514 1.00 38.74 119 LEU E C 1
ATOM 9828 O O . LEU E 1 78 ? 116.274 -11.392 124.665 1.00 37.47 119 LEU E O 1
ATOM 9833 N N . ARG E 1 79 ? 117.878 -12.941 124.314 1.00 30.99 120 ARG E N 1
ATOM 9834 C CA . ARG E 1 79 ? 116.920 -14.042 124.314 1.00 35.96 120 ARG E CA 1
ATOM 9835 C C . ARG E 1 79 ? 116.210 -14.192 125.656 1.00 41.54 120 ARG E C 1
ATOM 9836 O O . ARG E 1 79 ? 115.100 -14.730 125.693 1.00 48.06 120 ARG E O 1
ATOM 9844 N N . GLU E 1 80 ? 116.817 -13.731 126.755 1.00 45.91 121 GLU E N 1
ATOM 9845 C CA . GLU E 1 80 ? 116.151 -13.784 128.054 1.00 54.47 121 GLU E CA 1
ATOM 9846 C C . GLU E 1 80 ? 115.138 -12.657 128.214 1.00 48.36 121 GLU E C 1
ATOM 9847 O O . GLU E 1 80 ? 114.065 -12.862 128.790 1.00 43.30 121 GLU E O 1
ATOM 9853 N N . ALA E 1 81 ? 115.458 -11.462 127.719 1.00 47.81 122 ALA E N 1
ATOM 9854 C CA . ALA E 1 81 ? 114.524 -10.351 127.845 1.00 48.30 122 ALA E CA 1
ATOM 9855 C C . ALA E 1 81 ? 113.352 -10.484 126.877 1.00 58.44 122 ALA E C 1
ATOM 9856 O O . ALA E 1 81 ? 112.248 -10.012 127.174 1.00 56.76 122 ALA E O 1
ATOM 9858 N N . VAL E 1 82 ? 113.568 -11.116 125.723 1.00 57.01 123 VAL E N 1
ATOM 9859 C CA . VAL E 1 82 ? 112.545 -11.281 124.696 1.00 46.11 123 VAL E CA 1
ATOM 9860 C C . VAL E 1 82 ? 111.953 -12.677 124.828 1.00 55.31 123 VAL E C 1
ATOM 9861 O O . VAL E 1 82 ? 112.688 -13.670 124.854 1.00 59.42 123 VAL E O 1
ATOM 9865 N N . GLY E 1 83 ? 110.630 -12.761 124.904 1.00 61.33 124 GLY E N 1
ATOM 9866 C CA . GLY E 1 83 ? 109.999 -14.039 125.170 1.00 69.32 124 GLY E CA 1
ATOM 9867 C C . GLY E 1 83 ? 109.631 -14.861 123.950 1.00 76.55 124 GLY E C 1
ATOM 9868 O O . GLY E 1 83 ? 108.713 -15.685 124.015 1.00 92.98 124 GLY E O 1
ATOM 9869 N N . ARG E 1 84 ? 110.331 -14.663 122.834 1.00 64.52 125 ARG E N 1
ATOM 9870 C CA . ARG E 1 84 ? 110.044 -15.390 121.606 1.00 53.01 125 ARG E CA 1
ATOM 9871 C C . ARG E 1 84 ? 111.344 -15.674 120.865 1.00 43.05 125 ARG E C 1
ATOM 9872 O O . ARG E 1 84 ? 112.408 -15.139 121.194 1.00 29.55 125 ARG E O 1
ATOM 9880 N N . ASP E 1 85 ? 111.241 -16.523 119.847 1.00 41.74 126 ASP E N 1
ATOM 9881 C CA . ASP E 1 85 ? 112.368 -16.816 118.974 1.00 44.95 126 ASP E CA 1
ATOM 9882 C C . ASP E 1 85 ? 112.560 -15.699 117.954 1.00 46.63 126 ASP E C 1
ATOM 9883 O O . ASP E 1 85 ? 111.589 -15.131 117.447 1.00 52.30 126 ASP E O 1
ATOM 9888 N N . PHE E 1 86 ? 113.822 -15.380 117.661 1.00 42.42 127 PHE E N 1
ATOM 9889 C CA . PHE E 1 86 ? 114.164 -14.414 116.622 1.00 31.21 127 PHE E CA 1
ATOM 9890 C C . PHE E 1 86 ? 115.512 -14.789 116.024 1.00 39.22 127 PHE E C 1
ATOM 9891 O O . PHE E 1 86 ? 116.292 -15.537 116.620 1.00 43.23 127 PHE E O 1
ATOM 9899 N N . SER E 1 87 ? 115.791 -14.241 114.847 1.00 27.92 128 SER E N 1
ATOM 9900 C CA . SER E 1 87 ? 117.028 -14.548 114.150 1.00 37.40 128 SER E CA 1
ATOM 9901 C C . SER E 1 87 ? 118.094 -13.501 114.460 1.00 37.00 128 SER E C 1
ATOM 9902 O O . SER E 1 87 ? 117.795 -12.325 114.677 1.00 30.50 128 SER E O 1
ATOM 9905 N N . VAL E 1 88 ? 119.345 -13.952 114.496 1.00 40.21 129 VAL E N 1
ATOM 9906 C CA . VAL E 1 88 ? 120.514 -13.090 114.649 1.00 35.44 129 VAL E CA 1
ATOM 9907 C C . VAL E 1 88 ? 121.409 -13.351 113.444 1.00 34.80 129 VAL E C 1
ATOM 9908 O O . VAL E 1 88 ? 121.998 -14.434 113.322 1.00 37.74 129 VAL E O 1
ATOM 9912 N N . SER E 1 89 ? 121.500 -12.375 112.544 1.00 39.07 130 SER E N 1
ATOM 9913 C CA . SER E 1 89 ? 122.256 -12.537 111.310 1.00 34.54 130 SER E CA 1
ATOM 9914 C C . SER E 1 89 ? 123.593 -11.809 111.377 1.00 34.39 130 SER E C 1
ATOM 9915 O O . SER E 1 89 ? 123.791 -10.875 112.159 1.00 41.85 130 SER E O 1
ATOM 9918 N N . ILE E 1 90 ? 124.516 -12.269 110.531 1.00 31.20 131 ILE E N 1
ATOM 9919 C CA . ILE E 1 90 ? 125.863 -11.726 110.426 1.00 31.30 131 ILE E CA 1
ATOM 9920 C C . ILE E 1 90 ? 126.320 -11.968 108.997 1.00 34.03 131 ILE E C 1
ATOM 9921 O O . ILE E 1 90 ? 125.783 -12.826 108.291 1.00 36.22 131 ILE E O 1
ATOM 9926 N N . ASP E 1 91 ? 127.305 -11.192 108.558 1.00 33.73 132 ASP E N 1
ATOM 9927 C CA . ASP E 1 91 ? 127.933 -11.396 107.252 1.00 34.22 132 ASP E CA 1
ATOM 9928 C C . ASP E 1 91 ? 129.389 -11.774 107.523 1.00 32.36 132 ASP E C 1
ATOM 9929 O O . ASP E 1 91 ? 130.226 -10.914 107.815 1.00 30.71 132 ASP E O 1
ATOM 9934 N N . PHE E 1 92 ? 129.674 -13.078 107.432 1.00 30.37 133 PHE E N 1
ATOM 9935 C CA . PHE E 1 92 ? 130.936 -13.690 107.857 1.00 29.75 133 PHE E CA 1
ATOM 9936 C C . PHE E 1 92 ? 131.390 -14.609 106.719 1.00 34.47 133 PHE E C 1
ATOM 9937 O O . PHE E 1 92 ? 131.129 -15.815 106.740 1.00 33.89 133 PHE E O 1
ATOM 9945 N N . GLU E 1 93 ? 132.061 -14.036 105.716 1.00 35.31 134 GLU E N 1
ATOM 9946 C CA . GLU E 1 93 ? 132.245 -14.724 104.438 1.00 29.15 134 GLU E CA 1
ATOM 9947 C C . GLU E 1 93 ? 133.669 -14.737 103.906 1.00 32.44 134 GLU E C 1
ATOM 9948 O O . GLU E 1 93 ? 133.947 -15.524 102.994 1.00 40.63 134 GLU E O 1
ATOM 9954 N N . GLY E 1 94 ? 134.569 -13.899 104.412 1.00 36.58 135 GLY E N 1
ATOM 9955 C CA . GLY E 1 94 ? 135.919 -13.854 103.886 1.00 29.85 135 GLY E CA 1
ATOM 9956 C C . GLY E 1 94 ? 136.066 -12.874 102.739 1.00 34.46 135 GLY E C 1
ATOM 9957 O O . GLY E 1 94 ? 135.153 -12.719 101.925 1.00 33.90 135 GLY E O 1
ATOM 9958 N N . GLY E 1 95 ? 137.204 -12.187 102.675 1.00 37.57 136 GLY E N 1
ATOM 9959 C CA . GLY E 1 95 ? 137.500 -11.296 101.573 1.00 30.53 136 GLY E CA 1
ATOM 9960 C C . GLY E 1 95 ? 136.822 -9.946 101.625 1.00 41.11 136 GLY E C 1
ATOM 9961 O O . GLY E 1 95 ? 136.991 -9.161 100.686 1.00 38.63 136 GLY E O 1
ATOM 9962 N N . ARG E 1 96 ? 136.075 -9.641 102.688 1.00 38.63 137 ARG E N 1
ATOM 9963 C CA . ARG E 1 96 ? 135.328 -8.394 102.804 1.00 41.02 137 ARG E CA 1
ATOM 9964 C C . ARG E 1 96 ? 135.829 -7.606 104.005 1.00 53.58 137 ARG E C 1
ATOM 9965 O O . ARG E 1 96 ? 136.121 -8.184 105.059 1.00 57.73 137 ARG E O 1
ATOM 9973 N N . VAL E 1 97 ? 135.906 -6.282 103.854 1.00 47.60 138 VAL E N 1
ATOM 9974 C CA . VAL E 1 97 ? 136.427 -5.459 104.938 1.00 45.30 138 VAL E CA 1
ATOM 9975 C C . VAL E 1 97 ? 135.352 -5.090 105.953 1.00 48.07 138 VAL E C 1
ATOM 9976 O O . VAL E 1 97 ? 135.685 -4.671 107.067 1.00 48.49 138 VAL E O 1
ATOM 9980 N N . GLN E 1 98 ? 134.071 -5.252 105.617 1.00 50.44 139 GLN E N 1
ATOM 9981 C CA . GLN E 1 98 ? 132.984 -4.862 106.518 1.00 55.95 139 GLN E CA 1
ATOM 9982 C C . GLN E 1 98 ? 132.755 -5.976 107.541 1.00 51.81 139 GLN E C 1
ATOM 9983 O O . GLN E 1 98 ? 131.793 -6.744 107.476 1.00 50.15 139 GLN E O 1
ATOM 9989 N N . ARG E 1 99 ? 133.657 -6.046 108.519 1.00 51.72 140 ARG E N 1
ATOM 9990 C CA . ARG E 1 99 ? 133.648 -7.096 109.532 1.00 50.86 140 ARG E CA 1
ATOM 9991 C C . ARG E 1 99 ? 132.985 -6.600 110.811 1.00 47.83 140 ARG E C 1
ATOM 9992 O O . ARG E 1 99 ? 133.322 -5.523 111.319 1.00 49.71 140 ARG E O 1
ATOM 10000 N N . ALA E 1 100 ? 132.052 -7.399 111.334 1.00 39.40 141 ALA E N 1
ATOM 10001 C CA . ALA E 1 100 ? 131.369 -7.035 112.572 1.00 39.25 141 ALA E CA 1
ATOM 10002 C C . ALA E 1 100 ? 132.349 -6.962 113.736 1.00 42.57 141 ALA E C 1
ATOM 10003 O O . ALA E 1 100 ? 132.321 -6.015 114.533 1.00 40.09 141 ALA E O 1
ATOM 10005 N N . THR E 1 101 ? 133.228 -7.954 113.849 1.00 44.59 142 THR E N 1
ATOM 10006 C CA . THR E 1 101 ? 134.201 -8.010 114.929 1.00 42.42 142 THR E CA 1
ATOM 10007 C C . THR E 1 101 ? 135.444 -8.727 114.423 1.00 42.16 142 THR E C 1
ATOM 10008 O O . THR E 1 101 ? 135.481 -9.232 113.297 1.00 46.32 142 THR E O 1
ATOM 10012 N N . ASN E 1 102 ? 136.469 -8.774 115.271 1.00 35.52 143 ASN E N 1
ATOM 10013 C CA . ASN E 1 102 ? 137.682 -9.510 114.962 1.00 39.90 143 ASN E CA 1
ATOM 10014 C C . ASN E 1 102 ? 137.883 -10.738 115.838 1.00 37.11 143 ASN E C 1
ATOM 10015 O O . ASN E 1 102 ? 138.722 -11.582 115.504 1.00 35.44 143 ASN E O 1
ATOM 10020 N N . ILE E 1 103 ? 137.122 -10.881 116.928 1.00 28.74 144 ILE E N 1
ATOM 10021 C CA . ILE E 1 103 ? 137.387 -11.951 117.883 1.00 34.31 144 ILE E CA 1
ATOM 10022 C C . ILE E 1 103 ? 136.958 -13.320 117.376 1.00 32.73 144 ILE E C 1
ATOM 10023 O O . ILE E 1 103 ? 137.367 -14.335 117.953 1.00 35.25 144 ILE E O 1
ATOM 10028 N N . LEU E 1 104 ? 136.153 -13.381 116.315 1.00 28.83 145 LEU E N 1
ATOM 10029 C CA . LEU E 1 104 ? 135.662 -14.644 115.778 1.00 30.84 145 LEU E CA 1
ATOM 10030 C C . LEU E 1 104 ? 136.500 -15.167 114.615 1.00 37.48 145 LEU E C 1
ATOM 10031 O O . LEU E 1 104 ? 136.178 -16.228 114.064 1.00 32.85 145 LEU E O 1
ATOM 10036 N N . GLY E 1 105 ? 137.564 -14.460 114.233 1.00 33.28 146 GLY E N 1
ATOM 10037 C CA . GLY E 1 105 ? 138.353 -14.856 113.084 1.00 34.15 146 GLY E CA 1
ATOM 10038 C C . GLY E 1 105 ? 137.656 -14.494 111.786 1.00 32.08 146 GLY E C 1
ATOM 10039 O O . GLY E 1 105 ? 136.731 -13.676 111.752 1.00 34.80 146 GLY E O 1
ATOM 10040 N N . ASP E 1 106 ? 138.110 -15.119 110.701 1.00 31.93 147 ASP E N 1
ATOM 10041 C CA . ASP E 1 106 ? 137.477 -14.912 109.404 1.00 33.35 147 ASP E CA 1
ATOM 10042 C C . ASP E 1 106 ? 137.950 -15.986 108.436 1.00 29.89 147 ASP E C 1
ATOM 10043 O O . ASP E 1 106 ? 139.080 -16.477 108.531 1.00 30.22 147 ASP E O 1
ATOM 10048 N N . PHE E 1 107 ? 137.065 -16.350 107.511 1.00 29.83 148 PHE E N 1
ATOM 10049 C CA . PHE E 1 107 ? 137.450 -17.199 106.402 1.00 35.92 148 PHE E CA 1
ATOM 10050 C C . PHE E 1 107 ? 138.502 -16.500 105.546 1.00 36.03 148 PHE E C 1
ATOM 10051 O O . PHE E 1 107 ? 138.584 -15.270 105.530 1.00 33.51 148 PHE E O 1
ATOM 10059 N N . PRO E 1 108 ? 139.314 -17.261 104.813 1.00 39.49 149 PRO E N 1
ATOM 10060 C CA . PRO E 1 108 ? 140.066 -16.668 103.700 1.00 37.16 149 PRO E CA 1
ATOM 10061 C C . PRO E 1 108 ? 139.105 -16.249 102.600 1.00 32.28 149 PRO E C 1
ATOM 10062 O O . PRO E 1 108 ? 137.916 -16.579 102.618 1.00 30.86 149 PRO E O 1
ATOM 10066 N N . SER E 1 109 ? 139.628 -15.501 101.635 1.00 37.83 150 SER E N 1
ATOM 10067 C CA . SER E 1 109 ? 138.806 -15.138 100.489 1.00 40.40 150 SER E CA 1
ATOM 10068 C C . SER E 1 109 ? 138.324 -16.405 99.792 1.00 34.56 150 SER E C 1
ATOM 10069 O O . SER E 1 109 ? 139.055 -17.403 99.746 1.00 31.93 150 SER E O 1
ATOM 10072 N N . PRO E 1 110 ? 137.099 -16.413 99.267 1.00 33.63 151 PRO E N 1
ATOM 10073 C CA . PRO E 1 110 ? 136.653 -17.567 98.469 1.00 37.39 151 PRO E CA 1
ATOM 10074 C C . PRO E 1 110 ? 137.646 -17.979 97.395 1.00 37.75 151 PRO E C 1
ATOM 10075 O O . PRO E 1 110 ? 137.831 -19.180 97.159 1.00 36.37 151 PRO E O 1
ATOM 10079 N N . ARG E 1 111 ? 138.306 -17.015 96.748 1.00 44.93 152 ARG E N 1
ATOM 10080 C CA . ARG E 1 111 ? 139.318 -17.360 95.754 1.00 43.40 152 ARG E CA 1
ATOM 10081 C C . ARG E 1 111 ? 140.456 -18.149 96.388 1.00 45.49 152 ARG E C 1
ATOM 10082 O O . ARG E 1 111 ? 140.892 -19.172 95.848 1.00 41.00 152 ARG E O 1
ATOM 10090 N N . VAL E 1 112 ? 140.943 -17.691 97.548 1.00 42.31 153 VAL E N 1
ATOM 10091 C CA . VAL E 1 112 ? 142.043 -18.381 98.214 1.00 38.67 153 VAL E CA 1
ATOM 10092 C C . VAL E 1 112 ? 141.595 -19.756 98.708 1.00 43.17 153 VAL E C 1
ATOM 10093 O O . VAL E 1 112 ? 142.365 -20.726 98.672 1.00 41.76 153 VAL E O 1
ATOM 10105 N N . ALA E 1 114 ? 139.276 -21.798 97.354 1.00 35.71 155 ALA E N 1
ATOM 10106 C CA . ALA E 1 114 ? 139.192 -22.731 96.238 1.00 35.06 155 ALA E CA 1
ATOM 10107 C C . ALA E 1 114 ? 140.561 -23.012 95.645 1.00 34.39 155 ALA E C 1
ATOM 10108 O O . ALA E 1 114 ? 140.801 -24.105 95.120 1.00 37.89 155 ALA E O 1
ATOM 10110 N N . GLN E 1 115 ? 141.473 -22.049 95.732 1.00 35.71 156 GLN E N 1
ATOM 10111 C CA . GLN E 1 115 ? 142.780 -22.207 95.115 1.00 40.59 156 GLN E CA 1
ATOM 10112 C C . GLN E 1 115 ? 143.716 -23.062 95.961 1.00 44.67 156 GLN E C 1
ATOM 10113 O O . GLN E 1 115 ? 144.516 -23.824 95.405 1.00 43.58 156 GLN E O 1
ATOM 10119 N N . THR E 1 116 ? 143.627 -22.966 97.296 1.00 41.97 157 THR E N 1
ATOM 10120 C CA . THR E 1 116 ? 144.599 -23.599 98.182 1.00 44.08 157 THR E CA 1
ATOM 10121 C C . THR E 1 116 ? 144.047 -24.765 98.984 1.00 40.03 157 THR E C 1
ATOM 10122 O O . THR E 1 116 ? 144.839 -25.554 99.509 1.00 39.10 157 THR E O 1
ATOM 10134 N N . THR E 1 118 ? 141.003 -28.056 99.787 1.00 47.24 159 THR E N 1
ATOM 10135 C CA . THR E 1 118 ? 140.037 -28.976 99.205 1.00 53.71 159 THR E CA 1
ATOM 10136 C C . THR E 1 118 ? 138.643 -28.650 99.713 1.00 48.27 159 THR E C 1
ATOM 10137 O O . THR E 1 118 ? 138.488 -28.031 100.770 1.00 42.43 159 THR E O 1
ATOM 10141 N N . PRO E 1 119 ? 137.600 -29.038 98.973 1.00 45.28 160 PRO E N 1
ATOM 10142 C CA . PRO E 1 119 ? 136.236 -28.807 99.478 1.00 42.56 160 PRO E CA 1
ATOM 10143 C C . PRO E 1 119 ? 135.974 -29.461 100.828 1.00 38.64 160 PRO E C 1
ATOM 10144 O O . PRO E 1 119 ? 135.149 -28.956 101.603 1.00 32.94 160 PRO E O 1
ATOM 10148 N N . GLU E 1 120 ? 136.662 -30.562 101.143 1.00 36.75 161 GLU E N 1
ATOM 10149 C CA . GLU E 1 120 ? 136.545 -31.150 102.475 1.00 41.88 161 GLU E CA 1
ATOM 10150 C C . GLU E 1 120 ? 137.136 -30.225 103.532 1.00 41.21 161 GLU E C 1
ATOM 10151 O O . GLU E 1 120 ? 136.600 -30.119 104.642 1.00 36.66 161 GLU E O 1
ATOM 10157 N N . GLN E 1 121 ? 138.238 -29.545 103.203 1.00 37.50 162 GLN E N 1
ATOM 10158 C CA . GLN E 1 121 ? 138.824 -28.590 104.140 1.00 41.77 162 GLN E CA 1
ATOM 10159 C C . GLN E 1 121 ? 137.910 -27.392 104.346 1.00 38.46 162 GLN E C 1
ATOM 10160 O O . GLN E 1 121 ? 137.719 -26.938 105.482 1.00 31.88 162 GLN E O 1
ATOM 10166 N N . VAL E 1 122 ? 137.334 -26.869 103.260 1.00 32.06 163 VAL E N 1
ATOM 10167 C CA . VAL E 1 122 ? 136.425 -25.732 103.375 1.00 40.08 163 VAL E CA 1
ATOM 10168 C C . VAL E 1 122 ? 135.237 -26.094 104.263 1.00 40.85 163 VAL E C 1
ATOM 10169 O O . VAL E 1 122 ? 134.891 -25.355 105.192 1.00 34.68 163 VAL E O 1
ATOM 10173 N N . GLU E 1 123 ? 134.620 -27.254 104.016 1.00 40.77 164 GLU E N 1
ATOM 10174 C CA . GLU E 1 123 ? 133.480 -27.671 104.828 1.00 37.74 164 GLU E CA 1
ATOM 10175 C C . GLU E 1 123 ? 133.861 -27.769 106.300 1.00 36.49 164 GLU E C 1
ATOM 10176 O O . GLU E 1 123 ? 133.149 -27.257 107.173 1.00 31.77 164 GLU E O 1
ATOM 10182 N N . ASP E 1 124 ? 134.990 -28.423 106.592 1.00 31.16 165 ASP E N 1
ATOM 10183 C CA . ASP E 1 124 ? 135.473 -28.506 107.967 1.00 36.53 165 ASP E CA 1
ATOM 10184 C C . ASP E 1 124 ? 135.803 -27.129 108.528 1.00 37.33 165 ASP E C 1
ATOM 10185 O O . ASP E 1 124 ? 135.605 -26.875 109.720 1.00 37.43 165 ASP E O 1
ATOM 10190 N N . LEU E 1 125 ? 136.330 -26.234 107.690 1.00 39.01 166 LEU E N 1
ATOM 10191 C CA . LEU E 1 125 ? 136.646 -24.888 108.157 1.00 39.53 166 LEU E CA 1
ATOM 10192 C C . LEU E 1 125 ? 135.382 -24.123 108.534 1.00 34.59 166 LEU E C 1
ATOM 10193 O O . LEU E 1 125 ? 135.353 -23.428 109.554 1.00 30.15 166 LEU E O 1
ATOM 10198 N N . ALA E 1 126 ? 134.320 -24.251 107.734 1.00 30.15 167 ALA E N 1
ATOM 10199 C CA . ALA E 1 126 ? 133.066 -23.581 108.068 1.00 29.71 167 ALA E CA 1
ATOM 10200 C C . ALA E 1 126 ? 132.483 -24.119 109.371 1.00 34.36 167 ALA E C 1
ATOM 10201 O O . ALA E 1 126 ? 131.964 -23.353 110.196 1.00 31.63 167 ALA E O 1
ATOM 10203 N N . GLU E 1 127 ? 132.575 -25.432 109.583 1.00 29.78 168 GLU E N 1
ATOM 10204 C CA . GLU E 1 127 ? 132.061 -26.020 110.817 1.00 38.97 168 GLU E CA 1
ATOM 10205 C C . GLU E 1 127 ? 132.805 -25.490 112.042 1.00 41.13 168 GLU E C 1
ATOM 10206 O O . GLU E 1 127 ? 132.185 -25.194 113.074 1.00 35.91 168 GLU E O 1
ATOM 10212 N N . ILE E 1 128 ? 134.132 -25.350 111.949 1.00 31.75 169 ILE E N 1
ATOM 10213 C CA . ILE E 1 128 ? 134.911 -24.914 113.109 1.00 31.64 169 ILE E CA 1
ATOM 10214 C C . ILE E 1 128 ? 134.650 -23.438 113.408 1.00 33.64 169 ILE E C 1
ATOM 10215 O O . ILE E 1 128 ? 134.297 -23.073 114.535 1.00 31.61 169 ILE E O 1
ATOM 10220 N N . LEU E 1 129 ? 134.816 -22.566 112.406 1.00 36.29 170 LEU E N 1
ATOM 10221 C CA . LEU E 1 129 ? 134.528 -21.149 112.621 1.00 38.80 170 LEU E CA 1
ATOM 10222 C C . LEU E 1 129 ? 133.060 -20.922 112.956 1.00 35.58 170 LEU E C 1
ATOM 10223 O O . LEU E 1 129 ? 132.735 -20.031 113.751 1.00 33.23 170 LEU E O 1
ATOM 10228 N N . GLY E 1 130 ? 132.166 -21.725 112.382 1.00 29.11 171 GLY E N 1
ATOM 10229 C CA . GLY E 1 130 ? 130.759 -21.601 112.712 1.00 28.85 171 GLY E CA 1
ATOM 10230 C C . GLY E 1 130 ? 130.459 -21.960 114.151 1.00 32.49 171 GLY E C 1
ATOM 10231 O O . GLY E 1 130 ? 129.459 -21.505 114.712 1.00 39.07 171 GLY E O 1
ATOM 10232 N N . THR E 1 131 ? 131.316 -22.778 114.770 1.00 29.65 172 THR E N 1
ATOM 10233 C CA . THR E 1 131 ? 131.180 -23.055 116.197 1.00 29.23 172 THR E CA 1
ATOM 10234 C C . THR E 1 131 ? 131.332 -21.779 117.023 1.00 30.47 172 THR E C 1
ATOM 10235 O O . THR E 1 131 ? 130.558 -21.538 117.958 1.00 29.07 172 THR E O 1
ATOM 10239 N N . GLY E 1 132 ? 132.313 -20.939 116.681 1.00 30.24 173 GLY E N 1
ATOM 10240 C CA . GLY E 1 132 ? 132.446 -19.658 117.365 1.00 29.21 173 GLY E CA 1
ATOM 10241 C C . GLY E 1 132 ? 131.250 -18.749 117.138 1.00 33.02 173 GLY E C 1
ATOM 10242 O O . GLY E 1 132 ? 130.734 -18.132 118.076 1.00 30.64 173 GLY E O 1
ATOM 10243 N N . LEU E 1 133 ? 130.793 -18.655 115.883 1.00 28.63 174 LEU E N 1
ATOM 10244 C CA . LEU E 1 133 ? 129.587 -17.887 115.576 1.00 35.10 174 LEU E CA 1
ATOM 10245 C C . LEU E 1 133 ? 128.398 -18.371 116.397 1.00 43.82 174 LEU E C 1
ATOM 10246 O O . LEU E 1 133 ? 127.695 -17.569 117.026 1.00 38.77 174 LEU E O 1
ATOM 10251 N N . ALA E 1 134 ? 128.162 -19.691 116.404 1.00 41.49 175 ALA E N 1
ATOM 10252 C CA . ALA E 1 134 ? 127.005 -20.246 117.103 1.00 35.75 175 ALA E CA 1
ATOM 10253 C C . ALA E 1 134 ? 127.059 -19.943 118.590 1.00 34.56 175 ALA E C 1
ATOM 10254 O O . ALA E 1 134 ? 126.035 -19.608 119.198 1.00 28.76 175 ALA E O 1
ATOM 10256 N N . ALA E 1 135 ? 128.247 -20.057 119.193 1.00 33.51 176 ALA E N 1
ATOM 10257 C CA . ALA E 1 135 ? 128.398 -19.835 120.625 1.00 34.62 176 ALA E CA 1
ATOM 10258 C C . ALA E 1 135 ? 128.116 -18.394 121.029 1.00 37.04 176 ALA E C 1
ATOM 10259 O O . ALA E 1 135 ? 127.885 -18.134 122.215 1.00 36.04 176 ALA E O 1
ATOM 10261 N N . HIS E 1 136 ? 128.143 -17.455 120.084 1.00 35.55 177 HIS E N 1
ATOM 10262 C CA . HIS E 1 136 ? 127.828 -16.063 120.361 1.00 29.23 177 HIS E CA 1
ATOM 10263 C C . HIS E 1 136 ? 126.424 -15.682 119.906 1.00 32.22 177 HIS E C 1
ATOM 10264 O O . HIS E 1 136 ? 126.091 -14.494 119.882 1.00 30.93 177 HIS E O 1
ATOM 10271 N N . GLY E 1 137 ? 125.594 -16.666 119.556 1.00 28.44 178 GLY E N 1
ATOM 10272 C CA . GLY E 1 137 ? 124.186 -16.448 119.304 1.00 35.03 178 GLY E CA 1
ATOM 10273 C C . GLY E 1 137 ? 123.803 -16.227 117.858 1.00 34.45 178 GLY E C 1
ATOM 10274 O O . GLY E 1 137 ? 122.623 -15.975 117.583 1.00 31.55 178 GLY E O 1
ATOM 10275 N N . VAL E 1 138 ? 124.752 -16.310 116.928 1.00 30.94 179 VAL E N 1
ATOM 10276 C CA . VAL E 1 138 ? 124.428 -16.164 115.515 1.00 30.60 179 VAL E CA 1
ATOM 10277 C C . VAL E 1 138 ? 123.606 -17.363 115.060 1.00 30.76 179 VAL E C 1
ATOM 10278 O O . VAL E 1 138 ? 123.936 -18.515 115.372 1.00 31.91 179 VAL E O 1
ATOM 10282 N N . THR E 1 139 ? 122.507 -17.097 114.338 1.00 27.76 180 THR E N 1
ATOM 10283 C CA . THR E 1 139 ? 121.702 -18.156 113.741 1.00 28.61 180 THR E CA 1
ATOM 10284 C C . THR E 1 139 ? 121.675 -18.124 112.220 1.00 32.32 180 THR E C 1
ATOM 10285 O O . THR E 1 139 ? 121.324 -19.139 111.606 1.00 28.33 180 THR E O 1
ATOM 10289 N N . VAL E 1 140 ? 122.014 -16.999 111.596 1.00 30.26 181 VAL E N 1
ATOM 10290 C CA . VAL E 1 140 ? 121.983 -16.856 110.147 1.00 29.59 181 VAL E CA 1
ATOM 10291 C C . VAL E 1 140 ? 123.278 -16.188 109.715 1.00 30.91 181 VAL E C 1
ATOM 10292 O O . VAL E 1 140 ? 123.742 -15.248 110.366 1.00 33.70 181 VAL E O 1
ATOM 10296 N N . ASN E 1 141 ? 123.868 -16.682 108.628 1.00 27.57 182 ASN E N 1
ATOM 10297 C CA . ASN E 1 141 ? 125.087 -16.109 108.065 1.00 27.68 182 ASN E CA 1
ATOM 10298 C C . ASN E 1 141 ? 124.828 -15.792 106.601 1.00 31.74 182 ASN E C 1
ATOM 10299 O O . ASN E 1 141 ? 124.489 -16.686 105.821 1.00 27.69 182 ASN E O 1
ATOM 10304 N N . PHE E 1 142 ? 124.974 -14.519 106.234 1.00 29.20 183 PHE E N 1
ATOM 10305 C CA . PHE E 1 142 ? 124.800 -14.079 104.851 1.00 31.53 183 PHE E CA 1
ATOM 10306 C C . PHE E 1 142 ? 126.047 -14.470 104.054 1.00 36.72 183 PHE E C 1
ATOM 10307 O O . PHE E 1 142 ? 126.903 -13.652 103.710 1.00 37.43 183 PHE E O 1
ATOM 10315 N N . ALA E 1 143 ? 126.127 -15.776 103.765 1.00 37.83 184 ALA E N 1
ATOM 10316 C CA . ALA E 1 143 ? 127.263 -16.433 103.128 1.00 33.89 184 ALA E CA 1
ATOM 10317 C C . ALA E 1 143 ? 126.865 -17.857 102.745 1.00 30.86 184 ALA E C 1
ATOM 10318 O O . ALA E 1 143 ? 126.070 -18.480 103.460 1.00 30.33 184 ALA E O 1
ATOM 10320 N N . PRO E 1 144 ? 127.402 -18.426 101.651 1.00 28.55 185 PRO E N 1
ATOM 10321 C CA . PRO E 1 144 ? 128.457 -17.900 100.785 1.00 35.56 185 PRO E CA 1
ATOM 10322 C C . PRO E 1 144 ? 127.959 -17.178 99.534 1.00 32.48 185 PRO E C 1
ATOM 10323 O O . PRO E 1 144 ? 126.838 -17.415 99.072 1.00 33.03 185 PRO E O 1
ATOM 10327 N N . VAL E 1 145 ? 128.810 -16.303 98.991 1.00 35.01 186 VAL E N 1
ATOM 10328 C CA . VAL E 1 145 ? 128.629 -15.855 97.619 1.00 37.54 186 VAL E CA 1
ATOM 10329 C C . VAL E 1 145 ? 128.792 -17.061 96.710 1.00 40.83 186 VAL E C 1
ATOM 10330 O O . VAL E 1 145 ? 129.641 -17.928 96.952 1.00 39.18 186 VAL E O 1
ATOM 10334 N N . VAL E 1 146 ? 127.961 -17.144 95.672 1.00 44.14 187 VAL E N 1
ATOM 10335 C CA . VAL E 1 146 ? 128.083 -18.204 94.678 1.00 36.09 187 VAL E CA 1
ATOM 10336 C C . VAL E 1 146 ? 128.465 -17.651 93.313 1.00 42.46 187 VAL E C 1
ATOM 10337 O O . VAL E 1 146 ? 128.408 -18.377 92.315 1.00 46.91 187 VAL E O 1
ATOM 10341 N N . ASP E 1 147 ? 128.856 -16.380 93.243 1.00 45.15 188 ASP E N 1
ATOM 10342 C CA . ASP E 1 147 ? 129.298 -15.801 91.981 1.00 47.35 188 ASP E CA 1
ATOM 10343 C C . ASP E 1 147 ? 130.514 -16.554 91.460 1.00 48.66 188 ASP E C 1
ATOM 10344 O O . ASP E 1 147 ? 131.478 -16.783 92.195 1.00 44.37 188 ASP E O 1
ATOM 10349 N N . VAL E 1 148 ? 130.451 -16.947 90.184 1.00 46.48 189 VAL E N 1
ATOM 10350 C CA . VAL E 1 148 ? 131.460 -17.833 89.606 1.00 47.14 189 VAL E CA 1
ATOM 10351 C C . VAL E 1 148 ? 132.854 -17.253 89.793 1.00 47.13 189 VAL E C 1
ATOM 10352 O O . VAL E 1 148 ? 133.792 -17.954 90.194 1.00 42.25 189 VAL E O 1
ATOM 10356 N N . ASP E 1 149 ? 133.009 -15.956 89.522 1.00 45.92 190 ASP E N 1
ATOM 10357 C CA . ASP E 1 149 ? 134.339 -15.358 89.540 1.00 55.54 190 ASP E CA 1
ATOM 10358 C C . ASP E 1 149 ? 134.873 -15.140 90.954 1.00 48.55 190 ASP E C 1
ATOM 10359 O O . ASP E 1 149 ? 136.085 -14.979 91.122 1.00 49.75 190 ASP E O 1
ATOM 10364 N N . ALA E 1 150 ? 134.009 -15.140 91.972 1.00 48.26 191 ALA E N 1
ATOM 10365 C CA . ALA E 1 150 ? 134.495 -15.007 93.344 1.00 47.63 191 ALA E CA 1
ATOM 10366 C C . ALA E 1 150 ? 135.265 -16.242 93.799 1.00 44.97 191 ALA E C 1
ATOM 10367 O O . ALA E 1 150 ? 136.111 -16.144 94.694 1.00 46.53 191 ALA E O 1
ATOM 10369 N N . TRP E 1 151 ? 134.992 -17.408 93.207 1.00 37.79 192 TRP E N 1
ATOM 10370 C CA . TRP E 1 151 ? 135.686 -18.635 93.573 1.00 37.23 192 TRP E CA 1
ATOM 10371 C C . TRP E 1 151 ? 136.834 -18.974 92.638 1.00 41.72 192 TRP E C 1
ATOM 10372 O O . TRP E 1 151 ? 137.621 -19.871 92.955 1.00 54.78 192 TRP E O 1
ATOM 10383 N N . GLY E 1 152 ? 136.954 -18.281 91.508 1.00 45.10 193 GLY E N 1
ATOM 10384 C CA . GLY E 1 152 ? 138.014 -18.513 90.556 1.00 56.69 193 GLY E CA 1
ATOM 10385 C C . GLY E 1 152 ? 139.071 -17.420 90.592 1.00 61.09 193 GLY E C 1
ATOM 10386 O O . GLY E 1 152 ? 138.984 -16.442 91.331 1.00 60.12 193 GLY E O 1
ATOM 10387 N N . LEU E 1 153 ? 140.087 -17.609 89.752 1.00 68.15 194 LEU E N 1
ATOM 10388 C CA . LEU E 1 153 ? 141.180 -16.652 89.651 1.00 71.36 194 LEU E CA 1
ATOM 10389 C C . LEU E 1 153 ? 140.673 -15.330 89.076 1.00 69.74 194 LEU E C 1
ATOM 10390 O O . LEU E 1 153 ? 139.498 -15.174 88.731 1.00 66.66 194 LEU E O 1
ATOM 10392 N N . PRO E 1 154 ? 141.574 -14.355 88.983 1.00 69.93 195 PRO E N 1
ATOM 10393 C CA . PRO E 1 154 ? 141.235 -13.107 88.316 1.00 73.13 195 PRO E CA 1
ATOM 10394 C C . PRO E 1 154 ? 140.907 -13.376 86.849 1.00 76.29 195 PRO E C 1
ATOM 10395 O O . PRO E 1 154 ? 141.541 -14.210 86.198 1.00 77.73 195 PRO E O 1
ATOM 10397 N N . VAL E 1 155 ? 139.892 -12.683 86.338 1.00 78.64 196 VAL E N 1
ATOM 10398 C CA . VAL E 1 155 ? 139.395 -12.934 84.986 1.00 81.51 196 VAL E CA 1
ATOM 10399 C C . VAL E 1 155 ? 140.446 -12.602 83.928 1.00 89.09 196 VAL E C 1
ATOM 10400 O O . VAL E 1 155 ? 140.493 -11.488 83.406 1.00 91.76 196 VAL E O 1
ATOM 10402 N N . PHE E 1 161 ? 132.589 -16.614 80.760 1.00 94.48 202 PHE E N 1
ATOM 10403 C CA . PHE E 1 161 ? 132.946 -17.982 80.404 1.00 96.52 202 PHE E CA 1
ATOM 10404 C C . PHE E 1 161 ? 134.369 -18.327 80.849 1.00 96.53 202 PHE E C 1
ATOM 10405 O O . PHE E 1 161 ? 134.907 -19.367 80.465 1.00 99.07 202 PHE E O 1
ATOM 10407 N N . SER E 1 162 ? 134.966 -17.456 81.666 1.00 92.45 203 SER E N 1
ATOM 10408 C CA . SER E 1 162 ? 136.365 -17.627 82.054 1.00 90.31 203 SER E CA 1
ATOM 10409 C C . SER E 1 162 ? 136.523 -18.730 83.097 1.00 80.30 203 SER E C 1
ATOM 10410 O O . SER E 1 162 ? 137.187 -19.746 82.852 1.00 76.76 203 SER E O 1
ATOM 10413 N N . ASN E 1 163 ? 135.921 -18.548 84.270 1.00 68.88 204 ASN E N 1
ATOM 10414 C CA . ASN E 1 163 ? 136.039 -19.510 85.354 1.00 61.02 204 ASN E CA 1
ATOM 10415 C C . ASN E 1 163 ? 134.965 -20.592 85.248 1.00 58.86 204 ASN E C 1
ATOM 10416 O O . ASN E 1 163 ? 134.005 -20.485 84.482 1.00 69.20 204 ASN E O 1
ATOM 10421 N N . ASP E 1 164 ? 135.141 -21.647 86.044 1.00 47.54 205 ASP E N 1
ATOM 10422 C CA . ASP E 1 164 ? 134.297 -22.832 85.961 1.00 48.09 205 ASP E CA 1
ATOM 10423 C C . ASP E 1 164 ? 133.166 -22.723 86.977 1.00 49.75 205 ASP E C 1
ATOM 10424 O O . ASP E 1 164 ? 133.430 -22.763 88.190 1.00 51.28 205 ASP E O 1
ATOM 10429 N N . PRO E 1 165 ? 131.911 -22.585 86.544 1.00 47.80 206 PRO E N 1
ATOM 10430 C CA . PRO E 1 165 ? 130.799 -22.528 87.510 1.00 45.26 206 PRO E CA 1
ATOM 10431 C C . PRO E 1 165 ? 130.703 -23.747 88.414 1.00 43.62 206 PRO E C 1
ATOM 10432 O O . PRO E 1 165 ? 130.171 -23.645 89.528 1.00 40.29 206 PRO E O 1
ATOM 10436 N N . ALA E 1 166 ? 131.191 -24.904 87.965 1.00 46.41 207 ALA E N 1
ATOM 10437 C CA . ALA E 1 166 ? 131.125 -26.099 88.795 1.00 41.95 207 ALA E CA 1
ATOM 10438 C C . ALA E 1 166 ? 132.038 -25.993 90.009 1.00 40.45 207 ALA E C 1
ATOM 10439 O O . ALA E 1 166 ? 131.760 -26.614 91.042 1.00 35.17 207 ALA E O 1
ATOM 10441 N N . VAL E 1 167 ? 133.127 -25.223 89.908 1.00 38.47 208 VAL E N 1
ATOM 10442 C CA . VAL E 1 167 ? 134.004 -25.021 91.061 1.00 45.48 208 VAL E CA 1
ATOM 10443 C C . VAL E 1 167 ? 133.306 -24.165 92.111 1.00 40.74 208 VAL E C 1
ATOM 10444 O O . VAL E 1 167 ? 133.336 -24.473 93.309 1.00 36.73 208 VAL E O 1
ATOM 10448 N N . ALA E 1 168 ? 132.665 -23.078 91.673 1.00 32.44 209 ALA E N 1
ATOM 10449 C CA . ALA E 1 168 ? 131.881 -22.256 92.585 1.00 35.38 209 ALA E CA 1
ATOM 10450 C C . ALA E 1 168 ? 130.800 -23.075 93.278 1.00 40.17 209 ALA E C 1
ATOM 10451 O O . ALA E 1 168 ? 130.601 -22.955 94.494 1.00 41.26 209 ALA E O 1
ATOM 10453 N N . ALA E 1 169 ? 130.098 -23.923 92.520 1.00 35.83 210 ALA E N 1
ATOM 10454 C CA . ALA E 1 169 ? 129.022 -24.719 93.101 1.00 34.73 210 ALA E CA 1
ATOM 10455 C C . ALA E 1 169 ? 129.559 -25.720 94.120 1.00 31.00 210 ALA E C 1
ATOM 10456 O O . ALA E 1 169 ? 128.970 -25.897 95.193 1.00 37.49 210 ALA E O 1
ATOM 10458 N N . THR E 1 170 ? 130.679 -26.377 93.806 1.00 32.76 211 THR E N 1
ATOM 10459 C CA . THR E 1 170 ? 131.238 -27.375 94.716 1.00 36.89 211 THR E CA 1
ATOM 10460 C C . THR E 1 170 ? 131.698 -26.738 96.023 1.00 40.44 211 THR E C 1
ATOM 10461 O O . THR E 1 170 ? 131.404 -27.252 97.111 1.00 39.72 211 THR E O 1
ATOM 10465 N N . TYR E 1 171 ? 132.409 -25.613 95.942 1.00 34.68 212 TYR E N 1
ATOM 10466 C CA . TYR E 1 171 ? 132.962 -25.020 97.155 1.00 36.57 212 TYR E CA 1
ATOM 10467 C C . TYR E 1 171 ? 131.902 -24.305 97.984 1.00 42.24 212 TYR E C 1
ATOM 10468 O O . TYR E 1 171 ? 131.935 -24.378 99.218 1.00 30.58 212 TYR E O 1
ATOM 10477 N N . ALA E 1 172 ? 130.955 -23.620 97.335 1.00 38.28 213 ALA E N 1
ATOM 10478 C CA . ALA E 1 172 ? 129.891 -22.961 98.086 1.00 30.02 213 ALA E CA 1
ATOM 10479 C C . ALA E 1 172 ? 128.964 -23.972 98.746 1.00 35.41 213 ALA E C 1
ATOM 10480 O O . ALA E 1 172 ? 128.424 -23.706 99.826 1.00 40.55 213 ALA E O 1
ATOM 10482 N N . THR E 1 173 ? 128.764 -25.131 98.118 1.00 33.69 214 THR E N 1
ATOM 10483 C CA . THR E 1 173 ? 127.963 -26.173 98.747 1.00 30.16 214 THR E CA 1
ATOM 10484 C C . THR E 1 173 ? 128.669 -26.735 99.973 1.00 29.78 214 THR E C 1
ATOM 10485 O O . THR E 1 173 ? 128.039 -26.945 101.017 1.00 33.90 214 THR E O 1
ATOM 10489 N N . ALA E 1 174 ? 129.979 -26.979 99.865 1.00 36.83 215 ALA E N 1
ATOM 10490 C CA . ALA E 1 174 ? 130.738 -27.510 100.996 1.00 36.36 215 ALA E CA 1
ATOM 10491 C C . ALA E 1 174 ? 130.824 -26.493 102.124 1.00 43.10 215 ALA E C 1
ATOM 10492 O O . ALA E 1 174 ? 130.762 -26.859 103.307 1.00 38.05 215 ALA E O 1
ATOM 10494 N N . PHE E 1 175 ? 130.983 -25.214 101.771 1.00 40.45 216 PHE E N 1
ATOM 10495 C CA . PHE E 1 175 ? 130.938 -24.146 102.765 1.00 41.88 216 PHE E CA 1
ATOM 10496 C C . PHE E 1 175 ? 129.621 -24.172 103.531 1.00 40.33 216 PHE E C 1
ATOM 10497 O O . PHE E 1 175 ? 129.606 -24.046 104.762 1.00 32.72 216 PHE E O 1
ATOM 10505 N N . ALA E 1 176 ? 128.504 -24.363 102.821 1.00 38.38 217 ALA E N 1
ATOM 10506 C CA . ALA E 1 176 ? 127.190 -24.267 103.454 1.00 38.86 217 ALA E CA 1
ATOM 10507 C C . ALA E 1 176 ? 126.894 -25.476 104.336 1.00 37.60 217 ALA E C 1
ATOM 10508 O O . ALA E 1 176 ? 126.321 -25.331 105.422 1.00 37.25 217 ALA E O 1
ATOM 10510 N N . LYS E 1 177 ? 127.262 -26.677 103.880 1.00 40.95 218 LYS E N 1
ATOM 10511 C CA . LYS E 1 177 ? 127.096 -27.868 104.709 1.00 39.66 218 LYS E CA 1
ATOM 10512 C C . LYS E 1 177 ? 127.855 -27.735 106.025 1.00 40.09 218 LYS E C 1
ATOM 10513 O O . LYS E 1 177 ? 127.378 -28.189 107.072 1.00 41.66 218 LYS E O 1
ATOM 10519 N N . GLY E 1 178 ? 129.047 -27.126 105.991 1.00 38.37 219 GLY E N 1
ATOM 10520 C CA . GLY E 1 178 ? 129.815 -26.955 107.217 1.00 36.46 219 GLY E CA 1
ATOM 10521 C C . GLY E 1 178 ? 129.098 -26.086 108.233 1.00 38.69 219 GLY E C 1
ATOM 10522 O O . GLY E 1 178 ? 129.042 -26.418 109.424 1.00 30.92 219 GLY E O 1
ATOM 10523 N N . LEU E 1 179 ? 128.521 -24.973 107.772 1.00 31.23 220 LEU E N 1
ATOM 10524 C CA . LEU E 1 179 ? 127.779 -24.095 108.666 1.00 28.61 220 LEU E CA 1
ATOM 10525 C C . LEU E 1 179 ? 126.558 -24.795 109.235 1.00 28.47 220 LEU E C 1
ATOM 10526 O O . LEU E 1 179 ? 126.233 -24.626 110.417 1.00 29.59 220 LEU E O 1
ATOM 10531 N N . SER E 1 180 ? 125.867 -25.590 108.410 1.00 30.10 221 SER E N 1
ATOM 10532 C CA . SER E 1 180 ? 124.620 -26.212 108.854 1.00 29.77 221 SER E CA 1
ATOM 10533 C C . SER E 1 180 ? 124.854 -27.232 109.959 1.00 29.18 221 SER E C 1
ATOM 10534 O O . SER E 1 180 ? 124.019 -27.363 110.862 1.00 31.46 221 SER E O 1
ATOM 10537 N N . LYS E 1 181 ? 125.985 -27.943 109.915 1.00 32.49 222 LYS E N 1
ATOM 10538 C CA . LYS E 1 181 ? 126.329 -28.902 110.961 1.00 34.76 222 LYS E CA 1
ATOM 10539 C C . LYS E 1 181 ? 126.346 -28.284 112.350 1.00 38.54 222 LYS E C 1
ATOM 10540 O O . LYS E 1 181 ? 126.219 -29.014 113.338 1.00 43.53 222 LYS E O 1
ATOM 10546 N N . VAL E 1 182 ? 126.525 -26.970 112.457 1.00 36.49 223 VAL E N 1
ATOM 10547 C CA . VAL E 1 182 ? 126.559 -26.311 113.753 1.00 34.01 223 VAL E CA 1
ATOM 10548 C C . VAL E 1 182 ? 125.365 -25.370 113.930 1.00 37.02 223 VAL E C 1
ATOM 10549 O O . VAL E 1 182 ? 125.412 -24.451 114.745 1.00 35.15 223 VAL E O 1
ATOM 10553 N N . GLY E 1 183 ? 124.284 -25.596 113.186 1.00 41.12 224 GLY E N 1
ATOM 10554 C CA . GLY E 1 183 ? 123.052 -24.872 113.429 1.00 43.66 224 GLY E CA 1
ATOM 10555 C C . GLY E 1 183 ? 123.021 -23.440 112.946 1.00 43.98 224 GLY E C 1
ATOM 10556 O O . GLY E 1 183 ? 122.208 -22.650 113.436 1.00 47.16 224 GLY E O 1
ATOM 10557 N N . ILE E 1 184 ? 123.872 -23.077 111.995 1.00 35.12 225 ILE E N 1
ATOM 10558 C CA . ILE E 1 184 ? 123.849 -21.760 111.378 1.00 29.92 225 ILE E CA 1
ATOM 10559 C C . ILE E 1 184 ? 123.303 -21.912 109.967 1.00 37.02 225 ILE E C 1
ATOM 10560 O O . ILE E 1 184 ? 123.781 -22.757 109.203 1.00 37.58 225 ILE E O 1
ATOM 10565 N N . THR E 1 185 ? 122.294 -21.111 109.633 1.00 29.34 226 THR E N 1
ATOM 10566 C CA . THR E 1 185 ? 121.686 -21.159 108.310 1.00 28.00 226 THR E CA 1
ATOM 10567 C C . THR E 1 185 ? 122.557 -20.422 107.299 1.00 32.28 226 THR E C 1
ATOM 10568 O O . THR E 1 185 ? 122.775 -19.215 107.453 1.00 27.53 226 THR E O 1
ATOM 10572 N N . PRO E 1 186 ? 123.059 -21.087 106.262 1.00 30.60 227 PRO E N 1
ATOM 10573 C CA . PRO E 1 186 ? 123.736 -20.363 105.180 1.00 31.89 227 PRO E CA 1
ATOM 10574 C C . PRO E 1 186 ? 122.736 -19.722 104.227 1.00 30.77 227 PRO E C 1
ATOM 10575 O O . PRO E 1 186 ? 121.615 -20.204 104.045 1.00 31.40 227 PRO E O 1
ATOM 10579 N N . VAL E 1 187 ? 123.155 -18.611 103.620 1.00 29.18 228 VAL E N 1
ATOM 10580 C CA . VAL E 1 187 ? 122.318 -17.848 102.692 1.00 32.38 228 VAL E CA 1
ATOM 10581 C C . VAL E 1 187 ? 123.112 -17.634 101.409 1.00 40.99 228 VAL E C 1
ATOM 10582 O O . VAL E 1 187 ? 124.078 -16.860 101.397 1.00 27.94 228 VAL E O 1
ATOM 10586 N N . PHE E 1 188 ? 122.708 -18.306 100.331 1.00 32.89 229 PHE E N 1
ATOM 10587 C CA . PHE E 1 188 ? 123.381 -18.143 99.046 1.00 34.60 229 PHE E CA 1
ATOM 10588 C C . PHE E 1 188 ? 122.993 -16.806 98.420 1.00 31.75 229 PHE E C 1
ATOM 10589 O O . PHE E 1 188 ? 121.825 -16.409 98.444 1.00 33.15 229 PHE E O 1
ATOM 10597 N N . LYS E 1 189 ? 123.984 -16.106 97.866 1.00 30.50 230 LYS E N 1
ATOM 10598 C CA . LYS E 1 189 ? 123.813 -14.721 97.434 1.00 38.12 230 LYS E CA 1
ATOM 10599 C C . LYS E 1 189 ? 124.796 -14.421 96.307 1.00 41.28 230 LYS E C 1
ATOM 10600 O O . LYS E 1 189 ? 125.806 -15.113 96.153 1.00 45.23 230 LYS E O 1
ATOM 10606 N N . HIS E 1 190 ? 124.491 -13.403 95.492 1.00 33.94 231 HIS E N 1
ATOM 10607 C CA . HIS E 1 190 ? 123.207 -12.693 95.473 1.00 36.98 231 HIS E CA 1
ATOM 10608 C C . HIS E 1 190 ? 122.424 -13.099 94.229 1.00 44.69 231 HIS E C 1
ATOM 10609 O O . HIS E 1 190 ? 122.899 -12.930 93.100 1.00 39.46 231 HIS E O 1
ATOM 10616 N N . PHE E 1 191 ? 121.221 -13.619 94.434 1.00 41.95 232 PHE E N 1
ATOM 10617 C CA . PHE E 1 191 ? 120.409 -14.073 93.317 1.00 36.24 232 PHE E CA 1
ATOM 10618 C C . PHE E 1 191 ? 119.909 -12.874 92.512 1.00 42.32 232 PHE E C 1
ATOM 10619 O O . PHE E 1 191 ? 119.489 -11.868 93.094 1.00 46.83 232 PHE E O 1
ATOM 10627 N N . PRO E 1 192 ? 119.930 -12.946 91.169 1.00 38.18 233 PRO E N 1
ATOM 10628 C CA . PRO E 1 192 ? 120.395 -14.069 90.347 1.00 46.50 233 PRO E CA 1
ATOM 10629 C C . PRO E 1 192 ? 121.825 -13.964 89.801 1.00 51.88 233 PRO E C 1
ATOM 10630 O O . PRO E 1 192 ? 122.190 -14.802 88.977 1.00 57.45 233 PRO E O 1
ATOM 10634 N N . GLY E 1 193 ? 122.605 -12.982 90.228 1.00 51.84 234 GLY E N 1
ATOM 10635 C CA . GLY E 1 193 ? 123.997 -12.867 89.823 1.00 55.17 234 GLY E CA 1
ATOM 10636 C C . GLY E 1 193 ? 124.453 -11.430 89.647 1.00 69.62 234 GLY E C 1
ATOM 10637 O O . GLY E 1 193 ? 123.688 -10.546 89.259 1.00 79.20 234 GLY E O 1
ATOM 10638 N N . HIS E 1 194 ? 125.733 -11.191 89.922 1.00 74.26 235 HIS E N 1
ATOM 10639 C CA . HIS E 1 194 ? 126.287 -9.836 89.887 1.00 75.33 235 HIS E CA 1
ATOM 10640 C C . HIS E 1 194 ? 126.377 -9.303 88.464 1.00 71.03 235 HIS E C 1
ATOM 10641 O O . HIS E 1 194 ? 127.211 -9.748 87.680 1.00 73.83 235 HIS E O 1
ATOM 10643 N N . THR E 1 208 ? 125.183 -5.196 84.173 1.00 66.40 249 THR E N 1
ATOM 10644 C CA . THR E 1 208 ? 124.540 -6.457 84.540 1.00 74.54 249 THR E CA 1
ATOM 10645 C C . THR E 1 208 ? 124.156 -7.264 83.304 1.00 69.48 249 THR E C 1
ATOM 10646 O O . THR E 1 208 ? 123.416 -6.778 82.450 1.00 66.47 249 THR E O 1
ATOM 10650 N N . PRO E 1 209 ? 124.651 -8.498 83.207 1.00 70.45 250 PRO E N 1
ATOM 10651 C CA . PRO E 1 209 ? 124.321 -9.329 82.046 1.00 67.02 250 PRO E CA 1
ATOM 10652 C C . PRO E 1 209 ? 122.828 -9.612 81.981 1.00 61.53 250 PRO E C 1
ATOM 10653 O O . PRO E 1 209 ? 122.090 -9.451 82.956 1.00 53.50 250 PRO E O 1
ATOM 10657 N N . ALA E 1 210 ? 122.386 -10.023 80.796 1.00 55.04 251 ALA E N 1
ATOM 10658 C CA . ALA E 1 210 ? 120.995 -10.376 80.585 1.00 54.79 251 ALA E CA 1
ATOM 10659 C C . ALA E 1 210 ? 120.700 -11.744 81.192 1.00 47.51 251 ALA E C 1
ATOM 10660 O O . ALA E 1 210 ? 121.599 -12.570 81.394 1.00 38.69 251 ALA E O 1
ATOM 10662 N N . LEU E 1 211 ? 119.413 -11.971 81.483 1.00 39.42 252 LEU E N 1
ATOM 10663 C CA . LEU E 1 211 ? 118.986 -13.216 82.116 1.00 36.76 252 LEU E CA 1
ATOM 10664 C C . LEU E 1 211 ? 119.514 -14.437 81.370 1.00 43.22 252 LEU E C 1
ATOM 10665 O O . LEU E 1 211 ? 120.030 -15.378 81.985 1.00 46.38 252 LEU E O 1
ATOM 10670 N N . ASP E 1 212 ? 119.389 -14.440 80.036 1.00 42.27 253 ASP E N 1
ATOM 10671 C CA . ASP E 1 212 ? 119.913 -15.552 79.245 1.00 45.24 253 ASP E CA 1
ATOM 10672 C C . ASP E 1 212 ? 121.416 -15.712 79.433 1.00 47.94 253 ASP E C 1
ATOM 10673 O O . ASP E 1 212 ? 121.925 -16.839 79.413 1.00 45.37 253 ASP E O 1
ATOM 10678 N N . GLU E 1 213 ? 122.139 -14.601 79.624 1.00 49.18 254 GLU E N 1
ATOM 10679 C CA . GLU E 1 213 ? 123.562 -14.689 79.946 1.00 57.00 254 GLU E CA 1
ATOM 10680 C C . GLU E 1 213 ? 123.781 -15.244 81.352 1.00 52.58 254 GLU E C 1
ATOM 10681 O O . GLU E 1 213 ? 124.744 -15.983 81.591 1.00 48.23 254 GLU E O 1
ATOM 10687 N N . LEU E 1 214 ? 122.900 -14.902 82.295 1.00 44.06 255 LEU E N 1
ATOM 10688 C CA . LEU E 1 214 ? 123.027 -15.443 83.646 1.00 47.35 255 LEU E CA 1
ATOM 10689 C C . LEU E 1 214 ? 122.733 -16.938 83.686 1.00 43.77 255 LEU E C 1
ATOM 10690 O O . LEU E 1 214 ? 123.341 -17.666 84.480 1.00 47.58 255 LEU E O 1
ATOM 10695 N N . LYS E 1 215 ? 121.814 -17.411 82.840 1.00 38.53 256 LYS E N 1
ATOM 10696 C CA . LYS E 1 215 ? 121.434 -18.822 82.827 1.00 33.50 256 LYS E CA 1
ATOM 10697 C C . LYS E 1 215 ? 122.565 -19.744 82.392 1.00 35.37 256 LYS E C 1
ATOM 10698 O O . LYS E 1 215 ? 122.498 -20.948 82.662 1.00 38.61 256 LYS E O 1
ATOM 10704 N N . THR E 1 216 ? 123.589 -19.224 81.717 1.00 41.22 257 THR E N 1
ATOM 10705 C CA . THR E 1 216 ? 124.726 -20.035 81.295 1.00 49.30 257 THR E CA 1
ATOM 10706 C C . THR E 1 216 ? 125.963 -19.799 82.146 1.00 43.93 257 THR E C 1
ATOM 10707 O O . THR E 1 216 ? 127.022 -20.354 81.840 1.00 42.02 257 THR E O 1
ATOM 10711 N N . TYR E 1 217 ? 125.857 -18.994 83.200 1.00 42.46 258 TYR E N 1
ATOM 10712 C CA . TYR E 1 217 ? 127.013 -18.693 84.030 1.00 44.75 258 TYR E CA 1
ATOM 10713 C C . TYR E 1 217 ? 126.652 -18.562 85.510 1.00 40.94 258 TYR E C 1
ATOM 10714 O O . TYR E 1 217 ? 126.729 -19.544 86.257 1.00 42.29 258 TYR E O 1
ATOM 10723 N N A ASP E 1 218 ? 126.260 -17.363 85.955 0.55 40.75 259 ASP E N 1
ATOM 10724 N N B ASP E 1 218 ? 126.220 -17.360 85.910 0.45 40.90 259 ASP E N 1
ATOM 10725 C CA A ASP E 1 218 ? 126.107 -17.113 87.388 0.55 40.18 259 ASP E CA 1
ATOM 10726 C CA B ASP E 1 218 ? 126.034 -17.034 87.322 0.45 40.38 259 ASP E CA 1
ATOM 10727 C C A ASP E 1 218 ? 124.906 -17.816 88.018 0.55 40.84 259 ASP E C 1
ATOM 10728 C C B ASP E 1 218 ? 124.972 -17.903 87.986 0.45 41.01 259 ASP E C 1
ATOM 10729 O O A ASP E 1 218 ? 124.833 -17.871 89.249 0.55 42.26 259 ASP E O 1
ATOM 10730 O O B ASP E 1 218 ? 125.058 -18.171 89.189 0.45 42.49 259 ASP E O 1
ATOM 10739 N N . LEU E 1 219 ? 123.964 -18.347 87.235 1.00 42.14 260 LEU E N 1
ATOM 10740 C CA . LEU E 1 219 ? 122.843 -19.071 87.835 1.00 41.13 260 LEU E CA 1
ATOM 10741 C C . LEU E 1 219 ? 123.143 -20.545 88.099 1.00 40.56 260 LEU E C 1
ATOM 10742 O O . LEU E 1 219 ? 122.421 -21.179 88.880 1.00 29.80 260 LEU E O 1
ATOM 10747 N N . ILE E 1 220 ? 124.202 -21.089 87.493 1.00 40.17 261 ILE E N 1
ATOM 10748 C CA . ILE E 1 220 ? 124.476 -22.525 87.608 1.00 40.82 261 ILE E CA 1
ATOM 10749 C C . ILE E 1 220 ? 124.716 -22.978 89.048 1.00 37.17 261 ILE E C 1
ATOM 10750 O O . ILE E 1 220 ? 124.159 -24.016 89.444 1.00 37.44 261 ILE E O 1
ATOM 10755 N N . PRO E 1 221 ? 125.525 -22.286 89.870 1.00 36.54 262 PRO E N 1
ATOM 10756 C CA . PRO E 1 221 ? 125.778 -22.798 91.230 1.00 37.59 262 PRO E CA 1
ATOM 10757 C C . PRO E 1 221 ? 124.530 -22.974 92.088 1.00 39.22 262 PRO E C 1
ATOM 10758 O O . PRO E 1 221 ? 124.540 -23.799 93.011 1.00 32.51 262 PRO E O 1
ATOM 10762 N N . TYR E 1 222 ? 123.455 -22.225 91.827 1.00 42.76 263 TYR E N 1
ATOM 10763 C CA . TYR E 1 222 ? 122.249 -22.395 92.631 1.00 41.17 263 TYR E CA 1
ATOM 10764 C C . TYR E 1 222 ? 121.630 -23.775 92.445 1.00 41.91 263 TYR E C 1
ATOM 10765 O O . TYR E 1 222 ? 120.913 -24.241 93.338 1.00 34.89 263 TYR E O 1
ATOM 10774 N N . GLY E 1 223 ? 121.903 -24.443 91.322 1.00 39.99 264 GLY E N 1
ATOM 10775 C CA . GLY E 1 223 ? 121.399 -25.785 91.093 1.00 29.17 264 GLY E CA 1
ATOM 10776 C C . GLY E 1 223 ? 121.823 -26.759 92.175 1.00 34.41 264 GLY E C 1
ATOM 10777 O O . GLY E 1 223 ? 120.980 -27.365 92.847 1.00 35.89 264 GLY E O 1
ATOM 10778 N N . GLN E 1 224 ? 123.135 -26.898 92.371 1.00 34.76 265 GLN E N 1
ATOM 10779 C CA . GLN E 1 224 ? 123.636 -27.784 93.420 1.00 39.62 265 GLN E CA 1
ATOM 10780 C C . GLN E 1 224 ? 123.371 -27.219 94.812 1.00 42.67 265 GLN E C 1
ATOM 10781 O O . GLN E 1 224 ? 123.057 -27.974 95.743 1.00 35.32 265 GLN E O 1
ATOM 10787 N N . ALA E 1 225 ? 123.499 -25.898 94.976 1.00 36.93 266 ALA E N 1
ATOM 10788 C CA . ALA E 1 225 ? 123.330 -25.295 96.296 1.00 40.91 266 ALA E CA 1
ATOM 10789 C C . ALA E 1 225 ? 121.940 -25.570 96.857 1.00 42.33 266 ALA E C 1
ATOM 10790 O O . ALA E 1 225 ? 121.795 -25.998 98.008 1.00 36.38 266 ALA E O 1
ATOM 10792 N N . LEU E 1 226 ? 120.903 -25.346 96.053 1.00 45.40 267 LEU E N 1
ATOM 10793 C CA . LEU E 1 226 ? 119.532 -25.417 96.544 1.00 43.97 267 LEU E CA 1
ATOM 10794 C C . LEU E 1 226 ? 118.956 -26.829 96.545 1.00 39.00 267 LEU E C 1
ATOM 10795 O O . LEU E 1 226 ? 117.846 -27.027 97.045 1.00 49.72 267 LEU E O 1
ATOM 10800 N N . SER E 1 227 ? 119.672 -27.815 96.016 1.00 42.89 268 SER E N 1
ATOM 10801 C CA . SER E 1 227 ? 119.201 -29.190 96.059 1.00 40.82 268 SER E CA 1
ATOM 10802 C C . SER E 1 227 ? 120.016 -30.080 96.987 1.00 39.25 268 SER E C 1
ATOM 10803 O O . SER E 1 227 ? 119.570 -31.190 97.292 1.00 40.41 268 SER E O 1
ATOM 10806 N N . GLU E 1 228 ? 121.185 -29.628 97.453 1.00 39.20 269 GLU E N 1
ATOM 10807 C CA . GLU E 1 228 ? 122.005 -30.418 98.363 1.00 37.32 269 GLU E CA 1
ATOM 10808 C C . GLU E 1 228 ? 122.172 -29.802 99.750 1.00 37.42 269 GLU E C 1
ATOM 10809 O O . GLU E 1 228 ? 122.851 -30.399 100.592 1.00 44.93 269 GLU E O 1
ATOM 10815 N N . THR E 1 229 ? 121.595 -28.631 100.019 1.00 32.53 270 THR E N 1
ATOM 10816 C CA . THR E 1 229 ? 121.677 -28.020 101.340 1.00 33.90 270 THR E CA 1
ATOM 10817 C C . THR E 1 229 ? 120.326 -27.421 101.706 1.00 39.84 270 THR E C 1
ATOM 10818 O O . THR E 1 229 ? 119.432 -27.281 100.866 1.00 37.76 270 THR E O 1
ATOM 10822 N N . ASP E 1 230 ? 120.192 -27.037 102.979 1.00 44.59 271 ASP E N 1
ATOM 10823 C CA . ASP E 1 230 ? 119.008 -26.350 103.480 1.00 49.93 271 ASP E CA 1
ATOM 10824 C C . ASP E 1 230 ? 119.192 -24.837 103.510 1.00 44.74 271 ASP E C 1
ATOM 10825 O O . ASP E 1 230 ? 118.551 -24.146 104.309 1.00 43.95 271 ASP E O 1
ATOM 10830 N N . GLY E 1 231 ? 120.069 -24.306 102.664 1.00 42.00 272 GLY E N 1
ATOM 10831 C CA . GLY E 1 231 ? 120.371 -22.892 102.725 1.00 44.57 272 GLY E CA 1
ATOM 10832 C C . GLY E 1 231 ? 119.232 -22.039 102.202 1.00 34.88 272 GLY E C 1
ATOM 10833 O O . GLY E 1 231 ? 118.403 -22.482 101.410 1.00 33.38 272 GLY E O 1
ATOM 10834 N N . ALA E 1 232 ? 119.188 -20.794 102.675 1.00 36.66 273 ALA E N 1
ATOM 10835 C CA . ALA E 1 232 ? 118.287 -19.786 102.142 1.00 31.60 273 ALA E CA 1
ATOM 10836 C C . ALA E 1 232 ? 118.978 -19.038 101.004 1.00 32.38 273 ALA E C 1
ATOM 10837 O O . ALA E 1 232 ? 120.126 -19.317 100.644 1.00 36.19 273 ALA E O 1
ATOM 10839 N N . VAL E 1 233 ? 118.274 -18.070 100.429 1.00 31.70 274 VAL E N 1
ATOM 10840 C CA . VAL E 1 233 ? 118.781 -17.297 99.304 1.00 33.10 274 VAL E CA 1
ATOM 10841 C C . VAL E 1 233 ? 118.532 -15.820 99.570 1.00 32.48 274 VAL E C 1
ATOM 10842 O O . VAL E 1 233 ? 117.499 -15.441 100.136 1.00 32.03 274 VAL E O 1
ATOM 10854 N N . VAL E 1 235 ? 118.334 -12.132 97.523 1.00 30.18 276 VAL E N 1
ATOM 10855 C CA . VAL E 1 235 ? 118.160 -11.512 96.215 1.00 33.45 276 VAL E CA 1
ATOM 10856 C C . VAL E 1 235 ? 118.824 -10.145 96.243 1.00 35.51 276 VAL E C 1
ATOM 10857 O O . VAL E 1 235 ? 118.486 -9.305 97.086 1.00 35.29 276 VAL E O 1
ATOM 10861 N N . GLY E 1 236 ? 119.755 -9.911 95.315 1.00 31.25 277 GLY E N 1
ATOM 10862 C CA . GLY E 1 236 ? 120.405 -8.619 95.207 1.00 34.35 277 GLY E CA 1
ATOM 10863 C C . GLY E 1 236 ? 119.554 -7.570 94.492 1.00 43.37 277 GLY E C 1
ATOM 10864 O O . GLY E 1 236 ? 118.407 -7.796 94.105 1.00 41.66 277 GLY E O 1
ATOM 10865 N N . HIS E 1 237 ? 120.156 -6.394 94.307 1.00 41.90 278 HIS E N 1
ATOM 10866 C CA . HIS E 1 237 ? 119.478 -5.220 93.765 1.00 39.83 278 HIS E CA 1
ATOM 10867 C C . HIS E 1 237 ? 119.748 -4.988 92.286 1.00 39.29 278 HIS E C 1
ATOM 10868 O O . HIS E 1 237 ? 119.252 -4.002 91.734 1.00 38.72 278 HIS E O 1
ATOM 10883 N N . ILE E 1 239 ? 119.856 -4.721 88.290 1.00 40.28 280 ILE E N 1
ATOM 10884 C CA . ILE E 1 239 ? 118.797 -4.595 87.296 1.00 45.22 280 ILE E CA 1
ATOM 10885 C C . ILE E 1 239 ? 119.136 -5.532 86.142 1.00 41.98 280 ILE E C 1
ATOM 10886 O O . ILE E 1 239 ? 120.061 -5.269 85.368 1.00 46.88 280 ILE E O 1
ATOM 10891 N N . VAL E 1 240 ? 118.385 -6.623 86.020 1.00 35.67 281 VAL E N 1
ATOM 10892 C CA . VAL E 1 240 ? 118.712 -7.710 85.102 1.00 43.74 281 VAL E CA 1
ATOM 10893 C C . VAL E 1 240 ? 117.856 -7.552 83.845 1.00 52.52 281 VAL E C 1
ATOM 10894 O O . VAL E 1 240 ? 116.625 -7.694 83.926 1.00 47.54 281 VAL E O 1
ATOM 10898 N N . PRO E 1 241 ? 118.448 -7.271 82.684 1.00 58.86 282 PRO E N 1
ATOM 10899 C CA . PRO E 1 241 ? 117.667 -7.264 81.441 1.00 57.43 282 PRO E CA 1
ATOM 10900 C C . PRO E 1 241 ? 117.127 -8.651 81.117 1.00 60.88 282 PRO E C 1
ATOM 10901 O O . PRO E 1 241 ? 117.834 -9.656 81.230 1.00 56.14 282 PRO E O 1
ATOM 10905 N N . GLY E 1 242 ? 115.863 -8.693 80.697 1.00 61.64 283 GLY E N 1
ATOM 10906 C CA . GLY E 1 242 ? 115.191 -9.938 80.381 1.00 54.26 283 GLY E CA 1
ATOM 10907 C C . GLY E 1 242 ? 114.442 -10.575 81.528 1.00 53.49 283 GLY E C 1
ATOM 10908 O O . GLY E 1 242 ? 113.915 -11.682 81.363 1.00 58.01 283 GLY E O 1
ATOM 10909 N N . LEU E 1 243 ? 114.372 -9.914 82.683 1.00 46.61 284 LEU E N 1
ATOM 10910 C CA . LEU E 1 243 ? 113.745 -10.455 83.885 1.00 44.21 284 LEU E CA 1
ATOM 10911 C C . LEU E 1 243 ? 112.860 -9.372 84.490 1.00 51.36 284 LEU E C 1
ATOM 10912 O O . LEU E 1 243 ? 113.365 -8.399 85.065 1.00 51.85 284 LEU E O 1
ATOM 10917 N N . GLY E 1 244 ? 111.544 -9.533 84.349 1.00 52.18 285 GLY E N 1
ATOM 10918 C CA . GLY E 1 244 ? 110.610 -8.600 84.946 1.00 47.80 285 GLY E CA 1
ATOM 10919 C C . GLY E 1 244 ? 110.566 -7.271 84.215 1.00 49.36 285 GLY E C 1
ATOM 10920 O O . GLY E 1 244 ? 110.855 -7.168 83.020 1.00 50.36 285 GLY E O 1
ATOM 10921 N N . THR E 1 245 ? 110.204 -6.232 84.959 1.00 50.33 286 THR E N 1
ATOM 10922 C CA . THR E 1 245 ? 110.037 -4.905 84.385 1.00 52.97 286 THR E CA 1
ATOM 10923 C C . THR E 1 245 ? 111.395 -4.274 84.106 1.00 47.04 286 THR E C 1
ATOM 10924 O O . THR E 1 245 ? 112.300 -4.327 84.942 1.00 41.70 286 THR E O 1
ATOM 10928 N N . ASP E 1 246 ? 111.532 -3.684 82.916 1.00 45.15 287 ASP E N 1
ATOM 10929 C CA . ASP E 1 246 ? 112.766 -2.998 82.550 1.00 48.05 287 ASP E CA 1
ATOM 10930 C C . ASP E 1 246 ? 113.104 -1.917 83.572 1.00 59.05 287 ASP E C 1
ATOM 10931 O O . ASP E 1 246 ? 112.254 -1.098 83.937 1.00 61.04 287 ASP E O 1
ATOM 10936 N N . GLY E 1 247 ? 114.346 -1.936 84.057 1.00 59.88 288 GLY E N 1
ATOM 10937 C CA . GLY E 1 247 ? 114.850 -0.892 84.924 1.00 58.36 288 GLY E CA 1
ATOM 10938 C C . GLY E 1 247 ? 114.525 -1.019 86.397 1.00 61.87 288 GLY E C 1
ATOM 10939 O O . GLY E 1 247 ? 114.834 -0.093 87.158 1.00 65.74 288 GLY E O 1
ATOM 10940 N N . VAL E 1 248 ? 113.927 -2.121 86.830 1.00 54.86 289 VAL E N 1
ATOM 10941 C CA . VAL E 1 248 ? 113.502 -2.299 88.219 1.00 56.00 289 VAL E CA 1
ATOM 10942 C C . VAL E 1 248 ? 114.482 -3.236 88.919 1.00 49.43 289 VAL E C 1
ATOM 10943 O O . VAL E 1 248 ? 114.759 -4.326 88.392 1.00 47.17 289 VAL E O 1
ATOM 10947 N N . PRO E 1 249 ? 115.018 -2.859 90.082 1.00 39.83 290 PRO E N 1
ATOM 10948 C CA . PRO E 1 249 ? 115.917 -3.760 90.814 1.00 44.86 290 PRO E CA 1
ATOM 10949 C C . PRO E 1 249 ? 115.254 -5.091 91.137 1.00 48.39 290 PRO E C 1
ATOM 10950 O O . PRO E 1 249 ? 114.041 -5.174 91.343 1.00 52.51 290 PRO E O 1
ATOM 10954 N N . SER E 1 250 ? 116.079 -6.144 91.177 1.00 47.03 291 SER E N 1
ATOM 10955 C CA . SER E 1 250 ? 115.553 -7.496 91.341 1.00 42.92 291 SER E CA 1
ATOM 10956 C C . SER E 1 250 ? 114.858 -7.672 92.681 1.00 36.56 291 SER E C 1
ATOM 10957 O O . SER E 1 250 ? 113.864 -8.401 92.769 1.00 37.90 291 SER E O 1
ATOM 10960 N N . SER E 1 251 ? 115.360 -7.009 93.728 1.00 38.22 292 SER E N 1
ATOM 10961 C CA . SER E 1 251 ? 114.832 -7.197 95.076 1.00 42.73 292 SER E CA 1
ATOM 10962 C C . SER E 1 251 ? 113.381 -6.757 95.209 1.00 44.18 292 SER E C 1
ATOM 10963 O O . SER E 1 251 ? 112.686 -7.227 96.121 1.00 38.36 292 SER E O 1
ATOM 10966 N N . ILE E 1 252 ? 112.909 -5.868 94.329 1.00 44.54 293 ILE E N 1
ATOM 10967 C CA . ILE E 1 252 ? 111.527 -5.405 94.341 1.00 50.28 293 ILE E CA 1
ATOM 10968 C C . ILE E 1 252 ? 110.779 -5.786 93.064 1.00 45.49 293 ILE E C 1
ATOM 10969 O O . ILE E 1 252 ? 109.678 -5.287 92.825 1.00 44.23 293 ILE E O 1
ATOM 10974 N N . ASP E 1 253 ? 111.348 -6.663 92.236 1.00 39.67 294 ASP E N 1
ATOM 10975 C CA . ASP E 1 253 ? 110.667 -7.113 91.024 1.00 45.90 294 ASP E CA 1
ATOM 10976 C C . ASP E 1 253 ? 110.082 -8.496 91.266 1.00 45.22 294 ASP E C 1
ATOM 10977 O O . ASP E 1 253 ? 110.840 -9.425 91.584 1.00 43.01 294 ASP E O 1
ATOM 10982 N N . PRO E 1 254 ? 108.762 -8.684 91.135 1.00 46.72 295 PRO E N 1
ATOM 10983 C CA . PRO E 1 254 ? 108.169 -9.997 91.454 1.00 46.48 295 PRO E CA 1
ATOM 10984 C C . PRO E 1 254 ? 108.696 -11.138 90.603 1.00 45.18 295 PRO E C 1
ATOM 10985 O O . PRO E 1 254 ? 108.680 -12.292 91.056 1.00 38.87 295 PRO E O 1
ATOM 10989 N N . ALA E 1 255 ? 109.159 -10.852 89.380 1.00 41.11 296 ALA E N 1
ATOM 10990 C CA . ALA E 1 255 ? 109.643 -11.907 88.494 1.00 39.29 296 ALA E CA 1
ATOM 10991 C C . ALA E 1 255 ? 110.901 -12.580 89.037 1.00 45.64 296 ALA E C 1
ATOM 10992 O O . ALA E 1 255 ? 111.126 -13.769 88.776 1.00 43.12 296 ALA E O 1
ATOM 10994 N N . THR E 1 256 ? 111.732 -11.850 89.786 1.00 46.25 297 THR E N 1
ATOM 10995 C CA . THR E 1 256 ? 112.894 -12.474 90.411 1.00 41.71 297 THR E CA 1
ATOM 10996 C C . THR E 1 256 ? 112.459 -13.573 91.371 1.00 39.16 297 THR E C 1
ATOM 10997 O O . THR E 1 256 ? 112.911 -14.720 91.273 1.00 35.71 297 THR E O 1
ATOM 11001 N N . TYR E 1 257 ? 111.548 -13.246 92.288 1.00 36.60 298 TYR E N 1
ATOM 11002 C CA . TYR E 1 257 ? 111.123 -14.226 93.280 1.00 32.86 298 TYR E CA 1
ATOM 11003 C C . TYR E 1 257 ? 110.393 -15.394 92.630 1.00 37.61 298 TYR E C 1
ATOM 11004 O O . TYR E 1 257 ? 110.588 -16.546 93.032 1.00 43.24 298 TYR E O 1
ATOM 11013 N N . GLN E 1 258 ? 109.569 -15.126 91.608 1.00 36.89 299 GLN E N 1
ATOM 11014 C CA . GLN E 1 258 ? 108.920 -16.218 90.884 1.00 45.03 299 GLN E CA 1
ATOM 11015 C C . GLN E 1 258 ? 109.936 -17.116 90.176 1.00 42.85 299 GLN E C 1
ATOM 11016 O O . GLN E 1 258 ? 109.718 -18.331 90.058 1.00 30.72 299 GLN E O 1
ATOM 11022 N N . LEU E 1 259 ? 111.048 -16.545 89.699 1.00 38.23 300 LEU E N 1
ATOM 11023 C CA . LEU E 1 259 ? 112.097 -17.364 89.094 1.00 38.83 300 LEU E CA 1
ATOM 11024 C C . LEU E 1 259 ? 112.718 -18.296 90.123 1.00 46.09 300 LEU E C 1
ATOM 11025 O O . LEU E 1 259 ? 112.956 -19.478 89.846 1.00 44.26 300 LEU E O 1
ATOM 11030 N N . LEU E 1 260 ? 112.982 -17.773 91.322 1.00 41.00 301 LEU E N 1
ATOM 11031 C CA . LEU E 1 260 ? 113.528 -18.580 92.404 1.00 38.04 301 LEU E CA 1
ATOM 11032 C C . LEU E 1 260 ? 112.538 -19.656 92.844 1.00 41.19 301 LEU E C 1
ATOM 11033 O O . LEU E 1 260 ? 112.922 -20.809 93.073 1.00 37.90 301 LEU E O 1
ATOM 11038 N N . ARG E 1 261 ? 111.253 -19.298 92.948 1.00 42.91 302 ARG E N 1
ATOM 11039 C CA . ARG E 1 261 ? 110.237 -20.256 93.375 1.00 44.03 302 ARG E CA 1
ATOM 11040 C C . ARG E 1 261 ? 110.102 -21.413 92.388 1.00 45.75 302 ARG E C 1
ATOM 11041 O O . ARG E 1 261 ? 109.939 -22.569 92.794 1.00 47.52 302 ARG E O 1
ATOM 11049 N N . SER E 1 262 ? 110.150 -21.125 91.090 1.00 33.67 303 SER E N 1
ATOM 11050 C CA . SER E 1 262 ? 109.931 -22.170 90.100 1.00 36.11 303 SER E CA 1
ATOM 11051 C C . SER E 1 262 ? 111.193 -22.941 89.742 1.00 42.80 303 SER E C 1
ATOM 11052 O O . SER E 1 262 ? 111.090 -24.091 89.299 1.00 47.89 303 SER E O 1
ATOM 11055 N N . GLY E 1 263 ? 112.372 -22.351 89.927 1.00 36.71 304 GLY E N 1
ATOM 11056 C CA . GLY E 1 263 ? 113.585 -22.965 89.420 1.00 41.79 304 GLY E CA 1
ATOM 11057 C C . GLY E 1 263 ? 113.659 -23.001 87.907 1.00 43.56 304 GLY E C 1
ATOM 11058 O O . GLY E 1 263 ? 114.299 -23.892 87.342 1.00 36.82 304 GLY E O 1
ATOM 11059 N N . ASP E 1 264 ? 113.018 -22.044 87.237 1.00 42.87 305 ASP E N 1
ATOM 11060 C CA . ASP E 1 264 ? 112.910 -22.024 85.779 1.00 46.45 305 ASP E CA 1
ATOM 11061 C C . ASP E 1 264 ? 114.207 -21.521 85.131 1.00 48.14 305 ASP E C 1
ATOM 11062 O O . ASP E 1 264 ? 114.246 -20.507 84.432 1.00 48.13 305 ASP E O 1
ATOM 11067 N N . TYR E 1 265 ? 115.286 -22.260 85.381 1.00 46.68 306 TYR E N 1
ATOM 11068 C CA . TYR E 1 265 ? 116.593 -21.988 84.797 1.00 41.18 306 TYR E CA 1
ATOM 11069 C C . TYR E 1 265 ? 117.386 -23.290 84.788 1.00 40.93 306 TYR E C 1
ATOM 11070 O O . TYR E 1 265 ? 117.055 -24.223 85.533 1.00 38.62 306 TYR E O 1
ATOM 11079 N N . PRO E 1 266 ? 118.416 -23.395 83.944 1.00 39.89 307 PRO E N 1
ATOM 11080 C CA . PRO E 1 266 ? 119.058 -24.702 83.724 1.00 43.90 307 PRO E CA 1
ATOM 11081 C C . PRO E 1 266 ? 119.668 -25.265 84.999 1.00 46.19 307 PRO E C 1
ATOM 11082 O O . PRO E 1 266 ? 120.514 -24.635 85.640 1.00 42.44 307 PRO E O 1
ATOM 11086 N N . GLY E 1 267 ? 119.233 -26.471 85.356 1.00 42.51 308 GLY E N 1
ATOM 11087 C CA . GLY E 1 267 ? 119.661 -27.121 86.573 1.00 35.26 308 GLY E CA 1
ATOM 11088 C C . GLY E 1 267 ? 118.976 -26.629 87.825 1.00 42.23 308 GLY E C 1
ATOM 11089 O O . GLY E 1 267 ? 119.297 -27.118 88.918 1.00 48.21 308 GLY E O 1
ATOM 11090 N N . GLY E 1 268 ? 118.047 -25.680 87.706 1.00 39.81 309 GLY E N 1
ATOM 11091 C CA . GLY E 1 268 ? 117.393 -25.134 88.877 1.00 38.38 309 GLY E CA 1
ATOM 11092 C C . GLY E 1 268 ? 116.309 -26.048 89.419 1.00 46.89 309 GLY E C 1
ATOM 11093 O O . GLY E 1 268 ? 115.658 -26.796 88.687 1.00 55.42 309 GLY E O 1
ATOM 11094 N N . VAL E 1 269 ? 116.120 -25.978 90.734 1.00 38.35 310 VAL E N 1
ATOM 11095 C CA . VAL E 1 269 ? 115.078 -26.735 91.424 1.00 39.10 310 VAL E CA 1
ATOM 11096 C C . VAL E 1 269 ? 114.165 -25.745 92.140 1.00 44.64 310 VAL E C 1
ATOM 11097 O O . VAL E 1 269 ? 114.634 -24.676 92.568 1.00 43.54 310 VAL E O 1
ATOM 11101 N N . PRO E 1 270 ? 112.867 -26.033 92.270 1.00 41.03 311 PRO E N 1
ATOM 11102 C CA . PRO E 1 270 ? 111.972 -25.093 92.964 1.00 38.54 311 PRO E CA 1
ATOM 11103 C C . PRO E 1 270 ? 112.441 -24.871 94.392 1.00 38.82 311 PRO E C 1
ATOM 11104 O O . PRO E 1 270 ? 112.748 -25.819 95.115 1.00 40.76 311 PRO E O 1
ATOM 11108 N N . PHE E 1 271 ? 112.506 -23.606 94.792 1.00 39.73 312 PHE E N 1
ATOM 11109 C CA . PHE E 1 271 ? 112.958 -23.228 96.124 1.00 39.40 312 PHE E CA 1
ATOM 11110 C C . PHE E 1 271 ? 111.769 -22.709 96.919 1.00 43.10 312 PHE E C 1
ATOM 11111 O O . PHE E 1 271 ? 111.138 -21.724 96.519 1.00 45.91 312 PHE E O 1
ATOM 11119 N N . ASP E 1 272 ? 111.469 -23.360 98.046 1.00 37.05 313 ASP E N 1
ATOM 11120 C CA . ASP E 1 272 ? 110.359 -22.929 98.889 1.00 39.59 313 ASP E CA 1
ATOM 11121 C C . ASP E 1 272 ? 110.809 -22.427 100.258 1.00 38.07 313 ASP E C 1
ATOM 11122 O O . ASP E 1 272 ? 109.966 -22.237 101.142 1.00 31.79 313 ASP E O 1
ATOM 11127 N N . GLY E 1 273 ? 112.103 -22.186 100.451 1.00 31.48 314 GLY E N 1
ATOM 11128 C CA . GLY E 1 273 ? 112.606 -21.663 101.704 1.00 34.45 314 GLY E CA 1
ATOM 11129 C C . GLY E 1 273 ? 112.463 -20.152 101.797 1.00 39.89 314 GLY E C 1
ATOM 11130 O O . GLY E 1 273 ? 111.785 -19.506 100.998 1.00 43.07 314 GLY E O 1
ATOM 11131 N N . VAL E 1 274 ? 113.120 -19.583 102.811 1.00 40.78 315 VAL E N 1
ATOM 11132 C CA . VAL E 1 274 ? 113.056 -18.143 103.049 1.00 34.15 315 VAL E CA 1
ATOM 11133 C C . VAL E 1 274 ? 113.941 -17.424 102.042 1.00 32.40 315 VAL E C 1
ATOM 11134 O O . VAL E 1 274 ? 115.068 -17.851 101.761 1.00 35.68 315 VAL E O 1
ATOM 11138 N N . ILE E 1 275 ? 113.431 -16.326 101.494 1.00 32.78 316 ILE E N 1
ATOM 11139 C CA . ILE E 1 275 ? 114.182 -15.465 100.588 1.00 39.38 316 ILE E CA 1
ATOM 11140 C C . ILE E 1 275 ? 114.432 -14.144 101.300 1.00 40.63 316 ILE E C 1
ATOM 11141 O O . ILE E 1 275 ? 113.482 -13.461 101.704 1.00 34.60 316 ILE E O 1
ATOM 11146 N N . TYR E 1 276 ? 115.705 -13.790 101.464 1.00 39.44 317 TYR E N 1
ATOM 11147 C CA . TYR E 1 276 ? 116.089 -12.513 102.049 1.00 32.58 317 TYR E CA 1
ATOM 11148 C C . TYR E 1 276 ? 116.275 -11.477 100.950 1.00 44.22 317 TYR E C 1
ATOM 11149 O O . TYR E 1 276 ? 116.573 -11.812 99.800 1.00 34.79 317 TYR E O 1
ATOM 11158 N N . THR E 1 277 ? 116.103 -10.211 101.312 1.00 36.71 318 THR E N 1
ATOM 11159 C CA . THR E 1 277 ? 116.538 -9.137 100.436 1.00 38.51 318 THR E CA 1
ATOM 11160 C C . THR E 1 277 ? 117.938 -8.712 100.841 1.00 42.30 318 THR E C 1
ATOM 11161 O O . THR E 1 277 ? 118.330 -8.840 102.005 1.00 39.57 318 THR E O 1
ATOM 11165 N N . ASP E 1 278 ? 118.696 -8.218 99.865 1.00 39.12 319 ASP E N 1
ATOM 11166 C CA . ASP E 1 278 ? 119.870 -7.421 100.182 1.00 34.86 319 ASP E CA 1
ATOM 11167 C C . ASP E 1 278 ? 119.434 -6.167 100.948 1.00 33.64 319 ASP E C 1
ATOM 11168 O O . ASP E 1 278 ? 118.253 -5.802 100.973 1.00 35.53 319 ASP E O 1
ATOM 11173 N N . ASP E 1 279 ? 120.403 -5.520 101.599 1.00 34.09 320 ASP E N 1
ATOM 11174 C CA . ASP E 1 279 ? 120.153 -4.321 102.395 1.00 39.76 320 ASP E CA 1
ATOM 11175 C C . ASP E 1 279 ? 119.395 -3.262 101.597 1.00 42.45 320 ASP E C 1
ATOM 11176 O O . ASP E 1 279 ? 119.936 -2.679 100.651 1.00 42.18 320 ASP E O 1
ATOM 11181 N N . LEU E 1 280 ? 118.139 -3.007 101.975 1.00 39.54 321 LEU E N 1
ATOM 11182 C CA . LEU E 1 280 ? 117.312 -2.026 101.276 1.00 42.24 321 LEU E CA 1
ATOM 11183 C C . LEU E 1 280 ? 117.700 -0.582 101.581 1.00 54.53 321 LEU E C 1
ATOM 11184 O O . LEU E 1 280 ? 117.226 0.323 100.888 1.00 59.20 321 LEU E O 1
ATOM 11189 N N . SER E 1 281 ? 118.538 -0.341 102.591 1.00 60.91 322 SER E N 1
ATOM 11190 C CA . SER E 1 281 ? 118.996 1.008 102.930 1.00 69.15 322 SER E CA 1
ATOM 11191 C C . SER E 1 281 ? 120.091 1.528 102.002 1.00 78.65 322 SER E C 1
ATOM 11192 O O . SER E 1 281 ? 120.973 2.266 102.443 1.00 75.91 322 SER E O 1
ATOM 11195 N N . GLY E 1 282 ? 120.050 1.166 100.723 1.00 93.21 323 GLY E N 1
ATOM 11196 C CA . GLY E 1 282 ? 121.066 1.602 99.779 1.00 108.83 323 GLY E CA 1
ATOM 11197 C C . GLY E 1 282 ? 120.899 1.002 98.397 1.00 121.95 323 GLY E C 1
ATOM 11198 O O . GLY E 1 282 ? 121.658 0.111 98.004 1.00 123.10 323 GLY E O 1
ATOM 11207 N N . THR E 1 289 ? 116.961 5.748 95.598 1.00 86.13 330 THR E N 1
ATOM 11208 C CA . THR E 1 289 ? 115.807 6.373 94.954 1.00 96.16 330 THR E CA 1
ATOM 11209 C C . THR E 1 289 ? 114.492 5.815 95.501 1.00 105.33 330 THR E C 1
ATOM 11210 O O . THR E 1 289 ? 113.525 5.631 94.757 1.00 103.57 330 THR E O 1
ATOM 11212 N N . HIS E 1 290 ? 114.466 5.559 96.808 1.00 112.10 331 HIS E N 1
ATOM 11213 C CA . HIS E 1 290 ? 113.311 4.958 97.463 1.00 109.91 331 HIS E CA 1
ATOM 11214 C C . HIS E 1 290 ? 113.341 5.313 98.945 1.00 108.95 331 HIS E C 1
ATOM 11215 O O . HIS E 1 290 ? 114.389 5.660 99.496 1.00 110.08 331 HIS E O 1
ATOM 11222 N N . SER E 1 291 ? 112.099 5.217 99.622 1.00 105.07 332 SER E N 1
ATOM 11223 C CA . SER E 1 291 ? 111.924 5.360 101.064 1.00 91.11 332 SER E CA 1
ATOM 11224 C C . SER E 1 291 ? 111.972 3.992 101.741 1.00 75.52 332 SER E C 1
ATOM 11225 O O . SER E 1 291 ? 111.548 2.989 101.155 1.00 68.91 332 SER E O 1
ATOM 11228 N N . PRO E 1 292 ? 112.493 3.917 102.971 1.00 66.58 333 PRO E N 1
ATOM 11229 C CA . PRO E 1 292 ? 112.600 2.600 103.627 1.00 61.39 333 PRO E CA 1
ATOM 11230 C C . PRO E 1 292 ? 111.269 1.873 103.727 1.00 53.16 333 PRO E C 1
ATOM 11231 O O . PRO E 1 292 ? 111.187 0.689 103.379 1.00 55.11 333 PRO E O 1
ATOM 11235 N N . ALA E 1 293 ? 110.213 2.562 104.166 1.00 46.30 334 ALA E N 1
ATOM 11236 C CA . ALA E 1 293 ? 108.910 1.917 104.288 1.00 45.91 334 ALA E CA 1
ATOM 11237 C C . ALA E 1 293 ? 108.388 1.468 102.932 1.00 55.31 334 ALA E C 1
ATOM 11238 O O . ALA E 1 293 ? 107.840 0.367 102.808 1.00 63.64 334 ALA E O 1
ATOM 11240 N N . GLU E 1 294 ? 108.542 2.309 101.901 1.00 63.91 335 GLU E N 1
ATOM 11241 C CA . GLU E 1 294 ? 108.171 1.898 100.548 1.00 60.37 335 GLU E CA 1
ATOM 11242 C C . GLU E 1 294 ? 108.980 0.686 100.106 1.00 51.52 335 GLU E C 1
ATOM 11243 O O . GLU E 1 294 ? 108.433 -0.255 99.518 1.00 56.33 335 GLU E O 1
ATOM 11249 N N . ALA E 1 295 ? 110.289 0.693 100.382 1.00 42.58 336 ALA E N 1
ATOM 11250 C CA . ALA E 1 295 ? 111.154 -0.398 99.941 1.00 49.49 336 ALA E CA 1
ATOM 11251 C C . ALA E 1 295 ? 110.802 -1.709 100.637 1.00 44.96 336 ALA E C 1
ATOM 11252 O O . ALA E 1 295 ? 110.767 -2.769 99.996 1.00 39.26 336 ALA E O 1
ATOM 11254 N N . VAL E 1 296 ? 110.537 -1.659 101.944 1.00 37.81 337 VAL E N 1
ATOM 11255 C CA . VAL E 1 296 ? 110.137 -2.866 102.665 1.00 40.42 337 VAL E CA 1
ATOM 11256 C C . VAL E 1 296 ? 108.827 -3.409 102.107 1.00 37.42 337 VAL E C 1
ATOM 11257 O O . VAL E 1 296 ? 108.655 -4.625 101.959 1.00 43.74 337 VAL E O 1
ATOM 11261 N N . LEU E 1 297 ? 107.893 -2.517 101.763 1.00 37.27 338 LEU E N 1
ATOM 11262 C CA . LEU E 1 297 ? 106.628 -2.963 101.186 1.00 42.31 338 LEU E CA 1
ATOM 11263 C C . LEU E 1 297 ? 106.824 -3.515 99.777 1.00 40.49 338 LEU E C 1
ATOM 11264 O O . LEU E 1 297 ? 106.273 -4.570 99.437 1.00 36.43 338 LEU E O 1
ATOM 11269 N N . ALA E 1 298 ? 107.610 -2.820 98.948 1.00 34.30 339 ALA E N 1
ATOM 11270 C CA . ALA E 1 298 ? 107.838 -3.278 97.578 1.00 42.15 339 ALA E CA 1
ATOM 11271 C C . ALA E 1 298 ? 108.470 -4.665 97.542 1.00 46.49 339 ALA E C 1
ATOM 11272 O O . ALA E 1 298 ? 108.068 -5.514 96.737 1.00 44.77 339 ALA E O 1
ATOM 11274 N N . SER E 1 299 ? 109.462 -4.916 98.405 1.00 49.09 340 SER E N 1
ATOM 11275 C CA . SER E 1 299 ? 110.164 -6.197 98.372 1.00 50.12 340 SER E CA 1
ATOM 11276 C C . SER E 1 299 ? 109.286 -7.329 98.892 1.00 46.42 340 SER E C 1
ATOM 11277 O O . SER E 1 299 ? 109.346 -8.452 98.379 1.00 48.04 340 SER E O 1
ATOM 11280 N N . LEU E 1 300 ? 108.473 -7.058 99.914 1.00 40.44 341 LEU E N 1
ATOM 11281 C CA . LEU E 1 300 ? 107.591 -8.091 100.451 1.00 37.61 341 LEU E CA 1
ATOM 11282 C C . LEU E 1 300 ? 106.471 -8.430 99.473 1.00 39.07 341 LEU E C 1
ATOM 11283 O O . LEU E 1 300 ? 106.149 -9.610 99.276 1.00 37.42 341 LEU E O 1
ATOM 11288 N N . LYS E 1 301 ? 105.865 -7.410 98.854 1.00 35.10 342 LYS E N 1
ATOM 11289 C CA . LYS E 1 301 ? 104.868 -7.659 97.816 1.00 46.43 342 LYS E CA 1
ATOM 11290 C C . LYS E 1 301 ? 105.445 -8.514 96.694 1.00 37.21 342 LYS E C 1
ATOM 11291 O O . LYS E 1 301 ? 104.775 -9.423 96.191 1.00 33.52 342 LYS E O 1
ATOM 11297 N N . ALA E 1 302 ? 106.693 -8.247 96.300 1.00 38.76 343 ALA E N 1
ATOM 11298 C CA . ALA E 1 302 ? 107.292 -8.952 95.171 1.00 38.51 343 ALA E CA 1
ATOM 11299 C C . ALA E 1 302 ? 107.555 -10.421 95.474 1.00 36.99 343 ALA E C 1
ATOM 11300 O O . ALA E 1 302 ? 107.698 -11.219 94.539 1.00 36.05 343 ALA E O 1
ATOM 11302 N N . GLY E 1 303 ? 107.619 -10.801 96.747 1.00 33.26 344 GLY E N 1
ATOM 11303 C CA . GLY E 1 303 ? 107.747 -12.205 97.087 1.00 37.21 344 GLY E CA 1
ATOM 11304 C C . GLY E 1 303 ? 108.825 -12.535 98.100 1.00 36.39 344 GLY E C 1
ATOM 11305 O O . GLY E 1 303 ? 109.094 -13.711 98.358 1.00 38.89 344 GLY E O 1
ATOM 11306 N N . ALA E 1 304 ? 109.457 -11.519 98.678 1.00 38.59 345 ALA E N 1
ATOM 11307 C CA . ALA E 1 304 ? 110.462 -11.758 99.699 1.00 42.09 345 ALA E CA 1
ATOM 11308 C C . ALA E 1 304 ? 109.798 -12.149 101.012 1.00 44.30 345 ALA E C 1
ATOM 11309 O O . ALA E 1 304 ? 108.669 -11.744 101.303 1.00 42.61 345 ALA E O 1
ATOM 11311 N N . ASP E 1 305 ? 110.506 -12.960 101.802 1.00 42.27 346 ASP E N 1
ATOM 11312 C CA . ASP E 1 305 ? 110.035 -13.334 103.130 1.00 35.00 346 ASP E CA 1
ATOM 11313 C C . ASP E 1 305 ? 110.721 -12.559 104.244 1.00 37.39 346 ASP E C 1
ATOM 11314 O O . ASP E 1 305 ? 110.170 -12.469 105.346 1.00 37.11 346 ASP E O 1
ATOM 11319 N N . GLN E 1 306 ? 111.906 -12.008 103.995 1.00 33.35 347 GLN E N 1
ATOM 11320 C CA . GLN E 1 306 ? 112.653 -11.270 105.007 1.00 32.82 347 GLN E CA 1
ATOM 11321 C C . GLN E 1 306 ? 113.173 -9.990 104.371 1.00 39.02 347 GLN E C 1
ATOM 11322 O O . GLN E 1 306 ? 114.086 -10.030 103.539 1.00 44.94 347 GLN E O 1
ATOM 11328 N N . ALA E 1 307 ? 112.577 -8.862 104.744 1.00 33.32 348 ALA E N 1
ATOM 11329 C CA . ALA E 1 307 ? 113.014 -7.559 104.263 1.00 36.06 348 ALA E CA 1
ATOM 11330 C C . ALA E 1 307 ? 114.129 -7.054 105.172 1.00 40.75 348 ALA E C 1
ATOM 11331 O O . ALA E 1 307 ? 113.905 -6.809 106.362 1.00 41.26 348 ALA E O 1
ATOM 11333 N N . LEU E 1 308 ? 115.326 -6.908 104.611 1.00 41.83 349 LEU E N 1
ATOM 11334 C CA . LEU E 1 308 ? 116.525 -6.571 105.364 1.00 33.61 349 LEU E CA 1
ATOM 11335 C C . LEU E 1 308 ? 116.919 -5.122 105.119 1.00 39.24 349 LEU E C 1
ATOM 11336 O O . LEU E 1 308 ? 116.907 -4.653 103.974 1.00 36.50 349 LEU E O 1
ATOM 11341 N N . TRP E 1 309 ? 117.274 -4.416 106.191 1.00 35.87 350 TRP E N 1
ATOM 11342 C CA . TRP E 1 309 ? 117.895 -3.103 106.043 1.00 45.38 350 TRP E CA 1
ATOM 11343 C C . TRP E 1 309 ? 118.574 -2.725 107.350 1.00 48.97 350 TRP E C 1
ATOM 11344 O O . TRP E 1 309 ? 118.295 -3.298 108.405 1.00 50.28 350 TRP E O 1
ATOM 11355 N N . ILE E 1 310 ? 119.475 -1.750 107.262 1.00 48.43 351 ILE E N 1
ATOM 11356 C CA . ILE E 1 310 ? 120.447 -1.517 108.324 1.00 52.39 351 ILE E CA 1
ATOM 11357 C C . ILE E 1 310 ? 119.983 -0.435 109.295 1.00 53.98 351 ILE E C 1
ATOM 11358 O O . ILE E 1 310 ? 120.022 -0.633 110.514 1.00 51.47 351 ILE E O 1
ATOM 11363 N N . ASP E 1 311 ? 119.510 0.706 108.787 1.00 53.75 352 ASP E N 1
ATOM 11364 C CA . ASP E 1 311 ? 119.169 1.858 109.628 1.00 50.44 352 ASP E CA 1
ATOM 11365 C C . ASP E 1 311 ? 117.783 1.657 110.237 1.00 43.64 352 ASP E C 1
ATOM 11366 O O . ASP E 1 311 ? 116.764 1.932 109.600 1.00 43.42 352 ASP E O 1
ATOM 11371 N N . TYR E 1 312 ? 117.753 1.231 111.505 1.00 50.86 353 TYR E N 1
ATOM 11372 C CA . TYR E 1 312 ? 116.544 0.768 112.185 1.00 62.78 353 TYR E CA 1
ATOM 11373 C C . TYR E 1 312 ? 115.549 1.881 112.514 1.00 65.64 353 TYR E C 1
ATOM 11374 O O . TYR E 1 312 ? 114.403 1.569 112.862 1.00 69.45 353 TYR E O 1
ATOM 11383 N N . GLY E 1 313 ? 115.942 3.154 112.405 1.00 55.12 354 GLY E N 1
ATOM 11384 C CA . GLY E 1 313 ? 115.064 4.250 112.790 1.00 53.04 354 GLY E CA 1
ATOM 11385 C C . GLY E 1 313 ? 113.728 4.281 112.069 1.00 56.44 354 GLY E C 1
ATOM 11386 O O . GLY E 1 313 ? 112.773 4.885 112.573 1.00 55.19 354 GLY E O 1
ATOM 11387 N N . SER E 1 314 ? 113.630 3.641 110.902 1.00 43.57 355 SER E N 1
ATOM 11388 C CA . SER E 1 314 ? 112.389 3.608 110.139 1.00 43.37 355 SER E CA 1
ATOM 11389 C C . SER E 1 314 ? 111.574 2.337 110.390 1.00 50.97 355 SER E C 1
ATOM 11390 O O . SER E 1 314 ? 110.661 2.034 109.615 1.00 47.08 355 SER E O 1
ATOM 11393 N N . LEU E 1 315 ? 111.873 1.599 111.467 1.00 53.13 356 LEU E N 1
ATOM 11394 C CA . LEU E 1 315 ? 111.149 0.360 111.737 1.00 46.42 356 LEU E CA 1
ATOM 11395 C C . LEU E 1 315 ? 109.669 0.623 111.985 1.00 44.74 356 LEU E C 1
ATOM 11396 O O . LEU E 1 315 ? 108.807 -0.114 111.490 1.00 42.57 356 LEU E O 1
ATOM 11401 N N . GLY E 1 316 ? 109.353 1.667 112.749 1.00 51.08 357 GLY E N 1
ATOM 11402 C CA . GLY E 1 316 ? 107.957 1.969 113.020 1.00 60.04 357 GLY E CA 1
ATOM 11403 C C . GLY E 1 316 ? 107.172 2.308 111.766 1.00 59.38 357 GLY E C 1
ATOM 11404 O O . GLY E 1 316 ? 106.051 1.828 111.575 1.00 59.11 357 GLY E O 1
ATOM 11405 N N . SER E 1 317 ? 107.748 3.139 110.894 1.00 54.40 358 SER E N 1
ATOM 11406 C CA . SER E 1 317 ? 107.034 3.513 109.678 1.00 66.59 358 SER E CA 1
ATOM 11407 C C . SER E 1 317 ? 106.876 2.325 108.734 1.00 67.66 358 SER E C 1
ATOM 11408 O O . SER E 1 317 ? 105.888 2.250 107.994 1.00 70.45 358 SER E O 1
ATOM 11411 N N . ALA E 1 318 ? 107.823 1.386 108.752 1.00 57.58 359 ALA E N 1
ATOM 11412 C CA . ALA E 1 318 ? 107.692 0.208 107.902 1.00 55.74 359 ALA E CA 1
ATOM 11413 C C . ALA E 1 318 ? 106.599 -0.718 108.417 1.00 50.46 359 ALA E C 1
ATOM 11414 O O . ALA E 1 318 ? 105.791 -1.229 107.634 1.00 45.07 359 ALA E O 1
ATOM 11416 N N . ILE E 1 319 ? 106.560 -0.950 109.731 1.00 47.77 360 ILE E N 1
ATOM 11417 C CA . ILE E 1 319 ? 105.487 -1.753 110.311 1.00 50.08 360 ILE E CA 1
ATOM 11418 C C . ILE E 1 319 ? 104.138 -1.100 110.041 1.00 60.34 360 ILE E C 1
ATOM 11419 O O . ILE E 1 319 ? 103.184 -1.760 109.611 1.00 60.53 360 ILE E O 1
ATOM 11424 N N . ASP E 1 320 ? 104.044 0.214 110.271 1.00 60.54 361 ASP E N 1
ATOM 11425 C CA . ASP E 1 320 ? 102.796 0.923 110.001 1.00 65.13 361 ASP E CA 1
ATOM 11426 C C . ASP E 1 320 ? 102.379 0.783 108.538 1.00 56.50 361 ASP E C 1
ATOM 11427 O O . ASP E 1 320 ? 101.210 0.509 108.243 1.00 57.42 361 ASP E O 1
ATOM 11429 N N . ARG E 1 321 ? 103.330 0.929 107.610 1.00 50.64 362 ARG E N 1
ATOM 11430 C CA . ARG E 1 321 ? 103.005 0.907 106.183 1.00 46.64 362 ARG E CA 1
ATOM 11431 C C . ARG E 1 321 ? 102.574 -0.482 105.720 1.00 49.14 362 ARG E C 1
ATOM 11432 O O . ARG E 1 321 ? 101.589 -0.623 104.982 1.00 51.04 362 ARG E O 1
ATOM 11440 N N . VAL E 1 322 ? 103.315 -1.519 106.125 1.00 47.60 363 VAL E N 1
ATOM 11441 C CA . VAL E 1 322 ? 103.027 -2.882 105.682 1.00 47.84 363 VAL E CA 1
ATOM 11442 C C . VAL E 1 322 ? 101.776 -3.425 106.366 1.00 52.29 363 VAL E C 1
ATOM 11443 O O . VAL E 1 322 ? 101.030 -4.219 105.777 1.00 42.38 363 VAL E O 1
ATOM 11447 N N . ASP E 1 323 ? 101.519 -3.012 107.609 1.00 61.40 364 ASP E N 1
ATOM 11448 C CA . ASP E 1 323 ? 100.290 -3.428 108.278 1.00 64.23 364 ASP E CA 1
ATOM 11449 C C . ASP E 1 323 ? 99.060 -2.915 107.537 1.00 61.39 364 ASP E C 1
ATOM 11450 O O . ASP E 1 323 ? 98.093 -3.661 107.333 1.00 47.45 364 ASP E O 1
ATOM 11455 N N . ALA E 1 324 ? 99.085 -1.646 107.113 1.00 62.75 365 ALA E N 1
ATOM 11456 C CA . ALA E 1 324 ? 97.953 -1.061 106.402 1.00 59.31 365 ALA E CA 1
ATOM 11457 C C . ALA E 1 324 ? 97.795 -1.615 104.991 1.00 62.77 365 ALA E C 1
ATOM 11458 O O . ALA E 1 324 ? 96.698 -1.537 104.429 1.00 63.45 365 ALA E O 1
ATOM 11460 N N . ALA E 1 325 ? 98.858 -2.170 104.404 1.00 61.92 366 ALA E N 1
ATOM 11461 C CA . ALA E 1 325 ? 98.742 -2.735 103.064 1.00 60.92 366 ALA E CA 1
ATOM 11462 C C . ALA E 1 325 ? 98.100 -4.118 103.077 1.00 57.41 366 ALA E C 1
ATOM 11463 O O . ALA E 1 325 ? 97.520 -4.535 102.067 1.00 54.11 366 ALA E O 1
ATOM 11465 N N . VAL E 1 326 ? 98.198 -4.841 104.194 1.00 52.83 367 VAL E N 1
ATOM 11466 C CA . VAL E 1 326 ? 97.519 -6.128 104.303 1.00 50.99 367 VAL E CA 1
ATOM 11467 C C . VAL E 1 326 ? 96.023 -5.918 104.493 1.00 61.39 367 VAL E C 1
ATOM 11468 O O . VAL E 1 326 ? 95.200 -6.657 103.936 1.00 64.17 367 VAL E O 1
ATOM 11472 N N . SER E 1 327 ? 95.648 -4.903 105.274 1.00 65.10 368 SER E N 1
ATOM 11473 C CA . SER E 1 327 ? 94.237 -4.608 105.495 1.00 63.02 368 SER E CA 1
ATOM 11474 C C . SER E 1 327 ? 93.562 -4.167 104.201 1.00 66.46 368 SER E C 1
ATOM 11475 O O . SER E 1 327 ? 92.477 -4.647 103.856 1.00 74.50 368 SER E O 1
ATOM 11478 N N . SER E 1 328 ? 94.200 -3.260 103.462 1.00 63.44 369 SER E N 1
ATOM 11479 C CA . SER E 1 328 ? 93.619 -2.717 102.240 1.00 59.64 369 SER E CA 1
ATOM 11480 C C . SER E 1 328 ? 93.639 -3.699 101.077 1.00 59.04 369 SER E C 1
ATOM 11481 O O . SER E 1 328 ? 93.007 -3.425 100.050 1.00 63.78 369 SER E O 1
ATOM 11484 N N . GLY E 1 329 ? 94.343 -4.821 101.203 1.00 60.77 370 GLY E N 1
ATOM 11485 C CA . GLY E 1 329 ? 94.484 -5.764 100.115 1.00 58.71 370 GLY E CA 1
ATOM 11486 C C . GLY E 1 329 ? 95.648 -5.500 99.184 1.00 57.20 370 GLY E C 1
ATOM 11487 O O . GLY E 1 329 ? 95.926 -6.340 98.317 1.00 53.03 370 GLY E O 1
ATOM 11488 N N . GLU E 1 330 ? 96.330 -4.356 99.333 1.00 58.86 371 GLU E N 1
ATOM 11489 C CA . GLU E 1 330 ? 97.509 -4.068 98.517 1.00 61.54 371 GLU E CA 1
ATOM 11490 C C . GLU E 1 330 ? 98.558 -5.165 98.656 1.00 68.81 371 GLU E C 1
ATOM 11491 O O . GLU E 1 330 ? 99.185 -5.573 97.670 1.00 64.12 371 GLU E O 1
ATOM 11497 N N . TYR E 1 331 ? 98.763 -5.646 99.875 1.00 69.89 372 TYR E N 1
ATOM 11498 C CA . TYR E 1 331 ? 99.636 -6.775 100.159 1.00 58.78 372 TYR E CA 1
ATOM 11499 C C . TYR E 1 331 ? 98.752 -7.949 100.556 1.00 58.29 372 TYR E C 1
ATOM 11500 O O . TYR E 1 331 ? 98.198 -7.944 101.668 1.00 59.80 372 TYR E O 1
ATOM 11509 N N . PRO E 1 332 ? 98.563 -8.948 99.687 1.00 52.74 373 PRO E N 1
ATOM 11510 C CA . PRO E 1 332 ? 97.587 -10.007 99.979 1.00 53.52 373 PRO E CA 1
ATOM 11511 C C . PRO E 1 332 ? 97.937 -10.760 101.253 1.00 62.64 373 PRO E C 1
ATOM 11512 O O . PRO E 1 332 ? 99.090 -11.126 101.486 1.00 71.71 373 PRO E O 1
ATOM 11516 N N . GLN E 1 333 ? 96.917 -10.989 102.081 1.00 54.36 374 GLN E N 1
ATOM 11517 C CA . GLN E 1 333 ? 97.154 -11.590 103.387 1.00 53.52 374 GLN E CA 1
ATOM 11518 C C . GLN E 1 333 ? 97.707 -13.004 103.259 1.00 52.00 374 GLN E C 1
ATOM 11519 O O . GLN E 1 333 ? 98.596 -13.398 104.023 1.00 52.80 374 GLN E O 1
ATOM 11525 N N . GLU E 1 334 ? 97.202 -13.785 102.299 1.00 44.68 375 GLU E N 1
ATOM 11526 C CA . GLU E 1 334 ? 97.643 -15.174 102.206 1.00 53.36 375 GLU E CA 1
ATOM 11527 C C . GLU E 1 334 ? 99.089 -15.279 101.731 1.00 50.94 375 GLU E C 1
ATOM 11528 O O . GLU E 1 334 ? 99.767 -16.269 102.030 1.00 53.76 375 GLU E O 1
ATOM 11534 N N . GLN E 1 335 ? 99.581 -14.282 100.996 1.00 49.24 376 GLN E N 1
ATOM 11535 C CA . GLN E 1 335 ? 100.999 -14.255 100.655 1.00 43.74 376 GLN E CA 1
ATOM 11536 C C . GLN E 1 335 ? 101.835 -13.892 101.875 1.00 44.10 376 GLN E C 1
ATOM 11537 O O . GLN E 1 335 ? 102.829 -14.559 102.187 1.00 52.52 376 GLN E O 1
ATOM 11551 N N . LEU E 1 337 ? 101.052 -14.250 105.002 1.00 40.36 378 LEU E N 1
ATOM 11552 C CA . LEU E 1 337 ? 101.001 -15.334 105.976 1.00 46.32 378 LEU E CA 1
ATOM 11553 C C . LEU E 1 337 ? 101.824 -16.539 105.533 1.00 48.24 378 LEU E C 1
ATOM 11554 O O . LEU E 1 337 ? 102.385 -17.249 106.378 1.00 47.98 378 LEU E O 1
ATOM 11559 N N . ALA E 1 338 ? 101.898 -16.799 104.226 1.00 38.15 379 ALA E N 1
ATOM 11560 C CA . ALA E 1 338 ? 102.801 -17.838 103.746 1.00 43.78 379 ALA E CA 1
ATOM 11561 C C . ALA E 1 338 ? 104.247 -17.506 104.103 1.00 42.00 379 ALA E C 1
ATOM 11562 O O . ALA E 1 338 ? 105.019 -18.389 104.495 1.00 41.01 379 ALA E O 1
ATOM 11564 N N . SER E 1 339 ? 104.628 -16.235 103.991 1.00 32.36 380 SER E N 1
ATOM 11565 C CA . SER E 1 339 ? 105.970 -15.840 104.398 1.00 39.43 380 SER E CA 1
ATOM 11566 C C . SER E 1 339 ? 106.136 -15.942 105.908 1.00 43.49 380 SER E C 1
ATOM 11567 O O . SER E 1 339 ? 107.183 -16.389 106.391 1.00 44.91 380 SER E O 1
ATOM 11570 N N . ALA E 1 340 ? 105.113 -15.536 106.670 1.00 38.83 381 ALA E N 1
ATOM 11571 C CA . ALA E 1 340 ? 105.160 -15.701 108.119 1.00 39.51 381 ALA E CA 1
ATOM 11572 C C . ALA E 1 340 ? 105.416 -17.156 108.491 1.00 44.49 381 ALA E C 1
ATOM 11573 O O . ALA E 1 340 ? 106.193 -17.446 109.410 1.00 46.95 381 ALA E O 1
ATOM 11575 N N . LEU E 1 341 ? 104.794 -18.082 107.761 1.00 39.63 382 LEU E N 1
ATOM 11576 C CA . LEU E 1 341 ? 104.987 -19.504 108.020 1.00 45.71 382 LEU E CA 1
ATOM 11577 C C . LEU E 1 341 ? 106.424 -19.933 107.741 1.00 51.84 382 LEU E C 1
ATOM 11578 O O . LEU E 1 341 ? 107.025 -20.663 108.540 1.00 53.25 382 LEU E O 1
ATOM 11583 N N . ARG E 1 342 ? 106.990 -19.504 106.607 1.00 41.43 383 ARG E N 1
ATOM 11584 C CA . ARG E 1 342 ? 108.381 -19.835 106.319 1.00 41.62 383 ARG E CA 1
ATOM 11585 C C . ARG E 1 342 ? 109.306 -19.291 107.397 1.00 36.21 383 ARG E C 1
ATOM 11586 O O . ARG E 1 342 ? 110.296 -19.935 107.758 1.00 41.57 383 ARG E O 1
ATOM 11594 N N . VAL E 1 343 ? 108.998 -18.103 107.922 1.00 36.59 384 VAL E N 1
ATOM 11595 C CA . VAL E 1 343 ? 109.822 -17.512 108.973 1.00 45.18 384 VAL E CA 1
ATOM 11596 C C . VAL E 1 343 ? 109.742 -18.338 110.251 1.00 48.52 384 VAL E C 1
ATOM 11597 O O . VAL E 1 343 ? 110.765 -18.602 110.897 1.00 55.83 384 VAL E O 1
ATOM 11601 N N . GLN E 1 344 ? 108.534 -18.762 110.640 1.00 39.26 385 GLN E N 1
ATOM 11602 C CA . GLN E 1 344 ? 108.406 -19.574 111.847 1.00 41.46 385 GLN E CA 1
ATOM 11603 C C . GLN E 1 344 ? 109.109 -20.917 111.700 1.00 44.15 385 GLN E C 1
ATOM 11604 O O . GLN E 1 344 ? 109.563 -21.491 112.697 1.00 44.98 385 GLN E O 1
ATOM 11610 N N . LEU E 1 345 ? 109.238 -21.417 110.465 1.00 47.44 386 LEU E N 1
ATOM 11611 C CA . LEU E 1 345 ? 109.924 -22.681 110.226 1.00 46.79 386 LEU E CA 1
ATOM 11612 C C . LEU E 1 345 ? 111.410 -22.612 110.541 1.00 44.92 386 LEU E C 1
ATOM 11613 O O . LEU E 1 345 ? 112.027 -23.658 110.769 1.00 45.40 386 LEU E O 1
ATOM 11618 N N . LEU E 1 346 ? 111.997 -21.412 110.550 1.00 50.86 387 LEU E N 1
ATOM 11619 C CA . LEU E 1 346 ? 113.406 -21.273 110.904 1.00 48.75 387 LEU E CA 1
ATOM 11620 C C . LEU E 1 346 ? 113.667 -21.659 112.354 1.00 48.37 387 LEU E C 1
ATOM 11621 O O . LEU E 1 346 ? 114.778 -22.084 112.687 1.00 56.64 387 LEU E O 1
ATOM 11626 N N . TYR E 1 347 ? 112.673 -21.508 113.229 1.00 52.31 388 TYR E N 1
ATOM 11627 C CA . TYR E 1 347 ? 112.842 -21.746 114.658 1.00 62.44 388 TYR E CA 1
ATOM 11628 C C . TYR E 1 347 ? 112.357 -23.124 115.098 1.00 71.69 388 TYR E C 1
ATOM 11629 O O . TYR E 1 347 ? 112.207 -23.360 116.300 1.00 67.59 388 TYR E O 1
ATOM 11638 N N . ILE E 1 348 ? 112.099 -24.030 114.161 1.00 79.14 389 ILE E N 1
ATOM 11639 C CA . ILE E 1 348 ? 111.626 -25.367 114.502 1.00 78.81 389 ILE E CA 1
ATOM 11640 C C . ILE E 1 348 ? 112.710 -26.393 114.191 1.00 76.95 389 ILE E C 1
ATOM 11641 O O . ILE E 1 348 ? 113.488 -26.772 115.065 1.00 72.48 389 ILE E O 1
ATOM 11646 N N . PRO F 1 11 ? 183.947 -43.810 111.517 1.00 65.34 52 PRO F N 1
ATOM 11647 C CA . PRO F 1 11 ? 183.584 -42.418 111.791 1.00 69.78 52 PRO F CA 1
ATOM 11648 C C . PRO F 1 11 ? 182.114 -42.144 111.505 1.00 73.43 52 PRO F C 1
ATOM 11649 O O . PRO F 1 11 ? 181.525 -42.829 110.673 1.00 72.43 52 PRO F O 1
ATOM 11653 N N . PRO F 1 12 ? 181.530 -41.164 112.189 1.00 80.85 53 PRO F N 1
ATOM 11654 C CA . PRO F 1 12 ? 180.104 -40.888 111.998 1.00 82.05 53 PRO F CA 1
ATOM 11655 C C . PRO F 1 12 ? 179.815 -40.370 110.600 1.00 90.93 53 PRO F C 1
ATOM 11656 O O . PRO F 1 12 ? 180.665 -39.764 109.944 1.00 92.32 53 PRO F O 1
ATOM 11660 N N . ALA F 1 13 ? 178.590 -40.625 110.150 1.00 100.72 54 ALA F N 1
ATOM 11661 C CA . ALA F 1 13 ? 178.130 -40.126 108.868 1.00 111.00 54 ALA F CA 1
ATOM 11662 C C . ALA F 1 13 ? 177.927 -38.610 108.935 1.00 112.17 54 ALA F C 1
ATOM 11663 O O . ALA F 1 13 ? 177.803 -38.040 110.022 1.00 113.84 54 ALA F O 1
ATOM 11665 N N . PRO F 1 14 ? 177.906 -37.926 107.776 1.00 104.66 55 PRO F N 1
ATOM 11666 C CA . PRO F 1 14 ? 177.655 -36.476 107.786 1.00 96.87 55 PRO F CA 1
ATOM 11667 C C . PRO F 1 14 ? 176.299 -36.123 108.378 1.00 82.93 55 PRO F C 1
ATOM 11668 O O . PRO F 1 14 ? 175.259 -36.430 107.787 1.00 76.53 55 PRO F O 1
ATOM 11672 N N . THR F 1 15 ? 176.295 -35.476 109.542 1.00 79.73 56 THR F N 1
ATOM 11673 C CA . THR F 1 15 ? 175.042 -35.164 110.210 1.00 80.87 56 THR F CA 1
ATOM 11674 C C . THR F 1 15 ? 174.389 -33.936 109.571 1.00 78.75 56 THR F C 1
ATOM 11675 O O . THR F 1 15 ? 174.987 -33.241 108.745 1.00 85.84 56 THR F O 1
ATOM 11679 N N . ALA F 1 16 ? 173.127 -33.687 109.945 1.00 67.93 57 ALA F N 1
ATOM 11680 C CA . ALA F 1 16 ? 172.414 -32.531 109.404 1.00 59.38 57 ALA F CA 1
ATOM 11681 C C . ALA F 1 16 ? 173.055 -31.228 109.859 1.00 65.11 57 ALA F C 1
ATOM 11682 O O . ALA F 1 16 ? 173.132 -30.264 109.087 1.00 58.30 57 ALA F O 1
ATOM 11684 N N . GLU F 1 17 ? 173.516 -31.184 111.112 1.00 67.28 58 GLU F N 1
ATOM 11685 C CA . GLU F 1 17 ? 174.219 -30.011 111.616 1.00 63.67 58 GLU F CA 1
ATOM 11686 C C . GLU F 1 17 ? 175.471 -29.718 110.796 1.00 62.07 58 GLU F C 1
ATOM 11687 O O . GLU F 1 17 ? 175.775 -28.555 110.511 1.00 53.87 58 GLU F O 1
ATOM 11693 N N . ASP F 1 18 ? 176.198 -30.764 110.388 1.00 68.23 59 ASP F N 1
ATOM 11694 C CA . ASP F 1 18 ? 177.385 -30.568 109.558 1.00 74.96 59 ASP F CA 1
ATOM 11695 C C . ASP F 1 18 ? 177.033 -30.017 108.180 1.00 65.86 59 ASP F C 1
ATOM 11696 O O . ASP F 1 18 ? 177.814 -29.248 107.606 1.00 61.88 59 ASP F O 1
ATOM 11701 N N . LEU F 1 19 ? 175.880 -30.404 107.628 1.00 59.78 60 LEU F N 1
ATOM 11702 C CA . LEU F 1 19 ? 175.442 -29.823 106.363 1.00 55.73 60 LEU F CA 1
ATOM 11703 C C . LEU F 1 19 ? 175.075 -28.356 106.538 1.00 56.95 60 LEU F C 1
ATOM 11704 O O . LEU F 1 19 ? 175.418 -27.520 105.692 1.00 56.66 60 LEU F O 1
ATOM 11709 N N . ALA F 1 20 ? 174.380 -28.027 107.633 1.00 48.93 61 ALA F N 1
ATOM 11710 C CA . ALA F 1 20 ? 173.997 -26.641 107.882 1.00 41.07 61 ALA F CA 1
ATOM 11711 C C . ALA F 1 20 ? 175.223 -25.768 108.102 1.00 43.18 61 ALA F C 1
ATOM 11712 O O . ALA F 1 20 ? 175.248 -24.606 107.680 1.00 48.02 61 ALA F O 1
ATOM 11714 N N . ARG F 1 21 ? 176.254 -26.318 108.755 1.00 41.23 62 ARG F N 1
ATOM 11715 C CA . ARG F 1 21 ? 177.477 -25.563 109.009 1.00 38.79 62 ARG F CA 1
ATOM 11716 C C . ARG F 1 21 ? 178.150 -25.154 107.706 1.00 43.43 62 ARG F C 1
ATOM 11717 O O . ARG F 1 21 ? 178.703 -24.053 107.606 1.00 49.52 62 ARG F O 1
ATOM 11725 N N . ALA F 1 22 ? 178.098 -26.018 106.687 1.00 45.53 63 ALA F N 1
ATOM 11726 C CA . ALA F 1 22 ? 178.646 -25.663 105.380 1.00 46.23 63 ALA F CA 1
ATOM 11727 C C . ALA F 1 22 ? 177.799 -24.625 104.654 1.00 41.90 63 ALA F C 1
ATOM 11728 O O . ALA F 1 22 ? 178.317 -23.921 103.779 1.00 47.54 63 ALA F O 1
ATOM 11730 N N . GLN F 1 23 ? 176.513 -24.519 104.985 1.00 38.86 64 GLN F N 1
ATOM 11731 C CA . GLN F 1 23 ? 175.660 -23.487 104.411 1.00 41.58 64 GLN F CA 1
ATOM 11732 C C . GLN F 1 23 ? 175.853 -22.115 105.050 1.00 40.29 64 GLN F C 1
ATOM 11733 O O . GLN F 1 23 ? 175.257 -21.145 104.574 1.00 49.85 64 GLN F O 1
ATOM 11739 N N . ILE F 1 24 ? 176.651 -22.010 106.108 1.00 41.22 65 ILE F N 1
ATOM 11740 C CA . ILE F 1 24 ? 176.909 -20.703 106.722 1.00 41.62 65 ILE F CA 1
ATOM 11741 C C . ILE F 1 24 ? 177.636 -19.815 105.721 1.00 40.21 65 ILE F C 1
ATOM 11742 O O . ILE F 1 24 ? 178.588 -20.278 105.061 1.00 38.85 65 ILE F O 1
ATOM 11747 N N . PRO F 1 25 ? 177.225 -18.557 105.554 1.00 38.61 66 PRO F N 1
ATOM 11748 C CA . PRO F 1 25 ? 177.865 -17.685 104.559 1.00 47.87 66 PRO F CA 1
ATOM 11749 C C . PRO F 1 25 ? 179.361 -17.531 104.781 1.00 51.96 66 PRO F C 1
ATOM 11750 O O . PRO F 1 25 ? 179.856 -17.563 105.913 1.00 49.01 66 PRO F O 1
ATOM 11754 N N . GLU F 1 26 ? 180.079 -17.345 103.667 1.00 42.49 67 GLU F N 1
ATOM 11755 C CA . GLU F 1 26 ? 181.531 -17.208 103.713 1.00 40.44 67 GLU F CA 1
ATOM 11756 C C . GLU F 1 26 ? 181.960 -15.843 104.243 1.00 38.93 67 GLU F C 1
ATOM 11757 O O . GLU F 1 26 ? 182.900 -15.752 105.040 1.00 41.56 67 GLU F O 1
ATOM 11763 N N . GLN F 1 27 ? 181.293 -14.773 103.819 1.00 43.06 68 GLN F N 1
ATOM 11764 C CA . GLN F 1 27 ? 181.633 -13.440 104.296 1.00 40.26 68 GLN F CA 1
ATOM 11765 C C . GLN F 1 27 ? 181.050 -13.205 105.682 1.00 35.65 68 GLN F C 1
ATOM 11766 O O . GLN F 1 27 ? 179.934 -13.638 105.982 1.00 34.78 68 GLN F O 1
ATOM 11772 N N . GLN F 1 28 ? 181.823 -12.524 106.536 1.00 32.57 69 GLN F N 1
ATOM 11773 C CA . GLN F 1 28 ? 181.356 -12.253 107.894 1.00 34.25 69 GLN F CA 1
ATOM 11774 C C . GLN F 1 28 ? 180.117 -11.362 107.881 1.00 37.52 69 GLN F C 1
ATOM 11775 O O . GLN F 1 28 ? 179.186 -11.571 108.669 1.00 33.22 69 GLN F O 1
ATOM 11781 N N . ARG F 1 29 ? 180.081 -10.371 106.982 1.00 34.74 70 ARG F N 1
ATOM 11782 C CA . ARG F 1 29 ? 178.911 -9.503 106.881 1.00 38.75 70 ARG F CA 1
ATOM 11783 C C . ARG F 1 29 ? 177.652 -10.311 106.609 1.00 36.67 70 ARG F C 1
ATOM 11784 O O . ARG F 1 29 ? 176.603 -10.061 107.215 1.00 37.73 70 ARG F O 1
ATOM 11792 N N . ASP F 1 30 ? 177.738 -11.290 105.705 1.00 33.71 71 ASP F N 1
ATOM 11793 C CA . ASP F 1 30 ? 176.582 -12.129 105.399 1.00 36.73 71 ASP F CA 1
ATOM 11794 C C . ASP F 1 30 ? 176.259 -13.091 106.540 1.00 30.62 71 ASP F C 1
ATOM 11795 O O . ASP F 1 30 ? 175.101 -13.493 106.699 1.00 31.92 71 ASP F O 1
ATOM 11800 N N . GLN F 1 31 ? 177.257 -13.481 107.333 1.00 30.04 72 GLN F N 1
ATOM 11801 C CA . GLN F 1 31 ? 176.974 -14.291 108.515 1.00 32.66 72 GLN F CA 1
ATOM 11802 C C . GLN F 1 31 ? 176.057 -13.542 109.475 1.00 38.72 72 GLN F C 1
ATOM 11803 O O . GLN F 1 31 ? 174.958 -14.009 109.802 1.00 36.85 72 GLN F O 1
ATOM 11809 N N . VAL F 1 32 ? 176.492 -12.362 109.929 1.00 32.79 73 VAL F N 1
ATOM 11810 C CA . VAL F 1 32 ? 175.714 -11.615 110.910 1.00 28.41 73 VAL F CA 1
ATOM 11811 C C . VAL F 1 32 ? 174.405 -11.119 110.299 1.00 33.49 73 VAL F C 1
ATOM 11812 O O . VAL F 1 32 ? 173.399 -10.974 111.006 1.00 33.06 73 VAL F O 1
ATOM 11816 N N . ALA F 1 33 ? 174.379 -10.871 108.983 1.00 32.66 74 ALA F N 1
ATOM 11817 C CA . ALA F 1 33 ? 173.120 -10.498 108.341 1.00 34.51 74 ALA F CA 1
ATOM 11818 C C . ALA F 1 33 ? 172.101 -11.629 108.409 1.00 32.95 74 ALA F C 1
ATOM 11819 O O . ALA F 1 33 ? 170.896 -11.373 108.517 1.00 32.76 74 ALA F O 1
ATOM 11821 N N . SER F 1 34 ? 172.561 -12.883 108.356 1.00 33.16 75 SER F N 1
ATOM 11822 C CA . SER F 1 34 ? 171.648 -14.015 108.467 1.00 31.42 75 SER F CA 1
ATOM 11823 C C . SER F 1 34 ? 170.972 -14.068 109.825 1.00 31.06 75 SER F C 1
ATOM 11824 O O . SER F 1 34 ? 169.961 -14.763 109.974 1.00 29.49 75 SER F O 1
ATOM 11827 N N . LEU F 1 35 ? 171.508 -13.355 110.814 1.00 27.47 76 LEU F N 1
ATOM 11828 C CA . LEU F 1 35 ? 170.903 -13.313 112.136 1.00 28.08 76 LEU F CA 1
ATOM 11829 C C . LEU F 1 35 ? 169.800 -12.270 112.244 1.00 34.56 76 LEU F C 1
ATOM 11830 O O . LEU F 1 35 ? 169.245 -12.091 113.335 1.00 25.84 76 LEU F O 1
ATOM 11851 N N . VAL F 1 38 ? 163.703 -8.546 109.005 1.00 29.36 79 VAL F N 1
ATOM 11852 C CA . VAL F 1 38 ? 163.194 -7.183 108.911 1.00 29.64 79 VAL F CA 1
ATOM 11853 C C . VAL F 1 38 ? 161.771 -7.199 108.376 1.00 31.24 79 VAL F C 1
ATOM 11854 O O . VAL F 1 38 ? 161.449 -7.944 107.442 1.00 32.14 79 VAL F O 1
ATOM 11858 N N . GLY F 1 39 ? 160.918 -6.377 108.983 1.00 33.11 80 GLY F N 1
ATOM 11859 C CA . GLY F 1 39 ? 159.607 -6.123 108.411 1.00 36.66 80 GLY F CA 1
ATOM 11860 C C . GLY F 1 39 ? 159.747 -5.286 107.153 1.00 43.02 80 GLY F C 1
ATOM 11861 O O . GLY F 1 39 ? 160.505 -4.309 107.121 1.00 48.52 80 GLY F O 1
ATOM 11862 N N . VAL F 1 40 ? 159.028 -5.677 106.103 1.00 40.13 81 VAL F N 1
ATOM 11863 C CA . VAL F 1 40 ? 159.088 -5.018 104.807 1.00 45.75 81 VAL F CA 1
ATOM 11864 C C . VAL F 1 40 ? 157.677 -4.622 104.394 1.00 51.86 81 VAL F C 1
ATOM 11865 O O . VAL F 1 40 ? 156.703 -5.325 104.678 1.00 52.25 81 VAL F O 1
ATOM 11869 N N . ALA F 1 41 ? 157.571 -3.480 103.719 1.00 50.72 82 ALA F N 1
ATOM 11870 C CA . ALA F 1 41 ? 156.265 -2.944 103.363 1.00 46.75 82 ALA F CA 1
ATOM 11871 C C . ALA F 1 41 ? 155.753 -3.470 102.030 1.00 54.76 82 ALA F C 1
ATOM 11872 O O . ALA F 1 41 ? 154.534 -3.560 101.835 1.00 61.50 82 ALA F O 1
ATOM 11874 N N . ASN F 1 42 ? 156.647 -3.834 101.117 1.00 48.66 83 ASN F N 1
ATOM 11875 C CA . ASN F 1 42 ? 156.249 -4.260 99.783 1.00 47.32 83 ASN F CA 1
ATOM 11876 C C . ASN F 1 42 ? 157.313 -5.204 99.233 1.00 45.61 83 ASN F C 1
ATOM 11877 O O . ASN F 1 42 ? 158.222 -5.635 99.950 1.00 44.98 83 ASN F O 1
ATOM 11882 N N . TYR F 1 43 ? 157.197 -5.515 97.943 1.00 38.70 84 TYR F N 1
ATOM 11883 C CA . TYR F 1 43 ? 158.151 -6.406 97.295 1.00 48.17 84 TYR F CA 1
ATOM 11884 C C . TYR F 1 43 ? 159.519 -5.743 97.139 1.00 52.29 84 TYR F C 1
ATOM 11885 O O . TYR F 1 43 ? 160.553 -6.390 97.349 1.00 52.07 84 TYR F O 1
ATOM 11894 N N . ASP F 1 44 ? 159.549 -4.457 96.770 1.00 49.34 85 ASP F N 1
ATOM 11895 C CA . ASP F 1 44 ? 160.827 -3.794 96.512 1.00 52.16 85 ASP F CA 1
ATOM 11896 C C . ASP F 1 44 ? 161.707 -3.775 97.756 1.00 47.87 85 ASP F C 1
ATOM 11897 O O . ASP F 1 44 ? 162.921 -4.004 97.673 1.00 42.61 85 ASP F O 1
ATOM 11902 N N . GLN F 1 45 ? 161.118 -3.498 98.918 1.00 47.33 86 GLN F N 1
ATOM 11903 C CA . GLN F 1 45 ? 161.915 -3.443 100.136 1.00 45.94 86 GLN F CA 1
ATOM 11904 C C . GLN F 1 45 ? 162.403 -4.830 100.527 1.00 43.14 86 GLN F C 1
ATOM 11905 O O . GLN F 1 45 ? 163.550 -4.991 100.964 1.00 37.95 86 GLN F O 1
ATOM 11911 N N . ALA F 1 46 ? 161.553 -5.846 100.348 1.00 48.49 87 ALA F N 1
ATOM 11912 C CA . ALA F 1 46 ? 161.939 -7.215 100.671 1.00 46.05 87 ALA F CA 1
ATOM 11913 C C . ALA F 1 46 ? 163.112 -7.672 99.817 1.00 49.74 87 ALA F C 1
ATOM 11914 O O . ALA F 1 46 ? 164.045 -8.313 100.317 1.00 49.85 87 ALA F O 1
ATOM 11916 N N . LEU F 1 47 ? 163.090 -7.343 98.527 1.00 48.06 88 LEU F N 1
ATOM 11917 C CA . LEU F 1 47 ? 164.179 -7.764 97.656 1.00 45.64 88 LEU F CA 1
ATOM 11918 C C . LEU F 1 47 ? 165.484 -7.071 98.035 1.00 49.39 88 LEU F C 1
ATOM 11919 O O . LEU F 1 47 ? 166.539 -7.715 98.097 1.00 44.68 88 LEU F O 1
ATOM 11924 N N . ASP F 1 48 ? 165.435 -5.768 98.318 1.00 54.12 89 ASP F N 1
ATOM 11925 C CA . ASP F 1 48 ? 166.656 -5.064 98.698 1.00 56.21 89 ASP F CA 1
ATOM 11926 C C . ASP F 1 48 ? 167.211 -5.593 100.017 1.00 48.30 89 ASP F C 1
ATOM 11927 O O . ASP F 1 48 ? 168.431 -5.670 100.200 1.00 38.29 89 ASP F O 1
ATOM 11932 N N . ALA F 1 49 ? 166.328 -5.965 100.950 1.00 43.81 90 ALA F N 1
ATOM 11933 C CA . ALA F 1 49 ? 166.786 -6.503 102.228 1.00 39.61 90 ALA F CA 1
ATOM 11934 C C . ALA F 1 49 ? 167.408 -7.881 102.046 1.00 38.50 90 ALA F C 1
ATOM 11935 O O . ALA F 1 49 ? 168.491 -8.164 102.573 1.00 34.17 90 ALA F O 1
ATOM 11937 N N . LEU F 1 50 ? 166.735 -8.748 101.287 1.00 36.64 91 LEU F N 1
ATOM 11938 C CA . LEU F 1 50 ? 167.262 -10.080 101.023 1.00 41.83 91 LEU F CA 1
ATOM 11939 C C . LEU F 1 50 ? 168.577 -10.027 100.249 1.00 45.63 91 LEU F C 1
ATOM 11940 O O . LEU F 1 50 ? 169.461 -10.861 100.480 1.00 46.98 91 LEU F O 1
ATOM 11945 N N . ASN F 1 51 ? 168.734 -9.055 99.338 1.00 41.80 92 ASN F N 1
ATOM 11946 C CA . ASN F 1 51 ? 169.998 -8.901 98.618 1.00 51.15 92 ASN F CA 1
ATOM 11947 C C . ASN F 1 51 ? 171.141 -8.475 99.534 1.00 53.18 92 ASN F C 1
ATOM 11948 O O . ASN F 1 51 ? 172.310 -8.666 99.177 1.00 52.81 92 ASN F O 1
ATOM 11953 N N . GLN F 1 52 ? 170.840 -7.898 100.694 1.00 45.98 93 GLN F N 1
ATOM 11954 C CA . GLN F 1 52 ? 171.872 -7.590 101.673 1.00 49.74 93 GLN F CA 1
ATOM 11955 C C . GLN F 1 52 ? 172.154 -8.767 102.601 1.00 47.95 93 GLN F C 1
ATOM 11956 O O . GLN F 1 52 ? 172.885 -8.609 103.585 1.00 42.50 93 GLN F O 1
ATOM 11962 N N . GLY F 1 53 ? 171.589 -9.939 102.309 1.00 38.24 94 GLY F N 1
ATOM 11963 C CA . GLY F 1 53 ? 171.907 -11.139 103.056 1.00 36.29 94 GLY F CA 1
ATOM 11964 C C . GLY F 1 53 ? 171.098 -11.345 104.309 1.00 43.33 94 GLY F C 1
ATOM 11965 O O . GLY F 1 53 ? 171.478 -12.166 105.150 1.00 45.12 94 GLY F O 1
ATOM 11966 N N . VAL F 1 54 ? 169.987 -10.619 104.462 1.00 41.61 95 VAL F N 1
ATOM 11967 C CA . VAL F 1 54 ? 169.179 -10.739 105.662 1.00 32.58 95 VAL F CA 1
ATOM 11968 C C . VAL F 1 54 ? 168.607 -12.152 105.736 1.00 35.73 95 VAL F C 1
ATOM 11969 O O . VAL F 1 54 ? 168.317 -12.789 104.715 1.00 34.75 95 VAL F O 1
ATOM 11973 N N . GLY F 1 55 ? 168.487 -12.667 106.961 1.00 33.74 96 GLY F N 1
ATOM 11974 C CA . GLY F 1 55 ? 168.075 -14.048 107.131 1.00 36.94 96 GLY F CA 1
ATOM 11975 C C . GLY F 1 55 ? 166.612 -14.284 106.823 1.00 41.76 96 GLY F C 1
ATOM 11976 O O . GLY F 1 55 ? 166.227 -15.395 106.448 1.00 40.09 96 GLY F O 1
ATOM 11977 N N . GLY F 1 56 ? 165.778 -13.260 106.980 1.00 36.67 97 GLY F N 1
ATOM 11978 C CA . GLY F 1 56 ? 164.375 -13.419 106.647 1.00 37.72 97 GLY F CA 1
ATOM 11979 C C . GLY F 1 56 ? 163.666 -12.085 106.604 1.00 36.32 97 GLY F C 1
ATOM 11980 O O . GLY F 1 56 ? 164.234 -11.040 106.928 1.00 40.65 97 GLY F O 1
ATOM 11981 N N . ILE F 1 57 ? 162.399 -12.141 106.211 1.00 32.52 98 ILE F N 1
ATOM 11982 C CA . ILE F 1 57 ? 161.558 -10.957 106.117 1.00 31.72 98 ILE F CA 1
ATOM 11983 C C . ILE F 1 57 ? 160.265 -11.202 106.879 1.00 33.65 98 ILE F C 1
ATOM 11984 O O . ILE F 1 57 ? 159.808 -12.341 107.022 1.00 35.09 98 ILE F O 1
ATOM 11989 N N . PHE F 1 58 ? 159.668 -10.111 107.356 1.00 35.62 99 PHE F N 1
ATOM 11990 C CA . PHE F 1 58 ? 158.459 -10.141 108.170 1.00 32.22 99 PHE F CA 1
ATOM 11991 C C . PHE F 1 58 ? 157.352 -9.389 107.447 1.00 32.97 99 PHE F C 1
ATOM 11992 O O . PHE F 1 58 ? 157.551 -8.252 107.007 1.00 34.56 99 PHE F O 1
ATOM 12000 N N . ILE F 1 59 ? 156.194 -10.029 107.321 1.00 40.55 100 ILE F N 1
ATOM 12001 C CA . ILE F 1 59 ? 155.012 -9.428 106.709 1.00 35.40 100 ILE F CA 1
ATOM 12002 C C . ILE F 1 59 ? 154.199 -8.799 107.838 1.00 35.34 100 ILE F C 1
ATOM 12003 O O . ILE F 1 59 ? 153.540 -9.497 108.608 1.00 36.99 100 ILE F O 1
ATOM 12008 N N . GLY F 1 60 ? 154.263 -7.473 107.950 1.00 44.48 101 GLY F N 1
ATOM 12009 C CA . GLY F 1 60 ? 153.602 -6.770 109.029 1.00 40.12 101 GLY F CA 1
ATOM 12010 C C . GLY F 1 60 ? 152.129 -6.532 108.759 1.00 42.43 101 GLY F C 1
ATOM 12011 O O . GLY F 1 60 ? 151.594 -6.839 107.692 1.00 37.83 101 GLY F O 1
ATOM 12012 N N . SER F 1 61 ? 151.459 -5.968 109.771 1.00 39.67 102 SER F N 1
ATOM 12013 C CA . SER F 1 61 ? 150.039 -5.658 109.636 1.00 40.44 102 SER F CA 1
ATOM 12014 C C . SER F 1 61 ? 149.772 -4.710 108.474 1.00 34.63 102 SER F C 1
ATOM 12015 O O . SER F 1 61 ? 148.731 -4.811 107.818 1.00 40.78 102 SER F O 1
ATOM 12018 N N . TRP F 1 62 ? 150.694 -3.790 108.206 1.00 34.45 103 TRP F N 1
ATOM 12019 C CA . TRP F 1 62 ? 150.525 -2.786 107.164 1.00 46.28 103 TRP F CA 1
ATOM 12020 C C . TRP F 1 62 ? 151.190 -3.177 105.848 1.00 40.75 103 TRP F C 1
ATOM 12021 O O . TRP F 1 62 ? 151.156 -2.391 104.898 1.00 41.58 103 TRP F O 1
ATOM 12032 N N . THR F 1 63 ? 151.785 -4.365 105.771 1.00 38.01 104 THR F N 1
ATOM 12033 C CA . THR F 1 63 ? 152.476 -4.792 104.563 1.00 36.82 104 THR F CA 1
ATOM 12034 C C . THR F 1 63 ? 151.498 -4.930 103.404 1.00 41.99 104 THR F C 1
ATOM 12035 O O . THR F 1 63 ? 150.382 -5.433 103.567 1.00 44.77 104 THR F O 1
ATOM 12039 N N . ASP F 1 64 ? 151.930 -4.472 102.230 1.00 41.17 105 ASP F N 1
ATOM 12040 C CA . ASP F 1 64 ? 151.136 -4.565 101.012 1.00 52.01 105 ASP F CA 1
ATOM 12041 C C . ASP F 1 64 ? 150.765 -6.017 100.717 1.00 49.48 105 ASP F C 1
ATOM 12042 O O . ASP F 1 64 ? 151.639 -6.848 100.448 1.00 44.63 105 ASP F O 1
ATOM 12047 N N . GLU F 1 65 ? 149.465 -6.327 100.756 1.00 52.57 106 GLU F N 1
ATOM 12048 C CA . GLU F 1 65 ? 149.038 -7.703 100.517 1.00 58.85 106 GLU F CA 1
ATOM 12049 C C . GLU F 1 65 ? 149.291 -8.155 99.085 1.00 51.06 106 GLU F C 1
ATOM 12050 O O . GLU F 1 65 ? 149.217 -9.357 98.813 1.00 49.61 106 GLU F O 1
ATOM 12056 N N . ASN F 1 66 ? 149.598 -7.234 98.171 1.00 47.52 107 ASN F N 1
ATOM 12057 C CA . ASN F 1 66 ? 150.069 -7.641 96.854 1.00 47.75 107 ASN F CA 1
ATOM 12058 C C . ASN F 1 66 ? 151.367 -8.431 96.947 1.00 45.25 107 ASN F C 1
ATOM 12059 O O . ASN F 1 66 ? 151.665 -9.224 96.048 1.00 44.25 107 ASN F O 1
ATOM 12064 N N . LEU F 1 67 ? 152.137 -8.245 98.022 1.00 45.42 108 LEU F N 1
ATOM 12065 C CA . LEU F 1 67 ? 153.310 -9.084 98.229 1.00 46.66 108 LEU F CA 1
ATOM 12066 C C . LEU F 1 67 ? 152.912 -10.545 98.370 1.00 40.45 108 LEU F C 1
ATOM 12067 O O . LEU F 1 67 ? 153.705 -11.440 98.061 1.00 41.28 108 LEU F O 1
ATOM 12072 N N . LEU F 1 68 ? 151.689 -10.809 98.823 1.00 38.61 109 LEU F N 1
ATOM 12073 C CA . LEU F 1 68 ? 151.237 -12.191 98.913 1.00 45.36 109 LEU F CA 1
ATOM 12074 C C . LEU F 1 68 ? 150.675 -12.688 97.582 1.00 45.12 109 LEU F C 1
ATOM 12075 O O . LEU F 1 68 ? 150.935 -13.829 97.185 1.00 45.27 109 LEU F O 1
ATOM 12080 N N . THR F 1 69 ? 149.927 -11.849 96.868 1.00 43.32 110 THR F N 1
ATOM 12081 C CA . THR F 1 69 ? 149.088 -12.332 95.777 1.00 50.99 110 THR F CA 1
ATOM 12082 C C . THR F 1 69 ? 149.582 -11.975 94.383 1.00 51.24 110 THR F C 1
ATOM 12083 O O . THR F 1 69 ? 149.291 -12.714 93.443 1.00 59.59 110 THR F O 1
ATOM 12087 N N . GLU F 1 70 ? 150.326 -10.888 94.221 1.00 50.55 111 GLU F N 1
ATOM 12088 C CA . GLU F 1 70 ? 150.627 -10.375 92.881 1.00 60.32 111 GLU F CA 1
ATOM 12089 C C . GLU F 1 70 ? 151.583 -11.299 92.130 1.00 61.89 111 GLU F C 1
ATOM 12090 O O . GLU F 1 70 ? 152.744 -11.447 92.541 1.00 53.19 111 GLU F O 1
ATOM 12096 N N . PRO F 1 71 ? 151.155 -11.920 91.028 1.00 64.37 112 PRO F N 1
ATOM 12097 C CA . PRO F 1 71 ? 152.055 -12.823 90.300 1.00 63.61 112 PRO F CA 1
ATOM 12098 C C . PRO F 1 71 ? 153.265 -12.073 89.763 1.00 64.49 112 PRO F C 1
ATOM 12099 O O . PRO F 1 71 ? 153.148 -10.977 89.211 1.00 51.86 112 PRO F O 1
ATOM 12103 N N . GLY F 1 72 ? 154.441 -12.674 89.945 1.00 67.25 113 GLY F N 1
ATOM 12104 C CA . GLY F 1 72 ? 155.684 -12.062 89.536 1.00 61.29 113 GLY F CA 1
ATOM 12105 C C . GLY F 1 72 ? 156.278 -11.098 90.534 1.00 56.35 113 GLY F C 1
ATOM 12106 O O . GLY F 1 72 ? 157.447 -10.716 90.382 1.00 54.02 113 GLY F O 1
ATOM 12107 N N . ARG F 1 73 ? 155.518 -10.683 91.544 1.00 52.46 114 ARG F N 1
ATOM 12108 C CA . ARG F 1 73 ? 156.025 -9.815 92.599 1.00 59.24 114 ARG F CA 1
ATOM 12109 C C . ARG F 1 73 ? 155.529 -10.289 93.962 1.00 56.68 114 ARG F C 1
ATOM 12110 O O . ARG F 1 73 ? 155.221 -9.482 94.846 1.00 52.83 114 ARG F O 1
ATOM 12118 N N . ASN F 1 74 ? 155.454 -11.610 94.147 1.00 56.12 115 ASN F N 1
ATOM 12119 C CA . ASN F 1 74 ? 155.085 -12.184 95.437 1.00 54.91 115 ASN F CA 1
ATOM 12120 C C . ASN F 1 74 ? 156.229 -13.002 96.023 1.00 49.09 115 ASN F C 1
ATOM 12121 O O . ASN F 1 74 ? 157.380 -12.856 95.595 1.00 47.90 115 ASN F O 1
ATOM 12126 N N . ILE F 1 75 ? 155.928 -13.865 96.999 1.00 42.40 116 ILE F N 1
ATOM 12127 C CA . ILE F 1 75 ? 156.998 -14.575 97.696 1.00 46.70 116 ILE F CA 1
ATOM 12128 C C . ILE F 1 75 ? 157.672 -15.578 96.768 1.00 50.27 116 ILE F C 1
ATOM 12129 O O . ILE F 1 75 ? 158.893 -15.778 96.830 1.00 47.68 116 ILE F O 1
ATOM 12134 N N . GLU F 1 76 ? 156.895 -16.211 95.883 1.00 50.38 117 GLU F N 1
ATOM 12135 C CA . GLU F 1 76 ? 157.466 -17.147 94.919 1.00 51.01 117 GLU F CA 1
ATOM 12136 C C . GLU F 1 76 ? 158.510 -16.468 94.038 1.00 52.13 117 GLU F C 1
ATOM 12137 O O . GLU F 1 76 ? 159.563 -17.049 93.745 1.00 54.63 117 GLU F O 1
ATOM 12143 N N . ALA F 1 77 ? 158.242 -15.233 93.610 1.00 50.21 118 ALA F N 1
ATOM 12144 C CA . ALA F 1 77 ? 159.213 -14.523 92.783 1.00 56.22 118 ALA F CA 1
ATOM 12145 C C . ALA F 1 77 ? 160.420 -14.068 93.598 1.00 57.38 118 ALA F C 1
ATOM 12146 O O . ALA F 1 77 ? 161.534 -14.001 93.064 1.00 51.37 118 ALA F O 1
ATOM 12148 N N . LEU F 1 78 ? 160.223 -13.751 94.883 1.00 54.33 119 LEU F N 1
ATOM 12149 C CA . LEU F 1 78 ? 161.357 -13.482 95.763 1.00 48.55 119 LEU F CA 1
ATOM 12150 C C . LEU F 1 78 ? 162.326 -14.656 95.773 1.00 45.76 119 LEU F C 1
ATOM 12151 O O . LEU F 1 78 ? 163.526 -14.489 95.522 1.00 50.15 119 LEU F O 1
ATOM 12156 N N . ARG F 1 79 ? 161.816 -15.860 96.057 1.00 48.78 120 ARG F N 1
ATOM 12157 C CA . ARG F 1 79 ? 162.659 -17.051 96.066 1.00 48.60 120 ARG F CA 1
ATOM 12158 C C . ARG F 1 79 ? 163.376 -17.230 94.742 1.00 53.93 120 ARG F C 1
ATOM 12159 O O . ARG F 1 79 ? 164.520 -17.697 94.713 1.00 61.97 120 ARG F O 1
ATOM 12167 N N . GLU F 1 80 ? 162.723 -16.846 93.643 1.00 58.46 121 GLU F N 1
ATOM 12168 C CA . GLU F 1 80 ? 163.328 -16.951 92.321 1.00 64.37 121 GLU F CA 1
ATOM 12169 C C . GLU F 1 80 ? 164.492 -15.980 92.174 1.00 63.35 121 GLU F C 1
ATOM 12170 O O . GLU F 1 80 ? 165.596 -16.371 91.775 1.00 63.90 121 GLU F O 1
ATOM 12176 N N . ALA F 1 81 ? 164.265 -14.705 92.499 1.00 60.71 122 ALA F N 1
ATOM 12177 C CA . ALA F 1 81 ? 165.295 -13.692 92.293 1.00 58.56 122 ALA F CA 1
ATOM 12178 C C . ALA F 1 81 ? 166.454 -13.865 93.268 1.00 59.56 122 ALA F C 1
ATOM 12179 O O . ALA F 1 81 ? 167.618 -13.690 92.895 1.00 65.02 122 ALA F O 1
ATOM 12181 N N . VAL F 1 82 ? 166.156 -14.209 94.521 1.00 57.18 123 VAL F N 1
ATOM 12182 C CA . VAL F 1 82 ? 167.206 -14.298 95.529 1.00 55.64 123 VAL F CA 1
ATOM 12183 C C . VAL F 1 82 ? 168.028 -15.570 95.353 1.00 60.27 123 VAL F C 1
ATOM 12184 O O . VAL F 1 82 ? 169.257 -15.546 95.479 1.00 59.27 123 VAL F O 1
ATOM 12188 N N . GLY F 1 83 ? 167.375 -16.693 95.057 1.00 67.28 124 GLY F N 1
ATOM 12189 C CA . GLY F 1 83 ? 168.103 -17.934 94.846 1.00 73.40 124 GLY F CA 1
ATOM 12190 C C . GLY F 1 83 ? 168.889 -18.394 96.052 1.00 78.39 124 GLY F C 1
ATOM 12191 O O . GLY F 1 83 ? 169.949 -19.013 95.902 1.00 84.94 124 GLY F O 1
ATOM 12192 N N . ARG F 1 84 ? 168.400 -18.090 97.249 1.00 71.96 125 ARG F N 1
ATOM 12193 C CA . ARG F 1 84 ? 169.011 -18.494 98.504 1.00 58.79 125 ARG F CA 1
ATOM 12194 C C . ARG F 1 84 ? 167.880 -18.806 99.469 1.00 46.60 125 ARG F C 1
ATOM 12195 O O . ARG F 1 84 ? 166.790 -18.245 99.351 1.00 52.16 125 ARG F O 1
ATOM 12203 N N . ASP F 1 85 ? 168.120 -19.725 100.399 1.00 41.10 126 ASP F N 1
ATOM 12204 C CA . ASP F 1 85 ? 167.105 -20.033 101.399 1.00 48.40 126 ASP F CA 1
ATOM 12205 C C . ASP F 1 85 ? 166.957 -18.883 102.392 1.00 47.75 126 ASP F C 1
ATOM 12206 O O . ASP F 1 85 ? 167.945 -18.298 102.842 1.00 50.01 126 ASP F O 1
ATOM 12211 N N . PHE F 1 86 ? 165.710 -18.557 102.725 1.00 41.44 127 PHE F N 1
ATOM 12212 C CA . PHE F 1 86 ? 165.420 -17.503 103.687 1.00 42.18 127 PHE F CA 1
ATOM 12213 C C . PHE F 1 86 ? 164.042 -17.760 104.277 1.00 39.19 127 PHE F C 1
ATOM 12214 O O . PHE F 1 86 ? 163.233 -18.500 103.711 1.00 38.36 127 PHE F O 1
ATOM 12222 N N . SER F 1 87 ? 163.787 -17.143 105.424 1.00 38.12 128 SER F N 1
ATOM 12223 C CA . SER F 1 87 ? 162.521 -17.318 106.118 1.00 38.07 128 SER F CA 1
ATOM 12224 C C . SER F 1 87 ? 161.545 -16.204 105.758 1.00 39.73 128 SER F C 1
ATOM 12225 O O . SER F 1 87 ? 161.942 -15.084 105.421 1.00 37.85 128 SER F O 1
ATOM 12228 N N . VAL F 1 88 ? 160.257 -16.533 105.820 1.00 37.70 129 VAL F N 1
ATOM 12229 C CA . VAL F 1 88 ? 159.173 -15.584 105.580 1.00 37.51 129 VAL F CA 1
ATOM 12230 C C . VAL F 1 88 ? 158.206 -15.702 106.751 1.00 37.58 129 VAL F C 1
ATOM 12231 O O . VAL F 1 88 ? 157.485 -16.701 106.864 1.00 37.52 129 VAL F O 1
ATOM 12235 N N . SER F 1 89 ? 158.177 -14.688 107.612 1.00 37.71 130 SER F N 1
ATOM 12236 C CA . SER F 1 89 ? 157.402 -14.733 108.840 1.00 37.82 130 SER F CA 1
ATOM 12237 C C . SER F 1 89 ? 156.156 -13.863 108.732 1.00 37.64 130 SER F C 1
ATOM 12238 O O . SER F 1 89 ? 156.083 -12.926 107.936 1.00 37.48 130 SER F O 1
ATOM 12241 N N . ILE F 1 90 ? 155.167 -14.192 109.562 1.00 41.79 131 ILE F N 1
ATOM 12242 C CA . ILE F 1 90 ? 153.929 -13.430 109.649 1.00 37.51 131 ILE F CA 1
ATOM 12243 C C . ILE F 1 90 ? 153.446 -13.510 111.088 1.00 37.71 131 ILE F C 1
ATOM 12244 O O . ILE F 1 90 ? 153.787 -14.436 111.829 1.00 37.89 131 ILE F O 1
ATOM 12249 N N . ASP F 1 91 ? 152.672 -12.512 111.496 1.00 37.67 132 ASP F N 1
ATOM 12250 C CA . ASP F 1 91 ? 152.042 -12.496 112.812 1.00 37.83 132 ASP F CA 1
ATOM 12251 C C . ASP F 1 91 ? 150.571 -12.839 112.595 1.00 41.23 132 ASP F C 1
ATOM 12252 O O . ASP F 1 91 ? 149.750 -11.969 112.291 1.00 41.95 132 ASP F O 1
ATOM 12257 N N . PHE F 1 92 ? 150.250 -14.118 112.751 1.00 37.63 133 PHE F N 1
ATOM 12258 C CA . PHE F 1 92 ? 148.935 -14.666 112.443 1.00 37.43 133 PHE F CA 1
ATOM 12259 C C . PHE F 1 92 ? 148.424 -15.403 113.683 1.00 37.60 133 PHE F C 1
ATOM 12260 O O . PHE F 1 92 ? 148.260 -16.623 113.697 1.00 37.61 133 PHE F O 1
ATOM 12268 N N . GLU F 1 93 ? 148.218 -14.648 114.766 1.00 42.30 134 GLU F N 1
ATOM 12269 C CA . GLU F 1 93 ? 147.910 -15.249 116.056 1.00 37.97 134 GLU F CA 1
ATOM 12270 C C . GLU F 1 93 ? 146.422 -15.324 116.349 1.00 42.13 134 GLU F C 1
ATOM 12271 O O . GLU F 1 93 ? 146.028 -16.079 117.242 1.00 40.23 134 GLU F O 1
ATOM 12277 N N . GLY F 1 94 ? 145.601 -14.582 115.628 1.00 47.50 135 GLY F N 1
ATOM 12278 C CA . GLY F 1 94 ? 144.165 -14.644 115.794 1.00 37.51 135 GLY F CA 1
ATOM 12279 C C . GLY F 1 94 ? 143.625 -13.414 116.501 1.00 40.17 135 GLY F C 1
ATOM 12280 O O . GLY F 1 94 ? 144.301 -12.788 117.328 1.00 37.78 135 GLY F O 1
ATOM 12281 N N . GLY F 1 95 ? 142.383 -13.061 116.170 1.00 41.53 136 GLY F N 1
ATOM 12282 C CA . GLY F 1 95 ? 141.700 -11.950 116.809 1.00 42.35 136 GLY F CA 1
ATOM 12283 C C . GLY F 1 95 ? 142.161 -10.570 116.391 1.00 44.11 136 GLY F C 1
ATOM 12284 O O . GLY F 1 95 ? 141.752 -9.585 117.014 1.00 39.65 136 GLY F O 1
ATOM 12285 N N . ARG F 1 96 ? 142.991 -10.465 115.354 1.00 44.38 137 ARG F N 1
ATOM 12286 C CA . ARG F 1 96 ? 143.579 -9.196 114.944 1.00 47.16 137 ARG F CA 1
ATOM 12287 C C . ARG F 1 96 ? 143.482 -9.077 113.430 1.00 42.33 137 ARG F C 1
ATOM 12288 O O . ARG F 1 96 ? 143.959 -9.961 112.709 1.00 43.09 137 ARG F O 1
ATOM 12296 N N . VAL F 1 97 ? 142.877 -7.982 112.945 1.00 37.43 138 VAL F N 1
ATOM 12297 C CA . VAL F 1 97 ? 142.748 -7.744 111.510 1.00 45.84 138 VAL F CA 1
ATOM 12298 C C . VAL F 1 97 ? 144.008 -7.056 110.997 1.00 44.64 138 VAL F C 1
ATOM 12299 O O . VAL F 1 97 ? 144.590 -6.182 111.660 1.00 36.94 138 VAL F O 1
ATOM 12303 N N . GLN F 1 98 ? 144.450 -7.479 109.818 1.00 36.38 139 GLN F N 1
ATOM 12304 C CA . GLN F 1 98 ? 145.627 -6.913 109.180 1.00 42.91 139 GLN F CA 1
ATOM 12305 C C . GLN F 1 98 ? 145.409 -6.936 107.671 1.00 36.10 139 GLN F C 1
ATOM 12306 O O . GLN F 1 98 ? 144.432 -7.500 107.174 1.00 35.91 139 GLN F O 1
ATOM 12312 N N . ARG F 1 99 ? 146.338 -6.317 106.939 1.00 37.54 140 ARG F N 1
ATOM 12313 C CA . ARG F 1 99 ? 146.208 -6.263 105.485 1.00 39.93 140 ARG F CA 1
ATOM 12314 C C . ARG F 1 99 ? 146.116 -7.655 104.866 1.00 45.60 140 ARG F C 1
ATOM 12315 O O . ARG F 1 99 ? 145.423 -7.839 103.858 1.00 43.78 140 ARG F O 1
ATOM 12323 N N . ALA F 1 100 ? 146.780 -8.649 105.459 1.00 35.88 141 ALA F N 1
ATOM 12324 C CA . ALA F 1 100 ? 146.690 -10.008 104.941 1.00 35.80 141 ALA F CA 1
ATOM 12325 C C . ALA F 1 100 ? 145.379 -10.711 105.294 1.00 35.72 141 ALA F C 1
ATOM 12326 O O . ALA F 1 100 ? 145.116 -11.789 104.752 1.00 39.55 141 ALA F O 1
ATOM 12328 N N . THR F 1 101 ? 144.549 -10.143 106.176 1.00 33.95 142 THR F N 1
ATOM 12329 C CA . THR F 1 101 ? 143.326 -10.839 106.576 1.00 31.91 142 THR F CA 1
ATOM 12330 C C . THR F 1 101 ? 142.393 -11.057 105.390 1.00 40.39 142 THR F C 1
ATOM 12331 O O . THR F 1 101 ? 141.787 -12.127 105.260 1.00 38.04 142 THR F O 1
ATOM 12335 N N . ASN F 1 102 ? 142.277 -10.059 104.506 1.00 38.40 143 ASN F N 1
ATOM 12336 C CA . ASN F 1 102 ? 141.403 -10.181 103.344 1.00 42.93 143 ASN F CA 1
ATOM 12337 C C . ASN F 1 102 ? 141.830 -11.304 102.408 1.00 40.52 143 ASN F C 1
ATOM 12338 O O . ASN F 1 102 ? 141.030 -11.739 101.572 1.00 42.82 143 ASN F O 1
ATOM 12343 N N . ILE F 1 103 ? 143.065 -11.777 102.525 1.00 39.19 144 ILE F N 1
ATOM 12344 C CA . ILE F 1 103 ? 143.578 -12.871 101.707 1.00 36.94 144 ILE F CA 1
ATOM 12345 C C . ILE F 1 103 ? 143.521 -14.199 102.451 1.00 36.90 144 ILE F C 1
ATOM 12346 O O . ILE F 1 103 ? 142.955 -15.171 101.954 1.00 33.91 144 ILE F O 1
ATOM 12351 N N . LEU F 1 104 ? 144.083 -14.250 103.661 1.00 35.55 145 LEU F N 1
ATOM 12352 C CA . LEU F 1 104 ? 144.361 -15.502 104.356 1.00 31.70 145 LEU F CA 1
ATOM 12353 C C . LEU F 1 104 ? 143.355 -15.836 105.453 1.00 33.88 145 LEU F C 1
ATOM 12354 O O . LEU F 1 104 ? 143.453 -16.912 106.054 1.00 37.11 145 LEU F O 1
ATOM 12359 N N . GLY F 1 105 ? 142.393 -14.957 105.728 1.00 28.77 146 GLY F N 1
ATOM 12360 C CA . GLY F 1 105 ? 141.499 -15.163 106.851 1.00 28.90 146 GLY F CA 1
ATOM 12361 C C . GLY F 1 105 ? 142.203 -14.883 108.168 1.00 33.30 146 GLY F C 1
ATOM 12362 O O . GLY F 1 105 ? 143.231 -14.193 108.224 1.00 34.55 146 GLY F O 1
ATOM 12363 N N . ASP F 1 106 ? 141.653 -15.450 109.243 1.00 29.43 147 ASP F N 1
ATOM 12364 C CA . ASP F 1 106 ? 142.237 -15.238 110.562 1.00 29.17 147 ASP F CA 1
ATOM 12365 C C . ASP F 1 106 ? 141.690 -16.262 111.546 1.00 33.86 147 ASP F C 1
ATOM 12366 O O . ASP F 1 106 ? 140.540 -16.702 111.434 1.00 31.56 147 ASP F O 1
ATOM 12371 N N . PHE F 1 107 ? 142.532 -16.628 112.513 1.00 29.47 148 PHE F N 1
ATOM 12372 C CA . PHE F 1 107 ? 142.073 -17.372 113.676 1.00 30.09 148 PHE F CA 1
ATOM 12373 C C . PHE F 1 107 ? 141.137 -16.507 114.518 1.00 31.81 148 PHE F C 1
ATOM 12374 O O . PHE F 1 107 ? 141.265 -15.280 114.541 1.00 29.98 148 PHE F O 1
ATOM 12382 N N . PRO F 1 108 ? 140.213 -17.122 115.251 1.00 29.97 149 PRO F N 1
ATOM 12383 C CA . PRO F 1 108 ? 139.553 -16.388 116.338 1.00 30.08 149 PRO F CA 1
ATOM 12384 C C . PRO F 1 108 ? 140.589 -15.996 117.379 1.00 30.12 149 PRO F C 1
ATOM 12385 O O . PRO F 1 108 ? 141.725 -16.475 117.378 1.00 30.09 149 PRO F O 1
ATOM 12389 N N . SER F 1 109 ? 140.205 -15.091 118.268 1.00 30.20 150 SER F N 1
ATOM 12390 C CA . SER F 1 109 ? 141.083 -14.782 119.382 1.00 30.28 150 SER F CA 1
ATOM 12391 C C . SER F 1 109 ? 141.286 -16.043 120.226 1.00 30.50 150 SER F C 1
ATOM 12392 O O . SER F 1 109 ? 140.399 -16.899 120.293 1.00 32.45 150 SER F O 1
ATOM 12395 N N . PRO F 1 110 ? 142.458 -16.199 120.846 1.00 30.52 151 PRO F N 1
ATOM 12396 C CA . PRO F 1 110 ? 142.681 -17.374 121.708 1.00 30.75 151 PRO F CA 1
ATOM 12397 C C . PRO F 1 110 ? 141.609 -17.548 122.764 1.00 33.47 151 PRO F C 1
ATOM 12398 O O . PRO F 1 110 ? 141.198 -18.678 123.053 1.00 31.22 151 PRO F O 1
ATOM 12402 N N . ARG F 1 111 ? 141.143 -16.446 123.352 1.00 34.15 152 ARG F N 1
ATOM 12403 C CA . ARG F 1 111 ? 140.056 -16.539 124.316 1.00 39.88 152 ARG F CA 1
ATOM 12404 C C . ARG F 1 111 ? 138.836 -17.213 123.700 1.00 43.90 152 ARG F C 1
ATOM 12405 O O . ARG F 1 111 ? 138.213 -18.075 124.328 1.00 45.37 152 ARG F O 1
ATOM 12413 N N . VAL F 1 112 ? 138.498 -16.857 122.459 1.00 31.16 153 VAL F N 1
ATOM 12414 C CA . VAL F 1 112 ? 137.328 -17.455 121.817 1.00 38.67 153 VAL F CA 1
ATOM 12415 C C . VAL F 1 112 ? 137.585 -18.926 121.494 1.00 31.27 153 VAL F C 1
ATOM 12416 O O . VAL F 1 112 ? 136.688 -19.768 121.622 1.00 31.80 153 VAL F O 1
ATOM 12428 N N . ALA F 1 114 ? 139.625 -21.233 122.993 1.00 37.04 155 ALA F N 1
ATOM 12429 C CA . ALA F 1 114 ? 139.538 -22.055 124.194 1.00 40.31 155 ALA F CA 1
ATOM 12430 C C . ALA F 1 114 ? 138.115 -22.116 124.735 1.00 40.11 155 ALA F C 1
ATOM 12431 O O . ALA F 1 114 ? 137.694 -23.159 125.247 1.00 47.94 155 ALA F O 1
ATOM 12433 N N . GLN F 1 115 ? 137.352 -21.025 124.615 1.00 35.34 156 GLN F N 1
ATOM 12434 C CA . GLN F 1 115 ? 136.019 -20.996 125.211 1.00 41.75 156 GLN F CA 1
ATOM 12435 C C . GLN F 1 115 ? 135.013 -21.810 124.400 1.00 38.18 156 GLN F C 1
ATOM 12436 O O . GLN F 1 115 ? 134.115 -22.443 124.970 1.00 40.24 156 GLN F O 1
ATOM 12442 N N . THR F 1 116 ? 135.123 -21.796 123.076 1.00 32.10 157 THR F N 1
ATOM 12443 C CA . THR F 1 116 ? 134.084 -22.388 122.243 1.00 40.80 157 THR F CA 1
ATOM 12444 C C . THR F 1 116 ? 134.544 -23.604 121.453 1.00 36.86 157 THR F C 1
ATOM 12445 O O . THR F 1 116 ? 133.699 -24.293 120.868 1.00 42.64 157 THR F O 1
ATOM 12457 N N . THR F 1 118 ? 137.254 -27.232 120.989 1.00 39.39 159 THR F N 1
ATOM 12458 C CA . THR F 1 118 ? 138.094 -28.239 121.616 1.00 40.21 159 THR F CA 1
ATOM 12459 C C . THR F 1 118 ? 139.536 -28.086 121.136 1.00 40.74 159 THR F C 1
ATOM 12460 O O . THR F 1 118 ? 139.801 -27.423 120.131 1.00 42.67 159 THR F O 1
ATOM 12464 N N . PRO F 1 119 ? 140.497 -28.683 121.842 1.00 38.22 160 PRO F N 1
ATOM 12465 C CA . PRO F 1 119 ? 141.868 -28.679 121.311 1.00 37.11 160 PRO F CA 1
ATOM 12466 C C . PRO F 1 119 ? 141.975 -29.310 119.931 1.00 42.69 160 PRO F C 1
ATOM 12467 O O . PRO F 1 119 ? 142.754 -28.836 119.090 1.00 36.55 160 PRO F O 1
ATOM 12471 N N . GLU F 1 120 ? 141.200 -30.367 119.672 1.00 42.43 161 GLU F N 1
ATOM 12472 C CA . GLU F 1 120 ? 141.266 -31.033 118.375 1.00 45.77 161 GLU F CA 1
ATOM 12473 C C . GLU F 1 120 ? 140.798 -30.108 117.260 1.00 42.73 161 GLU F C 1
ATOM 12474 O O . GLU F 1 120 ? 141.400 -30.077 116.181 1.00 40.92 161 GLU F O 1
ATOM 12480 N N . GLN F 1 121 ? 139.732 -29.343 117.503 1.00 40.62 162 GLN F N 1
ATOM 12481 C CA . GLN F 1 121 ? 139.278 -28.379 116.506 1.00 33.55 162 GLN F CA 1
ATOM 12482 C C . GLN F 1 121 ? 140.340 -27.320 116.235 1.00 39.43 162 GLN F C 1
ATOM 12483 O O . GLN F 1 121 ? 140.500 -26.872 115.094 1.00 31.38 162 GLN F O 1
ATOM 12489 N N . VAL F 1 122 ? 141.072 -26.903 117.272 1.00 31.60 163 VAL F N 1
ATOM 12490 C CA . VAL F 1 122 ? 142.056 -25.843 117.089 1.00 43.13 163 VAL F CA 1
ATOM 12491 C C . VAL F 1 122 ? 143.270 -26.371 116.332 1.00 40.34 163 VAL F C 1
ATOM 12492 O O . VAL F 1 122 ? 143.867 -25.661 115.509 1.00 35.19 163 VAL F O 1
ATOM 12496 N N . GLU F 1 123 ? 143.642 -27.629 116.573 1.00 35.85 164 GLU F N 1
ATOM 12497 C CA . GLU F 1 123 ? 144.707 -28.231 115.779 1.00 32.56 164 GLU F CA 1
ATOM 12498 C C . GLU F 1 123 ? 144.273 -28.396 114.325 1.00 33.18 164 GLU F C 1
ATOM 12499 O O . GLU F 1 123 ? 145.038 -28.082 113.407 1.00 36.50 164 GLU F O 1
ATOM 12505 N N . ASP F 1 124 ? 143.041 -28.863 114.096 1.00 31.54 165 ASP F N 1
ATOM 12506 C CA . ASP F 1 124 ? 142.533 -28.980 112.730 1.00 34.98 165 ASP F CA 1
ATOM 12507 C C . ASP F 1 124 ? 142.411 -27.612 112.069 1.00 41.72 165 ASP F C 1
ATOM 12508 O O . ASP F 1 124 ? 142.644 -27.473 110.862 1.00 32.23 165 ASP F O 1
ATOM 12513 N N . LEU F 1 125 ? 142.024 -26.593 112.841 1.00 39.28 166 LEU F N 1
ATOM 12514 C CA . LEU F 1 125 ? 141.888 -25.247 112.292 1.00 34.36 166 LEU F CA 1
ATOM 12515 C C . LEU F 1 125 ? 143.240 -24.706 111.841 1.00 30.52 166 LEU F C 1
ATOM 12516 O O . LEU F 1 125 ? 143.364 -24.127 110.755 1.00 30.32 166 LEU F O 1
ATOM 12521 N N . ALA F 1 126 ? 144.269 -24.890 112.670 1.00 30.57 167 ALA F N 1
ATOM 12522 C CA . ALA F 1 126 ? 145.600 -24.416 112.317 1.00 30.40 167 ALA F CA 1
ATOM 12523 C C . ALA F 1 126 ? 146.129 -25.141 111.090 1.00 38.09 167 ALA F C 1
ATOM 12524 O O . ALA F 1 126 ? 146.824 -24.547 110.257 1.00 33.67 167 ALA F O 1
ATOM 12526 N N . GLU F 1 127 ? 145.811 -26.428 110.959 1.00 38.25 168 GLU F N 1
ATOM 12527 C CA . GLU F 1 127 ? 146.204 -27.156 109.761 1.00 43.33 168 GLU F CA 1
ATOM 12528 C C . GLU F 1 127 ? 145.591 -26.523 108.518 1.00 39.34 168 GLU F C 1
ATOM 12529 O O . GLU F 1 127 ? 146.286 -26.279 107.526 1.00 39.73 168 GLU F O 1
ATOM 12535 N N . ILE F 1 128 ? 144.292 -26.211 108.569 1.00 31.77 169 ILE F N 1
ATOM 12536 C CA . ILE F 1 128 ? 143.607 -25.674 107.392 1.00 32.49 169 ILE F CA 1
ATOM 12537 C C . ILE F 1 128 ? 144.072 -24.249 107.092 1.00 31.80 169 ILE F C 1
ATOM 12538 O O . ILE F 1 128 ? 144.463 -23.931 105.963 1.00 30.90 169 ILE F O 1
ATOM 12543 N N . LEU F 1 129 ? 144.014 -23.360 108.087 1.00 29.98 170 LEU F N 1
ATOM 12544 C CA . LEU F 1 129 ? 144.468 -21.995 107.852 1.00 34.72 170 LEU F CA 1
ATOM 12545 C C . LEU F 1 129 ? 145.951 -21.972 107.513 1.00 36.55 170 LEU F C 1
ATOM 12546 O O . LEU F 1 129 ? 146.394 -21.183 106.669 1.00 37.82 170 LEU F O 1
ATOM 12551 N N . GLY F 1 130 ? 146.733 -22.849 108.140 1.00 30.50 171 GLY F N 1
ATOM 12552 C CA . GLY F 1 130 ? 148.139 -22.925 107.804 1.00 31.53 171 GLY F CA 1
ATOM 12553 C C . GLY F 1 130 ? 148.371 -23.299 106.357 1.00 35.23 171 GLY F C 1
ATOM 12554 O O . GLY F 1 130 ? 149.395 -22.931 105.774 1.00 37.39 171 GLY F O 1
ATOM 12555 N N . THR F 1 131 ? 147.422 -24.023 105.755 1.00 32.17 172 THR F N 1
ATOM 12556 C CA . THR F 1 131 ? 147.554 -24.389 104.350 1.00 29.91 172 THR F CA 1
ATOM 12557 C C . THR F 1 131 ? 147.550 -23.155 103.468 1.00 29.66 172 THR F C 1
ATOM 12558 O O . THR F 1 131 ? 148.335 -23.063 102.519 1.00 42.51 172 THR F O 1
ATOM 12562 N N . GLY F 1 132 ? 146.678 -22.191 103.768 1.00 29.52 173 GLY F N 1
ATOM 12563 C CA . GLY F 1 132 ? 146.691 -20.946 103.015 1.00 29.29 173 GLY F CA 1
ATOM 12564 C C . GLY F 1 132 ? 147.995 -20.184 103.169 1.00 39.70 173 GLY F C 1
ATOM 12565 O O . GLY F 1 132 ? 148.523 -19.632 102.199 1.00 36.35 173 GLY F O 1
ATOM 12566 N N . LEU F 1 133 ? 148.538 -20.153 104.390 1.00 38.40 174 LEU F N 1
ATOM 12567 C CA . LEU F 1 133 ? 149.807 -19.469 104.625 1.00 36.22 174 LEU F CA 1
ATOM 12568 C C . LEU F 1 133 ? 150.936 -20.118 103.833 1.00 39.91 174 LEU F C 1
ATOM 12569 O O . LEU F 1 133 ? 151.722 -19.431 103.169 1.00 36.49 174 LEU F O 1
ATOM 12574 N N . ALA F 1 134 ? 151.033 -21.449 103.890 1.00 35.17 175 ALA F N 1
ATOM 12575 C CA . ALA F 1 134 ? 152.103 -22.133 103.175 1.00 39.17 175 ALA F CA 1
ATOM 12576 C C . ALA F 1 134 ? 151.992 -21.916 101.670 1.00 41.57 175 ALA F C 1
ATOM 12577 O O . ALA F 1 134 ? 153.009 -21.770 100.985 1.00 41.26 175 ALA F O 1
ATOM 12579 N N . ALA F 1 135 ? 150.766 -21.882 101.138 1.00 37.02 176 ALA F N 1
ATOM 12580 C CA . ALA F 1 135 ? 150.575 -21.655 99.710 1.00 35.34 176 ALA F CA 1
ATOM 12581 C C . ALA F 1 135 ? 150.949 -20.241 99.287 1.00 39.96 176 ALA F C 1
ATOM 12582 O O . ALA F 1 135 ? 151.067 -19.982 98.084 1.00 39.54 176 ALA F O 1
ATOM 12584 N N . HIS F 1 136 ? 151.130 -19.322 100.232 1.00 28.94 177 HIS F N 1
ATOM 12585 C CA . HIS F 1 136 ? 151.569 -17.970 99.917 1.00 36.72 177 HIS F CA 1
ATOM 12586 C C . HIS F 1 136 ? 153.021 -17.720 100.323 1.00 36.87 177 HIS F C 1
ATOM 12587 O O . HIS F 1 136 ? 153.457 -16.567 100.374 1.00 39.45 177 HIS F O 1
ATOM 12594 N N . GLY F 1 137 ? 153.779 -18.782 100.595 1.00 28.84 178 GLY F N 1
ATOM 12595 C CA . GLY F 1 137 ? 155.196 -18.670 100.859 1.00 31.19 178 GLY F CA 1
ATOM 12596 C C . GLY F 1 137 ? 155.569 -18.319 102.282 1.00 37.65 178 GLY F C 1
ATOM 12597 O O . GLY F 1 137 ? 156.744 -18.042 102.544 1.00 44.73 178 GLY F O 1
ATOM 12598 N N . VAL F 1 138 ? 154.614 -18.302 103.211 1.00 33.79 179 VAL F N 1
ATOM 12599 C CA . VAL F 1 138 ? 154.957 -18.126 104.615 1.00 33.49 179 VAL F CA 1
ATOM 12600 C C . VAL F 1 138 ? 155.662 -19.380 105.106 1.00 34.09 179 VAL F C 1
ATOM 12601 O O . VAL F 1 138 ? 155.288 -20.502 104.742 1.00 29.11 179 VAL F O 1
ATOM 12605 N N . THR F 1 139 ? 156.719 -19.195 105.908 1.00 32.27 180 THR F N 1
ATOM 12606 C CA . THR F 1 139 ? 157.402 -20.314 106.546 1.00 39.57 180 THR F CA 1
ATOM 12607 C C . THR F 1 139 ? 157.390 -20.262 108.071 1.00 38.03 180 THR F C 1
ATOM 12608 O O . THR F 1 139 ? 157.569 -21.310 108.700 1.00 31.84 180 THR F O 1
ATOM 12612 N N . VAL F 1 140 ? 157.153 -19.097 108.678 1.00 29.79 181 VAL F N 1
ATOM 12613 C CA . VAL F 1 140 ? 157.186 -18.938 110.128 1.00 33.35 181 VAL F CA 1
ATOM 12614 C C . VAL F 1 140 ? 155.969 -18.129 110.561 1.00 30.93 181 VAL F C 1
ATOM 12615 O O . VAL F 1 140 ? 155.653 -17.100 109.958 1.00 28.84 181 VAL F O 1
ATOM 12619 N N . ASN F 1 141 ? 155.282 -18.595 111.599 1.00 38.59 182 ASN F N 1
ATOM 12620 C CA . ASN F 1 141 ? 154.183 -17.856 112.205 1.00 29.11 182 ASN F CA 1
ATOM 12621 C C . ASN F 1 141 ? 154.582 -17.477 113.622 1.00 29.17 182 ASN F C 1
ATOM 12622 O O . ASN F 1 141 ? 154.898 -18.350 114.440 1.00 32.07 182 ASN F O 1
ATOM 12627 N N . PHE F 1 142 ? 154.571 -16.178 113.908 1.00 32.69 183 PHE F N 1
ATOM 12628 C CA . PHE F 1 142 ? 154.801 -15.688 115.263 1.00 32.92 183 PHE F CA 1
ATOM 12629 C C . PHE F 1 142 ? 153.523 -15.899 116.079 1.00 35.72 183 PHE F C 1
ATOM 12630 O O . PHE F 1 142 ? 152.791 -14.966 116.415 1.00 40.35 183 PHE F O 1
ATOM 12638 N N . ALA F 1 143 ? 153.262 -17.168 116.380 1.00 38.76 184 ALA F N 1
ATOM 12639 C CA . ALA F 1 143 ? 152.094 -17.623 117.127 1.00 29.61 184 ALA F CA 1
ATOM 12640 C C . ALA F 1 143 ? 152.292 -19.106 117.445 1.00 32.29 184 ALA F C 1
ATOM 12641 O O . ALA F 1 143 ? 153.070 -19.781 116.764 1.00 36.58 184 ALA F O 1
ATOM 12643 N N . PRO F 1 144 ? 151.606 -19.637 118.475 1.00 33.05 185 PRO F N 1
ATOM 12644 C CA . PRO F 1 144 ? 150.590 -19.027 119.334 1.00 30.11 185 PRO F CA 1
ATOM 12645 C C . PRO F 1 144 ? 151.163 -18.190 120.469 1.00 30.13 185 PRO F C 1
ATOM 12646 O O . PRO F 1 144 ? 152.333 -18.326 120.835 1.00 32.26 185 PRO F O 1
ATOM 12650 N N . VAL F 1 145 ? 150.327 -17.307 121.009 1.00 30.16 186 VAL F N 1
ATOM 12651 C CA . VAL F 1 145 ? 150.584 -16.752 122.327 1.00 33.48 186 VAL F CA 1
ATOM 12652 C C . VAL F 1 145 ? 150.394 -17.859 123.351 1.00 31.58 186 VAL F C 1
ATOM 12653 O O . VAL F 1 145 ? 149.439 -18.643 123.269 1.00 39.69 186 VAL F O 1
ATOM 12657 N N . VAL F 1 146 ? 151.300 -17.947 124.317 1.00 30.68 187 VAL F N 1
ATOM 12658 C CA . VAL F 1 146 ? 151.162 -18.939 125.369 1.00 41.08 187 VAL F CA 1
ATOM 12659 C C . VAL F 1 146 ? 150.901 -18.286 126.713 1.00 45.97 187 VAL F C 1
ATOM 12660 O O . VAL F 1 146 ? 150.860 -18.975 127.737 1.00 52.08 187 VAL F O 1
ATOM 12664 N N . ASP F 1 147 ? 150.716 -16.968 126.731 1.00 42.32 188 ASP F N 1
ATOM 12665 C CA . ASP F 1 147 ? 150.363 -16.275 127.961 1.00 40.42 188 ASP F CA 1
ATOM 12666 C C . ASP F 1 147 ? 149.077 -16.859 128.531 1.00 43.02 188 ASP F C 1
ATOM 12667 O O . ASP F 1 147 ? 148.093 -17.048 127.808 1.00 40.54 188 ASP F O 1
ATOM 12672 N N . VAL F 1 148 ? 149.095 -17.147 129.834 1.00 37.32 189 VAL F N 1
ATOM 12673 C CA . VAL F 1 148 ? 148.040 -17.952 130.445 1.00 37.99 189 VAL F CA 1
ATOM 12674 C C . VAL F 1 148 ? 146.698 -17.228 130.395 1.00 41.37 189 VAL F C 1
ATOM 12675 O O . VAL F 1 148 ? 145.646 -17.849 130.199 1.00 41.37 189 VAL F O 1
ATOM 12679 N N . ASP F 1 149 ? 146.708 -15.909 130.558 1.00 41.90 190 ASP F N 1
ATOM 12680 C CA . ASP F 1 149 ? 145.455 -15.165 130.556 1.00 49.79 190 ASP F CA 1
ATOM 12681 C C . ASP F 1 149 ? 144.918 -14.894 129.152 1.00 48.11 190 ASP F C 1
ATOM 12682 O O . ASP F 1 149 ? 143.748 -14.516 129.019 1.00 52.98 190 ASP F O 1
ATOM 12687 N N . ALA F 1 150 ? 145.728 -15.087 128.106 1.00 38.58 191 ALA F N 1
ATOM 12688 C CA . ALA F 1 150 ? 145.227 -14.910 126.746 1.00 42.35 191 ALA F CA 1
ATOM 12689 C C . ALA F 1 150 ? 144.258 -16.021 126.351 1.00 41.30 191 ALA F C 1
ATOM 12690 O O . ALA F 1 150 ? 143.381 -15.806 125.504 1.00 35.07 191 ALA F O 1
ATOM 12692 N N . TRP F 1 151 ? 144.393 -17.204 126.950 1.00 36.67 192 TRP F N 1
ATOM 12693 C CA . TRP F 1 151 ? 143.513 -18.329 126.668 1.00 36.42 192 TRP F CA 1
ATOM 12694 C C . TRP F 1 151 ? 142.420 -18.492 127.712 1.00 44.58 192 TRP F C 1
ATOM 12695 O O . TRP F 1 151 ? 141.707 -19.501 127.694 1.00 45.37 192 TRP F O 1
ATOM 12706 N N . GLY F 1 152 ? 142.282 -17.538 128.627 1.00 57.24 193 GLY F N 1
ATOM 12707 C CA . GLY F 1 152 ? 141.285 -17.638 129.671 1.00 66.45 193 GLY F CA 1
ATOM 12708 C C . GLY F 1 152 ? 140.376 -16.429 129.749 1.00 78.12 193 GLY F C 1
ATOM 12709 O O . GLY F 1 152 ? 140.363 -15.591 128.839 1.00 72.85 193 GLY F O 1
ATOM 12710 N N . LEU F 1 153 ? 139.618 -16.330 130.841 1.00 85.65 194 LEU F N 1
ATOM 12711 C CA . LEU F 1 153 ? 138.666 -15.241 131.045 1.00 81.34 194 LEU F CA 1
ATOM 12712 C C . LEU F 1 153 ? 139.286 -14.101 131.853 1.00 74.57 194 LEU F C 1
ATOM 12713 O O . LEU F 1 153 ? 139.251 -12.940 131.438 1.00 68.17 194 LEU F O 1
ATOM 12715 N N . PHE F 1 161 ? 146.122 -14.249 138.985 1.00 81.63 202 PHE F N 1
ATOM 12716 C CA . PHE F 1 161 ? 146.403 -15.627 138.595 1.00 85.86 202 PHE F CA 1
ATOM 12717 C C . PHE F 1 161 ? 145.155 -16.503 138.741 1.00 86.12 202 PHE F C 1
ATOM 12718 O O . PHE F 1 161 ? 145.121 -17.420 139.564 1.00 86.68 202 PHE F O 1
ATOM 12720 N N . SER F 1 162 ? 144.135 -16.221 137.924 1.00 81.25 203 SER F N 1
ATOM 12721 C CA . SER F 1 162 ? 142.852 -16.911 138.007 1.00 73.07 203 SER F CA 1
ATOM 12722 C C . SER F 1 162 ? 142.761 -18.128 137.087 1.00 78.03 203 SER F C 1
ATOM 12723 O O . SER F 1 162 ? 142.201 -19.158 137.482 1.00 81.45 203 SER F O 1
ATOM 12725 N N . ASN F 1 163 ? 143.303 -18.038 135.872 1.00 75.76 204 ASN F N 1
ATOM 12726 C CA . ASN F 1 163 ? 143.087 -19.056 134.852 1.00 72.07 204 ASN F CA 1
ATOM 12727 C C . ASN F 1 163 ? 144.045 -20.235 135.033 1.00 68.54 204 ASN F C 1
ATOM 12728 O O . ASN F 1 163 ? 144.895 -20.258 135.929 1.00 66.51 204 ASN F O 1
ATOM 12733 N N . ASP F 1 164 ? 143.908 -21.229 134.153 1.00 57.30 205 ASP F N 1
ATOM 12734 C CA . ASP F 1 164 ? 144.680 -22.452 134.258 1.00 51.87 205 ASP F CA 1
ATOM 12735 C C . ASP F 1 164 ? 145.814 -22.433 133.248 1.00 54.04 205 ASP F C 1
ATOM 12736 O O . ASP F 1 164 ? 145.559 -22.300 132.040 1.00 49.08 205 ASP F O 1
ATOM 12741 N N . PRO F 1 165 ? 147.067 -22.547 133.692 1.00 48.18 206 PRO F N 1
ATOM 12742 C CA . PRO F 1 165 ? 148.180 -22.652 132.736 1.00 45.42 206 PRO F CA 1
ATOM 12743 C C . PRO F 1 165 ? 148.141 -23.918 131.894 1.00 47.63 206 PRO F C 1
ATOM 12744 O O . PRO F 1 165 ? 148.638 -23.915 130.761 1.00 47.52 206 PRO F O 1
ATOM 12748 N N . ALA F 1 166 ? 147.571 -25.006 132.412 1.00 49.06 207 ALA F N 1
ATOM 12749 C CA . ALA F 1 166 ? 147.505 -26.233 131.628 1.00 43.22 207 ALA F CA 1
ATOM 12750 C C . ALA F 1 166 ? 146.575 -26.077 130.437 1.00 39.85 207 ALA F C 1
ATOM 12751 O O . ALA F 1 166 ? 146.756 -26.754 129.418 1.00 42.55 207 ALA F O 1
ATOM 12753 N N . VAL F 1 167 ? 145.583 -25.189 130.546 1.00 38.76 208 VAL F N 1
ATOM 12754 C CA . VAL F 1 167 ? 144.678 -24.933 129.431 1.00 41.15 208 VAL F CA 1
ATOM 12755 C C . VAL F 1 167 ? 145.402 -24.191 128.315 1.00 41.63 208 VAL F C 1
ATOM 12756 O O . VAL F 1 167 ? 145.317 -24.573 127.140 1.00 41.19 208 VAL F O 1
ATOM 12760 N N . ALA F 1 168 ? 146.111 -23.111 128.663 1.00 38.12 209 ALA F N 1
ATOM 12761 C CA . ALA F 1 168 ? 146.957 -22.432 127.683 1.00 39.74 209 ALA F CA 1
ATOM 12762 C C . ALA F 1 168 ? 147.972 -23.393 127.073 1.00 35.99 209 ALA F C 1
ATOM 12763 O O . ALA F 1 168 ? 148.175 -23.404 125.853 1.00 38.86 209 ALA F O 1
ATOM 12765 N N . ALA F 1 169 ? 148.612 -24.216 127.909 1.00 32.26 210 ALA F N 1
ATOM 12766 C CA . ALA F 1 169 ? 149.563 -25.202 127.402 1.00 32.79 210 ALA F CA 1
ATOM 12767 C C . ALA F 1 169 ? 148.892 -26.191 126.455 1.00 38.89 210 ALA F C 1
ATOM 12768 O O . ALA F 1 169 ? 149.462 -26.553 125.421 1.00 39.08 210 ALA F O 1
ATOM 12770 N N . THR F 1 170 ? 147.683 -26.642 126.796 1.00 45.60 211 THR F N 1
ATOM 12771 C CA . THR F 1 170 ? 146.980 -27.612 125.960 1.00 49.53 211 THR F CA 1
ATOM 12772 C C . THR F 1 170 ? 146.627 -27.022 124.597 1.00 42.84 211 THR F C 1
ATOM 12773 O O . THR F 1 170 ? 146.826 -27.664 123.558 1.00 43.74 211 THR F O 1
ATOM 12777 N N . TYR F 1 171 ? 146.099 -25.797 124.584 1.00 32.53 212 TYR F N 1
ATOM 12778 C CA . TYR F 1 171 ? 145.619 -25.199 123.346 1.00 39.99 212 TYR F CA 1
ATOM 12779 C C . TYR F 1 171 ? 146.765 -24.694 122.481 1.00 42.95 212 TYR F C 1
ATOM 12780 O O . TYR F 1 171 ? 146.733 -24.849 121.253 1.00 37.97 212 TYR F O 1
ATOM 12789 N N . ALA F 1 172 ? 147.784 -24.094 123.102 1.00 31.49 213 ALA F N 1
ATOM 12790 C CA . ALA F 1 172 ? 148.930 -23.618 122.337 1.00 31.76 213 ALA F CA 1
ATOM 12791 C C . ALA F 1 172 ? 149.681 -24.778 121.692 1.00 34.57 213 ALA F C 1
ATOM 12792 O O . ALA F 1 172 ? 150.141 -24.673 120.548 1.00 34.89 213 ALA F O 1
ATOM 12794 N N . THR F 1 173 ? 149.809 -25.897 122.407 1.00 34.20 214 THR F N 1
ATOM 12795 C CA . THR F 1 173 ? 150.468 -27.062 121.824 1.00 35.88 214 THR F CA 1
ATOM 12796 C C . THR F 1 173 ? 149.694 -27.571 120.614 1.00 34.41 214 THR F C 1
ATOM 12797 O O . THR F 1 173 ? 150.284 -27.859 119.565 1.00 35.13 214 THR F O 1
ATOM 12801 N N . ALA F 1 174 ? 148.362 -27.644 120.730 1.00 32.16 215 ALA F N 1
ATOM 12802 C CA . ALA F 1 174 ? 147.530 -28.116 119.626 1.00 36.03 215 ALA F CA 1
ATOM 12803 C C . ALA F 1 174 ? 147.584 -27.155 118.444 1.00 39.90 215 ALA F C 1
ATOM 12804 O O . ALA F 1 174 ? 147.743 -27.579 117.293 1.00 39.28 215 ALA F O 1
ATOM 12806 N N . PHE F 1 175 ? 147.423 -25.855 118.713 1.00 37.87 216 PHE F N 1
ATOM 12807 C CA . PHE F 1 175 ? 147.648 -24.827 117.699 1.00 36.85 216 PHE F CA 1
ATOM 12808 C C . PHE F 1 175 ? 148.970 -25.065 116.970 1.00 39.00 216 PHE F C 1
ATOM 12809 O O . PHE F 1 175 ? 149.020 -25.100 115.732 1.00 34.09 216 PHE F O 1
ATOM 12817 N N . ALA F 1 176 ? 150.048 -25.266 117.737 1.00 33.34 217 ALA F N 1
ATOM 12818 C CA . ALA F 1 176 ? 151.377 -25.432 117.156 1.00 41.33 217 ALA F CA 1
ATOM 12819 C C . ALA F 1 176 ? 151.464 -26.686 116.293 1.00 38.11 217 ALA F C 1
ATOM 12820 O O . ALA F 1 176 ? 152.103 -26.671 115.234 1.00 37.32 217 ALA F O 1
ATOM 12822 N N . LYS F 1 177 ? 150.838 -27.783 116.735 1.00 38.64 218 LYS F N 1
ATOM 12823 C CA . LYS F 1 177 ? 150.919 -29.042 115.995 1.00 38.59 218 LYS F CA 1
ATOM 12824 C C . LYS F 1 177 ? 150.238 -28.940 114.639 1.00 35.08 218 LYS F C 1
ATOM 12825 O O . LYS F 1 177 ? 150.728 -29.501 113.652 1.00 37.67 218 LYS F O 1
ATOM 12831 N N . GLY F 1 178 ? 149.093 -28.257 114.576 1.00 31.18 219 GLY F N 1
ATOM 12832 C CA . GLY F 1 178 ? 148.406 -28.103 113.301 1.00 34.10 219 GLY F CA 1
ATOM 12833 C C . GLY F 1 178 ? 149.228 -27.333 112.282 1.00 36.86 219 GLY F C 1
ATOM 12834 O O . GLY F 1 178 ? 149.273 -27.697 111.103 1.00 30.81 219 GLY F O 1
ATOM 12835 N N . LEU F 1 179 ? 149.889 -26.261 112.723 1.00 33.38 220 LEU F N 1
ATOM 12836 C CA . LEU F 1 179 ? 150.762 -25.505 111.833 1.00 34.69 220 LEU F CA 1
ATOM 12837 C C . LEU F 1 179 ? 151.909 -26.367 111.319 1.00 37.12 220 LEU F C 1
ATOM 12838 O O . LEU F 1 179 ? 152.222 -26.343 110.122 1.00 34.02 220 LEU F O 1
ATOM 12843 N N . SER F 1 180 ? 152.549 -27.134 112.210 1.00 38.38 221 SER F N 1
ATOM 12844 C CA . SER F 1 180 ? 153.689 -27.955 111.803 1.00 30.78 221 SER F CA 1
ATOM 12845 C C . SER F 1 180 ? 153.310 -28.968 110.734 1.00 41.58 221 SER F C 1
ATOM 12846 O O . SER F 1 180 ? 154.149 -29.317 109.894 1.00 34.82 221 SER F O 1
ATOM 12849 N N . LYS F 1 181 ? 152.053 -29.438 110.740 1.00 31.09 222 LYS F N 1
ATOM 12850 C CA . LYS F 1 181 ? 151.620 -30.438 109.768 1.00 37.07 222 LYS F CA 1
ATOM 12851 C C . LYS F 1 181 ? 151.693 -29.922 108.337 1.00 37.17 222 LYS F C 1
ATOM 12852 O O . LYS F 1 181 ? 151.826 -30.718 107.401 1.00 42.12 222 LYS F O 1
ATOM 12858 N N . VAL F 1 182 ? 151.580 -28.610 108.137 1.00 34.46 223 VAL F N 1
ATOM 12859 C CA . VAL F 1 182 ? 151.562 -28.043 106.796 1.00 37.78 223 VAL F CA 1
ATOM 12860 C C . VAL F 1 182 ? 152.820 -27.245 106.503 1.00 37.40 223 VAL F C 1
ATOM 12861 O O . VAL F 1 182 ? 152.857 -26.493 105.521 1.00 42.93 223 VAL F O 1
ATOM 12865 N N . GLY F 1 183 ? 153.856 -27.389 107.326 1.00 35.06 224 GLY F N 1
ATOM 12866 C CA . GLY F 1 183 ? 155.130 -26.771 107.039 1.00 35.44 224 GLY F CA 1
ATOM 12867 C C . GLY F 1 183 ? 155.288 -25.353 107.527 1.00 35.33 224 GLY F C 1
ATOM 12868 O O . GLY F 1 183 ? 156.022 -24.572 106.912 1.00 44.37 224 GLY F O 1
ATOM 12869 N N . ILE F 1 184 ? 154.624 -24.987 108.613 1.00 36.08 225 ILE F N 1
ATOM 12870 C CA . ILE F 1 184 ? 154.762 -23.662 109.198 1.00 41.54 225 ILE F CA 1
ATOM 12871 C C . ILE F 1 184 ? 155.332 -23.817 110.601 1.00 42.02 225 ILE F C 1
ATOM 12872 O O . ILE F 1 184 ? 154.809 -24.594 111.409 1.00 38.96 225 ILE F O 1
ATOM 12877 N N . THR F 1 185 ? 156.428 -23.113 110.870 1.00 40.76 226 THR F N 1
ATOM 12878 C CA . THR F 1 185 ? 157.072 -23.169 112.176 1.00 41.87 226 THR F CA 1
ATOM 12879 C C . THR F 1 185 ? 156.289 -22.308 113.156 1.00 34.33 226 THR F C 1
ATOM 12880 O O . THR F 1 185 ? 156.198 -21.090 112.967 1.00 35.67 226 THR F O 1
ATOM 12884 N N . PRO F 1 186 ? 155.689 -22.896 114.185 1.00 41.17 227 PRO F N 1
ATOM 12885 C CA . PRO F 1 186 ? 155.082 -22.079 115.238 1.00 37.99 227 PRO F CA 1
ATOM 12886 C C . PRO F 1 186 ? 156.159 -21.475 116.125 1.00 38.82 227 PRO F C 1
ATOM 12887 O O . PRO F 1 186 ? 157.226 -22.059 116.325 1.00 36.90 227 PRO F O 1
ATOM 12891 N N . VAL F 1 187 ? 155.882 -20.278 116.637 1.00 31.18 228 VAL F N 1
ATOM 12892 C CA . VAL F 1 187 ? 156.801 -19.572 117.524 1.00 30.68 228 VAL F CA 1
ATOM 12893 C C . VAL F 1 187 ? 156.022 -19.162 118.768 1.00 40.37 228 VAL F C 1
ATOM 12894 O O . VAL F 1 187 ? 155.129 -18.308 118.692 1.00 31.35 228 VAL F O 1
ATOM 12898 N N . PHE F 1 188 ? 156.363 -19.754 119.913 1.00 31.02 229 PHE F N 1
ATOM 12899 C CA . PHE F 1 188 ? 155.709 -19.414 121.167 1.00 31.35 229 PHE F CA 1
ATOM 12900 C C . PHE F 1 188 ? 156.235 -18.076 121.678 1.00 37.57 229 PHE F C 1
ATOM 12901 O O . PHE F 1 188 ? 157.423 -17.767 121.536 1.00 40.07 229 PHE F O 1
ATOM 12909 N N . LYS F 1 189 ? 155.342 -17.286 122.281 1.00 31.28 230 LYS F N 1
ATOM 12910 C CA . LYS F 1 189 ? 155.631 -15.915 122.691 1.00 33.38 230 LYS F CA 1
ATOM 12911 C C . LYS F 1 189 ? 154.662 -15.518 123.802 1.00 35.65 230 LYS F C 1
ATOM 12912 O O . LYS F 1 189 ? 153.603 -16.129 123.961 1.00 34.06 230 LYS F O 1
ATOM 12918 N N . HIS F 1 190 ? 155.030 -14.506 124.593 1.00 31.66 231 HIS F N 1
ATOM 12919 C CA . HIS F 1 190 ? 156.342 -13.856 124.624 1.00 32.07 231 HIS F CA 1
ATOM 12920 C C . HIS F 1 190 ? 157.071 -14.259 125.902 1.00 34.59 231 HIS F C 1
ATOM 12921 O O . HIS F 1 190 ? 156.616 -13.945 126.998 1.00 31.34 231 HIS F O 1
ATOM 12928 N N . PHE F 1 191 ? 158.203 -14.940 125.739 1.00 32.40 232 PHE F N 1
ATOM 12929 C CA . PHE F 1 191 ? 158.977 -15.436 126.867 1.00 29.55 232 PHE F CA 1
ATOM 12930 C C . PHE F 1 191 ? 159.656 -14.276 127.598 1.00 38.58 232 PHE F C 1
ATOM 12931 O O . PHE F 1 191 ? 160.184 -13.362 126.953 1.00 28.69 232 PHE F O 1
ATOM 12939 N N . PRO F 1 192 ? 159.684 -14.288 128.952 1.00 34.35 233 PRO F N 1
ATOM 12940 C CA . PRO F 1 192 ? 159.112 -15.295 129.856 1.00 36.38 233 PRO F CA 1
ATOM 12941 C C . PRO F 1 192 ? 157.654 -15.071 130.252 1.00 41.25 233 PRO F C 1
ATOM 12942 O O . PRO F 1 192 ? 157.180 -15.785 131.130 1.00 46.52 233 PRO F O 1
ATOM 12946 N N . GLY F 1 193 ? 156.967 -14.120 129.640 1.00 46.73 234 GLY F N 1
ATOM 12947 C CA . GLY F 1 193 ? 155.561 -13.908 129.933 1.00 60.72 234 GLY F CA 1
ATOM 12948 C C . GLY F 1 193 ? 155.326 -12.687 130.805 1.00 76.67 234 GLY F C 1
ATOM 12949 O O . GLY F 1 193 ? 156.164 -12.302 131.629 1.00 79.83 234 GLY F O 1
ATOM 12950 N N . HIS F 1 194 ? 154.165 -12.058 130.620 1.00 87.36 235 HIS F N 1
ATOM 12951 C CA . HIS F 1 194 ? 153.755 -10.905 131.423 1.00 94.76 235 HIS F CA 1
ATOM 12952 C C . HIS F 1 194 ? 152.427 -11.239 132.096 1.00 103.23 235 HIS F C 1
ATOM 12953 O O . HIS F 1 194 ? 151.365 -11.149 131.472 1.00 114.45 235 HIS F O 1
ATOM 12960 N N . GLY F 1 195 ? 152.490 -11.622 133.369 1.00 95.31 236 GLY F N 1
ATOM 12961 C CA . GLY F 1 195 ? 151.303 -12.015 134.108 1.00 92.25 236 GLY F CA 1
ATOM 12962 C C . GLY F 1 195 ? 150.878 -11.029 135.180 1.00 90.91 236 GLY F C 1
ATOM 12963 O O . GLY F 1 195 ? 149.875 -11.237 135.865 1.00 88.98 236 GLY F O 1
ATOM 12964 N N . THR F 1 208 ? 156.030 -6.329 134.948 1.00 58.66 249 THR F N 1
ATOM 12965 C CA . THR F 1 208 ? 155.605 -7.707 135.200 1.00 68.97 249 THR F CA 1
ATOM 12966 C C . THR F 1 208 ? 155.854 -8.118 136.655 1.00 61.72 249 THR F C 1
ATOM 12967 O O . THR F 1 208 ? 156.604 -7.446 137.368 1.00 58.02 249 THR F O 1
ATOM 12971 N N . PRO F 1 209 ? 155.210 -9.198 137.104 1.00 59.30 250 PRO F N 1
ATOM 12972 C CA . PRO F 1 209 ? 155.552 -9.771 138.411 1.00 58.48 250 PRO F CA 1
ATOM 12973 C C . PRO F 1 209 ? 156.969 -10.327 138.407 1.00 62.03 250 PRO F C 1
ATOM 12974 O O . PRO F 1 209 ? 157.623 -10.453 137.368 1.00 59.31 250 PRO F O 1
ATOM 12978 N N . ALA F 1 210 ? 157.441 -10.670 139.604 1.00 56.09 251 ALA F N 1
ATOM 12979 C CA . ALA F 1 210 ? 158.798 -11.171 139.757 1.00 45.24 251 ALA F CA 1
ATOM 12980 C C . ALA F 1 210 ? 158.948 -12.545 139.102 1.00 36.07 251 ALA F C 1
ATOM 12981 O O . ALA F 1 210 ? 157.971 -13.260 138.857 1.00 33.75 251 ALA F O 1
ATOM 12983 N N . LEU F 1 211 ? 160.204 -12.907 138.820 1.00 33.87 252 LEU F N 1
ATOM 12984 C CA . LEU F 1 211 ? 160.483 -14.165 138.131 1.00 34.60 252 LEU F CA 1
ATOM 12985 C C . LEU F 1 211 ? 159.914 -15.360 138.892 1.00 34.97 252 LEU F C 1
ATOM 12986 O O . LEU F 1 211 ? 159.406 -16.309 138.282 1.00 38.92 252 LEU F O 1
ATOM 12991 N N . ASP F 1 212 ? 159.980 -15.329 140.226 1.00 33.88 253 ASP F N 1
ATOM 12992 C CA . ASP F 1 212 ? 159.470 -16.448 141.015 1.00 43.68 253 ASP F CA 1
ATOM 12993 C C . ASP F 1 212 ? 157.981 -16.650 140.802 1.00 35.59 253 ASP F C 1
ATOM 12994 O O . ASP F 1 212 ? 157.491 -17.778 140.899 1.00 38.05 253 ASP F O 1
ATOM 12999 N N . GLU F 1 213 ? 157.249 -15.579 140.504 1.00 38.93 254 GLU F N 1
ATOM 13000 C CA . GLU F 1 213 ? 155.828 -15.720 140.224 1.00 39.55 254 GLU F CA 1
ATOM 13001 C C . GLU F 1 213 ? 155.572 -16.197 138.798 1.00 39.28 254 GLU F C 1
ATOM 13002 O O . GLU F 1 213 ? 154.576 -16.887 138.552 1.00 41.75 254 GLU F O 1
ATOM 13008 N N . LEU F 1 214 ? 156.454 -15.869 137.851 1.00 34.25 255 LEU F N 1
ATOM 13009 C CA . LEU F 1 214 ? 156.319 -16.459 136.522 1.00 36.02 255 LEU F CA 1
ATOM 13010 C C . LEU F 1 214 ? 156.592 -17.957 136.552 1.00 39.15 255 LEU F C 1
ATOM 13011 O O . LEU F 1 214 ? 155.989 -18.713 135.780 1.00 40.10 255 LEU F O 1
ATOM 13016 N N . LYS F 1 215 ? 157.494 -18.403 137.431 1.00 35.98 256 LYS F N 1
ATOM 13017 C CA . LYS F 1 215 ? 157.869 -19.811 137.474 1.00 35.95 256 LYS F CA 1
ATOM 13018 C C . LYS F 1 215 ? 156.741 -20.700 137.975 1.00 35.92 256 LYS F C 1
ATOM 13019 O O . LYS F 1 215 ? 156.784 -21.917 137.760 1.00 40.55 256 LYS F O 1
ATOM 13025 N N . THR F 1 216 ? 155.733 -20.130 138.630 1.00 35.13 257 THR F N 1
ATOM 13026 C CA . THR F 1 216 ? 154.575 -20.891 139.077 1.00 33.58 257 THR F CA 1
ATOM 13027 C C . THR F 1 216 ? 153.333 -20.571 138.253 1.00 45.22 257 THR F C 1
ATOM 13028 O O . THR F 1 216 ? 152.215 -20.878 138.678 1.00 42.61 257 THR F O 1
ATOM 13032 N N . TYR F 1 217 ? 153.504 -19.968 137.077 1.00 46.94 258 TYR F N 1
ATOM 13033 C CA . TYR F 1 217 ? 152.346 -19.566 136.290 1.00 42.20 258 TYR F CA 1
ATOM 13034 C C . TYR F 1 217 ? 152.668 -19.451 134.802 1.00 34.41 258 TYR F C 1
ATOM 13035 O O . TYR F 1 217 ? 152.463 -20.405 134.044 1.00 38.62 258 TYR F O 1
ATOM 13044 N N . ASP F 1 218 ? 153.184 -18.294 134.374 1.00 35.72 259 ASP F N 1
ATOM 13045 C CA . ASP F 1 218 ? 153.351 -18.036 132.945 1.00 37.70 259 ASP F CA 1
ATOM 13046 C C . ASP F 1 218 ? 154.403 -18.937 132.303 1.00 39.42 259 ASP F C 1
ATOM 13047 O O . ASP F 1 218 ? 154.312 -19.236 131.108 1.00 41.28 259 ASP F O 1
ATOM 13052 N N . LEU F 1 219 ? 155.406 -19.373 133.059 1.00 39.42 260 LEU F N 1
ATOM 13053 C CA . LEU F 1 219 ? 156.429 -20.234 132.484 1.00 33.78 260 LEU F CA 1
ATOM 13054 C C . LEU F 1 219 ? 155.972 -21.678 132.310 1.00 38.56 260 LEU F C 1
ATOM 13055 O O . LEU F 1 219 ? 156.637 -22.436 131.592 1.00 44.74 260 LEU F O 1
ATOM 13060 N N . ILE F 1 220 ? 154.854 -22.073 132.929 1.00 39.16 261 ILE F N 1
ATOM 13061 C CA . ILE F 1 220 ? 154.415 -23.469 132.851 1.00 33.98 261 ILE F CA 1
ATOM 13062 C C . ILE F 1 220 ? 154.120 -23.909 131.419 1.00 35.94 261 ILE F C 1
ATOM 13063 O O . ILE F 1 220 ? 154.607 -24.979 131.017 1.00 33.45 261 ILE F O 1
ATOM 13068 N N . PRO F 1 221 ? 153.351 -23.165 130.608 1.00 33.73 262 PRO F N 1
ATOM 13069 C CA . PRO F 1 221 ? 153.038 -23.664 129.253 1.00 33.85 262 PRO F CA 1
ATOM 13070 C C . PRO F 1 221 ? 154.258 -23.972 128.406 1.00 35.63 262 PRO F C 1
ATOM 13071 O O . PRO F 1 221 ? 154.189 -24.863 127.551 1.00 38.71 262 PRO F O 1
ATOM 13075 N N . TYR F 1 222 ? 155.378 -23.276 128.618 1.00 43.49 263 TYR F N 1
ATOM 13076 C CA . TYR F 1 222 ? 156.577 -23.550 127.834 1.00 32.00 263 TYR F CA 1
ATOM 13077 C C . TYR F 1 222 ? 157.108 -24.955 128.065 1.00 39.43 263 TYR F C 1
ATOM 13078 O O . TYR F 1 222 ? 157.795 -25.496 127.190 1.00 33.88 263 TYR F O 1
ATOM 13087 N N . GLY F 1 223 ? 156.801 -25.558 129.215 1.00 44.43 264 GLY F N 1
ATOM 13088 C CA . GLY F 1 223 ? 157.128 -26.949 129.456 1.00 36.21 264 GLY F CA 1
ATOM 13089 C C . GLY F 1 223 ? 156.564 -27.873 128.394 1.00 35.68 264 GLY F C 1
ATOM 13090 O O . GLY F 1 223 ? 157.317 -28.533 127.669 1.00 39.04 264 GLY F O 1
ATOM 13091 N N . GLN F 1 224 ? 155.237 -27.913 128.276 1.00 33.42 265 GLN F N 1
ATOM 13092 C CA . GLN F 1 224 ? 154.622 -28.803 127.297 1.00 33.79 265 GLN F CA 1
ATOM 13093 C C . GLN F 1 224 ? 154.896 -28.335 125.875 1.00 33.47 265 GLN F C 1
ATOM 13094 O O . GLN F 1 224 ? 155.064 -29.159 124.970 1.00 39.11 265 GLN F O 1
ATOM 13100 N N . ALA F 1 225 ? 154.965 -27.018 125.664 1.00 35.12 266 ALA F N 1
ATOM 13101 C CA . ALA F 1 225 ? 155.115 -26.478 124.314 1.00 34.86 266 ALA F CA 1
ATOM 13102 C C . ALA F 1 225 ? 156.419 -26.933 123.675 1.00 38.52 266 ALA F C 1
ATOM 13103 O O . ALA F 1 225 ? 156.439 -27.357 122.512 1.00 38.12 266 ALA F O 1
ATOM 13105 N N . LEU F 1 226 ? 157.522 -26.848 124.417 1.00 31.85 267 LEU F N 1
ATOM 13106 C CA . LEU F 1 226 ? 158.838 -27.136 123.861 1.00 43.10 267 LEU F CA 1
ATOM 13107 C C . LEU F 1 226 ? 159.237 -28.603 123.968 1.00 50.10 267 LEU F C 1
ATOM 13108 O O . LEU F 1 226 ? 160.297 -28.976 123.449 1.00 52.33 267 LEU F O 1
ATOM 13113 N N . SER F 1 227 ? 158.435 -29.441 124.627 1.00 43.27 268 SER F N 1
ATOM 13114 C CA . SER F 1 227 ? 158.736 -30.865 124.685 1.00 45.81 268 SER F CA 1
ATOM 13115 C C . SER F 1 227 ? 157.883 -31.697 123.738 1.00 48.60 268 SER F C 1
ATOM 13116 O O . SER F 1 227 ? 158.297 -32.802 123.369 1.00 54.99 268 SER F O 1
ATOM 13119 N N . GLU F 1 228 ? 156.726 -31.193 123.310 1.00 42.61 269 GLU F N 1
ATOM 13120 C CA . GLU F 1 228 ? 155.839 -31.949 122.436 1.00 46.05 269 GLU F CA 1
ATOM 13121 C C . GLU F 1 228 ? 155.734 -31.369 121.033 1.00 50.07 269 GLU F C 1
ATOM 13122 O O . GLU F 1 228 ? 155.053 -31.962 120.184 1.00 49.69 269 GLU F O 1
ATOM 13128 N N . THR F 1 229 ? 156.369 -30.229 120.761 1.00 37.98 270 THR F N 1
ATOM 13129 C CA . THR F 1 229 ? 156.331 -29.623 119.438 1.00 39.24 270 THR F CA 1
ATOM 13130 C C . THR F 1 229 ? 157.732 -29.208 119.022 1.00 40.51 270 THR F C 1
ATOM 13131 O O . THR F 1 229 ? 158.686 -29.275 119.802 1.00 44.22 270 THR F O 1
ATOM 13135 N N . ASP F 1 230 ? 157.838 -28.767 117.768 1.00 44.27 271 ASP F N 1
ATOM 13136 C CA . ASP F 1 230 ? 159.092 -28.308 117.183 1.00 50.51 271 ASP F CA 1
ATOM 13137 C C . ASP F 1 230 ? 159.126 -26.789 117.044 1.00 49.58 271 ASP F C 1
ATOM 13138 O O . ASP F 1 230 ? 159.837 -26.247 116.189 1.00 46.98 271 ASP F O 1
ATOM 13143 N N . GLY F 1 231 ? 158.364 -26.091 117.884 1.00 42.70 272 GLY F N 1
ATOM 13144 C CA . GLY F 1 231 ? 158.265 -24.654 117.764 1.00 39.59 272 GLY F CA 1
ATOM 13145 C C . GLY F 1 231 ? 159.501 -23.939 118.266 1.00 40.53 272 GLY F C 1
ATOM 13146 O O . GLY F 1 231 ? 160.280 -24.456 119.067 1.00 42.54 272 GLY F O 1
ATOM 13147 N N . ALA F 1 232 ? 159.684 -22.721 117.760 1.00 39.32 273 ALA F N 1
ATOM 13148 C CA . ALA F 1 232 ? 160.697 -21.808 118.258 1.00 36.76 273 ALA F CA 1
ATOM 13149 C C . ALA F 1 232 ? 160.111 -20.968 119.399 1.00 30.50 273 ALA F C 1
ATOM 13150 O O . ALA F 1 232 ? 158.962 -21.152 119.807 1.00 32.71 273 ALA F O 1
ATOM 13152 N N . VAL F 1 233 ? 160.910 -20.046 119.939 1.00 26.11 274 VAL F N 1
ATOM 13153 C CA . VAL F 1 233 ? 160.484 -19.183 121.038 1.00 25.90 274 VAL F CA 1
ATOM 13154 C C . VAL F 1 233 ? 160.824 -17.739 120.697 1.00 25.82 274 VAL F C 1
ATOM 13155 O O . VAL F 1 233 ? 161.865 -17.462 120.088 1.00 27.71 274 VAL F O 1
ATOM 13167 N N . VAL F 1 235 ? 161.280 -13.922 122.473 1.00 25.50 276 VAL F N 1
ATOM 13168 C CA . VAL F 1 235 ? 161.481 -13.239 123.746 1.00 26.46 276 VAL F CA 1
ATOM 13169 C C . VAL F 1 235 ? 160.847 -11.855 123.678 1.00 33.56 276 VAL F C 1
ATOM 13170 O O . VAL F 1 235 ? 161.029 -11.125 122.695 1.00 30.88 276 VAL F O 1
ATOM 13174 N N . GLY F 1 236 ? 160.097 -11.490 124.727 1.00 34.55 277 GLY F N 1
ATOM 13175 C CA . GLY F 1 236 ? 159.463 -10.189 124.781 1.00 32.18 277 GLY F CA 1
ATOM 13176 C C . GLY F 1 236 ? 160.340 -9.104 125.404 1.00 33.03 277 GLY F C 1
ATOM 13177 O O . GLY F 1 236 ? 161.443 -9.354 125.899 1.00 31.27 277 GLY F O 1
ATOM 13178 N N . HIS F 1 237 ? 159.816 -7.876 125.376 1.00 35.32 278 HIS F N 1
ATOM 13179 C CA . HIS F 1 237 ? 160.512 -6.703 125.894 1.00 32.84 278 HIS F CA 1
ATOM 13180 C C . HIS F 1 237 ? 160.209 -6.414 127.358 1.00 32.48 278 HIS F C 1
ATOM 13181 O O . HIS F 1 237 ? 160.781 -5.471 127.914 1.00 38.54 278 HIS F O 1
ATOM 13196 N N . ILE F 1 239 ? 160.093 -6.112 131.373 1.00 34.96 280 ILE F N 1
ATOM 13197 C CA . ILE F 1 239 ? 161.137 -6.074 132.388 1.00 35.05 280 ILE F CA 1
ATOM 13198 C C . ILE F 1 239 ? 160.661 -6.914 133.564 1.00 40.54 280 ILE F C 1
ATOM 13199 O O . ILE F 1 239 ? 159.637 -6.602 134.184 1.00 41.93 280 ILE F O 1
ATOM 13204 N N . VAL F 1 240 ? 161.388 -7.987 133.859 1.00 38.25 281 VAL F N 1
ATOM 13205 C CA . VAL F 1 240 ? 161.012 -8.963 134.875 1.00 35.63 281 VAL F CA 1
ATOM 13206 C C . VAL F 1 240 ? 161.915 -8.746 136.086 1.00 39.22 281 VAL F C 1
ATOM 13207 O O . VAL F 1 240 ? 163.127 -8.987 135.998 1.00 38.68 281 VAL F O 1
ATOM 13211 N N . PRO F 1 241 ? 161.383 -8.292 137.221 1.00 50.66 282 PRO F N 1
ATOM 13212 C CA . PRO F 1 241 ? 162.206 -8.200 138.436 1.00 41.80 282 PRO F CA 1
ATOM 13213 C C . PRO F 1 241 ? 162.704 -9.578 138.847 1.00 31.87 282 PRO F C 1
ATOM 13214 O O . PRO F 1 241 ? 161.953 -10.559 138.838 1.00 30.59 282 PRO F O 1
ATOM 13218 N N . GLY F 1 242 ? 163.987 -9.654 139.182 1.00 37.49 283 GLY F N 1
ATOM 13219 C CA . GLY F 1 242 ? 164.588 -10.910 139.575 1.00 38.26 283 GLY F CA 1
ATOM 13220 C C . GLY F 1 242 ? 165.198 -11.717 138.451 1.00 40.91 283 GLY F C 1
ATOM 13221 O O . GLY F 1 242 ? 165.793 -12.767 138.724 1.00 50.15 283 GLY F O 1
ATOM 13222 N N . LEU F 1 243 ? 165.059 -11.280 137.197 1.00 37.24 284 LEU F N 1
ATOM 13223 C CA . LEU F 1 243 ? 165.706 -11.931 136.055 1.00 38.52 284 LEU F CA 1
ATOM 13224 C C . LEU F 1 243 ? 166.709 -10.948 135.458 1.00 37.33 284 LEU F C 1
ATOM 13225 O O . LEU F 1 243 ? 166.325 -10.001 134.763 1.00 36.45 284 LEU F O 1
ATOM 13230 N N . GLY F 1 244 ? 167.993 -11.168 135.736 1.00 35.18 285 GLY F N 1
ATOM 13231 C CA . GLY F 1 244 ? 169.010 -10.296 135.189 1.00 27.21 285 GLY F CA 1
ATOM 13232 C C . GLY F 1 244 ? 169.054 -8.932 135.863 1.00 40.21 285 GLY F C 1
ATOM 13233 O O . GLY F 1 244 ? 168.783 -8.775 137.063 1.00 39.15 285 GLY F O 1
ATOM 13234 N N . THR F 1 245 ? 169.387 -7.925 135.056 1.00 36.15 286 THR F N 1
ATOM 13235 C CA . THR F 1 245 ? 169.702 -6.589 135.543 1.00 39.06 286 THR F CA 1
ATOM 13236 C C . THR F 1 245 ? 168.436 -5.745 135.661 1.00 39.40 286 THR F C 1
ATOM 13237 O O . THR F 1 245 ? 167.609 -5.723 134.742 1.00 35.76 286 THR F O 1
ATOM 13241 N N . ASP F 1 246 ? 168.295 -5.051 136.792 1.00 38.12 287 ASP F N 1
ATOM 13242 C CA . ASP F 1 246 ? 167.113 -4.235 137.045 1.00 37.39 287 ASP F CA 1
ATOM 13243 C C . ASP F 1 246 ? 166.903 -3.227 135.922 1.00 32.95 287 ASP F C 1
ATOM 13244 O O . ASP F 1 246 ? 167.835 -2.531 135.517 1.00 35.27 287 ASP F O 1
ATOM 13249 N N . GLY F 1 247 ? 165.673 -3.159 135.415 1.00 38.28 288 GLY F N 1
ATOM 13250 C CA . GLY F 1 247 ? 165.294 -2.166 134.434 1.00 44.25 288 GLY F CA 1
ATOM 13251 C C . GLY F 1 247 ? 165.625 -2.489 132.991 1.00 47.60 288 GLY F C 1
ATOM 13252 O O . GLY F 1 247 ? 165.365 -1.651 132.116 1.00 51.70 288 GLY F O 1
ATOM 13253 N N . VAL F 1 248 ? 166.183 -3.655 132.701 1.00 36.40 289 VAL F N 1
ATOM 13254 C CA . VAL F 1 248 ? 166.593 -4.017 131.344 1.00 35.32 289 VAL F CA 1
ATOM 13255 C C . VAL F 1 248 ? 165.494 -4.863 130.709 1.00 34.13 289 VAL F C 1
ATOM 13256 O O . VAL F 1 248 ? 165.060 -5.851 131.321 1.00 35.05 289 VAL F O 1
ATOM 13260 N N . PRO F 1 249 ? 165.023 -4.517 129.515 1.00 25.68 290 PRO F N 1
ATOM 13261 C CA . PRO F 1 249 ? 164.038 -5.369 128.834 1.00 33.03 290 PRO F CA 1
ATOM 13262 C C . PRO F 1 249 ? 164.594 -6.764 128.582 1.00 29.05 290 PRO F C 1
ATOM 13263 O O . PRO F 1 249 ? 165.786 -6.943 128.321 1.00 27.26 290 PRO F O 1
ATOM 13267 N N . SER F 1 250 ? 163.703 -7.760 128.660 1.00 31.61 291 SER F N 1
ATOM 13268 C CA . SER F 1 250 ? 164.130 -9.159 128.622 1.00 28.05 291 SER F CA 1
ATOM 13269 C C . SER F 1 250 ? 164.847 -9.493 127.322 1.00 33.35 291 SER F C 1
ATOM 13270 O O . SER F 1 250 ? 165.817 -10.262 127.320 1.00 28.96 291 SER F O 1
ATOM 13273 N N . SER F 1 251 ? 164.395 -8.914 126.208 1.00 31.42 292 SER F N 1
ATOM 13274 C CA . SER F 1 251 ? 164.967 -9.227 124.905 1.00 25.94 292 SER F CA 1
ATOM 13275 C C . SER F 1 251 ? 166.409 -8.759 124.739 1.00 28.33 292 SER F C 1
ATOM 13276 O O . SER F 1 251 ? 167.059 -9.168 123.769 1.00 31.69 292 SER F O 1
ATOM 13279 N N . ILE F 1 252 ? 166.929 -7.916 125.629 1.00 26.34 293 ILE F N 1
ATOM 13280 C CA . ILE F 1 252 ? 168.345 -7.570 125.569 1.00 32.84 293 ILE F CA 1
ATOM 13281 C C . ILE F 1 252 ? 169.062 -7.886 126.882 1.00 30.74 293 ILE F C 1
ATOM 13282 O O . ILE F 1 252 ? 170.148 -7.374 127.129 1.00 33.57 293 ILE F O 1
ATOM 13287 N N . ASP F 1 253 ? 168.475 -8.743 127.723 1.00 26.78 294 ASP F N 1
ATOM 13288 C CA . ASP F 1 253 ? 169.133 -9.176 128.956 1.00 29.04 294 ASP F CA 1
ATOM 13289 C C . ASP F 1 253 ? 169.688 -10.582 128.780 1.00 28.61 294 ASP F C 1
ATOM 13290 O O . ASP F 1 253 ? 168.915 -11.513 128.493 1.00 27.07 294 ASP F O 1
ATOM 13295 N N . PRO F 1 254 ? 170.997 -10.790 128.936 1.00 36.50 295 PRO F N 1
ATOM 13296 C CA . PRO F 1 254 ? 171.550 -12.151 128.784 1.00 36.27 295 PRO F CA 1
ATOM 13297 C C . PRO F 1 254 ? 170.854 -13.200 129.641 1.00 27.71 295 PRO F C 1
ATOM 13298 O O . PRO F 1 254 ? 170.704 -14.348 129.199 1.00 32.13 295 PRO F O 1
ATOM 13302 N N . ALA F 1 255 ? 170.393 -12.836 130.840 1.00 31.06 296 ALA F N 1
ATOM 13303 C CA . ALA F 1 255 ? 169.795 -13.827 131.735 1.00 31.00 296 ALA F CA 1
ATOM 13304 C C . ALA F 1 255 ? 168.547 -14.453 131.129 1.00 27.28 296 ALA F C 1
ATOM 13305 O O . ALA F 1 255 ? 168.273 -15.634 131.364 1.00 28.43 296 ALA F O 1
ATOM 13307 N N . THR F 1 256 ? 167.792 -13.689 130.338 1.00 31.54 297 THR F N 1
ATOM 13308 C CA . THR F 1 256 ? 166.609 -14.237 129.683 1.00 28.29 297 THR F CA 1
ATOM 13309 C C . THR F 1 256 ? 166.977 -15.406 128.777 1.00 26.92 297 THR F C 1
ATOM 13310 O O . THR F 1 256 ? 166.381 -16.487 128.859 1.00 27.89 297 THR F O 1
ATOM 13314 N N . TYR F 1 257 ? 167.974 -15.213 127.914 1.00 35.46 298 TYR F N 1
ATOM 13315 C CA . TYR F 1 257 ? 168.335 -16.263 126.967 1.00 35.78 298 TYR F CA 1
ATOM 13316 C C . TYR F 1 257 ? 169.013 -17.439 127.662 1.00 39.61 298 TYR F C 1
ATOM 13317 O O . TYR F 1 257 ? 168.842 -18.587 127.235 1.00 37.22 298 TYR F O 1
ATOM 13326 N N . GLN F 1 258 ? 169.764 -17.179 128.740 1.00 27.75 299 GLN F N 1
ATOM 13327 C CA . GLN F 1 258 ? 170.388 -18.270 129.485 1.00 32.39 299 GLN F CA 1
ATOM 13328 C C . GLN F 1 258 ? 169.352 -19.077 130.266 1.00 35.01 299 GLN F C 1
ATOM 13329 O O . GLN F 1 258 ? 169.558 -20.271 130.519 1.00 33.13 299 GLN F O 1
ATOM 13335 N N . LEU F 1 259 ? 168.238 -18.445 130.651 1.00 27.58 300 LEU F N 1
ATOM 13336 C CA . LEU F 1 259 ? 167.128 -19.184 131.243 1.00 28.17 300 LEU F CA 1
ATOM 13337 C C . LEU F 1 259 ? 166.456 -20.083 130.212 1.00 31.37 300 LEU F C 1
ATOM 13338 O O . LEU F 1 259 ? 166.053 -21.207 130.527 1.00 28.71 300 LEU F O 1
ATOM 13343 N N . LEU F 1 260 ? 166.312 -19.595 128.978 1.00 38.17 301 LEU F N 1
ATOM 13344 C CA . LEU F 1 260 ? 165.709 -20.402 127.924 1.00 27.14 301 LEU F CA 1
ATOM 13345 C C . LEU F 1 260 ? 166.619 -21.560 127.533 1.00 32.33 301 LEU F C 1
ATOM 13346 O O . LEU F 1 260 ? 166.152 -22.697 127.396 1.00 35.73 301 LEU F O 1
ATOM 13351 N N . ARG F 1 261 ? 167.923 -21.292 127.366 1.00 33.87 302 ARG F N 1
ATOM 13352 C CA . ARG F 1 261 ? 168.874 -22.339 126.985 1.00 36.37 302 ARG F CA 1
ATOM 13353 C C . ARG F 1 261 ? 168.954 -23.439 128.036 1.00 33.59 302 ARG F C 1
ATOM 13354 O O . ARG F 1 261 ? 168.992 -24.625 127.697 1.00 42.90 302 ARG F O 1
ATOM 13362 N N . SER F 1 262 ? 169.009 -23.070 129.315 1.00 34.90 303 SER F N 1
ATOM 13363 C CA . SER F 1 262 ? 169.167 -24.068 130.369 1.00 42.35 303 SER F CA 1
ATOM 13364 C C . SER F 1 262 ? 167.856 -24.745 130.740 1.00 43.23 303 SER F C 1
ATOM 13365 O O . SER F 1 262 ? 167.875 -25.869 131.255 1.00 35.49 303 SER F O 1
ATOM 13368 N N . GLY F 1 263 ? 166.727 -24.089 130.486 1.00 50.55 304 GLY F N 1
ATOM 13369 C CA . GLY F 1 263 ? 165.445 -24.587 130.948 1.00 43.72 304 GLY F CA 1
ATOM 13370 C C . GLY F 1 263 ? 165.336 -24.649 132.453 1.00 46.19 304 GLY F C 1
ATOM 13371 O O . GLY F 1 263 ? 164.597 -25.488 132.980 1.00 39.01 304 GLY F O 1
ATOM 13372 N N . ASP F 1 264 ? 166.048 -23.771 133.163 1.00 48.97 305 ASP F N 1
ATOM 13373 C CA . ASP F 1 264 ? 166.152 -23.840 134.622 1.00 42.85 305 ASP F CA 1
ATOM 13374 C C . ASP F 1 264 ? 164.973 -23.125 135.294 1.00 37.41 305 ASP F C 1
ATOM 13375 O O . ASP F 1 264 ? 165.119 -22.168 136.056 1.00 38.48 305 ASP F O 1
ATOM 13380 N N . TYR F 1 265 ? 163.784 -23.609 134.972 1.00 35.81 306 TYR F N 1
ATOM 13381 C CA . TYR F 1 265 ? 162.529 -23.199 135.580 1.00 37.98 306 TYR F CA 1
ATOM 13382 C C . TYR F 1 265 ? 161.663 -24.443 135.689 1.00 42.02 306 TYR F C 1
ATOM 13383 O O . TYR F 1 265 ? 161.884 -25.420 134.963 1.00 47.46 306 TYR F O 1
ATOM 13392 N N . PRO F 1 266 ? 160.688 -24.453 136.600 1.00 41.98 307 PRO F N 1
ATOM 13393 C CA . PRO F 1 266 ? 159.890 -25.675 136.826 1.00 44.08 307 PRO F CA 1
ATOM 13394 C C . PRO F 1 266 ? 159.223 -26.181 135.554 1.00 43.10 307 PRO F C 1
ATOM 13395 O O . PRO F 1 266 ? 158.470 -25.459 134.892 1.00 36.16 307 PRO F O 1
ATOM 13399 N N . GLY F 1 267 ? 159.513 -27.439 135.212 1.00 36.07 308 GLY F N 1
ATOM 13400 C CA . GLY F 1 267 ? 158.984 -28.064 134.019 1.00 30.04 308 GLY F CA 1
ATOM 13401 C C . GLY F 1 267 ? 159.721 -27.746 132.735 1.00 35.87 308 GLY F C 1
ATOM 13402 O O . GLY F 1 267 ? 159.394 -28.329 131.691 1.00 36.62 308 GLY F O 1
ATOM 13403 N N . GLY F 1 268 ? 160.705 -26.850 132.766 1.00 35.63 309 GLY F N 1
ATOM 13404 C CA . GLY F 1 268 ? 161.381 -26.461 131.546 1.00 41.04 309 GLY F CA 1
ATOM 13405 C C . GLY F 1 268 ? 162.372 -27.505 131.059 1.00 47.20 309 GLY F C 1
ATOM 13406 O O . GLY F 1 268 ? 163.028 -28.197 131.839 1.00 42.66 309 GLY F O 1
ATOM 13407 N N . VAL F 1 269 ? 162.479 -27.606 129.736 1.00 47.56 310 VAL F N 1
ATOM 13408 C CA . VAL F 1 269 ? 163.482 -28.452 129.092 1.00 49.47 310 VAL F CA 1
ATOM 13409 C C . VAL F 1 269 ? 164.463 -27.544 128.359 1.00 48.27 310 VAL F C 1
ATOM 13410 O O . VAL F 1 269 ? 164.071 -26.459 127.900 1.00 46.53 310 VAL F O 1
ATOM 13414 N N . PRO F 1 270 ? 165.737 -27.923 128.240 1.00 45.12 311 PRO F N 1
ATOM 13415 C CA . PRO F 1 270 ? 166.697 -27.061 127.537 1.00 43.49 311 PRO F CA 1
ATOM 13416 C C . PRO F 1 270 ? 166.270 -26.851 126.095 1.00 42.14 311 PRO F C 1
ATOM 13417 O O . PRO F 1 270 ? 165.729 -27.753 125.454 1.00 46.68 311 PRO F O 1
ATOM 13421 N N . PHE F 1 271 ? 166.507 -25.642 125.588 1.00 37.60 312 PHE F N 1
ATOM 13422 C CA . PHE F 1 271 ? 166.085 -25.267 124.241 1.00 35.61 312 PHE F CA 1
ATOM 13423 C C . PHE F 1 271 ? 167.300 -24.814 123.444 1.00 40.77 312 PHE F C 1
ATOM 13424 O O . PHE F 1 271 ? 167.914 -23.792 123.770 1.00 37.85 312 PHE F O 1
ATOM 13432 N N . ASP F 1 272 ? 167.641 -25.570 122.399 1.00 39.66 313 ASP F N 1
ATOM 13433 C CA . ASP F 1 272 ? 168.757 -25.235 121.525 1.00 39.41 313 ASP F CA 1
ATOM 13434 C C . ASP F 1 272 ? 168.285 -24.719 120.172 1.00 35.40 313 ASP F C 1
ATOM 13435 O O . ASP F 1 272 ? 169.104 -24.524 119.266 1.00 35.83 313 ASP F O 1
ATOM 13440 N N . GLY F 1 273 ? 166.989 -24.476 120.022 1.00 27.83 314 GLY F N 1
ATOM 13441 C CA . GLY F 1 273 ? 166.445 -23.964 118.786 1.00 27.67 314 GLY F CA 1
ATOM 13442 C C . GLY F 1 273 ? 166.658 -22.469 118.642 1.00 36.59 314 GLY F C 1
ATOM 13443 O O . GLY F 1 273 ? 167.317 -21.810 119.451 1.00 33.12 314 GLY F O 1
ATOM 13444 N N . VAL F 1 274 ? 166.071 -21.933 117.571 1.00 29.29 315 VAL F N 1
ATOM 13445 C CA . VAL F 1 274 ? 166.186 -20.514 117.260 1.00 33.04 315 VAL F CA 1
ATOM 13446 C C . VAL F 1 274 ? 165.330 -19.706 118.229 1.00 32.20 315 VAL F C 1
ATOM 13447 O O . VAL F 1 274 ? 164.163 -20.037 118.476 1.00 28.88 315 VAL F O 1
ATOM 13451 N N . ILE F 1 275 ? 165.910 -18.645 118.792 1.00 30.27 316 ILE F N 1
ATOM 13452 C CA . ILE F 1 275 ? 165.194 -17.702 119.652 1.00 25.45 316 ILE F CA 1
ATOM 13453 C C . ILE F 1 275 ? 165.041 -16.385 118.898 1.00 25.40 316 ILE F C 1
ATOM 13454 O O . ILE F 1 275 ? 166.039 -15.759 118.522 1.00 24.40 316 ILE F O 1
ATOM 13459 N N . TYR F 1 276 ? 163.797 -15.968 118.679 1.00 24.51 317 TYR F N 1
ATOM 13460 C CA . TYR F 1 276 ? 163.490 -14.693 118.049 1.00 30.17 317 TYR F CA 1
ATOM 13461 C C . TYR F 1 276 ? 163.355 -13.605 119.110 1.00 32.14 317 TYR F C 1
ATOM 13462 O O . TYR F 1 276 ? 163.051 -13.872 120.271 1.00 28.57 317 TYR F O 1
ATOM 13471 N N . THR F 1 277 ? 163.583 -12.366 118.699 1.00 33.90 318 THR F N 1
ATOM 13472 C CA . THR F 1 277 ? 163.184 -11.229 119.511 1.00 35.07 318 THR F CA 1
ATOM 13473 C C . THR F 1 277 ? 161.824 -10.746 119.035 1.00 29.13 318 THR F C 1
ATOM 13474 O O . THR F 1 277 ? 161.421 -10.979 117.893 1.00 30.22 318 THR F O 1
ATOM 13478 N N . ASP F 1 278 ? 161.109 -10.082 119.935 1.00 25.73 319 ASP F N 1
ATOM 13479 C CA . ASP F 1 278 ? 160.006 -9.248 119.497 1.00 27.37 319 ASP F CA 1
ATOM 13480 C C . ASP F 1 278 ? 160.569 -8.056 118.719 1.00 31.88 319 ASP F C 1
ATOM 13481 O O . ASP F 1 278 ? 161.769 -7.755 118.774 1.00 26.39 319 ASP F O 1
ATOM 13486 N N . ASP F 1 279 ? 159.687 -7.395 117.968 1.00 32.43 320 ASP F N 1
ATOM 13487 C CA . ASP F 1 279 ? 160.039 -6.240 117.148 1.00 29.70 320 ASP F CA 1
ATOM 13488 C C . ASP F 1 279 ? 160.854 -5.227 117.947 1.00 30.27 320 ASP F C 1
ATOM 13489 O O . ASP F 1 279 ? 160.310 -4.501 118.788 1.00 29.15 320 ASP F O 1
ATOM 13494 N N . LEU F 1 280 ? 162.162 -5.162 117.683 1.00 27.12 321 LEU F N 1
ATOM 13495 C CA . LEU F 1 280 ? 163.023 -4.251 118.433 1.00 33.83 321 LEU F CA 1
ATOM 13496 C C . LEU F 1 280 ? 162.711 -2.779 118.172 1.00 42.49 321 LEU F C 1
ATOM 13497 O O . LEU F 1 280 ? 163.169 -1.928 118.940 1.00 42.96 321 LEU F O 1
ATOM 13502 N N . SER F 1 281 ? 161.936 -2.458 117.128 1.00 44.75 322 SER F N 1
ATOM 13503 C CA . SER F 1 281 ? 161.536 -1.073 116.885 1.00 53.15 322 SER F CA 1
ATOM 13504 C C . SER F 1 281 ? 160.485 -0.585 117.874 1.00 59.00 322 SER F C 1
ATOM 13505 O O . SER F 1 281 ? 160.331 0.629 118.044 1.00 57.98 322 SER F O 1
ATOM 13508 N N . GLY F 1 282 ? 159.756 -1.493 118.518 1.00 63.47 323 GLY F N 1
ATOM 13509 C CA . GLY F 1 282 ? 158.698 -1.099 119.428 1.00 75.34 323 GLY F CA 1
ATOM 13510 C C . GLY F 1 282 ? 159.003 -1.344 120.892 1.00 85.32 323 GLY F C 1
ATOM 13511 O O . GLY F 1 282 ? 158.145 -1.828 121.638 1.00 90.25 323 GLY F O 1
ATOM 13520 N N . HIS F 1 290 ? 168.152 3.055 123.352 1.00 85.54 331 HIS F N 1
ATOM 13521 C CA . HIS F 1 290 ? 168.700 2.267 122.253 1.00 86.51 331 HIS F CA 1
ATOM 13522 C C . HIS F 1 290 ? 168.151 2.700 120.892 1.00 86.38 331 HIS F C 1
ATOM 13523 O O . HIS F 1 290 ? 166.939 2.829 120.711 1.00 95.10 331 HIS F O 1
ATOM 13530 N N . SER F 1 291 ? 169.056 2.925 119.943 1.00 72.87 332 SER F N 1
ATOM 13531 C CA . SER F 1 291 ? 168.701 3.064 118.539 1.00 59.87 332 SER F CA 1
ATOM 13532 C C . SER F 1 291 ? 168.452 1.683 117.930 1.00 58.44 332 SER F C 1
ATOM 13533 O O . SER F 1 291 ? 168.843 0.668 118.512 1.00 60.91 332 SER F O 1
ATOM 13536 N N . PRO F 1 292 ? 167.791 1.611 116.763 1.00 55.00 333 PRO F N 1
ATOM 13537 C CA . PRO F 1 292 ? 167.525 0.288 116.161 1.00 43.48 333 PRO F CA 1
ATOM 13538 C C . PRO F 1 292 ? 168.759 -0.589 116.018 1.00 36.43 333 PRO F C 1
ATOM 13539 O O . PRO F 1 292 ? 168.731 -1.761 116.412 1.00 37.40 333 PRO F O 1
ATOM 13543 N N . ALA F 1 293 ? 169.853 -0.046 115.480 1.00 33.06 334 ALA F N 1
ATOM 13544 C CA . ALA F 1 293 ? 171.064 -0.841 115.308 1.00 33.86 334 ALA F CA 1
ATOM 13545 C C . ALA F 1 293 ? 171.630 -1.299 116.650 1.00 37.07 334 ALA F C 1
ATOM 13546 O O . ALA F 1 293 ? 172.094 -2.440 116.776 1.00 36.86 334 ALA F O 1
ATOM 13548 N N . GLU F 1 294 ? 171.611 -0.429 117.665 1.00 32.49 335 GLU F N 1
ATOM 13549 C CA . GLU F 1 294 ? 172.128 -0.824 118.975 1.00 33.00 335 GLU F CA 1
ATOM 13550 C C . GLU F 1 294 ? 171.256 -1.905 119.613 1.00 36.13 335 GLU F C 1
ATOM 13551 O O . GLU F 1 294 ? 171.767 -2.805 120.292 1.00 31.66 335 GLU F O 1
ATOM 13557 N N . ALA F 1 295 ? 169.939 -1.834 119.402 1.00 27.00 336 ALA F N 1
ATOM 13558 C CA . ALA F 1 295 ? 169.040 -2.851 119.943 1.00 30.67 336 ALA F CA 1
ATOM 13559 C C . ALA F 1 295 ? 169.239 -4.196 119.248 1.00 36.76 336 ALA F C 1
ATOM 13560 O O . ALA F 1 295 ? 169.167 -5.248 119.892 1.00 36.62 336 ALA F O 1
ATOM 13562 N N . VAL F 1 296 ? 169.489 -4.181 117.937 1.00 35.78 337 VAL F N 1
ATOM 13563 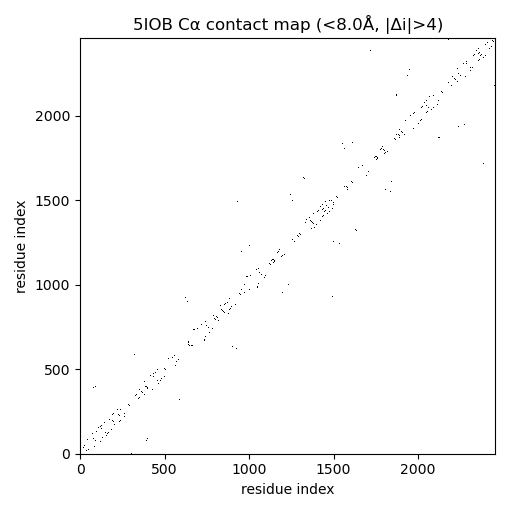C CA . VAL F 1 296 ? 169.793 -5.417 117.219 1.00 30.50 337 VAL F CA 1
ATOM 13564 C C . VAL F 1 296 ? 171.040 -6.078 117.796 1.00 30.59 337 VAL F C 1
ATOM 13565 O O . VAL F 1 296 ? 171.033 -7.271 118.124 1.00 31.24 337 VAL F O 1
ATOM 13569 N N . LEU F 1 297 ? 172.130 -5.313 117.924 1.00 26.32 338 LEU F N 1
ATOM 13570 C CA . LEU F 1 297 ? 173.366 -5.858 118.488 1.00 34.02 338 LEU F CA 1
ATOM 13571 C C . LEU F 1 297 ? 173.155 -6.350 119.918 1.00 33.74 338 LEU F C 1
ATOM 13572 O O . LEU F 1 297 ? 173.586 -7.451 120.279 1.00 28.60 338 LEU F O 1
ATOM 13577 N N . ALA F 1 298 ? 172.493 -5.539 120.748 1.00 26.61 339 ALA F N 1
ATOM 13578 C CA . ALA F 1 298 ? 172.335 -5.890 122.156 1.00 30.76 339 ALA F CA 1
ATOM 13579 C C . ALA F 1 298 ? 171.522 -7.171 122.326 1.00 25.19 339 ALA F C 1
ATOM 13580 O O . ALA F 1 298 ? 171.803 -7.974 123.221 1.00 31.48 339 ALA F O 1
ATOM 13582 N N . SER F 1 299 ? 170.528 -7.398 121.470 1.00 25.35 340 SER F N 1
ATOM 13583 C CA . SER F 1 299 ? 169.756 -8.630 121.593 1.00 26.90 340 SER F CA 1
ATOM 13584 C C . SER F 1 299 ? 170.519 -9.833 121.057 1.00 29.16 340 SER F C 1
ATOM 13585 O O . SER F 1 299 ? 170.331 -10.950 121.554 1.00 29.06 340 SER F O 1
ATOM 13588 N N . LEU F 1 300 ? 171.386 -9.634 120.060 1.00 35.98 341 LEU F N 1
ATOM 13589 C CA . LEU F 1 300 ? 172.165 -10.751 119.535 1.00 33.59 341 LEU F CA 1
ATOM 13590 C C . LEU F 1 300 ? 173.214 -11.207 120.542 1.00 35.15 341 LEU F C 1
ATOM 13591 O O . LEU F 1 300 ? 173.356 -12.408 120.805 1.00 29.85 341 LEU F O 1
ATOM 13596 N N . LYS F 1 301 ? 173.954 -10.264 121.130 1.00 30.06 342 LYS F N 1
ATOM 13597 C CA . LYS F 1 301 ? 174.966 -10.672 122.093 1.00 41.77 342 LYS F CA 1
ATOM 13598 C C . LYS F 1 301 ? 174.350 -11.160 123.394 1.00 35.71 342 LYS F C 1
ATOM 13599 O O . LYS F 1 301 ? 174.975 -11.965 124.089 1.00 36.11 342 LYS F O 1
ATOM 13605 N N . ALA F 1 302 ? 173.133 -10.721 123.722 1.00 30.32 343 ALA F N 1
ATOM 13606 C CA . ALA F 1 302 ? 172.423 -11.288 124.863 1.00 28.40 343 ALA F CA 1
ATOM 13607 C C . ALA F 1 302 ? 172.044 -12.747 124.640 1.00 30.53 343 ALA F C 1
ATOM 13608 O O . ALA F 1 302 ? 171.863 -13.482 125.619 1.00 31.78 343 ALA F O 1
ATOM 13610 N N . GLY F 1 303 ? 171.921 -13.188 123.387 1.00 33.08 344 GLY F N 1
ATOM 13611 C CA . GLY F 1 303 ? 171.700 -14.600 123.121 1.00 28.82 344 GLY F CA 1
ATOM 13612 C C . GLY F 1 303 ? 170.659 -14.937 122.067 1.00 33.66 344 GLY F C 1
ATOM 13613 O O . GLY F 1 303 ? 170.416 -16.119 121.809 1.00 32.00 344 GLY F O 1
ATOM 13614 N N . ALA F 1 304 ? 170.039 -13.927 121.452 1.00 29.93 345 ALA F N 1
ATOM 13615 C CA . ALA F 1 304 ? 169.060 -14.183 120.403 1.00 30.69 345 ALA F CA 1
ATOM 13616 C C . ALA F 1 304 ? 169.743 -14.667 119.127 1.00 29.08 345 ALA F C 1
ATOM 13617 O O . ALA F 1 304 ? 170.909 -14.363 118.867 1.00 29.17 345 ALA F O 1
ATOM 13619 N N . ASP F 1 305 ? 168.999 -15.441 118.329 1.00 29.18 346 ASP F N 1
ATOM 13620 C CA . ASP F 1 305 ? 169.486 -15.935 117.047 1.00 30.12 346 ASP F CA 1
ATOM 13621 C C . ASP F 1 305 ? 168.881 -15.214 115.853 1.00 32.60 346 ASP F C 1
ATOM 13622 O O . ASP F 1 305 ? 169.493 -15.209 114.783 1.00 30.74 346 ASP F O 1
ATOM 13627 N N . GLN F 1 306 ? 167.704 -14.608 116.010 1.00 33.10 347 GLN F N 1
ATOM 13628 C CA . GLN F 1 306 ? 167.027 -13.874 114.939 1.00 32.60 347 GLN F CA 1
ATOM 13629 C C . GLN F 1 306 ? 166.536 -12.555 115.527 1.00 31.27 347 GLN F C 1
ATOM 13630 O O . GLN F 1 306 ? 165.544 -12.527 116.261 1.00 29.09 347 GLN F O 1
ATOM 13636 N N . ALA F 1 307 ? 167.222 -11.466 115.205 1.00 29.31 348 ALA F N 1
ATOM 13637 C CA . ALA F 1 307 ? 166.811 -10.150 115.674 1.00 29.99 348 ALA F CA 1
ATOM 13638 C C . ALA F 1 307 ? 165.767 -9.584 114.719 1.00 34.89 348 ALA F C 1
ATOM 13639 O O . ALA F 1 307 ? 166.048 -9.363 113.536 1.00 29.34 348 ALA F O 1
ATOM 13641 N N . LEU F 1 308 ? 164.566 -9.354 115.235 1.00 30.16 349 LEU F N 1
ATOM 13642 C CA . LEU F 1 308 ? 163.432 -8.881 114.453 1.00 31.99 349 LEU F CA 1
ATOM 13643 C C . LEU F 1 308 ? 163.198 -7.394 114.694 1.00 33.48 349 LEU F C 1
ATOM 13644 O O . LEU F 1 308 ? 163.085 -6.952 115.847 1.00 31.67 349 LEU F O 1
ATOM 13649 N N . TRP F 1 309 ? 163.107 -6.630 113.606 1.00 29.92 350 TRP F N 1
ATOM 13650 C CA . TRP F 1 309 ? 162.797 -5.209 113.703 1.00 37.83 350 TRP F CA 1
ATOM 13651 C C . TRP F 1 309 ? 162.228 -4.720 112.376 1.00 39.01 350 TRP F C 1
ATOM 13652 O O . TRP F 1 309 ? 162.344 -5.386 111.345 1.00 34.33 350 TRP F O 1
ATOM 13663 N N . ILE F 1 310 ? 161.589 -3.556 112.423 1.00 43.83 351 ILE F N 1
ATOM 13664 C CA . ILE F 1 310 ? 161.086 -2.898 111.222 1.00 48.11 351 ILE F CA 1
ATOM 13665 C C . ILE F 1 310 ? 162.164 -1.946 110.721 1.00 47.57 351 ILE F C 1
ATOM 13666 O O . ILE F 1 310 ? 162.580 -1.031 111.439 1.00 43.30 351 ILE F O 1
ATOM 13671 N N . ASP F 1 311 ? 162.585 -2.143 109.473 1.00 52.89 352 ASP F N 1
ATOM 13672 C CA . ASP F 1 311 ? 163.884 -1.654 109.025 1.00 58.12 352 ASP F CA 1
ATOM 13673 C C . ASP F 1 311 ? 163.920 -0.130 108.915 1.00 68.20 352 ASP F C 1
ATOM 13674 O O . ASP F 1 311 ? 164.869 0.510 109.388 1.00 66.63 352 ASP F O 1
ATOM 13679 N N . TYR F 1 312 ? 162.909 0.463 108.269 1.00 65.71 353 TYR F N 1
ATOM 13680 C CA . TYR F 1 312 ? 162.845 1.893 107.949 1.00 57.90 353 TYR F CA 1
ATOM 13681 C C . TYR F 1 312 ? 163.968 2.332 107.009 1.00 57.59 353 TYR F C 1
ATOM 13682 O O . TYR F 1 312 ? 164.048 3.510 106.648 1.00 54.75 353 TYR F O 1
ATOM 13691 N N . GLY F 1 313 ? 164.834 1.403 106.603 1.00 61.97 354 GLY F N 1
ATOM 13692 C CA . GLY F 1 313 ? 165.911 1.682 105.670 1.00 62.95 354 GLY F CA 1
ATOM 13693 C C . GLY F 1 313 ? 167.307 1.614 106.256 1.00 64.00 354 GLY F C 1
ATOM 13694 O O . GLY F 1 313 ? 168.277 1.695 105.493 1.00 63.83 354 GLY F O 1
ATOM 13695 N N . SER F 1 314 ? 167.446 1.457 107.575 1.00 60.19 355 SER F N 1
ATOM 13696 C CA . SER F 1 314 ? 168.737 1.470 108.254 1.00 57.58 355 SER F CA 1
ATOM 13697 C C . SER F 1 314 ? 169.376 0.080 108.381 1.00 49.61 355 SER F C 1
ATOM 13698 O O . SER F 1 314 ? 170.233 -0.118 109.254 1.00 44.57 355 SER F O 1
ATOM 13701 N N . LEU F 1 315 ? 168.991 -0.876 107.528 1.00 44.86 356 LEU F N 1
ATOM 13702 C CA . LEU F 1 315 ? 169.486 -2.247 107.657 1.00 41.29 356 LEU F CA 1
ATOM 13703 C C . LEU F 1 315 ? 170.999 -2.307 107.504 1.00 39.04 356 LEU F C 1
ATOM 13704 O O . LEU F 1 315 ? 171.691 -2.922 108.325 1.00 40.64 356 LEU F O 1
ATOM 13709 N N . GLY F 1 316 ? 171.529 -1.680 106.448 1.00 34.06 357 GLY F N 1
ATOM 13710 C CA . GLY F 1 316 ? 172.967 -1.684 106.241 1.00 35.84 357 GLY F CA 1
ATOM 13711 C C . GLY F 1 316 ? 173.737 -1.119 107.419 1.00 40.55 357 GLY F C 1
ATOM 13712 O O . GLY F 1 316 ? 174.841 -1.582 107.722 1.00 40.42 357 GLY F O 1
ATOM 13713 N N . SER F 1 317 ? 173.163 -0.129 108.108 1.00 30.28 358 SER F N 1
ATOM 13714 C CA . SER F 1 317 ? 173.832 0.456 109.264 1.00 36.03 358 SER F CA 1
ATOM 13715 C C . SER F 1 317 ? 173.896 -0.529 110.420 1.00 36.13 358 SER F C 1
ATOM 13716 O O . SER F 1 317 ? 174.871 -0.539 111.179 1.00 32.47 358 SER F O 1
ATOM 13719 N N . ALA F 1 318 ? 172.860 -1.361 110.573 1.00 35.42 359 ALA F N 1
ATOM 13720 C CA . ALA F 1 318 ? 172.887 -2.395 111.600 1.00 40.55 359 ALA F CA 1
ATOM 13721 C C . ALA F 1 318 ? 173.891 -3.488 111.252 1.00 40.48 359 ALA F C 1
ATOM 13722 O O . ALA F 1 318 ? 174.631 -3.961 112.126 1.00 36.59 359 ALA F O 1
ATOM 13724 N N . ILE F 1 319 ? 173.932 -3.906 109.985 1.00 31.62 360 ILE F N 1
ATOM 13725 C CA . ILE F 1 319 ? 174.937 -4.882 109.566 1.00 34.93 360 ILE F CA 1
ATOM 13726 C C . ILE F 1 319 ? 176.343 -4.345 109.810 1.00 32.36 360 ILE F C 1
ATOM 13727 O O . ILE F 1 319 ? 177.237 -5.086 110.230 1.00 30.19 360 ILE F O 1
ATOM 13732 N N . ASP F 1 320 ? 176.565 -3.052 109.551 1.00 30.23 361 ASP F N 1
ATOM 13733 C CA . ASP F 1 320 ? 177.876 -2.465 109.820 1.00 31.34 361 ASP F CA 1
ATOM 13734 C C . ASP F 1 320 ? 178.233 -2.567 111.298 1.00 36.10 361 ASP F C 1
ATOM 13735 O O . ASP F 1 320 ? 179.324 -3.025 111.656 1.00 38.53 361 ASP F O 1
ATOM 13740 N N . ARG F 1 321 ? 177.318 -2.133 112.169 1.00 30.01 362 ARG F N 1
ATOM 13741 C CA . ARG F 1 321 ? 177.581 -2.127 113.603 1.00 36.91 362 ARG F CA 1
ATOM 13742 C C . ARG F 1 321 ? 177.885 -3.533 114.118 1.00 29.84 362 ARG F C 1
ATOM 13743 O O . ARG F 1 321 ? 178.901 -3.756 114.788 1.00 34.04 362 ARG F O 1
ATOM 13751 N N . VAL F 1 322 ? 177.015 -4.496 113.802 1.00 30.78 363 VAL F N 1
ATOM 13752 C CA . VAL F 1 322 ? 177.189 -5.864 114.287 1.00 37.61 363 VAL F CA 1
ATOM 13753 C C . VAL F 1 322 ? 178.477 -6.467 113.737 1.00 38.54 363 VAL F C 1
ATOM 13754 O O . VAL F 1 322 ? 179.276 -7.047 114.481 1.00 36.13 363 VAL F O 1
ATOM 13758 N N . ASP F 1 323 ? 178.690 -6.341 112.422 1.00 30.66 364 ASP F N 1
ATOM 13759 C CA . ASP F 1 323 ? 179.915 -6.837 111.797 1.00 36.05 364 ASP F CA 1
ATOM 13760 C C . ASP F 1 323 ? 181.160 -6.289 112.484 1.00 36.13 364 ASP F C 1
ATOM 13761 O O . ASP F 1 323 ? 182.123 -7.026 112.721 1.00 30.31 364 ASP F O 1
ATOM 13766 N N . ALA F 1 324 ? 181.161 -4.992 112.806 1.00 34.15 365 ALA F N 1
ATOM 13767 C CA . ALA F 1 324 ? 182.310 -4.407 113.486 1.00 30.23 365 ALA F CA 1
ATOM 13768 C C . ALA F 1 324 ? 182.408 -4.892 114.929 1.00 37.08 365 ALA F C 1
ATOM 13769 O O . ALA F 1 324 ? 183.512 -4.962 115.487 1.00 31.59 365 ALA F O 1
ATOM 13771 N N . ALA F 1 325 ? 181.273 -5.239 115.543 1.00 29.97 366 ALA F N 1
ATOM 13772 C CA . ALA F 1 325 ? 181.299 -5.784 116.895 1.00 29.86 366 ALA F CA 1
ATOM 13773 C C . ALA F 1 325 ? 181.941 -7.164 116.915 1.00 32.49 366 ALA F C 1
ATOM 13774 O O . ALA F 1 325 ? 182.663 -7.507 117.856 1.00 29.93 366 ALA F O 1
ATOM 13776 N N . VAL F 1 326 ? 181.694 -7.969 115.885 1.00 30.01 367 VAL F N 1
ATOM 13777 C CA . VAL F 1 326 ? 182.375 -9.255 115.780 1.00 40.14 367 VAL F CA 1
ATOM 13778 C C . VAL F 1 326 ? 183.875 -9.043 115.607 1.00 41.13 367 VAL F C 1
ATOM 13779 O O . VAL F 1 326 ? 184.690 -9.668 116.297 1.00 44.29 367 VAL F O 1
ATOM 13783 N N . SER F 1 327 ? 184.261 -8.133 114.707 1.00 36.30 368 SER F N 1
ATOM 13784 C CA . SER F 1 327 ? 185.678 -7.881 114.468 1.00 34.80 368 SER F CA 1
ATOM 13785 C C . SER F 1 327 ? 186.385 -7.333 115.705 1.00 30.46 368 SER F C 1
ATOM 13786 O O . SER F 1 327 ? 187.567 -7.620 115.913 1.00 30.58 368 SER F O 1
ATOM 13789 N N . SER F 1 328 ? 185.698 -6.545 116.531 1.00 30.32 369 SER F N 1
ATOM 13790 C CA . SER F 1 328 ? 186.353 -5.935 117.684 1.00 33.20 369 SER F CA 1
ATOM 13791 C C . SER F 1 328 ? 186.342 -6.825 118.918 1.00 36.37 369 SER F C 1
ATOM 13792 O O . SER F 1 328 ? 187.062 -6.532 119.882 1.00 36.71 369 SER F O 1
ATOM 13795 N N . GLY F 1 329 ? 185.543 -7.889 118.918 1.00 37.71 370 GLY F N 1
ATOM 13796 C CA . GLY F 1 329 ? 185.390 -8.744 120.075 1.00 30.09 370 GLY F CA 1
ATOM 13797 C C . GLY F 1 329 ? 184.204 -8.409 120.955 1.00 36.67 370 GLY F C 1
ATOM 13798 O O . GLY F 1 329 ? 183.885 -9.192 121.860 1.00 35.41 370 GLY F O 1
ATOM 13799 N N . GLU F 1 330 ? 183.548 -7.267 120.721 1.00 38.99 371 GLU F N 1
ATOM 13800 C CA . GLU F 1 330 ? 182.367 -6.908 121.503 1.00 34.65 371 GLU F CA 1
ATOM 13801 C C . GLU F 1 330 ? 181.292 -7.987 121.405 1.00 36.90 371 GLU F C 1
ATOM 13802 O O . GLU F 1 330 ? 180.606 -8.284 122.391 1.00 34.06 371 GLU F O 1
ATOM 13808 N N . TYR F 1 331 ? 181.148 -8.592 120.221 1.00 30.11 372 TYR F N 1
ATOM 13809 C CA . TYR F 1 331 ? 180.230 -9.696 119.951 1.00 30.95 372 TYR F CA 1
ATOM 13810 C C . TYR F 1 331 ? 181.071 -10.924 119.621 1.00 29.74 372 TYR F C 1
ATOM 13811 O O . TYR F 1 331 ? 181.554 -11.052 118.487 1.00 38.87 372 TYR F O 1
ATOM 13820 N N . PRO F 1 332 ? 181.282 -11.842 120.568 1.00 31.22 373 PRO F N 1
ATOM 13821 C CA . PRO F 1 332 ? 182.234 -12.944 120.352 1.00 29.89 373 PRO F CA 1
ATOM 13822 C C . PRO F 1 332 ? 181.880 -13.793 119.139 1.00 40.00 373 PRO F C 1
ATOM 13823 O O . PRO F 1 332 ? 180.741 -14.245 118.981 1.00 31.38 373 PRO F O 1
ATOM 13827 N N . GLN F 1 333 ? 182.887 -14.026 118.290 1.00 30.19 374 GLN F N 1
ATOM 13828 C CA . GLN F 1 333 ? 182.670 -14.739 117.034 1.00 35.48 374 GLN F CA 1
ATOM 13829 C C . GLN F 1 333 ? 182.130 -16.145 117.268 1.00 38.06 374 GLN F C 1
ATOM 13830 O O . GLN F 1 333 ? 181.305 -16.638 116.487 1.00 37.23 374 GLN F O 1
ATOM 13836 N N . GLU F 1 334 ? 182.585 -16.811 118.333 1.00 38.65 375 GLU F N 1
ATOM 13837 C CA . GLU F 1 334 ? 182.112 -18.163 118.614 1.00 37.59 375 GLU F CA 1
ATOM 13838 C C . GLU F 1 334 ? 180.611 -18.169 118.883 1.00 39.04 375 GLU F C 1
ATOM 13839 O O . GLU F 1 334 ? 179.871 -18.996 118.337 1.00 33.62 375 GLU F O 1
ATOM 13845 N N . GLN F 1 335 ? 180.147 -17.240 119.723 1.00 35.79 376 GLN F N 1
ATOM 13846 C CA . GLN F 1 335 ? 178.718 -17.110 119.990 1.00 39.31 376 GLN F CA 1
ATOM 13847 C C . GLN F 1 335 ? 177.940 -16.767 118.722 1.00 32.64 376 GLN F C 1
ATOM 13848 O O . GLN F 1 335 ? 176.855 -17.307 118.487 1.00 30.72 376 GLN F O 1
ATOM 13862 N N . LEU F 1 337 ? 178.728 -17.355 115.518 1.00 33.08 378 LEU F N 1
ATOM 13863 C CA . LEU F 1 337 ? 178.699 -18.478 114.584 1.00 39.57 378 LEU F CA 1
ATOM 13864 C C . LEU F 1 337 ? 177.767 -19.589 115.049 1.00 33.82 378 LEU F C 1
ATOM 13865 O O . LEU F 1 337 ? 177.196 -20.300 114.212 1.00 31.97 378 LEU F O 1
ATOM 13870 N N . ALA F 1 338 ? 177.600 -19.761 116.366 1.00 32.48 379 ALA F N 1
ATOM 13871 C CA . ALA F 1 338 ? 176.662 -20.768 116.862 1.00 32.33 379 ALA F CA 1
ATOM 13872 C C . ALA F 1 338 ? 175.220 -20.369 116.562 1.00 34.95 379 ALA F C 1
ATOM 13873 O O . ALA F 1 338 ? 174.387 -21.219 116.222 1.00 36.57 379 ALA F O 1
ATOM 13875 N N . SER F 1 339 ? 174.905 -19.081 116.677 1.00 35.86 380 SER F N 1
ATOM 13876 C CA . SER F 1 339 ? 173.605 -18.607 116.218 1.00 39.95 380 SER F CA 1
ATOM 13877 C C . SER F 1 339 ? 173.450 -18.787 114.711 1.00 37.60 380 SER F C 1
ATOM 13878 O O . SER F 1 339 ? 172.403 -19.244 114.246 1.00 30.17 380 SER F O 1
ATOM 13881 N N . ALA F 1 340 ? 174.488 -18.447 113.932 1.00 30.26 381 ALA F N 1
ATOM 13882 C CA . ALA F 1 340 ? 174.409 -18.605 112.480 1.00 38.30 381 ALA F CA 1
ATOM 13883 C C . ALA F 1 340 ? 174.161 -20.055 112.083 1.00 46.97 381 ALA F C 1
ATOM 13884 O O . ALA F 1 340 ? 173.506 -20.319 111.066 1.00 43.14 381 ALA F O 1
ATOM 13886 N N . LEU F 1 341 ? 174.676 -21.003 112.871 1.00 45.08 382 LEU F N 1
ATOM 13887 C CA . LEU F 1 341 ? 174.434 -22.418 112.609 1.00 46.23 382 LEU F CA 1
ATOM 13888 C C . LEU F 1 341 ? 172.963 -22.775 112.816 1.00 41.56 382 LEU F C 1
ATOM 13889 O O . LEU F 1 341 ? 172.352 -23.442 111.970 1.00 37.46 382 LEU F O 1
ATOM 13894 N N . ARG F 1 342 ? 172.377 -22.337 113.937 1.00 31.67 383 ARG F N 1
ATOM 13895 C CA . ARG F 1 342 ? 170.955 -22.577 114.179 1.00 35.99 383 ARG F CA 1
ATOM 13896 C C . ARG F 1 342 ? 170.084 -22.039 113.048 1.00 41.10 383 ARG F C 1
ATOM 13897 O O . ARG F 1 342 ? 169.051 -22.638 112.724 1.00 32.93 383 ARG F O 1
ATOM 13905 N N . VAL F 1 343 ? 170.483 -20.929 112.425 1.00 30.47 384 VAL F N 1
ATOM 13906 C CA . VAL F 1 343 ? 169.664 -20.371 111.357 1.00 35.96 384 VAL F CA 1
ATOM 13907 C C . VAL F 1 343 ? 169.711 -21.262 110.116 1.00 36.17 384 VAL F C 1
ATOM 13908 O O . VAL F 1 343 ? 168.674 -21.553 109.510 1.00 35.56 384 VAL F O 1
ATOM 13912 N N . GLN F 1 344 ? 170.904 -21.727 109.727 1.00 31.32 385 GLN F N 1
ATOM 13913 C CA . GLN F 1 344 ? 170.990 -22.630 108.579 1.00 33.73 385 GLN F CA 1
ATOM 13914 C C . GLN F 1 344 ? 170.265 -23.947 108.838 1.00 40.88 385 GLN F C 1
ATOM 13915 O O . GLN F 1 344 ? 169.789 -24.587 107.893 1.00 40.80 385 GLN F O 1
ATOM 13921 N N . LEU F 1 345 ? 170.157 -24.362 110.105 1.00 49.22 386 LEU F N 1
ATOM 13922 C CA . LEU F 1 345 ? 169.417 -25.574 110.445 1.00 48.45 386 LEU F CA 1
ATOM 13923 C C . LEU F 1 345 ? 167.934 -25.468 110.118 1.00 57.24 386 LEU F C 1
ATOM 13924 O O . LEU F 1 345 ? 167.270 -26.500 109.970 1.00 62.50 386 LEU F O 1
ATOM 13929 N N . LEU F 1 346 ? 167.393 -24.252 110.014 1.00 56.49 387 LEU F N 1
ATOM 13930 C CA . LEU F 1 346 ? 165.995 -24.099 109.636 1.00 52.93 387 LEU F CA 1
ATOM 13931 C C . LEU F 1 346 ? 165.732 -24.526 108.200 1.00 52.53 387 LEU F C 1
ATOM 13932 O O . LEU F 1 346 ? 164.578 -24.786 107.849 1.00 54.41 387 LEU F O 1
ATOM 13937 N N . TYR F 1 347 ? 166.768 -24.607 107.369 1.00 54.45 388 TYR F N 1
ATOM 13938 C CA . TYR F 1 347 ? 166.604 -24.792 105.933 1.00 61.88 388 TYR F CA 1
ATOM 13939 C C . TYR F 1 347 ? 166.971 -26.195 105.456 1.00 72.45 388 TYR F C 1
ATOM 13940 O O . TYR F 1 347 ? 167.128 -26.404 104.249 1.00 71.33 388 TYR F O 1
ATOM 13949 N N . ILE F 1 348 ? 167.098 -27.161 106.362 1.00 83.46 389 ILE F N 1
ATOM 13950 C CA . ILE F 1 348 ? 167.426 -28.528 105.965 1.00 88.89 389 ILE F CA 1
ATOM 13951 C C . ILE F 1 348 ? 166.313 -29.498 106.357 1.00 89.62 389 ILE F C 1
ATOM 13952 O O . ILE F 1 348 ? 166.183 -29.879 107.521 1.00 88.95 389 ILE F O 1
ATOM 13957 N N . SER G 1 9 ? 94.190 1.899 173.041 1.00 91.19 50 SER G N 1
ATOM 13958 C CA . SER G 1 9 ? 93.962 0.459 172.991 1.00 88.24 50 SER G CA 1
ATOM 13959 C C . SER G 1 9 ? 94.543 -0.147 171.712 1.00 89.59 50 SER G C 1
ATOM 13960 O O . SER G 1 9 ? 93.935 -0.065 170.645 1.00 97.07 50 SER G O 1
ATOM 13962 N N . THR G 1 10 ? 95.725 -0.751 171.826 1.00 78.05 51 THR G N 1
ATOM 13963 C CA . THR G 1 10 ? 96.396 -1.390 170.699 1.00 67.26 51 THR G CA 1
ATOM 13964 C C . THR G 1 10 ? 96.646 -2.852 171.039 1.00 63.92 51 THR G C 1
ATOM 13965 O O . THR G 1 10 ? 97.283 -3.141 172.066 1.00 56.96 51 THR G O 1
ATOM 13967 N N . PRO G 1 11 ? 96.168 -3.807 170.237 1.00 62.12 52 PRO G N 1
ATOM 13968 C CA . PRO G 1 11 ? 96.441 -5.212 170.534 1.00 62.46 52 PRO G CA 1
ATOM 13969 C C . PRO G 1 11 ? 97.904 -5.539 170.297 1.00 68.67 52 PRO G C 1
ATOM 13970 O O . PRO G 1 11 ? 98.581 -4.875 169.492 1.00 67.37 52 PRO G O 1
ATOM 13974 N N . PRO G 1 12 ? 98.437 -6.561 170.967 1.00 72.76 53 PRO G N 1
ATOM 13975 C CA . PRO G 1 12 ? 99.862 -6.871 170.819 1.00 70.01 53 PRO G CA 1
ATOM 13976 C C . PRO G 1 12 ? 100.155 -7.518 169.476 1.00 70.48 53 PRO G C 1
ATOM 13977 O O . PRO G 1 12 ? 99.339 -8.260 168.925 1.00 74.24 53 PRO G O 1
ATOM 13981 N N . ALA G 1 13 ? 101.344 -7.222 168.949 1.00 66.83 54 ALA G N 1
ATOM 13982 C CA . ALA G 1 13 ? 101.779 -7.786 167.684 1.00 61.76 54 ALA G CA 1
ATOM 13983 C C . ALA G 1 13 ? 102.026 -9.288 167.826 1.00 75.45 54 ALA G C 1
ATOM 13984 O O . ALA G 1 13 ? 102.162 -9.800 168.941 1.00 70.40 54 ALA G O 1
ATOM 13986 N N . PRO G 1 14 ? 102.067 -10.020 166.706 1.00 85.11 55 PRO G N 1
ATOM 13987 C CA . PRO G 1 14 ? 102.402 -11.450 166.778 1.00 83.83 55 PRO G CA 1
ATOM 13988 C C . PRO G 1 14 ? 103.756 -11.676 167.441 1.00 74.74 55 PRO G C 1
ATOM 13989 O O . PRO G 1 14 ? 104.734 -10.981 167.156 1.00 76.12 55 PRO G O 1
ATOM 13993 N N . THR G 1 15 ? 103.798 -12.654 168.344 1.00 65.42 56 THR G N 1
ATOM 13994 C CA . THR G 1 15 ? 104.982 -12.948 169.144 1.00 66.85 56 THR G CA 1
ATOM 13995 C C . THR G 1 15 ? 105.619 -14.260 168.698 1.00 56.15 56 THR G C 1
ATOM 13996 O O . THR G 1 15 ? 105.044 -15.029 167.925 1.00 54.16 56 THR G O 1
ATOM 14000 N N . ALA G 1 16 ? 106.832 -14.508 169.200 1.00 58.27 57 ALA G N 1
ATOM 14001 C CA . ALA G 1 16 ? 107.503 -15.775 168.916 1.00 51.35 57 ALA G CA 1
ATOM 14002 C C . ALA G 1 16 ? 106.678 -16.956 169.408 1.00 55.58 57 ALA G C 1
ATOM 14003 O O . ALA G 1 16 ? 106.578 -17.984 168.726 1.00 60.70 57 ALA G O 1
ATOM 14005 N N . GLU G 1 17 ? 106.071 -16.821 170.589 1.00 53.65 58 GLU G N 1
ATOM 14006 C CA . GLU G 1 17 ? 105.260 -17.898 171.144 1.00 52.28 58 GLU G CA 1
ATOM 14007 C C . GLU G 1 17 ? 104.077 -18.231 170.244 1.00 52.29 58 GLU G C 1
ATOM 14008 O O . GLU G 1 17 ? 103.725 -19.405 170.080 1.00 50.77 58 GLU G O 1
ATOM 14014 N N . ASP G 1 18 ? 103.453 -17.215 169.647 1.00 59.75 59 ASP G N 1
ATOM 14015 C CA . ASP G 1 18 ? 102.318 -17.468 168.766 1.00 68.32 59 ASP G CA 1
ATOM 14016 C C . ASP G 1 18 ? 102.763 -18.140 167.472 1.00 62.42 59 ASP G C 1
ATOM 14017 O O . ASP G 1 18 ? 102.057 -19.009 166.946 1.00 64.77 59 ASP G O 1
ATOM 14022 N N . LEU G 1 19 ? 103.926 -17.749 166.940 1.00 53.51 60 LEU G N 1
ATOM 14023 C CA . LEU G 1 19 ? 104.468 -18.443 165.776 1.00 51.48 60 LEU G CA 1
ATOM 14024 C C . LEU G 1 19 ? 104.855 -19.875 166.128 1.00 52.53 60 LEU G C 1
ATOM 14025 O O . LEU G 1 19 ? 104.698 -20.791 165.309 1.00 50.13 60 LEU G O 1
ATOM 14030 N N . ALA G 1 20 ? 105.355 -20.088 167.347 1.00 43.18 61 ALA G N 1
ATOM 14031 C CA . ALA G 1 20 ? 105.717 -21.435 167.772 1.00 44.14 61 ALA G CA 1
ATOM 14032 C C . ALA G 1 20 ? 104.481 -22.310 167.948 1.00 47.75 61 ALA G C 1
ATOM 14033 O O . ALA G 1 20 ? 104.510 -23.504 167.628 1.00 55.99 61 ALA G O 1
ATOM 14035 N N . ARG G 1 21 ? 103.385 -21.732 168.450 1.00 40.31 62 ARG G N 1
ATOM 14036 C CA . ARG G 1 21 ? 102.184 -22.518 168.713 1.00 42.58 62 ARG G CA 1
ATOM 14037 C C . ARG G 1 21 ? 101.587 -23.066 167.423 1.00 40.36 62 ARG G C 1
ATOM 14038 O O . ARG G 1 21 ? 101.112 -24.209 167.388 1.00 39.54 62 ARG G O 1
ATOM 14046 N N . ALA G 1 22 ? 101.622 -22.273 166.350 1.00 39.33 63 ALA G N 1
ATOM 14047 C CA . ALA G 1 22 ? 101.117 -22.732 165.062 1.00 39.71 63 ALA G CA 1
ATOM 14048 C C . ALA G 1 22 ? 101.966 -23.850 164.467 1.00 42.51 63 ALA G C 1
ATOM 14049 O O . ALA G 1 22 ? 101.470 -24.601 163.622 1.00 47.98 63 ALA G O 1
ATOM 14051 N N . GLN G 1 23 ? 103.223 -23.984 164.887 1.00 43.16 64 GLN G N 1
ATOM 14052 C CA . GLN G 1 23 ? 104.089 -25.061 164.421 1.00 44.25 64 GLN G CA 1
ATOM 14053 C C . GLN G 1 23 ? 103.946 -26.347 165.234 1.00 46.95 64 GLN G C 1
ATOM 14054 O O . GLN G 1 23 ? 104.563 -27.360 164.878 1.00 43.88 64 GLN G O 1
ATOM 14060 N N . ILE G 1 24 ? 103.160 -26.339 166.304 1.00 47.67 65 ILE G N 1
ATOM 14061 C CA . ILE G 1 24 ? 102.914 -27.584 167.044 1.00 47.69 65 ILE G CA 1
ATOM 14062 C C . ILE G 1 24 ? 102.128 -28.540 166.154 1.00 40.18 65 ILE G C 1
ATOM 14063 O O . ILE G 1 24 ? 101.074 -28.151 165.619 1.00 40.07 65 ILE G O 1
ATOM 14068 N N . PRO G 1 25 ? 102.590 -29.779 165.959 1.00 43.81 66 PRO G N 1
ATOM 14069 C CA . PRO G 1 25 ? 101.965 -30.662 164.963 1.00 47.22 66 PRO G CA 1
ATOM 14070 C C . PRO G 1 25 ? 100.477 -30.878 165.226 1.00 55.51 66 PRO G C 1
ATOM 14071 O O . PRO G 1 25 ? 99.980 -30.720 166.345 1.00 63.35 66 PRO G O 1
ATOM 14075 N N . GLU G 1 26 ? 99.761 -31.245 164.160 1.00 50.46 67 GLU G N 1
ATOM 14076 C CA . GLU G 1 26 ? 98.317 -31.437 164.255 1.00 47.23 67 GLU G CA 1
ATOM 14077 C C . GLU G 1 26 ? 97.973 -32.757 164.938 1.00 53.95 67 GLU G C 1
ATOM 14078 O O . GLU G 1 26 ? 97.156 -32.788 165.864 1.00 61.91 67 GLU G O 1
ATOM 14080 N N . GLN G 1 27 ? 98.590 -33.854 164.501 1.00 51.15 68 GLN G N 1
ATOM 14081 C CA . GLN G 1 27 ? 98.290 -35.170 165.054 1.00 49.22 68 GLN G CA 1
ATOM 14082 C C . GLN G 1 27 ? 98.915 -35.338 166.435 1.00 48.68 68 GLN G C 1
ATOM 14083 O O . GLN G 1 27 ? 100.041 -34.894 166.682 1.00 47.89 68 GLN G O 1
ATOM 14089 N N . GLN G 1 28 ? 98.176 -35.995 167.334 1.00 47.75 69 GLN G N 1
ATOM 14090 C CA . GLN G 1 28 ? 98.620 -36.108 168.722 1.00 42.24 69 GLN G CA 1
ATOM 14091 C C . GLN G 1 28 ? 99.860 -36.989 168.844 1.00 44.12 69 GLN G C 1
ATOM 14092 O O . GLN G 1 28 ? 100.734 -36.720 169.676 1.00 42.58 69 GLN G O 1
ATOM 14098 N N . ARG G 1 29 ? 99.957 -38.043 168.024 1.00 41.39 70 ARG G N 1
ATOM 14099 C CA . ARG G 1 29 ? 101.158 -38.874 168.018 1.00 42.41 70 ARG G CA 1
ATOM 14100 C C . ARG G 1 29 ? 102.387 -38.065 167.617 1.00 40.23 70 ARG G C 1
ATOM 14101 O O . ARG G 1 29 ? 103.482 -38.276 168.152 1.00 39.32 70 ARG G O 1
ATOM 14109 N N . ASP G 1 30 ? 102.229 -37.139 166.665 1.00 39.12 71 ASP G N 1
ATOM 14110 C CA . ASP G 1 30 ? 103.347 -36.297 166.253 1.00 37.25 71 ASP G CA 1
ATOM 14111 C C . ASP G 1 30 ? 103.669 -35.241 167.299 1.00 42.55 71 ASP G C 1
ATOM 14112 O O . ASP G 1 30 ? 104.814 -34.789 167.391 1.00 46.55 71 ASP G O 1
ATOM 14117 N N . GLN G 1 31 ? 102.677 -34.822 168.080 1.00 42.20 72 GLN G N 1
ATOM 14118 C CA . GLN G 1 31 ? 102.949 -33.904 169.179 1.00 45.52 72 GLN G CA 1
ATOM 14119 C C . GLN G 1 31 ? 103.813 -34.571 170.246 1.00 45.37 72 GLN G C 1
ATOM 14120 O O . GLN G 1 31 ? 104.851 -34.028 170.650 1.00 38.10 72 GLN G O 1
ATOM 14126 N N . VAL G 1 32 ? 103.412 -35.763 170.700 1.00 39.62 73 VAL G N 1
ATOM 14127 C CA . VAL G 1 32 ? 104.181 -36.438 171.739 1.00 37.28 73 VAL G CA 1
ATOM 14128 C C . VAL G 1 32 ? 105.547 -36.855 171.213 1.00 34.51 73 VAL G C 1
ATOM 14129 O O . VAL G 1 32 ? 106.534 -36.846 171.959 1.00 44.90 73 VAL G O 1
ATOM 14133 N N . ALA G 1 33 ? 105.642 -37.206 169.929 1.00 35.01 74 ALA G N 1
ATOM 14134 C CA . ALA G 1 33 ? 106.938 -37.606 169.394 1.00 43.16 74 ALA G CA 1
ATOM 14135 C C . ALA G 1 33 ? 107.899 -36.427 169.350 1.00 39.76 74 ALA G C 1
ATOM 14136 O O . ALA G 1 33 ? 109.116 -36.619 169.450 1.00 34.08 74 ALA G O 1
ATOM 14138 N N . SER G 1 34 ? 107.372 -35.203 169.230 1.00 35.26 75 SER G N 1
ATOM 14139 C CA . SER G 1 34 ? 108.228 -34.024 169.232 1.00 35.58 75 SER G CA 1
ATOM 14140 C C . SER G 1 34 ? 108.899 -33.803 170.583 1.00 37.58 75 SER G C 1
ATOM 14141 O O . SER G 1 34 ? 109.901 -33.082 170.647 1.00 36.31 75 SER G O 1
ATOM 14144 N N . LEU G 1 35 ? 108.379 -34.407 171.654 1.00 33.30 76 LEU G N 1
ATOM 14145 C CA . LEU G 1 35 ? 108.971 -34.298 172.981 1.00 39.39 76 LEU G CA 1
ATOM 14146 C C . LEU G 1 35 ? 110.064 -35.328 173.222 1.00 41.87 76 LEU G C 1
ATOM 14147 O O . LEU G 1 35 ? 110.538 -35.461 174.356 1.00 32.13 76 LEU G O 1
ATOM 14168 N N . VAL G 1 38 ? 116.295 -39.148 170.125 1.00 32.61 79 VAL G N 1
ATOM 14169 C CA . VAL G 1 38 ? 116.912 -40.470 170.142 1.00 33.00 79 VAL G CA 1
ATOM 14170 C C . VAL G 1 38 ? 118.321 -40.398 169.565 1.00 33.01 79 VAL G C 1
ATOM 14171 O O . VAL G 1 38 ? 118.587 -39.629 168.633 1.00 32.66 79 VAL G O 1
ATOM 14175 N N . GLY G 1 39 ? 119.227 -41.199 170.125 1.00 32.55 80 GLY G N 1
ATOM 14176 C CA . GLY G 1 39 ? 120.490 -41.438 169.452 1.00 32.50 80 GLY G CA 1
ATOM 14177 C C . GLY G 1 39 ? 120.280 -42.146 168.125 1.00 32.95 80 GLY G C 1
ATOM 14178 O O . GLY G 1 39 ? 119.365 -42.953 167.966 1.00 42.48 80 GLY G O 1
ATOM 14179 N N . VAL G 1 40 ? 121.130 -41.829 167.153 1.00 32.99 81 VAL G N 1
ATOM 14180 C CA . VAL G 1 40 ? 121.002 -42.364 165.803 1.00 37.94 81 VAL G CA 1
ATOM 14181 C C . VAL G 1 40 ? 122.330 -42.982 165.389 1.00 45.85 81 VAL G C 1
ATOM 14182 O O . VAL G 1 40 ? 123.401 -42.421 165.653 1.00 36.42 81 VAL G O 1
ATOM 14186 N N . ALA G 1 41 ? 122.254 -44.154 164.753 1.00 44.71 82 ALA G N 1
ATOM 14187 C CA . ALA G 1 41 ? 123.443 -44.914 164.392 1.00 46.67 82 ALA G CA 1
ATOM 14188 C C . ALA G 1 41 ? 123.994 -44.524 163.033 1.00 40.90 82 ALA G C 1
ATOM 14189 O O . ALA G 1 41 ? 125.210 -44.607 162.820 1.00 38.04 82 ALA G O 1
ATOM 14191 N N . ASN G 1 42 ? 123.132 -44.100 162.116 1.00 39.29 83 ASN G N 1
ATOM 14192 C CA . ASN G 1 42 ? 123.550 -43.700 160.778 1.00 36.49 83 ASN G CA 1
ATOM 14193 C C . ASN G 1 42 ? 122.409 -42.912 160.146 1.00 39.78 83 ASN G C 1
ATOM 14194 O O . ASN G 1 42 ? 121.392 -42.639 160.794 1.00 36.36 83 ASN G O 1
ATOM 14199 N N . TYR G 1 43 ? 122.579 -42.561 158.867 1.00 35.26 84 TYR G N 1
ATOM 14200 C CA . TYR G 1 43 ? 121.612 -41.717 158.166 1.00 41.58 84 TYR G CA 1
ATOM 14201 C C . TYR G 1 43 ? 120.246 -42.390 158.057 1.00 43.77 84 TYR G C 1
ATOM 14202 O O . TYR G 1 43 ? 119.210 -41.768 158.330 1.00 36.99 84 TYR G O 1
ATOM 14211 N N . ASP G 1 44 ? 120.220 -43.652 157.621 1.00 43.49 85 ASP G N 1
ATOM 14212 C CA . ASP G 1 44 ? 118.941 -44.333 157.439 1.00 47.79 85 ASP G CA 1
ATOM 14213 C C . ASP G 1 44 ? 118.157 -44.388 158.749 1.00 44.98 85 ASP G C 1
ATOM 14214 O O . ASP G 1 44 ? 116.954 -44.100 158.778 1.00 42.80 85 ASP G O 1
ATOM 14219 N N . GLN G 1 45 ? 118.825 -44.727 159.848 1.00 36.98 86 GLN G N 1
ATOM 14220 C CA . GLN G 1 45 ? 118.138 -44.775 161.135 1.00 44.44 86 GLN G CA 1
ATOM 14221 C C . GLN G 1 45 ? 117.651 -43.389 161.557 1.00 47.86 86 GLN G C 1
ATOM 14222 O O . GLN G 1 45 ? 116.543 -43.249 162.090 1.00 35.77 86 GLN G O 1
ATOM 14228 N N . ALA G 1 46 ? 118.449 -42.348 161.310 1.00 48.97 87 ALA G N 1
ATOM 14229 C CA . ALA G 1 46 ? 118.005 -40.994 161.633 1.00 50.66 87 ALA G CA 1
ATOM 14230 C C . ALA G 1 46 ? 116.797 -40.585 160.790 1.00 51.94 87 ALA G C 1
ATOM 14231 O O . ALA G 1 46 ? 115.838 -39.997 161.308 1.00 35.91 87 ALA G O 1
ATOM 14233 N N . LEU G 1 47 ? 116.823 -40.891 159.489 1.00 36.26 88 LEU G N 1
ATOM 14234 C CA . LEU G 1 47 ? 115.696 -40.551 158.622 1.00 44.50 88 LEU G CA 1
ATOM 14235 C C . LEU G 1 47 ? 114.429 -41.280 159.057 1.00 41.31 88 LEU G C 1
ATOM 14236 O O . LEU G 1 47 ? 113.363 -40.669 159.199 1.00 37.46 88 LEU G O 1
ATOM 14241 N N . ASP G 1 48 ? 114.534 -42.593 159.276 1.00 40.44 89 ASP G N 1
ATOM 14242 C CA . ASP G 1 48 ? 113.399 -43.370 159.761 1.00 40.36 89 ASP G CA 1
ATOM 14243 C C . ASP G 1 48 ? 112.842 -42.790 161.057 1.00 39.76 89 ASP G C 1
ATOM 14244 O O . ASP G 1 48 ? 111.621 -42.698 161.233 1.00 40.67 89 ASP G O 1
ATOM 14249 N N . ALA G 1 49 ? 113.719 -42.375 161.973 1.00 36.64 90 ALA G N 1
ATOM 14250 C CA . ALA G 1 49 ? 113.248 -41.824 163.241 1.00 40.37 90 ALA G CA 1
ATOM 14251 C C . ALA G 1 49 ? 112.502 -40.515 163.022 1.00 36.44 90 ALA G C 1
ATOM 14252 O O . ALA G 1 49 ? 111.423 -40.298 163.585 1.00 36.15 90 ALA G O 1
ATOM 14254 N N . LEU G 1 50 ? 113.061 -39.630 162.197 1.00 36.09 91 LEU G N 1
ATOM 14255 C CA . LEU G 1 50 ? 112.409 -38.354 161.938 1.00 36.89 91 LEU G CA 1
ATOM 14256 C C . LEU G 1 50 ? 111.102 -38.537 161.174 1.00 40.21 91 LEU G C 1
ATOM 14257 O O . LEU G 1 50 ? 110.149 -37.781 161.395 1.00 38.39 91 LEU G O 1
ATOM 14262 N N . ASN G 1 51 ? 111.031 -39.537 160.288 1.00 39.95 92 ASN G N 1
ATOM 14263 C CA . ASN G 1 51 ? 109.770 -39.848 159.620 1.00 51.03 92 ASN G CA 1
ATOM 14264 C C . ASN G 1 51 ? 108.698 -40.336 160.592 1.00 51.79 92 ASN G C 1
ATOM 14265 O O . ASN G 1 51 ? 107.507 -40.270 160.261 1.00 50.20 92 ASN G O 1
ATOM 14270 N N . GLN G 1 52 ? 109.087 -40.826 161.775 1.00 48.12 93 GLN G N 1
ATOM 14271 C CA . GLN G 1 52 ? 108.132 -41.191 162.816 1.00 42.18 93 GLN G CA 1
ATOM 14272 C C . GLN G 1 52 ? 107.705 -39.997 163.658 1.00 45.48 93 GLN G C 1
ATOM 14273 O O . GLN G 1 52 ? 106.853 -40.150 164.543 1.00 52.57 93 GLN G O 1
ATOM 14279 N N . GLY G 1 53 ? 108.276 -38.822 163.414 1.00 41.60 94 GLY G N 1
ATOM 14280 C CA . GLY G 1 53 ? 107.891 -37.618 164.116 1.00 36.71 94 GLY G CA 1
ATOM 14281 C C . GLY G 1 53 ? 108.747 -37.237 165.300 1.00 35.85 94 GLY G C 1
ATOM 14282 O O . GLY G 1 53 ? 108.350 -36.344 166.060 1.00 35.56 94 GLY G O 1
ATOM 14283 N N . VAL G 1 54 ? 109.904 -37.877 165.488 1.00 35.49 95 VAL G N 1
ATOM 14284 C CA . VAL G 1 54 ? 110.717 -37.597 166.668 1.00 40.80 95 VAL G CA 1
ATOM 14285 C C . VAL G 1 54 ? 111.234 -36.164 166.600 1.00 38.85 95 VAL G C 1
ATOM 14286 O O . VAL G 1 54 ? 111.456 -35.610 165.517 1.00 34.77 95 VAL G O 1
ATOM 14290 N N . GLY G 1 55 ? 111.396 -35.545 167.772 1.00 35.75 96 GLY G N 1
ATOM 14291 C CA . GLY G 1 55 ? 111.729 -34.133 167.812 1.00 37.32 96 GLY G CA 1
ATOM 14292 C C . GLY G 1 55 ? 113.169 -33.831 167.446 1.00 40.47 96 GLY G C 1
ATOM 14293 O O . GLY G 1 55 ? 113.465 -32.756 166.916 1.00 34.47 96 GLY G O 1
ATOM 14294 N N . GLY G 1 56 ? 114.081 -34.759 167.721 1.00 41.88 97 GLY G N 1
ATOM 14295 C CA . GLY G 1 56 ? 115.483 -34.513 167.442 1.00 36.16 97 GLY G CA 1
ATOM 14296 C C . GLY G 1 56 ? 116.274 -35.799 167.474 1.00 35.51 97 GLY G C 1
ATOM 14297 O O . GLY G 1 56 ? 115.783 -36.853 167.885 1.00 33.02 97 GLY G O 1
ATOM 14298 N N . ILE G 1 57 ? 117.521 -35.695 167.028 1.00 32.84 98 ILE G N 1
ATOM 14299 C CA . ILE G 1 57 ? 118.432 -36.827 166.940 1.00 35.54 98 ILE G CA 1
ATOM 14300 C C . ILE G 1 57 ? 119.709 -36.483 167.700 1.00 36.17 98 ILE G C 1
ATOM 14301 O O . ILE G 1 57 ? 120.063 -35.308 167.855 1.00 32.17 98 ILE G O 1
ATOM 14306 N N . PHE G 1 58 ? 120.392 -37.522 168.194 1.00 37.44 99 PHE G N 1
ATOM 14307 C CA . PHE G 1 58 ? 121.540 -37.383 169.090 1.00 31.87 99 PHE G CA 1
ATOM 14308 C C . PHE G 1 58 ? 122.748 -38.067 168.454 1.00 36.45 99 PHE G C 1
ATOM 14309 O O . PHE G 1 58 ? 122.784 -39.297 168.338 1.00 32.11 99 PHE G O 1
ATOM 14317 N N . ILE G 1 59 ? 123.739 -37.261 168.060 1.00 36.60 100 ILE G N 1
ATOM 14318 C CA . ILE G 1 59 ? 124.961 -37.739 167.413 1.00 37.32 100 ILE G CA 1
ATOM 14319 C C . ILE G 1 59 ? 126.009 -38.018 168.480 1.00 36.11 100 ILE G C 1
ATOM 14320 O O . ILE G 1 59 ? 126.322 -37.141 169.294 1.00 34.41 100 ILE G O 1
ATOM 14325 N N . GLY G 1 60 ? 126.580 -39.220 168.455 1.00 32.97 101 GLY G N 1
ATOM 14326 C CA . GLY G 1 60 ? 127.657 -39.563 169.363 1.00 31.62 101 GLY G CA 1
ATOM 14327 C C . GLY G 1 60 ? 128.632 -40.580 168.801 1.00 35.49 101 GLY G C 1
ATOM 14328 O O . GLY G 1 60 ? 128.727 -40.766 167.583 1.00 35.35 101 GLY G O 1
ATOM 14329 N N . SER G 1 61 ? 129.380 -41.236 169.688 1.00 34.53 102 SER G N 1
ATOM 14330 C CA . SER G 1 61 ? 130.317 -42.263 169.255 1.00 39.36 102 SER G CA 1
ATOM 14331 C C . SER G 1 61 ? 129.603 -43.480 168.679 1.00 40.65 102 SER G C 1
ATOM 14332 O O . SER G 1 61 ? 130.229 -44.281 167.979 1.00 38.51 102 SER G O 1
ATOM 14335 N N . TRP G 1 62 ? 128.311 -43.632 168.954 1.00 35.94 103 TRP G N 1
ATOM 14336 C CA . TRP G 1 62 ? 127.483 -44.665 168.347 1.00 33.71 103 TRP G CA 1
ATOM 14337 C C . TRP G 1 62 ? 127.076 -44.338 166.917 1.00 32.84 103 TRP G C 1
ATOM 14338 O O . TRP G 1 62 ? 126.367 -45.136 166.298 1.00 41.57 103 TRP G O 1
ATOM 14349 N N . THR G 1 63 ? 127.497 -43.200 166.377 1.00 32.66 104 THR G N 1
ATOM 14350 C CA . THR G 1 63 ? 127.008 -42.715 165.097 1.00 32.85 104 THR G CA 1
ATOM 14351 C C . THR G 1 63 ? 128.062 -42.846 164.004 1.00 38.10 104 THR G C 1
ATOM 14352 O O . THR G 1 63 ? 129.240 -42.540 164.213 1.00 35.55 104 THR G O 1
ATOM 14356 N N . ASP G 1 64 ? 127.621 -43.308 162.839 1.00 41.01 105 ASP G N 1
ATOM 14357 C CA . ASP G 1 64 ? 128.417 -43.246 161.622 1.00 37.35 105 ASP G CA 1
ATOM 14358 C C . ASP G 1 64 ? 128.886 -41.817 161.374 1.00 40.48 105 ASP G C 1
ATOM 14359 O O . ASP G 1 64 ? 128.071 -40.894 161.257 1.00 33.31 105 ASP G O 1
ATOM 14364 N N . GLU G 1 65 ? 130.207 -41.639 161.290 1.00 39.63 106 GLU G N 1
ATOM 14365 C CA . GLU G 1 65 ? 130.771 -40.313 161.056 1.00 40.04 106 GLU G CA 1
ATOM 14366 C C . GLU G 1 65 ? 130.394 -39.750 159.693 1.00 38.96 106 GLU G C 1
ATOM 14367 O O . GLU G 1 65 ? 130.405 -38.525 159.521 1.00 36.55 106 GLU G O 1
ATOM 14373 N N . ASN G 1 66 ? 130.056 -40.606 158.724 1.00 33.69 107 ASN G N 1
ATOM 14374 C CA . ASN G 1 66 ? 129.615 -40.103 157.427 1.00 38.39 107 ASN G CA 1
ATOM 14375 C C . ASN G 1 66 ? 128.375 -39.231 157.562 1.00 36.90 107 ASN G C 1
ATOM 14376 O O . ASN G 1 66 ? 128.133 -38.362 156.715 1.00 38.18 107 ASN G O 1
ATOM 14381 N N . LEU G 1 67 ? 127.576 -39.449 158.611 1.00 33.95 108 LEU G N 1
ATOM 14382 C CA . LEU G 1 67 ? 126.408 -38.609 158.833 1.00 34.00 108 LEU G CA 1
ATOM 14383 C C . LEU G 1 67 ? 126.792 -37.154 159.044 1.00 33.77 108 LEU G C 1
ATOM 14384 O O . LEU G 1 67 ? 125.979 -36.267 158.775 1.00 33.95 108 LEU G O 1
ATOM 14389 N N . LEU G 1 68 ? 128.010 -36.882 159.511 1.00 33.44 109 LEU G N 1
ATOM 14390 C CA . LEU G 1 68 ? 128.463 -35.502 159.626 1.00 38.07 109 LEU G CA 1
ATOM 14391 C C . LEU G 1 68 ? 129.112 -34.978 158.351 1.00 37.38 109 LEU G C 1
ATOM 14392 O O . LEU G 1 68 ? 129.084 -33.765 158.116 1.00 33.69 109 LEU G O 1
ATOM 14397 N N . THR G 1 69 ? 129.663 -35.858 157.512 1.00 38.48 110 THR G N 1
ATOM 14398 C CA . THR G 1 69 ? 130.535 -35.447 156.416 1.00 43.92 110 THR G CA 1
ATOM 14399 C C . THR G 1 69 ? 130.039 -35.811 155.023 1.00 39.81 110 THR G C 1
ATOM 14400 O O . THR G 1 69 ? 130.354 -35.091 154.074 1.00 39.75 110 THR G O 1
ATOM 14404 N N . GLU G 1 70 ? 129.299 -36.899 154.861 1.00 45.61 111 GLU G N 1
ATOM 14405 C CA . GLU G 1 70 ? 129.058 -37.438 153.522 1.00 50.07 111 GLU G CA 1
ATOM 14406 C C . GLU G 1 70 ? 128.064 -36.580 152.747 1.00 51.11 111 GLU G C 1
ATOM 14407 O O . GLU G 1 70 ? 126.917 -36.426 153.189 1.00 37.30 111 GLU G O 1
ATOM 14413 N N . PRO G 1 71 ? 128.445 -36.012 151.600 1.00 53.20 112 PRO G N 1
ATOM 14414 C CA . PRO G 1 71 ? 127.482 -35.239 150.810 1.00 52.92 112 PRO G CA 1
ATOM 14415 C C . PRO G 1 71 ? 126.295 -36.102 150.414 1.00 51.47 112 PRO G C 1
ATOM 14416 O O . PRO G 1 71 ? 126.442 -37.283 150.093 1.00 51.68 112 PRO G O 1
ATOM 14420 N N . GLY G 1 72 ? 125.106 -35.508 150.467 1.00 49.02 113 GLY G N 1
ATOM 14421 C CA . GLY G 1 72 ? 123.890 -36.252 150.220 1.00 40.57 113 GLY G CA 1
ATOM 14422 C C . GLY G 1 72 ? 123.510 -37.248 151.293 1.00 47.25 113 GLY G C 1
ATOM 14423 O O . GLY G 1 72 ? 122.444 -37.866 151.186 1.00 58.65 113 GLY G O 1
ATOM 14424 N N . ARG G 1 73 ? 124.346 -37.437 152.320 1.00 40.61 114 ARG G N 1
ATOM 14425 C CA . ARG G 1 73 ? 124.019 -38.343 153.417 1.00 47.61 114 ARG G CA 1
ATOM 14426 C C . ARG G 1 73 ? 124.361 -37.724 154.774 1.00 45.32 114 ARG G C 1
ATOM 14427 O O . ARG G 1 73 ? 124.608 -38.456 155.743 1.00 35.43 114 ARG G O 1
ATOM 14435 N N . ASN G 1 74 ? 124.396 -36.401 154.860 1.00 39.50 115 ASN G N 1
ATOM 14436 C CA . ASN G 1 74 ? 124.743 -35.692 156.074 1.00 36.55 115 ASN G CA 1
ATOM 14437 C C . ASN G 1 74 ? 123.512 -34.965 156.614 1.00 40.17 115 ASN G C 1
ATOM 14438 O O . ASN G 1 74 ? 122.379 -35.197 156.169 1.00 35.63 115 ASN G O 1
ATOM 14443 N N . ILE G 1 75 ? 123.745 -34.065 157.572 1.00 34.76 116 ILE G N 1
ATOM 14444 C CA . ILE G 1 75 ? 122.647 -33.383 158.249 1.00 34.73 116 ILE G CA 1
ATOM 14445 C C . ILE G 1 75 ? 121.923 -32.452 157.289 1.00 35.29 116 ILE G C 1
ATOM 14446 O O . ILE G 1 75 ? 120.686 -32.374 157.297 1.00 35.58 116 ILE G O 1
ATOM 14451 N N . GLU G 1 76 ? 122.676 -31.729 156.451 1.00 35.50 117 GLU G N 1
ATOM 14452 C CA . GLU G 1 76 ? 122.055 -30.896 155.426 1.00 49.59 117 GLU G CA 1
ATOM 14453 C C . GLU G 1 76 ? 121.108 -31.712 154.551 1.00 48.09 117 GLU G C 1
ATOM 14454 O O . GLU G 1 76 ? 120.023 -31.239 154.192 1.00 49.52 117 GLU G O 1
ATOM 14460 N N . ALA G 1 77 ? 121.491 -32.946 154.204 1.00 38.85 118 ALA G N 1
ATOM 14461 C CA . ALA G 1 77 ? 120.594 -33.780 153.407 1.00 46.90 118 ALA G CA 1
ATOM 14462 C C . ALA G 1 77 ? 119.391 -34.245 154.226 1.00 44.52 118 ALA G C 1
ATOM 14463 O O . ALA G 1 77 ? 118.278 -34.344 153.694 1.00 40.14 118 ALA G O 1
ATOM 14465 N N . LEU G 1 78 ? 119.588 -34.528 155.520 1.00 45.15 119 LEU G N 1
ATOM 14466 C CA . LEU G 1 78 ? 118.456 -34.852 156.390 1.00 42.43 119 LEU G CA 1
ATOM 14467 C C . LEU G 1 78 ? 117.433 -33.723 156.401 1.00 39.25 119 LEU G C 1
ATOM 14468 O O . LEU G 1 78 ? 116.236 -33.954 156.190 1.00 40.07 119 LEU G O 1
ATOM 14473 N N . ARG G 1 79 ? 117.894 -32.490 156.638 1.00 36.61 120 ARG G N 1
ATOM 14474 C CA . ARG G 1 79 ? 117.017 -31.323 156.602 1.00 40.67 120 ARG G CA 1
ATOM 14475 C C . ARG G 1 79 ? 116.214 -31.232 155.310 1.00 49.22 120 ARG G C 1
ATOM 14476 O O . ARG G 1 79 ? 115.094 -30.716 155.318 1.00 57.95 120 ARG G O 1
ATOM 14484 N N . GLU G 1 80 ? 116.766 -31.714 154.192 1.00 49.58 121 GLU G N 1
ATOM 14485 C CA . GLU G 1 80 ? 116.052 -31.637 152.921 1.00 59.02 121 GLU G CA 1
ATOM 14486 C C . GLU G 1 80 ? 115.071 -32.791 152.744 1.00 50.66 121 GLU G C 1
ATOM 14487 O O . GLU G 1 80 ? 114.006 -32.608 152.144 1.00 53.09 121 GLU G O 1
ATOM 14493 N N . ALA G 1 81 ? 115.406 -33.974 153.261 1.00 40.48 122 ALA G N 1
ATOM 14494 C CA . ALA G 1 81 ? 114.513 -35.121 153.182 1.00 43.01 122 ALA G CA 1
ATOM 14495 C C . ALA G 1 81 ? 113.326 -35.010 154.134 1.00 51.07 122 ALA G C 1
ATOM 14496 O O . ALA G 1 81 ? 112.328 -35.716 153.945 1.00 54.25 122 ALA G O 1
ATOM 14498 N N . VAL G 1 82 ? 113.415 -34.157 155.151 1.00 50.60 123 VAL G N 1
ATOM 14499 C CA . VAL G 1 82 ? 112.366 -33.981 156.149 1.00 54.17 123 VAL G CA 1
ATOM 14500 C C . VAL G 1 82 ? 111.883 -32.539 156.071 1.00 58.81 123 VAL G C 1
ATOM 14501 O O . VAL G 1 82 ? 112.693 -31.607 156.065 1.00 70.55 123 VAL G O 1
ATOM 14505 N N . GLY G 1 83 ? 110.567 -32.351 156.015 1.00 55.48 124 GLY G N 1
ATOM 14506 C CA . GLY G 1 83 ? 110.043 -31.010 155.817 1.00 59.92 124 GLY G CA 1
ATOM 14507 C C . GLY G 1 83 ? 110.232 -30.106 157.020 1.00 66.79 124 GLY G C 1
ATOM 14508 O O . GLY G 1 83 ? 110.564 -28.927 156.875 1.00 77.04 124 GLY G O 1
ATOM 14509 N N . ARG G 1 84 ? 110.041 -30.644 158.217 1.00 61.87 125 ARG G N 1
ATOM 14510 C CA . ARG G 1 84 ? 109.933 -29.852 159.431 1.00 58.47 125 ARG G CA 1
ATOM 14511 C C . ARG G 1 84 ? 111.297 -29.602 160.072 1.00 53.99 125 ARG G C 1
ATOM 14512 O O . ARG G 1 84 ? 112.298 -30.253 159.762 1.00 43.06 125 ARG G O 1
ATOM 14520 N N . ASP G 1 85 ? 111.315 -28.646 160.996 1.00 52.69 126 ASP G N 1
ATOM 14521 C CA . ASP G 1 85 ? 112.500 -28.413 161.807 1.00 51.14 126 ASP G CA 1
ATOM 14522 C C . ASP G 1 85 ? 112.657 -29.521 162.841 1.00 44.76 126 ASP G C 1
ATOM 14523 O O . ASP G 1 85 ? 111.677 -30.061 163.361 1.00 39.76 126 ASP G O 1
ATOM 14528 N N . PHE G 1 86 ? 113.911 -29.870 163.123 1.00 40.26 127 PHE G N 1
ATOM 14529 C CA . PHE G 1 86 ? 114.231 -30.855 164.147 1.00 39.06 127 PHE G CA 1
ATOM 14530 C C . PHE G 1 86 ? 115.583 -30.503 164.749 1.00 33.88 127 PHE G C 1
ATOM 14531 O O . PHE G 1 86 ? 116.403 -29.829 164.123 1.00 39.20 127 PHE G O 1
ATOM 14539 N N . SER G 1 87 ? 115.817 -30.974 165.967 1.00 33.39 128 SER G N 1
ATOM 14540 C CA . SER G 1 87 ? 117.059 -30.663 166.659 1.00 32.93 128 SER G CA 1
ATOM 14541 C C . SER G 1 87 ? 118.111 -31.726 166.372 1.00 38.29 128 SER G C 1
ATOM 14542 O O . SER G 1 87 ? 117.796 -32.900 166.162 1.00 32.93 128 SER G O 1
ATOM 14545 N N . VAL G 1 88 ? 119.370 -31.297 166.346 1.00 32.62 129 VAL G N 1
ATOM 14546 C CA . VAL G 1 88 ? 120.514 -32.193 166.204 1.00 32.47 129 VAL G CA 1
ATOM 14547 C C . VAL G 1 88 ? 121.453 -31.900 167.367 1.00 32.04 129 VAL G C 1
ATOM 14548 O O . VAL G 1 88 ? 122.044 -30.814 167.440 1.00 31.99 129 VAL G O 1
ATOM 14552 N N . SER G 1 89 ? 121.587 -32.853 168.278 1.00 31.80 130 SER G N 1
ATOM 14553 C CA . SER G 1 89 ? 122.391 -32.651 169.471 1.00 39.24 130 SER G CA 1
ATOM 14554 C C . SER G 1 89 ? 123.709 -33.413 169.379 1.00 37.72 130 SER G C 1
ATOM 14555 O O . SER G 1 89 ? 123.870 -34.341 168.586 1.00 38.51 130 SER G O 1
ATOM 14558 N N . ILE G 1 90 ? 124.651 -32.992 170.217 1.00 31.18 131 ILE G N 1
ATOM 14559 C CA . ILE G 1 90 ? 125.981 -33.574 170.299 1.00 31.13 131 ILE G CA 1
ATOM 14560 C C . ILE G 1 90 ? 126.450 -33.373 171.731 1.00 34.95 131 ILE G C 1
ATOM 14561 O O . ILE G 1 90 ? 125.981 -32.473 172.430 1.00 37.25 131 ILE G O 1
ATOM 14566 N N . ASP G 1 91 ? 127.350 -34.226 172.186 1.00 30.89 132 ASP G N 1
ATOM 14567 C CA . ASP G 1 91 ? 127.989 -34.026 173.481 1.00 34.58 132 ASP G CA 1
ATOM 14568 C C . ASP G 1 91 ? 129.452 -33.703 173.198 1.00 33.15 132 ASP G C 1
ATOM 14569 O O . ASP G 1 91 ? 130.252 -34.598 172.911 1.00 30.94 132 ASP G O 1
ATOM 14574 N N . PHE G 1 92 ? 129.788 -32.412 173.299 1.00 30.88 133 PHE G N 1
ATOM 14575 C CA . PHE G 1 92 ? 131.048 -31.833 172.815 1.00 31.44 133 PHE G CA 1
ATOM 14576 C C . PHE G 1 92 ? 131.496 -30.845 173.894 1.00 34.32 133 PHE G C 1
ATOM 14577 O O . PHE G 1 92 ? 131.116 -29.672 173.880 1.00 33.15 133 PHE G O 1
ATOM 14585 N N . GLU G 1 93 ? 132.298 -31.330 174.840 1.00 32.93 134 GLU G N 1
ATOM 14586 C CA . GLU G 1 93 ? 132.487 -30.586 176.081 1.00 38.31 134 GLU G CA 1
ATOM 14587 C C . GLU G 1 93 ? 133.909 -30.584 176.615 1.00 38.76 134 GLU G C 1
ATOM 14588 O O . GLU G 1 93 ? 134.192 -29.796 177.526 1.00 37.92 134 GLU G O 1
ATOM 14594 N N . GLY G 1 94 ? 134.802 -31.434 176.110 1.00 32.55 135 GLY G N 1
ATOM 14595 C CA . GLY G 1 94 ? 136.162 -31.491 176.600 1.00 31.71 135 GLY G CA 1
ATOM 14596 C C . GLY G 1 94 ? 136.291 -32.370 177.824 1.00 39.62 135 GLY G C 1
ATOM 14597 O O . GLY G 1 94 ? 135.406 -32.363 178.684 1.00 39.95 135 GLY G O 1
ATOM 14598 N N . GLY G 1 95 ? 137.374 -33.145 177.906 1.00 36.96 136 GLY G N 1
ATOM 14599 C CA . GLY G 1 95 ? 137.639 -33.986 179.058 1.00 33.51 136 GLY G CA 1
ATOM 14600 C C . GLY G 1 95 ? 136.917 -35.316 179.094 1.00 38.01 136 GLY G C 1
ATOM 14601 O O . GLY G 1 95 ? 137.001 -36.016 180.107 1.00 45.14 136 GLY G O 1
ATOM 14602 N N A ARG G 1 96 ? 136.202 -35.682 178.035 0.46 41.57 137 ARG G N 1
ATOM 14603 N N B ARG G 1 96 ? 136.219 -35.694 178.027 0.54 41.63 137 ARG G N 1
ATOM 14604 C CA A ARG G 1 96 ? 135.484 -36.947 177.972 0.46 42.55 137 ARG G CA 1
ATOM 14605 C CA B ARG G 1 96 ? 135.480 -36.947 177.976 0.54 42.52 137 ARG G CA 1
ATOM 14606 C C A ARG G 1 96 ? 135.990 -37.759 176.790 0.46 44.06 137 ARG G C 1
ATOM 14607 C C B ARG G 1 96 ? 135.941 -37.764 176.777 0.54 44.16 137 ARG G C 1
ATOM 14608 O O A ARG G 1 96 ? 136.268 -37.207 175.721 0.46 45.14 137 ARG G O 1
ATOM 14609 O O B ARG G 1 96 ? 136.144 -37.222 175.686 0.54 44.90 137 ARG G O 1
ATOM 14624 N N . VAL G 1 97 ? 136.100 -39.074 176.983 1.00 40.13 138 VAL G N 1
ATOM 14625 C CA . VAL G 1 97 ? 136.571 -39.938 175.906 1.00 49.07 138 VAL G CA 1
ATOM 14626 C C . VAL G 1 97 ? 135.477 -40.228 174.889 1.00 49.22 138 VAL G C 1
ATOM 14627 O O . VAL G 1 97 ? 135.786 -40.529 173.728 1.00 48.84 138 VAL G O 1
ATOM 14631 N N . GLN G 1 98 ? 134.209 -40.122 175.282 1.00 49.11 139 GLN G N 1
ATOM 14632 C CA . GLN G 1 98 ? 133.094 -40.456 174.395 1.00 59.61 139 GLN G CA 1
ATOM 14633 C C . GLN G 1 98 ? 132.886 -39.302 173.421 1.00 53.08 139 GLN G C 1
ATOM 14634 O O . GLN G 1 98 ? 132.158 -38.348 173.697 1.00 57.06 139 GLN G O 1
ATOM 14640 N N . ARG G 1 99 ? 133.537 -39.390 172.264 1.00 46.46 140 ARG G N 1
ATOM 14641 C CA . ARG G 1 99 ? 133.509 -38.336 171.258 1.00 49.97 140 ARG G CA 1
ATOM 14642 C C . ARG G 1 99 ? 132.838 -38.840 169.988 1.00 46.19 140 ARG G C 1
ATOM 14643 O O . ARG G 1 99 ? 133.082 -39.968 169.551 1.00 47.44 140 ARG G O 1
ATOM 14651 N N . ALA G 1 100 ? 131.995 -37.994 169.391 1.00 40.51 141 ALA G N 1
ATOM 14652 C CA . ALA G 1 100 ? 131.309 -38.394 168.167 1.00 41.59 141 ALA G CA 1
ATOM 14653 C C . ALA G 1 100 ? 132.286 -38.531 167.003 1.00 42.54 141 ALA G C 1
ATOM 14654 O O . ALA G 1 100 ? 132.171 -39.458 166.188 1.00 36.55 141 ALA G O 1
ATOM 14656 N N . THR G 1 101 ? 133.253 -37.623 166.911 1.00 39.57 142 THR G N 1
ATOM 14657 C CA . THR G 1 101 ? 134.233 -37.631 165.832 1.00 39.66 142 THR G CA 1
ATOM 14658 C C . THR G 1 101 ? 135.477 -36.913 166.333 1.00 38.25 142 THR G C 1
ATOM 14659 O O . THR G 1 101 ? 135.523 -36.430 167.466 1.00 33.49 142 THR G O 1
ATOM 14663 N N . ASN G 1 102 ? 136.490 -36.843 165.475 1.00 31.92 143 ASN G N 1
ATOM 14664 C CA . ASN G 1 102 ? 137.707 -36.109 165.784 1.00 34.25 143 ASN G CA 1
ATOM 14665 C C . ASN G 1 102 ? 137.948 -34.918 164.867 1.00 37.96 143 ASN G C 1
ATOM 14666 O O . ASN G 1 102 ? 138.831 -34.103 165.165 1.00 35.91 143 ASN G O 1
ATOM 14671 N N . ILE G 1 103 ? 137.185 -34.783 163.779 1.00 32.13 144 ILE G N 1
ATOM 14672 C CA . ILE G 1 103 ? 137.449 -33.728 162.812 1.00 37.67 144 ILE G CA 1
ATOM 14673 C C . ILE G 1 103 ? 137.026 -32.351 163.322 1.00 32.61 144 ILE G C 1
ATOM 14674 O O . ILE G 1 103 ? 137.442 -31.334 162.756 1.00 41.32 144 ILE G O 1
ATOM 14679 N N . LEU G 1 104 ? 136.219 -32.282 164.377 1.00 32.10 145 LEU G N 1
ATOM 14680 C CA . LEU G 1 104 ? 135.749 -31.006 164.900 1.00 32.10 145 LEU G CA 1
ATOM 14681 C C . LEU G 1 104 ? 136.637 -30.445 166.007 1.00 32.07 145 LEU G C 1
ATOM 14682 O O . LEU G 1 104 ? 136.365 -29.341 166.496 1.00 32.11 145 LEU G O 1
ATOM 14687 N N . GLY G 1 105 ? 137.690 -31.162 166.404 1.00 32.06 146 GLY G N 1
ATOM 14688 C CA . GLY G 1 105 ? 138.508 -30.740 167.523 1.00 32.10 146 GLY G CA 1
ATOM 14689 C C . GLY G 1 105 ? 137.862 -31.119 168.847 1.00 36.24 146 GLY G C 1
ATOM 14690 O O . GLY G 1 105 ? 136.983 -31.984 168.912 1.00 34.45 146 GLY G O 1
ATOM 14691 N N . ASP G 1 106 ? 138.315 -30.465 169.916 1.00 32.01 147 ASP G N 1
ATOM 14692 C CA . ASP G 1 106 ? 137.695 -30.621 171.225 1.00 35.16 147 ASP G CA 1
ATOM 14693 C C . ASP G 1 106 ? 138.173 -29.505 172.138 1.00 36.13 147 ASP G C 1
ATOM 14694 O O . ASP G 1 106 ? 139.305 -29.024 172.012 1.00 32.31 147 ASP G O 1
ATOM 14699 N N . PHE G 1 107 ? 137.292 -29.099 173.056 1.00 31.96 148 PHE G N 1
ATOM 14700 C CA . PHE G 1 107 ? 137.701 -28.230 174.140 1.00 32.16 148 PHE G CA 1
ATOM 14701 C C . PHE G 1 107 ? 138.717 -28.954 175.021 1.00 32.32 148 PHE G C 1
ATOM 14702 O O . PHE G 1 107 ? 138.729 -30.185 175.082 1.00 32.21 148 PHE G O 1
ATOM 14710 N N . PRO G 1 108 ? 139.580 -28.216 175.716 1.00 32.65 149 PRO G N 1
ATOM 14711 C CA . PRO G 1 108 ? 140.306 -28.813 176.845 1.00 32.86 149 PRO G CA 1
ATOM 14712 C C . PRO G 1 108 ? 139.319 -29.198 177.938 1.00 40.96 149 PRO G C 1
ATOM 14713 O O . PRO G 1 108 ? 138.132 -28.864 177.893 1.00 32.43 149 PRO G O 1
ATOM 14717 N N . SER G 1 109 ? 139.818 -29.914 178.940 1.00 32.89 150 SER G N 1
ATOM 14718 C CA . SER G 1 109 ? 138.962 -30.200 180.076 1.00 39.89 150 SER G CA 1
ATOM 14719 C C . SER G 1 109 ? 138.545 -28.885 180.731 1.00 32.88 150 SER G C 1
ATOM 14720 O O . SER G 1 109 ? 139.268 -27.888 180.648 1.00 33.18 150 SER G O 1
ATOM 14723 N N . PRO G 1 110 ? 137.358 -28.836 181.340 1.00 32.66 151 PRO G N 1
ATOM 14724 C CA . PRO G 1 110 ? 136.971 -27.618 182.072 1.00 33.56 151 PRO G CA 1
ATOM 14725 C C . PRO G 1 110 ? 137.958 -27.235 183.161 1.00 36.23 151 PRO G C 1
ATOM 14726 O O . PRO G 1 110 ? 138.167 -26.041 183.402 1.00 40.47 151 PRO G O 1
ATOM 14730 N N . ARG G 1 111 ? 138.577 -28.218 183.817 1.00 41.74 152 ARG G N 1
ATOM 14731 C CA . ARG G 1 111 ? 139.658 -27.929 184.756 1.00 41.68 152 ARG G CA 1
ATOM 14732 C C . ARG G 1 111 ? 140.765 -27.120 184.090 1.00 36.68 152 ARG G C 1
ATOM 14733 O O . ARG G 1 111 ? 141.242 -26.124 184.644 1.00 40.58 152 ARG G O 1
ATOM 14741 N N . VAL G 1 112 ? 141.177 -27.530 182.891 1.00 39.92 153 VAL G N 1
ATOM 14742 C CA . VAL G 1 112 ? 142.276 -26.854 182.207 1.00 42.28 153 VAL G CA 1
ATOM 14743 C C . VAL G 1 112 ? 141.839 -25.480 181.717 1.00 40.57 153 VAL G C 1
ATOM 14744 O O . VAL G 1 112 ? 142.604 -24.508 181.785 1.00 34.97 153 VAL G O 1
ATOM 14756 N N . ALA G 1 114 ? 139.616 -23.421 183.002 1.00 38.01 155 ALA G N 1
ATOM 14757 C CA . ALA G 1 114 ? 139.580 -22.491 184.123 1.00 41.44 155 ALA G CA 1
ATOM 14758 C C . ALA G 1 114 ? 140.970 -22.224 184.692 1.00 42.53 155 ALA G C 1
ATOM 14759 O O . ALA G 1 114 ? 141.235 -21.115 185.168 1.00 48.14 155 ALA G O 1
ATOM 14761 N N . GLN G 1 115 ? 141.868 -23.214 184.653 1.00 43.65 156 GLN G N 1
ATOM 14762 C CA . GLN G 1 115 ? 143.205 -23.031 185.218 1.00 52.20 156 GLN G CA 1
ATOM 14763 C C . GLN G 1 115 ? 144.056 -22.097 184.367 1.00 48.69 156 GLN G C 1
ATOM 14764 O O . GLN G 1 115 ? 144.838 -21.301 184.901 1.00 50.50 156 GLN G O 1
ATOM 14770 N N . THR G 1 116 ? 143.936 -22.198 183.040 1.00 41.71 157 THR G N 1
ATOM 14771 C CA . THR G 1 116 ? 144.903 -21.614 182.126 1.00 38.68 157 THR G CA 1
ATOM 14772 C C . THR G 1 116 ? 144.351 -20.500 181.253 1.00 39.34 157 THR G C 1
ATOM 14773 O O . THR G 1 116 ? 145.141 -19.808 180.597 1.00 42.09 157 THR G O 1
ATOM 14785 N N . THR G 1 118 ? 141.308 -17.204 180.444 1.00 51.61 159 THR G N 1
ATOM 14786 C CA . THR G 1 118 ? 140.352 -16.258 180.988 1.00 47.89 159 THR G CA 1
ATOM 14787 C C . THR G 1 118 ? 138.951 -16.632 180.528 1.00 42.83 159 THR G C 1
ATOM 14788 O O . THR G 1 118 ? 138.791 -17.357 179.541 1.00 37.61 159 THR G O 1
ATOM 14792 N N . PRO G 1 119 ? 137.916 -16.160 181.234 1.00 45.76 160 PRO G N 1
ATOM 14793 C CA . PRO G 1 119 ? 136.547 -16.323 180.713 1.00 45.44 160 PRO G CA 1
ATOM 14794 C C . PRO G 1 119 ? 136.369 -15.765 179.308 1.00 42.15 160 PRO G C 1
ATOM 14795 O O . PRO G 1 119 ? 135.597 -16.325 178.516 1.00 40.62 160 PRO G O 1
ATOM 14799 N N . GLU G 1 120 ? 137.076 -14.685 178.973 1.00 43.91 161 GLU G N 1
ATOM 14800 C CA . GLU G 1 120 ? 137.013 -14.135 177.623 1.00 42.14 161 GLU G CA 1
ATOM 14801 C C . GLU G 1 120 ? 137.543 -15.127 176.594 1.00 38.87 161 GLU G C 1
ATOM 14802 O O . GLU G 1 120 ? 136.970 -15.268 175.507 1.00 35.25 161 GLU G O 1
ATOM 14808 N N . GLN G 1 121 ? 138.634 -15.825 176.919 1.00 35.52 162 GLN G N 1
ATOM 14809 C CA . GLN G 1 121 ? 139.183 -16.808 175.989 1.00 40.39 162 GLN G CA 1
ATOM 14810 C C . GLN G 1 121 ? 138.260 -18.016 175.832 1.00 40.32 162 GLN G C 1
ATOM 14811 O O . GLN G 1 121 ? 138.103 -18.541 174.723 1.00 38.60 162 GLN G O 1
ATOM 14817 N N . VAL G 1 122 ? 137.647 -18.472 176.929 1.00 34.36 163 VAL G N 1
ATOM 14818 C CA . VAL G 1 122 ? 136.743 -19.618 176.861 1.00 43.89 163 VAL G CA 1
ATOM 14819 C C . VAL G 1 122 ? 135.521 -19.281 176.016 1.00 41.10 163 VAL G C 1
ATOM 14820 O O . VAL G 1 122 ? 135.078 -20.082 175.179 1.00 33.28 163 VAL G O 1
ATOM 14824 N N . GLU G 1 123 ? 134.962 -18.087 176.217 1.00 40.84 164 GLU G N 1
ATOM 14825 C CA . GLU G 1 123 ? 133.844 -17.635 175.398 1.00 39.36 164 GLU G CA 1
ATOM 14826 C C . GLU G 1 123 ? 134.234 -17.588 173.923 1.00 43.68 164 GLU G C 1
ATOM 14827 O O . GLU G 1 123 ? 133.515 -18.112 173.063 1.00 42.67 164 GLU G O 1
ATOM 14833 N N . ASP G 1 124 ? 135.385 -16.984 173.613 1.00 34.32 165 ASP G N 1
ATOM 14834 C CA . ASP G 1 124 ? 135.839 -16.937 172.228 1.00 41.06 165 ASP G CA 1
ATOM 14835 C C . ASP G 1 124 ? 136.112 -18.333 171.687 1.00 46.45 165 ASP G C 1
ATOM 14836 O O . ASP G 1 124 ? 135.859 -18.612 170.509 1.00 46.88 165 ASP G O 1
ATOM 14841 N N . LEU G 1 125 ? 136.644 -19.221 172.530 1.00 47.85 166 LEU G N 1
ATOM 14842 C CA . LEU G 1 125 ? 136.921 -20.586 172.096 1.00 42.67 166 LEU G CA 1
ATOM 14843 C C . LEU G 1 125 ? 135.634 -21.335 171.767 1.00 44.96 166 LEU G C 1
ATOM 14844 O O . LEU G 1 125 ? 135.576 -22.077 170.778 1.00 32.98 166 LEU G O 1
ATOM 14849 N N . ALA G 1 126 ? 134.589 -21.150 172.578 1.00 32.97 167 ALA G N 1
ATOM 14850 C CA . ALA G 1 126 ? 133.316 -21.810 172.303 1.00 32.64 167 ALA G CA 1
ATOM 14851 C C . ALA G 1 126 ? 132.675 -21.281 171.018 1.00 35.46 167 ALA G C 1
ATOM 14852 O O . ALA G 1 126 ? 132.046 -22.041 170.273 1.00 35.75 167 ALA G O 1
ATOM 14854 N N . GLU G 1 127 ? 132.821 -19.982 170.740 1.00 33.19 168 GLU G N 1
ATOM 14855 C CA . GLU G 1 127 ? 132.288 -19.433 169.497 1.00 38.61 168 GLU G CA 1
ATOM 14856 C C . GLU G 1 127 ? 133.014 -20.000 168.281 1.00 34.35 168 GLU G C 1
ATOM 14857 O O . GLU G 1 127 ? 132.382 -20.283 167.258 1.00 37.43 168 GLU G O 1
ATOM 14863 N N . ILE G 1 128 ? 134.336 -20.186 168.379 1.00 36.16 169 ILE G N 1
ATOM 14864 C CA . ILE G 1 128 ? 135.126 -20.647 167.235 1.00 37.17 169 ILE G CA 1
ATOM 14865 C C . ILE G 1 128 ? 134.853 -22.120 166.944 1.00 39.83 169 ILE G C 1
ATOM 14866 O O . ILE G 1 128 ? 134.513 -22.491 165.813 1.00 33.31 169 ILE G O 1
ATOM 14871 N N . LEU G 1 129 ? 135.014 -22.985 167.953 1.00 32.94 170 LEU G N 1
ATOM 14872 C CA . LEU G 1 129 ? 134.728 -24.404 167.762 1.00 32.63 170 LEU G CA 1
ATOM 14873 C C . LEU G 1 129 ? 133.255 -24.634 167.468 1.00 32.50 170 LEU G C 1
ATOM 14874 O O . LEU G 1 129 ? 132.902 -25.568 166.739 1.00 34.50 170 LEU G O 1
ATOM 14879 N N . GLY G 1 130 ? 132.382 -23.804 168.035 1.00 32.54 171 GLY G N 1
ATOM 14880 C CA . GLY G 1 130 ? 130.970 -23.925 167.735 1.00 32.48 171 GLY G CA 1
ATOM 14881 C C . GLY G 1 130 ? 130.666 -23.604 166.290 1.00 34.44 171 GLY G C 1
ATOM 14882 O O . GLY G 1 130 ? 129.666 -24.078 165.742 1.00 32.79 171 GLY G O 1
ATOM 14883 N N . THR G 1 131 ? 131.521 -22.797 165.653 1.00 33.11 172 THR G N 1
ATOM 14884 C CA . THR G 1 131 ? 131.364 -22.538 164.225 1.00 35.35 172 THR G CA 1
ATOM 14885 C C . THR G 1 131 ? 131.516 -23.826 163.430 1.00 33.34 172 THR G C 1
ATOM 14886 O O . THR G 1 131 ? 130.768 -24.067 162.475 1.00 33.52 172 THR G O 1
ATOM 14890 N N . GLY G 1 132 ? 132.466 -24.677 163.825 1.00 33.08 173 GLY G N 1
ATOM 14891 C CA . GLY G 1 132 ? 132.595 -25.967 163.173 1.00 32.97 173 GLY G CA 1
ATOM 14892 C C . GLY G 1 132 ? 131.390 -26.855 163.416 1.00 41.75 173 GLY G C 1
ATOM 14893 O O . GLY G 1 132 ? 130.899 -27.515 162.495 1.00 32.89 173 GLY G O 1
ATOM 14894 N N . LEU G 1 133 ? 130.886 -26.869 164.654 1.00 32.51 174 LEU G N 1
ATOM 14895 C CA . LEU G 1 133 ? 129.683 -27.642 164.958 1.00 42.37 174 LEU G CA 1
ATOM 14896 C C . LEU G 1 133 ? 128.491 -27.146 164.145 1.00 39.27 174 LEU G C 1
ATOM 14897 O O . LEU G 1 133 ? 127.769 -27.939 163.530 1.00 38.52 174 LEU G O 1
ATOM 14902 N N . ALA G 1 134 ? 128.270 -25.828 164.139 1.00 38.38 175 ALA G N 1
ATOM 14903 C CA . ALA G 1 134 ? 127.137 -25.263 163.411 1.00 40.15 175 ALA G CA 1
ATOM 14904 C C . ALA G 1 134 ? 127.222 -25.583 161.929 1.00 34.13 175 ALA G C 1
ATOM 14905 O O . ALA G 1 134 ? 126.218 -25.945 161.307 1.00 39.44 175 ALA G O 1
ATOM 14907 N N . ALA G 1 135 ? 128.417 -25.468 161.347 1.00 38.31 176 ALA G N 1
ATOM 14908 C CA . ALA G 1 135 ? 128.577 -25.752 159.929 1.00 38.19 176 ALA G CA 1
ATOM 14909 C C . ALA G 1 135 ? 128.277 -27.208 159.594 1.00 42.81 176 ALA G C 1
ATOM 14910 O O . ALA G 1 135 ? 128.018 -27.519 158.426 1.00 34.26 176 ALA G O 1
ATOM 14912 N N . HIS G 1 136 ? 128.294 -28.110 160.582 1.00 37.35 177 HIS G N 1
ATOM 14913 C CA . HIS G 1 136 ? 127.952 -29.505 160.331 1.00 33.42 177 HIS G CA 1
ATOM 14914 C C . HIS G 1 136 ? 126.532 -29.847 160.757 1.00 34.18 177 HIS G C 1
ATOM 14915 O O . HIS G 1 136 ? 126.169 -31.027 160.781 1.00 33.36 177 HIS G O 1
ATOM 14922 N N . GLY G 1 137 ? 125.716 -28.844 161.071 1.00 33.51 178 GLY G N 1
ATOM 14923 C CA . GLY G 1 137 ? 124.311 -29.056 161.324 1.00 33.59 178 GLY G CA 1
ATOM 14924 C C . GLY G 1 137 ? 123.923 -29.271 162.771 1.00 35.17 178 GLY G C 1
ATOM 14925 O O . GLY G 1 137 ? 122.743 -29.518 163.044 1.00 33.22 178 GLY G O 1
ATOM 14926 N N . VAL G 1 138 ? 124.870 -29.196 163.704 1.00 32.79 179 VAL G N 1
ATOM 14927 C CA . VAL G 1 138 ? 124.526 -29.294 165.114 1.00 37.46 179 VAL G CA 1
ATOM 14928 C C . VAL G 1 138 ? 123.713 -28.071 165.512 1.00 35.14 179 VAL G C 1
ATOM 14929 O O . VAL G 1 138 ? 124.034 -26.941 165.124 1.00 38.54 179 VAL G O 1
ATOM 14933 N N . THR G 1 139 ? 122.638 -28.290 166.274 1.00 35.34 180 THR G N 1
ATOM 14934 C CA . THR G 1 139 ? 121.866 -27.187 166.828 1.00 32.44 180 THR G CA 1
ATOM 14935 C C . THR G 1 139 ? 121.846 -27.155 168.345 1.00 37.64 180 THR G C 1
ATOM 14936 O O . THR G 1 139 ? 121.451 -26.131 168.908 1.00 37.72 180 THR G O 1
ATOM 14940 N N . VAL G 1 140 ? 122.245 -28.235 169.019 1.00 37.47 181 VAL G N 1
ATOM 14941 C CA . VAL G 1 140 ? 122.213 -28.328 170.478 1.00 33.78 181 VAL G CA 1
ATOM 14942 C C . VAL G 1 140 ? 123.480 -29.030 170.949 1.00 34.40 181 VAL G C 1
ATOM 14943 O O . VAL G 1 140 ? 123.865 -30.063 170.392 1.00 31.25 181 VAL G O 1
ATOM 14947 N N . ASN G 1 141 ? 124.122 -28.481 171.976 1.00 31.08 182 ASN G N 1
ATOM 14948 C CA . ASN G 1 141 ? 125.299 -29.087 172.582 1.00 30.94 182 ASN G CA 1
ATOM 14949 C C . ASN G 1 141 ? 124.992 -29.381 174.043 1.00 33.74 182 ASN G C 1
ATOM 14950 O O . ASN G 1 141 ? 124.550 -28.490 174.775 1.00 32.72 182 ASN G O 1
ATOM 14955 N N . PHE G 1 142 ? 125.204 -30.633 174.461 1.00 32.17 183 PHE G N 1
ATOM 14956 C CA . PHE G 1 142 ? 124.973 -31.041 175.851 1.00 31.06 183 PHE G CA 1
ATOM 14957 C C . PHE G 1 142 ? 126.214 -30.698 176.672 1.00 30.51 183 PHE G C 1
ATOM 14958 O O . PHE G 1 142 ? 126.986 -31.558 177.101 1.00 30.53 183 PHE G O 1
ATOM 14966 N N . ALA G 1 143 ? 126.398 -29.394 176.874 1.00 33.88 184 ALA G N 1
ATOM 14967 C CA . ALA G 1 143 ? 127.583 -28.793 177.474 1.00 31.69 184 ALA G CA 1
ATOM 14968 C C . ALA G 1 143 ? 127.240 -27.353 177.831 1.00 34.04 184 ALA G C 1
ATOM 14969 O O . ALA G 1 143 ? 126.461 -26.721 177.110 1.00 30.78 184 ALA G O 1
ATOM 14971 N N . PRO G 1 144 ? 127.806 -26.779 178.910 1.00 42.15 185 PRO G N 1
ATOM 14972 C CA . PRO G 1 144 ? 128.831 -27.336 179.795 1.00 33.41 185 PRO G CA 1
ATOM 14973 C C . PRO G 1 144 ? 128.295 -27.927 181.092 1.00 30.84 185 PRO G C 1
ATOM 14974 O O . PRO G 1 144 ? 127.222 -27.551 181.558 1.00 32.64 185 PRO G O 1
ATOM 14978 N N . VAL G 1 145 ? 129.065 -28.850 181.666 1.00 37.04 186 VAL G N 1
ATOM 14979 C CA . VAL G 1 145 ? 128.856 -29.243 183.052 1.00 45.03 186 VAL G CA 1
ATOM 14980 C C . VAL G 1 145 ? 129.074 -28.024 183.935 1.00 42.62 186 VAL G C 1
ATOM 14981 O O . VAL G 1 145 ? 130.044 -27.276 183.759 1.00 41.01 186 VAL G O 1
ATOM 14985 N N . VAL G 1 146 ? 128.173 -27.807 184.887 1.00 31.08 187 VAL G N 1
ATOM 14986 C CA . VAL G 1 146 ? 128.338 -26.704 185.823 1.00 38.07 187 VAL G CA 1
ATOM 14987 C C . VAL G 1 146 ? 128.763 -27.197 187.195 1.00 40.16 187 VAL G C 1
ATOM 14988 O O . VAL G 1 146 ? 128.811 -26.407 188.141 1.00 49.47 187 VAL G O 1
ATOM 14992 N N . ASP G 1 147 ? 129.078 -28.487 187.324 1.00 42.46 188 ASP G N 1
ATOM 14993 C CA . ASP G 1 147 ? 129.584 -29.025 188.583 1.00 46.98 188 ASP G CA 1
ATOM 14994 C C . ASP G 1 147 ? 130.769 -28.208 189.072 1.00 48.28 188 ASP G C 1
ATOM 14995 O O . ASP G 1 147 ? 131.677 -27.888 188.303 1.00 42.89 188 ASP G O 1
ATOM 15000 N N . VAL G 1 148 ? 130.742 -27.861 190.360 1.00 51.48 189 VAL G N 1
ATOM 15001 C CA . VAL G 1 148 ? 131.743 -26.953 190.913 1.00 45.62 189 VAL G CA 1
ATOM 15002 C C . VAL G 1 148 ? 133.139 -27.539 190.771 1.00 46.35 189 VAL G C 1
ATOM 15003 O O . VAL G 1 148 ? 134.095 -26.830 190.430 1.00 48.46 189 VAL G O 1
ATOM 15007 N N . ASP G 1 149 ? 133.282 -28.842 191.021 1.00 45.22 190 ASP G N 1
ATOM 15008 C CA . ASP G 1 149 ? 134.605 -29.455 191.050 1.00 47.11 190 ASP G CA 1
ATOM 15009 C C . ASP G 1 149 ? 135.165 -29.733 189.658 1.00 53.80 190 ASP G C 1
ATOM 15010 O O . ASP G 1 149 ? 136.378 -29.929 189.523 1.00 60.52 190 ASP G O 1
ATOM 15015 N N . ALA G 1 150 ? 134.317 -29.752 188.622 1.00 47.00 191 ALA G N 1
ATOM 15016 C CA . ALA G 1 150 ? 134.814 -29.946 187.262 1.00 38.89 191 ALA G CA 1
ATOM 15017 C C . ALA G 1 150 ? 135.639 -28.759 186.788 1.00 35.92 191 ALA G C 1
ATOM 15018 O O . ALA G 1 150 ? 136.558 -28.929 185.982 1.00 39.14 191 ALA G O 1
ATOM 15020 N N . TRP G 1 151 ? 135.329 -27.558 187.266 1.00 39.40 192 TRP G N 1
ATOM 15021 C CA . TRP G 1 151 ? 136.020 -26.345 186.856 1.00 45.79 192 TRP G CA 1
ATOM 15022 C C . TRP G 1 151 ? 137.121 -25.937 187.827 1.00 51.41 192 TRP G C 1
ATOM 15023 O O . TRP G 1 151 ? 137.718 -24.869 187.658 1.00 50.86 192 TRP G O 1
ATOM 15034 N N . GLY G 1 152 ? 137.400 -26.753 188.842 1.00 57.10 193 GLY G N 1
ATOM 15035 C CA . GLY G 1 152 ? 138.347 -26.406 189.876 1.00 63.80 193 GLY G CA 1
ATOM 15036 C C . GLY G 1 152 ? 139.465 -27.426 190.003 1.00 69.51 193 GLY G C 1
ATOM 15037 O O . GLY G 1 152 ? 139.555 -28.391 189.240 1.00 74.54 193 GLY G O 1
ATOM 15038 N N . LEU G 1 153 ? 140.319 -27.186 190.997 1.00 71.35 194 LEU G N 1
ATOM 15039 C CA . LEU G 1 153 ? 141.449 -28.066 191.252 1.00 65.91 194 LEU G CA 1
ATOM 15040 C C . LEU G 1 153 ? 140.973 -29.419 191.784 1.00 68.51 194 LEU G C 1
ATOM 15041 O O . LEU G 1 153 ? 139.824 -29.588 192.209 1.00 59.95 194 LEU G O 1
ATOM 15043 N N . PRO G 1 154 ? 141.881 -30.394 191.744 1.00 73.36 195 PRO G N 1
ATOM 15044 C CA . PRO G 1 154 ? 141.556 -31.758 192.142 1.00 74.94 195 PRO G CA 1
ATOM 15045 C C . PRO G 1 154 ? 141.114 -31.805 193.602 1.00 76.97 195 PRO G C 1
ATOM 15046 O O . PRO G 1 154 ? 141.845 -31.367 194.496 1.00 77.62 195 PRO G O 1
ATOM 15048 N N . VAL G 1 155 ? 139.916 -32.334 193.838 1.00 78.59 196 VAL G N 1
ATOM 15049 C CA . VAL G 1 155 ? 139.356 -32.415 195.183 1.00 82.25 196 VAL G CA 1
ATOM 15050 C C . VAL G 1 155 ? 138.292 -33.504 195.271 1.00 79.06 196 VAL G C 1
ATOM 15051 O O . VAL G 1 155 ? 138.609 -34.690 195.353 1.00 78.62 196 VAL G O 1
ATOM 15053 N N . PHE G 1 161 ? 133.471 -28.775 199.046 1.00 94.13 202 PHE G N 1
ATOM 15054 C CA . PHE G 1 161 ? 133.569 -27.584 199.881 1.00 95.27 202 PHE G CA 1
ATOM 15055 C C . PHE G 1 161 ? 134.857 -26.808 199.591 1.00 100.74 202 PHE G C 1
ATOM 15056 O O . PHE G 1 161 ? 135.055 -25.703 200.102 1.00 105.01 202 PHE G O 1
ATOM 15058 N N . SER G 1 162 ? 135.724 -27.389 198.758 1.00 96.13 203 SER G N 1
ATOM 15059 C CA . SER G 1 162 ? 137.044 -26.827 198.493 1.00 92.91 203 SER G CA 1
ATOM 15060 C C . SER G 1 162 ? 137.038 -25.804 197.361 1.00 84.74 203 SER G C 1
ATOM 15061 O O . SER G 1 162 ? 137.656 -24.739 197.485 1.00 75.36 203 SER G O 1
ATOM 15064 N N . ASN G 1 163 ? 136.355 -26.109 196.259 1.00 80.29 204 ASN G N 1
ATOM 15065 C CA . ASN G 1 163 ? 136.340 -25.238 195.095 1.00 67.17 204 ASN G CA 1
ATOM 15066 C C . ASN G 1 163 ? 135.306 -24.129 195.267 1.00 59.71 204 ASN G C 1
ATOM 15067 O O . ASN G 1 163 ? 134.463 -24.156 196.167 1.00 59.32 204 ASN G O 1
ATOM 15072 N N . ASP G 1 164 ? 135.379 -23.139 194.381 1.00 52.95 205 ASP G N 1
ATOM 15073 C CA . ASP G 1 164 ? 134.542 -21.957 194.488 1.00 50.37 205 ASP G CA 1
ATOM 15074 C C . ASP G 1 164 ? 133.415 -22.033 193.472 1.00 52.55 205 ASP G C 1
ATOM 15075 O O . ASP G 1 164 ? 133.687 -22.067 192.261 1.00 47.00 205 ASP G O 1
ATOM 15080 N N . PRO G 1 165 ? 132.153 -22.067 193.909 1.00 53.07 206 PRO G N 1
ATOM 15081 C CA . PRO G 1 165 ? 131.043 -22.106 192.942 1.00 50.50 206 PRO G CA 1
ATOM 15082 C C . PRO G 1 165 ? 131.053 -20.952 191.959 1.00 50.80 206 PRO G C 1
ATOM 15083 O O . PRO G 1 165 ? 130.565 -21.109 190.834 1.00 52.82 206 PRO G O 1
ATOM 15087 N N . ALA G 1 166 ? 131.601 -19.797 192.347 1.00 50.04 207 ALA G N 1
ATOM 15088 C CA . ALA G 1 166 ? 131.588 -18.633 191.467 1.00 50.31 207 ALA G CA 1
ATOM 15089 C C . ALA G 1 166 ? 132.508 -18.814 190.270 1.00 45.70 207 ALA G C 1
ATOM 15090 O O . ALA G 1 166 ? 132.262 -18.233 189.206 1.00 34.35 207 ALA G O 1
ATOM 15092 N N . VAL G 1 167 ? 133.575 -19.595 190.426 1.00 47.50 208 VAL G N 1
ATOM 15093 C CA . VAL G 1 167 ? 134.445 -19.890 189.293 1.00 40.26 208 VAL G CA 1
ATOM 15094 C C . VAL G 1 167 ? 133.699 -20.724 188.256 1.00 37.66 208 VAL G C 1
ATOM 15095 O O . VAL G 1 167 ? 133.704 -20.409 187.059 1.00 39.14 208 VAL G O 1
ATOM 15099 N N . ALA G 1 168 ? 133.039 -21.796 188.703 1.00 33.67 209 ALA G N 1
ATOM 15100 C CA . ALA G 1 168 ? 132.278 -22.633 187.784 1.00 33.11 209 ALA G CA 1
ATOM 15101 C C . ALA G 1 168 ? 131.129 -21.858 187.147 1.00 39.60 209 ALA G C 1
ATOM 15102 O O . ALA G 1 168 ? 130.805 -22.071 185.973 1.00 41.55 209 ALA G O 1
ATOM 15104 N N . ALA G 1 169 ? 130.514 -20.939 187.897 1.00 36.57 210 ALA G N 1
ATOM 15105 C CA . ALA G 1 169 ? 129.437 -20.133 187.328 1.00 37.63 210 ALA G CA 1
ATOM 15106 C C . ALA G 1 169 ? 129.970 -19.161 186.280 1.00 40.72 210 ALA G C 1
ATOM 15107 O O . ALA G 1 169 ? 129.359 -18.981 185.220 1.00 39.12 210 ALA G O 1
ATOM 15109 N N . THR G 1 170 ? 131.114 -18.533 186.557 1.00 37.29 211 THR G N 1
ATOM 15110 C CA . THR G 1 170 ? 131.707 -17.606 185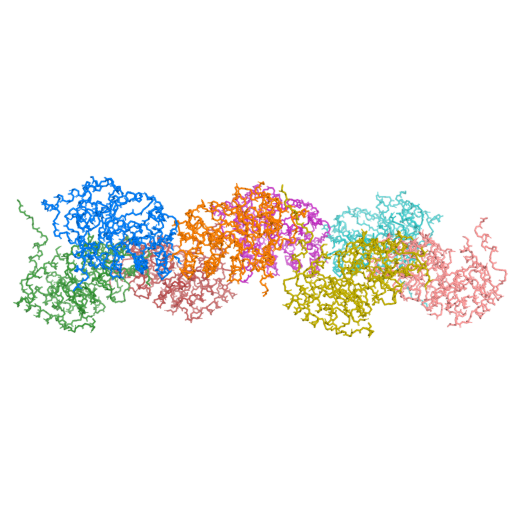.600 1.00 39.68 211 THR G CA 1
ATOM 15111 C C . THR G 1 170 ? 132.080 -18.309 184.301 1.00 38.93 211 THR G C 1
ATOM 15112 O O . THR G 1 170 ? 131.755 -17.831 183.210 1.00 41.70 211 THR G O 1
ATOM 15116 N N . TYR G 1 171 ? 132.780 -19.443 184.396 1.00 34.65 212 TYR G N 1
ATOM 15117 C CA . TYR G 1 171 ? 133.319 -20.061 183.188 1.00 35.74 212 TYR G CA 1
ATOM 15118 C C . TYR G 1 171 ? 132.265 -20.826 182.398 1.00 41.91 212 TYR G C 1
ATOM 15119 O O . TYR G 1 171 ? 132.334 -20.860 181.162 1.00 34.20 212 TYR G O 1
ATOM 15128 N N . ALA G 1 172 ? 131.297 -21.447 183.077 1.00 32.48 213 ALA G N 1
ATOM 15129 C CA . ALA G 1 172 ? 130.201 -22.085 182.362 1.00 32.80 213 ALA G CA 1
ATOM 15130 C C . ALA G 1 172 ? 129.327 -21.059 181.650 1.00 37.43 213 ALA G C 1
ATOM 15131 O O . ALA G 1 172 ? 128.799 -21.338 180.568 1.00 38.15 213 ALA G O 1
ATOM 15133 N N . THR G 1 173 ? 129.150 -19.879 182.247 1.00 37.82 214 THR G N 1
ATOM 15134 C CA . THR G 1 173 ? 128.329 -18.853 181.616 1.00 34.36 214 THR G CA 1
ATOM 15135 C C . THR G 1 173 ? 129.024 -18.306 180.377 1.00 39.35 214 THR G C 1
ATOM 15136 O O . THR G 1 173 ? 128.384 -18.085 179.340 1.00 33.35 214 THR G O 1
ATOM 15140 N N . ALA G 1 174 ? 130.342 -18.114 180.459 1.00 38.75 215 ALA G N 1
ATOM 15141 C CA . ALA G 1 174 ? 131.111 -17.687 179.294 1.00 39.31 215 ALA G CA 1
ATOM 15142 C C . ALA G 1 174 ? 131.066 -18.744 178.193 1.00 34.74 215 ALA G C 1
ATOM 15143 O O . ALA G 1 174 ? 130.813 -18.429 177.025 1.00 37.29 215 ALA G O 1
ATOM 15145 N N . PHE G 1 175 ? 131.314 -20.007 178.557 1.00 38.99 216 PHE G N 1
ATOM 15146 C CA . PHE G 1 175 ? 131.235 -21.116 177.606 1.00 41.64 216 PHE G CA 1
ATOM 15147 C C . PHE G 1 175 ? 129.897 -21.110 176.872 1.00 43.21 216 PHE G C 1
ATOM 15148 O O . PHE G 1 175 ? 129.844 -21.303 175.651 1.00 39.83 216 PHE G O 1
ATOM 15156 N N . ALA G 1 176 ? 128.807 -20.862 177.603 1.00 35.96 217 ALA G N 1
ATOM 15157 C CA . ALA G 1 176 ? 127.480 -20.911 177.000 1.00 41.92 217 ALA G CA 1
ATOM 15158 C C . ALA G 1 176 ? 127.259 -19.741 176.049 1.00 38.45 217 ALA G C 1
ATOM 15159 O O . ALA G 1 176 ? 126.721 -19.922 174.948 1.00 41.03 217 ALA G O 1
ATOM 15161 N N . LYS G 1 177 ? 127.674 -18.538 176.457 1.00 39.32 218 LYS G N 1
ATOM 15162 C CA . LYS G 1 177 ? 127.522 -17.363 175.604 1.00 45.08 218 LYS G CA 1
ATOM 15163 C C . LYS G 1 177 ? 128.265 -17.536 174.287 1.00 41.87 218 LYS G C 1
ATOM 15164 O O . LYS G 1 177 ? 127.793 -17.087 173.236 1.00 45.50 218 LYS G O 1
ATOM 15170 N N . GLY G 1 178 ? 129.433 -18.175 174.325 1.00 33.00 219 GLY G N 1
ATOM 15171 C CA . GLY G 1 178 ? 130.163 -18.420 173.092 1.00 35.04 219 GLY G CA 1
ATOM 15172 C C . GLY G 1 178 ? 129.383 -19.296 172.133 1.00 34.94 219 GLY G C 1
ATOM 15173 O O . GLY G 1 178 ? 129.250 -18.976 170.951 1.00 40.17 219 GLY G O 1
ATOM 15174 N N . LEU G 1 179 ? 128.844 -20.409 172.639 1.00 40.62 220 LEU G N 1
ATOM 15175 C CA . LEU G 1 179 ? 128.059 -21.306 171.799 1.00 39.60 220 LEU G CA 1
ATOM 15176 C C . LEU G 1 179 ? 126.839 -20.603 171.214 1.00 46.84 220 LEU G C 1
ATOM 15177 O O . LEU G 1 179 ? 126.479 -20.840 170.056 1.00 32.66 220 LEU G O 1
ATOM 15182 N N . SER G 1 180 ? 126.182 -19.745 172.005 1.00 43.37 221 SER G N 1
ATOM 15183 C CA . SER G 1 180 ? 124.965 -19.086 171.536 1.00 38.07 221 SER G CA 1
ATOM 15184 C C . SER G 1 180 ? 125.239 -18.101 170.400 1.00 39.61 221 SER G C 1
ATOM 15185 O O . SER G 1 180 ? 124.365 -17.885 169.551 1.00 41.63 221 SER G O 1
ATOM 15188 N N . LYS G 1 181 ? 126.439 -17.510 170.352 1.00 38.95 222 LYS G N 1
ATOM 15189 C CA . LYS G 1 181 ? 126.775 -16.568 169.284 1.00 39.30 222 LYS G CA 1
ATOM 15190 C C . LYS G 1 181 ? 126.736 -17.201 167.899 1.00 43.28 222 LYS G C 1
ATOM 15191 O O . LYS G 1 181 ? 126.659 -16.477 166.900 1.00 47.61 222 LYS G O 1
ATOM 15197 N N . VAL G 1 182 ? 126.813 -18.522 167.804 1.00 42.41 223 VAL G N 1
ATOM 15198 C CA . VAL G 1 182 ? 126.862 -19.171 166.504 1.00 40.62 223 VAL G CA 1
ATOM 15199 C C . VAL G 1 182 ? 125.643 -20.058 166.283 1.00 43.43 223 VAL G C 1
ATOM 15200 O O . VAL G 1 182 ? 125.667 -20.932 165.431 1.00 48.25 223 VAL G O 1
ATOM 15204 N N . GLY G 1 183 ? 124.579 -19.841 167.053 1.00 34.90 224 GLY G N 1
ATOM 15205 C CA . GLY G 1 183 ? 123.342 -20.572 166.838 1.00 43.66 224 GLY G CA 1
ATOM 15206 C C . GLY G 1 183 ? 123.292 -21.960 167.439 1.00 47.49 224 GLY G C 1
ATOM 15207 O O . GLY G 1 183 ? 122.587 -22.833 166.921 1.00 48.51 224 GLY G O 1
ATOM 15208 N N . ILE G 1 184 ? 124.011 -22.195 168.527 1.00 46.79 225 ILE G N 1
ATOM 15209 C CA . ILE G 1 184 ? 124.052 -23.501 169.171 1.00 44.05 225 ILE G CA 1
ATOM 15210 C C . ILE G 1 184 ? 123.513 -23.353 170.584 1.00 32.99 225 ILE G C 1
ATOM 15211 O O . ILE G 1 184 ? 123.981 -22.500 171.345 1.00 49.96 225 ILE G O 1
ATOM 15216 N N . THR G 1 185 ? 122.520 -24.163 170.924 1.00 29.45 226 THR G N 1
ATOM 15217 C CA . THR G 1 185 ? 121.937 -24.091 172.257 1.00 32.47 226 THR G CA 1
ATOM 15218 C C . THR G 1 185 ? 122.832 -24.808 173.261 1.00 36.17 226 THR G C 1
ATOM 15219 O O . THR G 1 185 ? 122.998 -26.032 173.177 1.00 37.30 226 THR G O 1
ATOM 15223 N N . PRO G 1 186 ? 123.436 -24.091 174.210 1.00 39.53 227 PRO G N 1
ATOM 15224 C CA . PRO G 1 186 ? 124.130 -24.772 175.309 1.00 32.02 227 PRO G CA 1
ATOM 15225 C C . PRO G 1 186 ? 123.118 -25.352 176.279 1.00 31.67 227 PRO G C 1
ATOM 15226 O O . PRO G 1 186 ? 121.989 -24.868 176.389 1.00 31.75 227 PRO G O 1
ATOM 15230 N N . VAL G 1 187 ? 123.521 -26.412 176.977 1.00 27.50 228 VAL G N 1
ATOM 15231 C CA . VAL G 1 187 ? 122.645 -27.117 177.909 1.00 27.48 228 VAL G CA 1
ATOM 15232 C C . VAL G 1 187 ? 123.418 -27.323 179.205 1.00 35.01 228 VAL G C 1
ATOM 15233 O O . VAL G 1 187 ? 124.374 -28.108 179.240 1.00 36.61 228 VAL G O 1
ATOM 15237 N N . PHE G 1 188 ? 123.006 -26.634 180.269 1.00 29.24 229 PHE G N 1
ATOM 15238 C CA . PHE G 1 188 ? 123.661 -26.776 181.564 1.00 29.22 229 PHE G CA 1
ATOM 15239 C C . PHE G 1 188 ? 123.235 -28.078 182.234 1.00 26.86 229 PHE G C 1
ATOM 15240 O O . PHE G 1 188 ? 122.052 -28.428 182.246 1.00 31.81 229 PHE G O 1
ATOM 15248 N N . LYS G 1 189 ? 124.212 -28.787 182.802 1.00 28.17 230 LYS G N 1
ATOM 15249 C CA . LYS G 1 189 ? 124.023 -30.149 183.289 1.00 36.01 230 LYS G CA 1
ATOM 15250 C C . LYS G 1 189 ? 124.991 -30.403 184.440 1.00 29.47 230 LYS G C 1
ATOM 15251 O O . LYS G 1 189 ? 126.000 -29.708 184.576 1.00 27.26 230 LYS G O 1
ATOM 15257 N N . HIS G 1 190 ? 124.675 -31.386 185.288 1.00 26.79 231 HIS G N 1
ATOM 15258 C CA . HIS G 1 190 ? 123.384 -32.076 185.344 1.00 29.33 231 HIS G CA 1
ATOM 15259 C C . HIS G 1 190 ? 122.624 -31.617 186.581 1.00 34.60 231 HIS G C 1
ATOM 15260 O O . HIS G 1 190 ? 123.113 -31.763 187.698 1.00 30.97 231 HIS G O 1
ATOM 15267 N N . PHE G 1 191 ? 121.431 -31.070 186.379 1.00 36.55 232 PHE G N 1
ATOM 15268 C CA . PHE G 1 191 ? 120.636 -30.582 187.493 1.00 35.82 232 PHE G CA 1
ATOM 15269 C C . PHE G 1 191 ? 120.111 -31.762 188.313 1.00 35.26 232 PHE G C 1
ATOM 15270 O O . PHE G 1 191 ? 119.653 -32.757 187.741 1.00 37.43 232 PHE G O 1
ATOM 15278 N N . PRO G 1 192 ? 120.140 -31.680 189.659 1.00 35.71 233 PRO G N 1
ATOM 15279 C CA . PRO G 1 192 ? 120.607 -30.572 190.504 1.00 41.97 233 PRO G CA 1
ATOM 15280 C C . PRO G 1 192 ? 122.055 -30.664 191.020 1.00 46.24 233 PRO G C 1
ATOM 15281 O O . PRO G 1 192 ? 122.404 -29.882 191.903 1.00 46.62 233 PRO G O 1
ATOM 15285 N N . GLY G 1 193 ? 122.874 -31.570 190.502 1.00 49.02 234 GLY G N 1
ATOM 15286 C CA . GLY G 1 193 ? 124.284 -31.616 190.843 1.00 57.77 234 GLY G CA 1
ATOM 15287 C C . GLY G 1 193 ? 124.725 -33.002 191.269 1.00 78.31 234 GLY G C 1
ATOM 15288 O O . GLY G 1 193 ? 123.923 -33.905 191.502 1.00 86.40 234 GLY G O 1
ATOM 15289 N N . HIS G 1 194 ? 126.046 -33.146 191.383 1.00 89.85 235 HIS G N 1
ATOM 15290 C CA . HIS G 1 194 ? 126.677 -34.428 191.683 1.00 100.82 235 HIS G CA 1
ATOM 15291 C C . HIS G 1 194 ? 127.262 -34.503 193.085 1.00 104.68 235 HIS G C 1
ATOM 15292 O O . HIS G 1 194 ? 127.027 -35.483 193.798 1.00 108.05 235 HIS G O 1
ATOM 15299 N N . GLY G 1 195 ? 128.032 -33.500 193.497 1.00 105.15 236 GLY G N 1
ATOM 15300 C CA . GLY G 1 195 ? 128.670 -33.515 194.802 1.00 100.84 236 GLY G CA 1
ATOM 15301 C C . GLY G 1 195 ? 129.770 -32.483 194.946 1.00 98.12 236 GLY G C 1
ATOM 15302 O O . GLY G 1 195 ? 129.850 -31.789 195.959 1.00 100.61 236 GLY G O 1
ATOM 15303 N N . THR G 1 208 ? 126.018 -38.971 196.968 1.00 46.70 249 THR G N 1
ATOM 15304 C CA . THR G 1 208 ? 125.032 -37.938 196.639 1.00 58.21 249 THR G CA 1
ATOM 15305 C C . THR G 1 208 ? 124.634 -37.109 197.858 1.00 58.63 249 THR G C 1
ATOM 15306 O O . THR G 1 208 ? 124.018 -37.627 198.793 1.00 57.12 249 THR G O 1
ATOM 15310 N N . PRO G 1 209 ? 124.978 -35.825 197.844 1.00 59.08 250 PRO G N 1
ATOM 15311 C CA . PRO G 1 209 ? 124.585 -34.945 198.948 1.00 61.79 250 PRO G CA 1
ATOM 15312 C C . PRO G 1 209 ? 123.079 -34.714 198.974 1.00 53.16 250 PRO G C 1
ATOM 15313 O O . PRO G 1 209 ? 122.373 -34.884 197.976 1.00 47.17 250 PRO G O 1
ATOM 15317 N N . ALA G 1 210 ? 122.592 -34.333 200.153 1.00 37.79 251 ALA G N 1
ATOM 15318 C CA . ALA G 1 210 ? 121.198 -33.959 200.307 1.00 37.07 251 ALA G CA 1
ATOM 15319 C C . ALA G 1 210 ? 120.936 -32.613 199.637 1.00 38.39 251 ALA G C 1
ATOM 15320 O O . ALA G 1 210 ? 121.858 -31.836 199.360 1.00 36.13 251 ALA G O 1
ATOM 15322 N N . LEU G 1 211 ? 119.651 -32.346 199.375 1.00 35.71 252 LEU G N 1
ATOM 15323 C CA . LEU G 1 211 ? 119.263 -31.116 198.687 1.00 39.59 252 LEU G CA 1
ATOM 15324 C C . LEU G 1 211 ? 119.816 -29.885 199.392 1.00 42.95 252 LEU G C 1
ATOM 15325 O O . LEU G 1 211 ? 120.321 -28.959 198.744 1.00 43.43 252 LEU G O 1
ATOM 15330 N N . ASP G 1 212 ? 119.732 -29.864 200.725 1.00 37.20 253 ASP G N 1
ATOM 15331 C CA . ASP G 1 212 ? 120.214 -28.723 201.499 1.00 42.46 253 ASP G CA 1
ATOM 15332 C C . ASP G 1 212 ? 121.698 -28.481 201.273 1.00 40.98 253 ASP G C 1
ATOM 15333 O O . ASP G 1 212 ? 122.148 -27.329 201.283 1.00 46.42 253 ASP G O 1
ATOM 15338 N N . GLU G 1 213 ? 122.470 -29.550 201.065 1.00 41.25 254 GLU G N 1
ATOM 15339 C CA . GLU G 1 213 ? 123.888 -29.390 200.764 1.00 46.62 254 GLU G CA 1
ATOM 15340 C C . GLU G 1 213 ? 124.102 -28.905 199.336 1.00 45.37 254 GLU G C 1
ATOM 15341 O O . GLU G 1 213 ? 125.046 -28.152 199.073 1.00 40.76 254 GLU G O 1
ATOM 15347 N N . LEU G 1 214 ? 123.238 -29.318 198.406 1.00 42.45 255 LEU G N 1
ATOM 15348 C CA . LEU G 1 214 ? 123.333 -28.816 197.041 1.00 33.66 255 LEU G CA 1
ATOM 15349 C C . LEU G 1 214 ? 122.999 -27.328 196.977 1.00 37.43 255 LEU G C 1
ATOM 15350 O O . LEU G 1 214 ? 123.629 -26.579 196.221 1.00 33.76 255 LEU G O 1
ATOM 15355 N N . LYS G 1 215 ? 122.021 -26.881 197.775 1.00 38.50 256 LYS G N 1
ATOM 15356 C CA . LYS G 1 215 ? 121.568 -25.492 197.735 1.00 36.39 256 LYS G CA 1
ATOM 15357 C C . LYS G 1 215 ? 122.641 -24.500 198.168 1.00 38.57 256 LYS G C 1
ATOM 15358 O O . LYS G 1 215 ? 122.495 -23.299 197.914 1.00 39.12 256 LYS G O 1
ATOM 15364 N N . THR G 1 216 ? 123.704 -24.957 198.828 1.00 38.29 257 THR G N 1
ATOM 15365 C CA . THR G 1 216 ? 124.787 -24.070 199.232 1.00 41.76 257 THR G CA 1
ATOM 15366 C C . THR G 1 216 ? 126.077 -24.341 198.470 1.00 43.76 257 THR G C 1
ATOM 15367 O O . THR G 1 216 ? 127.123 -23.789 198.829 1.00 43.10 257 THR G O 1
ATOM 15371 N N . TYR G 1 217 ? 126.026 -25.155 197.414 1.00 45.44 258 TYR G N 1
ATOM 15372 C CA . TYR G 1 217 ? 127.232 -25.494 196.671 1.00 40.95 258 TYR G CA 1
ATOM 15373 C C . TYR G 1 217 ? 126.941 -25.737 195.191 1.00 35.63 258 TYR G C 1
ATOM 15374 O O . TYR G 1 217 ? 127.071 -24.820 194.376 1.00 40.66 258 TYR G O 1
ATOM 15383 N N A ASP G 1 218 ? 126.549 -26.962 194.827 0.51 36.28 259 ASP G N 1
ATOM 15384 N N B ASP G 1 218 ? 126.509 -26.956 194.854 0.49 36.56 259 ASP G N 1
ATOM 15385 C CA A ASP G 1 218 ? 126.409 -27.316 193.415 0.51 39.62 259 ASP G CA 1
ATOM 15386 C CA B ASP G 1 218 ? 126.368 -27.351 193.455 0.49 39.64 259 ASP G CA 1
ATOM 15387 C C A ASP G 1 218 ? 125.280 -26.566 192.712 0.51 40.53 259 ASP G C 1
ATOM 15388 C C B ASP G 1 218 ? 125.297 -26.545 192.729 0.49 40.52 259 ASP G C 1
ATOM 15389 O O A ASP G 1 218 ? 125.321 -26.427 191.485 0.51 39.88 259 ASP G O 1
ATOM 15390 O O B ASP G 1 218 ? 125.388 -26.347 191.512 0.49 40.18 259 ASP G O 1
ATOM 15399 N N . LEU G 1 219 ? 124.271 -26.090 193.442 1.00 38.03 260 LEU G N 1
ATOM 15400 C CA . LEU G 1 219 ? 123.172 -25.384 192.797 1.00 39.96 260 LEU G CA 1
ATOM 15401 C C . LEU G 1 219 ? 123.485 -23.924 192.501 1.00 39.31 260 LEU G C 1
ATOM 15402 O O . LEU G 1 219 ? 122.757 -23.302 191.723 1.00 45.70 260 LEU G O 1
ATOM 15407 N N . ILE G 1 220 ? 124.558 -23.379 193.078 1.00 38.56 261 ILE G N 1
ATOM 15408 C CA . ILE G 1 220 ? 124.843 -21.949 192.927 1.00 34.60 261 ILE G CA 1
ATOM 15409 C C . ILE G 1 220 ? 125.117 -21.548 191.478 1.00 36.29 261 ILE G C 1
ATOM 15410 O O . ILE G 1 220 ? 124.585 -20.514 191.039 1.00 33.57 261 ILE G O 1
ATOM 15415 N N . PRO G 1 221 ? 125.916 -22.286 190.691 1.00 33.34 262 PRO G N 1
ATOM 15416 C CA . PRO G 1 221 ? 126.177 -21.828 189.313 1.00 31.29 262 PRO G CA 1
ATOM 15417 C C . PRO G 1 221 ? 124.925 -21.619 188.479 1.00 38.00 262 PRO G C 1
ATOM 15418 O O . PRO G 1 221 ? 124.944 -20.784 187.563 1.00 41.91 262 PRO G O 1
ATOM 15422 N N . TYR G 1 222 ? 123.831 -22.337 188.765 1.00 41.63 263 TYR G N 1
ATOM 15423 C CA . TYR G 1 222 ? 122.622 -22.183 187.960 1.00 38.81 263 TYR G CA 1
ATOM 15424 C C . TYR G 1 222 ? 122.000 -20.801 188.092 1.00 41.48 263 TYR G C 1
ATOM 15425 O O . TYR G 1 222 ? 121.211 -20.414 187.227 1.00 40.85 263 TYR G O 1
ATOM 15434 N N . GLY G 1 223 ? 122.329 -20.060 189.154 1.00 44.79 264 GLY G N 1
ATOM 15435 C CA . GLY G 1 223 ? 121.786 -18.719 189.308 1.00 34.10 264 GLY G CA 1
ATOM 15436 C C . GLY G 1 223 ? 122.268 -17.773 188.225 1.00 38.36 264 GLY G C 1
ATOM 15437 O O . GLY G 1 223 ? 121.472 -17.056 187.608 1.00 44.43 264 GLY G O 1
ATOM 15438 N N . GLN G 1 224 ? 123.577 -17.760 187.973 1.00 32.27 265 GLN G N 1
ATOM 15439 C CA . GLN G 1 224 ? 124.099 -16.945 186.879 1.00 32.47 265 GLN G CA 1
ATOM 15440 C C . GLN G 1 224 ? 123.834 -17.571 185.511 1.00 41.66 265 GLN G C 1
ATOM 15441 O O . GLN G 1 224 ? 123.587 -16.852 184.534 1.00 43.65 265 GLN G O 1
ATOM 15447 N N . ALA G 1 225 ? 123.891 -18.904 185.418 1.00 41.71 266 ALA G N 1
ATOM 15448 C CA . ALA G 1 225 ? 123.728 -19.570 184.129 1.00 42.99 266 ALA G CA 1
ATOM 15449 C C . ALA G 1 225 ? 122.378 -19.240 183.495 1.00 43.31 266 ALA G C 1
ATOM 15450 O O . ALA G 1 225 ? 122.307 -18.861 182.319 1.00 35.24 266 ALA G O 1
ATOM 15452 N N . LEU G 1 226 ? 121.295 -19.356 184.264 1.00 40.93 267 LEU G N 1
ATOM 15453 C CA . LEU G 1 226 ? 119.945 -19.205 183.725 1.00 43.82 267 LEU G CA 1
ATOM 15454 C C . LEU G 1 226 ? 119.423 -17.771 183.754 1.00 36.50 267 LEU G C 1
ATOM 15455 O O . LEU G 1 226 ? 118.325 -17.520 183.250 1.00 35.76 267 LEU G O 1
ATOM 15460 N N . SER G 1 227 ? 120.167 -16.827 184.326 1.00 33.39 268 SER G N 1
ATOM 15461 C CA . SER G 1 227 ? 119.775 -15.426 184.278 1.00 41.24 268 SER G CA 1
ATOM 15462 C C . SER G 1 227 ? 120.524 -14.628 183.218 1.00 44.13 268 SER G C 1
ATOM 15463 O O . SER G 1 227 ? 120.040 -13.567 182.812 1.00 46.14 268 SER G O 1
ATOM 15466 N N . GLU G 1 228 ? 121.688 -15.099 182.768 1.00 41.25 269 GLU G N 1
ATOM 15467 C CA . GLU G 1 228 ? 122.479 -14.381 181.782 1.00 44.56 269 GLU G CA 1
ATOM 15468 C C . GLU G 1 228 ? 122.584 -15.081 180.433 1.00 45.22 269 GLU G C 1
ATOM 15469 O O . GLU G 1 228 ? 123.172 -14.506 179.510 1.00 45.47 269 GLU G O 1
ATOM 15475 N N . THR G 1 229 ? 122.056 -16.296 180.286 1.00 35.98 270 THR G N 1
ATOM 15476 C CA . THR G 1 229 ? 122.132 -17.012 179.017 1.00 38.28 270 THR G CA 1
ATOM 15477 C C . THR G 1 229 ? 120.758 -17.563 178.665 1.00 46.65 270 THR G C 1
ATOM 15478 O O . THR G 1 229 ? 119.845 -17.614 179.494 1.00 46.69 270 THR G O 1
ATOM 15482 N N . ASP G 1 230 ? 120.617 -17.976 177.409 1.00 48.06 271 ASP G N 1
ATOM 15483 C CA . ASP G 1 230 ? 119.416 -18.662 176.956 1.00 52.35 271 ASP G CA 1
ATOM 15484 C C . ASP G 1 230 ? 119.597 -20.178 176.941 1.00 43.88 271 ASP G C 1
ATOM 15485 O O . ASP G 1 230 ? 118.962 -20.875 176.144 1.00 41.74 271 ASP G O 1
ATOM 15490 N N . GLY G 1 231 ? 120.448 -20.706 177.816 1.00 35.93 272 GLY G N 1
ATOM 15491 C CA . GLY G 1 231 ? 120.717 -22.124 177.804 1.00 32.97 272 GLY G CA 1
ATOM 15492 C C . GLY G 1 231 ? 119.514 -22.956 178.207 1.00 34.22 272 GLY G C 1
ATOM 15493 O O . GLY G 1 231 ? 118.590 -22.499 178.884 1.00 34.27 272 GLY G O 1
ATOM 15494 N N . ALA G 1 232 ? 119.522 -24.206 177.745 1.00 27.15 273 ALA G N 1
ATOM 15495 C CA . ALA G 1 232 ? 118.637 -25.219 178.289 1.00 27.10 273 ALA G CA 1
ATOM 15496 C C . ALA G 1 232 ? 119.279 -25.831 179.536 1.00 33.22 273 ALA G C 1
ATOM 15497 O O . ALA G 1 232 ? 120.397 -25.478 179.934 1.00 31.18 273 ALA G O 1
ATOM 15499 N N . VAL G 1 233 ? 118.567 -26.759 180.168 1.00 29.88 274 VAL G N 1
ATOM 15500 C CA . VAL G 1 233 ? 119.085 -27.500 181.311 1.00 30.79 274 VAL G CA 1
ATOM 15501 C C . VAL G 1 233 ? 118.827 -28.984 181.083 1.00 25.94 274 VAL G C 1
ATOM 15502 O O . VAL G 1 233 ? 117.796 -29.367 180.516 1.00 26.51 274 VAL G O 1
ATOM 15514 N N . VAL G 1 235 ? 118.557 -32.621 183.250 1.00 28.85 276 VAL G N 1
ATOM 15515 C CA . VAL G 1 235 ? 118.393 -33.207 184.576 1.00 27.87 276 VAL G CA 1
ATOM 15516 C C . VAL G 1 235 ? 119.023 -34.593 184.590 1.00 25.69 276 VAL G C 1
ATOM 15517 O O . VAL G 1 235 ? 118.780 -35.400 183.687 1.00 28.12 276 VAL G O 1
ATOM 15521 N N . GLY G 1 236 ? 119.818 -34.878 185.627 1.00 25.50 277 GLY G N 1
ATOM 15522 C CA . GLY G 1 236 ? 120.499 -36.150 185.743 1.00 25.60 277 GLY G CA 1
ATOM 15523 C C . GLY G 1 236 ? 119.670 -37.200 186.462 1.00 37.87 277 GLY G C 1
ATOM 15524 O O . GLY G 1 236 ? 118.526 -36.971 186.857 1.00 35.65 277 GLY G O 1
ATOM 15525 N N . HIS G 1 237 ? 120.286 -38.376 186.641 1.00 33.57 278 HIS G N 1
ATOM 15526 C CA . HIS G 1 237 ? 119.628 -39.547 187.211 1.00 29.81 278 HIS G CA 1
ATOM 15527 C C . HIS G 1 237 ? 119.894 -39.732 188.703 1.00 32.50 278 HIS G C 1
ATOM 15528 O O . HIS G 1 237 ? 119.361 -40.674 189.296 1.00 30.96 278 HIS G O 1
ATOM 15543 N N . ILE G 1 239 ? 119.865 -39.757 192.719 1.00 34.03 280 ILE G N 1
ATOM 15544 C CA . ILE G 1 239 ? 118.832 -39.760 193.747 1.00 43.13 280 ILE G CA 1
ATOM 15545 C C . ILE G 1 239 ? 119.285 -38.809 194.852 1.00 41.29 280 ILE G C 1
ATOM 15546 O O . ILE G 1 239 ? 120.250 -39.094 195.567 1.00 37.45 280 ILE G O 1
ATOM 15551 N N . VAL G 1 240 ? 118.589 -37.684 194.998 1.00 36.30 281 VAL G N 1
ATOM 15552 C CA . VAL G 1 240 ? 118.981 -36.624 195.924 1.00 38.63 281 VAL G CA 1
ATOM 15553 C C . VAL G 1 240 ? 118.101 -36.727 197.170 1.00 36.06 281 VAL G C 1
ATOM 15554 O O . VAL G 1 240 ? 116.902 -36.407 197.095 1.00 35.78 281 VAL G O 1
ATOM 15558 N N . PRO G 1 241 ? 118.635 -37.161 198.313 1.00 34.12 282 PRO G N 1
ATOM 15559 C CA . PRO G 1 241 ? 117.858 -37.126 199.563 1.00 32.43 282 PRO G CA 1
ATOM 15560 C C . PRO G 1 241 ? 117.305 -35.731 199.835 1.00 33.55 282 PRO G C 1
ATOM 15561 O O . PRO G 1 241 ? 117.998 -34.724 199.666 1.00 32.81 282 PRO G O 1
ATOM 15565 N N . GLY G 1 242 ? 116.042 -35.673 200.258 1.00 32.55 283 GLY G N 1
ATOM 15566 C CA . GLY G 1 242 ? 115.387 -34.412 200.540 1.00 32.86 283 GLY G CA 1
ATOM 15567 C C . GLY G 1 242 ? 114.816 -33.684 199.338 1.00 43.25 283 GLY G C 1
ATOM 15568 O O . GLY G 1 242 ? 114.289 -32.575 199.502 1.00 46.49 283 GLY G O 1
ATOM 15569 N N . LEU G 1 243 ? 114.909 -34.258 198.138 1.00 42.68 284 LEU G N 1
ATOM 15570 C CA . LEU G 1 243 ? 114.310 -33.697 196.928 1.00 38.25 284 LEU G CA 1
ATOM 15571 C C . LEU G 1 243 ? 113.314 -34.712 196.391 1.00 36.72 284 LEU G C 1
ATOM 15572 O O . LEU G 1 243 ? 113.710 -35.763 195.876 1.00 37.34 284 LEU G O 1
ATOM 15577 N N . GLY G 1 244 ? 112.025 -34.402 196.513 1.00 38.10 285 GLY G N 1
ATOM 15578 C CA . GLY G 1 244 ? 111.023 -35.351 196.077 1.00 40.73 285 GLY G CA 1
ATOM 15579 C C . GLY G 1 244 ? 110.958 -36.577 196.977 1.00 39.83 285 GLY G C 1
ATOM 15580 O O . GLY G 1 244 ? 111.204 -36.518 198.186 1.00 35.15 285 GLY G O 1
ATOM 15581 N N . THR G 1 245 ? 110.636 -37.714 196.359 1.00 36.25 286 THR G N 1
ATOM 15582 C CA . THR G 1 245 ? 110.379 -38.957 197.073 1.00 39.73 286 THR G CA 1
ATOM 15583 C C . THR G 1 245 ? 111.656 -39.784 197.198 1.00 37.01 286 THR G C 1
ATOM 15584 O O . THR G 1 245 ? 112.386 -39.965 196.219 1.00 35.26 286 THR G O 1
ATOM 15588 N N . ASP G 1 246 ? 111.900 -40.297 198.404 1.00 36.37 287 ASP G N 1
ATOM 15589 C CA . ASP G 1 246 ? 113.101 -41.074 198.695 1.00 40.97 287 ASP G CA 1
ATOM 15590 C C . ASP G 1 246 ? 113.297 -42.204 197.690 1.00 34.98 287 ASP G C 1
ATOM 15591 O O . ASP G 1 246 ? 112.369 -42.961 197.396 1.00 27.33 287 ASP G O 1
ATOM 15596 N N . GLY G 1 247 ? 114.517 -42.317 197.175 1.00 29.90 288 GLY G N 1
ATOM 15597 C CA . GLY G 1 247 ? 114.890 -43.423 196.321 1.00 36.87 288 GLY G CA 1
ATOM 15598 C C . GLY G 1 247 ? 114.606 -43.264 194.841 1.00 34.10 288 GLY G C 1
ATOM 15599 O O . GLY G 1 247 ? 114.956 -44.163 194.069 1.00 37.01 288 GLY G O 1
ATOM 15600 N N . VAL G 1 248 ? 114.006 -42.165 194.411 1.00 29.75 289 VAL G N 1
ATOM 15601 C CA . VAL G 1 248 ? 113.578 -41.989 193.020 1.00 27.42 289 VAL G CA 1
ATOM 15602 C C . VAL G 1 248 ? 114.613 -41.146 192.282 1.00 26.23 289 VAL G C 1
ATOM 15603 O O . VAL G 1 248 ? 115.048 -40.117 192.815 1.00 30.61 289 VAL G O 1
ATOM 15607 N N . PRO G 1 249 ? 115.036 -41.542 191.085 1.00 37.81 290 PRO G N 1
ATOM 15608 C CA . PRO G 1 249 ? 115.987 -40.712 190.328 1.00 40.32 290 PRO G CA 1
ATOM 15609 C C . PRO G 1 249 ? 115.395 -39.354 189.964 1.00 39.21 290 PRO G C 1
ATOM 15610 O O . PRO G 1 249 ? 114.206 -39.234 189.660 1.00 32.03 290 PRO G O 1
ATOM 15614 N N . SER G 1 250 ? 116.249 -38.323 189.997 1.00 38.52 291 SER G N 1
ATOM 15615 C CA . SER G 1 250 ? 115.788 -36.957 189.764 1.00 33.58 291 SER G CA 1
ATOM 15616 C C . SER G 1 250 ? 115.078 -36.815 188.426 1.00 33.98 291 SER G C 1
ATOM 15617 O O . SER G 1 250 ? 114.111 -36.054 188.316 1.00 31.15 291 SER G O 1
ATOM 15620 N N . SER G 1 251 ? 115.529 -37.548 187.407 1.00 30.33 292 SER G N 1
ATOM 15621 C CA . SER G 1 251 ? 115.000 -37.372 186.063 1.00 27.78 292 SER G CA 1
ATOM 15622 C C . SER G 1 251 ? 113.541 -37.808 185.935 1.00 33.42 292 SER G C 1
ATOM 15623 O O . SER G 1 251 ? 112.868 -37.395 184.980 1.00 33.15 292 SER G O 1
ATOM 15626 N N . ILE G 1 252 ? 113.037 -38.624 186.861 1.00 31.63 293 ILE G N 1
ATOM 15627 C CA . ILE G 1 252 ? 111.632 -39.015 186.862 1.00 40.77 293 ILE G CA 1
ATOM 15628 C C . ILE G 1 252 ? 110.914 -38.562 188.138 1.00 33.78 293 ILE G C 1
ATOM 15629 O O . ILE G 1 252 ? 109.833 -39.044 188.440 1.00 41.77 293 ILE G O 1
ATOM 15634 N N . ASP G 1 253 ? 111.492 -37.631 188.895 1.00 32.02 294 ASP G N 1
ATOM 15635 C CA . ASP G 1 253 ? 110.805 -37.091 190.065 1.00 31.62 294 ASP G CA 1
ATOM 15636 C C . ASP G 1 253 ? 110.250 -35.716 189.733 1.00 30.91 294 ASP G C 1
ATOM 15637 O O . ASP G 1 253 ? 111.033 -34.802 189.431 1.00 41.65 294 ASP G O 1
ATOM 15642 N N . PRO G 1 254 ? 108.930 -35.513 189.782 1.00 25.04 295 PRO G N 1
ATOM 15643 C CA . PRO G 1 254 ? 108.375 -34.196 189.421 1.00 26.28 295 PRO G CA 1
ATOM 15644 C C . PRO G 1 254 ? 108.881 -33.041 190.290 1.00 32.86 295 PRO G C 1
ATOM 15645 O O . PRO G 1 254 ? 108.878 -31.893 189.823 1.00 29.97 295 PRO G O 1
ATOM 15649 N N . ALA G 1 255 ? 109.320 -33.293 191.531 1.00 31.53 296 ALA G N 1
ATOM 15650 C CA . ALA G 1 255 ? 109.831 -32.195 192.354 1.00 33.00 296 ALA G CA 1
ATOM 15651 C C . ALA G 1 255 ? 111.109 -31.601 191.773 1.00 28.70 296 ALA G C 1
ATOM 15652 O O . ALA G 1 255 ? 111.374 -30.407 191.953 1.00 29.61 296 ALA G O 1
ATOM 15654 N N . THR G 1 256 ? 111.912 -32.414 191.084 1.00 25.61 297 THR G N 1
ATOM 15655 C CA . THR G 1 256 ? 113.113 -31.898 190.435 1.00 28.16 297 THR G CA 1
ATOM 15656 C C . THR G 1 256 ? 112.751 -30.861 189.377 1.00 26.82 297 THR G C 1
ATOM 15657 O O . THR G 1 256 ? 113.330 -29.771 189.329 1.00 27.45 297 THR G O 1
ATOM 15661 N N . TYR G 1 257 ? 111.775 -31.180 188.526 1.00 31.51 298 TYR G N 1
ATOM 15662 C CA . TYR G 1 257 ? 111.375 -30.229 187.496 1.00 31.25 298 TYR G CA 1
ATOM 15663 C C . TYR G 1 257 ? 110.635 -29.036 188.087 1.00 37.22 298 TYR G C 1
ATOM 15664 O O . TYR G 1 257 ? 110.765 -27.918 187.578 1.00 34.28 298 TYR G O 1
ATOM 15673 N N . GLN G 1 258 ? 109.883 -29.238 189.174 1.00 35.11 299 GLN G N 1
ATOM 15674 C CA . GLN G 1 258 ? 109.214 -28.109 189.810 1.00 33.12 299 GLN G CA 1
ATOM 15675 C C . GLN G 1 258 ? 110.218 -27.170 190.475 1.00 38.77 299 GLN G C 1
ATOM 15676 O O . GLN G 1 258 ? 110.052 -25.943 190.424 1.00 26.00 299 GLN G O 1
ATOM 15682 N N . LEU G 1 259 ? 111.274 -27.722 191.089 1.00 23.58 300 LEU G N 1
ATOM 15683 C CA . LEU G 1 259 ? 112.339 -26.879 191.628 1.00 26.01 300 LEU G CA 1
ATOM 15684 C C . LEU G 1 259 ? 112.999 -26.057 190.530 1.00 37.32 300 LEU G C 1
ATOM 15685 O O . LEU G 1 259 ? 113.327 -24.880 190.732 1.00 28.63 300 LEU G O 1
ATOM 15690 N N . LEU G 1 260 ? 113.221 -26.672 189.364 1.00 38.89 301 LEU G N 1
ATOM 15691 C CA . LEU G 1 260 ? 113.814 -25.958 188.241 1.00 34.99 301 LEU G CA 1
ATOM 15692 C C . LEU G 1 260 ? 112.871 -24.868 187.740 1.00 35.21 301 LEU G C 1
ATOM 15693 O O . LEU G 1 260 ? 113.296 -23.730 187.509 1.00 39.64 301 LEU G O 1
ATOM 15698 N N . ARG G 1 261 ? 111.580 -25.193 187.605 1.00 37.62 302 ARG G N 1
ATOM 15699 C CA . ARG G 1 261 ? 110.603 -24.228 187.108 1.00 34.97 302 ARG G CA 1
ATOM 15700 C C . ARG G 1 261 ? 110.486 -23.025 188.035 1.00 37.68 302 ARG G C 1
ATOM 15701 O O . ARG G 1 261 ? 110.454 -21.876 187.572 1.00 31.41 302 ARG G O 1
ATOM 15709 N N . SER G 1 262 ? 110.420 -23.270 189.348 1.00 29.02 303 SER G N 1
ATOM 15710 C CA . SER G 1 262 ? 110.226 -22.183 190.301 1.00 33.11 303 SER G CA 1
ATOM 15711 C C . SER G 1 262 ? 111.520 -21.441 190.604 1.00 30.57 303 SER G C 1
ATOM 15712 O O . SER G 1 262 ? 111.477 -20.256 190.951 1.00 28.84 303 SER G O 1
ATOM 15715 N N . GLY G 1 263 ? 112.666 -22.107 190.477 1.00 33.21 304 GLY G N 1
ATOM 15716 C CA . GLY G 1 263 ? 113.922 -21.533 190.932 1.00 36.40 304 GLY G CA 1
ATOM 15717 C C . GLY G 1 263 ? 114.022 -21.366 192.436 1.00 42.05 304 GLY G C 1
ATOM 15718 O O . GLY G 1 263 ? 114.734 -20.474 192.908 1.00 34.19 304 GLY G O 1
ATOM 15719 N N . ASP G 1 264 ? 113.337 -22.214 193.205 1.00 39.43 305 ASP G N 1
ATOM 15720 C CA . ASP G 1 264 ? 113.230 -22.040 194.653 1.00 44.71 305 ASP G CA 1
ATOM 15721 C C . ASP G 1 264 ? 114.459 -22.616 195.374 1.00 39.97 305 ASP G C 1
ATOM 15722 O O . ASP G 1 264 ? 114.383 -23.493 196.238 1.00 33.92 305 ASP G O 1
ATOM 15727 N N . TYR G 1 265 ? 115.615 -22.097 194.993 1.00 34.51 306 TYR G N 1
ATOM 15728 C CA . TYR G 1 265 ? 116.881 -22.396 195.638 1.00 33.17 306 TYR G CA 1
ATOM 15729 C C . TYR G 1 265 ? 117.685 -21.106 195.661 1.00 35.23 306 TYR G C 1
ATOM 15730 O O . TYR G 1 265 ? 117.440 -20.207 194.849 1.00 38.49 306 TYR G O 1
ATOM 15739 N N . PRO G 1 266 ? 118.635 -20.973 196.590 1.00 36.94 307 PRO G N 1
ATOM 15740 C CA . PRO G 1 266 ? 119.341 -19.688 196.739 1.00 42.84 307 PRO G CA 1
ATOM 15741 C C . PRO G 1 266 ? 119.982 -19.234 195.431 1.00 43.53 307 PRO G C 1
ATOM 15742 O O . PRO G 1 266 ? 120.735 -19.973 194.793 1.00 44.06 307 PRO G O 1
ATOM 15746 N N . GLY G 1 267 ? 119.668 -18.002 195.030 1.00 40.75 308 GLY G N 1
ATOM 15747 C CA . GLY G 1 267 ? 120.187 -17.435 193.805 1.00 36.60 308 GLY G CA 1
ATOM 15748 C C . GLY G 1 267 ? 119.450 -17.841 192.549 1.00 37.50 308 GLY G C 1
ATOM 15749 O O . GLY G 1 267 ? 119.753 -17.309 191.474 1.00 44.66 308 GLY G O 1
ATOM 15750 N N . GLY G 1 268 ? 118.484 -18.752 192.648 1.00 30.28 309 GLY G N 1
ATOM 15751 C CA . GLY G 1 268 ? 117.830 -19.266 191.465 1.00 35.93 309 GLY G CA 1
ATOM 15752 C C . GLY G 1 268 ? 116.863 -18.273 190.854 1.00 42.41 309 GLY G C 1
ATOM 15753 O O . GLY G 1 268 ? 116.397 -17.330 191.492 1.00 42.30 309 GLY G O 1
ATOM 15754 N N . VAL G 1 269 ? 116.572 -18.495 189.576 1.00 41.19 310 VAL G N 1
ATOM 15755 C CA . VAL G 1 269 ? 115.598 -17.704 188.827 1.00 40.63 310 VAL G CA 1
ATOM 15756 C C . VAL G 1 269 ? 114.605 -18.681 188.211 1.00 39.71 310 VAL G C 1
ATOM 15757 O O . VAL G 1 269 ? 114.964 -19.838 187.953 1.00 36.90 310 VAL G O 1
ATOM 15761 N N . PRO G 1 270 ? 113.354 -18.288 187.990 1.00 43.49 311 PRO G N 1
ATOM 15762 C CA . PRO G 1 270 ? 112.405 -19.219 187.365 1.00 43.47 311 PRO G CA 1
ATOM 15763 C C . PRO G 1 270 ? 112.855 -19.552 185.948 1.00 39.90 311 PRO G C 1
ATOM 15764 O O . PRO G 1 270 ? 113.264 -18.674 185.188 1.00 43.76 311 PRO G O 1
ATOM 15768 N N . PHE G 1 271 ? 112.798 -20.835 185.597 1.00 34.77 312 PHE G N 1
ATOM 15769 C CA . PHE G 1 271 ? 113.275 -21.298 184.298 1.00 35.51 312 PHE G CA 1
ATOM 15770 C C . PHE G 1 271 ? 112.116 -21.891 183.512 1.00 34.00 312 PHE G C 1
ATOM 15771 O O . PHE G 1 271 ? 111.507 -22.876 183.947 1.00 37.35 312 PHE G O 1
ATOM 15779 N N . ASP G 1 272 ? 111.820 -21.295 182.355 1.00 38.24 313 ASP G N 1
ATOM 15780 C CA . ASP G 1 272 ? 110.744 -21.749 181.482 1.00 41.02 313 ASP G CA 1
ATOM 15781 C C . ASP G 1 272 ? 111.266 -22.318 180.171 1.00 39.46 313 ASP G C 1
ATOM 15782 O O . ASP G 1 272 ? 110.470 -22.604 179.271 1.00 37.02 313 ASP G O 1
ATOM 15787 N N . GLY G 1 273 ? 112.579 -22.486 180.036 1.00 33.79 314 GLY G N 1
ATOM 15788 C CA . GLY G 1 273 ? 113.147 -23.048 178.831 1.00 25.71 314 GLY G CA 1
ATOM 15789 C C . GLY G 1 273 ? 112.957 -24.554 178.767 1.00 32.43 314 GLY G C 1
ATOM 15790 O O . GLY G 1 273 ? 112.214 -25.158 179.541 1.00 30.65 314 GLY G O 1
ATOM 15791 N N . VAL G 1 274 ? 113.661 -25.167 177.819 1.00 35.29 315 VAL G N 1
ATOM 15792 C CA . VAL G 1 274 ? 113.546 -26.603 177.577 1.00 36.60 315 VAL G CA 1
ATOM 15793 C C . VAL G 1 274 ? 114.365 -27.363 178.617 1.00 35.15 315 VAL G C 1
ATOM 15794 O O . VAL G 1 274 ? 115.522 -27.020 178.887 1.00 39.45 315 VAL G O 1
ATOM 15798 N N . ILE G 1 275 ? 113.766 -28.397 179.207 1.00 30.46 316 ILE G N 1
ATOM 15799 C CA . ILE G 1 275 ? 114.456 -29.294 180.132 1.00 25.67 316 ILE G CA 1
ATOM 15800 C C . ILE G 1 275 ? 114.670 -30.636 179.442 1.00 27.71 316 ILE G C 1
ATOM 15801 O O . ILE G 1 275 ? 113.700 -31.301 179.049 1.00 27.07 316 ILE G O 1
ATOM 15806 N N . TYR G 1 276 ? 115.935 -31.043 179.324 1.00 27.44 317 TYR G N 1
ATOM 15807 C CA . TYR G 1 276 ? 116.314 -32.359 178.820 1.00 30.56 317 TYR G CA 1
ATOM 15808 C C . TYR G 1 276 ? 116.504 -33.342 179.969 1.00 32.13 317 TYR G C 1
ATOM 15809 O O . TYR G 1 276 ? 116.846 -32.962 181.092 1.00 33.07 317 TYR G O 1
ATOM 15818 N N . THR G 1 277 ? 116.279 -34.616 179.676 1.00 28.48 318 THR G N 1
ATOM 15819 C CA . THR G 1 277 ? 116.742 -35.680 180.550 1.00 27.92 318 THR G CA 1
ATOM 15820 C C . THR G 1 277 ? 118.123 -36.135 180.104 1.00 28.72 318 THR G C 1
ATOM 15821 O O . THR G 1 277 ? 118.514 -35.972 178.942 1.00 26.71 318 THR G O 1
ATOM 15825 N N . ASP G 1 278 ? 118.867 -36.706 181.048 1.00 27.29 319 ASP G N 1
ATOM 15826 C CA . ASP G 1 278 ? 120.020 -37.515 180.689 1.00 27.17 319 ASP G CA 1
ATOM 15827 C C . ASP G 1 278 ? 119.542 -38.787 179.983 1.00 31.85 319 ASP G C 1
ATOM 15828 O O . ASP G 1 278 ? 118.361 -39.147 180.035 1.00 28.40 319 ASP G O 1
ATOM 15833 N N . ASP G 1 279 ? 120.477 -39.471 179.316 1.00 31.77 320 ASP G N 1
ATOM 15834 C CA . ASP G 1 279 ? 120.171 -40.686 178.559 1.00 30.11 320 ASP G CA 1
ATOM 15835 C C . ASP G 1 279 ? 119.364 -41.700 179.370 1.00 31.74 320 ASP G C 1
ATOM 15836 O O . ASP G 1 279 ? 119.886 -42.326 180.299 1.00 30.38 320 ASP G O 1
ATOM 15841 N N . LEU G 1 280 ? 118.088 -41.878 179.014 1.00 34.06 321 LEU G N 1
ATOM 15842 C CA . LEU G 1 280 ? 117.219 -42.797 179.747 1.00 38.31 321 LEU G CA 1
ATOM 15843 C C . LEU G 1 280 ? 117.645 -44.251 179.585 1.00 46.81 321 LEU G C 1
ATOM 15844 O O . LEU G 1 280 ? 117.246 -45.093 180.396 1.00 53.30 321 LEU G O 1
ATOM 15849 N N . SER G 1 281 ? 118.442 -44.565 178.561 1.00 45.70 322 SER G N 1
ATOM 15850 C CA . SER G 1 281 ? 118.946 -45.924 178.395 1.00 52.62 322 SER G CA 1
ATOM 15851 C C . SER G 1 281 ? 120.000 -46.287 179.435 1.00 59.44 322 SER G C 1
ATOM 15852 O O . SER G 1 281 ? 120.217 -47.478 179.689 1.00 60.37 322 SER G O 1
ATOM 15855 N N . GLY G 1 282 ? 120.655 -45.296 180.039 1.00 50.32 323 GLY G N 1
ATOM 15856 C CA . GLY G 1 282 ? 121.760 -45.550 180.943 1.00 51.60 323 GLY G CA 1
ATOM 15857 C C . GLY G 1 282 ? 121.456 -45.303 182.408 1.00 62.15 323 GLY G C 1
ATOM 15858 O O . GLY G 1 282 ? 122.360 -44.985 183.188 1.00 67.58 323 GLY G O 1
ATOM 15867 N N . SER G 1 284 ? 120.937 -46.403 186.115 1.00 56.33 325 SER G N 1
ATOM 15868 C CA . SER G 1 284 ? 121.484 -47.526 186.861 1.00 64.62 325 SER G CA 1
ATOM 15869 C C . SER G 1 284 ? 120.366 -48.377 187.466 1.00 57.35 325 SER G C 1
ATOM 15870 O O . SER G 1 284 ? 119.199 -47.973 187.534 1.00 45.36 325 SER G O 1
ATOM 15873 N N . ALA G 1 285 ? 120.747 -49.576 187.906 1.00 57.52 326 ALA G N 1
ATOM 15874 C CA . ALA G 1 285 ? 119.822 -50.551 188.466 1.00 56.11 326 ALA G CA 1
ATOM 15875 C C . ALA G 1 285 ? 119.610 -50.378 189.965 1.00 65.04 326 ALA G C 1
ATOM 15876 O O . ALA G 1 285 ? 118.963 -51.227 190.588 1.00 62.33 326 ALA G O 1
ATOM 15878 N N . ILE G 1 286 ? 120.143 -49.302 190.553 1.00 73.91 327 ILE G N 1
ATOM 15879 C CA . ILE G 1 286 ? 119.923 -49.009 191.966 1.00 81.77 327 ILE G CA 1
ATOM 15880 C C . ILE G 1 286 ? 118.471 -48.620 192.244 1.00 77.81 327 ILE G C 1
ATOM 15881 O O . ILE G 1 286 ? 117.995 -48.775 193.377 1.00 67.45 327 ILE G O 1
ATOM 15886 N N . SER G 1 287 ? 117.751 -48.133 191.234 1.00 79.36 328 SER G N 1
ATOM 15887 C CA . SER G 1 287 ? 116.362 -47.710 191.351 1.00 69.21 328 SER G CA 1
ATOM 15888 C C . SER G 1 287 ? 115.444 -48.681 190.612 1.00 66.00 328 SER G C 1
ATOM 15889 O O . SER G 1 287 ? 115.891 -49.583 189.893 1.00 53.39 328 SER G O 1
ATOM 15892 N N . ALA G 1 288 ? 114.140 -48.481 190.805 1.00 65.57 329 ALA G N 1
ATOM 15893 C CA . ALA G 1 288 ? 113.141 -49.341 190.185 1.00 62.29 329 ALA G CA 1
ATOM 15894 C C . ALA G 1 288 ? 113.307 -49.361 188.670 1.00 69.39 329 ALA G C 1
ATOM 15895 O O . ALA G 1 288 ? 113.489 -48.320 188.030 1.00 64.29 329 ALA G O 1
ATOM 15897 N N . THR G 1 289 ? 113.238 -50.562 188.099 1.00 75.69 330 THR G N 1
ATOM 15898 C CA . THR G 1 289 ? 113.517 -50.739 186.681 1.00 76.18 330 THR G CA 1
ATOM 15899 C C . THR G 1 289 ? 112.383 -50.190 185.820 1.00 66.56 330 THR G C 1
ATOM 15900 O O . THR G 1 289 ? 111.199 -50.379 186.117 1.00 63.84 330 THR G O 1
ATOM 15904 N N . HIS G 1 290 ? 112.755 -49.492 184.753 1.00 59.34 331 HIS G N 1
ATOM 15905 C CA . HIS G 1 290 ? 111.816 -49.006 183.754 1.00 62.57 331 HIS G CA 1
ATOM 15906 C C . HIS G 1 290 ? 112.204 -49.568 182.394 1.00 60.53 331 HIS G C 1
ATOM 15907 O O . HIS G 1 290 ? 113.392 -49.652 182.068 1.00 61.75 331 HIS G O 1
ATOM 15914 N N . SER G 1 291 ? 111.204 -49.957 181.604 1.00 56.79 332 SER G N 1
ATOM 15915 C CA . SER G 1 291 ? 111.431 -50.163 180.183 1.00 55.21 332 SER G CA 1
ATOM 15916 C C . SER G 1 291 ? 111.602 -48.805 179.506 1.00 49.01 332 SER G C 1
ATOM 15917 O O . SER G 1 291 ? 111.170 -47.782 180.044 1.00 50.17 332 SER G O 1
ATOM 15920 N N . PRO G 1 292 ? 112.253 -48.760 178.336 1.00 42.89 333 PRO G N 1
ATOM 15921 C CA . PRO G 1 292 ? 112.453 -47.457 177.668 1.00 36.28 333 PRO G CA 1
ATOM 15922 C C . PRO G 1 292 ? 111.181 -46.632 177.536 1.00 34.07 333 PRO G C 1
ATOM 15923 O O . PRO G 1 292 ? 111.173 -45.448 177.898 1.00 38.03 333 PRO G O 1
ATOM 15927 N N . ALA G 1 293 ? 110.087 -47.238 177.067 1.00 35.50 334 ALA G N 1
ATOM 15928 C CA . ALA G 1 293 ? 108.848 -46.486 176.887 1.00 43.37 334 ALA G CA 1
ATOM 15929 C C . ALA G 1 293 ? 108.320 -45.953 178.213 1.00 42.98 334 ALA G C 1
ATOM 15930 O O . ALA G 1 293 ? 107.813 -44.826 178.273 1.00 35.82 334 ALA G O 1
ATOM 15932 N N . GLU G 1 294 ? 108.428 -46.751 179.286 1.00 43.50 335 GLU G N 1
ATOM 15933 C CA . GLU G 1 294 ? 107.983 -46.310 180.610 1.00 49.31 335 GLU G CA 1
ATOM 15934 C C . GLU G 1 294 ? 108.871 -45.195 181.147 1.00 48.75 335 GLU G C 1
ATOM 15935 O O . GLU G 1 294 ? 108.393 -44.287 181.841 1.00 39.49 335 GLU G O 1
ATOM 15941 N N . ALA G 1 295 ? 110.174 -45.269 180.861 1.00 52.47 336 ALA G N 1
ATOM 15942 C CA . ALA G 1 295 ? 111.095 -44.224 181.290 1.00 48.48 336 ALA G CA 1
ATOM 15943 C C . ALA G 1 295 ? 110.786 -42.900 180.600 1.00 38.98 336 ALA G C 1
ATOM 15944 O O . ALA G 1 295 ? 110.806 -41.842 181.237 1.00 30.69 336 ALA G O 1
ATOM 15946 N N . VAL G 1 296 ? 110.496 -42.941 179.297 1.00 32.88 337 VAL G N 1
ATOM 15947 C CA . VAL G 1 296 ? 110.136 -41.722 178.577 1.00 40.23 337 VAL G CA 1
ATOM 15948 C C . VAL G 1 296 ? 108.887 -41.095 179.189 1.00 40.80 337 VAL G C 1
ATOM 15949 O O . VAL G 1 296 ? 108.839 -39.886 179.451 1.00 33.95 337 VAL G O 1
ATOM 15953 N N . LEU G 1 297 ? 107.862 -41.915 179.445 1.00 38.07 338 LEU G N 1
ATOM 15954 C CA . LEU G 1 297 ? 106.615 -41.382 179.988 1.00 35.49 338 LEU G CA 1
ATOM 15955 C C . LEU G 1 297 ? 106.817 -40.813 181.386 1.00 33.08 338 LEU G C 1
ATOM 15956 O O . LEU G 1 297 ? 106.306 -39.731 181.701 1.00 38.98 338 LEU G O 1
ATOM 15961 N N . ALA G 1 298 ? 107.569 -41.520 182.236 1.00 28.93 339 ALA G N 1
ATOM 15962 C CA . ALA G 1 298 ? 107.802 -41.029 183.591 1.00 33.95 339 ALA G CA 1
ATOM 15963 C C . ALA G 1 298 ? 108.535 -39.692 183.575 1.00 38.85 339 ALA G C 1
ATOM 15964 O O . ALA G 1 298 ? 108.202 -38.785 184.348 1.00 41.51 339 ALA G O 1
ATOM 15966 N N . SER G 1 299 ? 109.522 -39.539 182.689 1.00 34.33 340 SER G N 1
ATOM 15967 C CA . SER G 1 299 ? 110.277 -38.289 182.662 1.00 34.47 340 SER G CA 1
ATOM 15968 C C . SER G 1 299 ? 109.441 -37.146 182.089 1.00 31.12 340 SER G C 1
ATOM 15969 O O . SER G 1 299 ? 109.524 -36.011 182.575 1.00 34.30 340 SER G O 1
ATOM 15972 N N . LEU G 1 300 ? 108.614 -37.427 181.074 1.00 36.97 341 LEU G N 1
ATOM 15973 C CA . LEU G 1 300 ? 107.733 -36.392 180.531 1.00 37.10 341 LEU G CA 1
ATOM 15974 C C . LEU G 1 300 ? 106.651 -35.991 181.531 1.00 36.92 341 LEU G C 1
ATOM 15975 O O . LEU G 1 300 ? 106.368 -34.798 181.696 1.00 27.50 341 LEU G O 1
ATOM 15980 N N . LYS G 1 301 ? 106.028 -36.970 182.200 1.00 29.03 342 LYS G N 1
ATOM 15981 C CA . LYS G 1 301 ? 105.039 -36.647 183.228 1.00 26.83 342 LYS G CA 1
ATOM 15982 C C . LYS G 1 301 ? 105.654 -35.806 184.339 1.00 33.23 342 LYS G C 1
ATOM 15983 O O . LYS G 1 301 ? 105.031 -34.856 184.825 1.00 33.08 342 LYS G O 1
ATOM 15989 N N . ALA G 1 302 ? 106.877 -36.143 184.758 1.00 35.89 343 ALA G N 1
ATOM 15990 C CA . ALA G 1 302 ? 107.503 -35.417 185.856 1.00 35.33 343 ALA G CA 1
ATOM 15991 C C . ALA G 1 302 ? 107.851 -33.980 185.482 1.00 32.41 343 ALA G C 1
ATOM 15992 O O . ALA G 1 302 ? 108.048 -33.150 186.376 1.00 36.56 343 ALA G O 1
ATOM 15994 N N . GLY G 1 303 ? 107.934 -33.658 184.195 1.00 30.75 344 GLY G N 1
ATOM 15995 C CA . GLY G 1 303 ? 108.104 -32.266 183.831 1.00 29.32 344 GLY G CA 1
ATOM 15996 C C . GLY G 1 303 ? 109.152 -31.990 182.778 1.00 33.59 344 GLY G C 1
ATOM 15997 O O . GLY G 1 303 ? 109.435 -30.825 182.477 1.00 35.34 344 GLY G O 1
ATOM 15998 N N . ALA G 1 304 ? 109.738 -33.041 182.212 1.00 30.17 345 ALA G N 1
ATOM 15999 C CA . ALA G 1 304 ? 110.701 -32.855 181.139 1.00 26.88 345 ALA G CA 1
ATOM 16000 C C . ALA G 1 304 ? 109.995 -32.449 179.851 1.00 28.41 345 ALA G C 1
ATOM 16001 O O . ALA G 1 304 ? 108.842 -32.809 179.607 1.00 33.41 345 ALA G O 1
ATOM 16003 N N . ASP G 1 305 ? 110.704 -31.679 179.024 1.00 26.18 346 ASP G N 1
ATOM 16004 C CA . ASP G 1 305 ? 110.231 -31.332 177.691 1.00 35.19 346 ASP G CA 1
ATOM 16005 C C . ASP G 1 305 ? 110.898 -32.148 176.591 1.00 36.22 346 ASP G C 1
ATOM 16006 O O . ASP G 1 305 ? 110.364 -32.219 175.480 1.00 34.66 346 ASP G O 1
ATOM 16011 N N . GLN G 1 306 ? 112.043 -32.761 176.875 1.00 32.95 347 GLN G N 1
ATOM 16012 C CA . GLN G 1 306 ? 112.765 -33.570 175.900 1.00 33.49 347 GLN G CA 1
ATOM 16013 C C . GLN G 1 306 ? 113.245 -34.833 176.603 1.00 37.38 347 GLN G C 1
ATOM 16014 O O . GLN G 1 306 ? 114.182 -34.781 177.405 1.00 31.54 347 GLN G O 1
ATOM 16020 N N . ALA G 1 307 ? 112.602 -35.962 176.312 1.00 27.82 348 ALA G N 1
ATOM 16021 C CA . ALA G 1 307 ? 113.047 -37.245 176.831 1.00 31.69 348 ALA G CA 1
ATOM 16022 C C . ALA G 1 307 ? 114.134 -37.800 175.917 1.00 33.13 348 ALA G C 1
ATOM 16023 O O . ALA G 1 307 ? 113.884 -38.062 174.735 1.00 38.62 348 ALA G O 1
ATOM 16025 N N . LEU G 1 308 ? 115.338 -37.977 176.457 1.00 26.12 349 LEU G N 1
ATOM 16026 C CA . LEU G 1 308 ? 116.510 -38.347 175.672 1.00 27.65 349 LEU G CA 1
ATOM 16027 C C . LEU G 1 308 ? 116.916 -39.784 175.963 1.00 38.20 349 LEU G C 1
ATOM 16028 O O . LEU G 1 308 ? 117.056 -40.166 177.129 1.00 32.19 349 LEU G O 1
ATOM 16033 N N . TRP G 1 309 ? 117.128 -40.574 174.911 1.00 35.07 350 TRP G N 1
ATOM 16034 C CA . TRP G 1 309 ? 117.728 -41.890 175.100 1.00 35.96 350 TRP G CA 1
ATOM 16035 C C . TRP G 1 309 ? 118.444 -42.304 173.820 1.00 34.89 350 TRP G C 1
ATOM 16036 O O . TRP G 1 309 ? 118.073 -41.890 172.718 1.00 31.06 350 TRP G O 1
ATOM 16047 N N . ILE G 1 310 ? 119.479 -43.121 173.985 1.00 33.98 351 ILE G N 1
ATOM 16048 C CA . ILE G 1 310 ? 120.454 -43.396 172.935 1.00 45.83 351 ILE G CA 1
ATOM 16049 C C . ILE G 1 310 ? 120.133 -44.677 172.179 1.00 55.43 351 ILE G C 1
ATOM 16050 O O . ILE G 1 310 ? 120.146 -44.699 170.946 1.00 49.38 351 ILE G O 1
ATOM 16055 N N . ASP G 1 311 ? 119.841 -45.752 172.906 1.00 65.81 352 ASP G N 1
ATOM 16056 C CA . ASP G 1 311 ? 119.861 -47.085 172.317 1.00 83.66 352 ASP G CA 1
ATOM 16057 C C . ASP G 1 311 ? 118.748 -47.272 171.293 1.00 85.00 352 ASP G C 1
ATOM 16058 O O . ASP G 1 311 ? 117.632 -46.766 171.453 1.00 74.94 352 ASP G O 1
ATOM 16063 N N . TYR G 1 312 ? 119.073 -48.010 170.233 1.00 95.02 353 TYR G N 1
ATOM 16064 C CA . TYR G 1 312 ? 118.162 -48.222 169.119 1.00 96.65 353 TYR G CA 1
ATOM 16065 C C . TYR G 1 312 ? 116.941 -49.029 169.552 1.00 77.53 353 TYR G C 1
ATOM 16066 O O . TYR G 1 312 ? 117.000 -49.853 170.469 1.00 68.40 353 TYR G O 1
ATOM 16075 N N . GLY G 1 313 ? 115.824 -48.776 168.881 1.00 66.61 354 GLY G N 1
ATOM 16076 C CA . GLY G 1 313 ? 114.588 -49.471 169.154 1.00 66.22 354 GLY G CA 1
ATOM 16077 C C . GLY G 1 313 ? 113.724 -48.736 170.162 1.00 70.97 354 GLY G C 1
ATOM 16078 O O . GLY G 1 313 ? 114.168 -47.833 170.872 1.00 73.94 354 GLY G O 1
ATOM 16079 N N . SER G 1 314 ? 112.452 -49.131 170.195 1.00 65.53 355 SER G N 1
ATOM 16080 C CA . SER G 1 314 ? 111.435 -48.690 171.150 1.00 59.20 355 SER G CA 1
ATOM 16081 C C . SER G 1 314 ? 110.950 -47.256 170.932 1.00 44.75 355 SER G C 1
ATOM 16082 O O . SER G 1 314 ? 110.150 -46.764 171.732 1.00 49.81 355 SER G O 1
ATOM 16085 N N . LEU G 1 315 ? 111.375 -46.574 169.864 1.00 37.10 356 LEU G N 1
ATOM 16086 C CA . LEU G 1 315 ? 110.802 -45.261 169.571 1.00 44.55 356 LEU G CA 1
ATOM 16087 C C . LEU G 1 315 ? 109.298 -45.361 169.327 1.00 44.74 356 LEU G C 1
ATOM 16088 O O . LEU G 1 315 ? 108.509 -44.626 169.935 1.00 33.06 356 LEU G O 1
ATOM 16093 N N . GLY G 1 316 ? 108.880 -46.259 168.427 1.00 40.69 357 GLY G N 1
ATOM 16094 C CA . GLY G 1 316 ? 107.454 -46.464 168.222 1.00 43.29 357 GLY G CA 1
ATOM 16095 C C . GLY G 1 316 ? 106.731 -46.867 169.493 1.00 38.72 357 GLY G C 1
ATOM 16096 O O . GLY G 1 316 ? 105.579 -46.480 169.708 1.00 39.14 357 GLY G O 1
ATOM 16097 N N . SER G 1 317 ? 107.401 -47.635 170.357 1.00 34.27 358 SER G N 1
ATOM 16098 C CA . SER G 1 317 ? 106.797 -48.091 171.603 1.00 41.18 358 SER G CA 1
ATOM 16099 C C . SER G 1 317 ? 106.635 -46.949 172.604 1.00 46.31 358 SER G C 1
ATOM 16100 O O . SER G 1 317 ? 105.650 -46.903 173.351 1.00 42.38 358 SER G O 1
ATOM 16103 N N . ALA G 1 318 ? 107.605 -46.033 172.657 1.00 46.82 359 ALA G N 1
ATOM 16104 C CA . ALA G 1 318 ? 107.453 -44.858 173.506 1.00 44.58 359 ALA G CA 1
ATOM 16105 C C . ALA G 1 318 ? 106.315 -43.977 173.008 1.00 42.10 359 ALA G C 1
ATOM 16106 O O . ALA G 1 318 ? 105.535 -43.447 173.808 1.00 40.80 359 ALA G O 1
ATOM 16108 N N . ILE G 1 319 ? 106.193 -43.830 171.686 1.00 37.67 360 ILE G N 1
ATOM 16109 C CA . ILE G 1 319 ? 105.129 -43.011 171.117 1.00 34.81 360 ILE G CA 1
ATOM 16110 C C . ILE G 1 319 ? 103.767 -43.615 171.425 1.00 37.23 360 ILE G C 1
ATOM 16111 O O . ILE G 1 319 ? 102.828 -42.897 171.787 1.00 34.69 360 ILE G O 1
ATOM 16116 N N . ASP G 1 320 ? 103.637 -44.940 171.293 1.00 33.49 361 ASP G N 1
ATOM 16117 C CA . ASP G 1 320 ? 102.385 -45.599 171.662 1.00 39.10 361 ASP G CA 1
ATOM 16118 C C . ASP G 1 320 ? 102.015 -45.298 173.106 1.00 46.82 361 ASP G C 1
ATOM 16119 O O . ASP G 1 320 ? 100.883 -44.891 173.397 1.00 44.91 361 ASP G O 1
ATOM 16124 N N . ARG G 1 321 ? 102.969 -45.485 174.026 1.00 47.85 362 ARG G N 1
ATOM 16125 C CA . ARG G 1 321 ? 102.674 -45.370 175.451 1.00 48.82 362 ARG G CA 1
ATOM 16126 C C . ARG G 1 321 ? 102.361 -43.930 175.838 1.00 48.48 362 ARG G C 1
ATOM 16127 O O . ARG G 1 321 ? 101.399 -43.677 176.572 1.00 46.24 362 ARG G O 1
ATOM 16135 N N . VAL G 1 322 ? 103.149 -42.973 175.344 1.00 40.78 363 VAL G N 1
ATOM 16136 C CA . VAL G 1 322 ? 102.949 -41.586 175.747 1.00 39.72 363 VAL G CA 1
ATOM 16137 C C . VAL G 1 322 ? 101.660 -41.036 175.150 1.00 41.58 363 VAL G C 1
ATOM 16138 O O . VAL G 1 322 ? 100.923 -40.287 175.807 1.00 44.38 363 VAL G O 1
ATOM 16142 N N . ASP G 1 323 ? 101.360 -41.404 173.903 1.00 37.76 364 ASP G N 1
ATOM 16143 C CA . ASP G 1 323 ? 100.127 -40.952 173.267 1.00 41.91 364 ASP G CA 1
ATOM 16144 C C . ASP G 1 323 ? 98.897 -41.508 173.979 1.00 38.38 364 ASP G C 1
ATOM 16145 O O . ASP G 1 323 ? 97.888 -40.808 174.121 1.00 38.48 364 ASP G O 1
ATOM 16150 N N . ALA G 1 324 ? 98.963 -42.760 174.438 1.00 34.68 365 ALA G N 1
ATOM 16151 C CA . ALA G 1 324 ? 97.848 -43.327 175.188 1.00 38.57 365 ALA G CA 1
ATOM 16152 C C . ALA G 1 324 ? 97.674 -42.620 176.527 1.00 38.34 365 ALA G C 1
ATOM 16153 O O . ALA G 1 324 ? 96.543 -42.392 176.975 1.00 36.90 365 ALA G O 1
ATOM 16155 N N . ALA G 1 325 ? 98.783 -42.253 177.174 1.00 32.23 366 ALA G N 1
ATOM 16156 C CA . ALA G 1 325 ? 98.688 -41.539 178.442 1.00 37.02 366 ALA G CA 1
ATOM 16157 C C . ALA G 1 325 ? 98.059 -40.162 178.268 1.00 37.75 366 ALA G C 1
ATOM 16158 O O . ALA G 1 325 ? 97.333 -39.703 179.154 1.00 32.92 366 ALA G O 1
ATOM 16160 N N . VAL G 1 326 ? 98.315 -39.487 177.143 1.00 23.46 367 VAL G N 1
ATOM 16161 C CA . VAL G 1 326 ? 97.653 -38.206 176.915 1.00 31.47 367 VAL G CA 1
ATOM 16162 C C . VAL G 1 326 ? 96.156 -38.415 176.701 1.00 43.21 367 VAL G C 1
ATOM 16163 O O . VAL G 1 326 ? 95.330 -37.697 177.281 1.00 40.17 367 VAL G O 1
ATOM 16167 N N . SER G 1 327 ? 95.783 -39.430 175.900 1.00 37.46 368 SER G N 1
ATOM 16168 C CA . SER G 1 327 ? 94.372 -39.723 175.641 1.00 35.37 368 SER G CA 1
ATOM 16169 C C . SER G 1 327 ? 93.612 -40.117 176.904 1.00 43.59 368 SER G C 1
ATOM 16170 O O . SER G 1 327 ? 92.416 -39.829 177.013 1.00 45.37 368 SER G O 1
ATOM 16173 N N . SER G 1 328 ? 94.264 -40.781 177.857 1.00 36.62 369 SER G N 1
ATOM 16174 C CA . SER G 1 328 ? 93.565 -41.176 179.074 1.00 31.62 369 SER G CA 1
ATOM 16175 C C . SER G 1 328 ? 93.685 -40.148 180.194 1.00 37.91 369 SER G C 1
ATOM 16176 O O . SER G 1 328 ? 93.029 -40.305 181.231 1.00 36.14 369 SER G O 1
ATOM 16179 N N . GLY G 1 329 ? 94.486 -39.101 180.010 1.00 34.99 370 GLY G N 1
ATOM 16180 C CA . GLY G 1 329 ? 94.648 -38.064 181.005 1.00 30.22 370 GLY G CA 1
ATOM 16181 C C . GLY G 1 329 ? 95.728 -38.320 182.032 1.00 44.08 370 GLY G C 1
ATOM 16182 O O . GLY G 1 329 ? 95.980 -37.441 182.872 1.00 43.20 370 GLY G O 1
ATOM 16183 N N . GLU G 1 330 ? 96.364 -39.497 182.007 1.00 42.15 371 GLU G N 1
ATOM 16184 C CA . GLU G 1 330 ? 97.466 -39.759 182.929 1.00 41.13 371 GLU G CA 1
ATOM 16185 C C . GLU G 1 330 ? 98.587 -38.750 182.733 1.00 43.45 371 GLU G C 1
ATOM 16186 O O . GLU G 1 330 ? 99.209 -38.297 183.701 1.00 41.89 371 GLU G O 1
ATOM 16192 N N . TYR G 1 331 ? 98.853 -38.386 181.482 1.00 34.72 372 TYR G N 1
ATOM 16193 C CA . TYR G 1 331 ? 99.785 -37.325 181.123 1.00 33.95 372 TYR G CA 1
ATOM 16194 C C . TYR G 1 331 ? 98.947 -36.152 180.635 1.00 37.98 372 TYR G C 1
ATOM 16195 O O . TYR G 1 331 ? 98.476 -36.167 179.489 1.00 29.29 372 TYR G O 1
ATOM 16204 N N . PRO G 1 332 ? 98.710 -35.131 181.462 1.00 39.04 373 PRO G N 1
ATOM 16205 C CA . PRO G 1 332 ? 97.741 -34.083 181.096 1.00 29.47 373 PRO G CA 1
ATOM 16206 C C . PRO G 1 332 ? 98.073 -33.414 179.768 1.00 36.07 373 PRO G C 1
ATOM 16207 O O . PRO G 1 332 ? 99.226 -33.071 179.490 1.00 39.32 373 PRO G O 1
ATOM 16211 N N . GLN G 1 333 ? 97.038 -33.223 178.942 1.00 31.62 374 GLN G N 1
ATOM 16212 C CA . GLN G 1 333 ? 97.248 -32.602 177.640 1.00 38.83 374 GLN G CA 1
ATOM 16213 C C . GLN G 1 333 ? 97.759 -31.174 177.776 1.00 39.14 374 GLN G C 1
ATOM 16214 O O . GLN G 1 333 ? 98.558 -30.725 176.948 1.00 43.04 374 GLN G O 1
ATOM 16220 N N . GLU G 1 334 ? 97.323 -30.450 178.814 1.00 37.80 375 GLU G N 1
ATOM 16221 C CA . GLU G 1 334 ? 97.778 -29.072 178.991 1.00 38.94 375 GLU G CA 1
ATOM 16222 C C . GLU G 1 334 ? 99.277 -29.025 179.249 1.00 37.21 375 GLU G C 1
ATOM 16223 O O . GLU G 1 334 ? 99.991 -28.195 178.673 1.00 34.47 375 GLU G O 1
ATOM 16225 N N . GLN G 1 335 ? 99.772 -29.927 180.101 1.00 29.38 376 GLN G N 1
ATOM 16226 C CA . GLN G 1 335 ? 101.201 -29.991 180.383 1.00 24.24 376 GLN G CA 1
ATOM 16227 C C . GLN G 1 335 ? 101.987 -30.445 179.158 1.00 33.40 376 GLN G C 1
ATOM 16228 O O . GLN G 1 335 ? 103.045 -29.883 178.848 1.00 30.97 376 GLN G O 1
ATOM 16242 N N . LEU G 1 337 ? 101.103 -30.078 176.029 1.00 32.48 378 LEU G N 1
ATOM 16243 C CA . LEU G 1 337 ? 101.094 -29.034 175.010 1.00 43.13 378 LEU G CA 1
ATOM 16244 C C . LEU G 1 337 ? 102.041 -27.902 175.381 1.00 39.65 378 LEU G C 1
ATOM 16245 O O . LEU G 1 337 ? 102.699 -27.328 174.503 1.00 34.57 378 LEU G O 1
ATOM 16250 N N . ALA G 1 338 ? 102.133 -27.573 176.677 1.00 32.34 379 ALA G N 1
ATOM 16251 C CA . ALA G 1 338 ? 103.086 -26.557 177.112 1.00 34.03 379 ALA G CA 1
ATOM 16252 C C . ALA G 1 338 ? 104.524 -26.997 176.860 1.00 44.87 379 ALA G C 1
ATOM 16253 O O . ALA G 1 338 ? 105.389 -26.156 176.574 1.00 40.83 379 ALA G O 1
ATOM 16255 N N . SER G 1 339 ? 104.798 -28.309 176.947 1.00 29.45 380 SER G N 1
ATOM 16256 C CA . SER G 1 339 ? 106.119 -28.810 176.572 1.00 38.92 380 SER G CA 1
ATOM 16257 C C . SER G 1 339 ? 106.348 -28.727 175.062 1.00 35.95 380 SER G C 1
ATOM 16258 O O . SER G 1 339 ? 107.428 -28.317 174.619 1.00 33.31 380 SER G O 1
ATOM 16261 N N . ALA G 1 340 ? 105.350 -29.111 174.254 1.00 34.83 381 ALA G N 1
ATOM 16262 C CA . ALA G 1 340 ? 105.502 -29.027 172.802 1.00 35.66 381 ALA G CA 1
ATOM 16263 C C . ALA G 1 340 ? 105.714 -27.591 172.348 1.00 44.66 381 ALA G C 1
ATOM 16264 O O . ALA G 1 340 ? 106.361 -27.356 171.321 1.00 50.49 381 ALA G O 1
ATOM 16266 N N . LEU G 1 341 ? 105.182 -26.625 173.102 1.00 44.34 382 LEU G N 1
ATOM 16267 C CA . LEU G 1 341 ? 105.368 -25.215 172.768 1.00 45.16 382 LEU G CA 1
ATOM 16268 C C . LEU G 1 341 ? 106.809 -24.773 173.013 1.00 39.74 382 LEU G C 1
ATOM 16269 O O . LEU G 1 341 ? 107.418 -24.110 172.165 1.00 32.79 382 LEU G O 1
ATOM 16274 N N . ARG G 1 342 ? 107.363 -25.117 174.180 1.00 40.93 383 ARG G N 1
ATOM 16275 C CA . ARG G 1 342 ? 108.767 -24.824 174.454 1.00 34.55 383 ARG G CA 1
ATOM 16276 C C . ARG G 1 342 ? 109.665 -25.376 173.357 1.00 31.05 383 ARG G C 1
ATOM 16277 O O . ARG G 1 342 ? 110.655 -24.739 172.978 1.00 31.24 383 ARG G O 1
ATOM 16285 N N . VAL G 1 343 ? 109.332 -26.561 172.837 1.00 27.54 384 VAL G N 1
ATOM 16286 C CA . VAL G 1 343 ? 110.166 -27.198 171.819 1.00 38.81 384 VAL G CA 1
ATOM 16287 C C . VAL G 1 343 ? 110.110 -26.427 170.503 1.00 38.28 384 VAL G C 1
ATOM 16288 O O . VAL G 1 343 ? 111.144 -26.196 169.861 1.00 44.08 384 VAL G O 1
ATOM 16292 N N . GLN G 1 344 ? 108.915 -26.018 170.070 1.00 33.80 385 GLN G N 1
ATOM 16293 C CA . GLN G 1 344 ? 108.840 -25.271 168.817 1.00 42.52 385 GLN G CA 1
ATOM 16294 C C . GLN G 1 344 ? 109.533 -23.920 168.918 1.00 39.05 385 GLN G C 1
ATOM 16295 O O . GLN G 1 344 ? 109.904 -23.354 167.884 1.00 36.77 385 GLN G O 1
ATOM 16301 N N . LEU G 1 345 ? 109.724 -23.404 170.141 1.00 34.62 386 LEU G N 1
ATOM 16302 C CA . LEU G 1 345 ? 110.474 -22.170 170.357 1.00 33.32 386 LEU G CA 1
ATOM 16303 C C . LEU G 1 345 ? 111.963 -22.342 170.118 1.00 34.59 386 LEU G C 1
ATOM 16304 O O . LEU G 1 345 ? 112.677 -21.339 170.018 1.00 49.31 386 LEU G O 1
ATOM 16309 N N . LEU G 1 346 ? 112.454 -23.582 170.053 1.00 36.94 387 LEU G N 1
ATOM 16310 C CA . LEU G 1 346 ? 113.855 -23.804 169.712 1.00 37.46 387 LEU G CA 1
ATOM 16311 C C . LEU G 1 346 ? 114.124 -23.470 168.250 1.00 50.28 387 LEU G C 1
ATOM 16312 O O . LEU G 1 346 ? 115.247 -23.094 167.894 1.00 60.07 387 LEU G O 1
ATOM 16317 N N . TYR G 1 347 ? 113.107 -23.589 167.400 1.00 50.08 388 TYR G N 1
ATOM 16318 C CA . TYR G 1 347 ? 113.232 -23.325 165.976 1.00 56.07 388 TYR G CA 1
ATOM 16319 C C . TYR G 1 347 ? 112.755 -21.932 165.585 1.00 76.72 388 TYR G C 1
ATOM 16320 O O . TYR G 1 347 ? 112.776 -21.595 164.395 1.00 81.31 388 TYR G O 1
ATOM 16329 N N . ILE G 1 348 ? 112.327 -21.121 166.548 1.00 82.31 389 ILE G N 1
ATOM 16330 C CA . ILE G 1 348 ? 111.841 -19.773 166.274 1.00 82.75 389 ILE G CA 1
ATOM 16331 C C . ILE G 1 348 ? 112.510 -18.779 167.215 1.00 88.14 389 ILE G C 1
ATOM 16332 O O . ILE G 1 348 ? 113.730 -18.796 167.383 1.00 91.37 389 ILE G O 1
ATOM 16337 N N . PRO H 1 14 ? 174.180 -9.119 175.958 1.00 111.88 55 PRO H N 1
ATOM 16338 C CA . PRO H 1 14 ? 175.119 -9.159 174.839 1.00 115.00 55 PRO H CA 1
ATOM 16339 C C . PRO H 1 14 ? 174.400 -9.489 173.530 1.00 118.09 55 PRO H C 1
ATOM 16340 O O . PRO H 1 14 ? 173.249 -9.096 173.330 1.00 119.94 55 PRO H O 1
ATOM 16342 N N . THR H 1 15 ? 175.078 -10.216 172.643 1.00 114.20 56 THR H N 1
ATOM 16343 C CA . THR H 1 15 ? 174.556 -10.549 171.319 1.00 106.29 56 THR H CA 1
ATOM 16344 C C . THR H 1 15 ? 174.149 -12.020 171.274 1.00 102.34 56 THR H C 1
ATOM 16345 O O . THR H 1 15 ? 174.982 -12.905 171.501 1.00 108.29 56 THR H O 1
ATOM 16349 N N . ALA H 1 16 ? 172.878 -12.268 170.940 1.00 90.35 57 ALA H N 1
ATOM 16350 C CA . ALA H 1 16 ? 172.215 -13.568 171.045 1.00 76.20 57 ALA H CA 1
ATOM 16351 C C . ALA H 1 16 ? 173.060 -14.756 170.599 1.00 68.12 57 ALA H C 1
ATOM 16352 O O . ALA H 1 16 ? 173.036 -15.806 171.248 1.00 65.95 57 ALA H O 1
ATOM 16354 N N . GLU H 1 17 ? 173.799 -14.616 169.496 1.00 63.52 58 GLU H N 1
ATOM 16355 C CA . GLU H 1 17 ? 174.610 -15.731 169.021 1.00 62.53 58 GLU H CA 1
ATOM 16356 C C . GLU H 1 17 ? 175.754 -16.037 169.980 1.00 71.78 58 GLU H C 1
ATOM 16357 O O . GLU H 1 17 ? 176.031 -17.207 170.271 1.00 72.02 58 GLU H O 1
ATOM 16363 N N . ASP H 1 18 ? 176.430 -15.004 170.482 1.00 83.35 59 ASP H N 1
ATOM 16364 C CA . ASP H 1 18 ? 177.507 -15.234 171.438 1.00 88.89 59 ASP H CA 1
ATOM 16365 C C . ASP H 1 18 ? 176.975 -15.777 172.758 1.00 75.22 59 ASP H C 1
ATOM 16366 O O . ASP H 1 18 ? 177.680 -16.520 173.449 1.00 80.82 59 ASP H O 1
ATOM 16371 N N . LEU H 1 19 ? 175.739 -15.427 173.121 1.00 62.24 60 LEU H N 1
ATOM 16372 C CA . LEU H 1 19 ? 175.129 -16.001 174.317 1.00 62.65 60 LEU H CA 1
ATOM 16373 C C . LEU H 1 19 ? 174.864 -17.494 174.141 1.00 57.66 60 LEU H C 1
ATOM 16374 O O . LEU H 1 19 ? 175.149 -18.292 175.043 1.00 58.66 60 LEU H O 1
ATOM 16379 N N . ALA H 1 20 ? 174.323 -17.891 172.985 1.00 52.12 61 ALA H N 1
ATOM 16380 C CA . ALA H 1 20 ? 174.083 -19.307 172.720 1.00 47.89 61 ALA H CA 1
ATOM 16381 C C . ALA H 1 20 ? 175.389 -20.090 172.644 1.00 45.79 61 ALA H C 1
ATOM 16382 O O . ALA H 1 20 ? 175.482 -21.204 173.174 1.00 43.32 61 ALA H O 1
ATOM 16384 N N . ARG H 1 21 ? 176.409 -19.522 171.988 1.00 44.50 62 ARG H N 1
ATOM 16385 C CA . ARG H 1 21 ? 177.684 -20.219 171.842 1.00 52.45 62 ARG H CA 1
ATOM 16386 C C . ARG H 1 21 ? 178.321 -20.517 173.193 1.00 58.81 62 ARG H C 1
ATOM 16387 O O . ARG H 1 21 ? 179.017 -21.529 173.340 1.00 60.76 62 ARG H O 1
ATOM 16395 N N . ALA H 1 22 ? 178.097 -19.654 174.189 1.00 60.22 63 ALA H N 1
ATOM 16396 C CA . ALA H 1 22 ? 178.592 -19.928 175.533 1.00 60.04 63 ALA H CA 1
ATOM 16397 C C . ALA H 1 22 ? 177.799 -21.031 176.221 1.00 52.14 63 ALA H C 1
ATOM 16398 O O . ALA H 1 22 ? 178.287 -21.615 177.193 1.00 48.09 63 ALA H O 1
ATOM 16400 N N . GLN H 1 23 ? 176.596 -21.333 175.740 1.00 50.48 64 GLN H N 1
ATOM 16401 C CA . GLN H 1 23 ? 175.779 -22.388 176.319 1.00 52.38 64 GLN H CA 1
ATOM 16402 C C . GLN H 1 23 ? 175.909 -23.712 175.578 1.00 49.40 64 GLN H C 1
ATOM 16403 O O . GLN H 1 23 ? 175.287 -24.697 175.991 1.00 48.69 64 GLN H O 1
ATOM 16409 N N . ILE H 1 24 ? 176.689 -23.762 174.502 1.00 42.79 65 ILE H N 1
ATOM 16410 C CA . ILE H 1 24 ? 176.970 -25.060 173.877 1.00 44.39 65 ILE H CA 1
ATOM 16411 C C . ILE H 1 24 ? 177.676 -25.953 174.892 1.00 42.94 65 ILE H C 1
ATOM 16412 O O . ILE H 1 24 ? 178.638 -25.504 175.543 1.00 42.95 65 ILE H O 1
ATOM 16417 N N . PRO H 1 25 ? 177.234 -27.198 175.086 1.00 42.46 66 PRO H N 1
ATOM 16418 C CA . PRO H 1 25 ? 177.830 -28.047 176.126 1.00 51.81 66 PRO H CA 1
ATOM 16419 C C . PRO H 1 25 ? 179.333 -28.208 175.948 1.00 52.34 66 PRO H C 1
ATOM 16420 O O . PRO H 1 25 ? 179.860 -28.157 174.833 1.00 46.61 66 PRO H O 1
ATOM 16424 N N . GLU H 1 26 ? 180.020 -28.418 177.077 1.00 51.80 67 GLU H N 1
ATOM 16425 C CA . GLU H 1 26 ? 181.478 -28.458 177.079 1.00 50.83 67 GLU H CA 1
ATOM 16426 C C . GLU H 1 26 ? 182.014 -29.791 176.570 1.00 49.65 67 GLU H C 1
ATOM 16427 O O . GLU H 1 26 ? 182.994 -29.815 175.817 1.00 52.87 67 GLU H O 1
ATOM 16433 N N . GLN H 1 27 ? 181.397 -30.902 176.977 1.00 47.39 68 GLN H N 1
ATOM 16434 C CA . GLN H 1 27 ? 181.785 -32.227 176.505 1.00 42.49 68 GLN H CA 1
ATOM 16435 C C . GLN H 1 27 ? 181.166 -32.518 175.141 1.00 44.64 68 GLN H C 1
ATOM 16436 O O . GLN H 1 27 ? 180.062 -32.062 174.831 1.00 41.83 68 GLN H O 1
ATOM 16442 N N . GLN H 1 28 ? 181.881 -33.309 174.332 1.00 41.62 69 GLN H N 1
ATOM 16443 C CA . GLN H 1 28 ? 181.425 -33.572 172.967 1.00 41.10 69 GLN H CA 1
ATOM 16444 C C . GLN H 1 28 ? 180.245 -34.538 172.936 1.00 40.91 69 GLN H C 1
ATOM 16445 O O . GLN H 1 28 ? 179.341 -34.385 172.104 1.00 40.59 69 GLN H O 1
ATOM 16451 N N . ARG H 1 29 ? 180.234 -35.546 173.818 1.00 41.11 70 ARG H N 1
ATOM 16452 C CA . ARG H 1 29 ? 179.078 -36.442 173.887 1.00 40.98 70 ARG H CA 1
ATOM 16453 C C . ARG H 1 29 ? 177.801 -35.674 174.210 1.00 41.11 70 ARG H C 1
ATOM 16454 O O . ARG H 1 29 ? 176.723 -35.999 173.696 1.00 40.85 70 ARG H O 1
ATOM 16462 N N . ASP H 1 30 ? 177.900 -34.644 175.052 1.00 41.51 71 ASP H N 1
ATOM 16463 C CA . ASP H 1 30 ? 176.735 -33.813 175.330 1.00 47.88 71 ASP H CA 1
ATOM 16464 C C . ASP H 1 30 ? 176.423 -32.860 174.177 1.00 41.34 71 ASP H C 1
ATOM 16465 O O . ASP H 1 30 ? 175.264 -32.472 173.998 1.00 41.28 71 ASP H O 1
ATOM 16470 N N . GLN H 1 31 ? 177.432 -32.482 173.388 1.00 41.15 72 GLN H N 1
ATOM 16471 C CA . GLN H 1 31 ? 177.180 -31.675 172.198 1.00 43.13 72 GLN H CA 1
ATOM 16472 C C . GLN H 1 31 ? 176.332 -32.439 171.185 1.00 40.34 72 GLN H C 1
ATOM 16473 O O . GLN H 1 31 ? 175.294 -31.941 170.731 1.00 41.42 72 GLN H O 1
ATOM 16479 N N . VAL H 1 32 ? 176.744 -33.659 170.824 1.00 40.09 73 VAL H N 1
ATOM 16480 C CA . VAL H 1 32 ? 175.941 -34.407 169.861 1.00 39.64 73 VAL H CA 1
ATOM 16481 C C . VAL H 1 32 ? 174.598 -34.793 170.473 1.00 39.75 73 VAL H C 1
ATOM 16482 O O . VAL H 1 32 ? 173.579 -34.805 169.774 1.00 39.46 73 VAL H O 1
ATOM 16486 N N . ALA H 1 33 ? 174.558 -35.073 171.783 1.00 40.18 74 ALA H N 1
ATOM 16487 C CA . ALA H 1 33 ? 173.294 -35.421 172.428 1.00 40.33 74 ALA H CA 1
ATOM 16488 C C . ALA H 1 33 ? 172.271 -34.295 172.310 1.00 44.22 74 ALA H C 1
ATOM 16489 O O . ALA H 1 33 ? 171.067 -34.559 172.200 1.00 40.28 74 ALA H O 1
ATOM 16491 N N . SER H 1 34 ? 172.728 -33.038 172.307 1.00 42.91 75 SER H N 1
ATOM 16492 C CA . SER H 1 34 ? 171.811 -31.910 172.195 1.00 42.37 75 SER H CA 1
ATOM 16493 C C . SER H 1 34 ? 171.163 -31.826 170.819 1.00 40.10 75 SER H C 1
ATOM 16494 O O . SER H 1 34 ? 170.162 -31.120 170.659 1.00 40.11 75 SER H O 1
ATOM 16497 N N . LEU H 1 35 ? 171.713 -32.519 169.827 1.00 39.67 76 LEU H N 1
ATOM 16498 C CA . LEU H 1 35 ? 171.117 -32.563 168.501 1.00 39.18 76 LEU H CA 1
ATOM 16499 C C . LEU H 1 35 ? 170.011 -33.604 168.391 1.00 38.99 76 LEU H C 1
ATOM 16500 O O . LEU H 1 35 ? 169.472 -33.804 167.297 1.00 38.56 76 LEU H O 1
ATOM 16521 N N . VAL H 1 38 ? 164.007 -37.350 171.628 1.00 42.34 79 VAL H N 1
ATOM 16522 C CA . VAL H 1 38 ? 163.434 -38.684 171.744 1.00 40.30 79 VAL H CA 1
ATOM 16523 C C . VAL H 1 38 ? 162.016 -38.586 172.295 1.00 39.97 79 VAL H C 1
ATOM 16524 O O . VAL H 1 38 ? 161.736 -37.781 173.193 1.00 40.41 79 VAL H O 1
ATOM 16528 N N . GLY H 1 39 ? 161.116 -39.389 171.730 1.00 39.71 80 GLY H N 1
ATOM 16529 C CA . GLY H 1 39 ? 159.793 -39.539 172.312 1.00 39.97 80 GLY H CA 1
ATOM 16530 C C . GLY H 1 39 ? 159.866 -40.373 173.581 1.00 50.83 80 GLY H C 1
ATOM 16531 O O . GLY H 1 39 ? 160.511 -41.427 173.611 1.00 49.76 80 GLY H O 1
ATOM 16532 N N . VAL H 1 40 ? 159.224 -39.892 174.643 1.00 48.55 81 VAL H N 1
ATOM 16533 C CA . VAL H 1 40 ? 159.236 -40.568 175.932 1.00 44.47 81 VAL H CA 1
ATOM 16534 C C . VAL H 1 40 ? 157.814 -40.987 176.291 1.00 46.19 81 VAL H C 1
ATOM 16535 O O . VAL H 1 40 ? 156.828 -40.412 175.822 1.00 42.10 81 VAL H O 1
ATOM 16539 N N . ALA H 1 41 ? 157.718 -42.011 177.137 1.00 48.89 82 ALA H N 1
ATOM 16540 C CA . ALA H 1 41 ? 156.426 -42.574 177.502 1.00 54.13 82 ALA H CA 1
ATOM 16541 C C . ALA H 1 41 ? 155.913 -42.090 178.849 1.00 55.22 82 ALA H C 1
ATOM 16542 O O . ALA H 1 41 ? 154.701 -42.124 179.080 1.00 52.89 82 ALA H O 1
ATOM 16544 N N . ASN H 1 42 ? 156.793 -41.643 179.735 1.00 54.90 83 ASN H N 1
ATOM 16545 C CA . ASN H 1 42 ? 156.393 -41.241 181.074 1.00 52.51 83 ASN H CA 1
ATOM 16546 C C . ASN H 1 42 ? 157.474 -40.326 181.630 1.00 46.07 83 ASN H C 1
ATOM 16547 O O . ASN H 1 42 ? 158.427 -39.970 180.930 1.00 46.40 83 ASN H O 1
ATOM 16552 N N . TYR H 1 43 ? 157.332 -39.957 182.904 1.00 46.64 84 TYR H N 1
ATOM 16553 C CA . TYR H 1 43 ? 158.275 -39.029 183.519 1.00 51.90 84 TYR H CA 1
ATOM 16554 C C . TYR H 1 43 ? 159.659 -39.655 183.675 1.00 51.30 84 TYR H C 1
ATOM 16555 O O . TYR H 1 43 ? 160.675 -38.961 183.553 1.00 49.50 84 TYR H O 1
ATOM 16564 N N . ASP H 1 44 ? 159.722 -40.960 183.954 1.00 45.20 85 ASP H N 1
ATOM 16565 C CA . ASP H 1 44 ? 161.014 -41.603 184.178 1.00 53.04 85 ASP H CA 1
ATOM 16566 C C . ASP H 1 44 ? 161.854 -41.621 182.903 1.00 51.77 85 ASP H C 1
ATOM 16567 O O . ASP H 1 44 ? 163.039 -41.265 182.923 1.00 44.09 85 ASP H O 1
ATOM 16572 N N . GLN H 1 45 ? 161.258 -42.040 181.781 1.00 46.76 86 GLN H N 1
ATOM 16573 C CA . GLN H 1 45 ? 162.002 -42.067 180.525 1.00 45.34 86 GLN H CA 1
ATOM 16574 C C . GLN H 1 45 ? 162.461 -40.675 180.118 1.00 42.98 86 GLN H C 1
ATOM 16575 O O . GLN H 1 45 ? 163.554 -40.522 179.562 1.00 45.51 86 GLN H O 1
ATOM 16581 N N . ALA H 1 46 ? 161.652 -39.649 180.402 1.00 43.21 87 ALA H N 1
ATOM 16582 C CA . ALA H 1 46 ? 162.040 -38.278 180.084 1.00 43.17 87 ALA H CA 1
ATOM 16583 C C . ALA H 1 46 ? 163.260 -37.853 180.889 1.00 43.48 87 ALA H C 1
ATOM 16584 O O . ALA H 1 46 ? 164.215 -37.294 180.338 1.00 43.26 87 ALA H O 1
ATOM 16586 N N . LEU H 1 47 ? 163.246 -38.118 182.199 1.00 44.01 88 LEU H N 1
ATOM 16587 C CA . LEU H 1 47 ? 164.365 -37.736 183.056 1.00 44.35 88 LEU H CA 1
ATOM 16588 C C . LEU H 1 47 ? 165.621 -38.537 182.723 1.00 44.77 88 LEU H C 1
ATOM 16589 O O . LEU H 1 47 ? 166.732 -37.992 182.719 1.00 44.09 88 LEU H O 1
ATOM 16594 N N . ASP H 1 48 ? 165.464 -39.831 182.441 1.00 48.00 89 ASP H N 1
ATOM 16595 C CA . ASP H 1 48 ? 166.608 -40.650 182.061 1.00 53.53 89 ASP H CA 1
ATOM 16596 C C . ASP H 1 48 ? 167.236 -40.155 180.761 1.00 53.01 89 ASP H C 1
ATOM 16597 O O . ASP H 1 48 ? 168.466 -40.119 180.630 1.00 47.56 89 ASP H O 1
ATOM 16602 N N . ALA H 1 49 ? 166.403 -39.765 179.789 1.00 50.62 90 ALA H N 1
ATOM 16603 C CA . ALA H 1 49 ? 166.915 -39.237 178.527 1.00 46.55 90 ALA H CA 1
ATOM 16604 C C . ALA H 1 49 ? 167.544 -37.866 178.722 1.00 46.41 90 ALA H C 1
ATOM 16605 O O . ALA H 1 49 ? 168.641 -37.598 178.221 1.00 42.26 90 ALA H O 1
ATOM 16607 N N . LEU H 1 50 ? 166.859 -36.978 179.445 1.00 45.39 91 LEU H N 1
ATOM 16608 C CA . LEU H 1 50 ? 167.398 -35.646 179.690 1.00 45.96 91 LEU H CA 1
ATOM 16609 C C . LEU H 1 50 ? 168.684 -35.681 180.513 1.00 43.35 91 LEU H C 1
ATOM 16610 O O . LEU H 1 50 ? 169.483 -34.743 180.426 1.00 43.40 91 LEU H O 1
ATOM 16615 N N . ASN H 1 51 ? 168.916 -36.742 181.292 1.00 43.56 92 ASN H N 1
ATOM 16616 C CA . ASN H 1 51 ? 170.169 -36.866 182.031 1.00 49.71 92 ASN H CA 1
ATOM 16617 C C . ASN H 1 51 ? 171.340 -37.300 181.159 1.00 51.39 92 ASN H C 1
ATOM 16618 O O . ASN H 1 51 ? 172.488 -37.215 181.612 1.00 43.60 92 ASN H O 1
ATOM 16623 N N . GLN H 1 52 ? 171.087 -37.760 179.934 1.00 42.90 93 GLN H N 1
ATOM 16624 C CA . GLN H 1 52 ? 172.146 -38.094 178.993 1.00 42.50 93 GLN H CA 1
ATOM 16625 C C . GLN H 1 52 ? 172.431 -36.960 178.021 1.00 51.25 93 GLN H C 1
ATOM 16626 O O . GLN H 1 52 ? 173.192 -37.152 177.067 1.00 55.58 93 GLN H O 1
ATOM 16632 N N . GLY H 1 53 ? 171.831 -35.791 178.235 1.00 46.18 94 GLY H N 1
ATOM 16633 C CA . GLY H 1 53 ? 172.116 -34.617 177.442 1.00 40.14 94 GLY H CA 1
ATOM 16634 C C . GLY H 1 53 ? 171.218 -34.392 176.249 1.00 43.01 94 GLY H C 1
ATOM 16635 O O . GLY H 1 53 ? 171.554 -33.558 175.400 1.00 51.82 94 GLY H O 1
ATOM 16636 N N . VAL H 1 54 ? 170.084 -35.094 176.157 1.00 40.16 95 VAL H N 1
ATOM 16637 C CA . VAL H 1 54 ? 169.236 -34.982 174.975 1.00 41.12 95 VAL H CA 1
ATOM 16638 C C . VAL H 1 54 ? 168.687 -33.558 174.856 1.00 46.88 95 VAL H C 1
ATOM 16639 O O . VAL H 1 54 ? 168.366 -32.899 175.857 1.00 38.91 95 VAL H O 1
ATOM 16643 N N . GLY H 1 55 ? 168.619 -33.058 173.617 1.00 41.31 96 GLY H N 1
ATOM 16644 C CA . GLY H 1 55 ? 168.171 -31.691 173.398 1.00 40.32 96 GLY H CA 1
ATOM 16645 C C . GLY H 1 55 ? 166.735 -31.442 173.817 1.00 43.92 96 GLY H C 1
ATOM 16646 O O . GLY H 1 55 ? 166.398 -30.345 174.277 1.00 44.26 96 GLY H O 1
ATOM 16647 N N . GLY H 1 56 ? 165.872 -32.442 173.673 1.00 42.22 97 GLY H N 1
ATOM 16648 C CA . GLY H 1 56 ? 164.492 -32.284 174.099 1.00 43.30 97 GLY H CA 1
ATOM 16649 C C . GLY H 1 56 ? 163.752 -33.599 174.044 1.00 40.66 97 GLY H C 1
ATOM 16650 O O . GLY H 1 56 ? 164.263 -34.612 173.558 1.00 37.81 97 GLY H O 1
ATOM 16651 N N . ILE H 1 57 ? 162.525 -33.568 174.547 1.00 37.16 98 ILE H N 1
ATOM 16652 C CA . ILE H 1 57 ? 161.692 -34.756 174.621 1.00 36.88 98 ILE H CA 1
ATOM 16653 C C . ILE H 1 57 ? 160.431 -34.528 173.796 1.00 47.18 98 ILE H C 1
ATOM 16654 O O . ILE H 1 57 ? 159.982 -33.391 173.614 1.00 42.61 98 ILE H O 1
ATOM 16659 N N . PHE H 1 58 ? 159.869 -35.624 173.282 1.00 47.59 99 PHE H N 1
ATOM 16660 C CA . PHE H 1 58 ? 158.668 -35.601 172.455 1.00 35.83 99 PHE H CA 1
ATOM 16661 C C . PHE H 1 58 ? 157.547 -36.335 173.182 1.00 37.79 99 PHE H C 1
ATOM 16662 O O . PHE H 1 58 ? 157.707 -37.495 173.574 1.00 35.76 99 PHE H O 1
ATOM 16670 N N . ILE H 1 59 ? 156.424 -35.648 173.368 1.00 41.21 100 ILE H N 1
ATOM 16671 C CA . ILE H 1 59 ? 155.206 -36.233 173.916 1.00 35.47 100 ILE H CA 1
ATOM 16672 C C . ILE H 1 59 ? 154.391 -36.799 172.755 1.00 39.86 100 ILE H C 1
ATOM 16673 O O . ILE H 1 59 ? 153.846 -36.047 171.941 1.00 42.82 100 ILE H O 1
ATOM 16678 N N . GLY H 1 60 ? 154.299 -38.129 172.677 1.00 41.02 101 GLY H N 1
ATOM 16679 C CA . GLY H 1 60 ? 153.618 -38.787 171.579 1.00 34.81 101 GLY H CA 1
ATOM 16680 C C . GLY H 1 60 ? 152.158 -39.079 171.886 1.00 36.76 101 GLY H C 1
ATOM 16681 O O . GLY H 1 60 ? 151.655 -38.811 172.974 1.00 34.77 101 GLY H O 1
ATOM 16682 N N . SER H 1 61 ? 151.470 -39.644 170.885 1.00 34.47 102 SER H N 1
ATOM 16683 C CA . SER H 1 61 ? 150.061 -39.992 171.056 1.00 40.84 102 SER H CA 1
ATOM 16684 C C . SER H 1 61 ? 149.848 -40.931 172.235 1.00 40.76 102 SER H C 1
ATOM 16685 O O . SER H 1 61 ? 148.818 -40.855 172.914 1.00 34.48 102 SER H O 1
ATOM 16688 N N . TRP H 1 62 ? 150.801 -41.824 172.487 1.00 39.21 103 TRP H N 1
ATOM 16689 C CA . TRP H 1 62 ? 150.670 -42.838 173.522 1.00 43.38 103 TRP H CA 1
ATOM 16690 C C . TRP H 1 62 ? 151.290 -42.425 174.849 1.00 43.40 103 TRP H C 1
ATOM 16691 O O . TRP H 1 62 ? 151.148 -43.162 175.832 1.00 43.33 103 TRP H O 1
ATOM 16702 N N . THR H 1 63 ? 151.962 -41.274 174.902 1.00 35.15 104 THR H N 1
ATOM 16703 C CA . THR H 1 63 ? 152.633 -40.846 176.123 1.00 35.74 104 THR H CA 1
ATOM 16704 C C . THR H 1 63 ? 151.641 -40.705 177.273 1.00 41.26 104 THR H C 1
ATOM 16705 O O . THR H 1 63 ? 150.535 -40.186 177.103 1.00 43.05 104 THR H O 1
ATOM 16709 N N . ASP H 1 64 ? 152.044 -41.197 178.446 1.00 43.94 105 ASP H N 1
ATOM 16710 C CA . ASP H 1 64 ? 151.249 -41.085 179.664 1.00 44.72 105 ASP H CA 1
ATOM 16711 C C . ASP H 1 64 ? 150.843 -39.636 179.913 1.00 44.80 105 ASP H C 1
ATOM 16712 O O . ASP H 1 64 ? 151.681 -38.731 179.883 1.00 45.35 105 ASP H O 1
ATOM 16717 N N . GLU H 1 65 ? 149.547 -39.420 180.170 1.00 45.74 106 GLU H N 1
ATOM 16718 C CA . GLU H 1 65 ? 149.041 -38.060 180.337 1.00 46.02 106 GLU H CA 1
ATOM 16719 C C . GLU H 1 65 ? 149.474 -37.438 181.656 1.00 44.94 106 GLU H C 1
ATOM 16720 O O . GLU H 1 65 ? 149.421 -36.212 181.791 1.00 42.53 106 GLU H O 1
ATOM 16726 N N . ASN H 1 66 ? 149.911 -38.250 182.622 1.00 51.43 107 ASN H N 1
ATOM 16727 C CA . ASN H 1 66 ? 150.403 -37.707 183.883 1.00 53.11 107 ASN H CA 1
ATOM 16728 C C . ASN H 1 66 ? 151.665 -36.876 183.697 1.00 46.83 107 ASN H C 1
ATOM 16729 O O . ASN H 1 66 ? 151.948 -36.010 184.530 1.00 52.83 107 ASN H O 1
ATOM 16734 N N . LEU H 1 67 ? 152.425 -37.112 182.621 1.00 39.71 108 LEU H N 1
ATOM 16735 C CA . LEU H 1 67 ? 153.602 -36.294 182.347 1.00 39.34 108 LEU H CA 1
ATOM 16736 C C . LEU H 1 67 ? 153.231 -34.825 182.180 1.00 40.63 108 LEU H C 1
ATOM 16737 O O . LEU H 1 67 ? 154.065 -33.942 182.407 1.00 37.01 108 LEU H O 1
ATOM 16742 N N . LEU H 1 68 ? 151.988 -34.542 181.787 1.00 41.56 109 LEU H N 1
ATOM 16743 C CA . LEU H 1 68 ? 151.518 -33.167 181.673 1.00 46.29 109 LEU H CA 1
ATOM 16744 C C . LEU H 1 68 ? 150.909 -32.647 182.973 1.00 44.95 109 LEU H C 1
ATOM 16745 O O . LEU H 1 68 ? 151.106 -31.476 183.323 1.00 45.13 109 LEU H O 1
ATOM 16750 N N . THR H 1 69 ? 150.193 -33.495 183.712 1.00 41.84 110 THR H N 1
ATOM 16751 C CA . THR H 1 69 ? 149.327 -33.023 184.786 1.00 44.03 110 THR H CA 1
ATOM 16752 C C . THR H 1 69 ? 149.818 -33.333 186.194 1.00 51.33 110 THR H C 1
ATOM 16753 O O . THR H 1 69 ? 149.573 -32.530 187.097 1.00 56.68 110 THR H O 1
ATOM 16757 N N . GLU H 1 70 ? 150.482 -34.464 186.415 1.00 51.95 111 GLU H N 1
ATOM 16758 C CA . GLU H 1 70 ? 150.793 -34.910 187.778 1.00 63.96 111 GLU H CA 1
ATOM 16759 C C . GLU H 1 70 ? 151.817 -33.990 188.437 1.00 65.72 111 GLU H C 1
ATOM 16760 O O . GLU H 1 70 ? 152.958 -33.912 187.962 1.00 66.05 111 GLU H O 1
ATOM 16766 N N . PRO H 1 71 ? 151.466 -33.283 189.515 1.00 61.44 112 PRO H N 1
ATOM 16767 C CA . PRO H 1 71 ? 152.444 -32.398 190.162 1.00 64.22 112 PRO H CA 1
ATOM 16768 C C . PRO H 1 71 ? 153.588 -33.198 190.767 1.00 61.98 112 PRO H C 1
ATOM 16769 O O . PRO H 1 71 ? 153.388 -34.282 191.322 1.00 48.09 112 PRO H O 1
ATOM 16773 N N . GLY H 1 72 ? 154.799 -32.650 190.646 1.00 65.54 113 GLY H N 1
ATOM 16774 C CA . GLY H 1 72 ? 156.007 -33.352 191.022 1.00 63.49 113 GLY H CA 1
ATOM 16775 C C . GLY H 1 72 ? 156.540 -34.313 189.981 1.00 60.17 113 GLY H C 1
ATOM 16776 O O . GLY H 1 72 ? 157.711 -34.703 190.057 1.00 56.62 113 GLY H O 1
ATOM 16777 N N . ARG H 1 73 ? 155.722 -34.713 189.012 1.00 55.56 114 ARG H N 1
ATOM 16778 C CA . ARG H 1 73 ? 156.147 -35.621 187.956 1.00 57.94 114 ARG H CA 1
ATOM 16779 C C . ARG H 1 73 ? 155.610 -35.151 186.607 1.00 52.15 114 ARG H C 1
ATOM 16780 O O . ARG H 1 73 ? 155.218 -35.960 185.759 1.00 48.00 114 ARG H O 1
ATOM 16788 N N . ASN H 1 74 ? 155.586 -33.835 186.398 1.00 44.90 115 ASN H N 1
ATOM 16789 C CA . ASN H 1 74 ? 155.178 -33.215 185.143 1.00 45.36 115 ASN H CA 1
ATOM 16790 C C . ASN H 1 74 ? 156.359 -32.434 184.550 1.00 47.58 115 ASN H C 1
ATOM 16791 O O . ASN H 1 74 ? 157.509 -32.583 184.980 1.00 45.13 115 ASN H O 1
ATOM 16796 N N . ILE H 1 75 ? 156.071 -31.591 183.553 1.00 45.14 116 ILE H N 1
ATOM 16797 C CA . ILE H 1 75 ? 157.155 -30.902 182.855 1.00 47.84 116 ILE H CA 1
ATOM 16798 C C . ILE H 1 75 ? 157.827 -29.885 183.770 1.00 44.91 116 ILE H C 1
ATOM 16799 O O . ILE H 1 75 ? 159.055 -29.725 183.748 1.00 43.10 116 ILE H O 1
ATOM 16804 N N . GLU H 1 76 ? 157.041 -29.180 184.585 1.00 48.22 117 GLU H N 1
ATOM 16805 C CA . GLU H 1 76 ? 157.620 -28.221 185.518 1.00 57.08 117 GLU H CA 1
ATOM 16806 C C . GLU H 1 76 ? 158.620 -28.887 186.455 1.00 55.00 117 GLU H C 1
ATOM 16807 O O . GLU H 1 76 ? 159.621 -28.270 186.835 1.00 57.75 117 GLU H O 1
ATOM 16813 N N . ALA H 1 77 ? 158.373 -30.146 186.827 1.00 50.47 118 ALA H N 1
ATOM 16814 C CA . ALA H 1 77 ? 159.290 -30.862 187.706 1.00 52.04 118 ALA H CA 1
ATOM 16815 C C . ALA H 1 77 ? 160.504 -31.394 186.954 1.00 57.29 118 ALA H C 1
ATOM 16816 O O . ALA H 1 77 ? 161.555 -31.612 187.568 1.00 54.52 118 ALA H O 1
ATOM 16818 N N . LEU H 1 78 ? 160.379 -31.616 185.637 1.00 57.02 119 LEU H N 1
ATOM 16819 C CA . LEU H 1 78 ? 161.540 -31.963 184.821 1.00 47.98 119 LEU H CA 1
ATOM 16820 C C . LEU H 1 78 ? 162.514 -30.796 184.724 1.00 45.97 119 LEU H C 1
ATOM 16821 O O . LEU H 1 78 ? 163.728 -30.971 184.892 1.00 42.29 119 LEU H O 1
ATOM 16826 N N . ARG H 1 79 ? 162.000 -29.594 184.437 1.00 42.48 120 ARG H N 1
ATOM 16827 C CA . ARG H 1 79 ? 162.856 -28.415 184.407 1.00 46.26 120 ARG H CA 1
ATOM 16828 C C . ARG H 1 79 ? 163.566 -28.194 185.736 1.00 58.38 120 ARG H C 1
ATOM 16829 O O . ARG H 1 79 ? 164.626 -27.557 185.763 1.00 63.94 120 ARG H O 1
ATOM 16837 N N . GLU H 1 80 ? 163.011 -28.724 186.830 1.00 64.24 121 GLU H N 1
ATOM 16838 C CA . GLU H 1 80 ? 163.581 -28.538 188.160 1.00 75.39 121 GLU H CA 1
ATOM 16839 C C . GLU H 1 80 ? 164.793 -29.434 188.382 1.00 68.72 121 GLU H C 1
ATOM 16840 O O . GLU H 1 80 ? 165.823 -28.980 188.889 1.00 65.00 121 GLU H O 1
ATOM 16846 N N . ALA H 1 81 ? 164.681 -30.712 188.013 1.00 66.51 122 ALA H N 1
ATOM 16847 C CA . ALA H 1 81 ? 165.757 -31.664 188.264 1.00 65.12 122 ALA H CA 1
ATOM 16848 C C . ALA H 1 81 ? 166.840 -31.614 187.194 1.00 65.49 122 ALA H C 1
ATOM 16849 O O . ALA H 1 81 ? 167.992 -31.960 187.477 1.00 66.45 122 ALA H O 1
ATOM 16851 N N . VAL H 1 82 ? 166.505 -31.187 185.975 1.00 63.78 123 VAL H N 1
ATOM 16852 C CA . VAL H 1 82 ? 167.492 -31.196 184.897 1.00 63.28 123 VAL H CA 1
ATOM 16853 C C . VAL H 1 82 ? 168.364 -29.945 184.947 1.00 69.01 123 VAL H C 1
ATOM 16854 O O . VAL H 1 82 ? 169.568 -30.005 184.671 1.00 68.34 123 VAL H O 1
ATOM 16858 N N . GLY H 1 83 ? 167.784 -28.797 185.298 1.00 73.65 124 GLY H N 1
ATOM 16859 C CA . GLY H 1 83 ? 168.552 -27.596 185.548 1.00 81.02 124 GLY H CA 1
ATOM 16860 C C . GLY H 1 83 ? 169.074 -26.875 184.325 1.00 89.34 124 GLY H C 1
ATOM 16861 O O . GLY H 1 83 ? 169.449 -25.702 184.433 1.00 103.07 124 GLY H O 1
ATOM 16862 N N . ARG H 1 84 ? 169.128 -27.528 183.169 1.00 77.77 125 ARG H N 1
ATOM 16863 C CA . ARG H 1 84 ? 169.488 -26.880 181.918 1.00 69.84 125 ARG H CA 1
ATOM 16864 C C . ARG H 1 84 ? 168.246 -26.747 181.046 1.00 60.64 125 ARG H C 1
ATOM 16865 O O . ARG H 1 84 ? 167.239 -27.426 181.257 1.00 61.94 125 ARG H O 1
ATOM 16873 N N . ASP H 1 85 ? 168.323 -25.856 180.061 1.00 53.40 126 ASP H N 1
ATOM 16874 C CA . ASP H 1 85 ? 167.200 -25.651 179.159 1.00 51.92 126 ASP H CA 1
ATOM 16875 C C . ASP H 1 85 ? 167.093 -26.798 178.158 1.00 55.76 126 ASP H C 1
ATOM 16876 O O . ASP H 1 85 ? 168.097 -27.371 177.723 1.00 57.46 126 ASP H O 1
ATOM 16881 N N . PHE H 1 86 ? 165.855 -27.131 177.795 1.00 51.03 127 PHE H N 1
ATOM 16882 C CA . PHE H 1 86 ? 165.582 -28.178 176.819 1.00 44.91 127 PHE H CA 1
ATOM 16883 C C . PHE H 1 86 ? 164.237 -27.897 176.155 1.00 43.97 127 PHE H C 1
ATOM 16884 O O . PHE H 1 86 ? 163.467 -27.039 176.597 1.00 38.82 127 PHE H O 1
ATOM 16892 N N . SER H 1 87 ? 163.965 -28.621 175.074 1.00 38.33 128 SER H N 1
ATOM 16893 C CA . SER H 1 87 ? 162.724 -28.458 174.328 1.00 41.55 128 SER H CA 1
ATOM 16894 C C . SER H 1 87 ? 161.708 -29.531 174.706 1.00 37.57 128 SER H C 1
ATOM 16895 O O . SER H 1 87 ? 162.064 -30.661 175.045 1.00 37.54 128 SER H O 1
ATOM 16898 N N . VAL H 1 88 ? 160.432 -29.160 174.649 1.00 37.33 129 VAL H N 1
ATOM 16899 C CA . VAL H 1 88 ? 159.322 -30.087 174.862 1.00 43.24 129 VAL H CA 1
ATOM 16900 C C . VAL H 1 88 ? 158.398 -29.982 173.656 1.00 41.81 129 VAL H C 1
ATOM 16901 O O . VAL H 1 88 ? 157.728 -28.958 173.470 1.00 36.61 129 VAL H O 1
ATOM 16905 N N . SER H 1 89 ? 158.351 -31.031 172.843 1.00 41.12 130 SER H N 1
ATOM 16906 C CA . SER H 1 89 ? 157.540 -31.039 171.636 1.00 36.00 130 SER H CA 1
ATOM 16907 C C . SER H 1 89 ? 156.305 -31.913 171.820 1.00 35.70 130 SER H C 1
ATOM 16908 O O . SER H 1 89 ? 156.194 -32.702 172.763 1.00 35.73 130 SER H O 1
ATOM 16911 N N . ILE H 1 90 ? 155.374 -31.745 170.881 1.00 35.46 131 ILE H N 1
ATOM 16912 C CA . ILE H 1 90 ? 154.112 -32.473 170.851 1.00 35.18 131 ILE H CA 1
ATOM 16913 C C . ILE H 1 90 ? 153.583 -32.356 169.429 1.00 34.97 131 ILE H C 1
ATOM 16914 O O . ILE H 1 90 ? 153.897 -31.397 168.715 1.00 35.07 131 ILE H O 1
ATOM 16919 N N . ASP H 1 91 ? 152.805 -33.351 169.001 1.00 34.73 132 ASP H N 1
ATOM 16920 C CA . ASP H 1 91 ? 152.174 -33.340 167.676 1.00 34.55 132 ASP H CA 1
ATOM 16921 C C . ASP H 1 91 ? 150.704 -32.991 167.889 1.00 42.30 132 ASP H C 1
ATOM 16922 O O . ASP H 1 91 ? 149.868 -33.856 168.158 1.00 37.10 132 ASP H O 1
ATOM 16927 N N . PHE H 1 92 ? 150.394 -31.699 167.749 1.00 37.58 133 PHE H N 1
ATOM 16928 C CA . PHE H 1 92 ? 149.095 -31.130 168.108 1.00 36.71 133 PHE H CA 1
ATOM 16929 C C . PHE H 1 92 ? 148.568 -30.377 166.882 1.00 39.49 133 PHE H C 1
ATOM 16930 O O . PHE H 1 92 ? 148.437 -29.151 166.890 1.00 34.65 133 PHE H O 1
ATOM 16938 N N . GLU H 1 93 ? 148.277 -31.123 165.812 1.00 42.91 134 GLU H N 1
ATOM 16939 C CA . GLU H 1 93 ? 148.055 -30.527 164.500 1.00 39.07 134 GLU H CA 1
ATOM 16940 C C . GLU H 1 93 ? 146.593 -30.452 164.100 1.00 37.07 134 GLU H C 1
ATOM 16941 O O . GLU H 1 93 ? 146.279 -29.773 163.115 1.00 34.39 134 GLU H O 1
ATOM 16947 N N . GLY H 1 94 ? 145.711 -31.136 164.810 1.00 34.15 135 GLY H N 1
ATOM 16948 C CA . GLY H 1 94 ? 144.283 -31.043 164.560 1.00 34.08 135 GLY H CA 1
ATOM 16949 C C . GLY H 1 94 ? 143.688 -32.322 163.999 1.00 33.93 135 GLY H C 1
ATOM 16950 O O . GLY H 1 94 ? 144.282 -32.991 163.144 1.00 35.60 135 GLY H O 1
ATOM 16951 N N . GLY H 1 95 ? 142.499 -32.666 164.485 1.00 35.12 136 GLY H N 1
ATOM 16952 C CA . GLY H 1 95 ? 141.748 -33.779 163.934 1.00 39.08 136 GLY H CA 1
ATOM 16953 C C . GLY H 1 95 ? 142.286 -35.158 164.250 1.00 40.14 136 GLY H C 1
ATOM 16954 O O . GLY H 1 95 ? 142.032 -36.097 163.491 1.00 35.75 136 GLY H O 1
ATOM 16955 N N . ARG H 1 96 ? 143.007 -35.315 165.357 1.00 41.66 137 ARG H N 1
ATOM 16956 C CA . ARG H 1 96 ? 143.590 -36.604 165.720 1.00 41.75 137 ARG H CA 1
ATOM 16957 C C . ARG H 1 96 ? 143.587 -36.731 167.236 1.00 48.65 137 ARG H C 1
ATOM 16958 O O . ARG H 1 96 ? 144.148 -35.875 167.929 1.00 55.64 137 ARG H O 1
ATOM 16960 N N . VAL H 1 97 ? 142.958 -37.789 167.750 1.00 39.42 138 VAL H N 1
ATOM 16961 C CA . VAL H 1 97 ? 142.905 -38.018 169.190 1.00 47.90 138 VAL H CA 1
ATOM 16962 C C . VAL H 1 97 ? 144.211 -38.647 169.662 1.00 40.89 138 VAL H C 1
ATOM 16963 O O . VAL H 1 97 ? 144.779 -39.526 169.002 1.00 41.99 138 VAL H O 1
ATOM 16967 N N . GLN H 1 98 ? 144.707 -38.168 170.802 1.00 33.86 139 GLN H N 1
ATOM 16968 C CA . GLN H 1 98 ? 145.878 -38.725 171.469 1.00 34.01 139 GLN H CA 1
ATOM 16969 C C . GLN H 1 98 ? 145.606 -38.717 172.967 1.00 36.74 139 GLN H C 1
ATOM 16970 O O . GLN H 1 98 ? 144.554 -38.251 173.418 1.00 34.05 139 GLN H O 1
ATOM 16976 N N . ARG H 1 99 ? 146.557 -39.247 173.746 1.00 40.51 140 ARG H N 1
ATOM 16977 C CA . ARG H 1 99 ? 146.390 -39.271 175.201 1.00 42.00 140 ARG H CA 1
ATOM 16978 C C . ARG H 1 99 ? 146.164 -37.871 175.756 1.00 35.32 140 ARG H C 1
ATOM 16979 O O . ARG H 1 99 ? 145.322 -37.674 176.640 1.00 34.45 140 ARG H O 1
ATOM 16987 N N . ALA H 1 100 ? 146.895 -36.884 175.238 1.00 34.47 141 ALA H N 1
ATOM 16988 C CA . ALA H 1 100 ? 146.807 -35.525 175.749 1.00 40.25 141 ALA H CA 1
ATOM 16989 C C . ALA H 1 100 ? 145.497 -34.822 175.392 1.00 43.67 141 ALA H C 1
ATOM 16990 O O . ALA H 1 100 ? 145.210 -33.773 175.981 1.00 34.38 141 ALA H O 1
ATOM 16992 N N . THR H 1 101 ? 144.702 -35.362 174.455 1.00 36.30 142 THR H N 1
ATOM 16993 C CA . THR H 1 101 ? 143.478 -34.679 174.034 1.00 38.46 142 THR H CA 1
ATOM 16994 C C . THR H 1 101 ? 142.549 -34.424 175.216 1.00 41.24 142 THR H C 1
ATOM 16995 O O . THR H 1 101 ? 141.893 -33.377 175.286 1.00 37.22 142 THR H O 1
ATOM 16999 N N . ASN H 1 102 ? 142.480 -35.373 176.157 1.00 34.04 143 ASN H N 1
ATOM 17000 C CA . ASN H 1 102 ? 141.604 -35.229 177.315 1.00 34.53 143 ASN H CA 1
ATOM 17001 C C . ASN H 1 102 ? 142.008 -34.063 178.206 1.00 37.30 143 ASN H C 1
ATOM 17002 O O . ASN H 1 102 ? 141.227 -33.663 179.077 1.00 40.36 143 ASN H O 1
ATOM 17007 N N . ILE H 1 103 ? 143.214 -33.528 178.027 1.00 34.32 144 ILE H N 1
ATOM 17008 C CA . ILE H 1 103 ? 143.724 -32.430 178.841 1.00 39.20 144 ILE H CA 1
ATOM 17009 C C . ILE H 1 103 ? 143.684 -31.144 178.027 1.00 39.51 144 ILE H C 1
ATOM 17010 O O . ILE H 1 103 ? 143.040 -30.162 178.412 1.00 34.47 144 ILE H O 1
ATOM 17015 N N . LEU H 1 104 ? 144.370 -31.162 176.889 1.00 34.47 145 LEU H N 1
ATOM 17016 C CA . LEU H 1 104 ? 144.668 -29.977 176.102 1.00 34.54 145 LEU H CA 1
ATOM 17017 C C . LEU H 1 104 ? 143.610 -29.646 175.059 1.00 34.35 145 LEU H C 1
ATOM 17018 O O . LEU H 1 104 ? 143.668 -28.560 174.473 1.00 40.13 145 LEU H O 1
ATOM 17023 N N . GLY H 1 105 ? 142.664 -30.545 174.798 1.00 34.14 146 GLY H N 1
ATOM 17024 C CA . GLY H 1 105 ? 141.753 -30.354 173.689 1.00 34.00 146 GLY H CA 1
ATOM 17025 C C . GLY H 1 105 ? 142.406 -30.719 172.367 1.00 34.00 146 GLY H C 1
ATOM 17026 O O . GLY H 1 105 ? 143.408 -31.442 172.315 1.00 34.05 146 GLY H O 1
ATOM 17027 N N . ASP H 1 106 ? 141.835 -30.200 171.281 1.00 33.96 147 ASP H N 1
ATOM 17028 C CA . ASP H 1 106 ? 142.399 -30.461 169.964 1.00 33.97 147 ASP H CA 1
ATOM 17029 C C . ASP H 1 106 ? 141.890 -29.432 168.968 1.00 34.04 147 ASP H C 1
ATOM 17030 O O . ASP H 1 106 ? 140.752 -28.966 169.061 1.00 34.00 147 ASP H O 1
ATOM 17035 N N . PHE H 1 107 ? 142.757 -29.075 168.027 1.00 34.15 148 PHE H N 1
ATOM 17036 C CA . PHE H 1 107 ? 142.311 -28.345 166.855 1.00 34.24 148 PHE H CA 1
ATOM 17037 C C . PHE H 1 107 ? 141.393 -29.235 166.021 1.00 38.91 148 PHE H C 1
ATOM 17038 O O . PHE H 1 107 ? 141.500 -30.463 166.070 1.00 39.24 148 PHE H O 1
ATOM 17046 N N . PRO H 1 108 ? 140.483 -28.645 165.251 1.00 34.15 149 PRO H N 1
ATOM 17047 C CA . PRO H 1 108 ? 139.817 -29.404 164.188 1.00 34.09 149 PRO H CA 1
ATOM 17048 C C . PRO H 1 108 ? 140.826 -29.795 163.120 1.00 39.40 149 PRO H C 1
ATOM 17049 O O . PRO H 1 108 ? 141.950 -29.292 163.072 1.00 34.25 149 PRO H O 1
ATOM 17053 N N . SER H 1 109 ? 140.410 -30.710 162.250 1.00 34.08 150 SER H N 1
ATOM 17054 C CA . SER H 1 109 ? 141.264 -31.063 161.131 1.00 36.19 150 SER H CA 1
ATOM 17055 C C . SER H 1 109 ? 141.498 -29.821 160.274 1.00 37.78 150 SER H C 1
ATOM 17056 O O . SER H 1 109 ? 140.620 -28.960 160.168 1.00 36.63 150 SER H O 1
ATOM 17059 N N . PRO H 1 110 ? 142.682 -29.685 159.677 1.00 39.06 151 PRO H N 1
ATOM 17060 C CA . PRO H 1 110 ? 142.927 -28.524 158.807 1.00 41.98 151 PRO H CA 1
ATOM 17061 C C . PRO H 1 110 ? 141.882 -28.361 157.720 1.00 34.84 151 PRO H C 1
ATOM 17062 O O . PRO H 1 110 ? 141.603 -27.231 157.297 1.00 35.09 151 PRO H O 1
ATOM 17066 N N . ARG H 1 111 ? 141.272 -29.458 157.274 1.00 37.63 152 ARG H N 1
ATOM 17067 C CA . ARG H 1 111 ? 140.217 -29.367 156.271 1.00 44.20 152 ARG H CA 1
ATOM 17068 C C . ARG H 1 111 ? 138.970 -28.693 156.842 1.00 45.22 152 ARG H C 1
ATOM 17069 O O . ARG H 1 111 ? 138.361 -27.838 156.185 1.00 36.73 152 ARG H O 1
ATOM 17077 N N . VAL H 1 112 ? 138.586 -29.051 158.072 1.00 39.76 153 VAL H N 1
ATOM 17078 C CA . VAL H 1 112 ? 137.440 -28.414 158.714 1.00 38.86 153 VAL H CA 1
ATOM 17079 C C . VAL H 1 112 ? 137.736 -26.948 159.016 1.00 34.93 153 VAL H C 1
ATOM 17080 O O . VAL H 1 112 ? 136.887 -26.074 158.807 1.00 42.28 153 VAL H O 1
ATOM 17092 N N . ALA H 1 114 ? 139.723 -24.821 157.423 1.00 40.58 155 ALA H N 1
ATOM 17093 C CA . ALA H 1 114 ? 139.667 -24.007 156.213 1.00 35.91 155 ALA H CA 1
ATOM 17094 C C . ALA H 1 114 ? 138.259 -23.944 155.638 1.00 36.04 155 ALA H C 1
ATOM 17095 O O . ALA H 1 114 ? 137.864 -22.906 155.095 1.00 37.10 155 ALA H O 1
ATOM 17097 N N . GLN H 1 115 ? 137.482 -25.026 155.766 1.00 42.51 156 GLN H N 1
ATOM 17098 C CA . GLN H 1 115 ? 136.128 -25.044 155.217 1.00 43.67 156 GLN H CA 1
ATOM 17099 C C . GLN H 1 115 ? 135.152 -24.198 156.029 1.00 45.17 156 GLN H C 1
ATOM 17100 O O . GLN H 1 115 ? 134.162 -23.706 155.472 1.00 40.09 156 GLN H O 1
ATOM 17106 N N . THR H 1 116 ? 135.389 -24.029 157.338 1.00 42.56 157 THR H N 1
ATOM 17107 C CA . THR H 1 116 ? 134.384 -23.444 158.220 1.00 41.75 157 THR H CA 1
ATOM 17108 C C . THR H 1 116 ? 134.829 -22.193 158.961 1.00 37.97 157 THR H C 1
ATOM 17109 O O . THR H 1 116 ? 133.976 -21.513 159.538 1.00 38.15 157 THR H O 1
ATOM 17121 N N . THR H 1 118 ? 137.443 -18.522 159.360 1.00 37.61 159 THR H N 1
ATOM 17122 C CA . THR H 1 118 ? 138.279 -17.542 158.692 1.00 40.17 159 THR H CA 1
ATOM 17123 C C . THR H 1 118 ? 139.722 -17.698 159.154 1.00 41.52 159 THR H C 1
ATOM 17124 O O . THR H 1 118 ? 139.996 -18.369 160.152 1.00 36.81 159 THR H O 1
ATOM 17128 N N . PRO H 1 119 ? 140.669 -17.103 158.431 1.00 41.96 160 PRO H N 1
ATOM 17129 C CA . PRO H 1 119 ? 142.045 -17.056 158.947 1.00 38.55 160 PRO H CA 1
ATOM 17130 C C . PRO H 1 119 ? 142.167 -16.373 160.300 1.00 41.77 160 PRO H C 1
ATOM 17131 O O . PRO H 1 119 ? 143.008 -16.780 161.111 1.00 40.83 160 PRO H O 1
ATOM 17135 N N . GLU H 1 120 ? 141.353 -15.351 160.579 1.00 39.48 161 GLU H N 1
ATOM 17136 C CA . GLU H 1 120 ? 141.406 -14.711 161.893 1.00 39.15 161 GLU H CA 1
ATOM 17137 C C . GLU H 1 120 ? 140.984 -15.676 162.994 1.00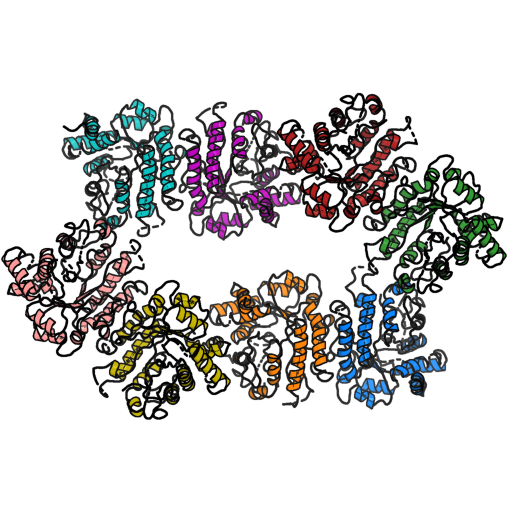 40.25 161 GLU H C 1
ATOM 17138 O O . GLU H 1 120 ? 141.601 -15.713 164.067 1.00 41.16 161 GLU H O 1
ATOM 17144 N N . GLN H 1 121 ? 139.934 -16.465 162.748 1.00 39.21 162 GLN H N 1
ATOM 17145 C CA . GLN H 1 121 ? 139.483 -17.425 163.752 1.00 40.24 162 GLN H CA 1
ATOM 17146 C C . GLN H 1 121 ? 140.538 -18.498 164.003 1.00 41.88 162 GLN H C 1
ATOM 17147 O O . GLN H 1 121 ? 140.736 -18.926 165.147 1.00 36.11 162 GLN H O 1
ATOM 17153 N N . VAL H 1 122 ? 141.231 -18.939 162.949 1.00 36.37 163 VAL H N 1
ATOM 17154 C CA . VAL H 1 122 ? 142.252 -19.965 163.121 1.00 38.75 163 VAL H CA 1
ATOM 17155 C C . VAL H 1 122 ? 143.409 -19.431 163.955 1.00 36.32 163 VAL H C 1
ATOM 17156 O O . VAL H 1 122 ? 143.881 -20.099 164.882 1.00 36.11 163 VAL H O 1
ATOM 17160 N N . GLU H 1 123 ? 143.868 -18.212 163.659 1.00 36.73 164 GLU H N 1
ATOM 17161 C CA . GLU H 1 123 ? 144.941 -17.610 164.447 1.00 44.13 164 GLU H CA 1
ATOM 17162 C C . GLU H 1 123 ? 144.505 -17.379 165.891 1.00 41.80 164 GLU H C 1
ATOM 17163 O O . GLU H 1 123 ? 145.277 -17.621 166.828 1.00 38.55 164 GLU H O 1
ATOM 17169 N N . ASP H 1 124 ? 143.268 -16.914 166.089 1.00 36.87 165 ASP H N 1
ATOM 17170 C CA . ASP H 1 124 ? 142.736 -16.760 167.440 1.00 41.01 165 ASP H CA 1
ATOM 17171 C C . ASP H 1 124 ? 142.579 -18.107 168.132 1.00 41.90 165 ASP H C 1
ATOM 17172 O O . ASP H 1 124 ? 142.781 -18.211 169.347 1.00 41.99 165 ASP H O 1
ATOM 17177 N N . LEU H 1 125 ? 142.194 -19.142 167.381 1.00 37.88 166 LEU H N 1
ATOM 17178 C CA . LEU H 1 125 ? 142.079 -20.476 167.963 1.00 35.65 166 LEU H CA 1
ATOM 17179 C C . LEU H 1 125 ? 143.439 -21.003 168.415 1.00 35.66 166 LEU H C 1
ATOM 17180 O O . LEU H 1 125 ? 143.552 -21.625 169.478 1.00 35.50 166 LEU H O 1
ATOM 17185 N N . ALA H 1 126 ? 144.486 -20.751 167.623 1.00 35.87 167 ALA H N 1
ATOM 17186 C CA . ALA H 1 126 ? 145.821 -21.232 167.974 1.00 40.19 167 ALA H CA 1
ATOM 17187 C C . ALA H 1 126 ? 146.388 -20.496 169.184 1.00 43.13 167 ALA H C 1
ATOM 17188 O O . ALA H 1 126 ? 147.141 -21.083 169.972 1.00 36.11 167 ALA H O 1
ATOM 17190 N N . GLU H 1 127 ? 146.040 -19.223 169.360 1.00 36.42 168 GLU H N 1
ATOM 17191 C CA . GLU H 1 127 ? 146.482 -18.525 170.562 1.00 42.71 168 GLU H CA 1
ATOM 17192 C C . GLU H 1 127 ? 145.821 -19.102 171.811 1.00 36.41 168 GLU H C 1
ATOM 17193 O O . GLU H 1 127 ? 146.483 -19.302 172.837 1.00 39.31 168 GLU H O 1
ATOM 17199 N N . ILE H 1 128 ? 144.527 -19.406 171.739 1.00 36.12 169 ILE H N 1
ATOM 17200 C CA . ILE H 1 128 ? 143.806 -19.883 172.918 1.00 35.89 169 ILE H CA 1
ATOM 17201 C C . ILE H 1 128 ? 144.266 -21.287 173.302 1.00 35.65 169 ILE H C 1
ATOM 17202 O O . ILE H 1 128 ? 144.703 -21.525 174.434 1.00 35.70 169 ILE H O 1
ATOM 17207 N N . LEU H 1 129 ? 144.171 -22.241 172.370 1.00 35.43 170 LEU H N 1
ATOM 17208 C CA . LEU H 1 129 ? 144.656 -23.590 172.661 1.00 37.80 170 LEU H CA 1
ATOM 17209 C C . LEU H 1 129 ? 146.156 -23.600 172.926 1.00 35.47 170 LEU H C 1
ATOM 17210 O O . LEU H 1 129 ? 146.641 -24.406 173.726 1.00 38.65 170 LEU H O 1
ATOM 17215 N N . GLY H 1 130 ? 146.908 -22.718 172.274 1.00 35.74 171 GLY H N 1
ATOM 17216 C CA . GLY H 1 130 ? 148.320 -22.609 172.587 1.00 36.01 171 GLY H CA 1
ATOM 17217 C C . GLY H 1 130 ? 148.574 -22.221 174.029 1.00 36.21 171 GLY H C 1
ATOM 17218 O O . GLY H 1 130 ? 149.602 -22.589 174.602 1.00 36.35 171 GLY H O 1
ATOM 17219 N N . THR H 1 131 ? 147.644 -21.480 174.639 1.00 36.23 172 THR H N 1
ATOM 17220 C CA . THR H 1 131 ? 147.806 -21.108 176.042 1.00 42.77 172 THR H CA 1
ATOM 17221 C C . THR H 1 131 ? 147.803 -22.341 176.937 1.00 45.96 172 THR H C 1
ATOM 17222 O O . THR H 1 131 ? 148.610 -22.444 177.872 1.00 36.45 172 THR H O 1
ATOM 17226 N N . GLY H 1 132 ? 146.911 -23.296 176.656 1.00 35.85 173 GLY H N 1
ATOM 17227 C CA . GLY H 1 132 ? 146.901 -24.535 177.420 1.00 35.69 173 GLY H CA 1
ATOM 17228 C C . GLY H 1 132 ? 148.173 -25.347 177.243 1.00 41.12 173 GLY H C 1
ATOM 17229 O O . GLY H 1 132 ? 148.695 -25.915 178.204 1.00 36.63 173 GLY H O 1
ATOM 17230 N N . LEU H 1 133 ? 148.679 -25.423 176.007 1.00 42.33 174 LEU H N 1
ATOM 17231 C CA . LEU H 1 133 ? 149.957 -26.090 175.760 1.00 45.01 174 LEU H CA 1
ATOM 17232 C C . LEU H 1 133 ? 151.079 -25.442 176.562 1.00 44.40 174 LEU H C 1
ATOM 17233 O O . LEU H 1 133 ? 151.874 -26.132 177.208 1.00 36.39 174 LEU H O 1
ATOM 17238 N N . ALA H 1 134 ? 151.168 -24.108 176.518 1.00 43.34 175 ALA H N 1
ATOM 17239 C CA . ALA H 1 134 ? 152.275 -23.420 177.176 1.00 41.70 175 ALA H CA 1
ATOM 17240 C C . ALA H 1 134 ? 152.219 -23.593 178.689 1.00 42.23 175 ALA H C 1
ATOM 17241 O O . ALA H 1 134 ? 153.262 -23.725 179.340 1.00 37.98 175 ALA H O 1
ATOM 17243 N N . ALA H 1 135 ? 151.015 -23.611 179.270 1.00 44.32 176 ALA H N 1
ATOM 17244 C CA . ALA H 1 135 ? 150.901 -23.803 180.710 1.00 37.02 176 ALA H CA 1
ATOM 17245 C C . ALA H 1 135 ? 151.322 -25.196 181.150 1.00 42.41 176 ALA H C 1
ATOM 17246 O O . ALA H 1 135 ? 151.554 -25.404 182.346 1.00 40.87 176 ALA H O 1
ATOM 17248 N N . HIS H 1 136 ? 151.435 -26.150 180.229 1.00 44.06 177 HIS H N 1
ATOM 17249 C CA . HIS H 1 136 ? 151.861 -27.499 180.580 1.00 44.69 177 HIS H CA 1
ATOM 17250 C C . HIS H 1 136 ? 153.282 -27.797 180.126 1.00 41.56 177 HIS H C 1
ATOM 17251 O O . HIS H 1 136 ? 153.705 -28.956 180.160 1.00 44.83 177 HIS H O 1
ATOM 17258 N N . GLY H 1 137 ? 154.033 -26.776 179.724 1.00 37.13 178 GLY H N 1
ATOM 17259 C CA . GLY H 1 137 ? 155.446 -26.926 179.484 1.00 37.40 178 GLY H CA 1
ATOM 17260 C C . GLY H 1 137 ? 155.825 -27.223 178.055 1.00 49.10 178 GLY H C 1
ATOM 17261 O O . GLY H 1 137 ? 157.017 -27.401 177.774 1.00 52.45 178 GLY H O 1
ATOM 17262 N N . VAL H 1 138 ? 154.855 -27.305 177.148 1.00 36.83 179 VAL H N 1
ATOM 17263 C CA . VAL H 1 138 ? 155.177 -27.462 175.739 1.00 41.72 179 VAL H CA 1
ATOM 17264 C C . VAL H 1 138 ? 155.908 -26.218 175.260 1.00 38.18 179 VAL H C 1
ATOM 17265 O O . VAL H 1 138 ? 155.558 -25.089 175.632 1.00 37.16 179 VAL H O 1
ATOM 17269 N N . THR H 1 139 ? 156.959 -26.419 174.462 1.00 37.04 180 THR H N 1
ATOM 17270 C CA . THR H 1 139 ? 157.654 -25.320 173.808 1.00 37.32 180 THR H CA 1
ATOM 17271 C C . THR H 1 139 ? 157.646 -25.413 172.289 1.00 40.88 180 THR H C 1
ATOM 17272 O O . THR H 1 139 ? 157.886 -24.399 171.624 1.00 38.38 180 THR H O 1
ATOM 17276 N N . VAL H 1 140 ? 157.381 -26.586 171.723 1.00 36.74 181 VAL H N 1
ATOM 17277 C CA . VAL H 1 140 ? 157.385 -26.788 170.280 1.00 40.20 181 VAL H CA 1
ATOM 17278 C C . VAL H 1 140 ? 156.159 -27.617 169.911 1.00 40.30 181 VAL H C 1
ATOM 17279 O O . VAL H 1 140 ? 155.804 -28.569 170.614 1.00 35.96 181 VAL H O 1
ATOM 17283 N N . ASN H 1 141 ? 155.509 -27.249 168.812 1.00 35.99 182 ASN H N 1
ATOM 17284 C CA . ASN H 1 141 ? 154.385 -28.000 168.269 1.00 35.63 182 ASN H CA 1
ATOM 17285 C C . ASN H 1 141 ? 154.723 -28.414 166.844 1.00 41.57 182 ASN H C 1
ATOM 17286 O O . ASN H 1 141 ? 154.975 -27.561 165.982 1.00 35.65 182 ASN H O 1
ATOM 17291 N N . PHE H 1 142 ? 154.744 -29.722 166.600 1.00 35.26 183 PHE H N 1
ATOM 17292 C CA . PHE H 1 142 ? 154.973 -30.244 165.257 1.00 37.63 183 PHE H CA 1
ATOM 17293 C C . PHE H 1 142 ? 153.671 -30.058 164.484 1.00 36.05 183 PHE H C 1
ATOM 17294 O O . PHE H 1 142 ? 152.892 -30.988 164.253 1.00 37.15 183 PHE H O 1
ATOM 17302 N N . ALA H 1 143 ? 153.434 -28.794 164.089 1.00 38.02 184 ALA H N 1
ATOM 17303 C CA . ALA H 1 143 ? 152.240 -28.275 163.421 1.00 38.91 184 ALA H CA 1
ATOM 17304 C C . ALA H 1 143 ? 152.511 -26.821 163.038 1.00 38.26 184 ALA H C 1
ATOM 17305 O O . ALA H 1 143 ? 153.304 -26.145 163.708 1.00 35.66 184 ALA H O 1
ATOM 17307 N N . PRO H 1 144 ? 151.880 -26.291 161.980 1.00 37.31 185 PRO H N 1
ATOM 17308 C CA . PRO H 1 144 ? 150.861 -26.908 161.128 1.00 35.26 185 PRO H CA 1
ATOM 17309 C C . PRO H 1 144 ? 151.410 -27.681 159.938 1.00 36.11 185 PRO H C 1
ATOM 17310 O O . PRO H 1 144 ? 152.488 -27.374 159.415 1.00 35.31 185 PRO H O 1
ATOM 17314 N N . VAL H 1 145 ? 150.641 -28.683 159.510 1.00 36.59 186 VAL H N 1
ATOM 17315 C CA . VAL H 1 145 ? 150.823 -29.238 158.180 1.00 38.71 186 VAL H CA 1
ATOM 17316 C C . VAL H 1 145 ? 150.629 -28.127 157.160 1.00 42.16 186 VAL H C 1
ATOM 17317 O O . VAL H 1 145 ? 149.707 -27.310 157.273 1.00 42.70 186 VAL H O 1
ATOM 17321 N N . VAL H 1 146 ? 151.513 -28.066 156.168 1.00 42.92 187 VAL H N 1
ATOM 17322 C CA . VAL H 1 146 ? 151.346 -27.123 155.071 1.00 42.38 187 VAL H CA 1
ATOM 17323 C C . VAL H 1 146 ? 151.091 -27.819 153.750 1.00 42.38 187 VAL H C 1
ATOM 17324 O O . VAL H 1 146 ? 151.003 -27.143 152.715 1.00 51.59 187 VAL H O 1
ATOM 17328 N N . ASP H 1 147 ? 150.969 -29.145 153.748 1.00 43.86 188 ASP H N 1
ATOM 17329 C CA . ASP H 1 147 ? 150.590 -29.874 152.545 1.00 51.08 188 ASP H CA 1
ATOM 17330 C C . ASP H 1 147 ? 149.288 -29.311 151.986 1.00 59.40 188 ASP H C 1
ATOM 17331 O O . ASP H 1 147 ? 148.293 -29.192 152.708 1.00 65.89 188 ASP H O 1
ATOM 17336 N N . VAL H 1 148 ? 149.312 -28.943 150.698 1.00 52.07 189 VAL H N 1
ATOM 17337 C CA . VAL H 1 148 ? 148.241 -28.130 150.114 1.00 45.66 189 VAL H CA 1
ATOM 17338 C C . VAL H 1 148 ? 146.891 -28.831 150.229 1.00 51.22 189 VAL H C 1
ATOM 17339 O O . VAL H 1 148 ? 145.861 -28.190 150.478 1.00 56.42 189 VAL H O 1
ATOM 17343 N N . ASP H 1 149 ? 146.869 -30.151 150.054 1.00 53.28 190 ASP H N 1
ATOM 17344 C CA . ASP H 1 149 ? 145.600 -30.872 150.055 1.00 64.61 190 ASP H CA 1
ATOM 17345 C C . ASP H 1 149 ? 145.044 -31.109 151.456 1.00 56.72 190 ASP H C 1
ATOM 17346 O O . ASP H 1 149 ? 143.851 -31.402 151.588 1.00 57.13 190 ASP H O 1
ATOM 17351 N N . ALA H 1 150 ? 145.867 -30.987 152.502 1.00 47.15 191 ALA H N 1
ATOM 17352 C CA . ALA H 1 150 ? 145.348 -31.125 153.859 1.00 41.28 191 ALA H CA 1
ATOM 17353 C C . ALA H 1 150 ? 144.332 -30.035 154.181 1.00 41.19 191 ALA H C 1
ATOM 17354 O O . ALA H 1 150 ? 143.426 -30.249 154.997 1.00 39.42 191 ALA H O 1
ATOM 17356 N N . TRP H 1 151 ? 144.452 -28.877 153.538 1.00 44.29 192 TRP H N 1
ATOM 17357 C CA . TRP H 1 151 ? 143.562 -27.746 153.757 1.00 46.74 192 TRP H CA 1
ATOM 17358 C C . TRP H 1 151 ? 142.480 -27.613 152.697 1.00 53.87 192 TRP H C 1
ATOM 17359 O O . TRP H 1 151 ? 141.677 -26.679 152.771 1.00 56.53 192 TRP H O 1
ATOM 17370 N N . GLY H 1 152 ? 142.442 -28.508 151.709 1.00 65.68 193 GLY H N 1
ATOM 17371 C CA . GLY H 1 152 ? 141.486 -28.440 150.630 1.00 69.90 193 GLY H CA 1
ATOM 17372 C C . GLY H 1 152 ? 140.477 -29.578 150.671 1.00 67.36 193 GLY H C 1
ATOM 17373 O O . GLY H 1 152 ? 140.552 -30.493 151.486 1.00 58.16 193 GLY H O 1
ATOM 17374 N N . LEU H 1 153 ? 139.518 -29.495 149.754 1.00 71.50 194 LEU H N 1
ATOM 17375 C CA . LEU H 1 153 ? 138.461 -30.498 149.656 1.00 76.79 194 LEU H CA 1
ATOM 17376 C C . LEU H 1 153 ? 138.810 -31.574 148.626 1.00 73.92 194 LEU H C 1
ATOM 17377 O O . LEU H 1 153 ? 138.925 -32.757 148.957 1.00 68.40 194 LEU H O 1
ATOM 17379 N N . PHE H 1 161 ? 145.959 -32.129 141.285 1.00 89.06 202 PHE H N 1
ATOM 17380 C CA . PHE H 1 161 ? 146.386 -30.876 141.903 1.00 91.29 202 PHE H CA 1
ATOM 17381 C C . PHE H 1 161 ? 145.307 -29.797 141.764 1.00 92.29 202 PHE H C 1
ATOM 17382 O O . PHE H 1 161 ? 145.514 -28.783 141.093 1.00 96.93 202 PHE H O 1
ATOM 17384 N N . SER H 1 162 ? 144.163 -30.015 142.417 1.00 84.13 203 SER H N 1
ATOM 17385 C CA . SER H 1 162 ? 143.004 -29.152 142.224 1.00 87.18 203 SER H CA 1
ATOM 17386 C C . SER H 1 162 ? 142.870 -28.059 143.281 1.00 95.90 203 SER H C 1
ATOM 17387 O O . SER H 1 162 ? 142.248 -27.024 143.007 1.00 104.13 203 SER H O 1
ATOM 17390 N N . ASN H 1 163 ? 143.439 -28.249 144.471 1.00 92.42 204 ASN H N 1
ATOM 17391 C CA . ASN H 1 163 ? 143.285 -27.285 145.553 1.00 84.50 204 ASN H CA 1
ATOM 17392 C C . ASN H 1 163 ? 144.214 -26.085 145.348 1.00 80.90 204 ASN H C 1
ATOM 17393 O O . ASN H 1 163 ? 144.978 -26.008 144.381 1.00 90.56 204 ASN H O 1
ATOM 17398 N N . ASP H 1 164 ? 144.150 -25.134 146.281 1.00 60.91 205 ASP H N 1
ATOM 17399 C CA . ASP H 1 164 ? 144.841 -23.857 146.136 1.00 48.66 205 ASP H CA 1
ATOM 17400 C C . ASP H 1 164 ? 146.008 -23.758 147.112 1.00 46.91 205 ASP H C 1
ATOM 17401 O O . ASP H 1 164 ? 145.787 -23.728 148.334 1.00 43.54 205 ASP H O 1
ATOM 17406 N N . PRO H 1 165 ? 147.255 -23.708 146.630 1.00 39.07 206 PRO H N 1
ATOM 17407 C CA . PRO H 1 165 ? 148.390 -23.491 147.545 1.00 42.63 206 PRO H CA 1
ATOM 17408 C C . PRO H 1 165 ? 148.278 -22.232 148.392 1.00 42.66 206 PRO H C 1
ATOM 17409 O O . PRO H 1 165 ? 148.712 -22.240 149.553 1.00 42.70 206 PRO H O 1
ATOM 17413 N N . ALA H 1 166 ? 147.710 -21.153 147.847 1.00 41.29 207 ALA H N 1
ATOM 17414 C CA . ALA H 1 166 ? 147.576 -19.914 148.608 1.00 47.19 207 ALA H CA 1
ATOM 17415 C C . ALA H 1 166 ? 146.672 -20.087 149.822 1.00 43.22 207 ALA H C 1
ATOM 17416 O O . ALA H 1 166 ? 146.874 -19.419 150.840 1.00 48.53 207 ALA H O 1
ATOM 17418 N N . VAL H 1 167 ? 145.670 -20.963 149.740 1.00 40.49 208 VAL H N 1
ATOM 17419 C CA . VAL H 1 167 ? 144.800 -21.173 150.894 1.00 47.74 208 VAL H CA 1
ATOM 17420 C C . VAL H 1 167 ? 145.580 -21.837 152.022 1.00 47.71 208 VAL H C 1
ATOM 17421 O O . VAL H 1 167 ? 145.553 -21.377 153.171 1.00 41.64 208 VAL H O 1
ATOM 17425 N N . ALA H 1 168 ? 146.313 -22.908 151.702 1.00 42.50 209 ALA H N 1
ATOM 17426 C CA . ALA H 1 168 ? 147.130 -23.576 152.707 1.00 39.81 209 ALA H CA 1
ATOM 17427 C C . ALA H 1 168 ? 148.163 -22.625 153.298 1.00 38.66 209 ALA H C 1
ATOM 17428 O O . ALA H 1 168 ? 148.369 -22.594 154.518 1.00 43.56 209 ALA H O 1
ATOM 17430 N N . ALA H 1 169 ? 148.810 -21.828 152.448 1.00 33.91 210 ALA H N 1
ATOM 17431 C CA . ALA H 1 169 ? 149.749 -20.823 152.936 1.00 35.50 210 ALA H CA 1
ATOM 17432 C C . ALA H 1 169 ? 149.071 -19.824 153.869 1.00 36.94 210 ALA H C 1
ATOM 17433 O O . ALA H 1 169 ? 149.618 -19.482 154.924 1.00 33.58 210 ALA H O 1
ATOM 17435 N N . THR H 1 170 ? 147.881 -19.341 153.497 1.00 38.13 211 THR H N 1
ATOM 17436 C CA . THR H 1 170 ? 147.191 -18.353 154.325 1.00 42.50 211 THR H CA 1
ATOM 17437 C C . THR H 1 170 ? 146.816 -18.936 155.683 1.00 42.65 211 THR H C 1
ATOM 17438 O O . THR H 1 170 ? 146.999 -18.286 156.721 1.00 46.05 211 THR H O 1
ATOM 17442 N N . TYR H 1 171 ? 146.297 -20.162 155.700 1.00 36.01 212 TYR H N 1
ATOM 17443 C CA . TYR H 1 171 ? 145.821 -20.733 156.955 1.00 41.62 212 TYR H CA 1
ATOM 17444 C C . TYR H 1 171 ? 146.968 -21.241 157.821 1.00 40.61 212 TYR H C 1
ATOM 17445 O O . TYR H 1 171 ? 146.934 -21.079 159.045 1.00 40.92 212 TYR H O 1
ATOM 17454 N N . ALA H 1 172 ? 147.996 -21.842 157.216 1.00 35.02 213 ALA H N 1
ATOM 17455 C CA . ALA H 1 172 ? 149.122 -22.313 158.019 1.00 39.21 213 ALA H CA 1
ATOM 17456 C C . ALA H 1 172 ? 149.900 -21.154 158.628 1.00 38.34 213 ALA H C 1
ATOM 17457 O O . ALA H 1 172 ? 150.454 -21.287 159.726 1.00 39.19 213 ALA H O 1
ATOM 17459 N N . THR H 1 173 ? 149.954 -20.015 157.937 1.00 36.39 214 THR H N 1
ATOM 17460 C CA . THR H 1 173 ? 150.631 -18.847 158.487 1.00 33.96 214 THR H CA 1
ATOM 17461 C C . THR H 1 173 ? 149.848 -18.270 159.661 1.00 39.39 214 THR H C 1
ATOM 17462 O O . THR H 1 173 ? 150.434 -17.899 160.686 1.00 42.02 214 THR H O 1
ATOM 17466 N N . ALA H 1 174 ? 148.519 -18.206 159.537 1.00 37.60 215 ALA H N 1
ATOM 17467 C CA . ALA H 1 174 ? 147.691 -17.737 160.643 1.00 38.75 215 ALA H CA 1
ATOM 17468 C C . ALA H 1 174 ? 147.783 -18.678 161.837 1.00 43.85 215 ALA H C 1
ATOM 17469 O O . ALA H 1 174 ? 147.883 -18.231 162.989 1.00 41.89 215 ALA H O 1
ATOM 17471 N N . PHE H 1 175 ? 147.727 -19.986 161.579 1.00 44.24 216 PHE H N 1
ATOM 17472 C CA . PHE H 1 175 ? 147.892 -20.983 162.635 1.00 41.50 216 PHE H CA 1
ATOM 17473 C C . PHE H 1 175 ? 149.232 -20.801 163.338 1.00 35.70 216 PHE H C 1
ATOM 17474 O O . PHE H 1 175 ? 149.301 -20.808 164.573 1.00 38.18 216 PHE H O 1
ATOM 17482 N N . ALA H 1 176 ? 150.301 -20.590 162.566 1.00 34.57 217 ALA H N 1
ATOM 17483 C CA . ALA H 1 176 ? 151.629 -20.451 163.154 1.00 38.68 217 ALA H CA 1
ATOM 17484 C C . ALA H 1 176 ? 151.752 -19.165 163.964 1.00 42.70 217 ALA H C 1
ATOM 17485 O O . ALA H 1 176 ? 152.390 -19.155 165.025 1.00 38.72 217 ALA H O 1
ATOM 17487 N N . LYS H 1 177 ? 151.156 -18.072 163.476 1.00 44.97 218 LYS H N 1
ATOM 17488 C CA . LYS H 1 177 ? 151.240 -16.796 164.184 1.00 46.40 218 LYS H CA 1
ATOM 17489 C C . LYS H 1 177 ? 150.557 -16.868 165.542 1.00 41.41 218 LYS H C 1
ATOM 17490 O O . LYS H 1 177 ? 151.019 -16.253 166.510 1.00 45.97 218 LYS H O 1
ATOM 17496 N N . GLY H 1 178 ? 149.444 -17.599 165.629 1.00 35.87 219 GLY H N 1
ATOM 17497 C CA . GLY H 1 178 ? 148.729 -17.693 166.894 1.00 36.79 219 GLY H CA 1
ATOM 17498 C C . GLY H 1 178 ? 149.512 -18.425 167.971 1.00 41.18 219 GLY H C 1
ATOM 17499 O O . GLY H 1 178 ? 149.521 -18.004 169.133 1.00 40.15 219 GLY H O 1
ATOM 17500 N N . LEU H 1 179 ? 150.172 -19.534 167.605 1.00 41.49 220 LEU H N 1
ATOM 17501 C CA . LEU H 1 179 ? 150.992 -20.270 168.568 1.00 41.11 220 LEU H CA 1
ATOM 17502 C C . LEU H 1 179 ? 152.168 -19.427 169.052 1.00 44.05 220 LEU H C 1
ATOM 17503 O O . LEU H 1 179 ? 152.510 -19.451 170.240 1.00 46.07 220 LEU H O 1
ATOM 17508 N N . SER H 1 180 ? 152.808 -18.688 168.138 1.00 38.18 221 SER H N 1
ATOM 17509 C CA . SER H 1 180 ? 153.974 -17.883 168.493 1.00 34.05 221 SER H CA 1
ATOM 17510 C C . SER H 1 180 ? 153.630 -16.795 169.499 1.00 39.89 221 SER H C 1
ATOM 17511 O O . SER H 1 180 ? 154.489 -16.394 170.293 1.00 43.91 221 SER H O 1
ATOM 17514 N N . LYS H 1 181 ? 152.391 -16.292 169.468 1.00 41.55 222 LYS H N 1
ATOM 17515 C CA . LYS H 1 181 ? 151.992 -15.248 170.403 1.00 44.12 222 LYS H CA 1
ATOM 17516 C C . LYS H 1 181 ? 152.063 -15.719 171.850 1.00 40.42 222 LYS H C 1
ATOM 17517 O O . LYS H 1 181 ? 152.299 -14.907 172.748 1.00 47.09 222 LYS H O 1
ATOM 17523 N N . VAL H 1 182 ? 151.873 -17.014 172.100 1.00 40.28 223 VAL H N 1
ATOM 17524 C CA . VAL H 1 182 ? 151.834 -17.544 173.459 1.00 37.87 223 VAL H CA 1
ATOM 17525 C C . VAL H 1 182 ? 153.066 -18.375 173.789 1.00 42.87 223 VAL H C 1
ATOM 17526 O O . VAL H 1 182 ? 153.094 -19.043 174.823 1.00 47.25 223 VAL H O 1
ATOM 17530 N N . GLY H 1 183 ? 154.087 -18.354 172.939 1.00 45.58 224 GLY H N 1
ATOM 17531 C CA . GLY H 1 183 ? 155.374 -18.925 173.282 1.00 48.09 224 GLY H CA 1
ATOM 17532 C C . GLY H 1 183 ? 155.651 -20.322 172.775 1.00 44.41 224 GLY H C 1
ATOM 17533 O O . GLY H 1 183 ? 156.544 -20.987 173.310 1.00 44.99 224 GLY H O 1
ATOM 17534 N N . ILE H 1 184 ? 154.927 -20.783 171.765 1.00 37.08 225 ILE H N 1
ATOM 17535 C CA . ILE H 1 184 ? 155.096 -22.118 171.211 1.00 32.17 225 ILE H CA 1
ATOM 17536 C C . ILE H 1 184 ? 155.635 -21.970 169.795 1.00 45.29 225 ILE H C 1
ATOM 17537 O O . ILE H 1 184 ? 155.033 -21.284 168.959 1.00 48.11 225 ILE H O 1
ATOM 17542 N N . THR H 1 185 ? 156.769 -22.597 169.534 1.00 46.52 226 THR H N 1
ATOM 17543 C CA . THR H 1 185 ? 157.342 -22.574 168.197 1.00 43.61 226 THR H CA 1
ATOM 17544 C C . THR H 1 185 ? 156.528 -23.470 167.275 1.00 41.19 226 THR H C 1
ATOM 17545 O O . THR H 1 185 ? 156.403 -24.670 167.546 1.00 35.00 226 THR H O 1
ATOM 17549 N N . PRO H 1 186 ? 155.947 -22.945 166.205 1.00 42.34 227 PRO H N 1
ATOM 17550 C CA . PRO H 1 186 ? 155.349 -23.817 165.191 1.00 38.91 227 PRO H CA 1
ATOM 17551 C C . PRO H 1 186 ? 156.423 -24.400 164.284 1.00 30.19 227 PRO H C 1
ATOM 17552 O O . PRO H 1 186 ? 157.483 -23.807 164.075 1.00 30.02 227 PRO H O 1
ATOM 17556 N N . VAL H 1 187 ? 156.145 -25.595 163.761 1.00 32.48 228 VAL H N 1
ATOM 17557 C CA . VAL H 1 187 ? 157.055 -26.296 162.858 1.00 33.98 228 VAL H CA 1
ATOM 17558 C C . VAL H 1 187 ? 156.271 -26.721 161.625 1.00 35.60 228 VAL H C 1
ATOM 17559 O O . VAL H 1 187 ? 155.341 -27.532 161.725 1.00 30.45 228 VAL H O 1
ATOM 17563 N N . PHE H 1 188 ? 156.650 -26.189 160.465 1.00 32.10 229 PHE H N 1
ATOM 17564 C CA . PHE H 1 188 ? 155.955 -26.520 159.228 1.00 30.68 229 PHE H CA 1
ATOM 17565 C C . PHE H 1 188 ? 156.445 -27.860 158.694 1.00 30.51 229 PHE H C 1
ATOM 17566 O O . PHE H 1 188 ? 157.643 -28.151 158.718 1.00 34.98 229 PHE H O 1
ATOM 17574 N N . LYS H 1 189 ? 155.509 -28.677 158.213 1.00 30.73 230 LYS H N 1
ATOM 17575 C CA . LYS H 1 189 ? 155.800 -30.052 157.824 1.00 39.83 230 LYS H CA 1
ATOM 17576 C C . LYS H 1 189 ? 154.839 -30.471 156.712 1.00 30.93 230 LYS H C 1
ATOM 17577 O O . LYS H 1 189 ? 153.768 -29.885 156.551 1.00 31.26 230 LYS H O 1
ATOM 17583 N N . HIS H 1 190 ? 155.225 -31.477 155.922 1.00 34.03 231 HIS H N 1
ATOM 17584 C CA . HIS H 1 190 ? 156.540 -32.119 155.934 1.00 33.00 231 HIS H CA 1
ATOM 17585 C C . HIS H 1 190 ? 157.319 -31.718 154.679 1.00 34.78 231 HIS H C 1
ATOM 17586 O O . HIS H 1 190 ? 156.881 -31.993 153.555 1.00 36.26 231 HIS H O 1
ATOM 17593 N N . PHE H 1 191 ? 158.472 -31.085 154.865 1.00 37.82 232 PHE H N 1
ATOM 17594 C CA . PHE H 1 191 ? 159.258 -30.612 153.726 1.00 42.34 232 PHE H CA 1
ATOM 17595 C C . PHE H 1 191 ? 159.879 -31.792 152.981 1.00 40.79 232 PHE H C 1
ATOM 17596 O O . PHE H 1 191 ? 160.454 -32.686 153.615 1.00 46.41 232 PHE H O 1
ATOM 17604 N N . PRO H 1 192 ? 159.818 -31.822 151.639 1.00 31.23 233 PRO H N 1
ATOM 17605 C CA . PRO H 1 192 ? 159.256 -30.756 150.811 1.00 32.84 233 PRO H CA 1
ATOM 17606 C C . PRO H 1 192 ? 157.808 -30.991 150.340 1.00 40.01 233 PRO H C 1
ATOM 17607 O O . PRO H 1 192 ? 157.325 -30.223 149.514 1.00 43.69 233 PRO H O 1
ATOM 17611 N N . GLY H 1 193 ? 157.129 -32.007 150.857 1.00 42.39 234 GLY H N 1
ATOM 17612 C CA . GLY H 1 193 ? 155.728 -32.235 150.554 1.00 49.77 234 GLY H CA 1
ATOM 17613 C C . GLY H 1 193 ? 155.517 -33.454 149.674 1.00 62.36 234 GLY H C 1
ATOM 17614 O O . GLY H 1 193 ? 156.413 -34.280 149.469 1.00 60.65 234 GLY H O 1
ATOM 17615 N N . HIS H 1 194 ? 154.293 -33.560 149.153 1.00 78.04 235 HIS H N 1
ATOM 17616 C CA . HIS H 1 194 ? 153.923 -34.642 148.235 1.00 86.01 235 HIS H CA 1
ATOM 17617 C C . HIS H 1 194 ? 153.422 -34.095 146.902 1.00 86.81 235 HIS H C 1
ATOM 17618 O O . HIS H 1 194 ? 152.221 -34.116 146.624 1.00 88.05 235 HIS H O 1
ATOM 17625 N N . THR H 1 208 ? 155.964 -39.867 145.341 1.00 66.18 249 THR H N 1
ATOM 17626 C CA . THR H 1 208 ? 156.014 -38.408 145.268 1.00 72.82 249 THR H CA 1
ATOM 17627 C C . THR H 1 208 ? 156.308 -37.969 143.830 1.00 64.56 249 THR H C 1
ATOM 17628 O O . THR H 1 208 ? 157.097 -38.613 143.135 1.00 61.66 249 THR H O 1
ATOM 17632 N N . PRO H 1 209 ? 155.658 -36.899 143.371 1.00 60.66 250 PRO H N 1
ATOM 17633 C CA . PRO H 1 209 ? 156.016 -36.323 142.069 1.00 62.34 250 PRO H CA 1
ATOM 17634 C C . PRO H 1 209 ? 157.404 -35.699 142.122 1.00 58.24 250 PRO H C 1
ATOM 17635 O O . PRO H 1 209 ? 157.987 -35.492 143.188 1.00 61.21 250 PRO H O 1
ATOM 17639 N N . ALA H 1 210 ? 157.933 -35.395 140.938 1.00 47.78 251 ALA H N 1
ATOM 17640 C CA . ALA H 1 210 ? 159.272 -34.832 140.837 1.00 42.12 251 ALA H CA 1
ATOM 17641 C C . ALA H 1 210 ? 159.344 -33.462 141.511 1.00 43.51 251 ALA H C 1
ATOM 17642 O O . ALA H 1 210 ? 158.330 -32.805 141.772 1.00 44.95 251 ALA H O 1
ATOM 17644 N N . LEU H 1 211 ? 160.576 -33.033 141.796 1.00 41.16 252 LEU H N 1
ATOM 17645 C CA . LEU H 1 211 ? 160.783 -31.743 142.447 1.00 42.59 252 LEU H CA 1
ATOM 17646 C C . LEU H 1 211 ? 160.151 -30.609 141.645 1.00 46.68 252 LEU H C 1
ATOM 17647 O O . LEU H 1 211 ? 159.588 -29.671 142.224 1.00 45.08 252 LEU H O 1
ATOM 17652 N N . ASP H 1 212 ? 160.222 -30.688 140.308 1.00 44.40 253 ASP H N 1
ATOM 17653 C CA . ASP H 1 212 ? 159.634 -29.654 139.454 1.00 43.99 253 ASP H CA 1
ATOM 17654 C C . ASP H 1 212 ? 158.128 -29.532 139.657 1.00 41.65 253 ASP H C 1
ATOM 17655 O O . ASP H 1 212 ? 157.574 -28.432 139.535 1.00 44.84 253 ASP H O 1
ATOM 17660 N N . GLU H 1 213 ? 157.449 -30.643 139.958 1.00 37.51 254 GLU H N 1
ATOM 17661 C CA . GLU H 1 213 ? 156.032 -30.582 140.297 1.00 39.80 254 GLU H CA 1
ATOM 17662 C C . GLU H 1 213 ? 155.817 -30.048 141.708 1.00 41.62 254 GLU H C 1
ATOM 17663 O O . GLU H 1 213 ? 154.825 -29.355 141.959 1.00 43.84 254 GLU H O 1
ATOM 17669 N N . LEU H 1 214 ? 156.730 -30.349 142.637 1.00 39.72 255 LEU H N 1
ATOM 17670 C CA . LEU H 1 214 ? 156.621 -29.785 143.980 1.00 44.28 255 LEU H CA 1
ATOM 17671 C C . LEU H 1 214 ? 156.826 -28.277 143.973 1.00 38.48 255 LEU H C 1
ATOM 17672 O O . LEU H 1 214 ? 156.224 -27.570 144.787 1.00 34.99 255 LEU H O 1
ATOM 17677 N N . LYS H 1 215 ? 157.656 -27.770 143.057 1.00 37.27 256 LYS H N 1
ATOM 17678 C CA . LYS H 1 215 ? 157.986 -26.348 143.029 1.00 38.02 256 LYS H CA 1
ATOM 17679 C C . LYS H 1 215 ? 156.827 -25.469 142.572 1.00 43.67 256 LYS H C 1
ATOM 17680 O O . LYS H 1 215 ? 156.850 -24.260 142.833 1.00 45.46 256 LYS H O 1
ATOM 17686 N N . THR H 1 216 ? 155.822 -26.034 141.895 1.00 39.53 257 THR H N 1
ATOM 17687 C CA . THR H 1 216 ? 154.654 -25.275 141.461 1.00 45.22 257 THR H CA 1
ATOM 17688 C C . THR H 1 216 ? 153.414 -25.615 142.273 1.00 51.08 257 THR H C 1
ATOM 17689 O O . THR H 1 216 ? 152.294 -25.316 141.850 1.00 53.80 257 THR H O 1
ATOM 17693 N N . TYR H 1 217 ? 153.587 -26.238 143.431 1.00 52.59 258 TYR H N 1
ATOM 17694 C CA . TYR H 1 217 ? 152.430 -26.650 144.209 1.00 49.89 258 TYR H CA 1
ATOM 17695 C C . TYR H 1 217 ? 152.791 -26.764 145.682 1.00 43.51 258 TYR H C 1
ATOM 17696 O O . TYR H 1 217 ? 152.613 -25.809 146.444 1.00 43.06 258 TYR H O 1
ATOM 17705 N N . ASP H 1 218 ? 153.332 -27.922 146.073 1.00 38.54 259 ASP H N 1
ATOM 17706 C CA . ASP H 1 218 ? 153.550 -28.223 147.484 1.00 45.48 259 ASP H CA 1
ATOM 17707 C C . ASP H 1 218 ? 154.533 -27.258 148.142 1.00 40.34 259 ASP H C 1
ATOM 17708 O O . ASP H 1 218 ? 154.385 -26.942 149.325 1.00 38.89 259 ASP H O 1
ATOM 17713 N N . LEU H 1 219 ? 155.535 -26.777 147.409 1.00 38.09 260 LEU H N 1
ATOM 17714 C CA . LEU H 1 219 ? 156.548 -25.931 148.030 1.00 32.57 260 LEU H CA 1
ATOM 17715 C C . LEU H 1 219 ? 156.107 -24.480 148.205 1.00 33.92 260 LEU H C 1
ATOM 17716 O O . LEU H 1 219 ? 156.745 -23.746 148.969 1.00 34.67 260 LEU H O 1
ATOM 17721 N N . ILE H 1 220 ? 155.025 -24.059 147.549 1.00 36.73 261 ILE H N 1
ATOM 17722 C CA . ILE H 1 220 ? 154.617 -22.652 147.610 1.00 37.32 261 ILE H CA 1
ATOM 17723 C C . ILE H 1 220 ? 154.322 -22.183 149.033 1.00 37.33 261 ILE H C 1
ATOM 17724 O O . ILE H 1 220 ? 154.772 -21.085 149.401 1.00 35.61 261 ILE H O 1
ATOM 17729 N N . PRO H 1 221 ? 153.586 -22.931 149.873 1.00 39.68 262 PRO H N 1
ATOM 17730 C CA . PRO H 1 221 ? 153.263 -22.400 151.213 1.00 35.32 262 PRO H CA 1
ATOM 17731 C C . PRO H 1 221 ? 154.471 -22.132 152.099 1.00 41.94 262 PRO H C 1
ATOM 17732 O O . PRO H 1 221 ? 154.390 -21.268 152.982 1.00 37.08 262 PRO H O 1
ATOM 17736 N N . TYR H 1 222 ? 155.586 -22.843 151.907 1.00 44.08 263 TYR H N 1
ATOM 17737 C CA . TYR H 1 222 ? 156.787 -22.546 152.680 1.00 37.84 263 TYR H CA 1
ATOM 17738 C C . TYR H 1 222 ? 157.310 -21.144 152.417 1.00 43.29 263 TYR H C 1
ATOM 17739 O O . TYR H 1 222 ? 158.039 -20.601 153.254 1.00 49.57 263 TYR H O 1
ATOM 17748 N N . GLY H 1 223 ? 156.964 -20.548 151.278 1.00 41.80 264 GLY H N 1
ATOM 17749 C CA . GLY H 1 223 ? 157.397 -19.200 150.982 1.00 40.60 264 GLY H CA 1
ATOM 17750 C C . GLY H 1 223 ? 156.810 -18.197 151.952 1.00 39.24 264 GLY H C 1
ATOM 17751 O O . GLY H 1 223 ? 157.546 -17.474 152.632 1.00 39.53 264 GLY H O 1
ATOM 17752 N N . GLN H 1 224 ? 155.478 -18.153 152.024 1.00 36.17 265 GLN H N 1
ATOM 17753 C CA . GLN H 1 224 ? 154.818 -17.252 152.961 1.00 35.75 265 GLN H CA 1
ATOM 17754 C C . GLN H 1 224 ? 155.080 -17.662 154.406 1.00 38.05 265 GLN H C 1
ATOM 17755 O O . GLN H 1 224 ? 155.247 -16.802 155.277 1.00 45.82 265 GLN H O 1
ATOM 17761 N N . ALA H 1 225 ? 155.119 -18.967 154.683 1.00 40.82 266 ALA H N 1
ATOM 17762 C CA . ALA H 1 225 ? 155.283 -19.423 156.062 1.00 43.30 266 ALA H CA 1
ATOM 17763 C C . ALA H 1 225 ? 156.632 -19.003 156.634 1.00 40.58 266 ALA H C 1
ATOM 17764 O O . ALA H 1 225 ? 156.718 -18.556 157.786 1.00 34.42 266 ALA H O 1
ATOM 17766 N N . LEU H 1 226 ? 157.698 -19.134 155.847 1.00 36.61 267 LEU H N 1
ATOM 17767 C CA . LEU H 1 226 ? 159.029 -18.862 156.369 1.00 40.48 267 LEU H CA 1
ATOM 17768 C C . LEU H 1 226 ? 159.416 -17.391 156.310 1.00 42.43 267 LEU H C 1
ATOM 17769 O O . LEU H 1 226 ? 160.432 -17.016 156.903 1.00 45.28 267 LEU H O 1
ATOM 17774 N N . SER H 1 227 ? 158.651 -16.548 155.618 1.00 45.14 268 SER H N 1
ATOM 17775 C CA . SER H 1 227 ? 158.973 -15.130 155.563 1.00 50.28 268 SER H CA 1
ATOM 17776 C C . SER H 1 227 ? 158.039 -14.274 156.406 1.00 44.03 268 SER H C 1
ATOM 17777 O O . SER H 1 227 ? 158.324 -13.090 156.601 1.00 52.67 268 SER H O 1
ATOM 17780 N N . GLU H 1 228 ? 156.952 -14.835 156.929 1.00 44.50 269 GLU H N 1
ATOM 17781 C CA . GLU H 1 228 ? 156.051 -14.081 157.783 1.00 46.32 269 GLU H CA 1
ATOM 17782 C C . GLU H 1 228 ? 155.948 -14.631 159.196 1.00 40.65 269 GLU H C 1
ATOM 17783 O O . GLU H 1 228 ? 155.257 -14.028 160.023 1.00 38.15 269 GLU H O 1
ATOM 17789 N N . THR H 1 229 ? 156.593 -15.756 159.499 1.00 45.53 270 THR H N 1
ATOM 17790 C CA . THR H 1 229 ? 156.535 -16.341 160.832 1.00 48.52 270 THR H CA 1
ATOM 17791 C C . THR H 1 229 ? 157.934 -16.726 161.292 1.00 47.39 270 THR H C 1
ATOM 17792 O O . THR H 1 229 ? 158.892 -16.747 160.514 1.00 44.72 270 THR H O 1
ATOM 17796 N N . ASP H 1 230 ? 158.035 -17.047 162.582 1.00 49.87 271 ASP H N 1
ATOM 17797 C CA . ASP H 1 230 ? 159.269 -17.525 163.190 1.00 57.74 271 ASP H CA 1
ATOM 17798 C C . ASP H 1 230 ? 159.316 -19.048 163.276 1.00 47.96 271 ASP H C 1
ATOM 17799 O O . ASP H 1 230 ? 160.039 -19.599 164.115 1.00 38.81 271 ASP H O 1
ATOM 17804 N N . GLY H 1 231 ? 158.560 -19.738 162.427 1.00 39.31 272 GLY H N 1
ATOM 17805 C CA . GLY H 1 231 ? 158.443 -21.175 162.554 1.00 48.33 272 GLY H CA 1
ATOM 17806 C C . GLY H 1 231 ? 159.669 -21.915 162.051 1.00 43.40 272 GLY H C 1
ATOM 17807 O O . GLY H 1 231 ? 160.414 -21.438 161.192 1.00 40.42 272 GLY H O 1
ATOM 17808 N N . ALA H 1 232 ? 159.877 -23.106 162.611 1.00 31.62 273 ALA H N 1
ATOM 17809 C CA . ALA H 1 232 ? 160.892 -24.019 162.113 1.00 32.10 273 ALA H CA 1
ATOM 17810 C C . ALA H 1 232 ? 160.288 -24.905 161.026 1.00 30.95 273 ALA H C 1
ATOM 17811 O O . ALA H 1 232 ? 159.123 -24.761 160.648 1.00 34.08 273 ALA H O 1
ATOM 17813 N N . VAL H 1 233 ? 161.084 -25.836 160.510 1.00 32.75 274 VAL H N 1
ATOM 17814 C CA . VAL H 1 233 ? 160.646 -26.729 159.442 1.00 30.30 274 VAL H CA 1
ATOM 17815 C C . VAL H 1 233 ? 160.994 -28.163 159.823 1.00 37.34 274 VAL H C 1
ATOM 17816 O O . VAL H 1 233 ? 162.019 -28.415 160.469 1.00 31.10 274 VAL H O 1
ATOM 17828 N N . VAL H 1 235 ? 161.529 -31.991 158.041 1.00 30.24 276 VAL H N 1
ATOM 17829 C CA . VAL H 1 235 ? 161.725 -32.711 156.787 1.00 30.44 276 VAL H CA 1
ATOM 17830 C C . VAL H 1 235 ? 161.147 -34.115 156.930 1.00 35.76 276 VAL H C 1
ATOM 17831 O O . VAL H 1 235 ? 161.400 -34.804 157.924 1.00 29.99 276 VAL H O 1
ATOM 17835 N N . GLY H 1 236 ? 160.356 -34.539 155.938 1.00 39.62 277 GLY H N 1
ATOM 17836 C CA . GLY H 1 236 ? 159.756 -35.856 155.952 1.00 36.53 277 GLY H CA 1
ATOM 17837 C C . GLY H 1 236 ? 160.595 -36.897 155.221 1.00 37.68 277 GLY H C 1
ATOM 17838 O O . GLY H 1 236 ? 161.666 -36.623 154.678 1.00 39.23 277 GLY H O 1
ATOM 17839 N N . HIS H 1 237 ? 160.070 -38.119 155.205 1.00 35.98 278 HIS H N 1
ATOM 17840 C CA . HIS H 1 237 ? 160.787 -39.280 154.692 1.00 36.73 278 HIS H CA 1
ATOM 17841 C C . HIS H 1 237 ? 160.504 -39.567 153.223 1.00 38.92 278 HIS H C 1
ATOM 17842 O O . HIS H 1 237 ? 161.112 -40.486 152.664 1.00 36.83 278 HIS H O 1
ATOM 17857 N N . ILE H 1 239 ? 160.425 -39.963 149.271 1.00 36.35 280 ILE H N 1
ATOM 17858 C CA . ILE H 1 239 ? 161.457 -39.986 148.239 1.00 37.12 280 ILE H CA 1
ATOM 17859 C C . ILE H 1 239 ? 160.980 -39.122 147.079 1.00 39.15 280 ILE H C 1
ATOM 17860 O O . ILE H 1 239 ? 159.894 -39.345 146.532 1.00 37.85 280 ILE H O 1
ATOM 17865 N N . VAL H 1 240 ? 161.782 -38.127 146.716 1.00 39.41 281 VAL H N 1
ATOM 17866 C CA . VAL H 1 240 ? 161.419 -37.142 145.706 1.00 45.25 281 VAL H CA 1
ATOM 17867 C C . VAL H 1 240 ? 162.357 -37.328 144.516 1.00 47.70 281 VAL H C 1
ATOM 17868 O O . VAL H 1 240 ? 163.558 -37.024 144.619 1.00 38.41 281 VAL H O 1
ATOM 17872 N N . PRO H 1 241 ? 161.870 -37.831 143.381 1.00 52.19 282 PRO H N 1
ATOM 17873 C CA . PRO H 1 241 ? 162.711 -37.876 142.180 1.00 45.92 282 PRO H CA 1
ATOM 17874 C C . PRO H 1 241 ? 163.113 -36.468 141.778 1.00 45.75 282 PRO H C 1
ATOM 17875 O O . PRO H 1 241 ? 162.298 -35.542 141.804 1.00 46.60 282 PRO H O 1
ATOM 17879 N N . GLY H 1 242 ? 164.391 -36.307 141.431 1.00 46.36 283 GLY H N 1
ATOM 17880 C CA . GLY H 1 242 ? 164.928 -35.017 141.048 1.00 44.10 283 GLY H CA 1
ATOM 17881 C C . GLY H 1 242 ? 165.488 -34.189 142.184 1.00 47.68 283 GLY H C 1
ATOM 17882 O O . GLY H 1 242 ? 165.946 -33.064 141.944 1.00 50.53 283 GLY H O 1
ATOM 17883 N N . LEU H 1 243 ? 165.469 -34.704 143.411 1.00 47.45 284 LEU H N 1
ATOM 17884 C CA . LEU H 1 243 ? 166.042 -34.026 144.572 1.00 45.27 284 LEU H CA 1
ATOM 17885 C C . LEU H 1 243 ? 167.045 -34.971 145.220 1.00 42.07 284 LEU H C 1
ATOM 17886 O O . LEU H 1 243 ? 166.654 -35.942 145.874 1.00 44.90 284 LEU H O 1
ATOM 17891 N N . GLY H 1 244 ? 168.331 -34.700 145.026 1.00 38.91 285 GLY H N 1
ATOM 17892 C CA . GLY H 1 244 ? 169.342 -35.527 145.655 1.00 37.66 285 GLY H CA 1
ATOM 17893 C C . GLY H 1 244 ? 169.491 -36.865 144.962 1.00 46.53 285 GLY H C 1
ATOM 17894 O O . GLY H 1 244 ? 169.345 -36.987 143.741 1.00 54.91 285 GLY H O 1
ATOM 17895 N N . THR H 1 245 ? 169.784 -37.888 145.756 1.00 47.92 286 THR H N 1
ATOM 17896 C CA . THR H 1 245 ? 170.103 -39.208 145.237 1.00 51.12 286 THR H CA 1
ATOM 17897 C C . THR H 1 245 ? 168.845 -40.055 145.077 1.00 51.68 286 THR H C 1
ATOM 17898 O O . THR H 1 245 ? 167.940 -40.010 145.916 1.00 46.38 286 THR H O 1
ATOM 17902 N N . ASP H 1 246 ? 168.802 -40.830 143.990 1.00 49.76 287 ASP H N 1
ATOM 17903 C CA . ASP H 1 246 ? 167.657 -41.687 143.704 1.00 48.60 287 ASP H CA 1
ATOM 17904 C C . ASP H 1 246 ? 167.417 -42.671 144.841 1.00 39.44 287 ASP H C 1
ATOM 17905 O O . ASP H 1 246 ? 168.349 -43.290 145.362 1.00 40.29 287 ASP H O 1
ATOM 17910 N N . GLY H 1 247 ? 166.152 -42.814 145.225 1.00 42.08 288 GLY H N 1
ATOM 17911 C CA . GLY H 1 247 ? 165.755 -43.793 146.212 1.00 47.20 288 GLY H CA 1
ATOM 17912 C C . GLY H 1 247 ? 166.006 -43.415 147.654 1.00 49.15 288 GLY H C 1
ATOM 17913 O O . GLY H 1 247 ? 165.603 -44.169 148.548 1.00 54.86 288 GLY H O 1
ATOM 17914 N N . VAL H 1 248 ? 166.648 -42.280 147.917 1.00 48.98 289 VAL H N 1
ATOM 17915 C CA . VAL H 1 248 ? 167.000 -41.894 149.282 1.00 44.99 289 VAL H CA 1
ATOM 17916 C C . VAL H 1 248 ? 165.890 -41.033 149.871 1.00 38.66 289 VAL H C 1
ATOM 17917 O O . VAL H 1 248 ? 165.518 -40.006 149.282 1.00 32.49 289 VAL H O 1
ATOM 17921 N N . PRO H 1 249 ? 165.339 -41.410 151.022 1.00 35.18 290 PRO H N 1
ATOM 17922 C CA . PRO H 1 249 ? 164.354 -40.549 151.691 1.00 31.62 290 PRO H CA 1
ATOM 17923 C C . PRO H 1 249 ? 164.916 -39.155 151.956 1.00 32.50 290 PRO H C 1
ATOM 17924 O O . PRO H 1 249 ? 166.100 -38.985 152.249 1.00 32.10 290 PRO H O 1
ATOM 17928 N N . SER H 1 250 ? 164.043 -38.149 151.850 1.00 31.63 291 SER H N 1
ATOM 17929 C CA . SER H 1 250 ? 164.494 -36.762 151.919 1.00 31.83 291 SER H CA 1
ATOM 17930 C C . SER H 1 250 ? 165.187 -36.440 153.239 1.00 44.74 291 SER H C 1
ATOM 17931 O O . SER H 1 250 ? 166.119 -35.628 153.264 1.00 32.12 291 SER H O 1
ATOM 17934 N N . SER H 1 251 ? 164.753 -37.059 154.341 1.00 31.41 292 SER H N 1
ATOM 17935 C CA . SER H 1 251 ? 165.262 -36.687 155.657 1.00 38.30 292 SER H CA 1
ATOM 17936 C C . SER H 1 251 ? 166.720 -37.071 155.870 1.00 32.49 292 SER H C 1
ATOM 17937 O O . SER H 1 251 ? 167.326 -36.601 156.838 1.00 35.82 292 SER H O 1
ATOM 17940 N N . ILE H 1 252 ? 167.299 -37.895 155.000 1.00 31.96 293 ILE H N 1
ATOM 17941 C CA . ILE H 1 252 ? 168.711 -38.252 155.118 1.00 32.32 293 ILE H CA 1
ATOM 17942 C C . ILE H 1 252 ? 169.437 -37.945 153.812 1.00 38.76 293 ILE H C 1
ATOM 17943 O O . ILE H 1 252 ? 170.542 -38.447 153.569 1.00 33.17 293 ILE H O 1
ATOM 17948 N N . ASP H 1 253 ? 168.825 -37.121 152.961 1.00 36.97 294 ASP H N 1
ATOM 17949 C CA . ASP H 1 253 ? 169.471 -36.697 151.728 1.00 40.41 294 ASP H CA 1
ATOM 17950 C C . ASP H 1 253 ? 169.972 -35.269 151.887 1.00 39.37 294 ASP H C 1
ATOM 17951 O O . ASP H 1 253 ? 169.160 -34.350 152.099 1.00 33.37 294 ASP H O 1
ATOM 17956 N N . PRO H 1 254 ? 171.286 -35.045 151.793 1.00 34.67 295 PRO H N 1
ATOM 17957 C CA . PRO H 1 254 ? 171.829 -33.677 151.912 1.00 37.66 295 PRO H CA 1
ATOM 17958 C C . PRO H 1 254 ? 171.131 -32.643 151.039 1.00 43.97 295 PRO H C 1
ATOM 17959 O O . PRO H 1 254 ? 170.930 -31.505 151.484 1.00 40.00 295 PRO H O 1
ATOM 17963 N N . ALA H 1 255 ? 170.759 -33.006 149.805 1.00 34.46 296 ALA H N 1
ATOM 17964 C CA . ALA H 1 255 ? 170.175 -32.029 148.887 1.00 39.10 296 ALA H CA 1
ATOM 17965 C C . ALA H 1 255 ? 168.876 -31.448 149.424 1.00 40.11 296 ALA H C 1
ATOM 17966 O O . ALA H 1 255 ? 168.508 -30.325 149.063 1.00 44.65 296 ALA H O 1
ATOM 17968 N N . THR H 1 256 ? 168.161 -32.198 150.268 1.00 36.14 297 THR H N 1
ATOM 17969 C CA . THR H 1 256 ? 166.949 -31.663 150.876 1.00 33.17 297 THR H CA 1
ATOM 17970 C C . THR H 1 256 ? 167.282 -30.512 151.811 1.00 38.72 297 THR H C 1
ATOM 17971 O O . THR H 1 256 ? 166.710 -29.420 151.698 1.00 33.14 297 THR H O 1
ATOM 17975 N N . TYR H 1 257 ? 168.218 -30.740 152.738 1.00 34.75 298 TYR H N 1
ATOM 17976 C CA . TYR H 1 257 ? 168.601 -29.695 153.678 1.00 33.29 298 TYR H CA 1
ATOM 17977 C C . TYR H 1 257 ? 169.255 -28.518 152.964 1.00 41.19 298 TYR H C 1
ATOM 17978 O O . TYR H 1 257 ? 169.041 -27.363 153.352 1.00 33.74 298 TYR H O 1
ATOM 17987 N N . GLN H 1 258 ? 170.003 -28.788 151.887 1.00 38.04 299 GLN H N 1
ATOM 17988 C CA . GLN H 1 258 ? 170.594 -27.715 151.091 1.00 38.46 299 GLN H CA 1
ATOM 17989 C C . GLN H 1 258 ? 169.524 -26.894 150.372 1.00 37.93 299 GLN H C 1
ATOM 17990 O O . GLN H 1 258 ? 169.679 -25.677 150.207 1.00 35.54 299 GLN H O 1
ATOM 17996 N N . LEU H 1 259 ? 168.439 -27.539 149.929 1.00 40.72 300 LEU H N 1
ATOM 17997 C CA . LEU H 1 259 ? 167.330 -26.808 149.315 1.00 38.94 300 LEU H CA 1
ATOM 17998 C C . LEU H 1 259 ? 166.677 -25.871 150.323 1.00 37.35 300 LEU H C 1
ATOM 17999 O O . LEU H 1 259 ? 166.276 -24.750 149.985 1.00 36.35 300 LEU H O 1
ATOM 18004 N N . LEU H 1 260 ? 166.575 -26.316 151.572 1.00 37.32 301 LEU H N 1
ATOM 18005 C CA . LEU H 1 260 ? 165.993 -25.489 152.617 1.00 37.25 301 LEU H CA 1
ATOM 18006 C C . LEU H 1 260 ? 166.899 -24.310 152.955 1.00 42.63 301 LEU H C 1
ATOM 18007 O O . LEU H 1 260 ? 166.416 -23.186 153.143 1.00 42.84 301 LEU H O 1
ATOM 18012 N N . ARG H 1 261 ? 168.217 -24.542 153.017 1.00 43.46 302 ARG H N 1
ATOM 18013 C CA . ARG H 1 261 ? 169.141 -23.488 153.433 1.00 45.31 302 ARG H CA 1
ATOM 18014 C C . ARG H 1 261 ? 169.251 -22.400 152.375 1.00 44.03 302 ARG H C 1
ATOM 18015 O O . ARG H 1 261 ? 169.348 -21.215 152.709 1.00 42.07 302 ARG H O 1
ATOM 18023 N N . SER H 1 262 ? 169.247 -22.784 151.097 1.00 37.53 303 SER H N 1
ATOM 18024 C CA . SER H 1 262 ? 169.416 -21.827 150.011 1.00 45.28 303 SER H CA 1
ATOM 18025 C C . SER H 1 262 ? 168.115 -21.163 149.578 1.00 42.53 303 SER H C 1
ATOM 18026 O O . SER H 1 262 ? 168.162 -20.130 148.902 1.00 42.62 303 SER H O 1
ATOM 18029 N N . GLY H 1 263 ? 166.965 -21.729 149.932 1.00 37.34 304 GLY H N 1
ATOM 18030 C CA . GLY H 1 263 ? 165.709 -21.199 149.435 1.00 41.43 304 GLY H CA 1
ATOM 18031 C C . GLY H 1 263 ? 165.565 -21.252 147.930 1.00 42.09 304 GLY H C 1
ATOM 18032 O O . GLY H 1 263 ? 164.778 -20.493 147.363 1.00 40.97 304 GLY H O 1
ATOM 18033 N N . ASP H 1 264 ? 166.294 -22.148 147.264 1.00 39.67 305 ASP H N 1
ATOM 18034 C CA . ASP H 1 264 ? 166.385 -22.155 145.804 1.00 44.73 305 ASP H CA 1
ATOM 18035 C C . ASP H 1 264 ? 165.170 -22.843 145.170 1.00 40.41 305 ASP H C 1
ATOM 18036 O O . ASP H 1 264 ? 165.272 -23.852 144.470 1.00 42.95 305 ASP H O 1
ATOM 18041 N N . TYR H 1 265 ? 164.001 -22.268 145.423 1.00 36.29 306 TYR H N 1
ATOM 18042 C CA . TYR H 1 265 ? 162.758 -22.742 144.831 1.00 37.21 306 TYR H CA 1
ATOM 18043 C C . TYR H 1 265 ? 161.799 -21.566 144.733 1.00 39.80 306 TYR H C 1
ATOM 18044 O O . TYR H 1 265 ? 161.943 -20.583 145.469 1.00 42.58 306 TYR H O 1
ATOM 18053 N N . PRO H 1 266 ? 160.802 -21.631 143.824 1.00 42.74 307 PRO H N 1
ATOM 18054 C CA . PRO H 1 266 ? 159.934 -20.465 143.585 1.00 44.26 307 PRO H CA 1
ATOM 18055 C C . PRO H 1 266 ? 159.324 -19.874 144.847 1.00 40.21 307 PRO H C 1
ATOM 18056 O O . PRO H 1 266 ? 158.535 -20.531 145.534 1.00 32.75 307 PRO H O 1
ATOM 18060 N N . GLY H 1 267 ? 159.687 -18.628 145.150 1.00 33.42 308 GLY H N 1
ATOM 18061 C CA . GLY H 1 267 ? 159.216 -17.940 146.330 1.00 34.27 308 GLY H CA 1
ATOM 18062 C C . GLY H 1 267 ? 159.936 -18.284 147.617 1.00 37.47 308 GLY H C 1
ATOM 18063 O O . GLY H 1 267 ? 159.607 -17.711 148.664 1.00 35.70 308 GLY H O 1
ATOM 18064 N N . GLY H 1 268 ? 160.904 -19.195 147.582 1.00 36.65 309 GLY H N 1
ATOM 18065 C CA . GLY H 1 268 ? 161.552 -19.621 148.805 1.00 35.28 309 GLY H CA 1
ATOM 18066 C C . GLY H 1 268 ? 162.531 -18.590 149.334 1.00 47.33 309 GLY H C 1
ATOM 18067 O O . GLY H 1 268 ? 163.172 -17.852 148.587 1.00 50.14 309 GLY H O 1
ATOM 18068 N N . VAL H 1 269 ? 162.642 -18.547 150.656 1.00 53.88 310 VAL H N 1
ATOM 18069 C CA . VAL H 1 269 ? 163.598 -17.667 151.318 1.00 59.24 310 VAL H CA 1
ATOM 18070 C C . VAL H 1 269 ? 164.594 -18.535 152.078 1.00 57.25 310 VAL H C 1
ATOM 18071 O O . VAL H 1 269 ? 164.209 -19.580 152.628 1.00 55.34 310 VAL H O 1
ATOM 18075 N N . PRO H 1 270 ? 165.874 -18.161 152.111 1.00 52.36 311 PRO H N 1
ATOM 18076 C CA . PRO H 1 270 ? 166.863 -18.969 152.839 1.00 51.02 311 PRO H CA 1
ATOM 18077 C C . PRO H 1 270 ? 166.453 -19.177 154.292 1.00 47.21 311 PRO H C 1
ATOM 18078 O O . PRO H 1 270 ? 165.901 -18.283 154.937 1.00 42.85 311 PRO H O 1
ATOM 18082 N N . PHE H 1 271 ? 166.705 -20.379 154.802 1.00 45.31 312 PHE H N 1
ATOM 18083 C CA . PHE H 1 271 ? 166.289 -20.745 156.152 1.00 46.80 312 PHE H CA 1
ATOM 18084 C C . PHE H 1 271 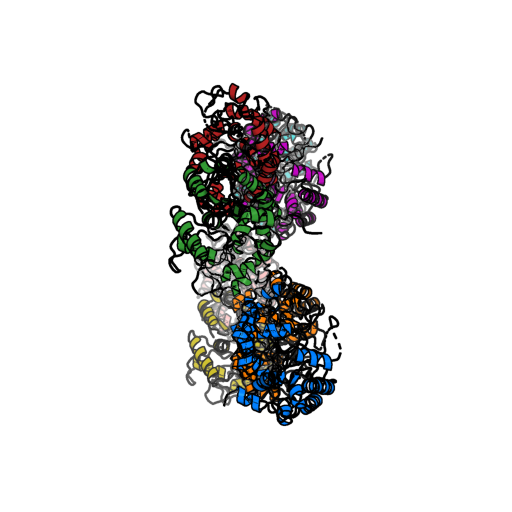? 167.508 -21.166 156.957 1.00 44.07 312 PHE H C 1
ATOM 18085 O O . PHE H 1 271 ? 168.153 -22.172 156.640 1.00 42.43 312 PHE H O 1
ATOM 18093 N N . ASP H 1 272 ? 167.819 -20.392 157.993 1.00 43.92 313 ASP H N 1
ATOM 18094 C CA . ASP H 1 272 ? 168.955 -20.650 158.865 1.00 47.71 313 ASP H CA 1
ATOM 18095 C C . ASP H 1 272 ? 168.524 -21.191 160.220 1.00 41.95 313 ASP H C 1
ATOM 18096 O O . ASP H 1 272 ? 169.371 -21.380 161.103 1.00 42.30 313 ASP H O 1
ATOM 18101 N N . GLY H 1 273 ? 167.234 -21.446 160.406 1.00 39.97 314 GLY H N 1
ATOM 18102 C CA . GLY H 1 273 ? 166.729 -21.944 161.662 1.00 36.45 314 GLY H CA 1
ATOM 18103 C C . GLY H 1 273 ? 166.918 -23.441 161.808 1.00 40.75 314 GLY H C 1
ATOM 18104 O O . GLY H 1 273 ? 167.542 -24.116 160.987 1.00 41.15 314 GLY H O 1
ATOM 18105 N N . VAL H 1 274 ? 166.344 -23.964 162.892 1.00 38.34 315 VAL H N 1
ATOM 18106 C CA . VAL H 1 274 ? 166.470 -25.378 163.215 1.00 36.73 315 VAL H CA 1
ATOM 18107 C C . VAL H 1 274 ? 165.607 -26.208 162.273 1.00 36.45 315 VAL H C 1
ATOM 18108 O O . VAL H 1 274 ? 164.448 -25.870 161.999 1.00 33.23 315 VAL H O 1
ATOM 18112 N N . ILE H 1 275 ? 166.169 -27.306 161.773 1.00 35.29 316 ILE H N 1
ATOM 18113 C CA . ILE H 1 275 ? 165.449 -28.240 160.912 1.00 31.44 316 ILE H CA 1
ATOM 18114 C C . ILE H 1 275 ? 165.277 -29.549 161.675 1.00 35.77 316 ILE H C 1
ATOM 18115 O O . ILE H 1 275 ? 166.265 -30.176 162.083 1.00 39.74 316 ILE H O 1
ATOM 18120 N N . TYR H 1 276 ? 164.027 -29.954 161.879 1.00 36.87 317 TYR H N 1
ATOM 18121 C CA . TYR H 1 276 ? 163.708 -31.233 162.496 1.00 33.10 317 TYR H CA 1
ATOM 18122 C C . TYR H 1 276 ? 163.581 -32.322 161.430 1.00 33.44 317 TYR H C 1
ATOM 18123 O O . TYR H 1 276 ? 163.295 -32.049 160.262 1.00 30.67 317 TYR H O 1
ATOM 18132 N N . THR H 1 277 ? 163.812 -33.567 161.845 1.00 30.79 318 THR H N 1
ATOM 18133 C CA . THR H 1 277 ? 163.410 -34.727 161.060 1.00 38.40 318 THR H CA 1
ATOM 18134 C C . THR H 1 277 ? 162.051 -35.216 161.540 1.00 35.82 318 THR H C 1
ATOM 18135 O O . THR H 1 277 ? 161.666 -35.006 162.692 1.00 35.82 318 THR H O 1
ATOM 18139 N N . ASP H 1 278 ? 161.330 -35.876 160.640 1.00 33.26 319 ASP H N 1
ATOM 18140 C CA . ASP H 1 278 ? 160.195 -36.683 161.042 1.00 32.10 319 ASP H CA 1
ATOM 18141 C C . ASP H 1 278 ? 160.695 -37.850 161.901 1.00 32.12 319 ASP H C 1
ATOM 18142 O O . ASP H 1 278 ? 161.893 -38.135 161.961 1.00 31.74 319 ASP H O 1
ATOM 18147 N N . ASP H 1 279 ? 159.767 -38.523 162.583 1.00 32.57 320 ASP H N 1
ATOM 18148 C CA . ASP H 1 279 ? 160.126 -39.642 163.450 1.00 32.64 320 ASP H CA 1
ATOM 18149 C C . ASP H 1 279 ? 160.956 -40.665 162.683 1.00 32.32 320 ASP H C 1
ATOM 18150 O O . ASP H 1 279 ? 160.430 -41.380 161.825 1.00 35.08 320 ASP H O 1
ATOM 18155 N N . LEU H 1 280 ? 162.257 -40.735 162.981 1.00 31.92 321 LEU H N 1
ATOM 18156 C CA . LEU H 1 280 ? 163.151 -41.625 162.245 1.00 37.03 321 LEU H CA 1
ATOM 18157 C C . LEU H 1 280 ? 162.846 -43.102 162.472 1.00 44.32 321 LEU H C 1
ATOM 18158 O O . LEU H 1 280 ? 163.253 -43.937 161.655 1.00 50.42 321 LEU H O 1
ATOM 18163 N N . SER H 1 281 ? 162.147 -43.448 163.553 1.00 44.49 322 SER H N 1
ATOM 18164 C CA . SER H 1 281 ? 161.806 -44.846 163.796 1.00 51.52 322 SER H CA 1
ATOM 18165 C C . SER H 1 281 ? 160.788 -45.386 162.801 1.00 60.88 322 SER H C 1
ATOM 18166 O O . SER H 1 281 ? 160.572 -46.601 162.767 1.00 66.50 322 SER H O 1
ATOM 18169 N N . GLY H 1 282 ? 160.170 -44.527 161.994 1.00 69.91 323 GLY H N 1
ATOM 18170 C CA . GLY H 1 282 ? 159.126 -44.957 161.086 1.00 77.79 323 GLY H CA 1
ATOM 18171 C C . GLY H 1 282 ? 159.521 -44.949 159.624 1.00 88.72 323 GLY H C 1
ATOM 18172 O O . GLY H 1 282 ? 158.665 -44.787 158.749 1.00 93.29 323 GLY H O 1
ATOM 18181 N N . HIS H 1 290 ? 167.980 -49.656 157.654 1.00 106.87 331 HIS H N 1
ATOM 18182 C CA . HIS H 1 290 ? 168.525 -48.653 158.565 1.00 103.77 331 HIS H CA 1
ATOM 18183 C C . HIS H 1 290 ? 168.168 -48.943 160.025 1.00 96.29 331 HIS H C 1
ATOM 18184 O O . HIS H 1 290 ? 167.001 -49.160 160.358 1.00 104.23 331 HIS H O 1
ATOM 18191 N N . SER H 1 291 ? 169.182 -48.953 160.886 1.00 78.14 332 SER H N 1
ATOM 18192 C CA . SER H 1 291 ? 168.970 -48.993 162.324 1.00 59.09 332 SER H CA 1
ATOM 18193 C C . SER H 1 291 ? 168.724 -47.579 162.845 1.00 56.39 332 SER H C 1
ATOM 18194 O O . SER H 1 291 ? 169.113 -46.599 162.203 1.00 50.83 332 SER H O 1
ATOM 18197 N N . PRO H 1 292 ? 168.077 -47.440 164.010 1.00 53.48 333 PRO H N 1
ATOM 18198 C CA . PRO H 1 292 ? 167.749 -46.082 164.488 1.00 43.12 333 PRO H CA 1
ATOM 18199 C C . PRO H 1 292 ? 168.968 -45.197 164.686 1.00 36.97 333 PRO H C 1
ATOM 18200 O O . PRO H 1 292 ? 168.942 -44.022 164.297 1.00 41.16 333 PRO H O 1
ATOM 18204 N N . ALA H 1 293 ? 170.044 -45.733 165.267 1.00 30.78 334 ALA H N 1
ATOM 18205 C CA . ALA H 1 293 ? 171.238 -44.927 165.492 1.00 33.06 334 ALA H CA 1
ATOM 18206 C C . ALA H 1 293 ? 171.893 -44.542 164.177 1.00 34.57 334 ALA H C 1
ATOM 18207 O O . ALA H 1 293 ? 172.449 -43.444 164.049 1.00 38.12 334 ALA H O 1
ATOM 18209 N N . GLU H 1 294 ? 171.854 -45.437 163.190 1.00 35.70 335 GLU H N 1
ATOM 18210 C CA . GLU H 1 294 ? 172.388 -45.076 161.886 1.00 37.10 335 GLU H CA 1
ATOM 18211 C C . GLU H 1 294 ? 171.496 -44.042 161.213 1.00 37.78 335 GLU H C 1
ATOM 18212 O O . GLU H 1 294 ? 171.994 -43.129 160.543 1.00 38.15 335 GLU H O 1
ATOM 18218 N N . ALA H 1 295 ? 170.177 -44.148 161.412 1.00 29.34 336 ALA H N 1
ATOM 18219 C CA . ALA H 1 295 ? 169.257 -43.159 160.856 1.00 40.92 336 ALA H CA 1
ATOM 18220 C C . ALA H 1 295 ? 169.455 -41.793 161.506 1.00 38.91 336 ALA H C 1
ATOM 18221 O O . ALA H 1 295 ? 169.381 -40.760 160.827 1.00 32.69 336 ALA H O 1
ATOM 18223 N N . VAL H 1 296 ? 169.717 -41.770 162.816 1.00 34.43 337 VAL H N 1
ATOM 18224 C CA . VAL H 1 296 ? 170.002 -40.511 163.504 1.00 35.01 337 VAL H CA 1
ATOM 18225 C C . VAL H 1 296 ? 171.230 -39.839 162.899 1.00 39.41 337 VAL H C 1
ATOM 18226 O O . VAL H 1 296 ? 171.201 -38.654 162.545 1.00 42.37 337 VAL H O 1
ATOM 18230 N N . LEU H 1 297 ? 172.328 -40.590 162.769 1.00 35.20 338 LEU H N 1
ATOM 18231 C CA . LEU H 1 297 ? 173.554 -40.015 162.220 1.00 39.98 338 LEU H CA 1
ATOM 18232 C C . LEU H 1 297 ? 173.388 -39.639 160.748 1.00 34.93 338 LEU H C 1
ATOM 18233 O O . LEU H 1 297 ? 173.863 -38.584 160.314 1.00 31.39 338 LEU H O 1
ATOM 18238 N N . ALA H 1 298 ? 172.701 -40.476 159.970 1.00 28.47 339 ALA H N 1
ATOM 18239 C CA . ALA H 1 298 ? 172.515 -40.169 158.554 1.00 35.67 339 ALA H CA 1
ATOM 18240 C C . ALA H 1 298 ? 171.770 -38.856 158.372 1.00 37.09 339 ALA H C 1
ATOM 18241 O O . ALA H 1 298 ? 172.095 -38.071 157.474 1.00 36.17 339 ALA H O 1
ATOM 18243 N N . SER H 1 299 ? 170.773 -38.591 159.222 1.00 28.47 340 SER H N 1
ATOM 18244 C CA . SER H 1 299 ? 170.027 -37.347 159.086 1.00 32.92 340 SER H CA 1
ATOM 18245 C C . SER H 1 299 ? 170.845 -36.152 159.573 1.00 35.58 340 SER H C 1
ATOM 18246 O O . SER H 1 299 ? 170.784 -35.071 158.976 1.00 28.21 340 SER H O 1
ATOM 18249 N N . LEU H 1 300 ? 171.618 -36.318 160.652 1.00 38.07 341 LEU H N 1
ATOM 18250 C CA . LEU H 1 300 ? 172.432 -35.206 161.136 1.00 28.79 341 LEU H CA 1
ATOM 18251 C C . LEU H 1 300 ? 173.500 -34.827 160.118 1.00 32.98 341 LEU H C 1
ATOM 18252 O O . LEU H 1 300 ? 173.694 -33.639 159.828 1.00 34.15 341 LEU H O 1
ATOM 18257 N N . LYS H 1 301 ? 174.192 -35.823 159.553 1.00 34.18 342 LYS H N 1
ATOM 18258 C CA . LYS H 1 301 ? 175.183 -35.549 158.515 1.00 33.99 342 LYS H CA 1
ATOM 18259 C C . LYS H 1 301 ? 174.560 -34.861 157.308 1.00 35.57 342 LYS H C 1
ATOM 18260 O O . LYS H 1 301 ? 175.207 -34.025 156.669 1.00 32.12 342 LYS H O 1
ATOM 18266 N N . ALA H 1 302 ? 173.314 -35.200 156.978 1.00 30.73 343 ALA H N 1
ATOM 18267 C CA . ALA H 1 302 ? 172.672 -34.611 155.809 1.00 29.63 343 ALA H CA 1
ATOM 18268 C C . ALA H 1 302 ? 172.320 -33.140 156.011 1.00 35.50 343 ALA H C 1
ATOM 18269 O O . ALA H 1 302 ? 172.156 -32.418 155.018 1.00 34.51 343 ALA H O 1
ATOM 18271 N N . GLY H 1 303 ? 172.198 -32.681 157.262 1.00 43.18 344 GLY H N 1
ATOM 18272 C CA . GLY H 1 303 ? 171.931 -31.279 157.532 1.00 32.98 344 GLY H CA 1
ATOM 18273 C C . GLY H 1 303 ? 170.907 -30.955 158.608 1.00 33.18 344 GLY H C 1
ATOM 18274 O O . GLY H 1 303 ? 170.676 -29.780 158.905 1.00 42.43 344 GLY H O 1
ATOM 18275 N N . ALA H 1 304 ? 170.281 -31.968 159.197 1.00 33.20 345 ALA H N 1
ATOM 18276 C CA . ALA H 1 304 ? 169.319 -31.728 160.266 1.00 37.82 345 ALA H CA 1
ATOM 18277 C C . ALA H 1 304 ? 170.007 -31.178 161.511 1.00 33.99 345 ALA H C 1
ATOM 18278 O O . ALA H 1 304 ? 171.170 -31.477 161.792 1.00 34.23 345 ALA H O 1
ATOM 18280 N N . ASP H 1 305 ? 169.269 -30.371 162.270 1.00 34.20 346 ASP H N 1
ATOM 18281 C CA . ASP H 1 305 ? 169.743 -29.920 163.570 1.00 39.66 346 ASP H CA 1
ATOM 18282 C C . ASP H 1 305 ? 169.095 -30.671 164.722 1.00 35.00 346 ASP H C 1
ATOM 18283 O O . ASP H 1 305 ? 169.658 -30.694 165.820 1.00 35.45 346 ASP H O 1
ATOM 18288 N N . GLN H 1 306 ? 167.940 -31.295 164.499 1.00 34.72 347 GLN H N 1
ATOM 18289 C CA . GLN H 1 306 ? 167.228 -32.016 165.552 1.00 36.79 347 GLN H CA 1
ATOM 18290 C C . GLN H 1 306 ? 166.746 -33.346 164.990 1.00 34.59 347 GLN H C 1
ATOM 18291 O O . GLN H 1 306 ? 165.797 -33.377 164.199 1.00 34.19 347 GLN H O 1
ATOM 18297 N N . ALA H 1 307 ? 167.397 -34.439 165.389 1.00 34.75 348 ALA H N 1
ATOM 18298 C CA . ALA H 1 307 ? 167.019 -35.777 164.946 1.00 34.47 348 ALA H CA 1
ATOM 18299 C C . ALA H 1 307 ? 165.973 -36.339 165.900 1.00 34.66 348 ALA H C 1
ATOM 18300 O O . ALA H 1 307 ? 166.248 -36.532 167.089 1.00 35.10 348 ALA H O 1
ATOM 18302 N N . LEU H 1 308 ? 164.777 -36.592 165.381 1.00 36.44 349 LEU H N 1
ATOM 18303 C CA . LEU H 1 308 ? 163.637 -37.014 166.181 1.00 34.47 349 LEU H CA 1
ATOM 18304 C C . LEU H 1 308 ? 163.364 -38.489 165.948 1.00 36.01 349 LEU H C 1
ATOM 18305 O O . LEU H 1 308 ? 163.289 -38.935 164.798 1.00 33.87 349 LEU H O 1
ATOM 18310 N N . TRP H 1 309 ? 163.202 -39.238 167.037 1.00 34.66 350 TRP H N 1
ATOM 18311 C CA . TRP H 1 309 ? 162.815 -40.636 166.930 1.00 37.86 350 TRP H CA 1
ATOM 18312 C C . TRP H 1 309 ? 162.327 -41.100 168.292 1.00 39.54 350 TRP H C 1
ATOM 18313 O O . TRP H 1 309 ? 162.643 -40.494 169.317 1.00 40.65 350 TRP H O 1
ATOM 18324 N N . ILE H 1 310 ? 161.520 -42.155 168.296 1.00 45.07 351 ILE H N 1
ATOM 18325 C CA . ILE H 1 310 ? 161.064 -42.743 169.551 1.00 49.83 351 ILE H CA 1
ATOM 18326 C C . ILE H 1 310 ? 162.096 -43.766 169.997 1.00 52.86 351 ILE H C 1
ATOM 18327 O O . ILE H 1 310 ? 162.488 -44.651 169.228 1.00 58.84 351 ILE H O 1
ATOM 18332 N N . ASP H 1 311 ? 162.537 -43.642 171.247 1.00 61.69 352 ASP H N 1
ATOM 18333 C CA . ASP H 1 311 ? 163.844 -44.159 171.636 1.00 70.22 352 ASP H CA 1
ATOM 18334 C C . ASP H 1 311 ? 163.868 -45.684 171.720 1.00 72.54 352 ASP H C 1
ATOM 18335 O O . ASP H 1 311 ? 164.726 -46.333 171.108 1.00 80.90 352 ASP H O 1
ATOM 18340 N N . TYR H 1 312 ? 162.958 -46.271 172.501 1.00 58.92 353 TYR H N 1
ATOM 18341 C CA . TYR H 1 312 ? 162.911 -47.691 172.868 1.00 59.94 353 TYR H CA 1
ATOM 18342 C C . TYR H 1 312 ? 164.132 -48.157 173.655 1.00 65.44 353 TYR H C 1
ATOM 18343 O O . TYR H 1 312 ? 164.253 -49.362 173.907 1.00 60.65 353 TYR H O 1
ATOM 18352 N N . GLY H 1 313 ? 165.049 -47.260 174.035 1.00 71.38 354 GLY H N 1
ATOM 18353 C CA . GLY H 1 313 ? 166.235 -47.616 174.796 1.00 71.58 354 GLY H CA 1
ATOM 18354 C C . GLY H 1 313 ? 167.556 -47.451 174.069 1.00 72.86 354 GLY H C 1
ATOM 18355 O O . GLY H 1 313 ? 168.609 -47.563 174.708 1.00 74.44 354 GLY H O 1
ATOM 18356 N N . SER H 1 314 ? 167.542 -47.177 172.767 1.00 75.39 355 SER H N 1
ATOM 18357 C CA . SER H 1 314 ? 168.760 -47.074 171.967 1.00 77.15 355 SER H CA 1
ATOM 18358 C C . SER H 1 314 ? 169.486 -45.735 172.115 1.00 61.28 355 SER H C 1
ATOM 18359 O O . SER H 1 314 ? 170.394 -45.467 171.318 1.00 55.00 355 SER H O 1
ATOM 18362 N N . LEU H 1 315 ? 169.125 -44.896 173.093 1.00 52.81 356 LEU H N 1
ATOM 18363 C CA . LEU H 1 315 ? 169.631 -43.524 173.109 1.00 49.30 356 LEU H CA 1
ATOM 18364 C C . LEU H 1 315 ? 171.140 -43.492 173.303 1.00 37.60 356 LEU H C 1
ATOM 18365 O O . LEU H 1 315 ? 171.862 -42.882 172.506 1.00 37.40 356 LEU H O 1
ATOM 18370 N N . GLY H 1 316 ? 171.633 -44.142 174.360 1.00 38.00 357 GLY H N 1
ATOM 18371 C CA . GLY H 1 316 ? 173.063 -44.145 174.618 1.00 38.24 357 GLY H CA 1
ATOM 18372 C C . GLY H 1 316 ? 173.873 -44.680 173.453 1.00 37.92 357 GLY H C 1
ATOM 18373 O O . GLY H 1 316 ? 174.965 -44.182 173.167 1.00 37.95 357 GLY H O 1
ATOM 18374 N N . SER H 1 317 ? 173.347 -45.699 172.759 1.00 39.35 358 SER H N 1
ATOM 18375 C CA . SER H 1 317 ? 174.027 -46.225 171.575 1.00 39.53 358 SER H CA 1
ATOM 18376 C C . SER H 1 317 ? 174.088 -45.186 170.459 1.00 39.42 358 SER H C 1
ATOM 18377 O O . SER H 1 317 ? 175.105 -45.072 169.765 1.00 42.64 358 SER H O 1
ATOM 18380 N N . ALA H 1 318 ? 173.003 -44.434 170.260 1.00 36.74 359 ALA H N 1
ATOM 18381 C CA . ALA H 1 318 ? 173.008 -43.377 169.252 1.00 38.21 359 ALA H CA 1
ATOM 18382 C C . ALA H 1 318 ? 174.061 -42.325 169.569 1.00 36.67 359 ALA H C 1
ATOM 18383 O O . ALA H 1 318 ? 174.761 -41.841 168.673 1.00 39.14 359 ALA H O 1
ATOM 18385 N N . ILE H 1 319 ? 174.184 -41.954 170.842 1.00 42.31 360 ILE H N 1
ATOM 18386 C CA . ILE H 1 319 ? 175.196 -40.976 171.234 1.00 37.41 360 ILE H CA 1
ATOM 18387 C C . ILE H 1 319 ? 176.595 -41.521 170.957 1.00 37.47 360 ILE H C 1
ATOM 18388 O O . ILE H 1 319 ? 177.442 -40.831 170.376 1.00 37.42 360 ILE H O 1
ATOM 18393 N N . ASP H 1 320 ? 176.845 -42.782 171.341 1.00 37.60 361 ASP H N 1
ATOM 18394 C CA . ASP H 1 320 ? 178.124 -43.436 171.049 1.00 37.65 361 ASP H CA 1
ATOM 18395 C C . ASP H 1 320 ? 178.474 -43.342 169.570 1.00 37.23 361 ASP H C 1
ATOM 18396 O O . ASP H 1 320 ? 179.589 -42.956 169.205 1.00 37.28 361 ASP H O 1
ATOM 18401 N N . ARG H 1 321 ? 177.531 -43.715 168.702 1.00 36.82 362 ARG H N 1
ATOM 18402 C CA . ARG H 1 321 ? 177.800 -43.725 167.270 1.00 39.52 362 ARG H CA 1
ATOM 18403 C C . ARG H 1 321 ? 178.075 -42.317 166.751 1.00 36.31 362 ARG H C 1
ATOM 18404 O O . ARG H 1 321 ? 179.039 -42.096 166.011 1.00 36.23 362 ARG H O 1
ATOM 18412 N N . VAL H 1 322 ? 177.249 -41.345 167.149 1.00 36.34 363 VAL H N 1
ATOM 18413 C CA . VAL H 1 322 ? 177.385 -39.991 166.623 1.00 36.24 363 VAL H CA 1
ATOM 18414 C C . VAL H 1 322 ? 178.614 -39.307 167.203 1.00 36.63 363 VAL H C 1
ATOM 18415 O O . VAL H 1 322 ? 179.298 -38.545 166.513 1.00 36.55 363 VAL H O 1
ATOM 18419 N N . ASP H 1 323 ? 178.926 -39.563 168.474 1.00 52.31 364 ASP H N 1
ATOM 18420 C CA . ASP H 1 323 ? 180.144 -38.990 169.042 1.00 42.26 364 ASP H CA 1
ATOM 18421 C C . ASP H 1 323 ? 181.385 -39.538 168.343 1.00 40.19 364 ASP H C 1
ATOM 18422 O O . ASP H 1 323 ? 182.292 -38.781 167.976 1.00 37.46 364 ASP H O 1
ATOM 18427 N N . ALA H 1 324 ? 181.440 -40.860 168.147 1.00 37.29 365 ALA H N 1
ATOM 18428 C CA . ALA H 1 324 ? 182.583 -41.451 167.459 1.00 47.54 365 ALA H CA 1
ATOM 18429 C C . ALA H 1 324 ? 182.681 -40.991 166.004 1.00 36.84 365 ALA H C 1
ATOM 18430 O O . ALA H 1 324 ? 183.785 -40.908 165.455 1.00 40.55 365 ALA H O 1
ATOM 18432 N N . ALA H 1 325 ? 181.548 -40.695 165.361 1.00 36.47 366 ALA H N 1
ATOM 18433 C CA . ALA H 1 325 ? 181.587 -40.216 163.982 1.00 36.08 366 ALA H CA 1
ATOM 18434 C C . ALA H 1 325 ? 182.198 -38.822 163.890 1.00 36.22 366 ALA H C 1
ATOM 18435 O O . ALA H 1 325 ? 182.773 -38.466 162.856 1.00 36.03 366 ALA H O 1
ATOM 18437 N N . VAL H 1 326 ? 182.081 -38.027 164.956 1.00 36.55 367 VAL H N 1
ATOM 18438 C CA . VAL H 1 326 ? 182.692 -36.703 164.993 1.00 36.74 367 VAL H CA 1
ATOM 18439 C C . VAL H 1 326 ? 184.187 -36.815 165.252 1.00 37.07 367 VAL H C 1
ATOM 18440 O O . VAL H 1 326 ? 184.985 -36.043 164.707 1.00 37.49 367 VAL H O 1
ATOM 18444 N N . SER H 1 327 ? 184.592 -37.786 166.074 1.00 40.15 368 SER H N 1
ATOM 18445 C CA . SER H 1 327 ? 186.012 -37.971 166.353 1.00 46.74 368 SER H CA 1
ATOM 18446 C C . SER H 1 327 ? 186.753 -38.572 165.168 1.00 45.52 368 SER H C 1
ATOM 18447 O O . SER H 1 327 ? 187.959 -38.353 165.028 1.00 54.32 368 SER H O 1
ATOM 18450 N N . SER H 1 328 ? 186.065 -39.335 164.316 1.00 41.22 369 SER H N 1
ATOM 18451 C CA . SER H 1 328 ? 186.691 -39.916 163.134 1.00 39.31 369 SER H CA 1
ATOM 18452 C C . SER H 1 328 ? 186.689 -38.979 161.936 1.00 42.35 369 SER H C 1
ATOM 18453 O O . SER H 1 328 ? 187.380 -39.261 160.951 1.00 39.20 369 SER H O 1
ATOM 18456 N N . GLY H 1 329 ? 185.926 -37.887 161.990 1.00 42.45 370 GLY H N 1
ATOM 18457 C CA . GLY H 1 329 ? 185.739 -37.016 160.854 1.00 36.54 370 GLY H CA 1
ATOM 18458 C C . GLY H 1 329 ? 184.569 -37.374 159.964 1.00 40.19 370 GLY H C 1
ATOM 18459 O O . GLY H 1 329 ? 184.263 -36.611 159.041 1.00 47.63 370 GLY H O 1
ATOM 18460 N N . GLU H 1 330 ? 183.908 -38.513 160.203 1.00 40.63 371 GLU H N 1
ATOM 18461 C CA . GLU H 1 330 ? 182.756 -38.883 159.385 1.00 38.35 371 GLU H CA 1
ATOM 18462 C C . GLU H 1 330 ? 181.665 -37.825 159.474 1.00 41.68 371 GLU H C 1
ATOM 18463 O O . GLU H 1 330 ? 181.039 -37.474 158.466 1.00 42.64 371 GLU H O 1
ATOM 18469 N N . TYR H 1 331 ? 181.424 -37.310 160.676 1.00 36.91 372 TYR H N 1
ATOM 18470 C CA . TYR H 1 331 ? 180.499 -36.209 160.915 1.00 41.49 372 TYR H CA 1
ATOM 18471 C C . TYR H 1 331 ? 181.338 -34.981 161.242 1.00 43.74 372 TYR H C 1
ATOM 18472 O O . TYR H 1 331 ? 181.792 -34.833 162.388 1.00 35.93 372 TYR H O 1
ATOM 18481 N N . PRO H 1 332 ? 181.577 -34.082 160.281 1.00 35.32 373 PRO H N 1
ATOM 18482 C CA . PRO H 1 332 ? 182.535 -32.987 160.503 1.00 35.64 373 PRO H CA 1
ATOM 18483 C C . PRO H 1 332 ? 182.156 -32.105 161.687 1.00 36.15 373 PRO H C 1
ATOM 18484 O O . PRO H 1 332 ? 181.002 -31.698 161.840 1.00 37.68 373 PRO H O 1
ATOM 18488 N N . GLN H 1 333 ? 183.161 -31.794 162.515 1.00 36.45 374 GLN H N 1
ATOM 18489 C CA . GLN H 1 333 ? 182.914 -31.087 163.771 1.00 42.98 374 GLN H CA 1
ATOM 18490 C C . GLN H 1 333 ? 182.259 -29.724 163.547 1.00 44.66 374 GLN H C 1
ATOM 18491 O O . GLN H 1 333 ? 181.404 -29.306 164.337 1.00 41.01 374 GLN H O 1
ATOM 18497 N N . GLU H 1 334 ? 182.647 -29.009 162.485 1.00 49.78 375 GLU H N 1
ATOM 18498 C CA . GLU H 1 334 ? 182.088 -27.676 162.266 1.00 53.67 375 GLU H CA 1
ATOM 18499 C C . GLU H 1 334 ? 180.598 -27.739 161.937 1.00 47.73 375 GLU H C 1
ATOM 18500 O O . GLU H 1 334 ? 179.822 -26.887 162.384 1.00 41.42 375 GLU H O 1
ATOM 18506 N N . GLN H 1 335 ? 180.174 -28.738 161.163 1.00 35.78 376 GLN H N 1
ATOM 18507 C CA . GLN H 1 335 ? 178.750 -28.868 160.869 1.00 36.61 376 GLN H CA 1
ATOM 18508 C C . GLN H 1 335 ? 177.957 -29.198 162.128 1.00 36.60 376 GLN H C 1
ATOM 18509 O O . GLN H 1 335 ? 176.900 -28.606 162.378 1.00 39.73 376 GLN H O 1
ATOM 18523 N N . LEU H 1 337 ? 178.813 -28.558 165.279 1.00 36.84 378 LEU H N 1
ATOM 18524 C CA . LEU H 1 337 ? 178.810 -27.378 166.139 1.00 38.39 378 LEU H CA 1
ATOM 18525 C C . LEU H 1 337 ? 177.915 -26.274 165.590 1.00 41.33 378 LEU H C 1
ATOM 18526 O O . LEU H 1 337 ? 177.311 -25.525 166.367 1.00 37.30 378 LEU H O 1
ATOM 18531 N N . ALA H 1 338 ? 177.822 -26.146 164.263 1.00 36.62 379 ALA H N 1
ATOM 18532 C CA . ALA H 1 338 ? 176.873 -25.198 163.688 1.00 43.26 379 ALA H CA 1
ATOM 18533 C C . ALA H 1 338 ? 175.451 -25.549 164.104 1.00 38.20 379 ALA H C 1
ATOM 18534 O O . ALA H 1 338 ? 174.686 -24.684 164.549 1.00 42.40 379 ALA H O 1
ATOM 18536 N N . SER H 1 339 ? 175.085 -26.826 163.984 1.00 36.00 380 SER H N 1
ATOM 18537 C CA . SER H 1 339 ? 173.776 -27.263 164.454 1.00 36.42 380 SER H CA 1
ATOM 18538 C C . SER H 1 339 ? 173.629 -27.059 165.961 1.00 39.13 380 SER H C 1
ATOM 18539 O O . SER H 1 339 ? 172.565 -26.646 166.439 1.00 36.47 380 SER H O 1
ATOM 18542 N N . ALA H 1 340 ? 174.691 -27.326 166.726 1.00 36.80 381 ALA H N 1
ATOM 18543 C CA . ALA H 1 340 ? 174.593 -27.187 168.175 1.00 44.60 381 ALA H CA 1
ATOM 18544 C C . ALA H 1 340 ? 174.328 -25.739 168.578 1.00 51.05 381 ALA H C 1
ATOM 18545 O O . ALA H 1 340 ? 173.656 -25.485 169.587 1.00 45.18 381 ALA H O 1
ATOM 18547 N N . LEU H 1 341 ? 174.825 -24.781 167.790 1.00 48.81 382 LEU H N 1
ATOM 18548 C CA . LEU H 1 341 ? 174.530 -23.373 168.037 1.00 38.70 382 LEU H CA 1
ATOM 18549 C C . LEU H 1 341 ? 173.053 -23.074 167.798 1.00 47.51 382 LEU H C 1
ATOM 18550 O O . LEU H 1 341 ? 172.398 -22.427 168.627 1.00 37.75 382 LEU H O 1
ATOM 18555 N N . ARG H 1 342 ? 172.512 -23.539 166.664 1.00 36.92 383 ARG H N 1
ATOM 18556 C CA . ARG H 1 342 ? 171.100 -23.308 166.366 1.00 39.21 383 ARG H CA 1
ATOM 18557 C C . ARG H 1 342 ? 170.205 -23.832 167.481 1.00 36.85 383 ARG H C 1
ATOM 18558 O O . ARG H 1 342 ? 169.176 -23.224 167.794 1.00 39.70 383 ARG H O 1
ATOM 18566 N N . VAL H 1 343 ? 170.576 -24.955 168.095 1.00 36.98 384 VAL H N 1
ATOM 18567 C CA . VAL H 1 343 ? 169.763 -25.497 169.178 1.00 38.22 384 VAL H CA 1
ATOM 18568 C C . VAL H 1 343 ? 169.826 -24.584 170.396 1.00 41.30 384 VAL H C 1
ATOM 18569 O O . VAL H 1 343 ? 168.798 -24.268 171.009 1.00 44.04 384 VAL H O 1
ATOM 18573 N N . GLN H 1 344 ? 171.033 -24.147 170.766 1.00 38.11 385 GLN H N 1
ATOM 18574 C CA . GLN H 1 344 ? 171.169 -23.266 171.921 1.00 43.19 385 GLN H CA 1
ATOM 18575 C C . GLN H 1 344 ? 170.467 -21.935 171.695 1.00 49.98 385 GLN H C 1
ATOM 18576 O O . GLN H 1 344 ? 169.952 -21.340 172.650 1.00 46.09 385 GLN H O 1
ATOM 18582 N N . LEU H 1 345 ? 170.417 -21.461 170.444 1.00 50.03 386 LEU H N 1
ATOM 18583 C CA . LEU H 1 345 ? 169.706 -20.219 170.151 1.00 49.72 386 LEU H CA 1
ATOM 18584 C C . LEU H 1 345 ? 168.234 -20.300 170.531 1.00 44.15 386 LEU H C 1
ATOM 18585 O O . LEU H 1 345 ? 167.620 -19.271 170.831 1.00 45.54 386 LEU H O 1
ATOM 18590 N N . LEU H 1 346 ? 167.655 -21.507 170.533 1.00 45.79 387 LEU H N 1
ATOM 18591 C CA . LEU H 1 346 ? 166.257 -21.671 170.924 1.00 48.95 387 LEU H CA 1
ATOM 18592 C C . LEU H 1 346 ? 165.994 -21.175 172.339 1.00 53.94 387 LEU H C 1
ATOM 18593 O O . LEU H 1 346 ? 164.875 -20.751 172.647 1.00 59.25 387 LEU H O 1
ATOM 18598 N N . TYR H 1 347 ? 167.001 -21.224 173.211 1.00 58.00 388 TYR H N 1
ATOM 18599 C CA . TYR H 1 347 ? 166.842 -20.959 174.641 1.00 57.46 388 TYR H CA 1
ATOM 18600 C C . TYR H 1 347 ? 167.328 -19.567 175.041 1.00 67.78 388 TYR H C 1
ATOM 18601 O O . TYR H 1 347 ? 167.989 -19.403 176.070 1.00 70.75 388 TYR H O 1
ATOM 18610 N N . ILE H 1 348 ? 167.027 -18.544 174.247 1.00 74.57 389 ILE H N 1
ATOM 18611 C CA . ILE H 1 348 ? 167.409 -17.177 174.588 1.00 81.68 389 ILE H CA 1
ATOM 18612 C C . ILE H 1 348 ? 166.244 -16.223 174.347 1.00 87.74 389 ILE H C 1
ATOM 18613 O O . ILE H 1 348 ? 165.852 -15.978 173.204 1.00 87.14 389 ILE H O 1
#

Radius of gyration: 58.0 Å; Cα contacts (8 Å, |Δi|>4): 5378; chains: 8; bounding box: 170×57×142 Å